Protein 1P1T (pdb70)

Radius of gyration: 12.8 Å; Cα contacts (8 Å, |Δi|>4): 172; chains: 1; bounding box: 32×24×35 Å

Organism: Homo sapiens (NCBI:txid9606)

GO terms:
  GO:0005515 protein binding (F, IPI)
  GO:0071920 cleavage body (C, IDA)
  GO:0005847 mRNA cleavage and polyadenylation specificity factor complex (C, IDA)
  GO:0005634 nucleus (C, EXP)
  GO:0005634 nucleus (C, IMP)
  GO:0031124 mRNA 3'-end processing (P, IMP)
  GO:0005654 nucleoplasm (C, TAS)
  GO:0005654 nucleoplasm (C, IDA)
  GO:0016604 nuclear body (C, IDA)
  GO:0003723 RNA binding (F, IDA)
  GO:0031440 regulation of mRNA 3'-end processing (P, IDA)
  GO:0003723 RNA binding (F, HDA)

Sequence (104 aa):
DPAVDRSLRSVFVGNIPYEATEEQLKDIFSEVGPVVSFRLVYDRETGKPKGYGFCEYQDQETALSAMRNLNGREFSGRALRVDNAASEKNKEELKSLGTGAPVIDPAVDRSLRSVFVGNIPYEATEEQLKDIFSEVGPVVSFRLVYDRETGKPKGYGFCEYQDQETALSAMRNLNGREFSGRALRVDNAASEKNKEELKSLGTGAPVIDPAVDRSLRSVFVGNIPYEATEEQLKDIFSEVGPVVSFRLVYDRETGKPKGYGFCEYQDQETALSAMRNLNGREFSGRALRVDNAASEKNKEELKSLGTGAPVIDPAVDRSLRSVFVGNIPYEATEEQLKDIFSEVGPVVSFRLVYDRETGKPKGYGFCEYQDQETALSAMRNLNGREFSGRALRVDNAASEKNKEELKSLGTGAPVIDPAVDRSLRSVFVGNIPYEATEEQLKDIFSEVGPVVSFRLVYDRETGKPKGYGFCEYQDQETALSAMRNLNGREFSGRALRVDNAASEKNKEELKSLGTGAPVIDPAVDRSLRSVFVGNIPYEATEEQLKDIFSEVGPVVSFRLVYDRETGKPKGYGFCEYQDQETALSAMRNLNGREFSGRALRVDNAASEKNKEELKSLGTGAPVIDPAVDRSLRSVFVGNIPYEATEEQLKDIFSEVGPVVSFRLVYDRETGKPKGYGFCEYQDQETALSAMRNLNGREFSGRALRVDNAASEKNKEELKSLGTGAPVIDPAVDRSLRSVFVGNIPYEATEEQLKDIFSEVGPVVSFRLVYDRETGKPKGYGFCEYQDQETALSAMRNLNGREFSGRALRVDNAASEKNKEELKSLGTGAPVIDPAVDRSLRSVFVGNIPYEATEEQLKDIFSEVGPVVSFRLVYDRETGKPKGYGFCEYQDQETALSAMRNLNGREFSGRALRVDNAASEKNKEELKSLGTGAPVIDPAVDRSLRSVFVGNIPYEATEEQLKDIFSEVGPVVSFRLVYDRETGKPKGYGFCEYQDQETALSAMRNLNGREFSGRALRVDNAASEKNKEELKSLGTGAPVIDPAVDRSLRSVFVGNIPYEATEEQLKDIFSEVGPVVSFRLVYDRETGKPKGYGFCEYQDQETALSAMRNLNGREFSGRALRVDNAASEKNKEELKSLGTGAPVIDPAVDRSLRSVFVGNIPYEATEEQLKDIFSEVGPVVSFRLVYDRETGKPKGYGFCEYQDQETALSAMRNLNGREFSGRALRVDNAASEKNKEELKSLGTGAPVIDPAVDRSLRSVFVGNIPYEATEEQLKDIFSEVGPVVSFRLVYDRETGKPKGYGFCEYQDQETALSAMRNLNGREFSGRALRVDNAASEKNKEELKSLGTGAPVIDPAVDRSLRSVFVGNIPYEATEEQLKDIFSEVGPVVSFRLVYDRETGKPKGYGFCEYQDQETALSAMRNLNGREFSGRALRVDNAASEKNKEELKSLGTGAPVIDPAVDRSLRSVFVGNIPYEATEEQLKDIFSEVGPVVSFRLVYDRETGKPKGYGFCEYQDQETALSAMRNLNGREFSGRALRVDNAASEKNKEELKSLGTGAPVIDPAVDRSLRSVFVGNIPYEATEEQLKDIFSEVGPVVSFRLVYDRETGKPKGYGFCEYQDQETALSAMRNLNGREFSGRALRVDNAASEKNKEELKSLGTGAPVIDPAVDRSLRSVFVGNIPYEATEEQLKDIFSEVGPVVSFRLVYDRETGKPKGYGFCEYQDQETALSAMRNLNGREFSGRALRVDNAASEKNKEELKSLGTGAPVIDPAVDRSLRSVFVGNIPYEATEEQLKDIFSEVGPVVSFRLVYDRETGKPKGYGFCEYQDQETALSAMRNLNGREFSGRALRVDNAASEKNKEELKSLGTGAPVIDPAVDRSLRSVFVGNIPYEATEEQLKDIFSEVGPVVSFRLVYDRETGKPKGYGFCEYQDQETALSAMRNLNGREFSGRALRVDNAASEKNKEELKSLGTGAPVIDPAVDRSLRSVFVGNIPYEATEEQLKDIFSEVGPVVSFRLVYDRETGKPKGYGFCEYQDQETALSAMRNLNGREFSGRALRVDNAASEKNKEELKSLGTGAPVI

Solvent-accessible surface area: 6975 Å² total; per-residue (Å²): 179,118,60,113,87,107,51,77,58,15,0,16,0,7,69,8,44,121,153,5,61,58,143,72,0,83,96,12,0,57,135,20,19,100,13,25,37,9,174,27,15,127,58,234,183,77,59,107,29,108,20,65,0,12,0,26,0,105,63,54,139,15,0,95,43,0,35,217,71,7,82,27,91,134,83,16,75,166,20,0,146,6,44,32,4,43,35,149,154,5,111,110,53,51,138,86,50,62,114,75,56,144,67,152

InterPro domains:
  IPR000504 RNA recognition motif domain [PF00076] (18-88)
  IPR000504 RNA recognition motif domain [PS50102] (16-94)
  IPR000504 RNA recognition motif domain [SM00360] (17-90)
  IPR012677 Nucleotide-binding alpha-beta plait domain superfamily [G3DSA:3.30.70.330] (8-111)
  IPR025742 Cleavage stimulation factor subunit 2, hinge domain [PF14327] (113-191)
  IPR026896 Transcription termination and cleavage factor, C-terminal domain [PF14304] (533-573)
  IPR035979 RNA-binding domain superfamily [SSF54928] (9-99)
  IPR038192 Transcription termination and cleavage factor, C-terminal domain superfamily [G3DSA:1.10.20.70] (529-577)

CATH classification: 3.30.70.330

Nearest PDB structures (foldseek):
  1p1t-assembly1_A  TM=9.195E-01  e=2.465E-19  Homo sapiens
  6tze-assembly1_A  TM=8.705E-01  e=1.965E-15  Homo sapiens
  6q2i-assembly1_A  TM=8.551E-01  e=3.249E-15  Homo sapiens
  3mdf-assembly2_B  TM=9.218E-01  e=1.642E-06  Homo sapiens
  5kw1-assembly1_A  TM=7.996E-01  e=4.777E-06  Homo sapiens

Structure (mmCIF, N/CA/C/O backbone):
data_1P1T
#
_entry.id   1P1T
#
loop_
_atom_site.group_PDB
_atom_site.id
_atom_site.type_symbol
_atom_site.label_atom_id
_atom_site.label_alt_id
_atom_site.label_comp_id
_atom_site.label_asym_id
_atom_site.label_entity_id
_atom_site.label_seq_id
_atom_site.pdbx_PDB_ins_code
_atom_site.Cartn_x
_atom_site.Cartn_y
_atom_site.Cartn_z
_atom_site.occupancy
_atom_site.B_iso_or_equiv
_atom_site.auth_seq_id
_atom_site.auth_comp_id
_atom_site.auth_asym_id
_atom_site.auth_atom_id
_atom_site.pdbx_PDB_model_num
ATOM 1 N N . ASP A 1 1 ? 1.325 0.000 0.000 1.00 0.00 8 ASP A N 1
ATOM 2 C CA . ASP A 1 1 ? 2.073 0.000 -1.245 1.00 0.00 8 ASP A CA 1
ATOM 3 C C . ASP A 1 1 ? 1.706 1.245 -2.056 1.00 0.00 8 ASP A C 1
ATOM 4 O O . ASP A 1 1 ? 0.528 1.528 -2.265 1.00 0.00 8 ASP A O 1
ATOM 13 N N . PRO A 1 2 ? 2.765 1.973 -2.502 1.00 0.00 9 PRO A N 1
ATOM 14 C CA . PRO A 1 2 ? 2.565 3.180 -3.285 1.00 0.00 9 PRO A CA 1
ATOM 15 C C . PRO A 1 2 ? 2.149 2.842 -4.718 1.00 0.00 9 PRO A C 1
ATOM 16 O O . PRO A 1 2 ? 2.265 1.695 -5.148 1.00 0.00 9 PRO A O 1
ATOM 27 N N . ALA A 1 3 ? 1.674 3.862 -5.419 1.00 0.00 10 ALA A N 1
ATOM 28 C CA . ALA A 1 3 ? 1.240 3.687 -6.794 1.00 0.00 10 ALA A CA 1
ATOM 29 C C . ALA A 1 3 ? 0.685 5.011 -7.322 1.00 0.00 10 ALA A C 1
ATOM 30 O O . ALA A 1 3 ? -0.370 5.038 -7.953 1.00 0.00 10 ALA A O 1
ATOM 37 N N . VAL A 1 4 ? 1.420 6.078 -7.043 1.00 0.00 11 VAL A N 1
ATOM 38 C CA . VAL A 1 4 ? 1.014 7.402 -7.481 1.00 0.00 11 VAL A CA 1
ATOM 39 C C . VAL A 1 4 ? 1.519 7.640 -8.906 1.00 0.00 11 VAL A C 1
ATOM 40 O O . VAL A 1 4 ? 0.869 8.329 -9.691 1.00 0.00 11 VAL A O 1
ATOM 53 N N . ASP A 1 5 ? 2.672 7.057 -9.196 1.00 0.00 12 ASP A N 1
ATOM 54 C CA . ASP A 1 5 ? 3.272 7.197 -10.512 1.00 0.00 12 ASP A CA 1
ATOM 55 C C . ASP A 1 5 ? 2.308 6.650 -11.567 1.00 0.00 12 ASP A C 1
ATOM 56 O O . ASP A 1 5 ? 2.235 7.175 -12.678 1.00 0.00 12 ASP A O 1
ATOM 65 N N . ARG A 1 6 ? 1.592 5.603 -11.183 1.00 0.00 13 ARG A N 1
ATOM 66 C CA . ARG A 1 6 ? 0.636 4.980 -12.082 1.00 0.00 13 ARG A CA 1
ATOM 67 C C . ARG A 1 6 ? -0.398 6.006 -12.551 1.00 0.00 13 ARG A C 1
ATOM 68 O O . ARG A 1 6 ? -0.815 5.988 -13.709 1.00 0.00 13 ARG A O 1
ATOM 89 N N . SER A 1 7 ? -0.782 6.876 -11.629 1.00 0.00 14 SER A N 1
ATOM 90 C CA . SER A 1 7 ? -1.759 7.907 -11.934 1.00 0.00 14 SER A CA 1
ATOM 91 C C . SER A 1 7 ? -1.227 8.823 -13.038 1.00 0.00 14 SER A C 1
ATOM 92 O O . SER A 1 7 ? -1.972 9.221 -13.932 1.00 0.00 14 SER A O 1
ATOM 100 N N . LEU A 1 8 ? 0.059 9.129 -12.940 1.00 0.00 15 LEU A N 1
ATOM 101 C CA . LEU A 1 8 ? 0.699 9.990 -13.920 1.00 0.00 15 LEU A CA 1
ATOM 102 C C . LEU A 1 8 ? 0.799 9.250 -15.255 1.00 0.00 15 LEU A C 1
ATOM 103 O O . LEU A 1 8 ? 1.074 9.860 -16.288 1.00 0.00 15 LEU A O 1
ATOM 119 N N . ARG A 1 9 ? 0.569 7.947 -15.192 1.00 0.00 16 ARG A N 1
ATOM 120 C CA . ARG A 1 9 ? 0.629 7.118 -16.383 1.00 0.00 16 ARG A CA 1
ATOM 121 C C . ARG A 1 9 ? -0.769 6.617 -16.752 1.00 0.00 16 ARG A C 1
ATOM 122 O O . ARG A 1 9 ? -1.098 5.455 -16.516 1.00 0.00 16 ARG A O 1
ATOM 143 N N . SER A 1 10 ? -1.554 7.517 -17.326 1.00 0.00 17 SER A N 1
ATOM 144 C CA . SER A 1 10 ? -2.908 7.181 -17.729 1.00 0.00 17 SER A CA 1
ATOM 145 C C . SER A 1 10 ? -3.623 8.429 -18.253 1.00 0.00 17 SER A C 1
ATOM 146 O O . SER A 1 10 ? -3.696 9.443 -17.561 1.00 0.00 17 SER A O 1
ATOM 154 N N . VAL A 1 11 ? -4.132 8.313 -19.471 1.00 0.00 18 VAL A N 1
ATOM 155 C CA . VAL A 1 11 ? -4.839 9.418 -20.095 1.00 0.00 18 VAL A CA 1
ATOM 156 C C . VAL A 1 11 ? -6.290 9.009 -20.354 1.00 0.00 18 VAL A C 1
ATOM 157 O O . VAL A 1 11 ? -6.547 7.988 -20.989 1.00 0.00 18 VAL A O 1
ATOM 170 N N . PHE A 1 12 ? -7.201 9.828 -19.849 1.00 0.00 19 PHE A N 1
ATOM 171 C CA . PHE A 1 12 ? -8.620 9.565 -20.017 1.00 0.00 19 PHE A CA 1
ATOM 172 C C . PHE A 1 12 ? -9.095 9.988 -21.409 1.00 0.00 19 PHE A C 1
ATOM 173 O O . PHE A 1 12 ? -8.840 11.111 -21.841 1.00 0.00 19 PHE A O 1
ATOM 190 N N . VAL A 1 13 ? -9.777 9.065 -22.072 1.00 0.00 20 VAL A N 1
ATOM 191 C CA . VAL A 1 13 ? -10.289 9.329 -23.406 1.00 0.00 20 VAL A CA 1
ATOM 192 C C . VAL A 1 13 ? -11.817 9.255 -23.384 1.00 0.00 20 VAL A C 1
ATOM 193 O O . VAL A 1 13 ? -12.389 8.319 -22.828 1.00 0.00 20 VAL A O 1
ATOM 206 N N . GLY A 1 14 ? -12.435 10.255 -23.996 1.00 0.00 21 GLY A N 1
ATOM 207 C CA . GLY A 1 14 ? -13.885 10.316 -24.054 1.00 0.00 21 GLY A CA 1
ATOM 208 C C . GLY A 1 14 ? -14.361 10.769 -25.435 1.00 0.00 21 GLY A C 1
ATOM 209 O O . GLY A 1 14 ? -13.553 10.950 -26.345 1.00 0.00 21 GLY A O 1
ATOM 213 N N . ASN A 1 15 ? -15.670 10.940 -25.549 1.00 0.00 22 ASN A N 1
ATOM 214 C CA . ASN A 1 15 ? -16.262 11.369 -26.804 1.00 0.00 22 ASN A CA 1
ATOM 215 C C . ASN A 1 15 ? -15.994 10.312 -27.877 1.00 0.00 22 ASN A C 1
ATOM 216 O O . ASN A 1 15 ? -16.032 10.609 -29.070 1.00 0.00 22 ASN A O 1
ATOM 227 N N . ILE A 1 16 ? -15.728 9.099 -27.415 1.00 0.00 23 ILE A N 1
ATOM 228 C CA . ILE A 1 16 ? -15.453 7.996 -28.320 1.00 0.00 23 ILE A CA 1
ATOM 229 C C . ILE A 1 16 ? -16.742 7.208 -28.563 1.00 0.00 23 ILE A C 1
ATOM 230 O O . ILE A 1 16 ? -17.280 6.593 -27.644 1.00 0.00 23 ILE A O 1
ATOM 246 N N . PRO A 1 17 ? -17.211 7.254 -29.839 1.00 0.00 24 PRO A N 1
ATOM 247 C CA . PRO A 1 17 ? -18.427 6.551 -30.214 1.00 0.00 24 PRO A CA 1
ATOM 248 C C . PRO A 1 17 ? -18.179 5.045 -30.322 1.00 0.00 24 PRO A C 1
ATOM 249 O O . PRO A 1 17 ? -17.085 4.570 -30.022 1.00 0.00 24 PRO A O 1
ATOM 260 N N . TYR A 1 18 ? -19.213 4.337 -30.751 1.00 0.00 25 TYR A N 1
ATOM 261 C CA . TYR A 1 18 ? -19.121 2.895 -30.902 1.00 0.00 25 TYR A CA 1
ATOM 262 C C . TYR A 1 18 ? -18.316 2.524 -32.149 1.00 0.00 25 TYR A C 1
ATOM 263 O O . TYR A 1 18 ? -18.057 1.348 -32.398 1.00 0.00 25 TYR A O 1
ATOM 281 N N . GLU A 1 19 ? -17.944 3.550 -32.900 1.00 0.00 26 GLU A N 1
ATOM 282 C CA . GLU A 1 19 ? -17.174 3.347 -34.116 1.00 0.00 26 GLU A CA 1
ATOM 283 C C . GLU A 1 19 ? -15.676 3.422 -33.814 1.00 0.00 26 GLU A C 1
ATOM 284 O O . GLU A 1 19 ? -14.853 3.000 -34.625 1.00 0.00 26 GLU A O 1
ATOM 296 N N . ALA A 1 20 ? -15.367 3.963 -32.644 1.00 0.00 27 ALA A N 1
ATOM 297 C CA . ALA A 1 20 ? -13.982 4.099 -32.225 1.00 0.00 27 ALA A CA 1
ATOM 298 C C . ALA A 1 20 ? -13.708 3.137 -31.067 1.00 0.00 27 ALA A C 1
ATOM 299 O O . ALA A 1 20 ? -13.937 3.475 -29.907 1.00 0.00 27 ALA A O 1
ATOM 306 N N . THR A 1 21 ? -13.220 1.958 -31.423 1.00 0.00 28 THR A N 1
ATOM 307 C CA . THR A 1 21 ? -12.912 0.945 -30.428 1.00 0.00 28 THR A CA 1
ATOM 308 C C . THR A 1 21 ? -11.460 1.077 -29.965 1.00 0.00 28 THR A C 1
ATOM 309 O O . THR A 1 21 ? -10.706 1.889 -30.498 1.00 0.00 28 THR A O 1
ATOM 320 N N . GLU A 1 22 ? -11.111 0.265 -28.977 1.00 0.00 29 GLU A N 1
ATOM 321 C CA . GLU A 1 22 ? -9.762 0.281 -28.436 1.00 0.00 29 GLU A CA 1
ATOM 322 C C . GLU A 1 22 ? -8.744 -0.001 -29.542 1.00 0.00 29 GLU A C 1
ATOM 323 O O . GLU A 1 22 ? -7.613 0.480 -29.487 1.00 0.00 29 GLU A O 1
ATOM 335 N N . GLU A 1 23 ? -9.181 -0.779 -30.521 1.00 0.00 30 GLU A N 1
ATOM 336 C CA . GLU A 1 23 ? -8.321 -1.131 -31.639 1.00 0.00 30 GLU A CA 1
ATOM 337 C C . GLU A 1 23 ? -7.894 0.128 -32.396 1.00 0.00 30 GLU A C 1
ATOM 338 O O . GLU A 1 23 ? -6.782 0.195 -32.917 1.00 0.00 30 GLU A O 1
ATOM 350 N N . GLN A 1 24 ? -8.799 1.094 -32.433 1.00 0.00 31 GLN A N 1
ATOM 351 C CA . GLN A 1 24 ? -8.530 2.347 -33.117 1.00 0.00 31 GLN A CA 1
ATOM 352 C C . GLN A 1 24 ? -7.863 3.340 -32.164 1.00 0.00 31 GLN A C 1
ATOM 353 O O . GLN A 1 24 ? -6.888 3.996 -32.528 1.00 0.00 31 GLN A O 1
ATOM 367 N N . LEU A 1 25 ? -8.415 3.420 -30.962 1.00 0.00 32 LEU A N 1
ATOM 368 C CA . LEU A 1 25 ? -7.885 4.322 -29.954 1.00 0.00 32 LEU A CA 1
ATOM 369 C C . LEU A 1 25 ? -6.410 3.999 -29.710 1.00 0.00 32 LEU A C 1
ATOM 370 O O . LEU A 1 25 ? -5.566 4.894 -29.710 1.00 0.00 32 LEU A O 1
ATOM 386 N N . LYS A 1 26 ? -6.143 2.717 -29.510 1.00 0.00 33 LYS A N 1
ATOM 387 C CA . LYS A 1 26 ? -4.784 2.264 -29.266 1.00 0.00 33 LYS A CA 1
ATOM 388 C C . LYS A 1 26 ? -3.913 2.602 -30.477 1.00 0.00 33 LYS A C 1
ATOM 389 O O . LYS A 1 26 ? -2.751 2.976 -30.326 1.00 0.00 33 LYS A O 1
ATOM 408 N N . ASP A 1 27 ? -4.509 2.459 -31.652 1.00 0.00 34 ASP A N 1
ATOM 409 C CA . ASP A 1 27 ? -3.802 2.744 -32.889 1.00 0.00 34 ASP A CA 1
ATOM 410 C C . ASP A 1 27 ? -3.469 4.236 -32.948 1.00 0.00 34 ASP A C 1
ATOM 411 O O . ASP A 1 27 ? -2.388 4.618 -33.396 1.00 0.00 34 ASP A O 1
ATOM 420 N N . ILE A 1 28 ? -4.417 5.041 -32.490 1.00 0.00 35 ILE A N 1
ATOM 421 C CA . ILE A 1 28 ? -4.237 6.482 -32.485 1.00 0.00 35 ILE A CA 1
ATOM 422 C C . ILE A 1 28 ? -3.143 6.852 -31.482 1.00 0.00 35 ILE A C 1
ATOM 423 O O . ILE A 1 28 ? -2.250 7.638 -31.795 1.00 0.00 35 ILE A O 1
ATOM 439 N N . PHE A 1 29 ? -3.249 6.269 -30.298 1.00 0.00 36 PHE A N 1
ATOM 440 C CA . PHE A 1 29 ? -2.279 6.527 -29.247 1.00 0.00 36 PHE A CA 1
ATOM 441 C C . PHE A 1 29 ? -0.913 5.939 -29.605 1.00 0.00 36 PHE A C 1
ATOM 442 O O . PHE A 1 29 ? 0.119 6.436 -29.155 1.00 0.00 36 PHE A O 1
ATOM 459 N N . SER A 1 30 ? -0.949 4.887 -30.410 1.00 0.00 37 SER A N 1
ATOM 460 C CA . SER A 1 30 ? 0.273 4.226 -30.833 1.00 0.00 37 SER A CA 1
ATOM 461 C C . SER A 1 30 ? 1.150 5.200 -31.622 1.00 0.00 37 SER A C 1
ATOM 462 O O . SER A 1 30 ? 2.376 5.125 -31.563 1.00 0.00 37 SER A O 1
ATOM 470 N N . GLU A 1 31 ? 0.487 6.094 -32.342 1.00 0.00 38 GLU A N 1
ATOM 471 C CA . GLU A 1 31 ? 1.190 7.082 -33.141 1.00 0.00 38 GLU A CA 1
ATOM 472 C C . GLU A 1 31 ? 1.919 8.076 -32.234 1.00 0.00 38 GLU A C 1
ATOM 473 O O . GLU A 1 31 ? 2.767 8.838 -32.697 1.00 0.00 38 GLU A O 1
ATOM 485 N N . VAL A 1 32 ? 1.561 8.037 -30.959 1.00 0.00 39 VAL A N 1
ATOM 486 C CA . VAL A 1 32 ? 2.171 8.925 -29.984 1.00 0.00 39 VAL A CA 1
ATOM 487 C C . VAL A 1 32 ? 3.162 8.134 -29.129 1.00 0.00 39 VAL A C 1
ATOM 488 O O . VAL A 1 32 ? 3.784 8.685 -28.222 1.00 0.00 39 VAL A O 1
ATOM 501 N N . GLY A 1 33 ? 3.280 6.853 -29.449 1.00 0.00 40 GLY A N 1
ATOM 502 C CA . GLY A 1 33 ? 4.186 5.980 -28.722 1.00 0.00 40 GLY A CA 1
ATOM 503 C C . GLY A 1 33 ? 3.502 4.660 -28.360 1.00 0.00 40 GLY A C 1
ATOM 504 O O . GLY A 1 33 ? 2.314 4.480 -28.623 1.00 0.00 40 GLY A O 1
ATOM 508 N N . PRO A 1 34 ? 4.302 3.749 -27.745 1.00 0.00 41 PRO A N 1
ATOM 509 C CA . PRO A 1 34 ? 3.787 2.451 -27.343 1.00 0.00 41 PRO A CA 1
ATOM 510 C C . PRO A 1 34 ? 2.908 2.571 -26.097 1.00 0.00 41 PRO A C 1
ATOM 511 O O . PRO A 1 34 ? 3.352 3.073 -25.066 1.00 0.00 41 PRO A O 1
ATOM 522 N N . VAL A 1 35 ? 1.676 2.103 -26.233 1.00 0.00 42 VAL A N 1
ATOM 523 C CA . VAL A 1 35 ? 0.730 2.153 -25.131 1.00 0.00 42 VAL A CA 1
ATOM 524 C C . VAL A 1 35 ? 0.798 0.840 -24.348 1.00 0.00 42 VAL A C 1
ATOM 525 O O . VAL A 1 35 ? 0.589 -0.234 -24.910 1.00 0.00 42 VAL A O 1
ATOM 538 N N . VAL A 1 36 ? 1.091 0.969 -23.062 1.00 0.00 43 VAL A N 1
ATOM 539 C CA . VAL A 1 36 ? 1.188 -0.193 -22.196 1.00 0.00 43 VAL A CA 1
ATOM 540 C C . VAL A 1 36 ? -0.118 -0.986 -22.264 1.00 0.00 43 VAL A C 1
ATOM 541 O O . VAL A 1 36 ? -0.118 -2.161 -22.629 1.00 0.00 43 VAL A O 1
ATOM 554 N N . SER A 1 37 ? -1.202 -0.312 -21.908 1.00 0.00 44 SER A N 1
ATOM 555 C CA . SER A 1 37 ? -2.513 -0.938 -21.924 1.00 0.00 44 SER A CA 1
ATOM 556 C C . SER A 1 37 ? -3.602 0.130 -22.041 1.00 0.00 44 SER A C 1
ATOM 557 O O . SER A 1 37 ? -3.354 1.305 -21.777 1.00 0.00 44 SER A O 1
ATOM 565 N N . PHE A 1 38 ? -4.784 -0.318 -22.437 1.00 0.00 45 PHE A N 1
ATOM 566 C CA . PHE A 1 38 ? -5.912 0.585 -22.592 1.00 0.00 45 PHE A CA 1
ATOM 567 C C . PHE A 1 38 ? -7.228 -0.118 -22.252 1.00 0.00 45 PHE A C 1
ATOM 568 O O . PHE A 1 38 ? -7.614 -1.077 -22.919 1.00 0.00 45 PHE A O 1
ATOM 585 N N . ARG A 1 39 ? -7.880 0.386 -21.215 1.00 0.00 46 ARG A N 1
ATOM 586 C CA . ARG A 1 39 ? -9.145 -0.182 -20.779 1.00 0.00 46 ARG A CA 1
ATOM 587 C C . ARG A 1 39 ? -10.206 0.914 -20.659 1.00 0.00 46 ARG A C 1
ATOM 588 O O . ARG A 1 39 ? -9.931 1.995 -20.141 1.00 0.00 46 ARG A O 1
ATOM 609 N N . LEU A 1 40 ? -11.396 0.597 -21.148 1.00 0.00 47 LEU A N 1
ATOM 610 C CA . LEU A 1 40 ? -12.499 1.542 -21.102 1.00 0.00 47 LEU A CA 1
ATOM 611 C C . LEU A 1 40 ? -13.629 0.958 -20.252 1.00 0.00 47 LEU A C 1
ATOM 612 O O . LEU A 1 40 ? -13.552 -0.188 -19.812 1.00 0.00 47 LEU A O 1
ATOM 628 N N . VAL A 1 41 ? -14.653 1.773 -20.047 1.00 0.00 48 VAL A N 1
ATOM 629 C CA . VAL A 1 41 ? -15.798 1.352 -19.257 1.00 0.00 48 VAL A CA 1
ATOM 630 C C . VAL A 1 41 ? -16.814 0.661 -20.168 1.00 0.00 48 VAL A C 1
ATOM 631 O O . VAL A 1 41 ? -17.290 1.253 -21.136 1.00 0.00 48 VAL A O 1
ATOM 644 N N . TYR A 1 42 ? -17.117 -0.583 -19.827 1.00 0.00 49 TYR A N 1
ATOM 645 C CA . TYR A 1 42 ? -18.068 -1.361 -20.602 1.00 0.00 49 TYR A CA 1
ATOM 646 C C . TYR A 1 42 ? -19.179 -1.917 -19.709 1.00 0.00 49 TYR A C 1
ATOM 647 O O . TYR A 1 42 ? -18.912 -2.680 -18.782 1.00 0.00 49 TYR A O 1
ATOM 665 N N . ASP A 1 43 ? -20.402 -1.512 -20.019 1.00 0.00 50 ASP A N 1
ATOM 666 C CA . ASP A 1 43 ? -21.555 -1.960 -19.256 1.00 0.00 50 ASP A CA 1
ATOM 667 C C . ASP A 1 43 ? -21.832 -3.430 -19.575 1.00 0.00 50 ASP A C 1
ATOM 668 O O . ASP A 1 43 ? -22.280 -3.757 -20.674 1.00 0.00 50 ASP A O 1
ATOM 677 N N . ARG A 1 44 ? -21.555 -4.278 -18.596 1.00 0.00 51 ARG A N 1
ATOM 678 C CA . ARG A 1 44 ? -21.769 -5.706 -18.759 1.00 0.00 51 ARG A CA 1
ATOM 679 C C . ARG A 1 44 ? -23.265 -6.025 -18.726 1.00 0.00 51 ARG A C 1
ATOM 680 O O . ARG A 1 44 ? -23.713 -6.979 -19.361 1.00 0.00 51 ARG A O 1
ATOM 701 N N . GLU A 1 45 ? -23.996 -5.210 -17.981 1.00 0.00 52 GLU A N 1
ATOM 702 C CA . GLU A 1 45 ? -25.432 -5.393 -17.858 1.00 0.00 52 GLU A CA 1
ATOM 703 C C . GLU A 1 45 ? -26.129 -5.017 -19.167 1.00 0.00 52 GLU A C 1
ATOM 704 O O . GLU A 1 45 ? -27.153 -5.601 -19.519 1.00 0.00 52 GLU A O 1
ATOM 716 N N . THR A 1 46 ? -25.547 -4.044 -19.852 1.00 0.00 53 THR A N 1
ATOM 717 C CA . THR A 1 46 ? -26.099 -3.582 -21.114 1.00 0.00 53 THR A CA 1
ATOM 718 C C . THR A 1 46 ? -25.248 -4.081 -22.283 1.00 0.00 53 THR A C 1
ATOM 719 O O . THR A 1 46 ? -25.591 -3.861 -23.444 1.00 0.00 53 THR A O 1
ATOM 730 N N . GLY A 1 47 ? -24.154 -4.744 -21.936 1.00 0.00 54 GLY A N 1
ATOM 731 C CA . GLY A 1 47 ? -23.251 -5.276 -22.942 1.00 0.00 54 GLY A CA 1
ATOM 732 C C . GLY A 1 47 ? -22.867 -4.199 -23.959 1.00 0.00 54 GLY A C 1
ATOM 733 O O . GLY A 1 47 ? -22.425 -4.512 -25.063 1.00 0.00 54 GLY A O 1
ATOM 737 N N . LYS A 1 48 ? -23.050 -2.952 -23.549 1.00 0.00 55 LYS A N 1
ATOM 738 C CA . LYS A 1 48 ? -22.727 -1.827 -24.410 1.00 0.00 55 LYS A CA 1
ATOM 739 C C . LYS A 1 48 ? -21.628 -0.988 -23.756 1.00 0.00 55 LYS A C 1
ATOM 740 O O . LYS A 1 48 ? -21.582 -0.863 -22.533 1.00 0.00 55 LYS A O 1
ATOM 759 N N . PRO A 1 49 ? -20.746 -0.420 -24.622 1.00 0.00 56 PRO A N 1
ATOM 760 C CA . PRO A 1 49 ? -19.650 0.404 -24.141 1.00 0.00 56 PRO A CA 1
ATOM 761 C C . PRO A 1 49 ? -20.152 1.779 -23.696 1.00 0.00 56 PRO A C 1
ATOM 762 O O . PRO A 1 49 ? -20.990 2.384 -24.363 1.00 0.00 56 PRO A O 1
ATOM 773 N N . LYS A 1 50 ? -19.618 2.233 -22.571 1.00 0.00 57 LYS A N 1
ATOM 774 C CA . LYS A 1 50 ? -20.001 3.525 -22.029 1.00 0.00 57 LYS A CA 1
ATOM 775 C C . LYS A 1 50 ? -19.722 4.612 -23.069 1.00 0.00 57 LYS A C 1
ATOM 776 O O . LYS A 1 50 ? -20.627 5.347 -23.463 1.00 0.00 57 LYS A O 1
ATOM 795 N N . GLY A 1 51 ? -18.466 4.681 -23.485 1.00 0.00 58 GLY A N 1
ATOM 796 C CA . GLY A 1 51 ? -18.057 5.666 -24.471 1.00 0.00 58 GLY A CA 1
ATOM 797 C C . GLY A 1 51 ? -16.711 6.290 -24.097 1.00 0.00 58 GLY A C 1
ATOM 798 O O . GLY A 1 51 ? -16.035 6.871 -24.945 1.00 0.00 58 GLY A O 1
ATOM 802 N N . TYR A 1 52 ? -16.361 6.148 -22.827 1.00 0.00 59 TYR A N 1
ATOM 803 C CA . TYR A 1 52 ? -15.108 6.690 -22.330 1.00 0.00 59 TYR A CA 1
ATOM 804 C C . TYR A 1 52 ? -14.265 5.601 -21.665 1.00 0.00 59 TYR A C 1
ATOM 805 O O . TYR A 1 52 ? -14.795 4.583 -21.223 1.00 0.00 59 TYR A O 1
ATOM 823 N N . GLY A 1 53 ? -12.965 5.852 -21.615 1.00 0.00 60 GLY A N 1
ATOM 824 C CA . GLY A 1 53 ? -12.043 4.905 -21.011 1.00 0.00 60 GLY A CA 1
ATOM 825 C C . GLY A 1 53 ? -10.714 5.580 -20.664 1.00 0.00 60 GLY A C 1
ATOM 826 O O . GLY A 1 53 ? -10.574 6.794 -20.804 1.00 0.00 60 GLY A O 1
ATOM 830 N N . PHE A 1 54 ? -9.772 4.763 -20.216 1.00 0.00 61 PHE A N 1
ATOM 831 C CA . PHE A 1 54 ? -8.459 5.266 -19.847 1.00 0.00 61 PHE A CA 1
ATOM 832 C C . PHE A 1 54 ? -7.351 4.415 -20.472 1.00 0.00 61 PHE A C 1
ATOM 833 O O . PHE A 1 54 ? -7.458 3.191 -20.523 1.00 0.00 61 PHE A O 1
ATOM 850 N N . CYS A 1 55 ? -6.312 5.098 -20.931 1.00 0.00 62 CYS A N 1
ATOM 851 C CA . CYS A 1 55 ? -5.186 4.421 -21.550 1.00 0.00 62 CYS A CA 1
ATOM 852 C C . CYS A 1 55 ? -3.939 4.692 -20.705 1.00 0.00 62 CYS A C 1
ATOM 853 O O . CYS A 1 55 ? -3.566 5.845 -20.496 1.00 0.00 62 CYS A O 1
ATOM 861 N N . GLU A 1 56 ? -3.330 3.610 -20.243 1.00 0.00 63 GLU A N 1
ATOM 862 C CA . GLU A 1 56 ? -2.133 3.717 -19.426 1.00 0.00 63 GLU A CA 1
ATOM 863 C C . GLU A 1 56 ? -0.886 3.454 -20.274 1.00 0.00 63 GLU A C 1
ATOM 864 O O . GLU A 1 56 ? -0.768 2.402 -20.900 1.00 0.00 63 GLU A O 1
ATOM 876 N N . TYR A 1 57 ? 0.012 4.428 -20.266 1.00 0.00 64 TYR A N 1
ATOM 877 C CA . TYR A 1 57 ? 1.245 4.315 -21.026 1.00 0.00 64 TYR A CA 1
ATOM 878 C C . TYR A 1 57 ? 2.374 3.755 -20.159 1.00 0.00 64 TYR A C 1
ATOM 879 O O . TYR A 1 57 ? 2.138 3.308 -19.038 1.00 0.00 64 TYR A O 1
ATOM 897 N N . GLN A 1 58 ? 3.578 3.798 -20.711 1.00 0.00 65 GLN A N 1
ATOM 898 C CA . GLN A 1 58 ? 4.745 3.301 -20.002 1.00 0.00 65 GLN A CA 1
ATOM 899 C C . GLN A 1 58 ? 5.641 4.464 -19.574 1.00 0.00 65 GLN A C 1
ATOM 900 O O . GLN A 1 58 ? 6.524 4.296 -18.734 1.00 0.00 65 GLN A O 1
ATOM 914 N N . ASP A 1 59 ? 5.384 5.619 -20.171 1.00 0.00 66 ASP A N 1
ATOM 915 C CA . ASP A 1 59 ? 6.157 6.810 -19.863 1.00 0.00 66 ASP A CA 1
ATOM 916 C C . ASP A 1 59 ? 5.212 8.005 -19.728 1.00 0.00 66 ASP A C 1
ATOM 917 O O . ASP A 1 59 ? 4.324 8.196 -20.557 1.00 0.00 66 ASP A O 1
ATOM 926 N N . GLN A 1 60 ? 5.435 8.779 -18.676 1.00 0.00 67 GLN A N 1
ATOM 927 C CA . GLN A 1 60 ? 4.614 9.951 -18.422 1.00 0.00 67 GLN A CA 1
ATOM 928 C C . GLN A 1 60 ? 4.656 10.899 -19.622 1.00 0.00 67 GLN A C 1
ATOM 929 O O . GLN A 1 60 ? 3.635 11.468 -20.004 1.00 0.00 67 GLN A O 1
ATOM 943 N N . GLU A 1 61 ? 5.848 11.040 -20.183 1.00 0.00 68 GLU A N 1
ATOM 944 C CA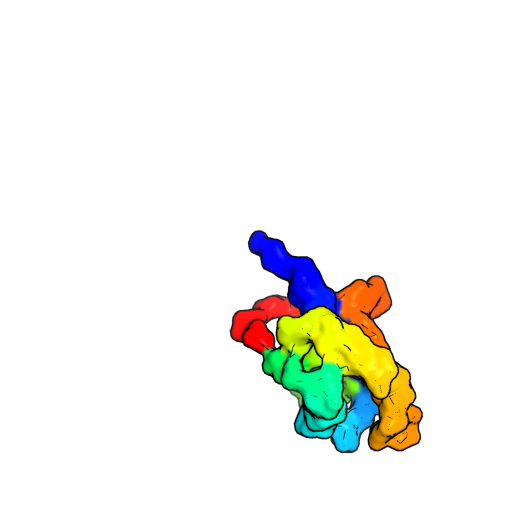 . GLU A 1 61 ? 6.037 11.909 -21.332 1.00 0.00 68 GLU A CA 1
ATOM 945 C C . GLU A 1 61 ? 5.208 11.409 -22.517 1.00 0.00 68 GLU A C 1
ATOM 946 O O . GLU A 1 61 ? 4.656 12.207 -23.274 1.00 0.00 68 GLU A O 1
ATOM 958 N N . THR A 1 62 ? 5.147 10.091 -22.642 1.00 0.00 69 THR A N 1
ATOM 959 C CA . THR A 1 62 ? 4.395 9.476 -23.722 1.00 0.00 69 THR A CA 1
ATOM 960 C C . THR A 1 62 ? 2.901 9.765 -23.564 1.00 0.00 69 THR A C 1
ATOM 961 O O . THR A 1 62 ? 2.224 10.100 -24.535 1.00 0.00 69 THR A O 1
ATOM 972 N N . ALA A 1 63 ? 2.430 9.625 -22.334 1.00 0.00 70 ALA A N 1
ATOM 973 C CA . ALA A 1 63 ? 1.029 9.868 -22.036 1.00 0.00 70 ALA A CA 1
ATOM 974 C C . ALA A 1 63 ? 0.726 11.358 -22.208 1.00 0.00 70 ALA A C 1
ATOM 975 O O . ALA A 1 63 ? -0.333 11.725 -22.715 1.00 0.00 70 ALA A O 1
ATOM 982 N N . LEU A 1 64 ? 1.675 12.175 -21.775 1.00 0.00 71 LEU A N 1
ATOM 983 C CA . LEU A 1 64 ? 1.522 13.617 -21.875 1.00 0.00 71 LEU A CA 1
ATOM 984 C C . LEU A 1 64 ? 1.542 14.027 -23.348 1.00 0.00 71 LEU A C 1
ATOM 985 O O . LEU A 1 64 ? 0.755 14.872 -23.772 1.00 0.00 71 LEU A O 1
ATOM 1001 N N . SER A 1 65 ? 2.451 13.410 -24.089 1.00 0.00 72 SER A N 1
ATOM 1002 C CA . SER A 1 65 ? 2.584 13.701 -25.507 1.00 0.00 72 SER A CA 1
ATOM 1003 C C . SER A 1 65 ? 1.299 13.316 -26.242 1.00 0.00 72 SER A C 1
ATOM 1004 O O . SER A 1 65 ? 0.871 14.016 -27.159 1.00 0.00 72 SER A O 1
ATOM 1012 N N . ALA A 1 66 ? 0.719 12.204 -25.814 1.00 0.00 73 ALA A N 1
ATOM 1013 C CA . ALA A 1 66 ? -0.508 11.719 -26.420 1.00 0.00 73 ALA A CA 1
ATOM 1014 C C . ALA A 1 66 ? -1.643 12.700 -26.121 1.00 0.00 73 ALA A C 1
ATOM 1015 O O . ALA A 1 66 ? -2.494 12.949 -26.973 1.00 0.00 73 ALA A O 1
ATOM 1022 N N . MET A 1 67 ? -1.619 13.231 -24.907 1.00 0.00 74 MET A N 1
ATOM 1023 C CA . MET A 1 67 ? -2.635 14.180 -24.485 1.00 0.00 74 MET A CA 1
ATOM 1024 C C . MET A 1 67 ? -2.585 15.451 -25.334 1.00 0.00 74 MET A C 1
ATOM 1025 O O . MET A 1 67 ? -3.617 15.933 -25.799 1.00 0.00 74 MET A O 1
ATOM 1039 N N . ARG A 1 68 ? -1.374 15.959 -25.511 1.00 0.00 75 ARG A N 1
ATOM 1040 C CA . ARG A 1 68 ? -1.176 17.165 -26.297 1.00 0.00 75 ARG A CA 1
ATOM 1041 C C . ARG A 1 68 ? -1.253 16.845 -27.791 1.00 0.00 75 ARG A C 1
ATOM 1042 O O . ARG A 1 68 ? -1.589 17.710 -28.598 1.00 0.00 75 ARG A O 1
ATOM 1063 N N . ASN A 1 69 ? -0.937 15.599 -28.113 1.00 0.00 76 ASN A N 1
ATOM 1064 C CA . ASN A 1 69 ? -0.967 15.154 -29.496 1.00 0.00 76 ASN A CA 1
ATOM 1065 C C . ASN A 1 69 ? -2.420 14.951 -29.931 1.00 0.00 76 ASN A C 1
ATOM 1066 O O . ASN A 1 69 ? -2.768 15.206 -31.083 1.00 0.00 76 ASN A O 1
ATOM 1077 N N . LEU A 1 70 ? -3.228 14.494 -28.986 1.00 0.00 77 LEU A N 1
ATOM 1078 C CA . LEU A 1 70 ? -4.635 14.253 -29.257 1.00 0.00 77 LEU A CA 1
ATOM 1079 C C . LEU A 1 70 ? -5.467 15.390 -28.659 1.00 0.00 77 LEU A C 1
ATOM 1080 O O . LEU A 1 70 ? -5.709 16.400 -29.317 1.00 0.00 77 LEU A O 1
ATOM 1096 N N . ASN A 1 71 ? -5.881 15.187 -27.417 1.00 0.00 78 ASN A N 1
ATOM 1097 C CA . ASN A 1 71 ? -6.681 16.182 -26.722 1.00 0.00 78 ASN A CA 1
ATOM 1098 C C . ASN A 1 71 ? -7.656 16.826 -27.710 1.00 0.00 78 ASN A C 1
ATOM 1099 O O . ASN A 1 71 ? -7.341 17.845 -28.324 1.00 0.00 78 ASN A O 1
ATOM 1110 N N . GLY A 1 72 ? -8.820 16.206 -27.832 1.00 0.00 79 GLY A N 1
ATOM 1111 C CA . GLY A 1 72 ? -9.843 16.707 -28.735 1.00 0.00 79 GLY A CA 1
ATOM 1112 C C . GLY A 1 72 ? -9.408 16.556 -30.194 1.00 0.00 79 GLY A C 1
ATOM 1113 O O . GLY A 1 72 ? -9.685 17.424 -31.021 1.00 0.00 79 GLY A O 1
ATOM 1117 N N . ARG A 1 73 ? -8.735 15.448 -30.466 1.00 0.00 80 ARG A N 1
ATOM 1118 C CA . ARG A 1 73 ? -8.259 15.172 -31.811 1.00 0.00 80 ARG A CA 1
ATOM 1119 C C . ARG A 1 73 ? -9.385 14.578 -32.661 1.00 0.00 80 ARG A C 1
ATOM 1120 O O . ARG A 1 73 ? -9.943 13.537 -32.318 1.00 0.00 80 ARG A O 1
ATOM 1141 N N . GLU A 1 74 ? -9.685 15.266 -33.753 1.00 0.00 81 GLU A N 1
ATOM 1142 C CA . GLU A 1 74 ? -10.733 14.820 -34.654 1.00 0.00 81 GLU A CA 1
ATOM 1143 C C . GLU A 1 74 ? -10.422 13.416 -35.176 1.00 0.00 81 GLU A C 1
ATOM 1144 O O . GLU A 1 74 ? -9.286 13.125 -35.546 1.00 0.00 81 GLU A O 1
ATOM 1156 N N . PHE A 1 75 ? -11.452 12.582 -35.189 1.00 0.00 82 PHE A N 1
ATOM 1157 C CA . PHE A 1 75 ? -11.303 11.216 -35.660 1.00 0.00 82 PHE A CA 1
ATOM 1158 C C . PHE A 1 75 ? -12.623 10.450 -35.547 1.00 0.00 82 PHE A C 1
ATOM 1159 O O . PHE A 1 75 ? -12.977 9.681 -36.439 1.00 0.00 82 PHE A O 1
ATOM 1176 N N . SER A 1 76 ? -13.314 10.687 -34.442 1.00 0.00 83 SER A N 1
ATOM 1177 C CA . SER A 1 76 ? -14.587 10.029 -34.200 1.00 0.00 83 SER A CA 1
ATOM 1178 C C . SER A 1 76 ? -15.727 10.863 -34.787 1.00 0.00 83 SER A C 1
ATOM 1179 O O . SER A 1 76 ? -16.881 10.712 -34.388 1.00 0.00 83 SER A O 1
ATOM 1187 N N . GLY A 1 77 ? -15.365 11.725 -35.725 1.00 0.00 84 GLY A N 1
ATOM 1188 C CA . GLY A 1 77 ? -16.343 12.584 -36.371 1.00 0.00 84 GLY A CA 1
ATOM 1189 C C . GLY A 1 77 ? -16.687 13.785 -35.488 1.00 0.00 84 GLY A C 1
ATOM 1190 O O . GLY A 1 77 ? -17.577 14.567 -35.817 1.00 0.00 84 GLY A O 1
ATOM 1194 N N . ARG A 1 78 ? -15.962 13.893 -34.384 1.00 0.00 85 ARG A N 1
ATOM 1195 C CA . ARG A 1 78 ? -16.179 14.986 -33.451 1.00 0.00 85 ARG A CA 1
ATOM 1196 C C . ARG A 1 78 ? -14.849 15.439 -32.846 1.00 0.00 85 ARG A C 1
ATOM 1197 O O . ARG A 1 78 ? -14.394 16.553 -33.101 1.00 0.00 85 ARG A O 1
ATOM 1218 N N . ALA A 1 79 ? -14.262 14.552 -32.056 1.00 0.00 86 ALA A N 1
ATOM 1219 C CA . ALA A 1 79 ? -12.993 14.847 -31.413 1.00 0.00 86 ALA A CA 1
ATOM 1220 C C . ALA A 1 79 ? -12.755 13.846 -30.280 1.00 0.00 86 ALA A C 1
ATOM 1221 O O . ALA A 1 79 ? -13.689 13.466 -29.577 1.00 0.00 86 ALA A O 1
ATOM 1228 N N . LEU A 1 80 ? -11.499 13.448 -30.139 1.00 0.00 87 LEU A N 1
ATOM 1229 C CA . LEU A 1 80 ? -11.127 12.499 -29.104 1.00 0.00 87 LEU A CA 1
ATOM 1230 C C . LEU A 1 80 ? -10.607 13.260 -27.883 1.00 0.00 87 LEU A C 1
ATOM 1231 O O . LEU A 1 80 ? -9.422 13.579 -27.804 1.00 0.00 87 LEU A O 1
ATOM 1247 N N . ARG A 1 81 ? -11.519 13.529 -26.961 1.00 0.00 88 ARG A N 1
ATOM 1248 C CA . ARG A 1 81 ? -11.168 14.246 -25.747 1.00 0.00 88 ARG A CA 1
ATOM 1249 C C . ARG A 1 81 ? -10.178 13.429 -24.915 1.00 0.00 88 ARG A C 1
ATOM 1250 O O . ARG A 1 81 ? -10.491 12.321 -24.483 1.00 0.00 88 ARG A O 1
ATOM 1271 N N . VAL A 1 82 ? -9.003 14.008 -24.715 1.00 0.00 89 VAL A N 1
ATOM 1272 C CA . VAL A 1 82 ? -7.965 13.348 -23.942 1.00 0.00 89 VAL A CA 1
ATOM 1273 C C . VAL A 1 82 ? -7.518 14.268 -22.804 1.00 0.00 89 VAL A C 1
ATOM 1274 O O . VAL A 1 82 ? -7.092 15.397 -23.045 1.00 0.00 89 VAL A O 1
ATOM 1287 N N . ASP A 1 83 ? -7.631 13.752 -21.589 1.00 0.00 90 ASP A N 1
ATOM 1288 C CA . ASP A 1 83 ? -7.244 14.513 -20.414 1.00 0.00 90 ASP A CA 1
ATOM 1289 C C . ASP A 1 83 ? -6.526 13.590 -19.427 1.00 0.00 90 ASP A C 1
ATOM 1290 O O . ASP A 1 83 ? -6.890 12.424 -19.286 1.00 0.00 90 ASP A O 1
ATOM 1299 N N . ASN A 1 84 ? -5.519 14.148 -18.770 1.00 0.00 91 ASN A N 1
ATOM 1300 C CA . ASN A 1 84 ? -4.747 13.389 -17.801 1.00 0.00 91 ASN A CA 1
ATOM 1301 C C . ASN A 1 84 ? -5.701 12.604 -16.898 1.00 0.00 91 ASN A C 1
ATOM 1302 O O . ASN A 1 84 ? -6.701 13.143 -16.428 1.00 0.00 91 ASN A O 1
ATOM 1313 N N . ALA A 1 85 ? -5.356 11.342 -16.683 1.00 0.00 92 ALA A N 1
ATOM 1314 C CA . ALA A 1 85 ? -6.169 10.478 -15.844 1.00 0.00 92 ALA A CA 1
ATOM 1315 C C . ALA A 1 85 ? -6.005 10.892 -14.381 1.00 0.00 92 ALA A C 1
ATOM 1316 O O . ALA A 1 85 ? -6.776 10.468 -13.522 1.00 0.00 92 ALA A O 1
ATOM 1323 N N . ALA A 1 86 ? -4.995 11.716 -14.142 1.00 0.00 93 ALA A N 1
ATOM 1324 C CA . ALA A 1 86 ? -4.720 12.192 -12.797 1.00 0.00 93 ALA A CA 1
ATOM 1325 C C . ALA A 1 86 ? -5.461 13.511 -12.566 1.00 0.00 93 ALA A C 1
ATOM 1326 O O . ALA A 1 86 ? -5.075 14.302 -11.708 1.00 0.00 93 ALA A O 1
ATOM 1333 N N . SER A 1 87 ? -6.514 13.705 -13.347 1.00 0.00 94 SER A N 1
ATOM 1334 C CA . SER A 1 87 ? -7.313 14.914 -13.239 1.00 0.00 94 SER A CA 1
ATOM 1335 C C . SER A 1 87 ? -8.280 14.797 -12.059 1.00 0.00 94 SER A C 1
ATOM 1336 O O . SER A 1 87 ? -8.729 13.702 -11.725 1.00 0.00 94 SER A O 1
ATOM 1344 N N . GLU A 1 88 ? -8.573 15.942 -11.460 1.00 0.00 95 GLU A N 1
ATOM 1345 C CA . GLU A 1 88 ? -9.478 15.983 -10.324 1.00 0.00 95 GLU A CA 1
ATOM 1346 C C . GLU A 1 88 ? -10.878 15.530 -10.745 1.00 0.00 95 GLU A C 1
ATOM 1347 O O . GLU A 1 88 ? -11.578 14.871 -9.977 1.00 0.00 95 GLU A O 1
ATOM 1359 N N . LYS A 1 89 ? -11.244 15.902 -11.963 1.00 0.00 96 LYS A N 1
ATOM 1360 C CA . LYS A 1 89 ? -12.547 15.542 -12.495 1.00 0.00 96 LYS A CA 1
ATOM 1361 C C . LYS A 1 89 ? -12.500 14.106 -13.021 1.00 0.00 96 LYS A C 1
ATOM 1362 O O . LYS A 1 89 ? -13.491 13.381 -12.945 1.00 0.00 96 LYS A O 1
ATOM 1381 N N . ASN A 1 90 ? -11.339 13.738 -13.542 1.00 0.00 97 ASN A N 1
ATOM 1382 C CA . ASN A 1 90 ? -11.150 12.402 -14.080 1.00 0.00 97 ASN A CA 1
ATOM 1383 C C . ASN A 1 90 ? -11.093 11.396 -12.929 1.00 0.00 97 ASN A C 1
ATOM 1384 O O . ASN A 1 90 ? -11.302 10.201 -13.133 1.00 0.00 97 ASN A O 1
ATOM 1395 N N . LYS A 1 91 ? -10.810 11.917 -11.744 1.00 0.00 98 LYS A N 1
ATOM 1396 C CA . LYS A 1 91 ? -10.724 11.080 -10.560 1.00 0.00 98 LYS A CA 1
ATOM 1397 C C . LYS A 1 91 ? -12.101 10.485 -10.259 1.00 0.00 98 LYS A C 1
ATOM 1398 O O . LYS A 1 91 ? -12.202 9.364 -9.764 1.00 0.00 98 LYS A O 1
ATOM 1417 N N . GLU A 1 92 ? -13.127 11.263 -10.571 1.00 0.00 99 GLU A N 1
ATOM 1418 C CA . GLU A 1 92 ? -14.494 10.827 -10.341 1.00 0.00 99 GLU A CA 1
ATOM 1419 C C . GLU A 1 92 ? -14.828 9.632 -11.235 1.00 0.00 99 GLU A C 1
ATOM 1420 O O . GLU A 1 92 ? -15.489 8.691 -10.799 1.00 0.00 99 GLU A O 1
ATOM 1432 N N . GLU A 1 93 ? -14.356 9.707 -12.471 1.00 0.00 100 GLU A N 1
ATOM 1433 C CA . GLU A 1 93 ? -14.596 8.643 -13.430 1.00 0.00 100 GLU A CA 1
ATOM 1434 C C . GLU A 1 93 ? -13.775 7.404 -13.066 1.00 0.00 100 GLU A C 1
ATOM 1435 O O . GLU A 1 93 ? -14.276 6.283 -13.129 1.00 0.00 100 GLU A O 1
ATOM 1447 N N . LEU A 1 94 ? -12.528 7.649 -12.691 1.00 0.00 101 LEU A N 1
ATOM 1448 C CA . LEU A 1 94 ? -11.633 6.568 -12.317 1.00 0.00 101 LEU A CA 1
ATOM 1449 C C . LEU A 1 94 ? -12.188 5.857 -11.081 1.00 0.00 101 LEU A C 1
ATOM 1450 O O . LEU A 1 94 ? -12.014 4.650 -10.923 1.00 0.00 101 LEU A O 1
ATOM 1466 N N . LYS A 1 95 ? -12.846 6.637 -10.235 1.00 0.00 102 LYS A N 1
ATOM 1467 C CA . LYS A 1 95 ? -13.428 6.097 -9.018 1.00 0.00 102 LYS A CA 1
ATOM 1468 C C . LYS A 1 95 ? -14.236 4.843 -9.357 1.00 0.00 102 LYS A C 1
ATOM 1469 O O . LYS A 1 95 ? -14.373 3.945 -8.527 1.00 0.00 102 LYS A O 1
ATOM 1488 N N . SER A 1 96 ? -14.750 4.821 -10.578 1.00 0.00 103 SER A N 1
ATOM 1489 C CA . SER A 1 96 ? -15.541 3.691 -11.036 1.00 0.00 103 SER A CA 1
ATOM 1490 C C . SER A 1 96 ? -14.623 2.601 -11.591 1.00 0.00 103 SER A C 1
ATOM 1491 O O . SER A 1 96 ? -14.885 1.413 -11.412 1.00 0.00 103 SER A O 1
ATOM 1499 N N . LEU A 1 97 ? -13.564 3.044 -12.254 1.00 0.00 104 LEU A N 1
ATOM 1500 C CA . LEU A 1 97 ? -12.606 2.120 -12.837 1.00 0.00 104 LEU A CA 1
ATOM 1501 C C . LEU A 1 97 ? -11.582 1.716 -11.773 1.00 0.00 104 LEU A C 1
ATOM 1502 O O . LEU A 1 97 ? -10.596 1.047 -12.078 1.00 0.00 104 LEU A O 1
ATOM 1518 N N . GLY A 1 98 ? -11.852 2.140 -10.547 1.00 0.00 105 GLY A N 1
ATOM 1519 C CA . GLY A 1 98 ? -10.967 1.831 -9.437 1.00 0.00 105 GLY A CA 1
ATOM 1520 C C . GLY A 1 98 ? -11.225 0.419 -8.907 1.00 0.00 105 GLY A C 1
ATOM 1521 O O . GLY A 1 98 ? -11.688 0.250 -7.780 1.00 0.00 105 GLY A O 1
ATOM 1525 N N . THR A 1 99 ? -10.913 -0.559 -9.745 1.00 0.00 106 THR A N 1
ATOM 1526 C CA . THR A 1 99 ? -11.106 -1.951 -9.375 1.00 0.00 106 THR A CA 1
ATOM 1527 C C . THR A 1 99 ? -9.830 -2.518 -8.749 1.00 0.00 106 THR A C 1
ATOM 1528 O O . THR A 1 99 ? -9.881 -3.171 -7.708 1.00 0.00 106 THR A O 1
ATOM 1539 N N . GLY A 1 100 ? -8.714 -2.247 -9.410 1.00 0.00 107 GLY A N 1
ATOM 1540 C CA . GLY A 1 100 ? -7.426 -2.721 -8.932 1.00 0.00 107 GLY A CA 1
ATOM 1541 C C . GLY A 1 100 ? -7.184 -4.171 -9.357 1.00 0.00 107 GLY A C 1
ATOM 1542 O O . GLY A 1 100 ? -7.692 -5.099 -8.730 1.00 0.00 107 GLY A O 1
ATOM 1546 N N . ALA A 1 101 ? -6.407 -4.320 -10.420 1.00 0.00 108 ALA A N 1
ATOM 1547 C CA . ALA A 1 101 ? -6.091 -5.640 -10.937 1.00 0.00 108 ALA A CA 1
ATOM 1548 C C . ALA A 1 101 ? -4.638 -5.662 -11.415 1.00 0.00 108 ALA A C 1
ATOM 1549 O O . ALA A 1 101 ? -4.081 -4.623 -11.769 1.00 0.00 108 ALA A O 1
ATOM 1556 N N . PRO A 1 102 ? -4.049 -6.888 -11.411 1.00 0.00 109 PRO A N 1
ATOM 1557 C CA . PRO A 1 102 ? -2.671 -7.058 -11.840 1.00 0.00 109 PRO A CA 1
ATOM 1558 C C . PRO A 1 102 ? -2.556 -6.970 -13.363 1.00 0.00 109 PRO A C 1
ATOM 1559 O O . PRO A 1 102 ? -2.499 -7.993 -14.044 1.00 0.00 109 PRO A O 1
ATOM 1570 N N . VAL A 1 103 ? -2.525 -5.740 -13.852 1.00 0.00 110 VAL A N 1
ATOM 1571 C CA . VAL A 1 103 ? -2.419 -5.505 -15.282 1.00 0.00 110 VAL A CA 1
ATOM 1572 C C . VAL A 1 103 ? -1.153 -4.694 -15.569 1.00 0.00 110 VAL A C 1
ATOM 1573 O O . VAL A 1 103 ? -0.855 -3.733 -14.861 1.00 0.00 110 VAL A O 1
ATOM 1586 N N . ILE A 1 104 ? -0.444 -5.111 -16.607 1.00 0.00 111 ILE A N 1
ATOM 1587 C CA . ILE A 1 104 ? 0.782 -4.435 -16.996 1.00 0.00 111 ILE A CA 1
ATOM 1588 C C . ILE A 1 104 ? 0.438 -3.228 -17.872 1.00 0.00 111 ILE A C 1
ATOM 1589 O O . ILE A 1 104 ? -0.416 -2.419 -17.513 1.00 0.00 111 ILE A O 1
ATOM 1605 N N . ASP A 1 1 ? 1.325 0.000 0.000 1.00 0.00 8 ASP A N 2
ATOM 1606 C CA . ASP A 1 1 ? 2.073 0.000 -1.245 1.00 0.00 8 ASP A CA 2
ATOM 1607 C C . ASP A 1 1 ? 1.158 -0.452 -2.385 1.00 0.00 8 ASP A C 2
ATOM 1608 O O . ASP A 1 1 ? 0.024 -0.866 -2.149 1.00 0.00 8 ASP A O 2
ATOM 1617 N N . PRO A 1 2 ? 1.699 -0.356 -3.629 1.00 0.00 9 PRO A N 2
ATOM 1618 C CA . PRO A 1 2 ? 0.944 -0.750 -4.806 1.00 0.00 9 PRO A CA 2
ATOM 1619 C C . PRO A 1 2 ? 0.865 -2.274 -4.922 1.00 0.00 9 PRO A C 2
ATOM 1620 O O . PRO A 1 2 ? 1.106 -2.987 -3.949 1.00 0.00 9 PRO A O 2
ATOM 1631 N N . ALA A 1 3 ? 0.525 -2.728 -6.119 1.00 0.00 10 ALA A N 2
ATOM 1632 C CA . ALA A 1 3 ? 0.411 -4.154 -6.374 1.00 0.00 10 ALA A CA 2
ATOM 1633 C C . ALA A 1 3 ? 0.240 -4.387 -7.877 1.00 0.00 10 ALA A C 2
ATOM 1634 O O . ALA A 1 3 ? -0.882 -4.418 -8.380 1.00 0.00 10 ALA A O 2
ATOM 1641 N N . VAL A 1 4 ? 1.370 -4.544 -8.551 1.00 0.00 11 VAL A N 2
ATOM 1642 C CA . VAL A 1 4 ? 1.359 -4.773 -9.986 1.00 0.00 11 VAL A CA 2
ATOM 1643 C C . VAL A 1 4 ? 0.806 -6.171 -10.270 1.00 0.00 11 VAL A C 2
ATOM 1644 O O . VAL A 1 4 ? 0.182 -6.396 -11.306 1.00 0.00 11 VAL A O 2
ATOM 1657 N N . ASP A 1 5 ? 1.055 -7.074 -9.333 1.00 0.00 12 ASP A N 2
ATOM 1658 C CA . ASP A 1 5 ? 0.590 -8.443 -9.470 1.00 0.00 12 ASP A CA 2
ATOM 1659 C C . ASP A 1 5 ? -0.933 -8.448 -9.617 1.00 0.00 12 ASP A C 2
ATOM 1660 O O . ASP A 1 5 ? -1.490 -9.290 -10.320 1.00 0.00 12 ASP A O 2
ATOM 1669 N N . ARG A 1 6 ? -1.563 -7.498 -8.942 1.00 0.00 13 ARG A N 2
ATOM 1670 C CA . ARG A 1 6 ? -3.011 -7.381 -8.988 1.00 0.00 13 ARG A CA 2
ATOM 1671 C C . ARG A 1 6 ? -3.486 -7.237 -10.435 1.00 0.00 13 ARG A C 2
ATOM 1672 O O . ARG A 1 6 ? -4.540 -7.755 -10.801 1.00 0.00 13 ARG A O 2
ATOM 1693 N N . SER A 1 7 ? -2.685 -6.531 -11.220 1.00 0.00 14 SER A N 2
ATOM 1694 C CA . SER A 1 7 ? -3.010 -6.312 -12.619 1.00 0.00 14 SER A CA 2
ATOM 1695 C C . SER A 1 7 ? -3.068 -7.650 -13.358 1.00 0.00 14 SER A C 2
ATOM 1696 O O . SER A 1 7 ? -3.849 -7.813 -14.295 1.00 0.00 14 SER A O 2
ATOM 1704 N N . LEU A 1 8 ? -2.232 -8.575 -12.910 1.00 0.00 15 LEU A N 2
ATOM 1705 C CA . LEU A 1 8 ? -2.179 -9.894 -13.517 1.00 0.00 15 LEU A CA 2
ATOM 1706 C C . LEU A 1 8 ? -3.469 -10.650 -13.197 1.00 0.00 15 LEU A C 2
ATOM 1707 O O . LEU A 1 8 ? -3.784 -11.648 -13.844 1.00 0.00 15 LEU A O 2
ATOM 1723 N N . ARG A 1 9 ? -4.181 -10.146 -12.200 1.00 0.00 16 ARG A N 2
ATOM 1724 C CA . ARG A 1 9 ? -5.431 -10.762 -11.787 1.00 0.00 16 ARG A CA 2
ATOM 1725 C C . ARG A 1 9 ? -6.610 -10.106 -12.509 1.00 0.00 16 ARG A C 2
ATOM 1726 O O . ARG A 1 9 ? -7.333 -10.768 -13.252 1.00 0.00 16 ARG A O 2
ATOM 1747 N N . SER A 1 10 ? -6.767 -8.814 -12.265 1.00 0.00 17 SER A N 2
ATOM 1748 C CA . SER A 1 10 ? -7.846 -8.061 -12.882 1.00 0.00 17 SER A CA 2
ATOM 1749 C C . SER A 1 10 ? -8.065 -8.543 -14.318 1.00 0.00 17 SER A C 2
ATOM 1750 O O . SER A 1 10 ? -7.191 -8.388 -15.169 1.00 0.00 17 SER A O 2
ATOM 1758 N N . VAL A 1 11 ? -9.238 -9.118 -14.543 1.00 0.00 18 VAL A N 2
ATOM 1759 C CA . VAL A 1 11 ? -9.583 -9.624 -15.861 1.00 0.00 18 VAL A CA 2
ATOM 1760 C C . VAL A 1 11 ? -10.705 -8.768 -16.452 1.00 0.00 18 VAL A C 2
ATOM 1761 O O . VAL A 1 11 ? -11.750 -8.591 -15.828 1.00 0.00 18 VAL A O 2
ATOM 1774 N N . PHE A 1 12 ? -10.450 -8.261 -17.650 1.00 0.00 19 PHE A N 2
ATOM 1775 C CA . PHE A 1 12 ? -11.426 -7.429 -18.333 1.00 0.00 19 PHE A CA 2
ATOM 1776 C C . PHE A 1 12 ? -12.482 -8.285 -19.035 1.00 0.00 19 PHE A C 2
ATOM 1777 O O . PHE A 1 12 ? -12.145 -9.210 -19.774 1.00 0.00 19 PHE A O 2
ATOM 1794 N N . VAL A 1 13 ? -13.737 -7.947 -18.780 1.00 0.00 20 VAL A N 2
ATOM 1795 C CA . VAL A 1 13 ? -14.844 -8.674 -19.378 1.00 0.00 20 VAL A CA 2
ATOM 1796 C C . VAL A 1 13 ? -15.638 -7.730 -20.283 1.00 0.00 20 VAL A C 2
ATOM 1797 O O . VAL A 1 13 ? -15.959 -6.610 -19.889 1.00 0.00 20 VAL A O 2
ATOM 1810 N N . GLY A 1 14 ? -15.932 -8.217 -21.480 1.00 0.00 21 GLY A N 2
ATOM 1811 C CA . GLY A 1 14 ? -16.682 -7.430 -22.444 1.00 0.00 21 GLY A CA 2
ATOM 1812 C C . GLY A 1 14 ? -17.793 -8.264 -23.086 1.00 0.00 21 GLY A C 2
ATOM 1813 O O . GLY A 1 14 ? -18.009 -9.414 -22.707 1.00 0.00 21 GLY A O 2
ATOM 1817 N N . ASN A 1 15 ? -18.468 -7.652 -24.048 1.00 0.00 22 ASN A N 2
ATOM 1818 C CA . ASN A 1 15 ? -19.551 -8.323 -24.747 1.00 0.00 22 ASN A CA 2
ATOM 1819 C C . ASN A 1 15 ? -20.668 -8.649 -23.753 1.00 0.00 22 ASN A C 2
ATOM 1820 O O . ASN A 1 15 ? -21.478 -9.542 -23.996 1.00 0.00 22 ASN A O 2
ATOM 1831 N N . ILE A 1 16 ? -20.676 -7.906 -22.656 1.00 0.00 23 ILE A N 2
ATOM 1832 C CA . ILE A 1 16 ? -21.681 -8.104 -21.626 1.00 0.00 23 ILE A CA 2
ATOM 1833 C C . ILE A 1 16 ? -22.831 -7.119 -21.844 1.00 0.00 23 ILE A C 2
ATOM 1834 O O . ILE A 1 16 ? -22.648 -5.908 -21.723 1.00 0.00 23 ILE A O 2
ATOM 1850 N N . PRO A 1 17 ? -24.021 -7.688 -22.172 1.00 0.00 24 PRO A N 2
ATOM 1851 C CA . PRO A 1 17 ? -25.201 -6.874 -22.409 1.00 0.00 24 PRO A CA 2
ATOM 1852 C C . PRO A 1 17 ? -25.776 -6.346 -21.093 1.00 0.00 24 PRO A C 2
ATOM 1853 O O . PRO A 1 17 ? -25.104 -6.371 -20.063 1.00 0.00 24 PRO A O 2
ATOM 1864 N N . TYR A 1 18 ? -27.014 -5.880 -21.170 1.00 0.00 25 TYR A N 2
ATOM 1865 C CA . TYR A 1 18 ? -27.687 -5.347 -19.997 1.00 0.00 25 TYR A CA 2
ATOM 1866 C C . TYR A 1 18 ? -28.406 -6.456 -19.226 1.00 0.00 25 TYR A C 2
ATOM 1867 O O . TYR A 1 18 ? -28.907 -6.227 -18.126 1.00 0.00 25 TYR A O 2
ATOM 1885 N N . GLU A 1 19 ? -28.434 -7.633 -19.834 1.00 0.00 26 GLU A N 2
ATOM 1886 C CA . GLU A 1 19 ? -29.084 -8.777 -19.218 1.00 0.00 26 GLU A CA 2
ATOM 1887 C C . GLU A 1 19 ? -28.098 -9.526 -18.319 1.00 0.00 26 GLU A C 2
ATOM 1888 O O . GLU A 1 19 ? -28.496 -10.393 -17.542 1.00 0.00 26 GLU A O 2
ATOM 1900 N N . ALA A 1 20 ? -26.831 -9.165 -18.454 1.00 0.00 27 ALA A N 2
ATOM 1901 C CA . ALA A 1 20 ? -25.785 -9.792 -17.663 1.00 0.00 27 ALA A CA 2
ATOM 1902 C C . ALA A 1 20 ? -25.117 -8.736 -16.780 1.00 0.00 27 ALA A C 2
ATOM 1903 O O . ALA A 1 20 ? -24.220 -8.024 -17.228 1.00 0.00 27 ALA A O 2
ATOM 1910 N N . THR A 1 21 ? -25.580 -8.669 -15.541 1.00 0.00 28 THR A N 2
ATOM 1911 C CA . THR A 1 21 ? -25.039 -7.712 -14.590 1.00 0.00 28 THR A CA 2
ATOM 1912 C C . THR A 1 21 ? -23.879 -8.334 -13.810 1.00 0.00 28 THR A C 2
ATOM 1913 O O . THR A 1 21 ? -23.596 -9.522 -13.953 1.00 0.00 28 THR A O 2
ATOM 1924 N N . GLU A 1 22 ? -23.239 -7.502 -13.001 1.00 0.00 29 GLU A N 2
ATOM 1925 C CA . GLU A 1 22 ? -22.117 -7.955 -12.197 1.00 0.00 29 GLU A CA 2
ATOM 1926 C C . GLU A 1 22 ? -22.544 -9.114 -11.294 1.00 0.00 29 GLU A C 2
ATOM 1927 O O . GLU A 1 22 ? -21.737 -9.984 -10.972 1.00 0.00 29 GLU A O 2
ATOM 1939 N N . GLU A 1 23 ? -23.812 -9.087 -10.911 1.00 0.00 30 GLU A N 2
ATOM 1940 C CA . GLU A 1 23 ? -24.356 -10.125 -10.052 1.00 0.00 30 GLU A CA 2
ATOM 1941 C C . GLU A 1 23 ? -24.248 -11.490 -10.734 1.00 0.00 30 GLU A C 2
ATOM 1942 O O . GLU A 1 23 ? -24.045 -12.506 -10.070 1.00 0.00 30 GLU A O 2
ATOM 1954 N N . GLN A 1 24 ? -24.389 -11.470 -12.051 1.00 0.00 31 GLN A N 2
ATOM 1955 C CA . GLN A 1 24 ? -24.309 -12.694 -12.831 1.00 0.00 31 GLN A CA 2
ATOM 1956 C C . GLN A 1 24 ? -22.855 -12.996 -13.198 1.00 0.00 31 GLN A C 2
ATOM 1957 O O . GLN A 1 24 ? -22.405 -14.134 -13.079 1.00 0.00 31 GLN A O 2
ATOM 1971 N N . LEU A 1 25 ? -22.161 -11.956 -13.638 1.00 0.00 32 LEU A N 2
ATOM 1972 C CA . LEU A 1 25 ? -20.767 -12.096 -14.024 1.00 0.00 32 LEU A CA 2
ATOM 1973 C C . LEU A 1 25 ? -19.971 -12.662 -12.846 1.00 0.00 32 LEU A C 2
ATOM 1974 O O . LEU A 1 25 ? -19.207 -13.613 -13.008 1.00 0.00 32 LEU A O 2
ATOM 1990 N N . LYS A 1 26 ? -20.177 -12.054 -11.687 1.00 0.00 33 LYS A N 2
ATOM 1991 C CA . LYS A 1 26 ? -19.488 -12.486 -10.483 1.00 0.00 33 LYS A CA 2
ATOM 1992 C C . LYS A 1 26 ? -19.868 -13.935 -10.174 1.00 0.00 33 LYS A C 2
ATOM 1993 O O . LYS A 1 26 ? -19.030 -14.720 -9.733 1.00 0.00 33 LYS A O 2
ATOM 2012 N N . ASP A 1 27 ? -21.132 -14.247 -10.420 1.00 0.00 34 ASP A N 2
ATOM 2013 C CA . ASP A 1 27 ? -21.634 -15.588 -10.173 1.00 0.00 34 ASP A CA 2
ATOM 2014 C C . ASP A 1 27 ? -20.926 -16.572 -11.107 1.00 0.00 34 ASP A C 2
ATOM 2015 O O . ASP A 1 27 ? -20.587 -17.683 -10.702 1.00 0.00 34 ASP A O 2
ATOM 2024 N N . ILE A 1 28 ? -20.722 -16.127 -12.338 1.00 0.00 35 ILE A N 2
ATOM 2025 C CA . ILE A 1 28 ? -20.060 -16.955 -13.333 1.00 0.00 35 ILE A CA 2
ATOM 2026 C C . ILE A 1 28 ? -18.593 -17.140 -12.941 1.00 0.00 35 ILE A C 2
ATOM 2027 O O . ILE A 1 28 ? -18.072 -18.253 -12.979 1.00 0.00 35 ILE A O 2
ATOM 2043 N N . PHE A 1 29 ? -17.968 -16.031 -12.573 1.00 0.00 36 PHE A N 2
ATOM 2044 C CA . PHE A 1 29 ? -16.570 -16.056 -12.175 1.00 0.00 36 PHE A CA 2
ATOM 2045 C C . PHE A 1 29 ? -16.389 -16.817 -10.860 1.00 0.00 36 PHE A C 2
ATOM 2046 O O . PHE A 1 29 ? -15.338 -17.409 -10.621 1.00 0.00 36 PHE A O 2
ATOM 2063 N N . SER A 1 30 ? -17.430 -16.776 -10.041 1.00 0.00 37 SER A N 2
ATOM 2064 C CA . SER A 1 30 ? -17.399 -17.454 -8.757 1.00 0.00 37 SER A CA 2
ATOM 2065 C C . SER A 1 30 ? -17.252 -18.963 -8.964 1.00 0.00 37 SER A C 2
ATOM 2066 O O . SER A 1 30 ? -16.614 -19.644 -8.163 1.00 0.00 37 SER A O 2
ATOM 2074 N N . GLU A 1 31 ? -17.852 -19.441 -10.045 1.00 0.00 38 GLU A N 2
ATOM 2075 C CA . GLU A 1 31 ? -17.795 -20.856 -10.368 1.00 0.00 38 GLU A CA 2
ATOM 2076 C C . GLU A 1 31 ? -16.386 -21.241 -10.821 1.00 0.00 38 GLU A C 2
ATOM 2077 O O . GLU A 1 31 ? -16.062 -22.424 -10.917 1.00 0.00 38 GLU A O 2
ATOM 2089 N N . VAL A 1 32 ? -15.585 -20.220 -11.088 1.00 0.00 39 VAL A N 2
ATOM 2090 C CA . VAL A 1 32 ? -14.217 -20.437 -11.529 1.00 0.00 39 VAL A CA 2
ATOM 2091 C C . VAL A 1 32 ? -13.261 -20.157 -10.368 1.00 0.00 39 VAL A C 2
ATOM 2092 O O . VAL A 1 32 ? -12.045 -20.151 -10.549 1.00 0.00 39 VAL A O 2
ATOM 2105 N N . GLY A 1 33 ? -13.848 -19.931 -9.202 1.00 0.00 40 GLY A N 2
ATOM 2106 C CA . GLY A 1 33 ? -13.063 -19.651 -8.011 1.00 0.00 40 GLY A CA 2
ATOM 2107 C C . GLY A 1 33 ? -13.652 -18.474 -7.231 1.00 0.00 40 GLY A C 2
ATOM 2108 O O . GLY A 1 33 ? -14.715 -17.962 -7.580 1.00 0.00 40 GLY A O 2
ATOM 2112 N N . PRO A 1 34 ? -12.917 -18.068 -6.161 1.00 0.00 41 PRO A N 2
ATOM 2113 C CA . PRO A 1 34 ? -13.355 -16.961 -5.328 1.00 0.00 41 PRO A CA 2
ATOM 2114 C C . PRO A 1 34 ? -13.131 -15.622 -6.034 1.00 0.00 41 PRO A C 2
ATOM 2115 O O . PRO A 1 34 ? -12.055 -15.375 -6.576 1.00 0.00 41 PRO A O 2
ATOM 2126 N N . VAL A 1 35 ? -14.164 -14.794 -6.004 1.00 0.00 42 VAL A N 2
ATOM 2127 C CA . VAL A 1 35 ? -14.094 -13.486 -6.634 1.00 0.00 42 VAL A CA 2
ATOM 2128 C C . VAL A 1 35 ? -13.936 -12.413 -5.555 1.00 0.00 42 VAL A C 2
ATOM 2129 O O . VAL A 1 35 ? -14.770 -12.301 -4.659 1.00 0.00 42 VAL A O 2
ATOM 2142 N N . VAL A 1 36 ? -12.859 -11.651 -5.677 1.00 0.00 43 VAL A N 2
ATOM 2143 C CA . VAL A 1 36 ? -12.580 -10.591 -4.724 1.00 0.00 43 VAL A CA 2
ATOM 2144 C C . VAL A 1 36 ? -13.565 -9.441 -4.944 1.00 0.00 43 VAL A C 2
ATOM 2145 O O . VAL A 1 36 ? -14.315 -9.080 -4.038 1.00 0.00 43 VAL A O 2
ATOM 2158 N N . SER A 1 37 ? -13.532 -8.899 -6.152 1.00 0.00 44 SER A N 2
ATOM 2159 C CA . SER A 1 37 ? -14.412 -7.797 -6.503 1.00 0.00 44 SER A CA 2
ATOM 2160 C C . SER A 1 37 ? -14.542 -7.695 -8.024 1.00 0.00 44 SER A C 2
ATOM 2161 O O . SER A 1 37 ? -13.738 -8.267 -8.759 1.00 0.00 44 SER A O 2
ATOM 2169 N N . PHE A 1 38 ? -15.559 -6.961 -8.451 1.00 0.00 45 PHE A N 2
ATOM 2170 C CA . PHE A 1 38 ? -15.804 -6.776 -9.871 1.00 0.00 45 PHE A CA 2
ATOM 2171 C C . PHE A 1 38 ? -16.512 -5.447 -10.137 1.00 0.00 45 PHE A C 2
ATOM 2172 O O . PHE A 1 38 ? -17.653 -5.252 -9.718 1.00 0.00 45 PHE A O 2
ATOM 2189 N N . ARG A 1 39 ? -15.807 -4.565 -10.831 1.00 0.00 46 ARG A N 2
ATOM 2190 C CA . ARG A 1 39 ? -16.355 -3.260 -11.158 1.00 0.00 46 ARG A CA 2
ATOM 2191 C C . ARG A 1 39 ? -16.288 -3.018 -12.667 1.00 0.00 46 ARG A C 2
ATOM 2192 O O . ARG A 1 39 ? -15.237 -3.194 -13.281 1.00 0.00 46 ARG A O 2
ATOM 2213 N N . LEU A 1 40 ? -17.423 -2.618 -13.221 1.00 0.00 47 LEU A N 2
ATOM 2214 C CA . LEU A 1 40 ? -17.506 -2.351 -14.647 1.00 0.00 47 LEU A CA 2
ATOM 2215 C C . LEU A 1 40 ? -17.817 -0.869 -14.866 1.00 0.00 47 LEU A C 2
ATOM 2216 O O . LEU A 1 40 ? -17.992 -0.119 -13.907 1.00 0.00 47 LEU A O 2
ATOM 2232 N N . VAL A 1 41 ? -17.876 -0.491 -16.135 1.00 0.00 48 VAL A N 2
ATOM 2233 C CA . VAL A 1 41 ? -18.163 0.887 -16.492 1.00 0.00 48 VAL A CA 2
ATOM 2234 C C . VAL A 1 41 ? -19.678 1.089 -16.554 1.00 0.00 48 VAL A C 2
ATOM 2235 O O . VAL A 1 41 ? -20.367 0.414 -17.318 1.00 0.00 48 VAL A O 2
ATOM 2248 N N . TYR A 1 42 ? -20.153 2.021 -15.741 1.00 0.00 49 TYR A N 2
ATOM 2249 C CA . TYR A 1 42 ? -21.574 2.320 -15.694 1.00 0.00 49 TYR A CA 2
ATOM 2250 C C . TYR A 1 42 ? -21.834 3.797 -15.998 1.00 0.00 49 TYR A C 2
ATOM 2251 O O . TYR A 1 42 ? -21.355 4.675 -15.283 1.00 0.00 49 TYR A O 2
ATOM 2269 N N . ASP A 1 43 ? -22.593 4.025 -17.060 1.00 0.00 50 ASP A N 2
ATOM 2270 C CA . ASP A 1 43 ? -22.922 5.380 -17.467 1.00 0.00 50 ASP A CA 2
ATOM 2271 C C . ASP A 1 43 ? -23.989 5.945 -16.528 1.00 0.00 50 ASP A C 2
ATOM 2272 O O . ASP A 1 43 ? -25.141 5.515 -16.561 1.00 0.00 50 ASP A O 2
ATOM 2281 N N . ARG A 1 44 ? -23.568 6.900 -15.712 1.00 0.00 51 ARG A N 2
ATOM 2282 C CA . ARG A 1 44 ? -24.473 7.529 -14.765 1.00 0.00 51 ARG A CA 2
ATOM 2283 C C . ARG A 1 44 ? -25.451 8.450 -15.496 1.00 0.00 51 ARG A C 2
ATOM 2284 O O . ARG A 1 44 ? -26.569 8.669 -15.032 1.00 0.00 51 ARG A O 2
ATOM 2305 N N . GLU A 1 45 ? -24.995 8.966 -16.628 1.00 0.00 52 GLU A N 2
ATOM 2306 C CA . GLU A 1 45 ? -25.815 9.858 -17.429 1.00 0.00 52 GLU A CA 2
ATOM 2307 C C . GLU A 1 45 ? -26.981 9.090 -18.054 1.00 0.00 52 GLU A C 2
ATOM 2308 O O . GLU A 1 45 ? -28.056 9.649 -18.265 1.00 0.00 52 GLU A O 2
ATOM 2320 N N . THR A 1 46 ? -26.728 7.820 -18.335 1.00 0.00 53 THR A N 2
ATOM 2321 C CA . THR A 1 46 ? -27.743 6.969 -18.932 1.00 0.00 53 THR A CA 2
ATOM 2322 C C . THR A 1 46 ? -28.202 5.904 -17.933 1.00 0.00 53 THR A C 2
ATOM 2323 O O . THR A 1 46 ? -29.102 5.119 -18.228 1.00 0.00 53 THR A O 2
ATOM 2334 N N . GLY A 1 47 ? -27.563 5.913 -16.773 1.00 0.00 54 GLY A N 2
ATOM 2335 C CA . GLY A 1 47 ? -27.895 4.958 -15.729 1.00 0.00 54 GLY A CA 2
ATOM 2336 C C . GLY A 1 47 ? -27.846 3.525 -16.261 1.00 0.00 54 GLY A C 2
ATOM 2337 O O . GLY A 1 47 ? -28.399 2.612 -15.649 1.00 0.00 54 GLY A O 2
ATOM 2341 N N . LYS A 1 48 ? -27.179 3.371 -17.395 1.00 0.00 55 LYS A N 2
ATOM 2342 C CA . LYS A 1 48 ? -27.050 2.064 -18.017 1.00 0.00 55 LYS A CA 2
ATOM 2343 C C . LYS A 1 48 ? -25.571 1.675 -18.076 1.00 0.00 55 LYS A C 2
ATOM 2344 O O . LYS A 1 48 ? -24.706 2.534 -18.240 1.00 0.00 55 LYS A O 2
ATOM 2363 N N . PRO A 1 49 ? -25.320 0.346 -17.935 1.00 0.00 56 PRO A N 2
ATOM 2364 C CA . PRO A 1 49 ? -23.961 -0.167 -17.970 1.00 0.00 56 PRO A CA 2
ATOM 2365 C C . PRO A 1 49 ? -23.418 -0.181 -19.400 1.00 0.00 56 PRO A C 2
ATOM 2366 O O . PRO A 1 49 ? -24.125 -0.559 -20.333 1.00 0.00 56 PRO A O 2
ATOM 2377 N N . LYS A 1 50 ? -22.167 0.236 -19.528 1.00 0.00 57 LYS A N 2
ATOM 2378 C CA . LYS A 1 50 ? -21.520 0.277 -20.828 1.00 0.00 57 LYS A CA 2
ATOM 2379 C C . LYS A 1 50 ? -21.637 -1.096 -21.494 1.00 0.00 57 LYS A C 2
ATOM 2380 O O . LYS A 1 50 ? -22.184 -1.214 -22.589 1.00 0.00 57 LYS A O 2
ATOM 2399 N N . GLY A 1 51 ? -21.113 -2.099 -20.805 1.00 0.00 58 GLY A N 2
ATOM 2400 C CA . GLY A 1 51 ? -21.152 -3.459 -21.315 1.00 0.00 58 GLY A CA 2
ATOM 2401 C C . GLY A 1 51 ? -19.862 -4.209 -20.976 1.00 0.00 58 GLY A C 2
ATOM 2402 O O . GLY A 1 51 ? -19.819 -5.436 -21.037 1.00 0.00 58 GLY A O 2
ATOM 2406 N N . TYR A 1 52 ? -18.842 -3.439 -20.625 1.00 0.00 59 TYR A N 2
ATOM 2407 C CA . TYR A 1 52 ? -17.555 -4.015 -20.276 1.00 0.00 59 TYR A CA 2
ATOM 2408 C C . TYR A 1 52 ? -17.095 -3.535 -18.898 1.00 0.00 59 TYR A C 2
ATOM 2409 O O . TYR A 1 52 ? -17.524 -2.482 -18.429 1.00 0.00 59 TYR A O 2
ATOM 2427 N N . GLY A 1 53 ? -16.229 -4.330 -18.288 1.00 0.00 60 GLY A N 2
ATOM 2428 C CA . GLY A 1 53 ? -15.706 -4.000 -16.973 1.00 0.00 60 GLY A CA 2
ATOM 2429 C C . GLY A 1 53 ? -14.490 -4.865 -16.633 1.00 0.00 60 GLY A C 2
ATOM 2430 O O . GLY A 1 53 ? -13.971 -5.577 -17.491 1.00 0.00 60 GLY A O 2
ATOM 2434 N N . PHE A 1 54 ? -14.072 -4.774 -15.379 1.00 0.00 61 PHE A N 2
ATOM 2435 C CA . PHE A 1 54 ? -12.927 -5.540 -14.915 1.00 0.00 61 PHE A CA 2
ATOM 2436 C C . PHE A 1 54 ? -13.239 -6.246 -13.594 1.00 0.00 61 PHE A C 2
ATOM 2437 O O . PHE A 1 54 ? -13.857 -5.662 -12.705 1.00 0.00 61 PHE A O 2
ATOM 2454 N N . CYS A 1 55 ? -12.798 -7.492 -13.508 1.00 0.00 62 CYS A N 2
ATOM 2455 C CA . CYS A 1 55 ? -13.022 -8.284 -12.310 1.00 0.00 62 CYS A CA 2
ATOM 2456 C C . CYS A 1 55 ? -11.663 -8.607 -11.687 1.00 0.00 62 CYS A C 2
ATOM 2457 O O . CYS A 1 55 ? -10.809 -9.215 -12.331 1.00 0.00 62 CYS A O 2
ATOM 2465 N N . GLU A 1 56 ? -11.504 -8.186 -10.440 1.00 0.00 63 GLU A N 2
ATOM 2466 C CA . GLU A 1 56 ? -10.263 -8.424 -9.723 1.00 0.00 63 GLU A CA 2
ATOM 2467 C C . GLU A 1 56 ? -10.415 -9.621 -8.782 1.00 0.00 63 GLU A C 2
ATOM 2468 O O . GLU A 1 56 ? -11.298 -9.634 -7.926 1.00 0.00 63 GLU A O 2
ATOM 2480 N N . TYR A 1 57 ? -9.540 -10.597 -8.973 1.00 0.00 64 TYR A N 2
ATOM 2481 C CA . TYR A 1 57 ? -9.565 -11.796 -8.153 1.00 0.00 64 TYR A CA 2
ATOM 2482 C C . TYR A 1 57 ? -8.636 -11.654 -6.945 1.00 0.00 64 TYR A C 2
ATOM 2483 O O . TYR A 1 57 ? -8.169 -10.557 -6.643 1.00 0.00 64 TYR A O 2
ATOM 2501 N N . GLN A 1 58 ? -8.397 -12.779 -6.287 1.00 0.00 65 GLN A N 2
ATOM 2502 C CA . GLN A 1 58 ? -7.533 -12.793 -5.119 1.00 0.00 65 GLN A CA 2
ATOM 2503 C C . GLN A 1 58 ? -6.211 -13.492 -5.446 1.00 0.00 65 GLN A C 2
ATOM 2504 O O . GLN A 1 58 ? -5.226 -13.331 -4.727 1.00 0.00 65 GLN A O 2
ATOM 2518 N N . ASP A 1 59 ? -6.233 -14.253 -6.530 1.00 0.00 66 ASP A N 2
ATOM 2519 C CA . ASP A 1 59 ? -5.049 -14.976 -6.961 1.00 0.00 66 ASP A CA 2
ATOM 2520 C C . ASP A 1 59 ? -4.901 -14.847 -8.478 1.00 0.00 66 ASP A C 2
ATOM 2521 O O . ASP A 1 59 ? -5.865 -15.039 -9.218 1.00 0.00 66 ASP A O 2
ATOM 2530 N N . GLN A 1 60 ? -3.686 -14.523 -8.897 1.00 0.00 67 GLN A N 2
ATOM 2531 C CA . GLN A 1 60 ? -3.400 -14.367 -10.313 1.00 0.00 67 GLN A CA 2
ATOM 2532 C C . GLN A 1 60 ? -3.744 -15.651 -11.069 1.00 0.00 67 GLN A C 2
ATOM 2533 O O . GLN A 1 60 ? -4.235 -15.600 -12.196 1.00 0.00 67 GLN A O 2
ATOM 2547 N N . GLU A 1 61 ? -3.471 -16.774 -10.419 1.00 0.00 68 GLU A N 2
ATOM 2548 C CA . GLU A 1 61 ? -3.746 -18.070 -11.016 1.00 0.00 68 GLU A CA 2
ATOM 2549 C C . GLU A 1 61 ? -5.247 -18.235 -11.260 1.00 0.00 68 GLU A C 2
ATOM 2550 O O . GLU A 1 61 ? -5.657 -18.801 -12.273 1.00 0.00 68 GLU A O 2
ATOM 2562 N N . THR A 1 62 ? -6.027 -17.730 -10.315 1.00 0.00 69 THR A N 2
ATOM 2563 C CA . THR A 1 62 ? -7.474 -17.815 -10.414 1.00 0.00 69 THR A CA 2
ATOM 2564 C C . THR A 1 62 ? -7.982 -16.933 -11.557 1.00 0.00 69 THR A C 2
ATOM 2565 O O . THR A 1 62 ? -8.874 -17.333 -12.304 1.00 0.00 69 THR A O 2
ATOM 2576 N N . ALA A 1 63 ? -7.393 -15.751 -11.657 1.00 0.00 70 ALA A N 2
ATOM 2577 C CA . ALA A 1 63 ? -7.775 -14.810 -12.696 1.00 0.00 70 ALA A CA 2
ATOM 2578 C C . ALA A 1 63 ? -7.354 -15.362 -14.059 1.00 0.00 70 ALA A C 2
ATOM 2579 O O . ALA A 1 63 ? -8.085 -15.231 -15.039 1.00 0.00 70 ALA A O 2
ATOM 2586 N N . LEU A 1 64 ? -6.176 -15.969 -14.077 1.00 0.00 71 LEU A N 2
ATOM 2587 C CA . LEU A 1 64 ? -5.648 -16.542 -15.304 1.00 0.00 71 LEU A CA 2
ATOM 2588 C C . LEU A 1 64 ? -6.479 -17.768 -15.687 1.00 0.00 71 LEU A C 2
ATOM 2589 O O . LEU A 1 64 ? -6.830 -17.945 -16.853 1.00 0.00 71 LEU A O 2
ATOM 2605 N N . SER A 1 65 ? -6.771 -18.583 -14.684 1.00 0.00 72 SER A N 2
ATOM 2606 C CA . SER A 1 65 ? -7.554 -19.787 -14.901 1.00 0.00 72 SER A CA 2
ATOM 2607 C C . SER A 1 65 ? -8.954 -19.419 -15.397 1.00 0.00 72 SER A C 2
ATOM 2608 O O . SER A 1 65 ? -9.512 -20.102 -16.253 1.00 0.00 72 SER A O 2
ATOM 2616 N N . ALA A 1 66 ? -9.480 -18.340 -14.837 1.00 0.00 73 ALA A N 2
ATOM 2617 C CA . ALA A 1 66 ? -10.804 -17.872 -15.212 1.00 0.00 73 ALA A CA 2
ATOM 2618 C C . ALA A 1 66 ? -10.776 -17.383 -16.661 1.00 0.00 73 ALA A C 2
ATOM 2619 O O . ALA A 1 66 ? -11.728 -17.598 -17.410 1.00 0.00 73 ALA A O 2
ATOM 2626 N N . MET A 1 67 ? -9.675 -16.735 -17.012 1.00 0.00 74 MET A N 2
ATOM 2627 C CA . MET A 1 67 ? -9.511 -16.214 -18.359 1.00 0.00 74 MET A CA 2
ATOM 2628 C C . MET A 1 67 ? -9.494 -17.346 -19.387 1.00 0.00 74 MET A C 2
ATOM 2629 O O . MET A 1 67 ? -10.173 -17.272 -20.410 1.00 0.00 74 MET A O 2
ATOM 2643 N N . ARG A 1 68 ? -8.710 -18.369 -19.080 1.00 0.00 75 ARG A N 2
ATOM 2644 C CA . ARG A 1 68 ? -8.595 -19.516 -19.965 1.00 0.00 75 ARG A CA 2
ATOM 2645 C C . ARG A 1 68 ? -9.820 -20.422 -19.822 1.00 0.00 75 ARG A C 2
ATOM 2646 O O . ARG A 1 68 ? -10.167 -21.154 -20.748 1.00 0.00 75 ARG A O 2
ATOM 2667 N N . ASN A 1 69 ? -10.442 -20.342 -18.654 1.00 0.00 76 ASN A N 2
ATOM 2668 C CA . ASN A 1 69 ? -11.620 -21.145 -18.378 1.00 0.00 76 ASN A CA 2
ATOM 2669 C C . ASN A 1 69 ? -12.824 -20.544 -19.106 1.00 0.00 76 ASN A C 2
ATOM 2670 O O . ASN A 1 69 ? -13.700 -21.271 -19.572 1.00 0.00 76 ASN A O 2
ATOM 2681 N N . LEU A 1 70 ? -12.829 -19.221 -19.182 1.00 0.00 77 LEU A N 2
ATOM 2682 C CA . LEU A 1 70 ? -13.911 -18.513 -19.845 1.00 0.00 77 LEU A CA 2
ATOM 2683 C C . LEU A 1 70 ? -13.437 -18.041 -21.221 1.00 0.00 77 LEU A C 2
ATOM 2684 O O . LEU A 1 70 ? -13.545 -18.773 -22.204 1.00 0.00 77 LEU A O 2
ATOM 2700 N N . ASN A 1 71 ? -12.923 -16.820 -21.248 1.00 0.00 78 ASN A N 2
ATOM 2701 C CA . ASN A 1 71 ? -12.433 -16.242 -22.487 1.00 0.00 78 ASN A CA 2
ATOM 2702 C C . ASN A 1 71 ? -13.329 -16.689 -23.644 1.00 0.00 78 ASN A C 2
ATOM 2703 O O . ASN A 1 71 ? -13.027 -17.668 -24.325 1.00 0.00 78 ASN A O 2
ATOM 2714 N N . GLY A 1 72 ? -14.413 -15.951 -23.830 1.00 0.00 79 GLY A N 2
ATOM 2715 C CA . GLY A 1 72 ? -15.355 -16.259 -24.892 1.00 0.00 79 GLY A CA 2
ATOM 2716 C C . GLY A 1 72 ? -16.366 -17.315 -24.439 1.00 0.00 79 GLY A C 2
ATOM 2717 O O . GLY A 1 72 ? -16.824 -18.126 -25.243 1.00 0.00 79 GLY A O 2
ATOM 2721 N N . ARG A 1 73 ? -16.684 -17.270 -23.154 1.00 0.00 80 ARG A N 2
ATOM 2722 C CA . ARG A 1 73 ? -17.632 -18.213 -22.584 1.00 0.00 80 ARG A CA 2
ATOM 2723 C C . ARG A 1 73 ? -19.066 -17.751 -22.853 1.00 0.00 80 ARG A C 2
ATOM 2724 O O . ARG A 1 73 ? -19.460 -16.663 -22.437 1.00 0.00 80 ARG A O 2
ATOM 2745 N N . GLU A 1 74 ? -19.807 -18.602 -23.548 1.00 0.00 81 GLU A N 2
ATOM 2746 C CA . GLU A 1 74 ? -21.189 -18.295 -23.877 1.00 0.00 81 GLU A CA 2
ATOM 2747 C C . GLU A 1 74 ? -22.013 -18.121 -22.600 1.00 0.00 81 GLU A C 2
ATOM 2748 O O . GLU A 1 74 ? -21.854 -18.881 -21.646 1.00 0.00 81 GLU A O 2
ATOM 2760 N N . PHE A 1 75 ? -22.875 -17.115 -22.622 1.00 0.00 82 PHE A N 2
ATOM 2761 C CA . PHE A 1 75 ? -23.724 -16.831 -21.478 1.00 0.00 82 PHE A CA 2
ATOM 2762 C C . PHE A 1 75 ? -24.651 -15.648 -21.763 1.00 0.00 82 PHE A C 2
ATOM 2763 O O . PHE A 1 75 ? -25.838 -15.694 -21.444 1.00 0.00 82 PHE A O 2
ATOM 2780 N N . SER A 1 76 ? -24.074 -14.616 -22.361 1.00 0.00 83 SER A N 2
ATOM 2781 C CA . SER A 1 76 ? -24.834 -13.423 -22.693 1.00 0.00 83 SER A CA 2
ATOM 2782 C C . SER A 1 76 ? -25.461 -13.571 -24.081 1.00 0.00 83 SER A C 2
ATOM 2783 O O . SER A 1 76 ? -25.828 -12.579 -24.710 1.00 0.00 83 SER A O 2
ATOM 2791 N N . GLY A 1 77 ? -25.564 -14.817 -24.519 1.00 0.00 84 GLY A N 2
ATOM 2792 C CA . GLY A 1 77 ? -26.140 -15.107 -25.821 1.00 0.00 84 GLY A CA 2
ATOM 2793 C C . GLY A 1 77 ? -25.123 -14.862 -26.938 1.00 0.00 84 GLY A C 2
ATOM 2794 O O . GLY A 1 77 ? -25.458 -14.950 -28.118 1.00 0.00 84 GLY A O 2
ATOM 2798 N N . ARG A 1 78 ? -23.901 -14.559 -26.525 1.00 0.00 85 ARG A N 2
ATOM 2799 C CA . ARG A 1 78 ? -22.833 -14.301 -27.475 1.00 0.00 85 ARG A CA 2
ATOM 2800 C C . ARG A 1 78 ? -21.529 -14.944 -26.997 1.00 0.00 85 ARG A C 2
ATOM 2801 O O . ARG A 1 78 ? -21.058 -15.914 -27.590 1.00 0.00 85 ARG A O 2
ATOM 2822 N N . ALA A 1 79 ? -20.984 -14.379 -25.930 1.00 0.00 86 ALA A N 2
ATOM 2823 C CA . ALA A 1 79 ? -19.745 -14.885 -25.366 1.00 0.00 86 ALA A CA 2
ATOM 2824 C C . ALA A 1 79 ? -19.161 -13.843 -24.410 1.00 0.00 86 ALA A C 2
ATOM 2825 O O . ALA A 1 79 ? -19.237 -12.643 -24.673 1.00 0.00 86 ALA A O 2
ATOM 2832 N N . LEU A 1 80 ? -18.593 -14.338 -23.321 1.00 0.00 87 LEU A N 2
ATOM 2833 C CA . LEU A 1 80 ? -17.996 -13.464 -22.324 1.00 0.00 87 LEU A CA 2
ATOM 2834 C C . LEU A 1 80 ? -16.515 -13.262 -22.651 1.00 0.00 87 LEU A C 2
ATOM 2835 O O . LEU A 1 80 ? -15.675 -14.074 -22.266 1.00 0.00 87 LEU A O 2
ATOM 2851 N N . ARG A 1 81 ? -16.241 -12.175 -23.357 1.00 0.00 88 ARG A N 2
ATOM 2852 C CA . ARG A 1 81 ? -14.876 -11.856 -23.739 1.00 0.00 88 ARG A CA 2
ATOM 2853 C C . ARG A 1 81 ? -14.043 -11.516 -22.501 1.00 0.00 88 ARG A C 2
ATOM 2854 O O . ARG A 1 81 ? -14.110 -10.399 -21.991 1.00 0.00 88 ARG A O 2
ATOM 2875 N N . VAL A 1 82 ? -13.278 -12.501 -22.053 1.00 0.00 89 VAL A N 2
ATOM 2876 C CA . VAL A 1 82 ? -12.434 -12.320 -20.885 1.00 0.00 89 VAL A CA 2
ATOM 2877 C C . VAL A 1 82 ? -10.974 -12.210 -21.328 1.00 0.00 89 VAL A C 2
ATOM 2878 O O . VAL A 1 82 ? -10.449 -13.111 -21.980 1.00 0.00 89 VAL A O 2
ATOM 2891 N N . ASP A 1 83 ? -10.358 -11.097 -20.956 1.00 0.00 90 ASP A N 2
ATOM 2892 C CA . ASP A 1 83 ? -8.969 -10.857 -21.307 1.00 0.00 90 ASP A CA 2
ATOM 2893 C C . ASP A 1 83 ? -8.252 -10.211 -20.120 1.00 0.00 90 ASP A C 2
ATOM 2894 O O . ASP A 1 83 ? -8.882 -9.559 -19.289 1.00 0.00 90 ASP A O 2
ATOM 2903 N N . ASN A 1 84 ? -6.943 -10.414 -20.078 1.00 0.00 91 ASN A N 2
ATOM 2904 C CA . ASN A 1 84 ? -6.133 -9.860 -19.007 1.00 0.00 91 ASN A CA 2
ATOM 2905 C C . ASN A 1 84 ? -6.288 -8.338 -18.992 1.00 0.00 91 ASN A C 2
ATOM 2906 O O . ASN A 1 84 ? -6.009 -7.672 -19.988 1.00 0.00 91 ASN A O 2
ATOM 2917 N N . ALA A 1 85 ? -6.731 -7.831 -17.851 1.00 0.00 92 ALA A N 2
ATOM 2918 C CA . ALA A 1 85 ? -6.925 -6.400 -17.693 1.00 0.00 92 ALA A CA 2
ATOM 2919 C C . ALA A 1 85 ? -5.584 -5.685 -17.869 1.00 0.00 92 ALA A C 2
ATOM 2920 O O . ALA A 1 85 ? -5.543 -4.466 -18.032 1.00 0.00 92 ALA A O 2
ATOM 2927 N N . ALA A 1 86 ? -4.520 -6.473 -17.829 1.00 0.00 93 ALA A N 2
ATOM 2928 C CA . ALA A 1 86 ? -3.181 -5.930 -17.981 1.00 0.00 93 ALA A CA 2
ATOM 2929 C C . ALA A 1 86 ? -2.795 -5.944 -19.462 1.00 0.00 93 ALA A C 2
ATOM 2930 O O . ALA A 1 86 ? -1.612 -5.950 -19.799 1.00 0.00 93 ALA A O 2
ATOM 2937 N N . SER A 1 87 ? -3.816 -5.948 -20.306 1.00 0.00 94 SER A N 2
ATOM 2938 C CA . SER A 1 87 ? -3.600 -5.960 -21.743 1.00 0.00 94 SER A CA 2
ATOM 2939 C C . SER A 1 87 ? -3.266 -4.550 -22.234 1.00 0.00 94 SER A C 2
ATOM 2940 O O . SER A 1 87 ? -3.649 -3.564 -21.607 1.00 0.00 94 SER A O 2
ATOM 2948 N N . GLU A 1 88 ? -2.556 -4.500 -23.351 1.00 0.00 95 GLU A N 2
ATOM 2949 C CA . GLU A 1 88 ? -2.166 -3.227 -23.934 1.00 0.00 95 GLU A CA 2
ATOM 2950 C C . GLU A 1 88 ? -3.404 -2.447 -24.381 1.00 0.00 95 GLU A C 2
ATOM 2951 O O . GLU A 1 88 ? -3.444 -1.223 -24.271 1.00 0.00 95 GLU A O 2
ATOM 2963 N N . LYS A 1 89 ? -4.384 -3.188 -24.878 1.00 0.00 96 LYS A N 2
ATOM 2964 C CA . LYS A 1 89 ? -5.619 -2.581 -25.342 1.00 0.00 96 LYS A CA 2
ATOM 2965 C C . LYS A 1 89 ? -6.529 -2.306 -24.143 1.00 0.00 96 LYS A C 2
ATOM 2966 O O . LYS A 1 89 ? -7.272 -1.326 -24.135 1.00 0.00 96 LYS A O 2
ATOM 2985 N N . ASN A 1 90 ? -6.442 -3.190 -23.160 1.00 0.00 97 ASN A N 2
ATOM 2986 C CA . ASN A 1 90 ? -7.249 -3.055 -21.959 1.00 0.00 97 ASN A CA 2
ATOM 2987 C C . ASN A 1 90 ? -6.717 -1.891 -21.121 1.00 0.00 97 ASN A C 2
ATOM 2988 O O . ASN A 1 90 ? -7.428 -1.356 -20.271 1.00 0.00 97 ASN A O 2
ATOM 2999 N N . LYS A 1 91 ? -5.470 -1.532 -21.389 1.00 0.00 98 LYS A N 2
ATOM 3000 C CA . LYS A 1 91 ? -4.834 -0.441 -20.670 1.00 0.00 98 LYS A CA 2
ATOM 3001 C C . LYS A 1 91 ? -5.555 0.868 -20.997 1.00 0.00 98 LYS A C 2
ATOM 3002 O O . LYS A 1 91 ? -5.791 1.689 -20.112 1.00 0.00 98 LYS A O 2
ATOM 3021 N N . GLU A 1 92 ? -5.885 1.023 -22.271 1.00 0.00 99 GLU A N 2
ATOM 3022 C CA . GLU A 1 92 ? -6.575 2.218 -22.726 1.00 0.00 99 GLU A CA 2
ATOM 3023 C C . GLU A 1 92 ? -7.945 2.328 -22.055 1.00 0.00 99 GLU A C 2
ATOM 3024 O O . GLU A 1 92 ? -8.406 3.428 -21.752 1.00 0.00 99 GLU A O 2
ATOM 3036 N N . GLU A 1 93 ? -8.559 1.173 -21.841 1.00 0.00 100 GLU A N 2
ATOM 3037 C CA . GLU A 1 93 ? -9.867 1.126 -21.211 1.00 0.00 100 GLU A CA 2
ATOM 3038 C C . GLU A 1 93 ? -9.754 1.473 -19.725 1.00 0.00 100 GLU A C 2
ATOM 3039 O O . GLU A 1 93 ? -10.571 2.226 -19.196 1.00 0.00 100 GLU A O 2
ATOM 3051 N N . LEU A 1 94 ? -8.735 0.909 -19.094 1.00 0.00 101 LEU A N 2
ATOM 3052 C CA . LEU A 1 94 ? -8.505 1.149 -17.680 1.00 0.00 101 LEU A CA 2
ATOM 3053 C C . LEU A 1 94 ? -8.207 2.634 -17.461 1.00 0.00 101 LEU A C 2
ATOM 3054 O O . LEU A 1 94 ? -8.559 3.195 -16.425 1.00 0.00 101 LEU A O 2
ATOM 3070 N N . LYS A 1 95 ? -7.563 3.228 -18.455 1.00 0.00 102 LYS A N 2
ATOM 3071 C CA . LYS A 1 95 ? -7.214 4.637 -18.384 1.00 0.00 102 LYS A CA 2
ATOM 3072 C C . LYS A 1 95 ? -8.462 5.449 -18.031 1.00 0.00 102 LYS A C 2
ATOM 3073 O O . LYS A 1 95 ? -8.362 6.511 -17.419 1.00 0.00 102 LYS A O 2
ATOM 3092 N N . SER A 1 96 ? -9.608 4.919 -18.432 1.00 0.00 103 SER A N 2
ATOM 3093 C CA . SER A 1 96 ? -10.873 5.581 -18.166 1.00 0.00 103 SER A CA 2
ATOM 3094 C C . SER A 1 96 ? -11.382 5.197 -16.775 1.00 0.00 103 SER A C 2
ATOM 3095 O O . SER A 1 96 ? -11.994 6.013 -16.087 1.00 0.00 103 SER A O 2
ATOM 3103 N N . LEU A 1 97 ? -11.111 3.955 -16.403 1.00 0.00 104 LEU A N 2
ATOM 3104 C CA . LEU A 1 97 ? -11.534 3.453 -15.107 1.00 0.00 104 LEU A CA 2
ATOM 3105 C C . LEU A 1 97 ? -10.494 3.836 -14.052 1.00 0.00 104 LEU A C 2
ATOM 3106 O O . LEU A 1 97 ? -10.576 3.397 -12.906 1.00 0.00 104 LEU A O 2
ATOM 3122 N N . GLY A 1 98 ? -9.539 4.651 -14.477 1.00 0.00 105 GLY A N 2
ATOM 3123 C CA . GLY A 1 98 ? -8.484 5.097 -13.584 1.00 0.00 105 GLY A CA 2
ATOM 3124 C C . GLY A 1 98 ? -8.064 6.533 -13.906 1.00 0.00 105 GLY A C 2
ATOM 3125 O O . GLY A 1 98 ? -7.815 6.865 -15.064 1.00 0.00 105 GLY A O 2
ATOM 3129 N N . THR A 1 99 ? -7.998 7.345 -12.861 1.00 0.00 106 THR A N 2
ATOM 3130 C CA . THR A 1 99 ? -7.612 8.737 -13.019 1.00 0.00 106 THR A CA 2
ATOM 3131 C C . THR A 1 99 ? -7.149 9.317 -11.681 1.00 0.00 106 THR A C 2
ATOM 3132 O O . THR A 1 99 ? -7.952 9.492 -10.765 1.00 0.00 106 THR A O 2
ATOM 3143 N N . GLY A 1 100 ? -5.857 9.599 -11.610 1.00 0.00 107 GLY A N 2
ATOM 3144 C CA . GLY A 1 100 ? -5.278 10.156 -10.399 1.00 0.00 107 GLY A CA 2
ATOM 3145 C C . GLY A 1 100 ? -5.597 11.647 -10.274 1.00 0.00 107 GLY A C 2
ATOM 3146 O O . GLY A 1 100 ? -6.000 12.283 -11.246 1.00 0.00 107 GLY A O 2
ATOM 3150 N N . ALA A 1 101 ? -5.404 12.161 -9.068 1.00 0.00 108 ALA A N 2
ATOM 3151 C CA . ALA A 1 101 ? -5.667 13.566 -8.803 1.00 0.00 108 ALA A CA 2
ATOM 3152 C C . ALA A 1 101 ? -7.161 13.843 -8.982 1.00 0.00 108 ALA A C 2
ATOM 3153 O O . ALA A 1 101 ? -7.606 14.183 -10.077 1.00 0.00 108 ALA A O 2
ATOM 3160 N N . PRO A 1 102 ? -7.913 13.684 -7.861 1.00 0.00 109 PRO A N 2
ATOM 3161 C CA . PRO A 1 102 ? -9.348 13.914 -7.883 1.00 0.00 109 PRO A CA 2
ATOM 3162 C C . PRO A 1 102 ? -9.663 15.411 -7.924 1.00 0.00 109 PRO A C 2
ATOM 3163 O O . PRO A 1 102 ? -8.932 16.218 -7.353 1.00 0.00 109 PRO A O 2
ATOM 3174 N N . VAL A 1 103 ? -10.752 15.735 -8.605 1.00 0.00 110 VAL A N 2
ATOM 3175 C CA . VAL A 1 103 ? -11.173 17.121 -8.728 1.00 0.00 110 VAL A CA 2
ATOM 3176 C C . VAL A 1 103 ? -12.673 17.220 -8.446 1.00 0.00 110 VAL A C 2
ATOM 3177 O O . VAL A 1 103 ? -13.448 16.369 -8.879 1.00 0.00 110 VAL A O 2
ATOM 3190 N N . ILE A 1 104 ? -13.038 18.268 -7.722 1.00 0.00 111 ILE A N 2
ATOM 3191 C CA . ILE A 1 104 ? -14.432 18.490 -7.377 1.00 0.00 111 ILE A CA 2
ATOM 3192 C C . ILE A 1 104 ? -15.143 19.163 -8.553 1.00 0.00 111 ILE A C 2
ATOM 3193 O O . ILE A 1 104 ? -15.076 18.680 -9.682 1.00 0.00 111 ILE A O 2
ATOM 3209 N N . ASP A 1 1 ? 1.325 0.000 0.000 1.00 0.00 8 ASP A N 3
ATOM 3210 C CA . ASP A 1 1 ? 2.073 0.000 -1.245 1.00 0.00 8 ASP A CA 3
ATOM 3211 C C . ASP A 1 1 ? 2.103 -1.419 -1.817 1.00 0.00 8 ASP A C 3
ATOM 3212 O O . ASP A 1 1 ? 1.771 -1.629 -2.983 1.00 0.00 8 ASP A O 3
ATOM 3221 N N . PRO A 1 2 ? 2.516 -2.380 -0.948 1.00 0.00 9 PRO A N 3
ATOM 3222 C CA . PRO A 1 2 ? 2.594 -3.773 -1.355 1.00 0.00 9 PRO A CA 3
ATOM 3223 C C . PRO A 1 2 ? 1.200 -4.398 -1.439 1.00 0.00 9 PRO A C 3
ATOM 3224 O O . PRO A 1 2 ? 0.197 -3.722 -1.212 1.00 0.00 9 PRO A O 3
ATOM 3235 N N . ALA A 1 3 ? 1.181 -5.682 -1.766 1.00 0.00 10 ALA A N 3
ATOM 3236 C CA . ALA A 1 3 ? -0.074 -6.406 -1.883 1.00 0.00 10 ALA A CA 3
ATOM 3237 C C . ALA A 1 3 ? 0.163 -7.883 -1.560 1.00 0.00 10 ALA A C 3
ATOM 3238 O O . ALA A 1 3 ? -0.088 -8.752 -2.393 1.00 0.00 10 ALA A O 3
ATOM 3245 N N . VAL A 1 4 ? 0.643 -8.121 -0.348 1.00 0.00 11 VAL A N 3
ATOM 3246 C CA . VAL A 1 4 ? 0.917 -9.478 0.095 1.00 0.00 11 VAL A CA 3
ATOM 3247 C C . VAL A 1 4 ? -0.406 -10.221 0.293 1.00 0.00 11 VAL A C 3
ATOM 3248 O O . VAL A 1 4 ? -0.482 -11.429 0.075 1.00 0.00 11 VAL A O 3
ATOM 3261 N N . ASP A 1 5 ? -1.415 -9.468 0.705 1.00 0.00 12 ASP A N 3
ATOM 3262 C CA . ASP A 1 5 ? -2.731 -10.040 0.935 1.00 0.00 12 ASP A CA 3
ATOM 3263 C C . ASP A 1 5 ? -3.240 -10.674 -0.360 1.00 0.00 12 ASP A C 3
ATOM 3264 O O . ASP A 1 5 ? -3.927 -11.695 -0.328 1.00 0.00 12 ASP A O 3
ATOM 3273 N N . ARG A 1 6 ? -2.885 -10.044 -1.470 1.00 0.00 13 ARG A N 3
ATOM 3274 C CA . ARG A 1 6 ? -3.297 -10.534 -2.774 1.00 0.00 13 ARG A CA 3
ATOM 3275 C C . ARG A 1 6 ? -2.717 -11.927 -3.025 1.00 0.00 13 ARG A C 3
ATOM 3276 O O . ARG A 1 6 ? -3.400 -12.801 -3.558 1.00 0.00 13 ARG A O 3
ATOM 3297 N N . SER A 1 7 ? -1.463 -12.092 -2.630 1.00 0.00 14 SER A N 3
ATOM 3298 C CA . SER A 1 7 ? -0.784 -13.364 -2.806 1.00 0.00 14 SER A CA 3
ATOM 3299 C C . SER A 1 7 ? -1.507 -14.457 -2.016 1.00 0.00 14 SER A C 3
ATOM 3300 O O . SER A 1 7 ? -1.655 -15.579 -2.496 1.00 0.00 14 SER A O 3
ATOM 3308 N N . LEU A 1 8 ? -1.937 -14.090 -0.818 1.00 0.00 15 LEU A N 3
ATOM 3309 C CA . LEU A 1 8 ? -2.641 -15.025 0.043 1.00 0.00 15 LEU A CA 3
ATOM 3310 C C . LEU A 1 8 ? -4.018 -15.322 -0.552 1.00 0.00 15 LEU A C 3
ATOM 3311 O O . LEU A 1 8 ? -4.684 -16.271 -0.141 1.00 0.00 15 LEU A O 3
ATOM 3327 N N . ARG A 1 9 ? -4.405 -14.493 -1.511 1.00 0.00 16 ARG A N 3
ATOM 3328 C CA . ARG A 1 9 ? -5.691 -14.656 -2.167 1.00 0.00 16 ARG A CA 3
ATOM 3329 C C . ARG A 1 9 ? -5.498 -15.177 -3.592 1.00 0.00 16 ARG A C 3
ATOM 3330 O O . ARG A 1 9 ? -5.697 -14.443 -4.558 1.00 0.00 16 ARG A O 3
ATOM 3351 N N . SER A 1 10 ? -5.112 -16.442 -3.678 1.00 0.00 17 SER A N 3
ATOM 3352 C CA . SER A 1 10 ? -4.889 -17.070 -4.969 1.00 0.00 17 SER A CA 3
ATOM 3353 C C . SER A 1 10 ? -4.365 -18.494 -4.775 1.00 0.00 17 SER A C 3
ATOM 3354 O O . SER A 1 10 ? -3.374 -18.705 -4.077 1.00 0.00 17 SER A O 3
ATOM 3362 N N . VAL A 1 11 ? -5.053 -19.436 -5.404 1.00 0.00 18 VAL A N 3
ATOM 3363 C CA . VAL A 1 11 ? -4.669 -20.834 -5.309 1.00 0.00 18 VAL A CA 3
ATOM 3364 C C . VAL A 1 11 ? -4.331 -21.361 -6.705 1.00 0.00 18 VAL A C 3
ATOM 3365 O O . VAL A 1 11 ? -5.138 -21.250 -7.626 1.00 0.00 18 VAL A O 3
ATOM 3378 N N . PHE A 1 12 ? -3.137 -21.925 -6.817 1.00 0.00 19 PHE A N 3
ATOM 3379 C CA . PHE A 1 12 ? -2.683 -22.470 -8.084 1.00 0.00 19 PHE A CA 3
ATOM 3380 C C . PHE A 1 12 ? -3.293 -23.850 -8.338 1.00 0.00 19 PHE A C 3
ATOM 3381 O O . PHE A 1 12 ? -3.235 -24.726 -7.476 1.00 0.00 19 PHE A O 3
ATOM 3398 N N . VAL A 1 13 ? -3.864 -24.001 -9.524 1.00 0.00 20 VAL A N 3
ATOM 3399 C CA . VAL A 1 13 ? -4.484 -25.260 -9.901 1.00 0.00 20 VAL A CA 3
ATOM 3400 C C . VAL A 1 13 ? -3.725 -25.862 -11.085 1.00 0.00 20 VAL A C 3
ATOM 3401 O O . VAL A 1 13 ? -3.426 -25.166 -12.054 1.00 0.00 20 VAL A O 3
ATOM 3414 N N . GLY A 1 14 ? -3.436 -27.150 -10.969 1.00 0.00 21 GLY A N 3
ATOM 3415 C CA . GLY A 1 14 ? -2.718 -27.853 -12.018 1.00 0.00 21 GLY A CA 3
ATOM 3416 C C . GLY A 1 14 ? -3.370 -29.205 -12.317 1.00 0.00 21 GLY A C 3
ATOM 3417 O O . GLY A 1 14 ? -4.309 -29.610 -11.633 1.00 0.00 21 GLY A O 3
ATOM 3421 N N . ASN A 1 15 ? -2.847 -29.865 -13.340 1.00 0.00 22 ASN A N 3
ATOM 3422 C CA . ASN A 1 15 ? -3.366 -31.162 -13.738 1.00 0.00 22 ASN A CA 3
ATOM 3423 C C . ASN A 1 15 ? -4.738 -30.978 -14.391 1.00 0.00 22 ASN A C 3
ATOM 3424 O O . ASN A 1 15 ? -5.546 -31.906 -14.417 1.00 0.00 22 ASN A O 3
ATOM 3435 N N . ILE A 1 16 ? -4.960 -29.776 -14.900 1.00 0.00 23 ILE A N 3
ATOM 3436 C CA . ILE A 1 16 ? -6.220 -29.459 -15.551 1.00 0.00 23 ILE A CA 3
ATOM 3437 C C . ILE A 1 16 ? -6.075 -29.662 -17.060 1.00 0.00 23 ILE A C 3
ATOM 3438 O O . ILE A 1 16 ? -5.321 -28.945 -17.717 1.00 0.00 23 ILE A O 3
ATOM 3454 N N . PRO A 1 17 ? -6.828 -30.667 -17.580 1.00 0.00 24 PRO A N 3
ATOM 3455 C CA . PRO A 1 17 ? -6.791 -30.973 -19.000 1.00 0.00 24 PRO A CA 3
ATOM 3456 C C . PRO A 1 17 ? -7.566 -29.929 -19.807 1.00 0.00 24 PRO A C 3
ATOM 3457 O O . PRO A 1 17 ? -8.110 -28.982 -19.242 1.00 0.00 24 PRO A O 3
ATOM 3468 N N . TYR A 1 18 ? -7.591 -30.138 -21.115 1.00 0.00 25 TYR A N 3
ATOM 3469 C CA . TYR A 1 18 ? -8.290 -29.227 -22.005 1.00 0.00 25 TYR A CA 3
ATOM 3470 C C . TYR A 1 18 ? -9.804 -29.432 -21.921 1.00 0.00 25 TYR A C 3
ATOM 3471 O O . TYR A 1 18 ? -10.570 -28.690 -22.534 1.00 0.00 25 TYR A O 3
ATOM 3489 N N . GLU A 1 19 ? -10.190 -30.444 -21.158 1.00 0.00 26 GLU A N 3
ATOM 3490 C CA . GLU A 1 19 ? -11.599 -30.757 -20.987 1.00 0.00 26 GLU A CA 3
ATOM 3491 C C . GLU A 1 19 ? -12.161 -30.024 -19.767 1.00 0.00 26 GLU A C 3
ATOM 3492 O O . GLU A 1 19 ? -13.372 -30.008 -19.551 1.00 0.00 26 GLU A O 3
ATOM 3504 N N . ALA A 1 20 ? -11.254 -29.436 -19.000 1.00 0.00 27 ALA A N 3
ATOM 3505 C CA . ALA A 1 20 ? -11.644 -28.703 -17.808 1.00 0.00 27 ALA A CA 3
ATOM 3506 C C . ALA A 1 20 ? -11.317 -27.220 -17.996 1.00 0.00 27 ALA A C 3
ATOM 3507 O O . ALA A 1 20 ? -10.186 -26.796 -17.764 1.00 0.00 27 ALA A O 3
ATOM 3514 N N . THR A 1 21 ? -12.328 -26.472 -18.414 1.00 0.00 28 THR A N 3
ATOM 3515 C CA . THR A 1 21 ? -12.162 -25.046 -18.636 1.00 0.00 28 THR A CA 3
ATOM 3516 C C . THR A 1 21 ? -12.490 -24.266 -17.361 1.00 0.00 28 THR A C 3
ATOM 3517 O O . THR A 1 21 ? -12.929 -24.847 -16.369 1.00 0.00 28 THR A O 3
ATOM 3528 N N . GLU A 1 22 ? -12.264 -22.963 -17.428 1.00 0.00 29 GLU A N 3
ATOM 3529 C CA . GLU A 1 22 ? -12.531 -22.097 -16.292 1.00 0.00 29 GLU A CA 3
ATOM 3530 C C . GLU A 1 22 ? -13.996 -22.213 -15.868 1.00 0.00 29 GLU A C 3
ATOM 3531 O O . GLU A 1 22 ? -14.322 -22.046 -14.694 1.00 0.00 29 GLU A O 3
ATOM 3543 N N . GLU A 1 23 ? -14.841 -22.498 -16.848 1.00 0.00 30 GLU A N 3
ATOM 3544 C CA . GLU A 1 23 ? -16.265 -22.638 -16.592 1.00 0.00 30 GLU A CA 3
ATOM 3545 C C . GLU A 1 23 ? -16.516 -23.777 -15.601 1.00 0.00 30 GLU A C 3
ATOM 3546 O O . GLU A 1 23 ? -17.445 -23.711 -14.797 1.00 0.00 30 GLU A O 3
ATOM 3558 N N . GLN A 1 24 ? -15.672 -24.794 -15.692 1.00 0.00 31 GLN A N 3
ATOM 3559 C CA . GLN A 1 24 ? -15.791 -25.946 -14.813 1.00 0.00 31 GLN A CA 3
ATOM 3560 C C . GLN A 1 24 ? -14.968 -25.731 -13.542 1.00 0.00 31 GLN A C 3
ATOM 3561 O O . GLN A 1 24 ? -15.442 -25.998 -12.439 1.00 0.00 31 GLN A O 3
ATOM 3575 N N . LEU A 1 25 ? -13.749 -25.250 -13.738 1.00 0.00 32 LEU A N 3
ATOM 3576 C CA . LEU A 1 25 ? -12.856 -24.996 -12.621 1.00 0.00 32 LEU A CA 3
ATOM 3577 C C . LEU A 1 25 ? -13.526 -24.025 -11.648 1.00 0.00 32 LEU A C 3
ATOM 3578 O O . LEU A 1 25 ? -13.562 -24.272 -10.444 1.00 0.00 32 LEU A O 3
ATOM 3594 N N . LYS A 1 26 ? -14.042 -22.939 -12.206 1.00 0.00 33 LYS A N 3
ATOM 3595 C CA . LYS A 1 26 ? -14.709 -21.929 -11.403 1.00 0.00 33 LYS A CA 3
ATOM 3596 C C . LYS A 1 26 ? -15.927 -22.552 -10.717 1.00 0.00 33 LYS A C 3
ATOM 3597 O O . LYS A 1 26 ? -16.231 -22.229 -9.570 1.00 0.00 33 LYS A O 3
ATOM 3616 N N . ASP A 1 27 ? -16.592 -23.434 -11.450 1.00 0.00 34 ASP A N 3
ATOM 3617 C CA . ASP A 1 27 ? -17.770 -24.105 -10.927 1.00 0.00 34 ASP A CA 3
ATOM 3618 C C . ASP A 1 27 ? -17.362 -25.006 -9.759 1.00 0.00 34 ASP A C 3
ATOM 3619 O O . ASP A 1 27 ? -18.084 -25.108 -8.768 1.00 0.00 34 ASP A O 3
ATOM 3628 N N . ILE A 1 28 ? -16.207 -25.636 -9.915 1.00 0.00 35 ILE A N 3
ATOM 3629 C CA . ILE A 1 28 ? -15.695 -26.525 -8.886 1.00 0.00 35 ILE A CA 3
ATOM 3630 C C . ILE A 1 28 ? -15.308 -25.703 -7.655 1.00 0.00 35 ILE A C 3
ATOM 3631 O O . ILE A 1 28 ? -15.663 -26.056 -6.532 1.00 0.00 35 ILE A O 3
ATOM 3647 N N . PHE A 1 29 ? -14.584 -24.623 -7.908 1.00 0.00 36 PHE A N 3
ATOM 3648 C CA . PHE A 1 29 ? -14.145 -23.748 -6.834 1.00 0.00 36 PHE A CA 3
ATOM 3649 C C . PHE A 1 29 ? -15.331 -23.017 -6.202 1.00 0.00 36 PHE A C 3
ATOM 3650 O O . PHE A 1 29 ? -15.299 -22.680 -5.020 1.00 0.00 36 PHE A O 3
ATOM 3667 N N . SER A 1 30 ? -16.351 -22.793 -7.019 1.00 0.00 37 SER A N 3
ATOM 3668 C CA . SER A 1 30 ? -17.545 -22.108 -6.555 1.00 0.00 37 SER A CA 3
ATOM 3669 C C . SER A 1 30 ? -18.234 -22.936 -5.469 1.00 0.00 37 SER A C 3
ATOM 3670 O O . SER A 1 30 ? -18.801 -22.383 -4.527 1.00 0.00 37 SER A O 3
ATOM 3678 N N . GLU A 1 31 ? -18.163 -24.249 -5.635 1.00 0.00 38 GLU A N 3
ATOM 3679 C CA . GLU A 1 31 ? -18.774 -25.159 -4.681 1.00 0.00 38 GLU A CA 3
ATOM 3680 C C . GLU A 1 31 ? -17.992 -25.151 -3.366 1.00 0.00 38 GLU A C 3
ATOM 3681 O O . GLU A 1 31 ? -18.465 -25.669 -2.355 1.00 0.00 38 GLU A O 3
ATOM 3693 N N . VAL A 1 32 ? -16.808 -24.558 -3.421 1.00 0.00 39 VAL A N 3
ATOM 3694 C CA . VAL A 1 32 ? -15.956 -24.476 -2.247 1.00 0.00 39 VAL A CA 3
ATOM 3695 C C . VAL A 1 32 ? -16.010 -23.056 -1.681 1.00 0.00 39 VAL A C 3
ATOM 3696 O O . VAL A 1 32 ? -15.264 -22.721 -0.763 1.00 0.00 39 VAL A O 3
ATOM 3709 N N . GLY A 1 33 ? -16.901 -22.259 -2.253 1.00 0.00 40 GLY A N 3
ATOM 3710 C CA . GLY A 1 33 ? -17.062 -20.882 -1.817 1.00 0.00 40 GLY A CA 3
ATOM 3711 C C . GLY A 1 33 ? -17.154 -19.935 -3.015 1.00 0.00 40 GLY A C 3
ATOM 3712 O O . GLY A 1 33 ? -17.141 -20.376 -4.163 1.00 0.00 40 GLY A O 3
ATOM 3716 N N . PRO A 1 34 ? -17.247 -18.615 -2.698 1.00 0.00 41 PRO A N 3
ATOM 3717 C CA . PRO A 1 34 ? -17.341 -17.602 -3.735 1.00 0.00 41 PRO A CA 3
ATOM 3718 C C . PRO A 1 34 ? -15.986 -17.380 -4.409 1.00 0.00 41 PRO A C 3
ATOM 3719 O O . PRO A 1 34 ? -15.003 -17.056 -3.744 1.00 0.00 41 PRO A O 3
ATOM 3730 N N . VAL A 1 35 ? -15.976 -17.563 -5.721 1.00 0.00 42 VAL A N 3
ATOM 3731 C CA . VAL A 1 35 ? -14.758 -17.386 -6.493 1.00 0.00 42 VAL A CA 3
ATOM 3732 C C . VAL A 1 35 ? -14.790 -16.022 -7.184 1.00 0.00 42 VAL A C 3
ATOM 3733 O O . VAL A 1 35 ? -15.715 -15.726 -7.939 1.00 0.00 42 VAL A O 3
ATOM 3746 N N . VAL A 1 36 ? -13.768 -15.227 -6.901 1.00 0.00 43 VAL A N 3
ATOM 3747 C CA . VAL A 1 36 ? -13.668 -13.900 -7.486 1.00 0.00 43 VAL A CA 3
ATOM 3748 C C . VAL A 1 36 ? -13.316 -14.027 -8.969 1.00 0.00 43 VAL A C 3
ATOM 3749 O O . VAL A 1 36 ? -14.175 -13.855 -9.832 1.00 0.00 43 VAL A O 3
ATOM 3762 N N . SER A 1 37 ? -12.050 -14.328 -9.221 1.00 0.00 44 SER A N 3
ATOM 3763 C CA . SER A 1 37 ? -11.574 -14.480 -10.585 1.00 0.00 44 SER A CA 3
ATOM 3764 C C . SER A 1 37 ? -10.702 -15.732 -10.698 1.00 0.00 44 SER A C 3
ATOM 3765 O O . SER A 1 37 ? -10.207 -16.241 -9.693 1.00 0.00 44 SER A O 3
ATOM 3773 N N . PHE A 1 38 ? -10.540 -16.192 -11.930 1.00 0.00 45 PHE A N 3
ATOM 3774 C CA . PHE A 1 38 ? -9.736 -17.375 -12.187 1.00 0.00 45 PHE A CA 3
ATOM 3775 C C . PHE A 1 38 ? -9.141 -17.338 -13.596 1.00 0.00 45 PHE A C 3
ATOM 3776 O O . PHE A 1 38 ? -9.872 -17.379 -14.584 1.00 0.00 45 PHE A O 3
ATOM 3793 N N . ARG A 1 39 ? -7.819 -17.260 -13.644 1.00 0.00 46 ARG A N 3
ATOM 3794 C CA . ARG A 1 39 ? -7.117 -17.216 -14.915 1.00 0.00 46 ARG A CA 3
ATOM 3795 C C . ARG A 1 39 ? -5.976 -18.234 -14.926 1.00 0.00 46 ARG A C 3
ATOM 3796 O O . ARG A 1 39 ? -5.292 -18.417 -13.920 1.00 0.00 46 ARG A O 3
ATOM 3817 N N . LEU A 1 40 ? -5.805 -18.872 -16.075 1.00 0.00 47 LEU A N 3
ATOM 3818 C CA . LEU A 1 40 ? -4.758 -19.867 -16.231 1.00 0.00 47 LEU A CA 3
ATOM 3819 C C . LEU A 1 40 ? -3.783 -19.410 -17.318 1.00 0.00 47 LEU A C 3
ATOM 3820 O O . LEU A 1 40 ? -3.989 -18.372 -17.945 1.00 0.00 47 LEU A O 3
ATOM 3836 N N . VAL A 1 41 ? -2.742 -20.208 -17.508 1.00 0.00 48 VAL A N 3
ATOM 3837 C CA . VAL A 1 41 ? -1.735 -19.898 -18.508 1.00 0.00 48 VAL A CA 3
ATOM 3838 C C . VAL A 1 41 ? -2.170 -20.473 -19.858 1.00 0.00 48 VAL A C 3
ATOM 3839 O O . VAL A 1 41 ? -2.381 -21.678 -19.984 1.00 0.00 48 VAL A O 3
ATOM 3852 N N . TYR A 1 42 ? -2.289 -19.583 -20.832 1.00 0.00 49 TYR A N 3
ATOM 3853 C CA . TYR A 1 42 ? -2.695 -19.987 -22.168 1.00 0.00 49 TYR A CA 3
ATOM 3854 C C . TYR A 1 42 ? -1.673 -19.532 -23.212 1.00 0.00 49 TYR A C 3
ATOM 3855 O O . TYR A 1 42 ? -1.427 -18.336 -23.366 1.00 0.00 49 TYR A O 3
ATOM 3873 N N . ASP A 1 43 ? -1.105 -20.509 -23.903 1.00 0.00 50 ASP A N 3
ATOM 3874 C CA . ASP A 1 43 ? -0.116 -20.225 -24.928 1.00 0.00 50 ASP A CA 3
ATOM 3875 C C . ASP A 1 43 ? -0.812 -19.622 -26.150 1.00 0.00 50 ASP A C 3
ATOM 3876 O O . ASP A 1 43 ? -1.538 -20.317 -26.861 1.00 0.00 50 ASP A O 3
ATOM 3885 N N . ARG A 1 44 ? -0.567 -18.337 -26.357 1.00 0.00 51 ARG A N 3
ATOM 3886 C CA . ARG A 1 44 ? -1.162 -17.633 -27.481 1.00 0.00 51 ARG A CA 3
ATOM 3887 C C . ARG A 1 44 ? -0.500 -18.068 -28.790 1.00 0.00 51 ARG A C 3
ATOM 3888 O O . ARG A 1 44 ? -1.134 -18.056 -29.844 1.00 0.00 51 ARG A O 3
ATOM 3909 N N . GLU A 1 45 ? 0.767 -18.441 -28.680 1.00 0.00 52 GLU A N 3
ATOM 3910 C CA . GLU A 1 45 ? 1.521 -18.878 -29.842 1.00 0.00 52 GLU A CA 3
ATOM 3911 C C . GLU A 1 45 ? 1.022 -20.245 -30.315 1.00 0.00 52 GLU A C 3
ATOM 3912 O O . GLU A 1 45 ? 1.062 -20.545 -31.507 1.00 0.00 52 GLU A O 3
ATOM 3924 N N . THR A 1 46 ? 0.563 -21.036 -29.357 1.00 0.00 53 THR A N 3
ATOM 3925 C CA . THR A 1 46 ? 0.057 -22.364 -29.661 1.00 0.00 53 THR A CA 3
ATOM 3926 C C . THR A 1 46 ? -1.465 -22.402 -29.508 1.00 0.00 53 THR A C 3
ATOM 3927 O O . THR A 1 46 ? -2.095 -23.423 -29.780 1.00 0.00 53 THR A O 3
ATOM 3938 N N . GLY A 1 47 ? -2.012 -21.276 -29.073 1.00 0.00 54 GLY A N 3
ATOM 3939 C CA . GLY A 1 47 ? -3.448 -21.168 -28.881 1.00 0.00 54 GLY A CA 3
ATOM 3940 C C . GLY A 1 47 ? -3.976 -22.323 -28.027 1.00 0.00 54 GLY A C 3
ATOM 3941 O O . GLY A 1 47 ? -5.172 -22.609 -28.034 1.00 0.00 54 GLY A O 3
ATOM 3945 N N . LYS A 1 48 ? -3.057 -22.956 -27.311 1.00 0.00 55 LYS A N 3
ATOM 3946 C CA . LYS A 1 48 ? -3.415 -24.073 -26.454 1.00 0.00 55 LYS A CA 3
ATOM 3947 C C . LYS A 1 48 ? -3.085 -23.722 -25.002 1.00 0.00 55 LYS A C 3
ATOM 3948 O O . LYS A 1 48 ? -2.103 -23.030 -24.735 1.00 0.00 55 LYS A O 3
ATOM 3967 N N . PRO A 1 49 ? -3.945 -24.227 -24.078 1.00 0.00 56 PRO A N 3
ATOM 3968 C CA . PRO A 1 49 ? -3.754 -23.975 -22.660 1.00 0.00 56 PRO A CA 3
ATOM 3969 C C . PRO A 1 49 ? -2.606 -24.818 -22.103 1.00 0.00 56 PRO A C 3
ATOM 3970 O O . PRO A 1 49 ? -2.481 -25.997 -22.430 1.00 0.00 56 PRO A O 3
ATOM 3981 N N . LYS A 1 50 ? -1.796 -24.180 -21.270 1.00 0.00 57 LYS A N 3
ATOM 3982 C CA . LYS A 1 50 ? -0.662 -24.857 -20.664 1.00 0.00 57 LYS A CA 3
ATOM 3983 C C . LYS A 1 50 ? -1.154 -26.101 -19.921 1.00 0.00 57 LYS A C 3
ATOM 3984 O O . LYS A 1 50 ? -0.711 -27.213 -20.205 1.00 0.00 57 LYS A O 3
ATOM 4003 N N . GLY A 1 51 ? -2.063 -25.872 -18.985 1.00 0.00 58 GLY A N 3
ATOM 4004 C CA . GLY A 1 51 ? -2.619 -26.961 -18.200 1.00 0.00 58 GLY A CA 3
ATOM 4005 C C . GLY A 1 51 ? -2.816 -26.541 -16.742 1.00 0.00 58 GLY A C 3
ATOM 4006 O O . GLY A 1 51 ? -3.587 -27.162 -16.012 1.00 0.00 58 GLY A O 3
ATOM 4010 N N . TYR A 1 52 ? -2.106 -25.489 -16.362 1.00 0.00 59 TYR A N 3
ATOM 4011 C CA . TYR A 1 52 ? -2.193 -24.979 -15.004 1.00 0.00 59 TYR A CA 3
ATOM 4012 C C . TYR A 1 52 ? -2.587 -23.500 -14.998 1.00 0.00 59 TYR A C 3
ATOM 4013 O O . TYR A 1 52 ? -2.380 -22.795 -15.985 1.00 0.00 59 TYR A O 3
ATOM 4031 N N . GLY A 1 53 ? -3.147 -23.074 -13.876 1.00 0.00 60 GLY A N 3
ATOM 4032 C CA . GLY A 1 53 ? -3.572 -21.692 -13.729 1.00 0.00 60 GLY A CA 3
ATOM 4033 C C . GLY A 1 53 ? -3.705 -21.314 -12.252 1.00 0.00 60 GLY A C 3
ATOM 4034 O O . GLY A 1 53 ? -3.359 -22.101 -11.372 1.00 0.00 60 GLY A O 3
ATOM 4038 N N . PHE A 1 54 ? -4.208 -20.109 -12.026 1.00 0.00 61 PHE A N 3
ATOM 4039 C CA . PHE A 1 54 ? -4.392 -19.617 -10.672 1.00 0.00 61 PHE A CA 3
ATOM 4040 C C . PHE A 1 54 ? -5.789 -19.020 -10.490 1.00 0.00 61 PHE A C 3
ATOM 4041 O O . PHE A 1 54 ? -6.296 -18.337 -11.379 1.00 0.00 61 PHE A O 3
ATOM 4058 N N . CYS A 1 55 ? -6.371 -19.298 -9.333 1.00 0.00 62 CYS A N 3
ATOM 4059 C CA . CYS A 1 55 ? -7.699 -18.797 -9.023 1.00 0.00 62 CYS A CA 3
ATOM 4060 C C . CYS A 1 55 ? -7.594 -17.882 -7.802 1.00 0.00 62 CYS A C 3
ATOM 4061 O O . CYS A 1 55 ? -7.148 -18.309 -6.738 1.00 0.00 62 CYS A O 3
ATOM 4069 N N . GLU A 1 56 ? -8.014 -16.640 -7.994 1.00 0.00 63 GLU A N 3
ATOM 4070 C CA . GLU A 1 56 ? -7.973 -15.661 -6.921 1.00 0.00 63 GLU A CA 3
ATOM 4071 C C . GLU A 1 56 ? -9.357 -15.513 -6.285 1.00 0.00 63 GLU A C 3
ATOM 4072 O O . GLU A 1 56 ? -10.331 -15.211 -6.972 1.00 0.00 63 GLU A O 3
ATOM 4084 N N . TYR A 1 57 ? -9.398 -15.734 -4.979 1.00 0.00 64 TYR A N 3
ATOM 4085 C CA . TYR A 1 57 ? -10.646 -15.629 -4.242 1.00 0.00 64 TYR A CA 3
ATOM 4086 C C . TYR A 1 57 ? -10.808 -14.234 -3.633 1.00 0.00 64 TYR A C 3
ATOM 4087 O O . TYR A 1 57 ? -10.062 -13.316 -3.969 1.00 0.00 64 TYR A O 3
ATOM 4105 N N . GLN A 1 58 ? -11.788 -14.120 -2.749 1.00 0.00 65 GLN A N 3
ATOM 4106 C CA . GLN A 1 58 ? -12.057 -12.853 -2.090 1.00 0.00 65 GLN A CA 3
ATOM 4107 C C . GLN A 1 58 ? -11.769 -12.962 -0.592 1.00 0.00 65 GLN A C 3
ATOM 4108 O O . GLN A 1 58 ? -11.693 -11.951 0.105 1.00 0.00 65 GLN A O 3
ATOM 4122 N N . ASP A 1 59 ? -11.615 -14.198 -0.140 1.00 0.00 66 ASP A N 3
ATOM 4123 C CA . ASP A 1 59 ? -11.337 -14.452 1.264 1.00 0.00 66 ASP A CA 3
ATOM 4124 C C . ASP A 1 59 ? -10.183 -15.450 1.377 1.00 0.00 66 ASP A C 3
ATOM 4125 O O . ASP A 1 59 ? -10.191 -16.491 0.722 1.00 0.00 66 ASP A O 3
ATOM 4134 N N . GLN A 1 60 ? -9.218 -15.098 2.215 1.00 0.00 67 GLN A N 3
ATOM 4135 C CA . GLN A 1 60 ? -8.060 -15.950 2.423 1.00 0.00 67 GLN A CA 3
ATOM 4136 C C . GLN A 1 60 ? -8.493 -17.310 2.975 1.00 0.00 67 GLN A C 3
ATOM 4137 O O . GLN A 1 60 ? -7.995 -18.347 2.542 1.00 0.00 67 GLN A O 3
ATOM 4151 N N . GLU A 1 61 ? -9.418 -17.260 3.923 1.00 0.00 68 GLU A N 3
ATOM 4152 C CA . GLU A 1 61 ? -9.924 -18.474 4.539 1.00 0.00 68 GLU A CA 3
ATOM 4153 C C . GLU A 1 61 ? -10.565 -19.378 3.484 1.00 0.00 68 GLU A C 3
ATOM 4154 O O . GLU A 1 61 ? -10.436 -20.599 3.547 1.00 0.00 68 GLU A O 3
ATOM 4166 N N . THR A 1 62 ? -11.241 -18.742 2.539 1.00 0.00 69 THR A N 3
ATOM 4167 C CA . THR A 1 62 ? -11.902 -19.472 1.471 1.00 0.00 69 THR A CA 3
ATOM 4168 C C . THR A 1 62 ? -10.869 -20.145 0.566 1.00 0.00 69 THR A C 3
ATOM 4169 O O . THR A 1 62 ? -11.048 -21.292 0.158 1.00 0.00 69 THR A O 3
ATOM 4180 N N . ALA A 1 63 ? -9.809 -19.404 0.278 1.00 0.00 70 ALA A N 3
ATOM 4181 C CA . ALA A 1 63 ? -8.747 -19.914 -0.572 1.00 0.00 70 ALA A CA 3
ATOM 4182 C C . ALA A 1 63 ? -8.047 -21.076 0.137 1.00 0.00 70 ALA A C 3
ATOM 4183 O O . ALA A 1 63 ? -7.690 -22.069 -0.496 1.00 0.00 70 ALA A O 3
ATOM 4190 N N . LEU A 1 64 ? -7.871 -20.913 1.440 1.00 0.00 71 LEU A N 3
ATOM 4191 C CA . LEU A 1 64 ? -7.220 -21.936 2.241 1.00 0.00 71 LEU A CA 3
ATOM 4192 C C . LEU A 1 64 ? -8.136 -23.158 2.341 1.00 0.00 71 LEU A C 3
ATOM 4193 O O . LEU A 1 64 ? -7.696 -24.286 2.124 1.00 0.00 71 LEU A O 3
ATOM 4209 N N . SER A 1 65 ? -9.391 -22.891 2.671 1.00 0.00 72 SER A N 3
ATOM 4210 C CA . SER A 1 65 ? -10.372 -23.955 2.803 1.00 0.00 72 SER A CA 3
ATOM 4211 C C . SER A 1 65 ? -10.513 -24.704 1.476 1.00 0.00 72 SER A C 3
ATOM 4212 O O . SER A 1 65 ? -10.681 -25.923 1.461 1.00 0.00 72 SER A O 3
ATOM 4220 N N . ALA A 1 66 ? -10.441 -23.944 0.393 1.00 0.00 73 ALA A N 3
ATOM 4221 C CA . ALA A 1 66 ? -10.559 -24.520 -0.935 1.00 0.00 73 ALA A CA 3
ATOM 4222 C C . ALA A 1 66 ? -9.351 -25.419 -1.206 1.00 0.00 73 ALA A C 3
ATOM 4223 O O . ALA A 1 66 ? -9.485 -26.479 -1.815 1.00 0.00 73 ALA A O 3
ATOM 4230 N N . MET A 1 67 ? -8.198 -24.964 -0.738 1.00 0.00 74 MET A N 3
ATOM 4231 C CA . MET A 1 67 ? -6.967 -25.714 -0.922 1.00 0.00 74 MET A CA 3
ATOM 4232 C C . MET A 1 67 ? -7.032 -27.060 -0.197 1.00 0.00 74 MET A C 3
ATOM 4233 O O . MET A 1 67 ? -6.691 -28.094 -0.769 1.00 0.00 74 MET A O 3
ATOM 4247 N N . ARG A 1 68 ? -7.472 -27.003 1.051 1.00 0.00 75 ARG A N 3
ATOM 4248 C CA . ARG A 1 68 ? -7.586 -28.204 1.860 1.00 0.00 75 ARG A CA 3
ATOM 4249 C C . ARG A 1 68 ? -8.838 -28.991 1.468 1.00 0.00 75 ARG A C 3
ATOM 4250 O O . ARG A 1 68 ? -8.897 -30.205 1.657 1.00 0.00 75 ARG A O 3
ATOM 4271 N N . ASN A 1 69 ? -9.808 -28.267 0.930 1.00 0.00 76 ASN A N 3
ATOM 4272 C CA . ASN A 1 69 ? -11.056 -28.882 0.510 1.00 0.00 76 ASN A CA 3
ATOM 4273 C C . ASN A 1 69 ? -10.832 -29.634 -0.804 1.00 0.00 76 ASN A C 3
ATOM 4274 O O . ASN A 1 69 ? -11.430 -30.685 -1.031 1.00 0.00 76 ASN A O 3
ATOM 4285 N N . LEU A 1 70 ? -9.970 -29.067 -1.634 1.00 0.00 77 LEU A N 3
ATOM 4286 C CA . LEU A 1 70 ? -9.659 -29.670 -2.919 1.00 0.00 77 LEU A CA 3
ATOM 4287 C C . LEU A 1 70 ? -8.290 -30.348 -2.841 1.00 0.00 77 LEU A C 3
ATOM 4288 O O . LEU A 1 70 ? -8.191 -31.516 -2.469 1.00 0.00 77 LEU A O 3
ATOM 4304 N N . ASN A 1 71 ? -7.267 -29.586 -3.200 1.00 0.00 78 ASN A N 3
ATOM 4305 C CA . ASN A 1 71 ? -5.907 -30.098 -3.176 1.00 0.00 78 ASN A CA 3
ATOM 4306 C C . ASN A 1 71 ? -5.910 -31.561 -3.622 1.00 0.00 78 ASN A C 3
ATOM 4307 O O . ASN A 1 71 ? -5.991 -32.467 -2.793 1.00 0.00 78 ASN A O 3
ATOM 4318 N N . GLY A 1 72 ? -5.821 -31.748 -4.930 1.00 0.00 79 GLY A N 3
ATOM 4319 C CA . GLY A 1 72 ? -5.813 -33.086 -5.497 1.00 0.00 79 GLY A CA 3
ATOM 4320 C C . GLY A 1 72 ? -7.225 -33.672 -5.541 1.00 0.00 79 GLY A C 3
ATOM 4321 O O . GLY A 1 72 ? -7.415 -34.864 -5.305 1.00 0.00 79 GLY A O 3
ATOM 4325 N N . ARG A 1 73 ? -8.181 -32.806 -5.847 1.00 0.00 80 ARG A N 3
ATOM 4326 C CA . ARG A 1 73 ? -9.571 -33.222 -5.926 1.00 0.00 80 ARG A CA 3
ATOM 4327 C C . ARG A 1 73 ? -9.865 -33.833 -7.297 1.00 0.00 80 ARG A C 3
ATOM 4328 O O . ARG A 1 73 ? -9.696 -33.176 -8.323 1.00 0.00 80 ARG A O 3
ATOM 4349 N N . GLU A 1 74 ? -10.299 -35.085 -7.271 1.00 0.00 81 GLU A N 3
ATOM 4350 C CA . GLU A 1 74 ? -10.618 -35.792 -8.500 1.00 0.00 81 GLU A CA 3
ATOM 4351 C C . GLU A 1 74 ? -11.758 -35.086 -9.238 1.00 0.00 81 GLU A C 3
ATOM 4352 O O . GLU A 1 74 ? -12.763 -34.721 -8.631 1.00 0.00 81 GLU A O 3
ATOM 4364 N N . PHE A 1 75 ? -11.563 -34.916 -10.537 1.00 0.00 82 PHE A N 3
ATOM 4365 C CA . PHE A 1 75 ? -12.561 -34.261 -11.365 1.00 0.00 82 PHE A CA 3
ATOM 4366 C C . PHE A 1 75 ? -12.164 -34.305 -12.841 1.00 0.00 82 PHE A C 3
ATOM 4367 O O . PHE A 1 75 ? -12.999 -34.569 -13.705 1.00 0.00 82 PHE A O 3
ATOM 4384 N N . SER A 1 76 ? -10.889 -34.041 -13.087 1.00 0.00 83 SER A N 3
ATOM 4385 C CA . SER A 1 76 ? -10.371 -34.046 -14.444 1.00 0.00 83 SER A CA 3
ATOM 4386 C C . SER A 1 76 ? -9.908 -35.455 -14.822 1.00 0.00 83 SER A C 3
ATOM 4387 O O . SER A 1 76 ? -9.132 -35.626 -15.760 1.00 0.00 83 SER A O 3
ATOM 4395 N N . GLY A 1 77 ? -10.404 -36.427 -14.071 1.00 0.00 84 GLY A N 3
ATOM 4396 C CA . GLY A 1 77 ? -10.050 -37.816 -14.315 1.00 0.00 84 GLY A CA 3
ATOM 4397 C C . GLY A 1 77 ? -8.736 -38.177 -13.619 1.00 0.00 84 GLY A C 3
ATOM 4398 O O . GLY A 1 77 ? -8.217 -39.278 -13.798 1.00 0.00 84 GLY A O 3
ATOM 4402 N N . ARG A 1 78 ? -8.236 -37.229 -12.840 1.00 0.00 85 ARG A N 3
ATOM 4403 C CA . ARG A 1 78 ? -6.993 -37.434 -12.116 1.00 0.00 85 ARG A CA 3
ATOM 4404 C C . ARG A 1 78 ? -7.069 -36.784 -10.734 1.00 0.00 85 ARG A C 3
ATOM 4405 O O . ARG A 1 78 ? -7.253 -37.470 -9.730 1.00 0.00 85 ARG A O 3
ATOM 4426 N N . ALA A 1 79 ? -6.925 -35.467 -10.726 1.00 0.00 86 ALA A N 3
ATOM 4427 C CA . ALA A 1 79 ? -6.976 -34.715 -9.483 1.00 0.00 86 ALA A CA 3
ATOM 4428 C C . ALA A 1 79 ? -6.591 -33.260 -9.756 1.00 0.00 86 ALA A C 3
ATOM 4429 O O . ALA A 1 79 ? -5.691 -32.991 -10.550 1.00 0.00 86 ALA A O 3
ATOM 4436 N N . LEU A 1 80 ? -7.291 -32.360 -9.082 1.00 0.00 87 LEU A N 3
ATOM 4437 C CA . LEU A 1 80 ? -7.033 -30.939 -9.241 1.00 0.00 87 LEU A CA 3
ATOM 4438 C C . LEU A 1 80 ? -5.989 -30.496 -8.214 1.00 0.00 87 LEU A C 3
ATOM 4439 O O . LEU A 1 80 ? -6.329 -30.176 -7.076 1.00 0.00 87 LEU A O 3
ATOM 4455 N N . ARG A 1 81 ? -4.739 -30.491 -8.653 1.00 0.00 88 ARG A N 3
ATOM 4456 C CA . ARG A 1 81 ? -3.643 -30.092 -7.786 1.00 0.00 88 ARG A CA 3
ATOM 4457 C C . ARG A 1 81 ? -3.782 -28.619 -7.398 1.00 0.00 88 ARG A C 3
ATOM 4458 O O . ARG A 1 81 ? -3.445 -27.732 -8.182 1.00 0.00 88 ARG A O 3
ATOM 4479 N N . VAL A 1 82 ? -4.278 -28.402 -6.189 1.00 0.00 89 VAL A N 3
ATOM 4480 C CA . VAL A 1 82 ? -4.465 -27.052 -5.687 1.00 0.00 89 VAL A CA 3
ATOM 4481 C C . VAL A 1 82 ? -3.395 -26.749 -4.636 1.00 0.00 89 VAL A C 3
ATOM 4482 O O . VAL A 1 82 ? -3.287 -27.456 -3.635 1.00 0.00 89 VAL A O 3
ATOM 4495 N N . ASP A 1 83 ? -2.632 -25.699 -4.900 1.00 0.00 90 ASP A N 3
ATOM 4496 C CA . ASP A 1 83 ? -1.574 -25.295 -3.989 1.00 0.00 90 ASP A CA 3
ATOM 4497 C C . ASP A 1 83 ? -1.545 -23.768 -3.894 1.00 0.00 90 ASP A C 3
ATOM 4498 O O . ASP A 1 83 ? -1.672 -23.077 -4.903 1.00 0.00 90 ASP A O 3
ATOM 4507 N N . ASN A 1 84 ? -1.379 -23.287 -2.671 1.00 0.00 91 ASN A N 3
ATOM 4508 C CA . ASN A 1 84 ? -1.332 -21.855 -2.430 1.00 0.00 91 ASN A CA 3
ATOM 4509 C C . ASN A 1 84 ? -0.530 -21.181 -3.545 1.00 0.00 91 ASN A C 3
ATOM 4510 O O . ASN A 1 84 ? 0.535 -21.664 -3.928 1.00 0.00 91 ASN A O 3
ATOM 4521 N N . ALA A 1 85 ? -1.071 -20.075 -4.035 1.00 0.00 92 ALA A N 3
ATOM 4522 C CA . ALA A 1 85 ? -0.419 -19.330 -5.099 1.00 0.00 92 ALA A CA 3
ATOM 4523 C C . ALA A 1 85 ? 0.794 -18.593 -4.529 1.00 0.00 92 ALA A C 3
ATOM 4524 O O . ALA A 1 85 ? 1.626 -18.086 -5.280 1.00 0.00 92 ALA A O 3
ATOM 4531 N N . ALA A 1 86 ? 0.857 -18.556 -3.206 1.00 0.00 93 ALA A N 3
ATOM 4532 C CA . ALA A 1 86 ? 1.955 -17.889 -2.527 1.00 0.00 93 ALA A CA 3
ATOM 4533 C C . ALA A 1 86 ? 3.067 -18.902 -2.248 1.00 0.00 93 ALA A C 3
ATOM 4534 O O . ALA A 1 86 ? 3.855 -18.724 -1.321 1.00 0.00 93 ALA A O 3
ATOM 4541 N N . SER A 1 87 ? 3.095 -19.943 -3.067 1.00 0.00 94 SER A N 3
ATOM 4542 C CA . SER A 1 87 ? 4.097 -20.985 -2.920 1.00 0.00 94 SER A CA 3
ATOM 4543 C C . SER A 1 87 ? 5.402 -20.555 -3.593 1.00 0.00 94 SER A C 3
ATOM 4544 O O . SER A 1 87 ? 5.384 -19.803 -4.566 1.00 0.00 94 SER A O 3
ATOM 4552 N N . GLU A 1 88 ? 6.503 -21.050 -3.048 1.00 0.00 95 GLU A N 3
ATOM 4553 C CA . GLU A 1 88 ? 7.814 -20.727 -3.584 1.00 0.00 95 GLU A CA 3
ATOM 4554 C C . GLU A 1 88 ? 7.971 -21.308 -4.991 1.00 0.00 95 GLU A C 3
ATOM 4555 O O . GLU A 1 88 ? 8.590 -20.690 -5.856 1.00 0.00 95 GLU A O 3
ATOM 4567 N N . LYS A 1 89 ? 7.399 -22.489 -5.176 1.00 0.00 96 LYS A N 3
ATOM 4568 C CA . LYS A 1 89 ? 7.468 -23.160 -6.462 1.00 0.00 96 LYS A CA 3
ATOM 4569 C C . LYS A 1 89 ? 6.481 -22.502 -7.429 1.00 0.00 96 LYS A C 3
ATOM 4570 O O . LYS A 1 89 ? 6.740 -22.425 -8.629 1.00 0.00 96 LYS A O 3
ATOM 4589 N N . ASN A 1 90 ? 5.370 -22.044 -6.870 1.00 0.00 97 ASN A N 3
ATOM 4590 C CA . ASN A 1 90 ? 4.344 -21.395 -7.667 1.00 0.00 97 ASN A CA 3
ATOM 4591 C C . ASN A 1 90 ? 4.837 -20.014 -8.100 1.00 0.00 97 ASN A C 3
ATOM 4592 O O . ASN A 1 90 ? 4.320 -19.437 -9.056 1.00 0.00 97 ASN A O 3
ATOM 4603 N N . LYS A 1 91 ? 5.833 -19.522 -7.377 1.00 0.00 98 LYS A N 3
ATOM 4604 C CA . LYS A 1 91 ? 6.402 -18.219 -7.674 1.00 0.00 98 LYS A CA 3
ATOM 4605 C C . LYS A 1 91 ? 7.062 -18.259 -9.054 1.00 0.00 98 LYS A C 3
ATOM 4606 O O . LYS A 1 91 ? 7.049 -17.267 -9.781 1.00 0.00 98 LYS A O 3
ATOM 4625 N N . GLU A 1 92 ? 7.624 -19.416 -9.372 1.00 0.00 99 GLU A N 3
ATOM 4626 C CA . GLU A 1 92 ? 8.289 -19.598 -10.652 1.00 0.00 99 GLU A CA 3
ATOM 4627 C C . GLU A 1 92 ? 7.272 -19.522 -11.793 1.00 0.00 99 GLU A C 3
ATOM 4628 O O . GLU A 1 92 ? 7.537 -18.908 -12.825 1.00 0.00 99 GLU A O 3
ATOM 4640 N N . GLU A 1 93 ? 6.131 -20.157 -11.569 1.00 0.00 100 GLU A N 3
ATOM 4641 C CA . GLU A 1 93 ? 5.073 -20.169 -12.566 1.00 0.00 100 GLU A CA 3
ATOM 4642 C C . GLU A 1 93 ? 4.422 -18.788 -12.666 1.00 0.00 100 GLU A C 3
ATOM 4643 O O . GLU A 1 93 ? 4.151 -18.304 -13.764 1.00 0.00 100 GLU A O 3
ATOM 4655 N N . LEU A 1 94 ? 4.190 -18.193 -11.506 1.00 0.00 101 LEU A N 3
ATOM 4656 C CA . LEU A 1 94 ? 3.576 -16.877 -11.449 1.00 0.00 101 LEU A CA 3
ATOM 4657 C C . LEU A 1 94 ? 4.488 -15.863 -12.144 1.00 0.00 101 LEU A C 3
ATOM 4658 O O . LEU A 1 94 ? 4.009 -14.904 -12.748 1.00 0.00 101 LEU A O 3
ATOM 4674 N N . LYS A 1 95 ? 5.785 -16.110 -12.035 1.00 0.00 102 LYS A N 3
ATOM 4675 C CA . LYS A 1 95 ? 6.768 -15.231 -12.646 1.00 0.00 102 LYS A CA 3
ATOM 4676 C C . LYS A 1 95 ? 6.451 -15.075 -14.135 1.00 0.00 102 LYS A C 3
ATOM 4677 O O . LYS A 1 95 ? 6.730 -14.033 -14.726 1.00 0.00 102 LYS A O 3
ATOM 4696 N N . SER A 1 96 ? 5.872 -16.125 -14.697 1.00 0.00 103 SER A N 3
ATOM 4697 C CA . SER A 1 96 ? 5.514 -16.118 -16.105 1.00 0.00 103 SER A CA 3
ATOM 4698 C C . SER A 1 96 ? 4.135 -15.482 -16.291 1.00 0.00 103 SER A C 3
ATOM 4699 O O . SER A 1 96 ? 3.889 -14.803 -17.288 1.00 0.00 103 SER A O 3
ATOM 4707 N N . LEU A 1 97 ? 3.270 -15.724 -15.317 1.00 0.00 104 LEU A N 3
ATOM 4708 C CA . LEU A 1 97 ? 1.922 -15.183 -15.361 1.00 0.00 104 LEU A CA 3
ATOM 4709 C C . LEU A 1 97 ? 1.951 -13.717 -14.925 1.00 0.00 104 LEU A C 3
ATOM 4710 O O . LEU A 1 97 ? 0.912 -13.061 -14.872 1.00 0.00 104 LEU A O 3
ATOM 4726 N N . GLY A 1 98 ? 3.152 -13.245 -14.626 1.00 0.00 105 GLY A N 3
ATOM 4727 C CA . GLY A 1 98 ? 3.330 -11.868 -14.197 1.00 0.00 105 GLY A CA 3
ATOM 4728 C C . GLY A 1 98 ? 2.876 -11.683 -12.747 1.00 0.00 105 GLY A C 3
ATOM 4729 O O . GLY A 1 98 ? 1.773 -12.087 -12.382 1.00 0.00 105 GLY A O 3
ATOM 4733 N N . THR A 1 99 ? 3.750 -11.071 -11.961 1.00 0.00 106 THR A N 3
ATOM 4734 C CA . THR A 1 99 ? 3.453 -10.827 -10.560 1.00 0.00 106 THR A CA 3
ATOM 4735 C C . THR A 1 99 ? 2.829 -9.442 -10.380 1.00 0.00 106 THR A C 3
ATOM 4736 O O . THR A 1 99 ? 2.706 -8.953 -9.258 1.00 0.00 106 THR A O 3
ATOM 4747 N N . GLY A 1 100 ? 2.451 -8.848 -11.503 1.00 0.00 107 GLY A N 3
ATOM 4748 C CA . GLY A 1 100 ? 1.842 -7.529 -11.484 1.00 0.00 107 GLY A CA 3
ATOM 4749 C C . GLY A 1 100 ? 1.434 -7.093 -12.892 1.00 0.00 107 GLY A C 3
ATOM 4750 O O . GLY A 1 100 ? 2.041 -6.191 -13.467 1.00 0.00 107 GLY A O 3
ATOM 4754 N N . ALA A 1 101 ? 0.408 -7.754 -13.407 1.00 0.00 108 ALA A N 3
ATOM 4755 C CA . ALA A 1 101 ? -0.089 -7.446 -14.738 1.00 0.00 108 ALA A CA 3
ATOM 4756 C C . ALA A 1 101 ? -1.507 -6.883 -14.630 1.00 0.00 108 ALA A C 3
ATOM 4757 O O . ALA A 1 101 ? -2.480 -7.636 -14.627 1.00 0.00 108 ALA A O 3
ATOM 4764 N N . PRO A 1 102 ? -1.583 -5.527 -14.544 1.00 0.00 109 PRO A N 3
ATOM 4765 C CA . PRO A 1 102 ? -2.866 -4.855 -14.436 1.00 0.00 109 PRO A CA 3
ATOM 4766 C C . PRO A 1 102 ? -3.593 -4.843 -15.782 1.00 0.00 109 PRO A C 3
ATOM 4767 O O . PRO A 1 102 ? -3.846 -3.780 -16.347 1.00 0.00 109 PRO A O 3
ATOM 4778 N N . VAL A 1 103 ? -3.909 -6.039 -16.258 1.00 0.00 110 VAL A N 3
ATOM 4779 C CA . VAL A 1 103 ? -4.602 -6.180 -17.527 1.00 0.00 110 VAL A CA 3
ATOM 4780 C C . VAL A 1 103 ? -5.876 -7.001 -17.319 1.00 0.00 110 VAL A C 3
ATOM 4781 O O . VAL A 1 103 ? -5.862 -8.007 -16.611 1.00 0.00 110 VAL A O 3
ATOM 4794 N N . ILE A 1 104 ? -6.948 -6.543 -17.950 1.00 0.00 111 ILE A N 3
ATOM 4795 C CA . ILE A 1 104 ? -8.227 -7.222 -17.843 1.00 0.00 111 ILE A CA 3
ATOM 4796 C C . ILE A 1 104 ? -8.383 -8.195 -19.014 1.00 0.00 111 ILE A C 3
ATOM 4797 O O . ILE A 1 104 ? -7.916 -7.921 -20.118 1.00 0.00 111 ILE A O 3
ATOM 4813 N N . ASP A 1 1 ? 1.325 0.000 0.000 1.00 0.00 8 ASP A N 4
ATOM 4814 C CA . ASP A 1 1 ? 2.073 0.000 -1.245 1.00 0.00 8 ASP A CA 4
ATOM 4815 C C . ASP A 1 1 ? 1.722 1.255 -2.046 1.00 0.00 8 ASP A C 4
ATOM 4816 O O . ASP A 1 1 ? 2.610 1.951 -2.538 1.00 0.00 8 ASP A O 4
ATOM 4825 N N . PRO A 1 2 ? 0.391 1.514 -2.156 1.00 0.00 9 PRO A N 4
ATOM 4826 C CA . PRO A 1 2 ? -0.088 2.673 -2.889 1.00 0.00 9 PRO A CA 4
ATOM 4827 C C . PRO A 1 2 ? 0.131 3.958 -2.087 1.00 0.00 9 PRO A C 4
ATOM 4828 O O . PRO A 1 2 ? 1.174 4.599 -2.207 1.00 0.00 9 PRO A O 4
ATOM 4839 N N . ALA A 1 3 ? -0.870 4.295 -1.286 1.00 0.00 10 ALA A N 4
ATOM 4840 C CA . ALA A 1 3 ? -0.800 5.492 -0.465 1.00 0.00 10 ALA A CA 4
ATOM 4841 C C . ALA A 1 3 ? -1.206 6.705 -1.303 1.00 0.00 10 ALA A C 4
ATOM 4842 O O . ALA A 1 3 ? -1.316 7.814 -0.783 1.00 0.00 10 ALA A O 4
ATOM 4849 N N . VAL A 1 4 ? -1.416 6.454 -2.587 1.00 0.00 11 VAL A N 4
ATOM 4850 C CA . VAL A 1 4 ? -1.807 7.512 -3.502 1.00 0.00 11 VAL A CA 4
ATOM 4851 C C . VAL A 1 4 ? -3.328 7.671 -3.472 1.00 0.00 11 VAL A C 4
ATOM 4852 O O . VAL A 1 4 ? -3.844 8.776 -3.629 1.00 0.00 11 VAL A O 4
ATOM 4865 N N . ASP A 1 5 ? -4.004 6.550 -3.269 1.00 0.00 12 ASP A N 4
ATOM 4866 C CA . ASP A 1 5 ? -5.456 6.550 -3.216 1.00 0.00 12 ASP A CA 4
ATOM 4867 C C . ASP A 1 5 ? -5.914 7.187 -1.902 1.00 0.00 12 ASP A C 4
ATOM 4868 O O . ASP A 1 5 ? -6.819 8.020 -1.894 1.00 0.00 12 ASP A O 4
ATOM 4877 N N . ARG A 1 6 ? -5.268 6.771 -0.823 1.00 0.00 13 ARG A N 4
ATOM 4878 C CA . ARG A 1 6 ? -5.597 7.291 0.494 1.00 0.00 13 ARG A CA 4
ATOM 4879 C C . ARG A 1 6 ? -5.454 8.814 0.514 1.00 0.00 13 ARG A C 4
ATOM 4880 O O . ARG A 1 6 ? -6.267 9.509 1.122 1.00 0.00 13 ARG A O 4
ATOM 4901 N N . SER A 1 7 ? -4.416 9.288 -0.158 1.00 0.00 14 SER A N 4
ATOM 4902 C CA . SER A 1 7 ? -4.156 10.716 -0.225 1.00 0.00 14 SER A CA 4
ATOM 4903 C C . SER A 1 7 ? -5.332 11.431 -0.893 1.00 0.00 14 SER A C 4
ATOM 4904 O O . SER A 1 7 ? -5.730 12.513 -0.464 1.00 0.00 14 SER A O 4
ATOM 4912 N N . LEU A 1 8 ? -5.855 10.797 -1.933 1.00 0.00 15 LEU A N 4
ATOM 4913 C CA . LEU A 1 8 ? -6.977 11.360 -2.665 1.00 0.00 15 LEU A CA 4
ATOM 4914 C C . LEU A 1 8 ? -8.242 11.253 -1.811 1.00 0.00 15 LEU A C 4
ATOM 4915 O O . LEU A 1 8 ? -9.260 11.868 -2.124 1.00 0.00 15 LEU A O 4
ATOM 4931 N N . ARG A 1 9 ? -8.136 10.469 -0.748 1.00 0.00 16 ARG A N 4
ATOM 4932 C CA . ARG A 1 9 ? -9.259 10.275 0.154 1.00 0.00 16 ARG A CA 4
ATOM 4933 C C . ARG A 1 9 ? -8.936 10.848 1.535 1.00 0.00 16 ARG A C 4
ATOM 4934 O O . ARG A 1 9 ? -9.032 10.146 2.540 1.00 0.00 16 ARG A O 4
ATOM 4955 N N . SER A 1 10 ? -8.558 12.118 1.540 1.00 0.00 17 SER A N 4
ATOM 4956 C CA . SER A 1 10 ? -8.220 12.793 2.781 1.00 0.00 17 SER A CA 4
ATOM 4957 C C . SER A 1 10 ? -8.202 14.308 2.565 1.00 0.00 17 SER A C 4
ATOM 4958 O O . SER A 1 10 ? -7.519 14.802 1.670 1.00 0.00 17 SER A O 4
ATOM 4966 N N . VAL A 1 11 ? -8.962 15.002 3.400 1.00 0.00 18 VAL A N 4
ATOM 4967 C CA . VAL A 1 11 ? -9.042 16.450 3.311 1.00 0.00 18 VAL A CA 4
ATOM 4968 C C . VAL A 1 11 ? -8.655 17.061 4.659 1.00 0.00 18 VAL A C 4
ATOM 4969 O O . VAL A 1 11 ? -9.231 16.715 5.690 1.00 0.00 18 VAL A O 4
ATOM 4982 N N . PHE A 1 12 ? -7.684 17.960 4.608 1.00 0.00 19 PHE A N 4
ATOM 4983 C CA . PHE A 1 12 ? -7.213 18.623 5.813 1.00 0.00 19 PHE A CA 4
ATOM 4984 C C . PHE A 1 12 ? -8.178 19.730 6.241 1.00 0.00 19 PHE A C 4
ATOM 4985 O O . PHE A 1 12 ? -8.550 20.581 5.435 1.00 0.00 19 PHE A O 4
ATOM 5002 N N . VAL A 1 13 ? -8.556 19.683 7.510 1.00 0.00 20 VAL A N 4
ATOM 5003 C CA . VAL A 1 13 ? -9.471 20.672 8.056 1.00 0.00 20 VAL A CA 4
ATOM 5004 C C . VAL A 1 13 ? -8.779 21.427 9.193 1.00 0.00 20 VAL A C 4
ATOM 5005 O O . VAL A 1 13 ? -8.164 20.816 10.065 1.00 0.00 20 VAL A O 4
ATOM 5018 N N . GLY A 1 14 ? -8.903 22.745 9.146 1.00 0.00 21 GLY A N 4
ATOM 5019 C CA . GLY A 1 14 ? -8.298 23.590 10.161 1.00 0.00 21 GLY A CA 4
ATOM 5020 C C . GLY A 1 14 ? -9.223 24.752 10.531 1.00 0.00 21 GLY A C 4
ATOM 5021 O O . GLY A 1 14 ? -10.345 24.838 10.035 1.00 0.00 21 GLY A O 4
ATOM 5025 N N . ASN A 1 15 ? -8.717 25.616 11.399 1.00 0.00 22 ASN A N 4
ATOM 5026 C CA . ASN A 1 15 ? -9.484 26.769 11.840 1.00 0.00 22 ASN A CA 4
ATOM 5027 C C . ASN A 1 15 ? -10.787 26.292 12.486 1.00 0.00 22 ASN A C 4
ATOM 5028 O O . ASN A 1 15 ? -11.796 26.994 12.449 1.00 0.00 22 ASN A O 4
ATOM 5039 N N . ILE A 1 16 ? -10.722 25.102 13.065 1.00 0.00 23 ILE A N 4
ATOM 5040 C CA . ILE A 1 16 ? -11.884 24.523 13.718 1.00 0.00 23 ILE A CA 4
ATOM 5041 C C . ILE A 1 16 ? -11.782 24.754 15.227 1.00 0.00 23 ILE A C 4
ATOM 5042 O O . ILE A 1 16 ? -10.843 24.286 15.869 1.00 0.00 23 ILE A O 4
ATOM 5058 N N . PRO A 1 17 ? -12.789 25.494 15.764 1.00 0.00 24 PRO A N 4
ATOM 5059 C CA . PRO A 1 17 ? -12.822 25.793 17.186 1.00 0.00 24 PRO A CA 4
ATOM 5060 C C . PRO A 1 17 ? -13.247 24.566 17.994 1.00 0.00 24 PRO A C 4
ATOM 5061 O O . PRO A 1 17 ? -13.617 23.540 17.424 1.00 0.00 24 PRO A O 4
ATOM 5072 N N . TYR A 1 18 ? -13.179 24.711 19.309 1.00 0.00 25 TYR A N 4
ATOM 5073 C CA . TYR A 1 18 ? -13.553 23.626 20.202 1.00 0.00 25 TYR A CA 4
ATOM 5074 C C . TYR A 1 18 ? -15.071 23.444 20.237 1.00 0.00 25 TYR A C 4
ATOM 5075 O O . TYR A 1 18 ? -15.577 22.547 20.911 1.00 0.00 25 TYR A O 4
ATOM 5093 N N . GLU A 1 19 ? -15.757 24.308 19.503 1.00 0.00 26 GLU A N 4
ATOM 5094 C CA . GLU A 1 19 ? -17.207 24.253 19.442 1.00 0.00 26 GLU A CA 4
ATOM 5095 C C . GLU A 1 19 ? -17.657 23.371 18.275 1.00 0.00 26 GLU A C 4
ATOM 5096 O O . GLU A 1 19 ? -18.838 23.051 18.153 1.00 0.00 26 GLU A O 4
ATOM 5108 N N . ALA A 1 20 ? -16.690 23.004 17.446 1.00 0.00 27 ALA A N 4
ATOM 5109 C CA . ALA A 1 20 ? -16.971 22.166 16.294 1.00 0.00 27 ALA A CA 4
ATOM 5110 C C . ALA A 1 20 ? -16.269 20.817 16.465 1.00 0.00 27 ALA A C 4
ATOM 5111 O O . ALA A 1 20 ? -15.078 20.693 16.185 1.00 0.00 27 ALA A O 4
ATOM 5118 N N . THR A 1 21 ? -17.038 19.840 16.925 1.00 0.00 28 THR A N 4
ATOM 5119 C CA . THR A 1 21 ? -16.504 18.506 17.138 1.00 0.00 28 THR A CA 4
ATOM 5120 C C . THR A 1 21 ? -16.665 17.659 15.873 1.00 0.00 28 THR A C 4
ATOM 5121 O O . THR A 1 21 ? -17.284 18.096 14.904 1.00 0.00 28 THR A O 4
ATOM 5132 N N . GLU A 1 22 ? -16.098 16.463 15.924 1.00 0.00 29 GLU A N 4
ATOM 5133 C CA . GLU A 1 22 ? -16.172 15.551 14.795 1.00 0.00 29 GLU A CA 4
ATOM 5134 C C . GLU A 1 22 ? -17.632 15.265 14.438 1.00 0.00 29 GLU A C 4
ATOM 5135 O O . GLU A 1 22 ? -17.954 15.026 13.275 1.00 0.00 29 GLU A O 4
ATOM 5147 N N . GLU A 1 23 ? -18.475 15.300 15.459 1.00 0.00 30 GLU A N 4
ATOM 5148 C CA . GLU A 1 23 ? -19.893 15.048 15.266 1.00 0.00 30 GLU A CA 4
ATOM 5149 C C . GLU A 1 23 ? -20.507 16.124 14.368 1.00 0.00 30 GLU A C 4
ATOM 5150 O O . GLU A 1 23 ? -21.427 15.846 13.601 1.00 0.00 30 GLU A O 4
ATOM 5162 N N . GLN A 1 24 ? -19.973 17.330 14.494 1.00 0.00 31 GLN A N 4
ATOM 5163 C CA . GLN A 1 24 ? -20.456 18.449 13.703 1.00 0.00 31 GLN A CA 4
ATOM 5164 C C . GLN A 1 24 ? -19.733 18.498 12.356 1.00 0.00 31 GLN A C 4
ATOM 5165 O O . GLN A 1 24 ? -20.364 18.682 11.315 1.00 0.00 31 GLN A O 4
ATOM 5179 N N . LEU A 1 25 ? -18.421 18.331 12.418 1.00 0.00 32 LEU A N 4
ATOM 5180 C CA . LEU A 1 25 ? -17.605 18.354 11.216 1.00 0.00 32 LEU A CA 4
ATOM 5181 C C . LEU A 1 25 ? -18.083 17.260 10.259 1.00 0.00 32 LEU A C 4
ATOM 5182 O O . LEU A 1 25 ? -18.304 17.517 9.077 1.00 0.00 32 LEU A O 4
ATOM 5198 N N . LYS A 1 26 ? -18.228 16.062 10.807 1.00 0.00 33 LYS A N 4
ATOM 5199 C CA . LYS A 1 26 ? -18.676 14.928 10.017 1.00 0.00 33 LYS A CA 4
ATOM 5200 C C . LYS A 1 26 ? -20.034 15.251 9.392 1.00 0.00 33 LYS A C 4
ATOM 5201 O O . LYS A 1 26 ? -20.302 14.873 8.253 1.00 0.00 33 LYS A O 4
ATOM 5220 N N . ASP A 1 27 ? -20.855 15.947 10.165 1.00 0.00 34 ASP A N 4
ATOM 5221 C CA . ASP A 1 27 ? -22.178 16.326 9.701 1.00 0.00 34 ASP A CA 4
ATOM 5222 C C . ASP A 1 27 ? -22.044 17.319 8.544 1.00 0.00 34 ASP A C 4
ATOM 5223 O O . ASP A 1 27 ? -22.826 17.282 7.595 1.00 0.00 34 ASP A O 4
ATOM 5232 N N . ILE A 1 28 ? -21.047 18.184 8.662 1.00 0.00 35 ILE A N 4
ATOM 5233 C CA . ILE A 1 28 ? -20.801 19.185 7.639 1.00 0.00 35 ILE A CA 4
ATOM 5234 C C . ILE A 1 28 ? -20.319 18.495 6.361 1.00 0.00 35 ILE A C 4
ATOM 5235 O O . ILE A 1 28 ? -20.818 18.777 5.273 1.00 0.00 35 ILE A O 4
ATOM 5251 N N . PHE A 1 29 ? -19.355 17.603 6.536 1.00 0.00 36 PHE A N 4
ATOM 5252 C CA . PHE A 1 29 ? -18.800 16.870 5.411 1.00 0.00 36 PHE A CA 4
ATOM 5253 C C . PHE A 1 29 ? -19.824 15.887 4.839 1.00 0.00 36 PHE A C 4
ATOM 5254 O O . PHE A 1 29 ? -19.795 15.577 3.649 1.00 0.00 36 PHE A O 4
ATOM 5271 N N . SER A 1 30 ? -20.705 15.423 5.713 1.00 0.00 37 SER A N 4
ATOM 5272 C CA . SER A 1 30 ? -21.735 14.482 5.310 1.00 0.00 37 SER A CA 4
ATOM 5273 C C . SER A 1 30 ? -22.663 15.131 4.280 1.00 0.00 37 SER A C 4
ATOM 5274 O O . SER A 1 30 ? -23.168 14.457 3.384 1.00 0.00 37 SER A O 4
ATOM 5282 N N . GLU A 1 31 ? -22.858 16.431 4.444 1.00 0.00 38 GLU A N 4
ATOM 5283 C CA . GLU A 1 31 ? -23.716 17.178 3.540 1.00 0.00 38 GLU A CA 4
ATOM 5284 C C . GLU A 1 31 ? -23.111 17.205 2.135 1.00 0.00 38 GLU A C 4
ATOM 5285 O O . GLU A 1 31 ? -23.779 17.585 1.174 1.00 0.00 38 GLU A O 4
ATOM 5297 N N . VAL A 1 32 ? -21.852 16.799 2.060 1.00 0.00 39 VAL A N 4
ATOM 5298 C CA . VAL A 1 32 ? -21.149 16.772 0.788 1.00 0.00 39 VAL A CA 4
ATOM 5299 C C . VAL A 1 32 ? -21.056 15.327 0.292 1.00 0.00 39 VAL A C 4
ATOM 5300 O O . VAL A 1 32 ? -20.387 15.050 -0.702 1.00 0.00 39 VAL A O 4
ATOM 5313 N N . GLY A 1 33 ? -21.739 14.445 1.007 1.00 0.00 40 GLY A N 4
ATOM 5314 C CA . GLY A 1 33 ? -21.741 13.036 0.652 1.00 0.00 40 GLY A CA 4
ATOM 5315 C C . GLY A 1 33 ? -21.422 12.163 1.868 1.00 0.00 40 GLY A C 4
ATOM 5316 O O . GLY A 1 33 ? -21.362 12.658 2.993 1.00 0.00 40 GLY A O 4
ATOM 5320 N N . PRO A 1 34 ? -21.220 10.847 1.593 1.00 0.00 41 PRO A N 4
ATOM 5321 C CA . PRO A 1 34 ? -20.909 9.901 2.651 1.00 0.00 41 PRO A CA 4
ATOM 5322 C C . PRO A 1 34 ? -19.461 10.060 3.121 1.00 0.00 41 PRO A C 4
ATOM 5323 O O . PRO A 1 34 ? -18.529 9.894 2.336 1.00 0.00 41 PRO A O 4
ATOM 5334 N N . VAL A 1 35 ? -19.319 10.381 4.398 1.00 0.00 42 VAL A N 4
ATOM 5335 C CA . VAL A 1 35 ? -18.000 10.565 4.981 1.00 0.00 42 VAL A CA 4
ATOM 5336 C C . VAL A 1 35 ? -17.529 9.243 5.592 1.00 0.00 42 VAL A C 4
ATOM 5337 O O . VAL A 1 35 ? -18.195 8.685 6.463 1.00 0.00 42 VAL A O 4
ATOM 5350 N N . VAL A 1 36 ? -16.384 8.781 5.112 1.00 0.00 43 VAL A N 4
ATOM 5351 C CA . VAL A 1 36 ? -15.816 7.536 5.600 1.00 0.00 43 VAL A CA 4
ATOM 5352 C C . VAL A 1 36 ? -15.413 7.705 7.066 1.00 0.00 43 VAL A C 4
ATOM 5353 O O . VAL A 1 36 ? -16.147 7.299 7.966 1.00 0.00 43 VAL A O 4
ATOM 5366 N N . SER A 1 37 ? -14.248 8.304 7.262 1.00 0.00 44 SER A N 4
ATOM 5367 C CA . SER A 1 37 ? -13.739 8.531 8.603 1.00 0.00 44 SER A CA 4
ATOM 5368 C C . SER A 1 37 ? -13.250 9.975 8.740 1.00 0.00 44 SER A C 4
ATOM 5369 O O . SER A 1 37 ? -13.106 10.682 7.744 1.00 0.00 44 SER A O 4
ATOM 5377 N N . PHE A 1 38 ? -13.008 10.369 9.982 1.00 0.00 45 PHE A N 4
ATOM 5378 C CA . PHE A 1 38 ? -12.538 11.715 10.262 1.00 0.00 45 PHE A CA 4
ATOM 5379 C C . PHE A 1 38 ? -11.890 11.793 11.646 1.00 0.00 45 PHE A C 4
ATOM 5380 O O . PHE A 1 38 ? -12.563 11.620 12.661 1.00 0.00 45 PHE A O 4
ATOM 5397 N N . ARG A 1 39 ? -10.591 12.053 11.642 1.00 0.00 46 ARG A N 4
ATOM 5398 C CA . ARG A 1 39 ? -9.845 12.156 12.884 1.00 0.00 46 ARG A CA 4
ATOM 5399 C C . ARG A 1 39 ? -8.963 13.407 12.872 1.00 0.00 46 ARG A C 4
ATOM 5400 O O . ARG A 1 39 ? -8.398 13.761 11.838 1.00 0.00 46 ARG A O 4
ATOM 5421 N N . LEU A 1 40 ? -8.873 14.040 14.032 1.00 0.00 47 LEU A N 4
ATOM 5422 C CA . LEU A 1 40 ? -8.070 15.243 14.167 1.00 0.00 47 LEU A CA 4
ATOM 5423 C C . LEU A 1 40 ? -6.930 14.982 15.154 1.00 0.00 47 LEU A C 4
ATOM 5424 O O . LEU A 1 40 ? -6.846 13.903 15.738 1.00 0.00 47 LEU A O 4
ATOM 5440 N N . VAL A 1 41 ? -6.083 15.988 15.310 1.00 0.00 48 VAL A N 4
ATOM 5441 C CA . VAL A 1 41 ? -4.952 15.881 16.216 1.00 0.00 48 VAL A CA 4
ATOM 5442 C C . VAL A 1 41 ? -5.384 16.319 17.617 1.00 0.00 48 VAL A C 4
ATOM 5443 O O . VAL A 1 41 ? -5.839 17.445 17.807 1.00 0.00 48 VAL A O 4
ATOM 5456 N N . TYR A 1 42 ? -5.226 15.404 18.563 1.00 0.00 49 TYR A N 4
ATOM 5457 C CA . TYR A 1 42 ? -5.593 15.682 19.941 1.00 0.00 49 TYR A CA 4
ATOM 5458 C C . TYR A 1 42 ? -4.406 15.462 20.881 1.00 0.00 49 TYR A C 4
ATOM 5459 O O . TYR A 1 42 ? -3.876 14.355 20.969 1.00 0.00 49 TYR A O 4
ATOM 5477 N N . ASP A 1 43 ? -4.022 16.534 21.558 1.00 0.00 50 ASP A N 4
ATOM 5478 C CA . ASP A 1 43 ? -2.907 16.472 22.487 1.00 0.00 50 ASP A CA 4
ATOM 5479 C C . ASP A 1 43 ? -3.344 15.734 23.754 1.00 0.00 50 ASP A C 4
ATOM 5480 O O . ASP A 1 43 ? -4.117 16.264 24.550 1.00 0.00 50 ASP A O 4
ATOM 5489 N N . ARG A 1 44 ? -2.831 14.521 23.900 1.00 0.00 51 ARG A N 4
ATOM 5490 C CA . ARG A 1 44 ? -3.159 13.704 25.056 1.00 0.00 51 ARG A CA 4
ATOM 5491 C C . ARG A 1 44 ? -2.456 14.243 26.304 1.00 0.00 51 ARG A C 4
ATOM 5492 O O . ARG A 1 44 ? -2.943 14.067 27.420 1.00 0.00 51 ARG A O 4
ATOM 5513 N N . GLU A 1 45 ? -1.322 14.889 26.073 1.00 0.00 52 GLU A N 4
ATOM 5514 C CA . GLU A 1 45 ? -0.547 15.454 27.164 1.00 0.00 52 GLU A CA 4
ATOM 5515 C C . GLU A 1 45 ? -1.289 16.642 27.781 1.00 0.00 52 GLU A C 4
ATOM 5516 O O . GLU A 1 45 ? -1.141 16.921 28.970 1.00 0.00 52 GLU A O 4
ATOM 5528 N N . THR A 1 46 ? -2.070 17.310 26.945 1.00 0.00 53 THR A N 4
ATOM 5529 C CA . THR A 1 46 ? -2.835 18.462 27.394 1.00 0.00 53 THR A CA 4
ATOM 5530 C C . THR A 1 46 ? -4.330 18.139 27.399 1.00 0.00 53 THR A C 4
ATOM 5531 O O . THR A 1 46 ? -5.140 18.942 27.861 1.00 0.00 53 THR A O 4
ATOM 5542 N N . GLY A 1 47 ? -4.651 16.964 26.879 1.00 0.00 54 GLY A N 4
ATOM 5543 C CA . GLY A 1 47 ? -6.036 16.526 26.818 1.00 0.00 54 GLY A CA 4
ATOM 5544 C C . GLY A 1 47 ? -6.890 17.517 26.024 1.00 0.00 54 GLY A C 4
ATOM 5545 O O . GLY A 1 47 ? -8.115 17.506 26.127 1.00 0.00 54 GLY A O 4
ATOM 5549 N N . LYS A 1 48 ? -6.208 18.349 25.251 1.00 0.00 55 LYS A N 4
ATOM 5550 C CA . LYS A 1 48 ? -6.889 19.345 24.441 1.00 0.00 55 LYS A CA 4
ATOM 5551 C C . LYS A 1 48 ? -6.566 19.102 22.965 1.00 0.00 55 LYS A C 4
ATOM 5552 O O . LYS A 1 48 ? -5.461 18.680 22.629 1.00 0.00 55 LYS A O 4
ATOM 5571 N N . PRO A 1 49 ? -7.578 19.386 22.101 1.00 0.00 56 PRO A N 4
ATOM 5572 C CA . PRO A 1 49 ? -7.413 19.203 20.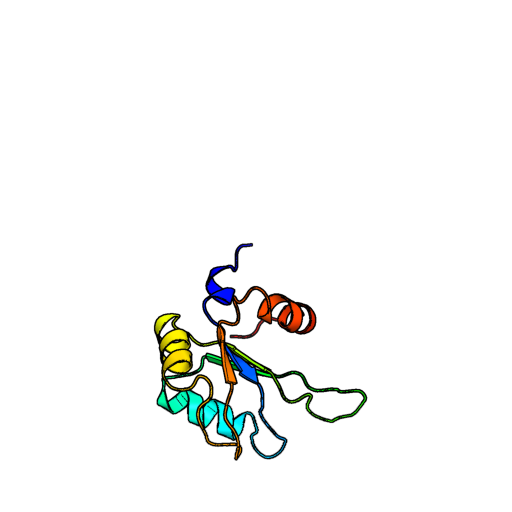669 1.00 0.00 56 PRO A CA 4
ATOM 5573 C C . PRO A 1 49 ? -6.544 20.312 20.071 1.00 0.00 56 PRO A C 4
ATOM 5574 O O . PRO A 1 49 ? -6.696 21.481 20.422 1.00 0.00 56 PRO A O 4
ATOM 5585 N N . LYS A 1 50 ? -5.653 19.906 19.179 1.00 0.00 57 LYS A N 4
ATOM 5586 C CA . LYS A 1 50 ? -4.761 20.850 18.529 1.00 0.00 57 LYS A CA 4
ATOM 5587 C C . LYS A 1 50 ? -5.585 21.977 17.903 1.00 0.00 57 LYS A C 4
ATOM 5588 O O . LYS A 1 50 ? -5.383 23.148 18.218 1.00 0.00 57 LYS A O 4
ATOM 5607 N N . GLY A 1 51 ? -6.497 21.582 17.026 1.00 0.00 58 GLY A N 4
ATOM 5608 C CA . GLY A 1 51 ? -7.353 22.544 16.353 1.00 0.00 58 GLY A CA 4
ATOM 5609 C C . GLY A 1 51 ? -7.588 22.142 14.895 1.00 0.00 58 GLY A C 4
ATOM 5610 O O . GLY A 1 51 ? -8.548 22.591 14.271 1.00 0.00 58 GLY A O 4
ATOM 5614 N N . TYR A 1 52 ? -6.695 21.301 14.395 1.00 0.00 59 TYR A N 4
ATOM 5615 C CA . TYR A 1 52 ? -6.793 20.833 13.023 1.00 0.00 59 TYR A CA 4
ATOM 5616 C C . TYR A 1 52 ? -6.861 19.306 12.967 1.00 0.00 59 TYR A C 4
ATOM 5617 O O . TYR A 1 52 ? -6.414 18.627 13.891 1.00 0.00 59 TYR A O 4
ATOM 5635 N N . GLY A 1 53 ? -7.424 18.810 11.875 1.00 0.00 60 GLY A N 4
ATOM 5636 C CA . GLY A 1 53 ? -7.557 17.375 11.687 1.00 0.00 60 GLY A CA 4
ATOM 5637 C C . GLY A 1 53 ? -7.703 17.028 10.204 1.00 0.00 60 GLY A C 4
ATOM 5638 O O . GLY A 1 53 ? -7.606 17.903 9.346 1.00 0.00 60 GLY A O 4
ATOM 5642 N N . PHE A 1 54 ? -7.933 15.748 9.949 1.00 0.00 61 PHE A N 4
ATOM 5643 C CA . PHE A 1 54 ? -8.093 15.274 8.585 1.00 0.00 61 PHE A CA 4
ATOM 5644 C C . PHE A 1 54 ? -9.326 14.377 8.457 1.00 0.00 61 PHE A C 4
ATOM 5645 O O . PHE A 1 54 ? -9.599 13.563 9.338 1.00 0.00 61 PHE A O 4
ATOM 5662 N N . CYS A 1 55 ? -10.037 14.557 7.354 1.00 0.00 62 CYS A N 4
ATOM 5663 C CA . CYS A 1 55 ? -11.235 13.774 7.100 1.00 0.00 62 CYS A CA 4
ATOM 5664 C C . CYS A 1 55 ? -11.011 12.954 5.828 1.00 0.00 62 CYS A C 4
ATOM 5665 O O . CYS A 1 55 ? -10.723 13.510 4.769 1.00 0.00 62 CYS A O 4
ATOM 5673 N N . GLU A 1 56 ? -11.154 11.645 5.973 1.00 0.00 63 GLU A N 4
ATOM 5674 C CA . GLU A 1 56 ? -10.971 10.742 4.849 1.00 0.00 63 GLU A CA 4
ATOM 5675 C C . GLU A 1 56 ? -12.327 10.338 4.267 1.00 0.00 63 GLU A C 4
ATOM 5676 O O . GLU A 1 56 ? -13.193 9.845 4.988 1.00 0.00 63 GLU A O 4
ATOM 5688 N N . TYR A 1 57 ? -12.469 10.563 2.969 1.00 0.00 64 TYR A N 4
ATOM 5689 C CA . TYR A 1 57 ? -13.705 10.228 2.282 1.00 0.00 64 TYR A CA 4
ATOM 5690 C C . TYR A 1 57 ? -13.621 8.838 1.649 1.00 0.00 64 TYR A C 4
ATOM 5691 O O . TYR A 1 57 ? -12.709 8.069 1.950 1.00 0.00 64 TYR A O 4
ATOM 5709 N N . GLN A 1 58 ? -14.585 8.557 0.785 1.00 0.00 65 GLN A N 4
ATOM 5710 C CA . GLN A 1 58 ? -14.632 7.273 0.107 1.00 0.00 65 GLN A CA 4
ATOM 5711 C C . GLN A 1 58 ? -14.372 7.453 -1.390 1.00 0.00 65 GLN A C 4
ATOM 5712 O O . GLN A 1 58 ? -14.092 6.485 -2.096 1.00 0.00 65 GLN A O 4
ATOM 5726 N N . ASP A 1 59 ? -14.473 8.698 -1.830 1.00 0.00 66 ASP A N 4
ATOM 5727 C CA . ASP A 1 59 ? -14.252 9.017 -3.230 1.00 0.00 66 ASP A CA 4
ATOM 5728 C C . ASP A 1 59 ? -13.505 10.348 -3.333 1.00 0.00 66 ASP A C 4
ATOM 5729 O O . ASP A 1 59 ? -13.860 11.318 -2.665 1.00 0.00 66 ASP A O 4
ATOM 5738 N N . GLN A 1 60 ? -12.483 10.353 -4.177 1.00 0.00 67 GLN A N 4
ATOM 5739 C CA . GLN A 1 60 ? -11.682 11.549 -4.376 1.00 0.00 67 GLN A CA 4
ATOM 5740 C C . GLN A 1 60 ? -12.568 12.711 -4.830 1.00 0.00 67 GLN A C 4
ATOM 5741 O O . GLN A 1 60 ? -12.357 13.853 -4.424 1.00 0.00 67 GLN A O 4
ATOM 5755 N N . GLU A 1 61 ? -13.541 12.380 -5.666 1.00 0.00 68 GLU A N 4
ATOM 5756 C CA . GLU A 1 61 ? -14.460 13.382 -6.179 1.00 0.00 68 GLU A CA 4
ATOM 5757 C C . GLU A 1 61 ? -15.242 14.023 -5.031 1.00 0.00 68 GLU A C 4
ATOM 5758 O O . GLU A 1 61 ? -15.494 15.227 -5.043 1.00 0.00 68 GLU A O 4
ATOM 5770 N N . THR A 1 62 ? -15.604 13.190 -4.067 1.00 0.00 69 THR A N 4
ATOM 5771 C CA . THR A 1 62 ? -16.353 13.660 -2.913 1.00 0.00 69 THR A CA 4
ATOM 5772 C C . THR A 1 62 ? -15.482 14.574 -2.049 1.00 0.00 69 THR A C 4
ATOM 5773 O O . THR A 1 62 ? -15.950 15.598 -1.554 1.00 0.00 69 THR A O 4
ATOM 5784 N N . ALA A 1 63 ? -14.229 14.170 -1.893 1.00 0.00 70 ALA A N 4
ATOM 5785 C CA . ALA A 1 63 ? -13.289 14.940 -1.097 1.00 0.00 70 ALA A CA 4
ATOM 5786 C C . ALA A 1 63 ? -12.992 16.263 -1.805 1.00 0.00 70 ALA A C 4
ATOM 5787 O O . ALA A 1 63 ? -12.868 17.303 -1.158 1.00 0.00 70 ALA A O 4
ATOM 5794 N N . LEU A 1 64 ? -12.885 16.182 -3.123 1.00 0.00 71 LEU A N 4
ATOM 5795 C CA . LEU A 1 64 ? -12.605 17.361 -3.925 1.00 0.00 71 LEU A CA 4
ATOM 5796 C C . LEU A 1 64 ? -13.821 18.289 -3.901 1.00 0.00 71 LEU A C 4
ATOM 5797 O O . LEU A 1 64 ? -13.681 19.496 -3.709 1.00 0.00 71 LEU A O 4
ATOM 5813 N N . SER A 1 65 ? -14.987 17.691 -4.098 1.00 0.00 72 SER A N 4
ATOM 5814 C CA . SER A 1 65 ? -16.226 18.449 -4.102 1.00 0.00 72 SER A CA 4
ATOM 5815 C C . SER A 1 65 ? -16.446 19.099 -2.734 1.00 0.00 72 SER A C 4
ATOM 5816 O O . SER A 1 65 ? -16.918 20.232 -2.649 1.00 0.00 72 SER A O 4
ATOM 5824 N N . ALA A 1 66 ? -16.093 18.353 -1.697 1.00 0.00 73 ALA A N 4
ATOM 5825 C CA . ALA A 1 66 ? -16.246 18.842 -0.337 1.00 0.00 73 ALA A CA 4
ATOM 5826 C C . ALA A 1 66 ? -15.299 20.022 -0.115 1.00 0.00 73 ALA A C 4
ATOM 5827 O O . ALA A 1 66 ? -15.651 20.987 0.562 1.00 0.00 73 ALA A O 4
ATOM 5834 N N . MET A 1 67 ? -14.114 19.906 -0.696 1.00 0.00 74 MET A N 4
ATOM 5835 C CA . MET A 1 67 ? -13.113 20.952 -0.570 1.00 0.00 74 MET A CA 4
ATOM 5836 C C . MET A 1 67 ? -13.604 22.260 -1.193 1.00 0.00 74 MET A C 4
ATOM 5837 O O . MET A 1 67 ? -13.478 23.325 -0.590 1.00 0.00 74 MET A O 4
ATOM 5851 N N . ARG A 1 68 ? -14.154 22.137 -2.392 1.00 0.00 75 ARG A N 4
ATOM 5852 C CA . ARG A 1 68 ? -14.665 23.296 -3.104 1.00 0.00 75 ARG A CA 4
ATOM 5853 C C . ARG A 1 68 ? -16.018 23.718 -2.528 1.00 0.00 75 ARG A C 4
ATOM 5854 O O . ARG A 1 68 ? -16.403 24.882 -2.626 1.00 0.00 75 ARG A O 4
ATOM 5875 N N . ASN A 1 69 ? -16.704 22.748 -1.941 1.00 0.00 76 ASN A N 4
ATOM 5876 C CA . ASN A 1 69 ? -18.006 23.004 -1.350 1.00 0.00 76 ASN A CA 4
ATOM 5877 C C . ASN A 1 69 ? -17.823 23.741 -0.021 1.00 0.00 76 ASN A C 4
ATOM 5878 O O . ASN A 1 69 ? -18.634 24.593 0.337 1.00 0.00 76 ASN A O 4
ATOM 5889 N N . LEU A 1 70 ? -16.752 23.385 0.673 1.00 0.00 77 LEU A N 4
ATOM 5890 C CA . LEU A 1 70 ? -16.451 24.001 1.954 1.00 0.00 77 LEU A CA 4
ATOM 5891 C C . LEU A 1 70 ? -15.297 24.991 1.780 1.00 0.00 77 LEU A C 4
ATOM 5892 O O . LEU A 1 70 ? -15.520 26.162 1.478 1.00 0.00 77 LEU A O 4
ATOM 5908 N N . ASN A 1 71 ? -14.090 24.484 1.980 1.00 0.00 78 ASN A N 4
ATOM 5909 C CA . ASN A 1 71 ? -12.901 25.308 1.849 1.00 0.00 78 ASN A CA 4
ATOM 5910 C C . ASN A 1 71 ? -13.178 26.693 2.439 1.00 0.00 78 ASN A C 4
ATOM 5911 O O . ASN A 1 71 ? -13.632 27.592 1.733 1.00 0.00 78 ASN A O 4
ATOM 5922 N N . GLY A 1 72 ? -12.894 26.820 3.727 1.00 0.00 79 GLY A N 4
ATOM 5923 C CA . GLY A 1 72 ? -13.107 28.080 4.419 1.00 0.00 79 GLY A CA 4
ATOM 5924 C C . GLY A 1 72 ? -14.601 28.376 4.570 1.00 0.00 79 GLY A C 4
ATOM 5925 O O . GLY A 1 72 ? -15.018 29.532 4.500 1.00 0.00 79 GLY A O 4
ATOM 5929 N N . ARG A 1 73 ? -15.365 27.314 4.773 1.00 0.00 80 ARG A N 4
ATOM 5930 C CA . ARG A 1 73 ? -16.803 27.446 4.934 1.00 0.00 80 ARG A CA 4
ATOM 5931 C C . ARG A 1 73 ? -17.142 27.842 6.373 1.00 0.00 80 ARG A C 4
ATOM 5932 O O . ARG A 1 73 ? -16.806 27.124 7.314 1.00 0.00 80 ARG A O 4
ATOM 5953 N N . GLU A 1 74 ? -17.803 28.983 6.499 1.00 0.00 81 GLU A N 4
ATOM 5954 C CA . GLU A 1 74 ? -18.191 29.483 7.806 1.00 0.00 81 GLU A CA 4
ATOM 5955 C C . GLU A 1 74 ? -18.982 28.419 8.569 1.00 0.00 81 GLU A C 4
ATOM 5956 O O . GLU A 1 74 ? -19.800 27.711 7.983 1.00 0.00 81 GLU A O 4
ATOM 5968 N N . PHE A 1 75 ? -18.711 28.339 9.863 1.00 0.00 82 PHE A N 4
ATOM 5969 C CA . PHE A 1 75 ? -19.388 27.373 10.711 1.00 0.00 82 PHE A CA 4
ATOM 5970 C C . PHE A 1 75 ? -18.934 27.507 12.166 1.00 0.00 82 PHE A C 4
ATOM 5971 O O . PHE A 1 75 ? -17.759 27.310 12.474 1.00 0.00 82 PHE A O 4
ATOM 5988 N N . SER A 1 76 ? -19.888 27.842 13.022 1.00 0.00 83 SER A N 4
ATOM 5989 C CA . SER A 1 76 ? -19.601 28.005 14.437 1.00 0.00 83 SER A CA 4
ATOM 5990 C C . SER A 1 76 ? -18.975 29.379 14.689 1.00 0.00 83 SER A C 4
ATOM 5991 O O . SER A 1 76 ? -18.429 29.628 15.762 1.00 0.00 83 SER A O 4
ATOM 5999 N N . GLY A 1 77 ? -19.076 30.233 13.681 1.00 0.00 84 GLY A N 4
ATOM 6000 C CA . GLY A 1 77 ? -18.526 31.575 13.780 1.00 0.00 84 GLY A CA 4
ATOM 6001 C C . GLY A 1 77 ? -17.081 31.614 13.279 1.00 0.00 84 GLY A C 4
ATOM 6002 O O . GLY A 1 77 ? -16.351 32.566 13.552 1.00 0.00 84 GLY A O 4
ATOM 6006 N N . ARG A 1 78 ? -16.711 30.567 12.556 1.00 0.00 85 ARG A N 4
ATOM 6007 C CA . ARG A 1 78 ? -15.366 30.470 12.015 1.00 0.00 85 ARG A CA 4
ATOM 6008 C C . ARG A 1 78 ? -15.386 29.734 10.674 1.00 0.00 85 ARG A C 4
ATOM 6009 O O . ARG A 1 78 ? -16.266 28.912 10.425 1.00 0.00 85 ARG A O 4
ATOM 6030 N N . ALA A 1 79 ? -14.404 30.055 9.844 1.00 0.00 86 ALA A N 4
ATOM 6031 C CA . ALA A 1 79 ? -14.297 29.435 8.534 1.00 0.00 86 ALA A CA 4
ATOM 6032 C C . ALA A 1 79 ? -13.674 28.045 8.682 1.00 0.00 86 ALA A C 4
ATOM 6033 O O . ALA A 1 79 ? -12.730 27.863 9.449 1.00 0.00 86 ALA A O 4
ATOM 6040 N N . LEU A 1 80 ? -14.228 27.101 7.935 1.00 0.00 87 LEU A N 4
ATOM 6041 C CA . LEU A 1 80 ? -13.738 25.734 7.974 1.00 0.00 87 LEU A CA 4
ATOM 6042 C C . LEU A 1 80 ? -12.744 25.520 6.830 1.00 0.00 87 LEU A C 4
AT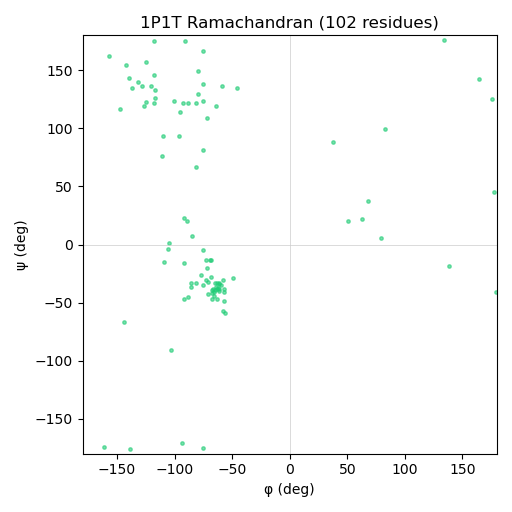OM 6043 O O . LEU A 1 80 ? -13.119 25.053 5.756 1.00 0.00 87 LEU A O 4
ATOM 6059 N N . ARG A 1 81 ? -11.496 25.873 7.100 1.00 0.00 88 ARG A N 4
ATOM 6060 C CA . ARG A 1 81 ? -10.445 25.726 6.107 1.00 0.00 88 ARG A CA 4
ATOM 6061 C C . ARG A 1 81 ? -10.300 24.258 5.701 1.00 0.00 88 ARG A C 4
ATOM 6062 O O . ARG A 1 81 ? -9.994 23.407 6.535 1.00 0.00 88 ARG A O 4
ATOM 6083 N N . VAL A 1 82 ? -10.526 24.006 4.420 1.00 0.00 89 VAL A N 4
ATOM 6084 C CA . VAL A 1 82 ? -10.424 22.656 3.894 1.00 0.00 89 VAL A CA 4
ATOM 6085 C C . VAL A 1 82 ? -9.455 22.647 2.709 1.00 0.00 89 VAL A C 4
ATOM 6086 O O . VAL A 1 82 ? -9.647 23.381 1.741 1.00 0.00 89 VAL A O 4
ATOM 6099 N N . ASP A 1 83 ? -8.437 21.807 2.825 1.00 0.00 90 ASP A N 4
ATOM 6100 C CA . ASP A 1 83 ? -7.438 21.693 1.776 1.00 0.00 90 ASP A CA 4
ATOM 6101 C C . ASP A 1 83 ? -7.059 20.221 1.597 1.00 0.00 90 ASP A C 4
ATOM 6102 O O . ASP A 1 83 ? -6.880 19.499 2.576 1.00 0.00 90 ASP A O 4
ATOM 6111 N N . ASN A 1 84 ? -6.949 19.821 0.339 1.00 0.00 91 ASN A N 4
ATOM 6112 C CA . ASN A 1 84 ? -6.595 18.449 0.019 1.00 0.00 91 ASN A CA 4
ATOM 6113 C C . ASN A 1 84 ? -5.509 17.969 0.983 1.00 0.00 91 ASN A C 4
ATOM 6114 O O . ASN A 1 84 ? -4.444 18.578 1.078 1.00 0.00 91 ASN A O 4
ATOM 6125 N N . ALA A 1 85 ? -5.815 16.881 1.675 1.00 0.00 92 ALA A N 4
ATOM 6126 C CA . ALA A 1 85 ? -4.878 16.312 2.629 1.00 0.00 92 ALA A CA 4
ATOM 6127 C C . ALA A 1 85 ? -3.634 15.821 1.885 1.00 0.00 92 ALA A C 4
ATOM 6128 O O . ALA A 1 85 ? -2.621 15.502 2.505 1.00 0.00 92 ALA A O 4
ATOM 6135 N N . ALA A 1 86 ? -3.752 15.775 0.566 1.00 0.00 93 ALA A N 4
ATOM 6136 C CA . ALA A 1 86 ? -2.651 15.328 -0.269 1.00 0.00 93 ALA A CA 4
ATOM 6137 C C . ALA A 1 86 ? -1.788 16.532 -0.655 1.00 0.00 93 ALA A C 4
ATOM 6138 O O . ALA A 1 86 ? -1.074 16.493 -1.655 1.00 0.00 93 ALA A O 4
ATOM 6145 N N . SER A 1 87 ? -1.882 17.572 0.160 1.00 0.00 94 SER A N 4
ATOM 6146 C CA . SER A 1 87 ? -1.119 18.785 -0.083 1.00 0.00 94 SER A CA 4
ATOM 6147 C C . SER A 1 87 ? 0.322 18.602 0.397 1.00 0.00 94 SER A C 4
ATOM 6148 O O . SER A 1 87 ? 0.586 17.791 1.284 1.00 0.00 94 SER A O 4
ATOM 6156 N N . GLU A 1 88 ? 1.216 19.368 -0.209 1.00 0.00 95 GLU A N 4
ATOM 6157 C CA . GLU A 1 88 ? 2.623 19.301 0.146 1.00 0.00 95 GLU A CA 4
ATOM 6158 C C . GLU A 1 88 ? 2.838 19.827 1.566 1.00 0.00 95 GLU A C 4
ATOM 6159 O O . GLU A 1 88 ? 3.719 19.351 2.281 1.00 0.00 95 GLU A O 4
ATOM 6171 N N . LYS A 1 89 ? 2.018 20.801 1.933 1.00 0.00 96 LYS A N 4
ATOM 6172 C CA . LYS A 1 89 ? 2.108 21.396 3.256 1.00 0.00 96 LYS A CA 4
ATOM 6173 C C . LYS A 1 89 ? 1.382 20.501 4.263 1.00 0.00 96 LYS A C 4
ATOM 6174 O O . LYS A 1 89 ? 1.794 20.400 5.417 1.00 0.00 96 LYS A O 4
ATOM 6193 N N . ASN A 1 90 ? 0.315 19.876 3.789 1.00 0.00 97 ASN A N 4
ATOM 6194 C CA . ASN A 1 90 ? -0.472 18.993 4.633 1.00 0.00 97 ASN A CA 4
ATOM 6195 C C . ASN A 1 90 ? 0.311 17.703 4.885 1.00 0.00 97 ASN A C 4
ATOM 6196 O O . ASN A 1 90 ? 0.025 16.974 5.834 1.00 0.00 97 ASN A O 4
ATOM 6207 N N . LYS A 1 91 ? 1.283 17.460 4.018 1.00 0.00 98 LYS A N 4
ATOM 6208 C CA . LYS A 1 91 ? 2.109 16.271 4.134 1.00 0.00 98 LYS A CA 4
ATOM 6209 C C . LYS A 1 91 ? 2.908 16.335 5.437 1.00 0.00 98 LYS A C 4
ATOM 6210 O O . LYS A 1 91 ? 3.083 15.322 6.112 1.00 0.00 98 LYS A O 4
ATOM 6229 N N . GLU A 1 92 ? 3.370 17.536 5.752 1.00 0.00 99 GLU A N 4
ATOM 6230 C CA . GLU A 1 92 ? 4.146 17.745 6.962 1.00 0.00 99 GLU A CA 4
ATOM 6231 C C . GLU A 1 92 ? 3.281 17.489 8.198 1.00 0.00 99 GLU A C 4
ATOM 6232 O O . GLU A 1 92 ? 3.755 16.930 9.186 1.00 0.00 99 GLU A O 4
ATOM 6244 N N . GLU A 1 93 ? 2.029 17.910 8.102 1.00 0.00 100 GLU A N 4
ATOM 6245 C CA . GLU A 1 93 ? 1.094 17.733 9.200 1.00 0.00 100 GLU A CA 4
ATOM 6246 C C . GLU A 1 93 ? 0.709 16.259 9.337 1.00 0.00 100 GLU A C 4
ATOM 6247 O O . GLU A 1 93 ? 0.645 15.731 10.446 1.00 0.00 100 GLU A O 4
ATOM 6259 N N . LEU A 1 94 ? 0.463 15.636 8.194 1.00 0.00 101 LEU A N 4
ATOM 6260 C CA . LEU A 1 94 ? 0.086 14.233 8.172 1.00 0.00 101 LEU A CA 4
ATOM 6261 C C . LEU A 1 94 ? 1.234 13.392 8.735 1.00 0.00 101 LEU A C 4
ATOM 6262 O O . LEU A 1 94 ? 1.003 12.361 9.365 1.00 0.00 101 LEU A O 4
ATOM 6278 N N . LYS A 1 95 ? 2.447 13.863 8.487 1.00 0.00 102 LYS A N 4
ATOM 6279 C CA . LYS A 1 95 ? 3.632 13.168 8.961 1.00 0.00 102 LYS A CA 4
ATOM 6280 C C . LYS A 1 95 ? 3.471 12.853 10.449 1.00 0.00 102 LYS A C 4
ATOM 6281 O O . LYS A 1 95 ? 4.027 11.873 10.943 1.00 0.00 102 LYS A O 4
ATOM 6300 N N . SER A 1 96 ? 2.708 13.701 11.122 1.00 0.00 103 SER A N 4
ATOM 6301 C CA . SER A 1 96 ? 2.468 13.525 12.544 1.00 0.00 103 SER A CA 4
ATOM 6302 C C . SER A 1 96 ? 1.294 12.568 12.762 1.00 0.00 103 SER A C 4
ATOM 6303 O O . SER A 1 96 ? 1.301 11.776 13.703 1.00 0.00 103 SER A O 4
ATOM 6311 N N . LEU A 1 97 ? 0.315 12.673 11.876 1.00 0.00 104 LEU A N 4
ATOM 6312 C CA . LEU A 1 97 ? -0.863 11.827 11.960 1.00 0.00 104 LEU A CA 4
ATOM 6313 C C . LEU A 1 97 ? -0.579 10.493 11.265 1.00 0.00 104 LEU A C 4
ATOM 6314 O O . LEU A 1 97 ? -1.480 9.674 11.093 1.00 0.00 104 LEU A O 4
ATOM 6330 N N . GLY A 1 98 ? 0.678 10.317 10.885 1.00 0.00 105 GLY A N 4
ATOM 6331 C CA . GLY A 1 98 ? 1.093 9.098 10.213 1.00 0.00 105 GLY A CA 4
ATOM 6332 C C . GLY A 1 98 ? 2.138 8.345 11.039 1.00 0.00 105 GLY A C 4
ATOM 6333 O O . GLY A 1 98 ? 1.900 7.217 11.469 1.00 0.00 105 GLY A O 4
ATOM 6337 N N . THR A 1 99 ? 3.274 8.999 11.235 1.00 0.00 106 THR A N 4
ATOM 6338 C CA . THR A 1 99 ? 4.356 8.406 12.002 1.00 0.00 106 THR A CA 4
ATOM 6339 C C . THR A 1 99 ? 3.815 7.772 13.286 1.00 0.00 106 THR A C 4
ATOM 6340 O O . THR A 1 99 ? 2.967 8.355 13.960 1.00 0.00 106 THR A O 4
ATOM 6351 N N . GLY A 1 100 ? 4.329 6.588 13.585 1.00 0.00 107 GLY A N 4
ATOM 6352 C CA . GLY A 1 100 ? 3.908 5.870 14.776 1.00 0.00 107 GLY A CA 4
ATOM 6353 C C . GLY A 1 100 ? 2.587 5.137 14.536 1.00 0.00 107 GLY A C 4
ATOM 6354 O O . GLY A 1 100 ? 1.942 4.687 15.482 1.00 0.00 107 GLY A O 4
ATOM 6358 N N . ALA A 1 101 ? 2.222 5.041 13.266 1.00 0.00 108 ALA A N 4
ATOM 6359 C CA . ALA A 1 101 ? 0.989 4.371 12.890 1.00 0.00 108 ALA A CA 4
ATOM 6360 C C . ALA A 1 101 ? 1.125 2.871 13.161 1.00 0.00 108 ALA A C 4
ATOM 6361 O O . ALA A 1 101 ? 0.288 2.281 13.842 1.00 0.00 108 ALA A O 4
ATOM 6368 N N . PRO A 1 102 ? 2.215 2.282 12.599 1.00 0.00 109 PRO A N 4
ATOM 6369 C CA . PRO A 1 102 ? 2.471 0.863 12.772 1.00 0.00 109 PRO A CA 4
ATOM 6370 C C . PRO A 1 102 ? 2.995 0.569 14.179 1.00 0.00 109 PRO A C 4
ATOM 6371 O O . PRO A 1 102 ? 4.192 0.356 14.368 1.00 0.00 109 PRO A O 4
ATOM 6382 N N . VAL A 1 103 ? 2.073 0.565 15.131 1.00 0.00 110 VAL A N 4
ATOM 6383 C CA . VAL A 1 103 ? 2.427 0.301 16.515 1.00 0.00 110 VAL A CA 4
ATOM 6384 C C . VAL A 1 103 ? 1.535 -0.816 17.061 1.00 0.00 110 VAL A C 4
ATOM 6385 O O . VAL A 1 103 ? 0.328 -0.823 16.823 1.00 0.00 110 VAL A O 4
ATOM 6398 N N . ILE A 1 104 ? 2.164 -1.733 17.782 1.00 0.00 111 ILE A N 4
ATOM 6399 C CA . ILE A 1 104 ? 1.442 -2.852 18.363 1.00 0.00 111 ILE A CA 4
ATOM 6400 C C . ILE A 1 104 ? 1.570 -2.799 19.887 1.00 0.00 111 ILE A C 4
ATOM 6401 O O . ILE A 1 104 ? 1.449 -3.822 20.559 1.00 0.00 111 ILE A O 4
ATOM 6417 N N . ASP A 1 1 ? 1.325 0.000 0.000 1.00 0.00 8 ASP A N 5
ATOM 6418 C CA . ASP A 1 1 ? 2.073 0.000 -1.245 1.00 0.00 8 ASP A CA 5
ATOM 6419 C C . ASP A 1 1 ? 1.366 0.901 -2.260 1.00 0.00 8 ASP A C 5
ATOM 6420 O O . ASP A 1 1 ? 1.996 1.755 -2.882 1.00 0.00 8 ASP A O 5
ATOM 6429 N N . PRO A 1 2 ? 0.033 0.673 -2.400 1.00 0.00 9 PRO A N 5
ATOM 6430 C CA . PRO A 1 2 ? -0.767 1.454 -3.329 1.00 0.00 9 PRO A CA 5
ATOM 6431 C C . PRO A 1 2 ? -1.029 2.858 -2.780 1.00 0.00 9 PRO A C 5
ATOM 6432 O O . PRO A 1 2 ? -0.573 3.847 -3.352 1.00 0.00 9 PRO A O 5
ATOM 6443 N N . ALA A 1 3 ? -1.762 2.901 -1.678 1.00 0.00 10 ALA A N 5
ATOM 6444 C CA . ALA A 1 3 ? -2.090 4.167 -1.045 1.00 0.00 10 ALA A CA 5
ATOM 6445 C C . ALA A 1 3 ? -1.721 4.103 0.438 1.00 0.00 10 ALA A C 5
ATOM 6446 O O . ALA A 1 3 ? -2.208 4.900 1.238 1.00 0.00 10 ALA A O 5
ATOM 6453 N N . VAL A 1 4 ? -0.863 3.145 0.760 1.00 0.00 11 VAL A N 5
ATOM 6454 C CA . VAL A 1 4 ? -0.423 2.967 2.133 1.00 0.00 11 VAL A CA 5
ATOM 6455 C C . VAL A 1 4 ? 0.788 3.864 2.397 1.00 0.00 11 VAL A C 5
ATOM 6456 O O . VAL A 1 4 ? 0.968 4.358 3.509 1.00 0.00 11 VAL A O 5
ATOM 6469 N N . ASP A 1 5 ? 1.586 4.047 1.356 1.00 0.00 12 ASP A N 5
ATOM 6470 C CA . ASP A 1 5 ? 2.775 4.877 1.461 1.00 0.00 12 ASP A CA 5
ATOM 6471 C C . ASP A 1 5 ? 2.368 6.295 1.866 1.00 0.00 12 ASP A C 5
ATOM 6472 O O . ASP A 1 5 ? 2.907 6.850 2.822 1.00 0.00 12 ASP A O 5
ATOM 6481 N N . ARG A 1 6 ? 1.420 6.840 1.117 1.00 0.00 13 ARG A N 5
ATOM 6482 C CA . ARG A 1 6 ? 0.935 8.183 1.386 1.00 0.00 13 ARG A CA 5
ATOM 6483 C C . ARG A 1 6 ? 0.400 8.278 2.816 1.00 0.00 13 ARG A C 5
ATOM 6484 O O . ARG A 1 6 ? 0.563 9.303 3.477 1.00 0.00 13 ARG A O 5
ATOM 6505 N N . SER A 1 7 ? -0.227 7.196 3.253 1.00 0.00 14 SER A N 5
ATOM 6506 C CA . SER A 1 7 ? -0.786 7.144 4.593 1.00 0.00 14 SER A CA 5
ATOM 6507 C C . SER A 1 7 ? 0.325 7.319 5.631 1.00 0.00 14 SER A C 5
ATOM 6508 O O . SER A 1 7 ? 0.141 8.008 6.633 1.00 0.00 14 SER A O 5
ATOM 6516 N N . LEU A 1 8 ? 1.454 6.682 5.355 1.00 0.00 15 LEU A N 5
ATOM 6517 C CA . LEU A 1 8 ? 2.594 6.758 6.252 1.00 0.00 15 LEU A CA 5
ATOM 6518 C C . LEU A 1 8 ? 3.177 8.172 6.210 1.00 0.00 15 LEU A C 5
ATOM 6519 O O . LEU A 1 8 ? 3.981 8.541 7.064 1.00 0.00 15 LEU A O 5
ATOM 6535 N N . ARG A 1 9 ? 2.749 8.924 5.207 1.00 0.00 16 ARG A N 5
ATOM 6536 C CA . ARG A 1 9 ? 3.219 10.290 5.043 1.00 0.00 16 ARG A CA 5
ATOM 6537 C C . ARG A 1 9 ? 2.092 11.279 5.348 1.00 0.00 16 ARG A C 5
ATOM 6538 O O . ARG A 1 9 ? 1.705 12.069 4.489 1.00 0.00 16 ARG A O 5
ATOM 6559 N N . SER A 1 10 ? 1.598 11.203 6.575 1.00 0.00 17 SER A N 5
ATOM 6560 C CA . SER A 1 10 ? 0.524 12.081 7.005 1.00 0.00 17 SER A CA 5
ATOM 6561 C C . SER A 1 10 ? 0.305 11.941 8.513 1.00 0.00 17 SER A C 5
ATOM 6562 O O . SER A 1 10 ? 0.043 10.846 9.007 1.00 0.00 17 SER A O 5
ATOM 6570 N N . VAL A 1 11 ? 0.420 13.067 9.203 1.00 0.00 18 VAL A N 5
ATOM 6571 C CA . VAL A 1 11 ? 0.238 13.083 10.644 1.00 0.00 18 VAL A CA 5
ATOM 6572 C C . VAL A 1 11 ? -0.947 13.986 10.994 1.00 0.00 18 VAL A C 5
ATOM 6573 O O . VAL A 1 11 ? -0.984 15.149 10.597 1.00 0.00 18 VAL A O 5
ATOM 6586 N N . PHE A 1 12 ? -1.886 13.415 11.734 1.00 0.00 19 PHE A N 5
ATOM 6587 C CA . PHE A 1 12 ? -3.070 14.153 12.141 1.00 0.00 19 PHE A CA 5
ATOM 6588 C C . PHE A 1 12 ? -2.767 15.055 13.339 1.00 0.00 19 PHE A C 5
ATOM 6589 O O . PHE A 1 12 ? -2.212 14.602 14.338 1.00 0.00 19 PHE A O 5
ATOM 6606 N N . VAL A 1 13 ? -3.146 16.317 13.199 1.00 0.00 20 VAL A N 5
ATOM 6607 C CA . VAL A 1 13 ? -2.922 17.288 14.257 1.00 0.00 20 VAL A CA 5
ATOM 6608 C C . VAL A 1 13 ? -4.271 17.771 14.793 1.00 0.00 20 VAL A C 5
ATOM 6609 O O . VAL A 1 13 ? -5.166 18.108 14.019 1.00 0.00 20 VAL A O 5
ATOM 6622 N N . GLY A 1 14 ? -4.375 17.790 16.114 1.00 0.00 21 GLY A N 5
ATOM 6623 C CA . GLY A 1 14 ? -5.599 18.227 16.762 1.00 0.00 21 GLY A CA 5
ATOM 6624 C C . GLY A 1 14 ? -5.293 19.070 18.002 1.00 0.00 21 GLY A C 5
ATOM 6625 O O . GLY A 1 14 ? -4.130 19.323 18.312 1.00 0.00 21 GLY A O 5
ATOM 6629 N N . ASN A 1 15 ? -6.357 19.480 18.677 1.00 0.00 22 ASN A N 5
ATOM 6630 C CA . ASN A 1 15 ? -6.216 20.289 19.876 1.00 0.00 22 ASN A CA 5
ATOM 6631 C C . ASN A 1 15 ? -5.423 21.554 19.542 1.00 0.00 22 ASN A C 5
ATOM 6632 O O . ASN A 1 15 ? -4.690 22.071 20.383 1.00 0.00 22 ASN A O 5
ATOM 6643 N N . ILE A 1 16 ? -5.596 22.016 18.312 1.00 0.00 23 ILE A N 5
ATOM 6644 C CA . ILE A 1 16 ? -4.906 23.210 17.857 1.00 0.00 23 ILE A CA 5
ATOM 6645 C C . ILE A 1 16 ? -5.874 24.394 17.881 1.00 0.00 23 ILE A C 5
ATOM 6646 O O . ILE A 1 16 ? -6.923 24.356 17.239 1.00 0.00 23 ILE A O 5
ATOM 6662 N N . PRO A 1 17 ? -5.479 25.445 18.648 1.00 0.00 24 PRO A N 5
ATOM 6663 C CA . PRO A 1 17 ? -6.300 26.638 18.764 1.00 0.00 24 PRO A CA 5
ATOM 6664 C C . PRO A 1 17 ? -6.215 27.488 17.495 1.00 0.00 24 PRO A C 5
ATOM 6665 O O . PRO A 1 17 ? -5.365 27.248 16.638 1.00 0.00 24 PRO A O 5
ATOM 6676 N N . TYR A 1 18 ? -7.107 28.464 17.413 1.00 0.00 25 TYR A N 5
ATOM 6677 C CA . TYR A 1 18 ? -7.144 29.351 16.263 1.00 0.00 25 TYR A CA 5
ATOM 6678 C C . TYR A 1 18 ? -5.920 30.268 16.238 1.00 0.00 25 TYR A C 5
ATOM 6679 O O . TYR A 1 18 ? -5.719 31.016 15.283 1.00 0.00 25 TYR A O 5
ATOM 6697 N N . GLU A 1 19 ? -5.134 30.181 17.301 1.00 0.00 26 GLU A N 5
ATOM 6698 C CA . GLU A 1 19 ? -3.935 30.994 17.414 1.00 0.00 26 GLU A CA 5
ATOM 6699 C C . GLU A 1 19 ? -2.746 30.280 16.768 1.00 0.00 26 GLU A C 5
ATOM 6700 O O . GLU A 1 19 ? -1.680 30.870 16.599 1.00 0.00 26 GLU A O 5
ATOM 6712 N N . ALA A 1 20 ? -2.970 29.020 16.424 1.00 0.00 27 ALA A N 5
ATOM 6713 C CA . ALA A 1 20 ? -1.930 28.219 15.801 1.00 0.00 27 ALA A CA 5
ATOM 6714 C C . ALA A 1 20 ? -2.342 27.886 14.365 1.00 0.00 27 ALA A C 5
ATOM 6715 O O . ALA A 1 20 ? -3.107 26.950 14.136 1.00 0.00 27 ALA A O 5
ATOM 6722 N N . THR A 1 21 ? -1.816 28.669 13.435 1.00 0.00 28 THR A N 5
ATOM 6723 C CA . THR A 1 21 ? -2.119 28.469 12.029 1.00 0.00 28 THR A CA 5
ATOM 6724 C C . THR A 1 21 ? -1.110 27.507 11.397 1.00 0.00 28 THR A C 5
ATOM 6725 O O . THR A 1 21 ? -0.142 27.107 12.042 1.00 0.00 28 THR A O 5
ATOM 6736 N N . GLU A 1 22 ? -1.372 27.163 10.145 1.00 0.00 29 GLU A N 5
ATOM 6737 C CA . GLU A 1 22 ? -0.500 26.256 9.420 1.00 0.00 29 GLU A CA 5
ATOM 6738 C C . GLU A 1 22 ? 0.923 26.816 9.368 1.00 0.00 29 GLU A C 5
ATOM 6739 O O . GLU A 1 22 ? 1.891 26.058 9.328 1.00 0.00 29 GLU A O 5
ATOM 6751 N N . GLU A 1 23 ? 1.005 28.138 9.371 1.00 0.00 30 GLU A N 5
ATOM 6752 C CA . GLU A 1 23 ? 2.293 28.808 9.325 1.00 0.00 30 GLU A CA 5
ATOM 6753 C C . GLU A 1 23 ? 3.109 28.478 10.577 1.00 0.00 30 GLU A C 5
ATOM 6754 O O . GLU A 1 23 ? 4.334 28.391 10.519 1.00 0.00 30 GLU A O 5
ATOM 6766 N N . GLN A 1 24 ? 2.395 28.303 11.679 1.00 0.00 31 GLN A N 5
ATOM 6767 C CA . GLN A 1 24 ? 3.037 27.985 12.943 1.00 0.00 31 GLN A CA 5
ATOM 6768 C C . GLN A 1 24 ? 3.206 26.471 13.086 1.00 0.00 31 GLN A C 5
ATOM 6769 O O . GLN A 1 24 ? 4.272 25.995 13.474 1.00 0.00 31 GLN A O 5
ATOM 6783 N N . LEU A 1 25 ? 2.138 25.755 12.764 1.00 0.00 32 LEU A N 5
ATOM 6784 C CA . LEU A 1 25 ? 2.155 24.305 12.852 1.00 0.00 32 LEU A CA 5
ATOM 6785 C C . LEU A 1 25 ? 3.260 23.757 11.946 1.00 0.00 32 LEU A C 5
ATOM 6786 O O . LEU A 1 25 ? 4.066 22.932 12.374 1.00 0.00 32 LEU A O 5
ATOM 6802 N N . LYS A 1 26 ? 3.262 24.237 10.711 1.00 0.00 33 LYS A N 5
ATOM 6803 C CA . LYS A 1 26 ? 4.254 23.805 9.742 1.00 0.00 33 LYS A CA 5
ATOM 6804 C C . LYS A 1 26 ? 5.654 24.081 10.294 1.00 0.00 33 LYS A C 5
ATOM 6805 O O . LYS A 1 26 ? 6.571 23.286 10.095 1.00 0.00 33 LYS A O 5
ATOM 6824 N N . ASP A 1 27 ? 5.774 25.210 10.976 1.00 0.00 34 ASP A N 5
ATOM 6825 C CA . ASP A 1 27 ? 7.047 25.601 11.558 1.00 0.00 34 ASP A CA 5
ATOM 6826 C C . ASP A 1 27 ? 7.450 24.581 12.624 1.00 0.00 34 ASP A C 5
ATOM 6827 O O . ASP A 1 27 ? 8.617 24.205 12.719 1.00 0.00 34 ASP A O 5
ATOM 6836 N N . ILE A 1 28 ? 6.461 24.160 13.400 1.00 0.00 35 ILE A N 5
ATOM 6837 C CA . ILE A 1 28 ? 6.698 23.191 14.455 1.00 0.00 35 ILE A CA 5
ATOM 6838 C C . ILE A 1 28 ? 7.111 21.856 13.832 1.00 0.00 35 ILE A C 5
ATOM 6839 O O . ILE A 1 28 ? 8.080 21.236 14.268 1.00 0.00 35 ILE A O 5
ATOM 6855 N N . PHE A 1 29 ? 6.355 21.452 12.822 1.00 0.00 36 PHE A N 5
ATOM 6856 C CA . PHE A 1 29 ? 6.630 20.202 12.134 1.00 0.00 36 PHE A CA 5
ATOM 6857 C C . PHE A 1 29 ? 7.942 20.284 11.351 1.00 0.00 36 PHE A C 5
ATOM 6858 O O . PHE A 1 29 ? 8.610 19.272 11.145 1.00 0.00 36 PHE A O 5
ATOM 6875 N N . SER A 1 30 ? 8.271 21.498 10.936 1.00 0.00 37 SER A N 5
ATOM 6876 C CA . SER A 1 30 ? 9.491 21.725 10.180 1.00 0.00 37 SER A CA 5
ATOM 6877 C C . SER A 1 30 ? 10.709 21.350 11.027 1.00 0.00 37 SER A C 5
ATOM 6878 O O . SER A 1 30 ? 11.721 20.895 10.497 1.00 0.00 37 SER A O 5
ATOM 6886 N N . GLU A 1 31 ? 10.571 21.556 12.329 1.00 0.00 38 GLU A N 5
ATOM 6887 C CA . GLU A 1 31 ? 11.647 21.244 13.254 1.00 0.00 38 GLU A CA 5
ATOM 6888 C C . GLU A 1 31 ? 11.951 19.745 13.229 1.00 0.00 38 GLU A C 5
ATOM 6889 O O . GLU A 1 31 ? 12.959 19.304 13.779 1.00 0.00 38 GLU A O 5
ATOM 6901 N N . VAL A 1 32 ? 11.061 19.004 12.586 1.00 0.00 39 VAL A N 5
ATOM 6902 C CA . VAL A 1 32 ? 11.222 17.563 12.482 1.00 0.00 39 VAL A CA 5
ATOM 6903 C C . VAL A 1 32 ? 11.740 17.211 11.087 1.00 0.00 39 VAL A C 5
ATOM 6904 O O . VAL A 1 32 ? 12.131 16.072 10.834 1.00 0.00 39 VAL A O 5
ATOM 6917 N N . GLY A 1 33 ? 11.727 18.210 10.216 1.00 0.00 40 GLY A N 5
ATOM 6918 C CA . GLY A 1 33 ? 12.191 18.020 8.852 1.00 0.00 40 GLY A CA 5
ATOM 6919 C C . GLY A 1 33 ? 11.404 18.900 7.878 1.00 0.00 40 GLY A C 5
ATOM 6920 O O . GLY A 1 33 ? 10.625 19.753 8.298 1.00 0.00 40 GLY A O 5
ATOM 6924 N N . PRO A 1 34 ? 11.642 18.655 6.562 1.00 0.00 41 PRO A N 5
ATOM 6925 C CA . PRO A 1 34 ? 10.965 19.414 5.525 1.00 0.00 41 PRO A CA 5
ATOM 6926 C C . PRO A 1 34 ? 9.509 18.968 5.380 1.00 0.00 41 PRO A C 5
ATOM 6927 O O . PRO A 1 34 ? 9.238 17.800 5.104 1.00 0.00 41 PRO A O 5
ATOM 6938 N N . VAL A 1 35 ? 8.609 19.921 5.574 1.00 0.00 42 VAL A N 5
ATOM 6939 C CA . VAL A 1 35 ? 7.187 19.640 5.468 1.00 0.00 42 VAL A CA 5
ATOM 6940 C C . VAL A 1 35 ? 6.753 19.771 4.007 1.00 0.00 42 VAL A C 5
ATOM 6941 O O . VAL A 1 35 ? 6.993 20.798 3.374 1.00 0.00 42 VAL A O 5
ATOM 6954 N N . VAL A 1 36 ? 6.121 18.716 3.514 1.00 0.00 43 VAL A N 5
ATOM 6955 C CA . VAL A 1 36 ? 5.651 18.701 2.139 1.00 0.00 43 VAL A CA 5
ATOM 6956 C C . VAL A 1 36 ? 4.402 19.576 2.022 1.00 0.00 43 VAL A C 5
ATOM 6957 O O . VAL A 1 36 ? 4.447 20.653 1.430 1.00 0.00 43 VAL A O 5
ATOM 6970 N N . SER A 1 37 ? 3.315 19.080 2.596 1.00 0.00 44 SER A N 5
ATOM 6971 C CA . SER A 1 37 ? 2.056 19.804 2.563 1.00 0.00 44 SER A CA 5
ATOM 6972 C C . SER A 1 37 ? 1.345 19.679 3.912 1.00 0.00 44 SER A C 5
ATOM 6973 O O . SER A 1 37 ? 1.690 18.819 4.722 1.00 0.00 44 SER A O 5
ATOM 6981 N N . PHE A 1 38 ? 0.365 20.548 4.112 1.00 0.00 45 PHE A N 5
ATOM 6982 C CA . PHE A 1 38 ? -0.397 20.545 5.349 1.00 0.00 45 PHE A CA 5
ATOM 6983 C C . PHE A 1 38 ? -1.752 21.231 5.160 1.00 0.00 45 PHE A C 5
ATOM 6984 O O . PHE A 1 38 ? -1.813 22.429 4.891 1.00 0.00 45 PHE A O 5
ATOM 7001 N N . ARG A 1 39 ? -2.805 20.440 5.308 1.00 0.00 46 ARG A N 5
ATOM 7002 C CA . ARG A 1 39 ? -4.155 20.955 5.156 1.00 0.00 46 ARG A CA 5
ATOM 7003 C C . ARG A 1 39 ? -5.047 20.449 6.292 1.00 0.00 46 ARG A C 5
ATOM 7004 O O . ARG A 1 39 ? -5.011 19.268 6.634 1.00 0.00 46 ARG A O 5
ATOM 7025 N N . LEU A 1 40 ? -5.826 21.367 6.844 1.00 0.00 47 LEU A N 5
ATOM 7026 C CA . LEU A 1 40 ? -6.726 21.028 7.933 1.00 0.00 47 LEU A CA 5
ATOM 7027 C C . LEU A 1 40 ? -8.171 21.110 7.440 1.00 0.00 47 LEU A C 5
ATOM 7028 O O . LEU A 1 40 ? -8.420 21.487 6.295 1.00 0.00 47 LEU A O 5
ATOM 7044 N N . VAL A 1 41 ? -9.087 20.750 8.327 1.00 0.00 48 VAL A N 5
ATOM 7045 C CA . VAL A 1 41 ? -10.502 20.778 7.995 1.00 0.00 48 VAL A CA 5
ATOM 7046 C C . VAL A 1 41 ? -11.060 22.175 8.278 1.00 0.00 48 VAL A C 5
ATOM 7047 O O . VAL A 1 41 ? -10.983 22.661 9.405 1.00 0.00 48 VAL A O 5
ATOM 7060 N N . TYR A 1 42 ? -11.609 22.780 7.235 1.00 0.00 49 TYR A N 5
ATOM 7061 C CA . TYR A 1 42 ? -12.180 24.110 7.357 1.00 0.00 49 TYR A CA 5
ATOM 7062 C C . TYR A 1 42 ? -13.627 24.133 6.863 1.00 0.00 49 TYR A C 5
ATOM 7063 O O . TYR A 1 42 ? -13.895 23.835 5.700 1.00 0.00 49 TYR A O 5
ATOM 7081 N N . ASP A 1 43 ? -14.523 24.491 7.771 1.00 0.00 50 ASP A N 5
ATOM 7082 C CA . ASP A 1 43 ? -15.937 24.557 7.442 1.00 0.00 50 ASP A CA 5
ATOM 7083 C C . ASP A 1 43 ? -16.208 25.821 6.625 1.00 0.00 50 ASP A C 5
ATOM 7084 O O . ASP A 1 43 ? -16.138 26.931 7.150 1.00 0.00 50 ASP A O 5
ATOM 7093 N N . ARG A 1 44 ? -16.511 25.611 5.352 1.00 0.00 51 ARG A N 5
ATOM 7094 C CA . ARG A 1 44 ? -16.792 26.720 4.457 1.00 0.00 51 ARG A CA 5
ATOM 7095 C C . ARG A 1 44 ? -18.150 27.341 4.791 1.00 0.00 51 ARG A C 5
ATOM 7096 O O . ARG A 1 44 ? -18.374 28.525 4.544 1.00 0.00 51 ARG A O 5
ATOM 7117 N N . GLU A 1 45 ? -19.022 26.513 5.348 1.00 0.00 52 GLU A N 5
ATOM 7118 C CA . GLU A 1 45 ? -20.353 26.966 5.718 1.00 0.00 52 GLU A CA 5
ATOM 7119 C C . GLU A 1 45 ? -20.271 27.956 6.882 1.00 0.00 52 GLU A C 5
ATOM 7120 O O . GLU A 1 45 ? -21.088 28.871 6.982 1.00 0.00 52 GLU A O 5
ATOM 7132 N N . THR A 1 46 ? -19.279 27.740 7.733 1.00 0.00 53 THR A N 5
ATOM 7133 C CA . THR A 1 46 ? -19.081 28.602 8.886 1.00 0.00 53 THR A CA 5
ATOM 7134 C C . THR A 1 46 ? -17.789 29.407 8.733 1.00 0.00 53 THR A C 5
ATOM 7135 O O . THR A 1 46 ? -17.447 30.209 9.601 1.00 0.00 53 THR A O 5
ATOM 7146 N N . GLY A 1 47 ? -17.106 29.166 7.623 1.00 0.00 54 GLY A N 5
ATOM 7147 C CA . GLY A 1 47 ? -15.860 29.859 7.346 1.00 0.00 54 GLY A CA 5
ATOM 7148 C C . GLY A 1 47 ? -14.919 29.800 8.551 1.00 0.00 54 GLY A C 5
ATOM 7149 O O . GLY A 1 47 ? -14.013 30.622 8.677 1.00 0.00 54 GLY A O 5
ATOM 7153 N N . LYS A 1 48 ? -15.167 28.820 9.407 1.00 0.00 55 LYS A N 5
ATOM 7154 C CA . LYS A 1 48 ? -14.354 28.643 10.598 1.00 0.00 55 LYS A CA 5
ATOM 7155 C C . LYS A 1 48 ? -13.659 27.281 10.538 1.00 0.00 55 LYS A C 5
ATOM 7156 O O . LYS A 1 48 ? -14.217 26.318 10.015 1.00 0.00 55 LYS A O 5
ATOM 7175 N N . PRO A 1 49 ? -12.419 27.244 11.095 1.00 0.00 56 PRO A N 5
ATOM 7176 C CA . PRO A 1 49 ? -11.642 26.016 11.110 1.00 0.00 56 PRO A CA 5
ATOM 7177 C C . PRO A 1 49 ? -12.180 25.039 12.157 1.00 0.00 56 PRO A C 5
ATOM 7178 O O . PRO A 1 49 ? -12.518 25.440 13.270 1.00 0.00 56 PRO A O 5
ATOM 7189 N N . LYS A 1 50 ? -12.242 23.775 11.764 1.00 0.00 57 LYS A N 5
ATOM 7190 C CA . LYS A 1 50 ? -12.733 22.738 12.655 1.00 0.00 57 LYS A CA 5
ATOM 7191 C C . LYS A 1 50 ? -11.896 22.733 13.935 1.00 0.00 57 LYS A C 5
ATOM 7192 O O . LYS A 1 50 ? -12.433 22.882 15.032 1.00 0.00 57 LYS A O 5
ATOM 7211 N N . GLY A 1 51 ? -10.595 22.560 13.754 1.00 0.00 58 GLY A N 5
ATOM 7212 C CA . GLY A 1 51 ? -9.679 22.534 14.881 1.00 0.00 58 GLY A CA 5
ATOM 7213 C C . GLY A 1 51 ? -8.577 21.494 14.668 1.00 0.00 58 GLY A C 5
ATOM 7214 O O . GLY A 1 51 ? -7.527 21.558 15.305 1.00 0.00 58 GLY A O 5
ATOM 7218 N N . TYR A 1 52 ? -8.854 20.561 13.769 1.00 0.00 59 TYR A N 5
ATOM 7219 C CA . TYR A 1 52 ? -7.900 19.509 13.464 1.00 0.00 59 TYR A CA 5
ATOM 7220 C C . TYR A 1 52 ? -7.585 19.471 11.968 1.00 0.00 59 TYR A C 5
ATOM 7221 O O . TYR A 1 52 ? -8.381 19.931 11.150 1.00 0.00 59 TYR A O 5
ATOM 7239 N N . GLY A 1 53 ? -6.422 18.918 11.654 1.00 0.00 60 GLY A N 5
ATOM 7240 C CA . GLY A 1 53 ? -5.992 18.815 10.270 1.00 0.00 60 GLY A CA 5
ATOM 7241 C C . GLY A 1 53 ? -4.948 17.709 10.101 1.00 0.00 60 GLY A C 5
ATOM 7242 O O . GLY A 1 53 ? -4.647 16.985 11.049 1.00 0.00 60 GLY A O 5
ATOM 7246 N N . PHE A 1 54 ? -4.425 17.613 8.888 1.00 0.00 61 PHE A N 5
ATOM 7247 C CA . PHE A 1 54 ? -3.421 16.607 8.583 1.00 0.00 61 PHE A CA 5
ATOM 7248 C C . PHE A 1 54 ? -2.238 17.224 7.835 1.00 0.00 61 PHE A C 5
ATOM 7249 O O . PHE A 1 54 ? -2.423 18.078 6.969 1.00 0.00 61 PHE A O 5
ATOM 7266 N N . CYS A 1 55 ? -1.048 16.766 8.196 1.00 0.00 62 CYS A N 5
ATOM 7267 C CA . CYS A 1 55 ? 0.166 17.262 7.570 1.00 0.00 62 CYS A CA 5
ATOM 7268 C C . CYS A 1 55 ? 0.895 16.078 6.931 1.00 0.00 62 CYS A C 5
ATOM 7269 O O . CYS A 1 55 ? 1.200 15.096 7.605 1.00 0.00 62 CYS A O 5
ATOM 7277 N N . GLU A 1 56 ? 1.154 16.211 5.638 1.00 0.00 63 GLU A N 5
ATOM 7278 C CA . GLU A 1 56 ? 1.841 15.164 4.902 1.00 0.00 63 GLU A CA 5
ATOM 7279 C C . GLU A 1 56 ? 3.322 15.515 4.739 1.00 0.00 63 GLU A C 5
ATOM 7280 O O . GLU A 1 56 ? 3.658 16.569 4.202 1.00 0.00 63 GLU A O 5
ATOM 7292 N N . TYR A 1 57 ? 4.167 14.610 5.211 1.00 0.00 64 TYR A N 5
ATOM 7293 C CA . TYR A 1 57 ? 5.603 14.811 5.125 1.00 0.00 64 TYR A CA 5
ATOM 7294 C C . TYR A 1 57 ? 6.171 14.169 3.858 1.00 0.00 64 TYR A C 5
ATOM 7295 O O . TYR A 1 57 ? 5.419 13.748 2.980 1.00 0.00 64 TYR A O 5
ATOM 7313 N N . GLN A 1 58 ? 7.494 14.115 3.802 1.00 0.00 65 GLN A N 5
ATOM 7314 C CA . GLN A 1 58 ? 8.171 13.531 2.656 1.00 0.00 65 GLN A CA 5
ATOM 7315 C C . GLN A 1 58 ? 8.934 12.273 3.075 1.00 0.00 65 GLN A C 5
ATOM 7316 O O . GLN A 1 58 ? 9.348 11.483 2.228 1.00 0.00 65 GLN A O 5
ATOM 7330 N N . ASP A 1 59 ? 9.096 12.125 4.381 1.00 0.00 66 ASP A N 5
ATOM 7331 C CA . ASP A 1 59 ? 9.801 10.976 4.923 1.00 0.00 66 ASP A CA 5
ATOM 7332 C C . ASP A 1 59 ? 8.955 10.336 6.026 1.00 0.00 66 ASP A C 5
ATOM 7333 O O . ASP A 1 59 ? 8.451 11.031 6.907 1.00 0.00 66 ASP A O 5
ATOM 7342 N N . GLN A 1 60 ? 8.826 9.021 5.941 1.00 0.00 67 GLN A N 5
ATOM 7343 C CA . GLN A 1 60 ? 8.050 8.280 6.921 1.00 0.00 67 GLN A CA 5
ATOM 7344 C C . GLN A 1 60 ? 8.674 8.425 8.311 1.00 0.00 67 GLN A C 5
ATOM 7345 O O . GLN A 1 60 ? 7.969 8.668 9.289 1.00 0.00 67 GLN A O 5
ATOM 7359 N N . GLU A 1 61 ? 9.989 8.269 8.354 1.00 0.00 68 GLU A N 5
ATOM 7360 C CA . GLU A 1 61 ? 10.715 8.380 9.608 1.00 0.00 68 GLU A CA 5
ATOM 7361 C C . GLU A 1 61 ? 10.514 9.769 10.217 1.00 0.00 68 GLU A C 5
ATOM 7362 O O . GLU A 1 61 ? 10.403 9.906 11.435 1.00 0.00 68 GLU A O 5
ATOM 7374 N N . THR A 1 62 ? 10.471 10.763 9.343 1.00 0.00 69 THR A N 5
ATOM 7375 C CA . THR A 1 62 ? 10.285 12.136 9.779 1.00 0.00 69 THR A CA 5
ATOM 7376 C C . THR A 1 62 ? 8.900 12.314 10.405 1.00 0.00 69 THR A C 5
ATOM 7377 O O . THR A 1 62 ? 8.763 12.955 11.446 1.00 0.00 69 THR A O 5
ATOM 7388 N N . ALA A 1 63 ? 7.909 11.735 9.743 1.00 0.00 70 ALA A N 5
ATOM 7389 C CA . ALA A 1 63 ? 6.540 11.822 10.222 1.00 0.00 70 ALA A CA 5
ATOM 7390 C C . ALA A 1 63 ? 6.427 11.099 11.565 1.00 0.00 70 ALA A C 5
ATOM 7391 O O . ALA A 1 63 ? 5.729 11.562 12.467 1.00 0.00 70 ALA A O 5
ATOM 7398 N N . LEU A 1 64 ? 7.123 9.975 11.657 1.00 0.00 71 LEU A N 5
ATOM 7399 C CA . LEU A 1 64 ? 7.110 9.184 12.876 1.00 0.00 71 LEU A CA 5
ATOM 7400 C C . LEU A 1 64 ? 7.844 9.946 13.981 1.00 0.00 71 LEU A C 5
ATOM 7401 O O . LEU A 1 64 ? 7.337 10.072 15.095 1.00 0.00 71 LEU A O 5
ATOM 7417 N N . SER A 1 65 ? 9.027 10.433 13.635 1.00 0.00 72 SER A N 5
ATOM 7418 C CA . SER A 1 65 ? 9.836 11.178 14.584 1.00 0.00 72 SER A CA 5
ATOM 7419 C C . SER A 1 65 ? 9.076 12.419 15.059 1.00 0.00 72 SER A C 5
ATOM 7420 O O . SER A 1 65 ? 9.163 12.795 16.227 1.00 0.00 72 SER A O 5
ATOM 7428 N N . ALA A 1 66 ? 8.349 13.020 14.129 1.00 0.00 73 ALA A N 5
ATOM 7429 C CA . ALA A 1 66 ? 7.574 14.210 14.437 1.00 0.00 73 ALA A CA 5
ATOM 7430 C C . ALA A 1 66 ? 6.449 13.843 15.406 1.00 0.00 73 ALA A C 5
ATOM 7431 O O . ALA A 1 66 ? 6.136 14.608 16.318 1.00 0.00 73 ALA A O 5
ATOM 7438 N N . MET A 1 67 ? 5.870 12.674 15.176 1.00 0.00 74 MET A N 5
ATOM 7439 C CA . MET A 1 67 ? 4.785 12.197 16.017 1.00 0.00 74 MET A CA 5
ATOM 7440 C C . MET A 1 67 ? 5.269 11.952 17.448 1.00 0.00 74 MET A C 5
ATOM 7441 O O . MET A 1 67 ? 4.617 12.366 18.406 1.00 0.00 74 MET A O 5
ATOM 7455 N N . ARG A 1 68 ? 6.406 11.281 17.548 1.00 0.00 75 ARG A N 5
ATOM 7456 C CA . ARG A 1 68 ? 6.984 10.976 18.846 1.00 0.00 75 ARG A CA 5
ATOM 7457 C C . ARG A 1 68 ? 7.676 12.213 19.422 1.00 0.00 75 ARG A C 5
ATOM 7458 O O . ARG A 1 68 ? 7.811 12.343 20.638 1.00 0.00 75 ARG A O 5
ATOM 7479 N N . ASN A 1 69 ? 8.095 13.091 18.523 1.00 0.00 76 ASN A N 5
ATOM 7480 C CA . ASN A 1 69 ? 8.769 14.313 18.927 1.00 0.00 76 ASN A CA 5
ATOM 7481 C C . ASN A 1 69 ? 7.737 15.305 19.466 1.00 0.00 76 ASN A C 5
ATOM 7482 O O . ASN A 1 69 ? 8.016 16.048 20.406 1.00 0.00 76 ASN A O 5
ATOM 7493 N N . LEU A 1 70 ? 6.566 15.286 18.846 1.00 0.00 77 LEU A N 5
ATOM 7494 C CA . LEU A 1 70 ? 5.490 16.175 19.251 1.00 0.00 77 LEU A CA 5
ATOM 7495 C C . LEU A 1 70 ? 4.474 15.392 20.084 1.00 0.00 77 LEU A C 5
ATOM 7496 O O . LEU A 1 70 ? 4.607 15.295 21.303 1.00 0.00 77 LEU A O 5
ATOM 7512 N N . ASN A 1 71 ? 3.480 14.853 19.393 1.00 0.00 78 ASN A N 5
ATOM 7513 C CA . ASN A 1 71 ? 2.441 14.082 20.053 1.00 0.00 78 ASN A CA 5
ATOM 7514 C C . ASN A 1 71 ? 2.119 14.721 21.406 1.00 0.00 78 ASN A C 5
ATOM 7515 O O . ASN A 1 71 ? 2.716 14.366 22.422 1.00 0.00 78 ASN A O 5
ATOM 7526 N N . GLY A 1 72 ? 1.178 15.652 21.376 1.00 0.00 79 GLY A N 5
ATOM 7527 C CA . GLY A 1 72 ? 0.770 16.343 22.587 1.00 0.00 79 GLY A CA 5
ATOM 7528 C C . GLY A 1 72 ? 1.840 17.339 23.037 1.00 0.00 79 GLY A C 5
ATOM 7529 O O . GLY A 1 72 ? 2.022 17.563 24.232 1.00 0.00 79 GLY A O 5
ATOM 7533 N N . ARG A 1 73 ? 2.522 17.911 22.054 1.00 0.00 80 ARG A N 5
ATOM 7534 C CA . ARG A 1 73 ? 3.569 18.878 22.334 1.00 0.00 80 ARG A CA 5
ATOM 7535 C C . ARG A 1 73 ? 2.963 20.261 22.582 1.00 0.00 80 ARG A C 5
ATOM 7536 O O . ARG A 1 73 ? 2.278 20.806 21.718 1.00 0.00 80 ARG A O 5
ATOM 7557 N N . GLU A 1 74 ? 3.238 20.789 23.765 1.00 0.00 81 GLU A N 5
ATOM 7558 C CA . GLU A 1 74 ? 2.728 22.097 24.137 1.00 0.00 81 GLU A CA 5
ATOM 7559 C C . GLU A 1 74 ? 3.182 23.151 23.125 1.00 0.00 81 GLU A C 5
ATOM 7560 O O . GLU A 1 74 ? 4.322 23.124 22.664 1.00 0.00 81 GLU A O 5
ATOM 7572 N N . PHE A 1 75 ? 2.265 24.054 22.809 1.00 0.00 82 PHE A N 5
ATOM 7573 C CA . PHE A 1 75 ? 2.557 25.115 21.859 1.00 0.00 82 PHE A CA 5
ATOM 7574 C C . PHE A 1 75 ? 1.350 26.038 21.681 1.00 0.00 82 PHE A C 5
ATOM 7575 O O . PHE A 1 75 ? 0.291 25.603 21.230 1.00 0.00 82 PHE A O 5
ATOM 7592 N N . SER A 1 76 ? 1.549 27.297 22.045 1.00 0.00 83 SER A N 5
ATOM 7593 C CA . SER A 1 76 ? 0.490 28.285 21.931 1.00 0.00 83 SER A CA 5
ATOM 7594 C C . SER A 1 76 ? -0.444 28.192 23.139 1.00 0.00 83 SER A C 5
ATOM 7595 O O . SER A 1 76 ? -1.535 28.762 23.130 1.00 0.00 83 SER A O 5
ATOM 7603 N N . GLY A 1 77 ? 0.017 27.470 24.150 1.00 0.00 84 GLY A N 5
ATOM 7604 C CA . GLY A 1 77 ? -0.764 27.296 25.363 1.00 0.00 84 GLY A CA 5
ATOM 7605 C C . GLY A 1 77 ? -1.653 26.054 25.268 1.00 0.00 84 GLY A C 5
ATOM 7606 O O . GLY A 1 77 ? -2.592 25.899 26.047 1.00 0.00 84 GLY A O 5
ATOM 7610 N N . ARG A 1 78 ? -1.326 25.203 24.307 1.00 0.00 85 ARG A N 5
ATOM 7611 C CA . ARG A 1 78 ? -2.083 23.980 24.101 1.00 0.00 85 ARG A CA 5
ATOM 7612 C C . ARG A 1 78 ? -1.175 22.881 23.546 1.00 0.00 85 ARG A C 5
ATOM 7613 O O . ARG A 1 78 ? -0.168 23.169 22.901 1.00 0.00 85 ARG A O 5
ATOM 7634 N N . ALA A 1 79 ? -1.565 21.644 23.817 1.00 0.00 86 ALA A N 5
ATOM 7635 C CA . ALA A 1 79 ? -0.798 20.499 23.353 1.00 0.00 86 ALA A CA 5
ATOM 7636 C C . ALA A 1 79 ? -1.192 20.179 21.909 1.00 0.00 86 ALA A C 5
ATOM 7637 O O . ALA A 1 79 ? -2.373 20.194 21.566 1.00 0.00 86 ALA A O 5
ATOM 7644 N N . LEU A 1 80 ? -0.179 19.898 21.102 1.00 0.00 87 LEU A N 5
ATOM 7645 C CA . LEU A 1 80 ? -0.404 19.575 19.704 1.00 0.00 87 LEU A CA 5
ATOM 7646 C C . LEU A 1 80 ? -0.591 18.063 19.558 1.00 0.00 87 LEU A C 5
ATOM 7647 O O . LEU A 1 80 ? 0.383 17.324 19.423 1.00 0.00 87 LEU A O 5
ATOM 7663 N N . ARG A 1 81 ? -1.849 17.649 19.590 1.00 0.00 88 ARG A N 5
ATOM 7664 C CA . ARG A 1 81 ? -2.176 16.239 19.463 1.00 0.00 88 ARG A CA 5
ATOM 7665 C C . ARG A 1 81 ? -1.784 15.726 18.076 1.00 0.00 88 ARG A C 5
ATOM 7666 O O . ARG A 1 81 ? -2.489 15.969 17.098 1.00 0.00 88 ARG A O 5
ATOM 7687 N N . VAL A 1 82 ? -0.660 15.026 18.035 1.00 0.00 89 VAL A N 5
ATOM 7688 C CA . VAL A 1 82 ? -0.166 14.476 16.784 1.00 0.00 89 VAL A CA 5
ATOM 7689 C C . VAL A 1 82 ? -0.323 12.954 16.803 1.00 0.00 89 VAL A C 5
ATOM 7690 O O . VAL A 1 82 ? 0.204 12.284 17.689 1.00 0.00 89 VAL A O 5
ATOM 7703 N N . ASP A 1 83 ? -1.049 12.454 15.814 1.00 0.00 90 ASP A N 5
ATOM 7704 C CA . ASP A 1 83 ? -1.282 11.024 15.706 1.00 0.00 90 ASP A CA 5
ATOM 7705 C C . ASP A 1 83 ? -1.196 10.607 14.236 1.00 0.00 90 ASP A C 5
ATOM 7706 O O . ASP A 1 83 ? -1.693 11.310 13.358 1.00 0.00 90 ASP A O 5
ATOM 7715 N N . ASN A 1 84 ? -0.562 9.465 14.014 1.00 0.00 91 ASN A N 5
ATOM 7716 C CA . ASN A 1 84 ? -0.405 8.947 12.666 1.00 0.00 91 ASN A CA 5
ATOM 7717 C C . ASN A 1 84 ? -1.733 9.074 11.917 1.00 0.00 91 ASN A C 5
ATOM 7718 O O . ASN A 1 84 ? -2.763 8.592 12.386 1.00 0.00 91 ASN A O 5
ATOM 7729 N N . ALA A 1 85 ? -1.667 9.727 10.766 1.00 0.00 92 ALA A N 5
ATOM 7730 C CA . ALA A 1 85 ? -2.851 9.924 9.948 1.00 0.00 92 ALA A CA 5
ATOM 7731 C C . ALA A 1 85 ? -3.347 8.569 9.441 1.00 0.00 92 ALA A C 5
ATOM 7732 O O . ALA A 1 85 ? -4.453 8.467 8.911 1.00 0.00 92 ALA A O 5
ATOM 7739 N N . ALA A 1 86 ? -2.505 7.561 9.621 1.00 0.00 93 ALA A N 5
ATOM 7740 C CA . ALA A 1 86 ? -2.845 6.216 9.189 1.00 0.00 93 ALA A CA 5
ATOM 7741 C C . ALA A 1 86 ? -3.511 5.467 10.344 1.00 0.00 93 ALA A C 5
ATOM 7742 O O . ALA A 1 86 ? -3.450 4.240 10.410 1.00 0.00 93 ALA A O 5
ATOM 7749 N N . SER A 1 87 ? -4.133 6.236 11.226 1.00 0.00 94 SER A N 5
ATOM 7750 C CA . SER A 1 87 ? -4.810 5.660 12.375 1.00 0.00 94 SER A CA 5
ATOM 7751 C C . SER A 1 87 ? -6.180 5.121 11.959 1.00 0.00 94 SER A C 5
ATOM 7752 O O . SER A 1 87 ? -6.793 5.629 11.021 1.00 0.00 94 SER A O 5
ATOM 7760 N N . GLU A 1 88 ? -6.622 4.099 12.677 1.00 0.00 95 GLU A N 5
ATOM 7761 C CA . GLU A 1 88 ? -7.908 3.486 12.394 1.00 0.00 95 GLU A CA 5
ATOM 7762 C C . GLU A 1 88 ? -9.039 4.489 12.633 1.00 0.00 95 GLU A C 5
ATOM 7763 O O . GLU A 1 88 ? -10.027 4.502 11.901 1.00 0.00 95 GLU A O 5
ATOM 7775 N N . LYS A 1 89 ? -8.855 5.305 13.661 1.00 0.00 96 LYS A N 5
ATOM 7776 C CA . LYS A 1 89 ? -9.846 6.309 14.005 1.00 0.00 96 LYS A CA 5
ATOM 7777 C C . LYS A 1 89 ? -9.666 7.530 13.100 1.00 0.00 96 LYS A C 5
ATOM 7778 O O . LYS A 1 89 ? -10.639 8.192 12.743 1.00 0.00 96 LYS A O 5
ATOM 7797 N N . ASN A 1 90 ? -8.414 7.791 12.756 1.00 0.00 97 ASN A N 5
ATOM 7798 C CA . ASN A 1 90 ? -8.093 8.920 11.899 1.00 0.00 97 ASN A CA 5
ATOM 7799 C C . ASN A 1 90 ? -8.546 8.615 10.470 1.00 0.00 97 ASN A C 5
ATOM 7800 O O . ASN A 1 90 ? -8.717 9.526 9.661 1.00 0.00 97 ASN A O 5
ATOM 7811 N N . LYS A 1 91 ? -8.728 7.331 10.202 1.00 0.00 98 LYS A N 5
ATOM 7812 C CA . LYS A 1 91 ? -9.158 6.894 8.884 1.00 0.00 98 LYS A CA 5
ATOM 7813 C C . LYS A 1 91 ? -10.572 7.413 8.617 1.00 0.00 98 LYS A C 5
ATOM 7814 O O . LYS A 1 91 ? -10.887 7.821 7.500 1.00 0.00 98 LYS A O 5
ATOM 7833 N N . GLU A 1 92 ? -11.388 7.380 9.661 1.00 0.00 99 GLU A N 5
ATOM 7834 C CA . GLU A 1 92 ? -12.761 7.841 9.552 1.00 0.00 99 GLU A CA 5
ATOM 7835 C C . GLU A 1 92 ? -12.795 9.343 9.262 1.00 0.00 99 GLU A C 5
ATOM 7836 O O . GLU A 1 92 ? -13.621 9.809 8.478 1.00 0.00 99 GLU A O 5
ATOM 7848 N N . GLU A 1 93 ? -11.888 10.060 9.909 1.00 0.00 100 GLU A N 5
ATOM 7849 C CA . GLU A 1 93 ? -11.804 11.499 9.730 1.00 0.00 100 GLU A CA 5
ATOM 7850 C C . GLU A 1 93 ? -11.245 11.830 8.345 1.00 0.00 100 GLU A C 5
ATOM 7851 O O . GLU A 1 93 ? -11.743 12.730 7.670 1.00 0.00 100 GLU A O 5
ATOM 7863 N N . LEU A 1 94 ? -10.219 11.084 7.962 1.00 0.00 101 LEU A N 5
ATOM 7864 C CA . LEU A 1 94 ? -9.587 11.287 6.670 1.00 0.00 101 LEU A CA 5
ATOM 7865 C C . LEU A 1 94 ? -10.602 11.000 5.561 1.00 0.00 101 LEU A C 5
ATOM 7866 O O . LEU A 1 94 ? -10.562 11.624 4.501 1.00 0.00 101 LEU A O 5
ATOM 7882 N N . LYS A 1 95 ? -11.487 10.055 5.842 1.00 0.00 102 LYS A N 5
ATOM 7883 C CA . LYS A 1 95 ? -12.510 9.678 4.882 1.00 0.00 102 LYS A CA 5
ATOM 7884 C C . LYS A 1 95 ? -13.258 10.931 4.422 1.00 0.00 102 LYS A C 5
ATOM 7885 O O . LYS A 1 95 ? -13.766 10.979 3.303 1.00 0.00 102 LYS A O 5
ATOM 7904 N N . SER A 1 96 ? -13.302 11.914 5.309 1.00 0.00 103 SER A N 5
ATOM 7905 C CA . SER A 1 96 ? -13.980 13.163 5.008 1.00 0.00 103 SER A CA 5
ATOM 7906 C C . SER A 1 96 ? -13.032 14.107 4.266 1.00 0.00 103 SER A C 5
ATOM 7907 O O . SER A 1 96 ? -13.453 14.837 3.369 1.00 0.00 103 SER A O 5
ATOM 7915 N N . LEU A 1 97 ? -11.770 14.063 4.666 1.00 0.00 104 LEU A N 5
ATOM 7916 C CA . LEU A 1 97 ? -10.759 14.905 4.050 1.00 0.00 104 LEU A CA 5
ATOM 7917 C C . LEU A 1 97 ? -10.324 14.283 2.722 1.00 0.00 104 LEU A C 5
ATOM 7918 O O . LEU A 1 97 ? -9.575 14.895 1.961 1.00 0.00 104 LEU A O 5
ATOM 7934 N N . GLY A 1 98 ? -10.811 13.074 2.483 1.00 0.00 105 GLY A N 5
ATOM 7935 C CA . GLY A 1 98 ? -10.482 12.363 1.259 1.00 0.00 105 GLY A CA 5
ATOM 7936 C C . GLY A 1 98 ? -11.504 12.661 0.160 1.00 0.00 105 GLY A C 5
ATOM 7937 O O . GLY A 1 98 ? -12.207 11.762 -0.298 1.00 0.00 105 GLY A O 5
ATOM 7941 N N . THR A 1 99 ? -11.553 13.926 -0.231 1.00 0.00 106 THR A N 5
ATOM 7942 C CA . THR A 1 99 ? -12.477 14.353 -1.268 1.00 0.00 106 THR A CA 5
ATOM 7943 C C . THR A 1 99 ? -11.852 15.462 -2.116 1.00 0.00 106 THR A C 5
ATOM 7944 O O . THR A 1 99 ? -10.828 16.032 -1.742 1.00 0.00 106 THR A O 5
ATOM 7955 N N . GLY A 1 100 ? -12.494 15.735 -3.242 1.00 0.00 107 GLY A N 5
ATOM 7956 C CA . GLY A 1 100 ? -12.013 16.766 -4.146 1.00 0.00 107 GLY A CA 5
ATOM 7957 C C . GLY A 1 100 ? -11.666 18.046 -3.384 1.00 0.00 107 GLY A C 5
ATOM 7958 O O . GLY A 1 100 ? -10.493 18.380 -3.225 1.00 0.00 107 GLY A O 5
ATOM 7962 N N . ALA A 1 101 ? -12.709 18.728 -2.932 1.00 0.00 108 ALA A N 5
ATOM 7963 C CA . ALA A 1 101 ? -12.530 19.965 -2.190 1.00 0.00 108 ALA A CA 5
ATOM 7964 C C . ALA A 1 101 ? -11.596 20.892 -2.971 1.00 0.00 108 ALA A C 5
ATOM 7965 O O . ALA A 1 101 ? -10.452 21.104 -2.574 1.00 0.00 108 ALA A O 5
ATOM 7972 N N . PRO A 1 102 ? -12.134 21.435 -4.096 1.00 0.00 109 PRO A N 5
ATOM 7973 C CA . PRO A 1 102 ? -11.362 22.335 -4.936 1.00 0.00 109 PRO A CA 5
ATOM 7974 C C . PRO A 1 102 ? -11.236 23.715 -4.289 1.00 0.00 109 PRO A C 5
ATOM 7975 O O . PRO A 1 102 ? -11.745 23.940 -3.192 1.00 0.00 109 PRO A O 5
ATOM 7986 N N . VAL A 1 103 ? -10.554 24.605 -4.996 1.00 0.00 110 VAL A N 5
ATOM 7987 C CA . VAL A 1 103 ? -10.354 25.957 -4.504 1.00 0.00 110 VAL A CA 5
ATOM 7988 C C . VAL A 1 103 ? -10.910 26.953 -5.524 1.00 0.00 110 VAL A C 5
ATOM 7989 O O . VAL A 1 103 ? -10.847 26.714 -6.729 1.00 0.00 110 VAL A O 5
ATOM 8002 N N . ILE A 1 104 ? -11.442 28.049 -5.004 1.00 0.00 111 ILE A N 5
ATOM 8003 C CA . ILE A 1 104 ? -12.009 29.083 -5.854 1.00 0.00 111 ILE A CA 5
ATOM 8004 C C . ILE A 1 104 ? -10.900 30.040 -6.293 1.00 0.00 111 ILE A C 5
ATOM 8005 O O . ILE A 1 104 ? -11.169 31.057 -6.932 1.00 0.00 111 ILE A O 5
ATOM 8021 N N . ASP A 1 1 ? 1.325 0.000 0.000 1.00 0.00 8 ASP A N 6
ATOM 8022 C CA . ASP A 1 1 ? 2.073 0.000 -1.245 1.00 0.00 8 ASP A CA 6
ATOM 8023 C C . ASP A 1 1 ? 2.531 -1.426 -1.560 1.00 0.00 8 ASP A C 6
ATOM 8024 O O . ASP A 1 1 ? 3.729 -1.703 -1.597 1.00 0.00 8 ASP A O 6
ATOM 8033 N N . PRO A 1 2 ? 1.527 -2.315 -1.785 1.00 0.00 9 PRO A N 6
ATOM 8034 C CA . PRO A 1 2 ? 1.815 -3.705 -2.096 1.00 0.00 9 PRO A CA 6
ATOM 8035 C C . PRO A 1 2 ? 2.315 -3.854 -3.534 1.00 0.00 9 PRO A C 6
ATOM 8036 O O . PRO A 1 2 ? 3.517 -3.791 -3.786 1.00 0.00 9 PRO A O 6
ATOM 8047 N N . ALA A 1 3 ? 1.367 -4.047 -4.439 1.00 0.00 10 ALA A N 6
ATOM 8048 C CA . ALA A 1 3 ? 1.697 -4.205 -5.846 1.00 0.00 10 ALA A CA 6
ATOM 8049 C C . ALA A 1 3 ? 0.484 -4.767 -6.589 1.00 0.00 10 ALA A C 6
ATOM 8050 O O . ALA A 1 3 ? 0.226 -5.969 -6.544 1.00 0.00 10 ALA A O 6
ATOM 8057 N N . VAL A 1 4 ? -0.229 -3.871 -7.257 1.00 0.00 11 VAL A N 6
ATOM 8058 C CA . VAL A 1 4 ? -1.409 -4.263 -8.009 1.00 0.00 11 VAL A CA 6
ATOM 8059 C C . VAL A 1 4 ? -0.982 -5.081 -9.229 1.00 0.00 11 VAL A C 6
ATOM 8060 O O . VAL A 1 4 ? -1.698 -5.985 -9.657 1.00 0.00 11 VAL A O 6
ATOM 8073 N N . ASP A 1 5 ? 0.184 -4.735 -9.755 1.00 0.00 12 ASP A N 6
ATOM 8074 C CA . ASP A 1 5 ? 0.715 -5.426 -10.918 1.00 0.00 12 ASP A CA 6
ATOM 8075 C C . ASP A 1 5 ? 0.884 -6.911 -10.591 1.00 0.00 12 ASP A C 6
ATOM 8076 O O . ASP A 1 5 ? 0.690 -7.766 -11.453 1.00 0.00 12 ASP A O 6
ATOM 8085 N N . ARG A 1 6 ? 1.243 -7.172 -9.342 1.00 0.00 13 ARG A N 6
ATOM 8086 C CA . ARG A 1 6 ? 1.440 -8.538 -8.890 1.00 0.00 13 ARG A CA 6
ATOM 8087 C C . ARG A 1 6 ? 0.134 -9.328 -9.003 1.00 0.00 13 ARG A C 6
ATOM 8088 O O . ARG A 1 6 ? 0.147 -10.512 -9.338 1.00 0.00 13 ARG A O 6
ATOM 8109 N N . SER A 1 7 ? -0.962 -8.641 -8.717 1.00 0.00 14 SER A N 6
ATOM 8110 C CA . SER A 1 7 ? -2.273 -9.263 -8.782 1.00 0.00 14 SER A CA 6
ATOM 8111 C C . SER A 1 7 ? -2.563 -9.725 -10.212 1.00 0.00 14 SER A C 6
ATOM 8112 O O . SER A 1 7 ? -3.122 -10.801 -10.419 1.00 0.00 14 SER A O 6
ATOM 8120 N N . LEU A 1 8 ? -2.170 -8.889 -11.161 1.00 0.00 15 LEU A N 6
ATOM 8121 C CA . LEU A 1 8 ? -2.381 -9.198 -12.565 1.00 0.00 15 LEU A CA 6
ATOM 8122 C C . LEU A 1 8 ? -1.472 -10.360 -12.969 1.00 0.00 15 LEU A C 6
ATOM 8123 O O . LEU A 1 8 ? -1.654 -10.956 -14.029 1.00 0.00 15 LEU A O 6
ATOM 8139 N N . ARG A 1 9 ? -0.512 -10.648 -12.102 1.00 0.00 16 ARG A N 6
ATOM 8140 C CA . ARG A 1 9 ? 0.425 -11.729 -12.355 1.00 0.00 16 ARG A CA 6
ATOM 8141 C C . ARG A 1 9 ? -0.117 -13.045 -11.794 1.00 0.00 16 ARG A C 6
ATOM 8142 O O . ARG A 1 9 ? -0.409 -13.972 -12.548 1.00 0.00 16 ARG A O 6
ATOM 8163 N N . SER A 1 10 ? -0.236 -13.085 -10.475 1.00 0.00 17 SER A N 6
ATOM 8164 C CA . SER A 1 10 ? -0.739 -14.272 -9.804 1.00 0.00 17 SER A CA 6
ATOM 8165 C C . SER A 1 10 ? -1.795 -14.956 -10.674 1.00 0.00 17 SER A C 6
ATOM 8166 O O . SER A 1 10 ? -2.817 -14.356 -11.004 1.00 0.00 17 SER A O 6
ATOM 8174 N N . VAL A 1 11 ? -1.512 -16.204 -11.020 1.00 0.00 18 VAL A N 6
ATOM 8175 C CA . VAL A 1 11 ? -2.425 -16.977 -11.845 1.00 0.00 18 VAL A CA 6
ATOM 8176 C C . VAL A 1 11 ? -2.941 -18.173 -11.044 1.00 0.00 18 VAL A C 6
ATOM 8177 O O . VAL A 1 11 ? -2.155 -18.976 -10.543 1.00 0.00 18 VAL A O 6
ATOM 8190 N N . PHE A 1 12 ? -4.260 -18.255 -10.947 1.00 0.00 19 PHE A N 6
ATOM 8191 C CA . PHE A 1 12 ? -4.891 -19.340 -10.215 1.00 0.00 19 PHE A CA 6
ATOM 8192 C C . PHE A 1 12 ? -4.887 -20.631 -11.036 1.00 0.00 19 PHE A C 6
ATOM 8193 O O . PHE A 1 12 ? -5.041 -20.595 -12.256 1.00 0.00 19 PHE A O 6
ATOM 8210 N N . VAL A 1 13 ? -4.711 -21.741 -10.335 1.00 0.00 20 VAL A N 6
ATOM 8211 C CA . VAL A 1 13 ? -4.685 -23.040 -10.984 1.00 0.00 20 VAL A CA 6
ATOM 8212 C C . VAL A 1 13 ? -5.555 -24.019 -10.191 1.00 0.00 20 VAL A C 6
ATOM 8213 O O . VAL A 1 13 ? -5.451 -24.096 -8.968 1.00 0.00 20 VAL A O 6
ATOM 8226 N N . GLY A 1 14 ? -6.392 -24.741 -10.920 1.00 0.00 21 GLY A N 6
ATOM 8227 C CA . GLY A 1 14 ? -7.279 -25.711 -10.301 1.00 0.00 21 GLY A CA 6
ATOM 8228 C C . GLY A 1 14 ? -7.398 -26.972 -11.159 1.00 0.00 21 GLY A C 6
ATOM 8229 O O . GLY A 1 14 ? -6.662 -27.138 -12.131 1.00 0.00 21 GLY A O 6
ATOM 8233 N N . ASN A 1 15 ? -8.329 -27.830 -10.769 1.00 0.00 22 ASN A N 6
ATOM 8234 C CA . ASN A 1 15 ? -8.554 -29.071 -11.490 1.00 0.00 22 ASN A CA 6
ATOM 8235 C C . ASN A 1 15 ? -7.237 -29.842 -11.591 1.00 0.00 22 ASN A C 6
ATOM 8236 O O . ASN A 1 15 ? -6.995 -30.539 -12.576 1.00 0.00 22 ASN A O 6
ATOM 8247 N N . ILE A 1 16 ? -6.419 -29.692 -10.560 1.00 0.00 23 ILE A N 6
ATOM 8248 C CA . ILE A 1 16 ? -5.132 -30.366 -10.521 1.00 0.00 23 ILE A CA 6
ATOM 8249 C C . ILE A 1 16 ? -5.264 -31.662 -9.719 1.00 0.00 23 ILE A C 6
ATOM 8250 O O . ILE A 1 16 ? -5.743 -31.650 -8.586 1.00 0.00 23 ILE A O 6
ATOM 8266 N N . PRO A 1 17 ? -4.820 -32.779 -10.356 1.00 0.00 24 PRO A N 6
ATOM 8267 C CA . PRO A 1 17 ? -4.885 -34.081 -9.714 1.00 0.00 24 PRO A CA 6
ATOM 8268 C C . PRO A 1 17 ? -3.801 -34.219 -8.643 1.00 0.00 24 PRO A C 6
ATOM 8269 O O . PRO A 1 17 ? -2.804 -33.499 -8.667 1.00 0.00 24 PRO A O 6
ATOM 8280 N N . TYR A 1 18 ? -4.033 -35.148 -7.728 1.00 0.00 25 TYR A N 6
ATOM 8281 C CA . TYR A 1 18 ? -3.089 -35.390 -6.650 1.00 0.00 25 TYR A CA 6
ATOM 8282 C C . TYR A 1 18 ? -1.746 -35.878 -7.196 1.00 0.00 25 TYR A C 6
ATOM 8283 O O . TYR A 1 18 ? -0.759 -35.939 -6.464 1.00 0.00 25 TYR A O 6
ATOM 8301 N N . GLU A 1 19 ? -1.752 -36.214 -8.478 1.00 0.00 26 GLU A N 6
ATOM 8302 C CA . GLU A 1 19 ? -0.546 -36.695 -9.130 1.00 0.00 26 GLU A CA 6
ATOM 8303 C C . GLU A 1 19 ? 0.220 -35.528 -9.756 1.00 0.00 26 GLU A C 6
ATOM 8304 O O . GLU A 1 19 ? 1.355 -35.693 -10.201 1.00 0.00 26 GLU A O 6
ATOM 8316 N N . ALA A 1 20 ? -0.431 -34.374 -9.771 1.00 0.00 27 ALA A N 6
ATOM 8317 C CA . ALA A 1 20 ? 0.176 -33.180 -10.335 1.00 0.00 27 ALA A CA 6
ATOM 8318 C C . ALA A 1 20 ? 0.526 -32.209 -9.206 1.00 0.00 27 ALA A C 6
ATOM 8319 O O . ALA A 1 20 ? -0.318 -31.427 -8.770 1.00 0.00 27 ALA A O 6
ATOM 8326 N N . THR A 1 21 ? 1.773 -32.291 -8.764 1.00 0.00 28 THR A N 6
ATOM 8327 C CA . THR A 1 21 ? 2.245 -31.429 -7.694 1.00 0.00 28 THR A CA 6
ATOM 8328 C C . THR A 1 21 ? 2.835 -30.140 -8.268 1.00 0.00 28 THR A C 6
ATOM 8329 O O . THR A 1 21 ? 2.953 -29.994 -9.484 1.00 0.00 28 THR A O 6
ATOM 8340 N N . GLU A 1 22 ? 3.190 -29.236 -7.367 1.00 0.00 29 GLU A N 6
ATOM 8341 C CA . GLU A 1 22 ? 3.765 -27.964 -7.769 1.00 0.00 29 GLU A CA 6
ATOM 8342 C C . GLU A 1 22 ? 5.028 -28.191 -8.602 1.00 0.00 29 GLU A C 6
ATOM 8343 O O . GLU A 1 22 ? 5.355 -27.386 -9.473 1.00 0.00 29 GLU A O 6
ATOM 8355 N N . GLU A 1 23 ? 5.703 -29.292 -8.306 1.00 0.00 30 GLU A N 6
ATOM 8356 C CA . GLU A 1 23 ? 6.923 -29.636 -9.018 1.00 0.00 30 GLU A CA 6
ATOM 8357 C C . GLU A 1 23 ? 6.635 -29.814 -10.510 1.00 0.00 30 GLU A C 6
ATOM 8358 O O . GLU A 1 23 ? 7.478 -29.502 -11.350 1.00 0.00 30 GLU A O 6
ATOM 8370 N N . GLN A 1 24 ? 5.442 -30.316 -10.794 1.00 0.00 31 GLN A N 6
ATOM 8371 C CA . GLN A 1 24 ? 5.033 -30.539 -12.170 1.00 0.00 31 GLN A CA 6
ATOM 8372 C C . GLN A 1 24 ? 4.352 -29.289 -12.731 1.00 0.00 31 GLN A C 6
ATOM 8373 O O . GLN A 1 24 ? 4.636 -28.874 -13.854 1.00 0.00 31 GLN A O 6
ATOM 8387 N N . LEU A 1 25 ? 3.468 -28.722 -11.924 1.00 0.00 32 LEU A N 6
ATOM 8388 C CA . LEU A 1 25 ? 2.745 -27.528 -12.325 1.00 0.00 32 LEU A CA 6
ATOM 8389 C C . LEU A 1 25 ? 3.746 -26.427 -12.683 1.00 0.00 32 LEU A C 6
ATOM 8390 O O . LEU A 1 25 ? 3.635 -25.800 -13.735 1.00 0.00 32 LEU A O 6
ATOM 8406 N N . LYS A 1 26 ? 4.700 -26.226 -11.786 1.00 0.00 33 LYS A N 6
ATOM 8407 C CA . LYS A 1 26 ? 5.720 -25.212 -11.994 1.00 0.00 33 LYS A CA 6
ATOM 8408 C C . LYS A 1 26 ? 6.509 -25.541 -13.262 1.00 0.00 33 LYS A C 6
ATOM 8409 O O . LYS A 1 26 ? 6.880 -24.643 -14.017 1.00 0.00 33 LYS A O 6
ATOM 8428 N N . ASP A 1 27 ? 6.744 -26.830 -13.457 1.00 0.00 34 ASP A N 6
ATOM 8429 C CA . ASP A 1 27 ? 7.482 -27.289 -14.622 1.00 0.00 34 ASP A CA 6
ATOM 8430 C C . ASP A 1 27 ? 6.681 -26.972 -15.886 1.00 0.00 34 ASP A C 6
ATOM 8431 O O . ASP A 1 27 ? 7.250 -26.591 -16.907 1.00 0.00 34 ASP A O 6
ATOM 8440 N N . ILE A 1 28 ? 5.371 -27.142 -15.776 1.00 0.00 35 ILE A N 6
ATOM 8441 C CA . ILE A 1 28 ? 4.486 -26.880 -16.897 1.00 0.00 35 ILE A CA 6
ATOM 8442 C C . ILE A 1 28 ? 4.471 -25.378 -17.189 1.00 0.00 35 ILE A C 6
ATOM 8443 O O . ILE A 1 28 ? 4.594 -24.964 -18.341 1.00 0.00 35 ILE A O 6
ATOM 8459 N N . PHE A 1 29 ? 4.319 -24.602 -16.126 1.00 0.00 36 PHE A N 6
ATOM 8460 C CA . PHE A 1 29 ? 4.287 -23.155 -16.253 1.00 0.00 36 PHE A CA 6
ATOM 8461 C C . PHE A 1 29 ? 5.656 -22.610 -16.663 1.00 0.00 36 PHE A C 6
ATOM 8462 O O . PHE A 1 29 ? 5.746 -21.555 -17.288 1.00 0.00 36 PHE A O 6
ATOM 8479 N N . SER A 1 30 ? 6.688 -23.354 -16.294 1.00 0.00 37 SER A N 6
ATOM 8480 C CA . SER A 1 30 ? 8.049 -22.959 -16.616 1.00 0.00 37 SER A CA 6
ATOM 8481 C C . SER A 1 30 ? 8.225 -22.876 -18.133 1.00 0.00 37 SER A C 6
ATOM 8482 O O . SER A 1 30 ? 8.881 -21.966 -18.637 1.00 0.00 37 SER A O 6
ATOM 8490 N N . GLU A 1 31 ? 7.628 -23.839 -18.820 1.00 0.00 38 GLU A N 6
ATOM 8491 C CA . GLU A 1 31 ? 7.711 -23.887 -20.270 1.00 0.00 38 GLU A CA 6
ATOM 8492 C C . GLU A 1 31 ? 6.896 -22.748 -20.886 1.00 0.00 38 GLU A C 6
ATOM 8493 O O . GLU A 1 31 ? 7.036 -22.450 -22.071 1.00 0.00 38 GLU A O 6
ATOM 8505 N N . VAL A 1 32 ? 6.062 -22.143 -20.053 1.00 0.00 39 VAL A N 6
ATOM 8506 C CA . VAL A 1 32 ? 5.224 -21.043 -20.501 1.00 0.00 39 VAL A CA 6
ATOM 8507 C C . VAL A 1 32 ? 5.784 -19.727 -19.957 1.00 0.00 39 VAL A C 6
ATOM 8508 O O . VAL A 1 32 ? 5.159 -18.677 -20.100 1.00 0.00 39 VAL A O 6
ATOM 8521 N N . GLY A 1 33 ? 6.954 -19.827 -19.345 1.00 0.00 40 GLY A N 6
ATOM 8522 C CA . GLY A 1 33 ? 7.605 -18.658 -18.778 1.00 0.00 40 GLY A CA 6
ATOM 8523 C C . GLY A 1 33 ? 8.203 -18.973 -17.406 1.00 0.00 40 GLY A C 6
ATOM 8524 O O . GLY A 1 33 ? 7.852 -19.977 -16.788 1.00 0.00 40 GLY A O 6
ATOM 8528 N N . PRO A 1 34 ? 9.120 -18.074 -16.958 1.00 0.00 41 PRO A N 6
ATOM 8529 C CA . PRO A 1 34 ? 9.770 -18.247 -15.670 1.00 0.00 41 PRO A CA 6
ATOM 8530 C C . PRO A 1 34 ? 8.818 -17.900 -14.524 1.00 0.00 41 PRO A C 6
ATOM 8531 O O . PRO A 1 34 ? 8.365 -16.762 -14.412 1.00 0.00 41 PRO A O 6
ATOM 8542 N N . VAL A 1 35 ? 8.542 -18.901 -13.702 1.00 0.00 42 VAL A N 6
ATOM 8543 C CA . VAL A 1 35 ? 7.652 -18.716 -12.568 1.00 0.00 42 VAL A CA 6
ATOM 8544 C C . VAL A 1 35 ? 8.460 -18.220 -11.367 1.00 0.00 42 VAL A C 6
ATOM 8545 O O . VAL A 1 35 ? 9.462 -18.829 -10.994 1.00 0.00 42 VAL A O 6
ATOM 8558 N N . VAL A 1 36 ? 7.993 -17.120 -10.794 1.00 0.00 43 VAL A N 6
ATOM 8559 C CA . VAL A 1 36 ? 8.660 -16.536 -9.643 1.00 0.00 43 VAL A CA 6
ATOM 8560 C C . VAL A 1 36 ? 8.419 -17.420 -8.417 1.00 0.00 43 VAL A C 6
ATOM 8561 O O . VAL A 1 36 ? 9.368 -17.874 -7.779 1.00 0.00 43 VAL A O 6
ATOM 8574 N N . SER A 1 37 ? 7.145 -17.636 -8.124 1.00 0.00 44 SER A N 6
ATOM 8575 C CA . SER A 1 37 ? 6.768 -18.457 -6.986 1.00 0.00 44 SER A CA 6
ATOM 8576 C C . SER A 1 37 ? 5.461 -19.195 -7.283 1.00 0.00 44 SER A C 6
ATOM 8577 O O . SER A 1 37 ? 4.769 -18.874 -8.248 1.00 0.00 44 SER A O 6
ATOM 8585 N N . PHE A 1 38 ? 5.163 -20.169 -6.436 1.00 0.00 45 PHE A N 6
ATOM 8586 C CA . PHE A 1 38 ? 3.951 -20.955 -6.596 1.00 0.00 45 PHE A CA 6
ATOM 8587 C C . PHE A 1 38 ? 3.566 -21.642 -5.285 1.00 0.00 45 PHE A C 6
ATOM 8588 O O . PHE A 1 38 ? 4.324 -22.457 -4.760 1.00 0.00 45 PHE A O 6
ATOM 8605 N N . ARG A 1 39 ? 2.388 -21.288 -4.792 1.00 0.00 46 ARG A N 6
ATOM 8606 C CA . ARG A 1 39 ? 1.893 -21.860 -3.552 1.00 0.00 46 ARG A CA 6
ATOM 8607 C C . ARG A 1 39 ? 0.416 -22.235 -3.692 1.00 0.00 46 ARG A C 6
ATOM 8608 O O . ARG A 1 39 ? -0.391 -21.430 -4.154 1.00 0.00 46 ARG A O 6
ATOM 8629 N N . LEU A 1 40 ? 0.108 -23.458 -3.285 1.00 0.00 47 LEU A N 6
ATOM 8630 C CA . LEU A 1 40 ? -1.257 -23.949 -3.360 1.00 0.00 47 LEU A CA 6
ATOM 8631 C C . LEU A 1 40 ? -1.832 -24.062 -1.946 1.00 0.00 47 LEU A C 6
ATOM 8632 O O . LEU A 1 40 ? -1.126 -23.835 -0.965 1.00 0.00 47 LEU A O 6
ATOM 8648 N N . VAL A 1 41 ? -3.109 -24.411 -1.887 1.00 0.00 48 VAL A N 6
ATOM 8649 C CA . VAL A 1 41 ? -3.787 -24.556 -0.610 1.00 0.00 48 VAL A CA 6
ATOM 8650 C C . VAL A 1 41 ? -3.602 -25.986 -0.099 1.00 0.00 48 VAL A C 6
ATOM 8651 O O . VAL A 1 41 ? -3.980 -26.944 -0.772 1.00 0.00 48 VAL A O 6
ATOM 8664 N N . TYR A 1 42 ? -3.019 -26.086 1.087 1.00 0.00 49 TYR A N 6
ATOM 8665 C CA . TYR A 1 42 ? -2.779 -27.383 1.696 1.00 0.00 49 TYR A CA 6
ATOM 8666 C C . TYR A 1 42 ? -3.370 -27.445 3.106 1.00 0.00 49 TYR A C 6
ATOM 8667 O O . TYR A 1 42 ? -2.979 -26.675 3.981 1.00 0.00 49 TYR A O 6
ATOM 8685 N N . ASP A 1 43 ? -4.304 -28.368 3.281 1.00 0.00 50 ASP A N 6
ATOM 8686 C CA . ASP A 1 43 ? -4.954 -28.540 4.569 1.00 0.00 50 ASP A CA 6
ATOM 8687 C C . ASP A 1 43 ? -3.963 -29.163 5.556 1.00 0.00 50 ASP A C 6
ATOM 8688 O O . ASP A 1 43 ? -3.613 -30.336 5.432 1.00 0.00 50 ASP A O 6
ATOM 8697 N N . ARG A 1 44 ? -3.540 -28.350 6.512 1.00 0.00 51 ARG A N 6
ATOM 8698 C CA . ARG A 1 44 ? -2.597 -28.806 7.519 1.00 0.00 51 ARG A CA 6
ATOM 8699 C C . ARG A 1 44 ? -3.289 -29.747 8.507 1.00 0.00 51 ARG A C 6
ATOM 8700 O O . ARG A 1 44 ? -2.659 -30.647 9.059 1.00 0.00 51 ARG A O 6
ATOM 8721 N N . GLU A 1 45 ? -4.578 -29.506 8.701 1.00 0.00 52 GLU A N 6
ATOM 8722 C CA . GLU A 1 45 ? -5.363 -30.320 9.613 1.00 0.00 52 GLU A CA 6
ATOM 8723 C C . GLU A 1 45 ? -5.587 -31.713 9.022 1.00 0.00 52 GLU A C 6
ATOM 8724 O O . GLU A 1 45 ? -5.681 -32.695 9.757 1.00 0.00 52 GLU A O 6
ATOM 8736 N N . THR A 1 46 ? -5.665 -31.755 7.700 1.00 0.00 53 THR A N 6
ATOM 8737 C CA . THR A 1 46 ? -5.877 -33.012 7.002 1.00 0.00 53 THR A CA 6
ATOM 8738 C C . THR A 1 46 ? -4.594 -33.448 6.291 1.00 0.00 53 THR A C 6
ATOM 8739 O O . THR A 1 46 ? -4.549 -34.519 5.687 1.00 0.00 53 THR A O 6
ATOM 8750 N N . GLY A 1 47 ? -3.584 -32.597 6.385 1.00 0.00 54 GLY A N 6
ATOM 8751 C CA . GLY A 1 47 ? -2.304 -32.882 5.758 1.00 0.00 54 GLY A CA 6
ATOM 8752 C C . GLY A 1 47 ? -2.490 -33.293 4.297 1.00 0.00 54 GLY A C 6
ATOM 8753 O O . GLY A 1 47 ? -1.612 -33.924 3.709 1.00 0.00 54 GLY A O 6
ATOM 8757 N N . LYS A 1 48 ? -3.638 -32.920 3.751 1.00 0.00 55 LYS A N 6
ATOM 8758 C CA . LYS A 1 48 ? -3.950 -33.243 2.369 1.00 0.00 55 LYS A CA 6
ATOM 8759 C C . LYS A 1 48 ? -4.120 -31.947 1.573 1.00 0.00 55 LYS A C 6
ATOM 8760 O O . LYS A 1 48 ? -4.616 -30.952 2.099 1.00 0.00 55 LYS A O 6
ATOM 8779 N N . PRO A 1 49 ? -3.687 -32.003 0.285 1.00 0.00 56 PRO A N 6
ATOM 8780 C CA . PRO A 1 49 ? -3.787 -30.846 -0.588 1.00 0.00 56 PRO A CA 6
ATOM 8781 C C . PRO A 1 49 ? -5.230 -30.628 -1.046 1.00 0.00 56 PRO A C 6
ATOM 8782 O O . PRO A 1 49 ? -5.930 -31.582 -1.383 1.00 0.00 56 PRO A O 6
ATOM 8793 N N . LYS A 1 50 ? -5.633 -29.365 -1.044 1.00 0.00 57 LYS A N 6
ATOM 8794 C CA . LYS A 1 50 ? -6.981 -29.009 -1.455 1.00 0.00 57 LYS A CA 6
ATOM 8795 C C . LYS A 1 50 ? -7.215 -29.488 -2.889 1.00 0.00 57 LYS A C 6
ATOM 8796 O O . LYS A 1 50 ? -8.140 -30.257 -3.147 1.00 0.00 57 LYS A O 6
ATOM 8815 N N . GLY A 1 51 ? -6.362 -29.014 -3.784 1.00 0.00 58 GLY A N 6
ATOM 8816 C CA . GLY A 1 51 ? -6.464 -29.384 -5.186 1.00 0.00 58 GLY A CA 6
ATOM 8817 C C . GLY A 1 51 ? -6.210 -28.177 -6.092 1.00 0.00 58 GLY A C 6
ATOM 8818 O O . GLY A 1 51 ? -5.930 -28.336 -7.279 1.00 0.00 58 GLY A O 6
ATOM 8822 N N . TYR A 1 52 ? -6.316 -26.998 -5.497 1.00 0.00 59 TYR A N 6
ATOM 8823 C CA . TYR A 1 52 ? -6.100 -25.766 -6.235 1.00 0.00 59 TYR A CA 6
ATOM 8824 C C . TYR A 1 52 ? -5.043 -24.895 -5.553 1.00 0.00 59 TYR A C 6
ATOM 8825 O O . TYR A 1 52 ? -4.803 -25.029 -4.354 1.00 0.00 59 TYR A O 6
ATOM 8843 N N . GLY A 1 53 ? -4.439 -24.022 -6.346 1.00 0.00 60 GLY A N 6
ATOM 8844 C CA . GLY A 1 53 ? -3.414 -23.130 -5.833 1.00 0.00 60 GLY A CA 6
ATOM 8845 C C . GLY A 1 53 ? -3.212 -21.933 -6.765 1.00 0.00 60 GLY A C 6
ATOM 8846 O O . GLY A 1 53 ? -3.927 -21.786 -7.755 1.00 0.00 60 GLY A O 6
ATOM 8850 N N . PHE A 1 54 ? -2.235 -21.110 -6.415 1.00 0.00 61 PHE A N 6
ATOM 8851 C CA . PHE A 1 54 ? -1.930 -19.931 -7.208 1.00 0.00 61 PHE A CA 6
ATOM 8852 C C . PHE A 1 54 ? -0.428 -19.828 -7.482 1.00 0.00 61 PHE A C 6
ATOM 8853 O O . PHE A 1 54 ? 0.387 -20.053 -6.588 1.00 0.00 61 PHE A O 6
ATOM 8870 N N . CYS A 1 55 ? -0.108 -19.488 -8.722 1.00 0.00 62 CYS A N 6
ATOM 8871 C CA . CYS A 1 55 ? 1.282 -19.352 -9.125 1.00 0.00 62 CYS A CA 6
ATOM 8872 C C . CYS A 1 55 ? 1.538 -17.886 -9.479 1.00 0.00 62 CYS A C 6
ATOM 8873 O O . CYS A 1 55 ? 0.847 -17.317 -10.322 1.00 0.00 62 CYS A O 6
ATOM 8881 N N . GLU A 1 56 ? 2.535 -17.317 -8.817 1.00 0.00 63 GLU A N 6
ATOM 8882 C CA . GLU A 1 56 ? 2.892 -15.928 -9.051 1.00 0.00 63 GLU A CA 6
ATOM 8883 C C . GLU A 1 56 ? 4.085 -15.840 -10.004 1.00 0.00 63 GLU A C 6
ATOM 8884 O O . GLU A 1 56 ? 5.146 -16.399 -9.730 1.00 0.00 63 GLU A O 6
ATOM 8896 N N . TYR A 1 57 ? 3.873 -15.133 -11.105 1.00 0.00 64 TYR A N 6
ATOM 8897 C CA . TYR A 1 57 ? 4.918 -14.964 -12.100 1.00 0.00 64 TYR A CA 6
ATOM 8898 C C . TYR A 1 57 ? 5.727 -13.693 -11.835 1.00 0.00 64 TYR A C 6
ATOM 8899 O O . TYR A 1 57 ? 5.622 -13.098 -10.764 1.00 0.00 64 TYR A O 6
ATOM 8917 N N . GLN A 1 58 ? 6.516 -13.314 -12.830 1.00 0.00 65 GLN A N 6
ATOM 8918 C CA . GLN A 1 58 ? 7.343 -12.125 -12.718 1.00 0.00 65 GLN A CA 6
ATOM 8919 C C . GLN A 1 58 ? 6.840 -11.038 -13.670 1.00 0.00 65 GLN A C 6
ATOM 8920 O O . GLN A 1 58 ? 7.249 -9.882 -13.571 1.00 0.00 65 GLN A O 6
ATOM 8934 N N . ASP A 1 59 ? 5.960 -11.447 -14.573 1.00 0.00 66 ASP A N 6
ATOM 8935 C CA . ASP A 1 59 ? 5.398 -10.522 -15.542 1.00 0.00 66 ASP A CA 6
ATOM 8936 C C . ASP A 1 59 ? 3.933 -10.886 -15.797 1.00 0.00 66 ASP A C 6
ATOM 8937 O O . ASP A 1 59 ? 3.607 -12.053 -16.006 1.00 0.00 66 ASP A O 6
ATOM 8946 N N . GLN A 1 60 ? 3.090 -9.864 -15.770 1.00 0.00 67 GLN A N 6
ATOM 8947 C CA . GLN A 1 60 ? 1.668 -10.061 -15.996 1.00 0.00 67 GLN A CA 6
ATOM 8948 C C . GLN A 1 60 ? 1.434 -10.743 -17.345 1.00 0.00 67 GLN A C 6
ATOM 8949 O O . GLN A 1 60 ? 0.523 -11.558 -17.483 1.00 0.00 67 GLN A O 6
ATOM 8963 N N . GLU A 1 61 ? 2.273 -10.385 -18.306 1.00 0.00 68 GLU A N 6
ATOM 8964 C CA . GLU A 1 61 ? 2.169 -10.952 -19.640 1.00 0.00 68 GLU A CA 6
ATOM 8965 C C . GLU A 1 61 ? 2.370 -12.468 -19.589 1.00 0.00 68 GLU A C 6
ATOM 8966 O O . GLU A 1 61 ? 1.719 -13.209 -20.324 1.00 0.00 68 GLU A O 6
ATOM 8978 N N . THR A 1 62 ? 3.275 -12.884 -18.715 1.00 0.00 69 THR A N 6
ATOM 8979 C CA . THR A 1 62 ? 3.571 -14.298 -18.559 1.00 0.00 69 THR A CA 6
ATOM 8980 C C . THR A 1 62 ? 2.377 -15.027 -17.940 1.00 0.00 69 THR A C 6
ATOM 8981 O O . THR A 1 62 ? 2.019 -16.121 -18.374 1.00 0.00 69 THR A O 6
ATOM 8992 N N . ALA A 1 63 ? 1.792 -14.391 -16.935 1.00 0.00 70 ALA A N 6
ATOM 8993 C CA . ALA A 1 63 ? 0.646 -14.966 -16.251 1.00 0.00 70 ALA A CA 6
ATOM 8994 C C . ALA A 1 63 ? -0.535 -15.043 -17.222 1.00 0.00 70 ALA A C 6
ATOM 8995 O O . ALA A 1 63 ? -1.278 -16.023 -17.224 1.00 0.00 70 ALA A O 6
ATOM 9002 N N . LEU A 1 64 ? -0.671 -13.996 -18.022 1.00 0.00 71 LEU A N 6
ATOM 9003 C CA . LEU A 1 64 ? -1.748 -13.933 -18.995 1.00 0.00 71 LEU A CA 6
ATOM 9004 C C . LEU A 1 64 ? -1.482 -14.944 -20.112 1.00 0.00 71 LEU A C 6
ATOM 9005 O O . LEU A 1 64 ? -2.378 -15.686 -20.510 1.00 0.00 71 LEU A O 6
ATOM 9021 N N . SER A 1 65 ? -0.244 -14.941 -20.586 1.00 0.00 72 SER A N 6
ATOM 9022 C CA . SER A 1 65 ? 0.152 -15.849 -21.649 1.00 0.00 72 SER A CA 6
ATOM 9023 C C . SER A 1 65 ? -0.010 -17.299 -21.186 1.00 0.00 72 SER A C 6
ATOM 9024 O O . SER A 1 65 ? -0.428 -18.158 -21.960 1.00 0.00 72 SER A O 6
ATOM 9032 N N . ALA A 1 66 ? 0.331 -17.525 -19.926 1.00 0.00 73 ALA A N 6
ATOM 9033 C CA . ALA A 1 66 ? 0.229 -18.856 -19.351 1.00 0.00 73 ALA A CA 6
ATOM 9034 C C . ALA A 1 66 ? -1.244 -19.260 -19.269 1.00 0.00 73 ALA A C 6
ATOM 9035 O O . ALA A 1 66 ? -1.588 -20.418 -19.502 1.00 0.00 73 ALA A O 6
ATOM 9042 N N . MET A 1 67 ? -2.076 -18.283 -18.938 1.00 0.00 74 MET A N 6
ATOM 9043 C CA . MET A 1 67 ? -3.504 -18.523 -18.823 1.00 0.00 74 MET A CA 6
ATOM 9044 C C . MET A 1 67 ? -4.099 -18.947 -20.168 1.00 0.00 74 MET A C 6
ATOM 9045 O O . MET A 1 67 ? -4.858 -19.912 -20.238 1.00 0.00 74 MET A O 6
ATOM 9059 N N . ARG A 1 68 ? -3.732 -18.204 -21.201 1.00 0.00 75 ARG A N 6
ATOM 9060 C CA . ARG A 1 68 ? -4.220 -18.490 -22.540 1.00 0.00 75 ARG A CA 6
ATOM 9061 C C . ARG A 1 68 ? -3.460 -19.676 -23.139 1.00 0.00 75 ARG A C 6
ATOM 9062 O O . ARG A 1 68 ? -3.973 -20.365 -24.019 1.00 0.00 75 ARG A O 6
ATOM 9083 N N . ASN A 1 69 ? -2.250 -19.876 -22.638 1.00 0.00 76 ASN A N 6
ATOM 9084 C CA . ASN A 1 69 ? -1.415 -20.966 -23.113 1.00 0.00 76 ASN A CA 6
ATOM 9085 C C . ASN A 1 69 ? -1.937 -22.288 -22.546 1.00 0.00 76 ASN A C 6
ATOM 9086 O O . ASN A 1 69 ? -1.895 -23.316 -23.219 1.00 0.00 76 ASN A O 6
ATOM 9097 N N . LEU A 1 70 ? -2.418 -22.217 -21.313 1.00 0.00 77 LEU A N 6
ATOM 9098 C CA . LEU A 1 70 ? -2.947 -23.395 -20.647 1.00 0.00 77 LEU A CA 6
ATOM 9099 C C . LEU A 1 70 ? -4.476 -23.334 -20.652 1.00 0.00 77 LEU A C 6
ATOM 9100 O O . LEU A 1 70 ? -5.115 -23.767 -21.610 1.00 0.00 77 LEU A O 6
ATOM 9116 N N . ASN A 1 71 ? -5.018 -22.792 -19.571 1.00 0.00 78 ASN A N 6
ATOM 9117 C CA . ASN A 1 71 ? -6.460 -22.669 -19.439 1.00 0.00 78 ASN A CA 6
ATOM 9118 C C . ASN A 1 71 ? -7.136 -23.842 -20.152 1.00 0.00 78 ASN A C 6
ATOM 9119 O O . ASN A 1 71 ? -7.572 -23.711 -21.294 1.00 0.00 78 ASN A O 6
ATOM 9130 N N . GLY A 1 72 ? -7.200 -24.963 -19.448 1.00 0.00 79 GLY A N 6
ATOM 9131 C CA . GLY A 1 72 ? -7.815 -26.158 -20.000 1.00 0.00 79 GLY A CA 6
ATOM 9132 C C . GLY A 1 72 ? -6.773 -27.044 -20.685 1.00 0.00 79 GLY A C 6
ATOM 9133 O O . GLY A 1 72 ? -7.073 -27.710 -21.675 1.00 0.00 79 GLY A O 6
ATOM 9137 N N . ARG A 1 73 ? -5.570 -27.024 -20.131 1.00 0.00 80 ARG A N 6
ATOM 9138 C CA . ARG A 1 73 ? -4.481 -27.818 -20.677 1.00 0.00 80 ARG A CA 6
ATOM 9139 C C . ARG A 1 73 ? -4.444 -29.195 -20.012 1.00 0.00 80 ARG A C 6
ATOM 9140 O O . ARG A 1 73 ? -4.286 -29.298 -18.796 1.00 0.00 80 ARG A O 6
ATOM 9161 N N . GLU A 1 74 ? -4.592 -30.220 -20.838 1.00 0.00 81 GLU A N 6
ATOM 9162 C CA . GLU A 1 74 ? -4.577 -31.587 -20.345 1.00 0.00 81 GLU A CA 6
ATOM 9163 C C . GLU A 1 74 ? -3.194 -31.937 -19.792 1.00 0.00 81 GLU A C 6
ATOM 9164 O O . GLU A 1 74 ? -2.176 -31.561 -20.371 1.00 0.00 81 GLU A O 6
ATOM 9176 N N . PHE A 1 75 ? -3.202 -32.652 -18.676 1.00 0.00 82 PHE A N 6
ATOM 9177 C CA . PHE A 1 75 ? -1.961 -33.056 -18.038 1.00 0.00 82 PHE A CA 6
ATOM 9178 C C . PHE A 1 75 ? -2.235 -33.891 -16.786 1.00 0.00 82 PHE A C 6
ATOM 9179 O O . PHE A 1 75 ? -2.898 -33.428 -15.859 1.00 0.00 82 PHE A O 6
ATOM 9196 N N . SER A 1 76 ? -1.710 -35.108 -16.798 1.00 0.00 83 SER A N 6
ATOM 9197 C CA . SER A 1 76 ? -1.891 -36.012 -15.675 1.00 0.00 83 SER A CA 6
ATOM 9198 C C . SER A 1 76 ? -3.219 -36.758 -15.812 1.00 0.00 83 SER A C 6
ATOM 9199 O O . SER A 1 76 ? -3.725 -37.315 -14.839 1.00 0.00 83 SER A O 6
ATOM 9207 N N . GLY A 1 77 ? -3.746 -36.745 -17.027 1.00 0.00 84 GLY A N 6
ATOM 9208 C CA . GLY A 1 77 ? -5.006 -37.414 -17.304 1.00 0.00 84 GLY A CA 6
ATOM 9209 C C . GLY A 1 77 ? -6.193 -36.514 -16.954 1.00 0.00 84 GLY A C 6
ATOM 9210 O O . GLY A 1 77 ? -7.343 -36.945 -17.017 1.00 0.00 84 GLY A O 6
ATOM 9214 N N . ARG A 1 78 ? -5.873 -35.280 -16.592 1.00 0.00 85 ARG A N 6
ATOM 9215 C CA . ARG A 1 78 ? -6.898 -34.316 -16.232 1.00 0.00 85 ARG A CA 6
ATOM 9216 C C . ARG A 1 78 ? -6.730 -33.033 -17.048 1.00 0.00 85 ARG A C 6
ATOM 9217 O O . ARG A 1 78 ? -6.201 -33.064 -18.158 1.00 0.00 85 ARG A O 6
ATOM 9238 N N . ALA A 1 79 ? -7.190 -31.935 -16.466 1.00 0.00 86 ALA A N 6
ATOM 9239 C CA . ALA A 1 79 ? -7.098 -30.643 -17.126 1.00 0.00 86 ALA A CA 6
ATOM 9240 C C . ALA A 1 79 ? -6.494 -29.624 -16.158 1.00 0.00 86 ALA A C 6
ATOM 9241 O O . ALA A 1 79 ? -6.720 -29.699 -14.951 1.00 0.00 86 ALA A O 6
ATOM 9248 N N . LEU A 1 80 ? -5.739 -28.694 -16.724 1.00 0.00 87 LEU A N 6
ATOM 9249 C CA . LEU A 1 80 ? -5.101 -27.660 -15.927 1.00 0.00 87 LEU A CA 6
ATOM 9250 C C . LEU A 1 80 ? -5.810 -26.326 -16.168 1.00 0.00 87 LEU A C 6
ATOM 9251 O O . LEU A 1 80 ? -5.511 -25.625 -17.134 1.00 0.00 87 LEU A O 6
ATOM 9267 N N . ARG A 1 81 ? -6.737 -26.014 -15.273 1.00 0.00 88 ARG A N 6
ATOM 9268 C CA . ARG A 1 81 ? -7.491 -24.776 -15.377 1.00 0.00 88 ARG A CA 6
ATOM 9269 C C . ARG A 1 81 ? -6.682 -23.612 -14.801 1.00 0.00 88 ARG A C 6
ATOM 9270 O O . ARG A 1 81 ? -6.205 -23.684 -13.669 1.00 0.00 88 ARG A O 6
ATOM 9291 N N . VAL A 1 82 ? -6.553 -22.568 -15.605 1.00 0.00 89 VAL A N 6
ATOM 9292 C CA . VAL A 1 82 ? -5.810 -21.390 -15.190 1.00 0.00 89 VAL A CA 6
ATOM 9293 C C . VAL A 1 82 ? -6.695 -20.152 -15.350 1.00 0.00 89 VAL A C 6
ATOM 9294 O O . VAL A 1 82 ? -7.292 -19.944 -16.405 1.00 0.00 89 VAL A O 6
ATOM 9307 N N . ASP A 1 83 ? -6.750 -19.362 -14.288 1.00 0.00 90 ASP A N 6
ATOM 9308 C CA . ASP A 1 83 ? -7.551 -18.150 -14.297 1.00 0.00 90 ASP A CA 6
ATOM 9309 C C . ASP A 1 83 ? -6.791 -17.035 -13.576 1.00 0.00 90 ASP A C 6
ATOM 9310 O O . ASP A 1 83 ? -5.949 -17.306 -12.721 1.00 0.00 90 ASP A O 6
ATOM 9319 N N . ASN A 1 84 ? -7.116 -15.805 -13.946 1.00 0.00 91 ASN A N 6
ATOM 9320 C CA . ASN A 1 84 ? -6.475 -14.649 -13.344 1.00 0.00 91 ASN A CA 6
ATOM 9321 C C . ASN A 1 84 ? -6.751 -14.643 -11.839 1.00 0.00 91 ASN A C 6
ATOM 9322 O O . ASN A 1 84 ? -7.906 -14.642 -11.416 1.00 0.00 91 ASN A O 6
ATOM 9333 N N . ALA A 1 85 ? -5.671 -14.640 -11.072 1.00 0.00 92 ALA A N 6
ATOM 9334 C CA . ALA A 1 85 ? -5.782 -14.635 -9.623 1.00 0.00 92 ALA A CA 6
ATOM 9335 C C . ALA A 1 85 ? -6.502 -13.361 -9.176 1.00 0.00 92 ALA A C 6
ATOM 9336 O O . ALA A 1 85 ? -6.936 -13.259 -8.030 1.00 0.00 92 ALA A O 6
ATOM 9343 N N . ALA A 1 86 ? -6.606 -12.421 -10.104 1.00 0.00 93 ALA A N 6
ATOM 9344 C CA . ALA A 1 86 ? -7.265 -11.158 -9.820 1.00 0.00 93 ALA A CA 6
ATOM 9345 C C . ALA A 1 86 ? -8.748 -11.270 -10.180 1.00 0.00 93 ALA A C 6
ATOM 9346 O O . ALA A 1 86 ? -9.412 -10.261 -10.415 1.00 0.00 93 ALA A O 6
ATOM 9353 N N . SER A 1 87 ? -9.225 -12.506 -10.212 1.00 0.00 94 SER A N 6
ATOM 9354 C CA . SER A 1 87 ? -10.617 -12.763 -10.539 1.00 0.00 94 SER A CA 6
ATOM 9355 C C . SER A 1 87 ? -11.498 -12.507 -9.315 1.00 0.00 94 SER A C 6
ATOM 9356 O O . SER A 1 87 ? -11.054 -12.672 -8.180 1.00 0.00 94 SER A O 6
ATOM 9364 N N . GLU A 1 88 ? -12.732 -12.107 -9.587 1.00 0.00 95 GLU A N 6
ATOM 9365 C CA . GLU A 1 88 ? -13.680 -11.827 -8.522 1.00 0.00 95 GLU A CA 6
ATOM 9366 C C . GLU A 1 88 ? -14.058 -13.119 -7.794 1.00 0.00 95 GLU A C 6
ATOM 9367 O O . GLU A 1 88 ? -14.331 -13.103 -6.595 1.00 0.00 95 GLU A O 6
ATOM 9379 N N . LYS A 1 89 ? -14.063 -14.207 -8.551 1.00 0.00 96 LYS A N 6
ATOM 9380 C CA . LYS A 1 89 ? -14.403 -15.505 -7.994 1.00 0.00 96 LYS A CA 6
ATOM 9381 C C . LYS A 1 89 ? -13.179 -16.087 -7.284 1.00 0.00 96 LYS A C 6
ATOM 9382 O O . LYS A 1 89 ? -13.312 -16.772 -6.271 1.00 0.00 96 LYS A O 6
ATOM 9401 N N . ASN A 1 90 ? -12.015 -15.794 -7.845 1.00 0.00 97 ASN A N 6
ATOM 9402 C CA . ASN A 1 90 ? -10.768 -16.280 -7.279 1.00 0.00 97 ASN A CA 6
ATOM 9403 C C . ASN A 1 90 ? -10.464 -15.512 -5.991 1.00 0.00 97 ASN A C 6
ATOM 9404 O O . ASN A 1 90 ? -9.683 -15.972 -5.159 1.00 0.00 97 ASN A O 6
ATOM 9415 N N . LYS A 1 91 ? -11.097 -14.355 -5.866 1.00 0.00 98 LYS A N 6
ATOM 9416 C CA . LYS A 1 91 ? -10.904 -13.519 -4.694 1.00 0.00 98 LYS A CA 6
ATOM 9417 C C . LYS A 1 91 ? -11.424 -14.254 -3.457 1.00 0.00 98 LYS A C 6
ATOM 9418 O O . LYS A 1 91 ? -10.888 -14.091 -2.362 1.00 0.00 98 LYS A O 6
ATOM 9437 N N . GLU A 1 92 ? -12.462 -15.048 -3.673 1.00 0.00 99 GLU A N 6
ATOM 9438 C CA . GLU A 1 92 ? -13.061 -15.809 -2.590 1.00 0.00 99 GLU A CA 6
ATOM 9439 C C . GLU A 1 92 ? -12.087 -16.879 -2.091 1.00 0.00 99 GLU A C 6
ATOM 9440 O O . GLU A 1 92 ? -11.960 -17.094 -0.886 1.00 0.00 99 GLU A O 6
ATOM 9452 N N . GLU A 1 93 ? -11.424 -17.520 -3.042 1.00 0.00 100 GLU A N 6
ATOM 9453 C CA . GLU A 1 93 ? -10.465 -18.561 -2.714 1.00 0.00 100 GLU A CA 6
ATOM 9454 C C . GLU A 1 93 ? -9.209 -17.949 -2.091 1.00 0.00 100 GLU A C 6
ATOM 9455 O O . GLU A 1 93 ? -8.681 -18.470 -1.110 1.00 0.00 100 GLU A O 6
ATOM 9467 N N . LEU A 1 94 ? -8.766 -16.851 -2.686 1.00 0.00 101 LEU A N 6
ATOM 9468 C CA . LEU A 1 94 ? -7.582 -16.162 -2.202 1.00 0.00 101 LEU A CA 6
ATOM 9469 C C . LEU A 1 94 ? -7.838 -15.654 -0.782 1.00 0.00 101 LEU A C 6
ATOM 9470 O O . LEU A 1 94 ? -6.920 -15.599 0.036 1.00 0.00 101 LEU A O 6
ATOM 9486 N N . LYS A 1 95 ? -9.089 -15.296 -0.532 1.00 0.00 102 LYS A N 6
ATOM 9487 C CA . LYS A 1 95 ? -9.477 -14.795 0.776 1.00 0.00 102 LYS A CA 6
ATOM 9488 C C . LYS A 1 95 ? -9.084 -15.816 1.845 1.00 0.00 102 LYS A C 6
ATOM 9489 O O . LYS A 1 95 ? -8.815 -15.450 2.988 1.00 0.00 102 LYS A O 6
ATOM 9508 N N . SER A 1 96 ? -9.065 -17.076 1.437 1.00 0.00 103 SER A N 6
ATOM 9509 C CA . SER A 1 96 ? -8.711 -18.153 2.346 1.00 0.00 103 SER A CA 6
ATOM 9510 C C . SER A 1 96 ? -7.191 -18.325 2.386 1.00 0.00 103 SER A C 6
ATOM 9511 O O . SER A 1 96 ? -6.628 -18.658 3.427 1.00 0.00 103 SER A O 6
ATOM 9519 N N . LEU A 1 97 ? -6.571 -18.090 1.239 1.00 0.00 104 LEU A N 6
ATOM 9520 C CA . LEU A 1 97 ? -5.127 -18.215 1.129 1.00 0.00 104 LEU A CA 6
ATOM 9521 C C . LEU A 1 97 ? -4.466 -16.960 1.703 1.00 0.00 104 LEU A C 6
ATOM 9522 O O . LEU A 1 97 ? -3.242 -16.842 1.698 1.00 0.00 104 LEU A O 6
ATOM 9538 N N . GLY A 1 98 ? -5.306 -16.056 2.186 1.00 0.00 105 GLY A N 6
ATOM 9539 C CA . GLY A 1 98 ? -4.818 -14.814 2.762 1.00 0.00 105 GLY A CA 6
ATOM 9540 C C . GLY A 1 98 ? -4.314 -15.034 4.190 1.00 0.00 105 GLY A C 6
ATOM 9541 O O . GLY A 1 98 ? -3.135 -14.828 4.475 1.00 0.00 105 GLY A O 6
ATOM 9545 N N . THR A 1 99 ? -5.232 -15.449 5.050 1.00 0.00 106 THR A N 6
ATOM 9546 C CA . THR A 1 99 ? -4.895 -15.699 6.441 1.00 0.00 106 THR A CA 6
ATOM 9547 C C . THR A 1 99 ? -4.579 -17.181 6.656 1.00 0.00 106 THR A C 6
ATOM 9548 O O . THR A 1 99 ? -5.381 -18.047 6.311 1.00 0.00 106 THR A O 6
ATOM 9559 N N . GLY A 1 100 ? -3.407 -17.426 7.225 1.00 0.00 107 GLY A N 6
ATOM 9560 C CA . GLY A 1 100 ? -2.975 -18.788 7.489 1.00 0.00 107 GLY A CA 6
ATOM 9561 C C . GLY A 1 100 ? -1.528 -18.817 7.986 1.00 0.00 107 GLY A C 6
ATOM 9562 O O . GLY A 1 100 ? -1.100 -17.923 8.715 1.00 0.00 107 GLY A O 6
ATOM 9566 N N . ALA A 1 101 ? -0.814 -19.853 7.570 1.00 0.00 108 ALA A N 6
ATOM 9567 C CA . ALA A 1 101 ? 0.576 -20.010 7.964 1.00 0.00 108 ALA A CA 6
ATOM 9568 C C . ALA A 1 101 ? 1.258 -21.006 7.024 1.00 0.00 108 ALA A C 6
ATOM 9569 O O . ALA A 1 101 ? 0.588 -21.786 6.348 1.00 0.00 108 ALA A O 6
ATOM 9576 N N . PRO A 1 102 ? 2.617 -20.947 7.011 1.00 0.00 109 PRO A N 6
ATOM 9577 C CA . PRO A 1 102 ? 3.397 -21.835 6.166 1.00 0.00 109 PRO A CA 6
ATOM 9578 C C . PRO A 1 102 ? 3.429 -23.252 6.742 1.00 0.00 109 PRO A C 6
ATOM 9579 O O . PRO A 1 102 ? 3.075 -23.463 7.900 1.00 0.00 109 PRO A O 6
ATOM 9590 N N . VAL A 1 103 ? 3.858 -24.186 5.906 1.00 0.00 110 VAL A N 6
ATOM 9591 C CA . VAL A 1 103 ? 3.942 -25.577 6.317 1.00 0.00 110 VAL A CA 6
ATOM 9592 C C . VAL A 1 103 ? 5.251 -26.179 5.803 1.00 0.00 110 VAL A C 6
ATOM 9593 O O . VAL A 1 103 ? 5.774 -25.749 4.776 1.00 0.00 110 VAL A O 6
ATOM 9606 N N . ILE A 1 104 ? 5.742 -27.165 6.539 1.00 0.00 111 ILE A N 6
ATOM 9607 C CA . ILE A 1 104 ? 6.980 -27.830 6.170 1.00 0.00 111 ILE A CA 6
ATOM 9608 C C . ILE A 1 104 ? 6.782 -29.345 6.246 1.00 0.00 111 ILE A C 6
ATOM 9609 O O . ILE A 1 104 ? 7.051 -30.059 5.282 1.00 0.00 111 ILE A O 6
ATOM 9625 N N . ASP A 1 1 ? 1.325 0.000 0.000 1.00 0.00 8 ASP A N 7
ATOM 9626 C CA . ASP A 1 1 ? 2.073 0.000 -1.245 1.00 0.00 8 ASP A CA 7
ATOM 9627 C C . ASP A 1 1 ? 3.237 -0.987 -1.136 1.00 0.00 8 ASP A C 7
ATOM 9628 O O . ASP A 1 1 ? 4.400 -0.591 -1.204 1.00 0.00 8 ASP A O 7
ATOM 9637 N N . PRO A 1 2 ? 2.875 -2.286 -0.964 1.00 0.00 9 PRO A N 7
ATOM 9638 C CA . PRO A 1 2 ? 3.876 -3.333 -0.844 1.00 0.00 9 PRO A CA 7
ATOM 9639 C C . PRO A 1 2 ? 4.501 -3.652 -2.204 1.00 0.00 9 PRO A C 7
ATOM 9640 O O . PRO A 1 2 ? 4.393 -2.862 -3.141 1.00 0.00 9 PRO A O 7
ATOM 9651 N N . ALA A 1 3 ? 5.141 -4.810 -2.268 1.00 0.00 10 ALA A N 7
ATOM 9652 C CA . ALA A 1 3 ? 5.784 -5.243 -3.497 1.00 0.00 10 ALA A CA 7
ATOM 9653 C C . ALA A 1 3 ? 5.680 -6.765 -3.613 1.00 0.00 10 ALA A C 7
ATOM 9654 O O . ALA A 1 3 ? 6.677 -7.471 -3.472 1.00 0.00 10 ALA A O 7
ATOM 9661 N N . VAL A 1 4 ? 4.464 -7.225 -3.870 1.00 0.00 11 VAL A N 7
ATOM 9662 C CA . VAL A 1 4 ? 4.217 -8.650 -4.007 1.00 0.00 11 VAL A CA 7
ATOM 9663 C C . VAL A 1 4 ? 4.859 -9.153 -5.301 1.00 0.00 11 VAL A C 7
ATOM 9664 O O . VAL A 1 4 ? 5.318 -10.292 -5.369 1.00 0.00 11 VAL A O 7
ATOM 9677 N N . ASP A 1 5 ? 4.872 -8.278 -6.296 1.00 0.00 12 ASP A N 7
ATOM 9678 C CA . ASP A 1 5 ? 5.450 -8.619 -7.585 1.00 0.00 12 ASP A CA 7
ATOM 9679 C C . ASP A 1 5 ? 6.923 -8.988 -7.396 1.00 0.00 12 ASP A C 7
ATOM 9680 O O . ASP A 1 5 ? 7.404 -9.956 -7.984 1.00 0.00 12 ASP A O 7
ATOM 9689 N N . ARG A 1 6 ? 7.598 -8.198 -6.575 1.00 0.00 13 ARG A N 7
ATOM 9690 C CA . ARG A 1 6 ? 9.006 -8.430 -6.302 1.00 0.00 13 ARG A CA 7
ATOM 9691 C C . ARG A 1 6 ? 9.190 -9.747 -5.545 1.00 0.00 13 ARG A C 7
ATOM 9692 O O . ARG A 1 6 ? 10.116 -10.505 -5.827 1.00 0.00 13 ARG A O 7
ATOM 9713 N N . SER A 1 7 ? 8.293 -9.978 -4.598 1.00 0.00 14 SER A N 7
ATOM 9714 C CA . SER A 1 7 ? 8.345 -11.191 -3.798 1.00 0.00 14 SER A CA 7
ATOM 9715 C C . SER A 1 7 ? 8.123 -12.415 -4.689 1.00 0.00 14 SER A C 7
ATOM 9716 O O . SER A 1 7 ? 8.674 -13.484 -4.429 1.00 0.00 14 SER A O 7
ATOM 9724 N N . LEU A 1 8 ? 7.316 -12.218 -5.721 1.00 0.00 15 LEU A N 7
ATOM 9725 C CA . LEU A 1 8 ? 7.015 -13.292 -6.652 1.00 0.00 15 LEU A CA 7
ATOM 9726 C C . LEU A 1 8 ? 8.269 -13.624 -7.464 1.00 0.00 15 LEU A C 7
ATOM 9727 O O . LEU A 1 8 ? 8.358 -14.693 -8.065 1.00 0.00 15 LEU A O 7
ATOM 9743 N N . ARG A 1 9 ? 9.206 -12.687 -7.455 1.00 0.00 16 ARG A N 7
ATOM 9744 C CA . ARG A 1 9 ? 10.450 -12.866 -8.184 1.00 0.00 16 ARG A CA 7
ATOM 9745 C C . ARG A 1 9 ? 11.562 -13.312 -7.232 1.00 0.00 16 ARG A C 7
ATOM 9746 O O . ARG A 1 9 ? 12.643 -12.725 -7.216 1.00 0.00 16 ARG A O 7
ATOM 9767 N N . SER A 1 10 ? 11.259 -14.347 -6.463 1.00 0.00 17 SER A N 7
ATOM 9768 C CA . SER A 1 10 ? 12.220 -14.879 -5.511 1.00 0.00 17 SER A CA 7
ATOM 9769 C C . SER A 1 10 ? 11.780 -16.268 -5.044 1.00 0.00 17 SER A C 7
ATOM 9770 O O . SER A 1 10 ? 10.670 -16.435 -4.541 1.00 0.00 17 SER A O 7
ATOM 9778 N N . VAL A 1 11 ? 12.673 -17.229 -5.228 1.00 0.00 18 VAL A N 7
ATOM 9779 C CA . VAL A 1 11 ? 12.391 -18.598 -4.832 1.00 0.00 18 VAL A CA 7
ATOM 9780 C C . VAL A 1 11 ? 13.422 -19.047 -3.794 1.00 0.00 18 VAL A C 7
ATOM 9781 O O . VAL A 1 11 ? 14.625 -18.965 -4.033 1.00 0.00 18 VAL A O 7
ATOM 9794 N N . PHE A 1 12 ? 12.911 -19.511 -2.663 1.00 0.00 19 PHE A N 7
ATOM 9795 C CA . PHE A 1 12 ? 13.772 -19.973 -1.587 1.00 0.00 19 PHE A CA 7
ATOM 9796 C C . PHE A 1 12 ? 14.321 -21.370 -1.885 1.00 0.00 19 PHE A C 7
ATOM 9797 O O . PHE A 1 12 ? 13.563 -22.281 -2.216 1.00 0.00 19 PHE A O 7
ATOM 9814 N N . VAL A 1 13 ? 15.634 -21.495 -1.757 1.00 0.00 20 VAL A N 7
ATOM 9815 C CA . VAL A 1 13 ? 16.292 -22.765 -2.009 1.00 0.00 20 VAL A CA 7
ATOM 9816 C C . VAL A 1 13 ? 17.049 -23.200 -0.752 1.00 0.00 20 VAL A C 7
ATOM 9817 O O . VAL A 1 13 ? 17.767 -22.404 -0.149 1.00 0.00 20 VAL A O 7
ATOM 9830 N N . GLY A 1 14 ? 16.862 -24.462 -0.394 1.00 0.00 21 GLY A N 7
ATOM 9831 C CA . GLY A 1 14 ? 17.518 -25.012 0.780 1.00 0.00 21 GLY A CA 7
ATOM 9832 C C . GLY A 1 14 ? 18.088 -26.402 0.489 1.00 0.00 21 GLY A C 7
ATOM 9833 O O . GLY A 1 14 ? 18.161 -26.818 -0.666 1.00 0.00 21 GLY A O 7
ATOM 9837 N N . ASN A 1 15 ? 18.478 -27.082 1.557 1.00 0.00 22 ASN A N 7
ATOM 9838 C CA . ASN A 1 15 ? 19.040 -28.416 1.431 1.00 0.00 22 ASN A CA 7
ATOM 9839 C C . ASN A 1 15 ? 20.168 -28.394 0.397 1.00 0.00 22 ASN A C 7
ATOM 9840 O O . ASN A 1 15 ? 20.412 -29.391 -0.281 1.00 0.00 22 ASN A O 7
ATOM 9851 N N . ILE A 1 16 ? 20.825 -27.247 0.310 1.00 0.00 23 ILE A N 7
ATOM 9852 C CA . ILE A 1 16 ? 21.921 -27.083 -0.629 1.00 0.00 23 ILE A CA 7
ATOM 9853 C C . ILE A 1 16 ? 23.249 -27.287 0.103 1.00 0.00 23 ILE A C 7
ATOM 9854 O O . ILE A 1 16 ? 23.607 -26.500 0.978 1.00 0.00 23 ILE A O 7
ATOM 9870 N N . PRO A 1 17 ? 23.962 -28.375 -0.293 1.00 0.00 24 PRO A N 7
ATOM 9871 C CA . PRO A 1 17 ? 25.243 -28.692 0.315 1.00 0.00 24 PRO A CA 7
ATOM 9872 C C . PRO A 1 17 ? 26.338 -27.749 -0.187 1.00 0.00 24 PRO A C 7
ATOM 9873 O O . PRO A 1 17 ? 26.089 -26.906 -1.048 1.00 0.00 24 PRO A O 7
ATOM 9884 N N . TYR A 1 18 ? 27.526 -27.921 0.373 1.00 0.00 25 TYR A N 7
ATOM 9885 C CA . TYR A 1 18 ? 28.660 -27.096 -0.008 1.00 0.00 25 TYR A CA 7
ATOM 9886 C C . TYR A 1 18 ? 29.178 -27.482 -1.394 1.00 0.00 25 TYR A C 7
ATOM 9887 O O . TYR A 1 18 ? 30.102 -26.856 -1.912 1.00 0.00 25 TYR A O 7
ATOM 9905 N N . GLU A 1 19 ? 28.562 -28.511 -1.956 1.00 0.00 26 GLU A N 7
ATOM 9906 C CA . GLU A 1 19 ? 28.950 -28.988 -3.273 1.00 0.00 26 GLU A CA 7
ATOM 9907 C C . GLU A 1 19 ? 28.119 -28.294 -4.355 1.00 0.00 26 GLU A C 7
ATOM 9908 O O . GLU A 1 19 ? 28.411 -28.420 -5.543 1.00 0.00 26 GLU A O 7
ATOM 9920 N N . ALA A 1 20 ? 27.100 -27.578 -3.904 1.00 0.00 27 ALA A N 7
ATOM 9921 C CA . ALA A 1 20 ? 26.225 -26.864 -4.819 1.00 0.00 27 ALA A CA 7
ATOM 9922 C C . ALA A 1 20 ? 26.341 -25.360 -4.561 1.00 0.00 27 ALA A C 7
ATOM 9923 O O . ALA A 1 20 ? 25.689 -24.829 -3.664 1.00 0.00 27 ALA A O 7
ATOM 9930 N N . THR A 1 21 ? 27.177 -24.718 -5.363 1.00 0.00 28 THR A N 7
ATOM 9931 C CA . THR A 1 21 ? 27.388 -23.286 -5.233 1.00 0.00 28 THR A CA 7
ATOM 9932 C C . THR A 1 21 ? 26.403 -22.520 -6.119 1.00 0.00 28 THR A C 7
ATOM 9933 O O . THR A 1 21 ? 25.661 -23.121 -6.893 1.00 0.00 28 THR A O 7
ATOM 9944 N N . GLU A 1 22 ? 26.429 -21.203 -5.974 1.00 0.00 29 GLU A N 7
ATOM 9945 C CA . GLU A 1 22 ? 25.548 -20.348 -6.752 1.00 0.00 29 GLU A CA 7
ATOM 9946 C C . GLU A 1 22 ? 25.777 -20.570 -8.248 1.00 0.00 29 GLU A C 7
ATOM 9947 O O . GLU A 1 22 ? 24.851 -20.440 -9.047 1.00 0.00 29 GLU A O 7
ATOM 9959 N N . GLU A 1 23 ? 27.015 -20.902 -8.582 1.00 0.00 30 GLU A N 7
ATOM 9960 C CA . GLU A 1 23 ? 27.377 -21.143 -9.968 1.00 0.00 30 GLU A CA 7
ATOM 9961 C C . GLU A 1 23 ? 26.616 -22.354 -10.512 1.00 0.00 30 GLU A C 7
ATOM 9962 O O . GLU A 1 23 ? 26.273 -22.397 -11.693 1.00 0.00 30 GLU A O 7
ATOM 9974 N N . GLN A 1 24 ? 26.375 -23.308 -9.626 1.00 0.00 31 GLN A N 7
ATOM 9975 C CA . GLN A 1 24 ? 25.660 -24.516 -10.002 1.00 0.00 31 GLN A CA 7
ATOM 9976 C C . GLN A 1 24 ? 24.150 -24.284 -9.929 1.00 0.00 31 GLN A C 7
ATOM 9977 O O . GLN A 1 24 ? 23.413 -24.678 -10.832 1.00 0.00 31 GLN A O 7
ATOM 9991 N N . LEU A 1 25 ? 23.733 -23.646 -8.845 1.00 0.00 32 LEU A N 7
ATOM 9992 C CA . LEU A 1 25 ? 22.324 -23.357 -8.642 1.00 0.00 32 LEU A CA 7
ATOM 9993 C C . LEU A 1 25 ? 21.810 -22.504 -9.803 1.00 0.00 32 LEU A C 7
ATOM 9994 O O . LEU A 1 25 ? 20.776 -22.811 -10.394 1.00 0.00 32 LEU A O 7
ATOM 10010 N N . LYS A 1 26 ? 22.557 -21.449 -10.096 1.00 0.00 33 LYS A N 7
ATOM 10011 C CA . LYS A 1 26 ? 22.190 -20.549 -11.176 1.00 0.00 33 LYS A CA 7
ATOM 10012 C C . LYS A 1 26 ? 22.078 -21.343 -12.480 1.00 0.00 33 LYS A C 7
ATOM 10013 O O . LYS A 1 26 ? 21.201 -21.076 -13.300 1.00 0.00 33 LYS A O 7
ATOM 10032 N N . ASP A 1 27 ? 22.979 -22.302 -12.630 1.00 0.00 34 ASP A N 7
ATOM 10033 C CA . ASP A 1 27 ? 22.993 -23.137 -13.820 1.00 0.00 34 ASP A CA 7
ATOM 10034 C C . ASP A 1 27 ? 21.736 -24.009 -13.840 1.00 0.00 34 ASP A C 7
ATOM 10035 O O . ASP A 1 27 ? 21.171 -24.266 -14.902 1.00 0.00 34 ASP A O 7
ATOM 10044 N N . ILE A 1 28 ? 21.336 -24.442 -12.653 1.00 0.00 35 ILE A N 7
ATOM 10045 C CA . ILE A 1 28 ? 20.157 -25.280 -12.521 1.00 0.00 35 ILE A CA 7
ATOM 10046 C C . ILE A 1 28 ? 18.912 -24.461 -12.869 1.00 0.00 35 ILE A C 7
ATOM 10047 O O . ILE A 1 28 ? 18.068 -24.907 -13.645 1.00 0.00 35 ILE A O 7
ATOM 10063 N N . PHE A 1 29 ? 18.838 -23.277 -12.279 1.00 0.00 36 PHE A N 7
ATOM 10064 C CA . PHE A 1 29 ? 17.710 -22.392 -12.517 1.00 0.00 36 PHE A CA 7
ATOM 10065 C C . PHE A 1 29 ? 17.736 -21.844 -13.945 1.00 0.00 36 PHE A C 7
ATOM 10066 O O . PHE A 1 29 ? 16.691 -21.526 -14.511 1.00 0.00 36 PHE A O 7
ATOM 10083 N N . SER A 1 30 ? 18.941 -21.751 -14.488 1.00 0.00 37 SER A N 7
ATOM 10084 C CA . SER A 1 30 ? 19.116 -21.247 -15.840 1.00 0.00 37 SER A CA 7
ATOM 10085 C C . SER A 1 30 ? 18.395 -22.158 -16.835 1.00 0.00 37 SER A C 7
ATOM 10086 O O . SER A 1 30 ? 17.886 -21.691 -17.853 1.00 0.00 37 SER A O 7
ATOM 10094 N N . GLU A 1 31 ? 18.373 -23.441 -16.506 1.00 0.00 38 GLU A N 7
ATOM 10095 C CA . GLU A 1 31 ? 17.722 -24.421 -17.359 1.00 0.00 38 GLU A CA 7
ATOM 10096 C C . GLU A 1 31 ? 16.204 -24.230 -17.325 1.00 0.00 38 GLU A C 7
ATOM 10097 O O . GLU A 1 31 ? 15.487 -24.784 -18.156 1.00 0.00 38 GLU A O 7
ATOM 10109 N N . VAL A 1 32 ? 15.761 -23.446 -16.354 1.00 0.00 39 VAL A N 7
ATOM 10110 C CA . VAL A 1 32 ? 14.341 -23.175 -16.200 1.00 0.00 39 VAL A CA 7
ATOM 10111 C C . VAL A 1 32 ? 14.041 -21.758 -16.693 1.00 0.00 39 VAL A C 7
ATOM 10112 O O . VAL A 1 32 ? 12.891 -21.321 -16.673 1.00 0.00 39 VAL A O 7
ATOM 10125 N N . GLY A 1 33 ? 15.094 -21.080 -17.124 1.00 0.00 40 GLY A N 7
ATOM 10126 C CA . GLY A 1 33 ? 14.957 -19.721 -17.621 1.00 0.00 40 GLY A CA 7
ATOM 10127 C C . GLY A 1 33 ? 16.104 -18.838 -17.126 1.00 0.00 40 GLY A C 7
ATOM 10128 O O . GLY A 1 33 ? 16.915 -19.268 -16.307 1.00 0.00 40 GLY A O 7
ATOM 10132 N N . PRO A 1 34 ? 16.137 -17.587 -17.658 1.00 0.00 41 PRO A N 7
ATOM 10133 C CA . PRO A 1 34 ? 17.172 -16.639 -17.279 1.00 0.00 41 PRO A CA 7
ATOM 10134 C C . PRO A 1 34 ? 16.913 -16.075 -15.881 1.00 0.00 41 PRO A C 7
ATOM 10135 O O . PRO A 1 34 ? 15.888 -15.438 -15.645 1.00 0.00 41 PRO A O 7
ATOM 10146 N N . VAL A 1 35 ? 17.860 -16.330 -14.990 1.00 0.00 42 VAL A N 7
ATOM 10147 C CA . VAL A 1 35 ? 17.747 -15.855 -13.622 1.00 0.00 42 VAL A CA 7
ATOM 10148 C C . VAL A 1 35 ? 18.287 -14.426 -13.536 1.00 0.00 42 VAL A C 7
ATOM 10149 O O . VAL A 1 35 ? 19.205 -14.061 -14.269 1.00 0.00 42 VAL A O 7
ATOM 10162 N N . VAL A 1 36 ? 17.694 -13.657 -12.635 1.00 0.00 43 VAL A N 7
ATOM 10163 C CA . VAL A 1 36 ? 18.103 -12.276 -12.444 1.00 0.00 43 VAL A CA 7
ATOM 10164 C C . VAL A 1 36 ? 19.313 -12.232 -11.509 1.00 0.00 43 VAL A C 7
ATOM 10165 O O . VAL A 1 36 ? 20.318 -11.593 -11.818 1.00 0.00 43 VAL A O 7
ATOM 10178 N N . SER A 1 37 ? 19.177 -12.919 -10.385 1.00 0.00 44 SER A N 7
ATOM 10179 C CA . SER A 1 37 ? 20.247 -12.966 -9.402 1.00 0.00 44 SER A CA 7
ATOM 10180 C C . SER A 1 37 ? 19.958 -14.055 -8.367 1.00 0.00 44 SER A C 7
ATOM 10181 O O . SER A 1 37 ? 18.844 -14.570 -8.296 1.00 0.00 44 SER A O 7
ATOM 10189 N N . PHE A 1 38 ? 20.983 -14.374 -7.590 1.00 0.00 45 PHE A N 7
ATOM 10190 C CA . PHE A 1 38 ? 20.854 -15.393 -6.561 1.00 0.00 45 PHE A CA 7
ATOM 10191 C C . PHE A 1 38 ? 21.782 -15.101 -5.381 1.00 0.00 45 PHE A C 7
ATOM 10192 O O . PHE A 1 38 ? 23.002 -15.075 -5.537 1.00 0.00 45 PHE A O 7
ATOM 10209 N N . ARG A 1 39 ? 21.169 -14.889 -4.225 1.00 0.00 46 ARG A N 7
ATOM 10210 C CA . ARG A 1 39 ? 21.925 -14.600 -3.019 1.00 0.00 46 ARG A CA 7
ATOM 10211 C C . ARG A 1 39 ? 21.548 -15.582 -1.908 1.00 0.00 46 ARG A C 7
ATOM 10212 O O . ARG A 1 39 ? 20.367 -15.812 -1.652 1.00 0.00 46 ARG A O 7
ATOM 10233 N N . LEU A 1 40 ? 22.574 -16.136 -1.279 1.00 0.00 47 LEU A N 7
ATOM 10234 C CA . LEU A 1 40 ? 22.365 -17.089 -0.201 1.00 0.00 47 LEU A CA 7
ATOM 10235 C C . LEU A 1 40 ? 22.958 -16.527 1.092 1.00 0.00 47 LEU A C 7
ATOM 10236 O O . LEU A 1 40 ? 23.644 -15.506 1.073 1.00 0.00 47 LEU A O 7
ATOM 10252 N N . VAL A 1 41 ? 22.673 -17.219 2.186 1.00 0.00 48 VAL A N 7
ATOM 10253 C CA . VAL A 1 41 ? 23.169 -16.802 3.486 1.00 0.00 48 VAL A CA 7
ATOM 10254 C C . VAL A 1 41 ? 24.568 -17.382 3.703 1.00 0.00 48 VAL A C 7
ATOM 10255 O O . VAL A 1 41 ? 24.753 -18.597 3.664 1.00 0.00 48 VAL A O 7
ATOM 10268 N N . TYR A 1 42 ? 25.518 -16.485 3.927 1.00 0.00 49 TYR A N 7
ATOM 10269 C CA . TYR A 1 42 ? 26.894 -16.892 4.150 1.00 0.00 49 TYR A CA 7
ATOM 10270 C C . TYR A 1 42 ? 27.425 -16.331 5.470 1.00 0.00 49 TYR A C 7
ATOM 10271 O O . TYR A 1 42 ? 27.487 -15.116 5.652 1.00 0.00 49 TYR A O 7
ATOM 10289 N N . ASP A 1 43 ? 27.796 -17.242 6.358 1.00 0.00 50 ASP A N 7
ATOM 10290 C CA . ASP A 1 43 ? 28.320 -16.853 7.656 1.00 0.00 50 ASP A CA 7
ATOM 10291 C C . ASP A 1 43 ? 29.716 -16.253 7.479 1.00 0.00 50 ASP A C 7
ATOM 10292 O O . ASP A 1 43 ? 30.668 -16.969 7.173 1.00 0.00 50 ASP A O 7
ATOM 10301 N N . ARG A 1 44 ? 29.793 -14.946 7.679 1.00 0.00 51 ARG A N 7
ATOM 10302 C CA . ARG A 1 44 ? 31.057 -14.241 7.545 1.00 0.00 51 ARG A CA 7
ATOM 10303 C C . ARG A 1 44 ? 31.972 -14.563 8.728 1.00 0.00 51 ARG A C 7
ATOM 10304 O O . ARG A 1 44 ? 33.194 -14.558 8.592 1.00 0.00 51 ARG A O 7
ATOM 10325 N N . GLU A 1 45 ? 31.345 -14.836 9.863 1.00 0.00 52 GLU A N 7
ATOM 10326 C CA . GLU A 1 45 ? 32.087 -15.160 11.069 1.00 0.00 52 GLU A CA 7
ATOM 10327 C C . GLU A 1 45 ? 32.728 -16.544 10.943 1.00 0.00 52 GLU A C 7
ATOM 10328 O O . GLU A 1 45 ? 33.804 -16.786 11.488 1.00 0.00 52 GLU A O 7
ATOM 10340 N N . THR A 1 46 ? 32.040 -17.415 10.220 1.00 0.00 53 THR A N 7
ATOM 10341 C CA . THR A 1 46 ? 32.528 -18.768 10.015 1.00 0.00 53 THR A CA 7
ATOM 10342 C C . THR A 1 46 ? 33.040 -18.940 8.583 1.00 0.00 53 THR A C 7
ATOM 10343 O O . THR A 1 46 ? 33.569 -19.993 8.231 1.00 0.00 53 THR A O 7
ATOM 10354 N N . GLY A 1 47 ? 32.863 -17.888 7.796 1.00 0.00 54 GLY A N 7
ATOM 10355 C CA . GLY A 1 47 ? 33.300 -17.909 6.411 1.00 0.00 54 GLY A CA 7
ATOM 10356 C C . GLY A 1 47 ? 32.718 -19.115 5.670 1.00 0.00 54 GLY A C 7
ATOM 10357 O O . GLY A 1 47 ? 33.209 -19.490 4.607 1.00 0.00 54 GLY A O 7
ATOM 10361 N N . LYS A 1 48 ? 31.681 -19.688 6.262 1.00 0.00 55 LYS A N 7
ATOM 10362 C CA . LYS A 1 48 ? 31.026 -20.843 5.672 1.00 0.00 55 LYS A CA 7
ATOM 10363 C C . LYS A 1 48 ? 29.573 -20.491 5.348 1.00 0.00 55 LYS A C 7
ATOM 10364 O O . LYS A 1 48 ? 28.940 -19.724 6.072 1.00 0.00 55 LYS A O 7
ATOM 10383 N N . PRO A 1 49 ? 29.074 -21.082 4.229 1.00 0.00 56 PRO A N 7
ATOM 10384 C CA . PRO A 1 49 ? 27.708 -20.839 3.800 1.00 0.00 56 PRO A CA 7
ATOM 10385 C C . PRO A 1 49 ? 26.713 -21.593 4.685 1.00 0.00 56 PRO A C 7
ATOM 10386 O O . PRO A 1 49 ? 26.937 -22.752 5.030 1.00 0.00 56 PRO A O 7
ATOM 10397 N N . LYS A 1 50 ? 25.634 -20.903 5.028 1.00 0.00 57 LYS A N 7
ATOM 10398 C CA . LYS A 1 50 ? 24.604 -21.493 5.866 1.00 0.00 57 LYS A CA 7
ATOM 10399 C C . LYS A 1 50 ? 24.141 -22.812 5.244 1.00 0.00 57 LYS A C 7
ATOM 10400 O O . LYS A 1 50 ? 24.224 -23.864 5.877 1.00 0.00 57 LYS A O 7
ATOM 10419 N N . GLY A 1 51 ? 23.662 -22.714 4.013 1.00 0.00 58 GLY A N 7
ATOM 10420 C CA . GLY A 1 51 ? 23.185 -23.886 3.299 1.00 0.00 58 GLY A CA 7
ATOM 10421 C C . GLY A 1 51 ? 21.925 -23.563 2.494 1.00 0.00 58 GLY A C 7
ATOM 10422 O O . GLY A 1 51 ? 21.550 -24.312 1.593 1.00 0.00 58 GLY A O 7
ATOM 10426 N N . TYR A 1 52 ? 21.305 -22.446 2.848 1.00 0.00 59 TYR A N 7
ATOM 10427 C CA . TYR A 1 52 ? 20.095 -22.015 2.169 1.00 0.00 59 TYR A CA 7
ATOM 10428 C C . TYR A 1 52 ? 20.245 -20.589 1.635 1.00 0.00 59 TYR A C 7
ATOM 10429 O O . TYR A 1 52 ? 21.074 -19.823 2.123 1.00 0.00 59 TYR A O 7
ATOM 10447 N N . GLY A 1 53 ? 19.428 -20.275 0.640 1.00 0.00 60 GLY A N 7
ATOM 10448 C CA . GLY A 1 53 ? 19.459 -18.955 0.034 1.00 0.00 60 GLY A CA 7
ATOM 10449 C C . GLY A 1 53 ? 18.205 -18.708 -0.807 1.00 0.00 60 GLY A C 7
ATOM 10450 O O . GLY A 1 53 ? 17.284 -19.523 -0.809 1.00 0.00 60 GLY A O 7
ATOM 10454 N N . PHE A 1 54 ? 18.211 -17.580 -1.502 1.00 0.00 61 PHE A N 7
ATOM 10455 C CA . PHE A 1 54 ? 17.085 -17.216 -2.346 1.00 0.00 61 PHE A CA 7
ATOM 10456 C C . PHE A 1 54 ? 17.559 -16.775 -3.732 1.00 0.00 61 PHE A C 7
ATOM 10457 O O . PHE A 1 54 ? 18.622 -16.170 -3.866 1.00 0.00 61 PHE A O 7
ATOM 10474 N N . CYS A 1 55 ? 16.748 -17.096 -4.730 1.00 0.00 62 CYS A N 7
ATOM 10475 C CA . CYS A 1 55 ? 17.071 -16.741 -6.101 1.00 0.00 62 CYS A CA 7
ATOM 10476 C C . CYS A 1 55 ? 15.933 -15.882 -6.656 1.00 0.00 62 CYS A C 7
ATOM 10477 O O . CYS A 1 55 ? 14.775 -16.295 -6.640 1.00 0.00 62 CYS A O 7
ATOM 10485 N N . GLU A 1 56 ? 16.303 -14.703 -7.133 1.00 0.00 63 GLU A N 7
ATOM 10486 C CA . GLU A 1 56 ? 15.327 -13.783 -7.692 1.00 0.00 63 GLU A CA 7
ATOM 10487 C C . GLU A 1 56 ? 15.344 -13.855 -9.220 1.00 0.00 63 GLU A C 7
ATOM 10488 O O . GLU A 1 56 ? 16.398 -13.722 -9.840 1.00 0.00 63 GLU A O 7
ATOM 10500 N N . TYR A 1 57 ? 14.163 -14.066 -9.784 1.00 0.00 64 TYR A N 7
ATOM 10501 C CA . TYR A 1 57 ? 14.029 -14.157 -11.228 1.00 0.00 64 TYR A CA 7
ATOM 10502 C C . TYR A 1 57 ? 13.553 -12.829 -11.820 1.00 0.00 64 TYR A C 7
ATOM 10503 O O . TYR A 1 57 ? 13.448 -11.831 -11.109 1.00 0.00 64 TYR A O 7
ATOM 10521 N N . GLN A 1 58 ? 13.278 -12.860 -13.115 1.00 0.00 65 GLN A N 7
ATOM 10522 C CA . GLN A 1 58 ? 12.816 -11.671 -13.811 1.00 0.00 65 GLN A CA 7
ATOM 10523 C C . GLN A 1 58 ? 11.375 -11.862 -14.288 1.00 0.00 65 GLN A C 7
ATOM 10524 O O . GLN A 1 58 ? 10.703 -10.896 -14.647 1.00 0.00 65 GLN A O 7
ATOM 10538 N N . ASP A 1 59 ? 10.942 -13.114 -14.277 1.00 0.00 66 ASP A N 7
ATOM 10539 C CA . ASP A 1 59 ? 9.593 -13.444 -14.704 1.00 0.00 66 ASP A CA 7
ATOM 10540 C C . ASP A 1 59 ? 8.930 -14.330 -13.648 1.00 0.00 66 ASP A C 7
ATOM 10541 O O . ASP A 1 59 ? 9.538 -15.283 -13.162 1.00 0.00 66 ASP A O 7
ATOM 10550 N N . GLN A 1 60 ? 7.693 -13.984 -13.323 1.00 0.00 67 GLN A N 7
ATOM 10551 C CA . GLN A 1 60 ? 6.942 -14.736 -12.332 1.00 0.00 67 GLN A CA 7
ATOM 10552 C C . GLN A 1 60 ? 6.800 -16.195 -12.770 1.00 0.00 67 GLN A C 7
ATOM 10553 O O . GLN A 1 60 ? 7.046 -17.109 -11.984 1.00 0.00 67 GLN A O 7
ATOM 10567 N N . GLU A 1 61 ? 6.404 -16.369 -14.022 1.00 0.00 68 GLU A N 7
ATOM 10568 C CA . GLU A 1 61 ? 6.227 -17.701 -14.573 1.00 0.00 68 GLU A CA 7
ATOM 10569 C C . GLU A 1 61 ? 7.548 -18.471 -14.537 1.00 0.00 68 GLU A C 7
ATOM 10570 O O . GLU A 1 61 ? 7.562 -19.677 -14.297 1.00 0.00 68 GLU A O 7
ATOM 10582 N N . THR A 1 62 ? 8.628 -17.741 -14.779 1.00 0.00 69 THR A N 7
ATOM 10583 C CA . THR A 1 62 ? 9.952 -18.341 -14.777 1.00 0.00 69 THR A CA 7
ATOM 10584 C C . THR A 1 62 ? 10.299 -18.862 -13.382 1.00 0.00 69 THR A C 7
ATOM 10585 O O . THR A 1 62 ? 10.813 -19.971 -13.240 1.00 0.00 69 THR A O 7
ATOM 10596 N N . ALA A 1 63 ? 10.005 -18.038 -12.387 1.00 0.00 70 ALA A N 7
ATOM 10597 C CA . ALA A 1 63 ? 10.279 -18.402 -11.007 1.00 0.00 70 ALA A CA 7
ATOM 10598 C C . ALA A 1 63 ? 9.364 -19.558 -10.598 1.00 0.00 70 ALA A C 7
ATOM 10599 O O . ALA A 1 63 ? 9.794 -20.480 -9.906 1.00 0.00 70 ALA A O 7
ATOM 10606 N N . LEU A 1 64 ? 8.119 -19.470 -11.041 1.00 0.00 71 LEU A N 7
ATOM 10607 C CA . LEU A 1 64 ? 7.139 -20.497 -10.729 1.00 0.00 71 LEU A CA 7
ATOM 10608 C C . LEU A 1 64 ? 7.524 -21.796 -11.441 1.00 0.00 71 LEU A C 7
ATOM 10609 O O . LEU A 1 64 ? 7.374 -22.882 -10.882 1.00 0.00 71 LEU A O 7
ATOM 10625 N N . SER A 1 65 ? 8.012 -21.642 -12.662 1.00 0.00 72 SER A N 7
ATOM 10626 C CA . SER A 1 65 ? 8.420 -22.789 -13.456 1.00 0.00 72 SER A CA 7
ATOM 10627 C C . SER A 1 65 ? 9.621 -23.476 -12.804 1.00 0.00 72 SER A C 7
ATOM 10628 O O . SER A 1 65 ? 9.716 -24.702 -12.807 1.00 0.00 72 SER A O 7
ATOM 10636 N N . ALA A 1 66 ? 10.509 -22.656 -12.261 1.00 0.00 73 ALA A N 7
ATOM 10637 C CA . ALA A 1 66 ? 11.700 -23.169 -11.607 1.00 0.00 73 ALA A CA 7
ATOM 10638 C C . ALA A 1 66 ? 11.294 -23.940 -10.349 1.00 0.00 73 ALA A C 7
ATOM 10639 O O . ALA A 1 66 ? 11.879 -24.976 -10.035 1.00 0.00 73 ALA A O 7
ATOM 10646 N N . MET A 1 67 ? 10.295 -23.405 -9.663 1.00 0.00 74 MET A N 7
ATOM 10647 C CA . MET A 1 67 ? 9.803 -24.030 -8.447 1.00 0.00 74 MET A CA 7
ATOM 10648 C C . MET A 1 67 ? 9.213 -25.411 -8.739 1.00 0.00 74 MET A C 7
ATOM 10649 O O . MET A 1 67 ? 9.510 -26.377 -8.038 1.00 0.00 74 MET A O 7
ATOM 10663 N N . ARG A 1 68 ? 8.389 -25.460 -9.775 1.00 0.00 75 ARG A N 7
ATOM 10664 C CA . ARG A 1 68 ? 7.755 -26.706 -10.169 1.00 0.00 75 ARG A CA 7
ATOM 10665 C C . ARG A 1 68 ? 8.747 -27.589 -10.930 1.00 0.00 75 ARG A C 7
ATOM 10666 O O . ARG A 1 68 ? 8.611 -28.812 -10.944 1.00 0.00 75 ARG A O 7
ATOM 10687 N N . ASN A 1 69 ? 9.722 -26.935 -11.544 1.00 0.00 76 ASN A N 7
ATOM 10688 C CA . ASN A 1 69 ? 10.736 -27.646 -12.304 1.00 0.00 76 ASN A CA 7
ATOM 10689 C C . ASN A 1 69 ? 11.725 -28.302 -11.339 1.00 0.00 76 ASN A C 7
ATOM 10690 O O . ASN A 1 69 ? 12.227 -29.393 -11.606 1.00 0.00 76 ASN A O 7
ATOM 10701 N N . LEU A 1 70 ? 11.975 -27.610 -10.237 1.00 0.00 77 LEU A N 7
ATOM 10702 C CA . LEU A 1 70 ? 12.895 -28.112 -9.231 1.00 0.00 77 LEU A CA 7
ATOM 10703 C C . LEU A 1 70 ? 12.099 -28.639 -8.036 1.00 0.00 77 LEU A C 7
ATOM 10704 O O . LEU A 1 70 ? 11.722 -29.810 -8.005 1.00 0.00 77 LEU A O 7
ATOM 10720 N N . ASN A 1 71 ? 11.866 -27.750 -7.082 1.00 0.00 78 ASN A N 7
ATOM 10721 C CA . ASN A 1 71 ? 11.121 -28.112 -5.888 1.00 0.00 78 ASN A CA 7
ATOM 10722 C C . ASN A 1 71 ? 11.530 -29.518 -5.444 1.00 0.00 78 ASN A C 7
ATOM 10723 O O . ASN A 1 71 ? 10.934 -30.505 -5.871 1.00 0.00 78 ASN A O 7
ATOM 10734 N N . GLY A 1 72 ? 12.543 -29.564 -4.591 1.00 0.00 79 GLY A N 7
ATOM 10735 C CA . GLY A 1 72 ? 13.038 -30.833 -4.085 1.00 0.00 79 GLY A CA 7
ATOM 10736 C C . GLY A 1 72 ? 13.551 -31.715 -5.224 1.00 0.00 79 GLY A C 7
ATOM 10737 O O . GLY A 1 72 ? 13.319 -32.923 -5.231 1.00 0.00 79 GLY A O 7
ATOM 10741 N N . ARG A 1 73 ? 14.239 -31.078 -6.160 1.00 0.00 80 ARG A N 7
ATOM 10742 C CA . ARG A 1 73 ? 14.787 -31.791 -7.301 1.00 0.00 80 ARG A CA 7
ATOM 10743 C C . ARG A 1 73 ? 16.181 -32.329 -6.972 1.00 0.00 80 ARG A C 7
ATOM 10744 O O . ARG A 1 73 ? 17.029 -31.598 -6.462 1.00 0.00 80 ARG A O 7
ATOM 10765 N N . GLU A 1 74 ? 16.375 -33.604 -7.276 1.00 0.00 81 GLU A N 7
ATOM 10766 C CA . GLU A 1 74 ? 17.651 -34.250 -7.018 1.00 0.00 81 GLU A CA 7
ATOM 10767 C C . GLU A 1 74 ? 18.739 -33.649 -7.910 1.00 0.00 81 GLU A C 7
ATOM 10768 O O . GLU A 1 74 ? 18.546 -33.500 -9.116 1.00 0.00 81 GLU A O 7
ATOM 10780 N N . PHE A 1 75 ? 19.859 -33.321 -7.284 1.00 0.00 82 PHE A N 7
ATOM 10781 C CA . PHE A 1 75 ? 20.978 -32.741 -8.006 1.00 0.00 82 PHE A CA 7
ATOM 10782 C C . PHE A 1 75 ? 22.304 -33.060 -7.312 1.00 0.00 82 PHE A C 7
ATOM 10783 O O . PHE A 1 75 ? 23.206 -33.632 -7.922 1.00 0.00 82 PHE A O 7
ATOM 10800 N N . SER A 1 76 ? 22.380 -32.676 -6.046 1.00 0.00 83 SER A N 7
ATOM 10801 C CA . SER A 1 76 ? 23.580 -32.915 -5.263 1.00 0.00 83 SER A CA 7
ATOM 10802 C C . SER A 1 76 ? 23.542 -34.320 -4.660 1.00 0.00 83 SER A C 7
ATOM 10803 O O . SER A 1 76 ? 24.271 -34.615 -3.715 1.00 0.00 83 SER A O 7
ATOM 10811 N N . GLY A 1 77 ? 22.683 -35.151 -5.232 1.00 0.00 84 GLY A N 7
ATOM 10812 C CA . GLY A 1 77 ? 22.539 -36.519 -4.763 1.00 0.00 84 GLY A CA 7
ATOM 10813 C C . GLY A 1 77 ? 21.467 -36.616 -3.676 1.00 0.00 84 GLY A C 7
ATOM 10814 O O . GLY A 1 77 ? 21.278 -37.675 -3.079 1.00 0.00 84 GLY A O 7
ATOM 10818 N N . ARG A 1 78 ? 20.794 -35.498 -3.452 1.00 0.00 85 ARG A N 7
ATOM 10819 C CA . ARG A 1 78 ? 19.746 -35.443 -2.447 1.00 0.00 85 ARG A CA 7
ATOM 10820 C C . ARG A 1 78 ? 18.475 -34.830 -3.038 1.00 0.00 85 ARG A C 7
ATOM 10821 O O . ARG A 1 78 ? 17.642 -35.539 -3.600 1.00 0.00 85 ARG A O 7
ATOM 10842 N N . ALA A 1 79 ? 18.366 -33.517 -2.890 1.00 0.00 86 ALA A N 7
ATOM 10843 C CA . ALA A 1 79 ? 17.211 -32.800 -3.402 1.00 0.00 86 ALA A CA 7
ATOM 10844 C C . ALA A 1 79 ? 17.369 -31.308 -3.104 1.00 0.00 86 ALA A C 7
ATOM 10845 O O . ALA A 1 79 ? 17.870 -30.932 -2.045 1.00 0.00 86 ALA A O 7
ATOM 10852 N N . LEU A 1 80 ? 16.933 -30.497 -4.057 1.00 0.00 87 LEU A N 7
ATOM 10853 C CA . LEU A 1 80 ? 17.020 -29.054 -3.909 1.00 0.00 87 LEU A CA 7
ATOM 10854 C C . LEU A 1 80 ? 15.628 -28.491 -3.612 1.00 0.00 87 LEU A C 7
ATOM 10855 O O . LEU A 1 80 ? 14.860 -28.208 -4.530 1.00 0.00 87 LEU A O 7
ATOM 10871 N N . ARG A 1 81 ? 15.346 -28.347 -2.326 1.00 0.00 88 ARG A N 7
ATOM 10872 C CA . ARG A 1 81 ? 14.061 -27.823 -1.896 1.00 0.00 88 ARG A CA 7
ATOM 10873 C C . ARG A 1 81 ? 13.880 -26.387 -2.392 1.00 0.00 88 ARG A C 7
ATOM 10874 O O . ARG A 1 81 ? 14.666 -25.505 -2.050 1.00 0.00 88 ARG A O 7
ATOM 10895 N N . VAL A 1 82 ? 12.839 -26.197 -3.189 1.00 0.00 89 VAL A N 7
ATOM 10896 C CA . VAL A 1 82 ? 12.545 -24.883 -3.735 1.00 0.00 89 VAL A CA 7
ATOM 10897 C C . VAL A 1 82 ? 11.104 -24.503 -3.391 1.00 0.00 89 VAL A C 7
ATOM 10898 O O . VAL A 1 82 ? 10.174 -25.253 -3.681 1.00 0.00 89 VAL A O 7
ATOM 10911 N N . ASP A 1 83 ? 10.964 -23.338 -2.775 1.00 0.00 90 ASP A N 7
ATOM 10912 C CA . ASP A 1 83 ? 9.651 -22.849 -2.388 1.00 0.00 90 ASP A CA 7
ATOM 10913 C C . ASP A 1 83 ? 9.568 -21.347 -2.670 1.00 0.00 90 ASP A C 7
ATOM 10914 O O . ASP A 1 83 ? 10.587 -20.659 -2.697 1.00 0.00 90 ASP A O 7
ATOM 10923 N N . ASN A 1 84 ? 8.343 -20.883 -2.872 1.00 0.00 91 ASN A N 7
ATOM 10924 C CA . ASN A 1 84 ? 8.113 -19.476 -3.151 1.00 0.00 91 ASN A CA 7
ATOM 10925 C C . ASN A 1 84 ? 8.674 -18.635 -2.003 1.00 0.00 91 ASN A C 7
ATOM 10926 O O . ASN A 1 84 ? 8.379 -18.893 -0.837 1.00 0.00 91 ASN A O 7
ATOM 10937 N N . ALA A 1 85 ? 9.474 -17.645 -2.372 1.00 0.00 92 ALA A N 7
ATOM 10938 C CA . ALA A 1 85 ? 10.080 -16.765 -1.388 1.00 0.00 92 ALA A CA 7
ATOM 10939 C C . ALA A 1 85 ? 8.991 -15.910 -0.737 1.00 0.00 92 ALA A C 7
ATOM 10940 O O . ALA A 1 85 ? 9.246 -15.218 0.248 1.00 0.00 92 ALA A O 7
ATOM 10947 N N . ALA A 1 86 ? 7.800 -15.986 -1.313 1.00 0.00 93 ALA A N 7
ATOM 10948 C CA . ALA A 1 86 ? 6.671 -15.227 -0.801 1.00 0.00 93 ALA A CA 7
ATOM 10949 C C . ALA A 1 86 ? 5.832 -16.124 0.112 1.00 0.00 93 ALA A C 7
ATOM 10950 O O . ALA A 1 86 ? 4.665 -15.833 0.372 1.00 0.00 93 ALA A O 7
ATOM 10957 N N . SER A 1 87 ? 6.458 -17.197 0.572 1.00 0.00 94 SER A N 7
ATOM 10958 C CA . SER A 1 87 ? 5.783 -18.138 1.450 1.00 0.00 94 SER A CA 7
ATOM 10959 C C . SER A 1 87 ? 5.764 -17.598 2.881 1.00 0.00 94 SER A C 7
ATOM 10960 O O . SER A 1 87 ? 6.646 -16.834 3.272 1.00 0.00 94 SER A O 7
ATOM 10968 N N . GLU A 1 88 ? 4.750 -18.016 3.624 1.00 0.00 95 GLU A N 7
ATOM 10969 C CA . GLU A 1 88 ? 4.605 -17.583 5.004 1.00 0.00 95 GLU A CA 7
ATOM 10970 C C . GLU A 1 88 ? 5.827 -18.003 5.823 1.00 0.00 95 GLU A C 7
ATOM 10971 O O . GLU A 1 88 ? 6.274 -17.265 6.701 1.00 0.00 95 GLU A O 7
ATOM 10983 N N . LYS A 1 89 ? 6.335 -19.185 5.507 1.00 0.00 96 LYS A N 7
ATOM 10984 C CA . LYS A 1 89 ? 7.497 -19.711 6.202 1.00 0.00 96 LYS A CA 7
ATOM 10985 C C . LYS A 1 89 ? 8.765 -19.101 5.602 1.00 0.00 96 LYS A C 7
ATOM 10986 O O . LYS A 1 89 ? 9.786 -18.991 6.279 1.00 0.00 96 LYS A O 7
ATOM 11005 N N . ASN A 1 90 ? 8.658 -18.720 4.337 1.00 0.00 97 ASN A N 7
ATOM 11006 C CA . ASN A 1 90 ? 9.783 -18.124 3.638 1.00 0.00 97 ASN A CA 7
ATOM 11007 C C . ASN A 1 90 ? 10.019 -16.710 4.172 1.00 0.00 97 ASN A C 7
ATOM 11008 O O . ASN A 1 90 ? 11.119 -16.172 4.052 1.00 0.00 97 ASN A O 7
ATOM 11019 N N . LYS A 1 91 ? 8.968 -16.147 4.750 1.00 0.00 98 LYS A N 7
ATOM 11020 C CA . LYS A 1 91 ? 9.046 -14.806 5.303 1.00 0.00 98 LYS A CA 7
ATOM 11021 C C . LYS A 1 91 ? 9.963 -14.817 6.528 1.00 0.00 98 LYS A C 7
ATOM 11022 O O . LYS A 1 91 ? 10.694 -13.857 6.769 1.00 0.00 98 LYS A O 7
ATOM 11041 N N . GLU A 1 92 ? 9.895 -15.913 7.269 1.00 0.00 99 GLU A N 7
ATOM 11042 C CA . GLU A 1 92 ? 10.709 -16.061 8.463 1.00 0.00 99 GLU A CA 7
ATOM 11043 C C . GLU A 1 92 ? 12.191 -16.127 8.089 1.00 0.00 99 GLU A C 7
ATOM 11044 O O . GLU A 1 92 ? 13.029 -15.512 8.748 1.00 0.00 99 GLU A O 7
ATOM 11056 N N . GLU A 1 93 ? 12.470 -16.877 7.033 1.00 0.00 100 GLU A N 7
ATOM 11057 C CA . GLU A 1 93 ? 13.837 -17.030 6.564 1.00 0.00 100 GLU A CA 7
ATOM 11058 C C . GLU A 1 93 ? 14.325 -15.733 5.916 1.00 0.00 100 GLU A C 7
ATOM 11059 O O . GLU A 1 93 ? 15.455 -15.306 6.147 1.00 0.00 100 GLU A O 7
ATOM 11071 N N . LEU A 1 94 ? 13.448 -15.142 5.117 1.00 0.00 101 LEU A N 7
ATOM 11072 C CA . LEU A 1 94 ? 13.775 -13.902 4.434 1.00 0.00 101 LEU A CA 7
ATOM 11073 C C . LEU A 1 94 ? 14.060 -12.814 5.471 1.00 0.00 101 LEU A C 7
ATOM 11074 O O . LEU A 1 94 ? 14.885 -11.932 5.239 1.00 0.00 101 LEU A O 7
ATOM 11090 N N . LYS A 1 95 ? 13.359 -12.911 6.591 1.00 0.00 102 LYS A N 7
ATOM 11091 C CA . LYS A 1 95 ? 13.526 -11.945 7.664 1.00 0.00 102 LYS A CA 7
ATOM 11092 C C . LYS A 1 95 ? 15.006 -11.864 8.045 1.00 0.00 102 LYS A C 7
ATOM 11093 O O . LYS A 1 95 ? 15.491 -10.805 8.441 1.00 0.00 102 LYS A O 7
ATOM 11112 N N . SER A 1 96 ? 15.681 -12.996 7.913 1.00 0.00 103 SER A N 7
ATOM 11113 C CA . SER A 1 96 ? 17.096 -13.066 8.239 1.00 0.00 103 SER A CA 7
ATOM 11114 C C . SER A 1 96 ? 17.933 -12.647 7.029 1.00 0.00 103 SER A C 7
ATOM 11115 O O . SER A 1 96 ? 19.073 -12.211 7.179 1.00 0.00 103 SER A O 7
ATOM 11123 N N . LEU A 1 97 ? 17.334 -12.795 5.856 1.00 0.00 104 LEU A N 7
ATOM 11124 C CA . LEU A 1 97 ? 18.011 -12.438 4.621 1.00 0.00 104 LEU A CA 7
ATOM 11125 C C . LEU A 1 97 ? 17.955 -10.920 4.434 1.00 0.00 104 LEU A C 7
ATOM 11126 O O . LEU A 1 97 ? 18.612 -10.375 3.548 1.00 0.00 104 LEU A O 7
ATOM 11142 N N . GLY A 1 98 ? 17.163 -10.280 5.283 1.00 0.00 105 GLY A N 7
ATOM 11143 C CA . GLY A 1 98 ? 17.013 -8.837 5.222 1.00 0.00 105 GLY A CA 7
ATOM 11144 C C . GLY A 1 98 ? 15.834 -8.445 4.329 1.00 0.00 105 GLY A C 7
ATOM 11145 O O . GLY A 1 98 ? 15.913 -8.558 3.107 1.00 0.00 105 GLY A O 7
ATOM 11149 N N . THR A 1 99 ? 14.769 -7.992 4.974 1.00 0.00 106 THR A N 7
ATOM 11150 C CA . THR A 1 99 ? 13.575 -7.584 4.253 1.00 0.00 106 THR A CA 7
ATOM 11151 C C . THR A 1 99 ? 13.955 -6.836 2.973 1.00 0.00 106 THR A C 7
ATOM 11152 O O . THR A 1 99 ? 14.713 -5.868 3.017 1.00 0.00 106 THR A O 7
ATOM 11163 N N . GLY A 1 100 ? 13.412 -7.314 1.863 1.00 0.00 107 GLY A N 7
ATOM 11164 C CA . GLY A 1 100 ? 13.684 -6.703 0.573 1.00 0.00 107 GLY A CA 7
ATOM 11165 C C . GLY A 1 100 ? 13.764 -5.180 0.694 1.00 0.00 107 GLY A C 7
ATOM 11166 O O . GLY A 1 100 ? 12.816 -4.539 1.145 1.00 0.00 107 GLY A O 7
ATOM 11170 N N . ALA A 1 101 ? 14.904 -4.645 0.283 1.00 0.00 108 ALA A N 7
ATOM 11171 C CA . ALA A 1 101 ? 15.120 -3.209 0.339 1.00 0.00 108 ALA A CA 7
ATOM 11172 C C . ALA A 1 101 ? 15.435 -2.801 1.780 1.00 0.00 108 ALA A C 7
ATOM 11173 O O . ALA A 1 101 ? 14.530 -2.480 2.549 1.00 0.00 108 ALA A O 7
ATOM 11180 N N . PRO A 1 102 ? 16.753 -2.829 2.110 1.00 0.00 109 PRO A N 7
ATOM 11181 C CA . PRO A 1 102 ? 17.198 -2.466 3.445 1.00 0.00 109 PRO A CA 7
ATOM 11182 C C . PRO A 1 102 ? 17.143 -0.950 3.649 1.00 0.00 109 PRO A C 7
ATOM 11183 O O . PRO A 1 102 ? 18.127 -0.252 3.407 1.00 0.00 109 PRO A O 7
ATOM 11194 N N . VAL A 1 103 ? 15.983 -0.486 4.090 1.00 0.00 110 VAL A N 7
ATOM 11195 C CA . VAL A 1 103 ? 15.787 0.933 4.328 1.00 0.00 110 VAL A CA 7
ATOM 11196 C C . VAL A 1 103 ? 15.023 1.125 5.640 1.00 0.00 110 VAL A C 7
ATOM 11197 O O . VAL A 1 103 ? 14.184 0.301 6.000 1.00 0.00 110 VAL A O 7
ATOM 11210 N N . ILE A 1 104 ? 15.341 2.218 6.319 1.00 0.00 111 ILE A N 7
ATOM 11211 C CA . ILE A 1 104 ? 14.695 2.528 7.583 1.00 0.00 111 ILE A CA 7
ATOM 11212 C C . ILE A 1 104 ? 14.728 1.292 8.484 1.00 0.00 111 ILE A C 7
ATOM 11213 O O . ILE A 1 104 ? 15.653 1.121 9.276 1.00 0.00 111 ILE A O 7
ATOM 11229 N N . ASP A 1 1 ? 1.325 0.000 0.000 1.00 0.00 8 ASP A N 8
ATOM 11230 C CA . ASP A 1 1 ? 2.073 0.000 -1.245 1.00 0.00 8 ASP A CA 8
ATOM 11231 C C . ASP A 1 1 ? 1.890 1.348 -1.946 1.00 0.00 8 ASP A C 8
ATOM 11232 O O . ASP A 1 1 ? 0.802 1.921 -1.922 1.00 0.00 8 ASP A O 8
ATOM 11241 N N . PRO A 1 2 ? 2.999 1.828 -2.569 1.00 0.00 9 PRO A N 8
ATOM 11242 C CA . PRO A 1 2 ? 2.971 3.097 -3.275 1.00 0.00 9 PRO A CA 8
ATOM 11243 C C . PRO A 1 2 ? 2.236 2.966 -4.610 1.00 0.00 9 PRO A C 8
ATOM 11244 O O . PRO A 1 2 ? 1.489 2.012 -4.820 1.00 0.00 9 PRO A O 8
ATOM 11255 N N . ALA A 1 3 ? 2.473 3.940 -5.477 1.00 0.00 10 ALA A N 8
ATOM 11256 C CA . ALA A 1 3 ? 1.842 3.945 -6.786 1.00 0.00 10 ALA A CA 8
ATOM 11257 C C . ALA A 1 3 ? 2.622 4.874 -7.719 1.00 0.00 10 ALA A C 8
ATOM 11258 O O . ALA A 1 3 ? 2.291 6.051 -7.847 1.00 0.00 10 ALA A O 8
ATOM 11265 N N . VAL A 1 4 ? 3.642 4.308 -8.347 1.00 0.00 11 VAL A N 8
ATOM 11266 C CA . VAL A 1 4 ? 4.472 5.071 -9.265 1.00 0.00 11 VAL A CA 8
ATOM 11267 C C . VAL A 1 4 ? 3.662 5.406 -10.519 1.00 0.00 11 VAL A C 8
ATOM 11268 O O . VAL A 1 4 ? 3.856 6.459 -11.124 1.00 0.00 11 VAL A O 8
ATOM 11281 N N . ASP A 1 5 ? 2.771 4.491 -10.871 1.00 0.00 12 ASP A N 8
ATOM 11282 C CA . ASP A 1 5 ? 1.931 4.677 -12.042 1.00 0.00 12 ASP A CA 8
ATOM 11283 C C . ASP A 1 5 ? 1.093 5.945 -11.868 1.00 0.00 12 ASP A C 8
ATOM 11284 O O . ASP A 1 5 ? 0.824 6.654 -12.836 1.00 0.00 12 ASP A O 8
ATOM 11293 N N . ARG A 1 6 ? 0.702 6.191 -10.626 1.00 0.00 13 ARG A N 8
ATOM 11294 C CA . ARG A 1 6 ? -0.100 7.361 -10.312 1.00 0.00 13 ARG A CA 8
ATOM 11295 C C . ARG A 1 6 ? 0.634 8.636 -10.732 1.00 0.00 13 ARG A C 8
ATOM 11296 O O . ARG A 1 6 ? 0.010 9.594 -11.187 1.00 0.00 13 ARG A O 8
ATOM 11317 N N . SER A 1 7 ? 1.948 8.607 -10.565 1.00 0.00 14 SER A N 8
ATOM 11318 C CA . SER A 1 7 ? 2.773 9.749 -10.922 1.00 0.00 14 SER A CA 8
ATOM 11319 C C . SER A 1 7 ? 2.631 10.050 -12.415 1.00 0.00 14 SER A C 8
ATOM 11320 O O . SER A 1 7 ? 2.567 11.212 -12.814 1.00 0.00 14 SER A O 8
ATOM 11328 N N . LEU A 1 8 ? 2.587 8.984 -13.200 1.00 0.00 15 LEU A N 8
ATOM 11329 C CA . LEU A 1 8 ? 2.455 9.120 -14.641 1.00 0.00 15 LEU A CA 8
ATOM 11330 C C . LEU A 1 8 ? 1.048 9.620 -14.974 1.00 0.00 15 LEU A C 8
ATOM 11331 O O . LEU A 1 8 ? 0.784 10.035 -16.102 1.00 0.00 15 LEU A O 8
ATOM 11347 N N . ARG A 1 9 ? 0.182 9.565 -13.973 1.00 0.00 16 ARG A N 8
ATOM 11348 C CA . ARG A 1 9 ? -1.191 10.007 -14.146 1.00 0.00 16 ARG A CA 8
ATOM 11349 C C . ARG A 1 9 ? -1.449 11.271 -13.324 1.00 0.00 16 ARG A C 8
ATOM 11350 O O . ARG A 1 9 ? -2.093 11.215 -12.278 1.00 0.00 16 ARG A O 8
ATOM 11371 N N . SER A 1 10 ? -0.933 12.382 -13.829 1.00 0.00 17 SER A N 8
ATOM 11372 C CA . SER A 1 10 ? -1.100 13.659 -13.154 1.00 0.00 17 SER A CA 8
ATOM 11373 C C . SER A 1 10 ? -0.312 14.745 -13.889 1.00 0.00 17 SER A C 8
ATOM 11374 O O . SER A 1 10 ? 0.775 14.488 -14.404 1.00 0.00 17 SER A O 8
ATOM 11382 N N . VAL A 1 11 ? -0.892 15.937 -13.914 1.00 0.00 18 VAL A N 8
ATOM 11383 C CA . VAL A 1 11 ? -0.258 17.063 -14.577 1.00 0.00 18 VAL A CA 8
ATOM 11384 C C . VAL A 1 11 ? -0.132 18.226 -13.590 1.00 0.00 18 VAL A C 8
ATOM 11385 O O . VAL A 1 11 ? -1.120 18.644 -12.989 1.00 0.00 18 VAL A O 8
ATOM 11398 N N . PHE A 1 12 ? 1.092 18.714 -13.453 1.00 0.00 19 PHE A N 8
ATOM 11399 C CA . PHE A 1 12 ? 1.360 19.820 -12.549 1.00 0.00 19 PHE A CA 8
ATOM 11400 C C . PHE A 1 12 ? 0.855 21.141 -13.134 1.00 0.00 19 PHE A C 8
ATOM 11401 O O . PHE A 1 12 ? 1.158 21.472 -14.279 1.00 0.00 19 PHE A O 8
ATOM 11418 N N . VAL A 1 13 ? 0.095 21.859 -12.321 1.00 0.00 20 VAL A N 8
ATOM 11419 C CA . VAL A 1 13 ? -0.454 23.136 -12.743 1.00 0.00 20 VAL A CA 8
ATOM 11420 C C . VAL A 1 13 ? 0.142 24.252 -11.883 1.00 0.00 20 VAL A C 8
ATOM 11421 O O . VAL A 1 13 ? 0.198 24.136 -10.660 1.00 0.00 20 VAL A O 8
ATOM 11434 N N . GLY A 1 14 ? 0.573 25.309 -12.557 1.00 0.00 21 GLY A N 8
ATOM 11435 C CA . GLY A 1 14 ? 1.164 26.445 -11.870 1.00 0.00 21 GLY A CA 8
ATOM 11436 C C . GLY A 1 14 ? 0.815 27.755 -12.578 1.00 0.00 21 GLY A C 8
ATOM 11437 O O . GLY A 1 14 ? 0.114 27.752 -13.589 1.00 0.00 21 GLY A O 8
ATOM 11441 N N . ASN A 1 15 ? 1.321 28.845 -12.020 1.00 0.00 22 ASN A N 8
ATOM 11442 C CA . ASN A 1 15 ? 1.072 30.160 -12.585 1.00 0.00 22 ASN A CA 8
ATOM 11443 C C . ASN A 1 15 ? -0.430 30.447 -12.555 1.00 0.00 22 ASN A C 8
ATOM 11444 O O . ASN A 1 15 ? -0.952 31.137 -13.430 1.00 0.00 22 ASN A O 8
ATOM 11455 N N . ILE A 1 16 ? -1.084 29.904 -11.539 1.00 0.00 23 ILE A N 8
ATOM 11456 C CA . ILE A 1 16 ? -2.516 30.093 -11.383 1.00 0.00 23 ILE A CA 8
ATOM 11457 C C . ILE A 1 16 ? -2.772 31.207 -10.366 1.00 0.00 23 ILE A C 8
ATOM 11458 O O . ILE A 1 16 ? -2.075 31.302 -9.357 1.00 0.00 23 ILE A O 8
ATOM 11474 N N . PRO A 1 17 ? -3.799 32.042 -10.675 1.00 0.00 24 PRO A N 8
ATOM 11475 C CA . PRO A 1 17 ? -4.155 33.146 -9.799 1.00 0.00 24 PRO A CA 8
ATOM 11476 C C . PRO A 1 17 ? -4.892 32.644 -8.556 1.00 0.00 24 PRO A C 8
ATOM 11477 O O . PRO A 1 17 ? -4.835 31.458 -8.233 1.00 0.00 24 PRO A O 8
ATOM 11488 N N . TYR A 1 18 ? -5.566 33.571 -7.892 1.00 0.00 25 TYR A N 8
ATOM 11489 C CA . TYR A 1 18 ? -6.313 33.237 -6.691 1.00 0.00 25 TYR A CA 8
ATOM 11490 C C . TYR A 1 18 ? -7.794 33.020 -7.009 1.00 0.00 25 TYR A C 8
ATOM 11491 O O . TYR A 1 18 ? -8.483 32.287 -6.301 1.00 0.00 25 TYR A O 8
ATOM 11509 N N . GLU A 1 19 ? -8.239 33.670 -8.074 1.00 0.00 26 GLU A N 8
ATOM 11510 C CA . GLU A 1 19 ? -9.625 33.556 -8.494 1.00 0.00 26 GLU A CA 8
ATOM 11511 C C . GLU A 1 19 ? -9.862 32.213 -9.188 1.00 0.00 26 GLU A C 8
ATOM 11512 O O . GLU A 1 19 ? -11.003 31.845 -9.463 1.00 0.00 26 GLU A O 8
ATOM 11524 N N . ALA A 1 20 ? -8.765 31.518 -9.451 1.00 0.00 27 ALA A N 8
ATOM 11525 C CA . ALA A 1 20 ? -8.839 30.224 -10.107 1.00 0.00 27 ALA A CA 8
ATOM 11526 C C . ALA A 1 20 ? -8.643 29.118 -9.068 1.00 0.00 27 ALA A C 8
ATOM 11527 O O . ALA A 1 20 ? -7.513 28.744 -8.760 1.00 0.00 27 ALA A O 8
ATOM 11534 N N . THR A 1 21 ? -9.762 28.626 -8.557 1.00 0.00 28 THR A N 8
ATOM 11535 C CA . THR A 1 21 ? -9.729 27.571 -7.559 1.00 0.00 28 THR A CA 8
ATOM 11536 C C . THR A 1 21 ? -9.754 26.198 -8.234 1.00 0.00 28 THR A C 8
ATOM 11537 O O . THR A 1 21 ? -9.900 26.103 -9.452 1.00 0.00 28 THR A O 8
ATOM 11548 N N . GLU A 1 22 ? -9.609 25.168 -7.413 1.00 0.00 29 GLU A N 8
ATOM 11549 C CA . GLU A 1 22 ? -9.614 23.804 -7.915 1.00 0.00 29 GLU A CA 8
ATOM 11550 C C . GLU A 1 22 ? -10.917 23.519 -8.664 1.00 0.00 29 GLU A C 8
ATOM 11551 O O . GLU A 1 22 ? -10.935 22.733 -9.610 1.00 0.00 29 GLU A O 8
ATOM 11563 N N . GLU A 1 23 ? -11.977 24.172 -8.211 1.00 0.00 30 GLU A N 8
ATOM 11564 C CA . GLU A 1 23 ? -13.282 23.998 -8.826 1.00 0.00 30 GLU A CA 8
ATOM 11565 C C . GLU A 1 23 ? -13.251 24.472 -10.281 1.00 0.00 30 GLU A C 8
ATOM 11566 O O . GLU A 1 23 ? -13.936 23.911 -11.135 1.00 0.00 30 GLU A O 8
ATOM 11578 N N . GLN A 1 24 ? -12.449 25.499 -10.518 1.00 0.00 31 GLN A N 8
ATOM 11579 C CA . GLN A 1 24 ? -12.320 26.054 -11.855 1.00 0.00 31 GLN A CA 8
ATOM 11580 C C . GLN A 1 24 ? -11.286 25.264 -12.660 1.00 0.00 31 GLN A C 8
ATOM 11581 O O . GLN A 1 24 ? -11.516 24.940 -13.824 1.00 0.00 31 GLN A O 8
ATOM 11595 N N . LEU A 1 25 ? -10.169 24.977 -12.008 1.00 0.00 32 LEU A N 8
ATOM 11596 C CA . LEU A 1 25 ? -9.099 24.231 -12.649 1.00 0.00 32 LEU A CA 8
ATOM 11597 C C . LEU A 1 25 ? -9.639 22.881 -13.124 1.00 0.00 32 LEU A C 8
ATOM 11598 O O . LEU A 1 25 ? -9.433 22.497 -14.275 1.00 0.00 32 LEU A O 8
ATOM 11614 N N . LYS A 1 26 ? -10.318 22.198 -12.215 1.00 0.00 33 LYS A N 8
ATOM 11615 C CA . LYS A 1 26 ? -10.889 20.899 -12.527 1.00 0.00 33 LYS A CA 8
ATOM 11616 C C . LYS A 1 26 ? -11.832 21.035 -13.724 1.00 0.00 33 LYS A C 8
ATOM 11617 O O . LYS A 1 26 ? -11.885 20.154 -14.581 1.00 0.00 33 LYS A O 8
ATOM 11636 N N . ASP A 1 27 ? -12.553 22.146 -13.746 1.00 0.00 34 ASP A N 8
ATOM 11637 C CA . ASP A 1 27 ? -13.491 22.409 -14.824 1.00 0.00 34 ASP A CA 8
ATOM 11638 C C . ASP A 1 27 ? -12.718 22.611 -16.129 1.00 0.00 34 ASP A C 8
ATOM 11639 O O . ASP A 1 27 ? -13.179 22.208 -17.196 1.00 0.00 34 ASP A O 8
ATOM 11648 N N . ILE A 1 28 ? -11.556 23.234 -16.001 1.00 0.00 35 ILE A N 8
ATOM 11649 C CA . ILE A 1 28 ? -10.714 23.493 -17.157 1.00 0.00 35 ILE A CA 8
ATOM 11650 C C . ILE A 1 28 ? -10.168 22.168 -17.693 1.00 0.00 35 ILE A C 8
ATOM 11651 O O . ILE A 1 28 ? -10.233 21.906 -18.893 1.00 0.00 35 ILE A O 8
ATOM 11667 N N . PHE A 1 29 ? -9.643 21.368 -16.777 1.00 0.00 36 PHE A N 8
ATOM 11668 C CA . PHE A 1 29 ? -9.087 20.076 -17.142 1.00 0.00 36 PHE A CA 8
ATOM 11669 C C . PHE A 1 29 ? -10.188 19.109 -17.583 1.00 0.00 36 PHE A C 8
ATOM 11670 O O . PHE A 1 29 ? -9.949 18.222 -18.400 1.00 0.00 36 PHE A O 8
ATOM 11687 N N . SER A 1 30 ? -11.370 19.314 -17.021 1.00 0.00 37 SER A N 8
ATOM 11688 C CA . SER A 1 30 ? -12.508 18.471 -17.345 1.00 0.00 37 SER A CA 8
ATOM 11689 C C . SER A 1 30 ? -12.867 18.623 -18.825 1.00 0.00 37 SER A C 8
ATOM 11690 O O . SER A 1 30 ? -13.256 17.655 -19.476 1.00 0.00 37 SER A O 8
ATOM 11698 N N . GLU A 1 31 ? -12.724 19.847 -19.313 1.00 0.00 38 GLU A N 8
ATOM 11699 C CA . GLU A 1 31 ? -13.028 20.138 -20.703 1.00 0.00 38 GLU A CA 8
ATOM 11700 C C . GLU A 1 31 ? -11.993 19.484 -21.621 1.00 0.00 38 GLU A C 8
ATOM 11701 O O . GLU A 1 31 ? -12.191 19.413 -22.833 1.00 0.00 38 GLU A O 8
ATOM 11713 N N . VAL A 1 32 ? -10.913 19.023 -21.009 1.00 0.00 39 VAL A N 8
ATOM 11714 C CA . VAL A 1 32 ? -9.847 18.377 -21.756 1.00 0.00 39 VAL A CA 8
ATOM 11715 C C . VAL A 1 32 ? -9.926 16.864 -21.544 1.00 0.00 39 VAL A C 8
ATOM 11716 O O . VAL A 1 32 ? -9.044 16.126 -21.979 1.00 0.00 39 VAL A O 8
ATOM 11729 N N . GLY A 1 33 ? -10.992 16.447 -20.876 1.00 0.00 40 GLY A N 8
ATOM 11730 C CA . GLY A 1 33 ? -11.197 15.035 -20.601 1.00 0.00 40 GLY A CA 8
ATOM 11731 C C . GLY A 1 33 ? -11.747 14.826 -19.188 1.00 0.00 40 GLY A C 8
ATOM 11732 O O . GLY A 1 33 ? -11.985 15.789 -18.462 1.00 0.00 40 GLY A O 8
ATOM 11736 N N . PRO A 1 34 ? -11.937 13.527 -18.832 1.00 0.00 41 PRO A N 8
ATOM 11737 C CA . PRO A 1 34 ? -12.454 13.179 -17.519 1.00 0.00 41 PRO A CA 8
ATOM 11738 C C . PRO A 1 34 ? -11.381 13.353 -16.443 1.00 0.00 41 PRO A C 8
ATOM 11739 O O . PRO A 1 34 ? -10.322 12.731 -16.512 1.00 0.00 41 PRO A O 8
ATOM 11750 N N . VAL A 1 35 ? -11.691 14.202 -15.474 1.00 0.00 42 VAL A N 8
ATOM 11751 C CA . VAL A 1 35 ? -10.767 14.466 -14.385 1.00 0.00 42 VAL A CA 8
ATOM 11752 C C . VAL A 1 35 ? -11.070 13.517 -13.224 1.00 0.00 42 VAL A C 8
ATOM 11753 O O . VAL A 1 35 ? -12.232 13.266 -12.909 1.00 0.00 42 VAL A O 8
ATOM 11766 N N . VAL A 1 36 ? -10.004 13.015 -12.618 1.00 0.00 43 VAL A N 8
ATOM 11767 C CA . VAL A 1 36 ? -10.141 12.100 -11.498 1.00 0.00 43 VAL A CA 8
ATOM 11768 C C . VAL A 1 36 ? -10.077 12.889 -10.189 1.00 0.00 43 VAL A C 8
ATOM 11769 O O . VAL A 1 36 ? -11.084 13.031 -9.496 1.00 0.00 43 VAL A O 8
ATOM 11782 N N . SER A 1 37 ? -8.885 13.383 -9.890 1.00 0.00 44 SER A N 8
ATOM 11783 C CA . SER A 1 37 ? -8.677 14.154 -8.676 1.00 0.00 44 SER A CA 8
ATOM 11784 C C . SER A 1 37 ? -7.810 15.379 -8.976 1.00 0.00 44 SER A C 8
ATOM 11785 O O . SER A 1 37 ? -7.274 15.510 -10.076 1.00 0.00 44 SER A O 8
ATOM 11793 N N . PHE A 1 38 ? -7.698 16.244 -7.979 1.00 0.00 45 PHE A N 8
ATOM 11794 C CA . PHE A 1 38 ? -6.905 17.453 -8.123 1.00 0.00 45 PHE A CA 8
ATOM 11795 C C . PHE A 1 38 ? -6.646 18.104 -6.763 1.00 0.00 45 PHE A C 8
ATOM 11796 O O . PHE A 1 38 ? -7.577 18.566 -6.105 1.00 0.00 45 PHE A O 8
ATOM 11813 N N . ARG A 1 39 ? -5.378 18.120 -6.382 1.00 0.00 46 ARG A N 8
ATOM 11814 C CA . ARG A 1 39 ? -4.985 18.706 -5.112 1.00 0.00 46 ARG A CA 8
ATOM 11815 C C . ARG A 1 39 ? -3.809 19.665 -5.311 1.00 0.00 46 ARG A C 8
ATOM 11816 O O . ARG A 1 39 ? -2.803 19.301 -5.917 1.00 0.00 46 ARG A O 8
ATOM 11837 N N . LEU A 1 40 ? -3.975 20.871 -4.789 1.00 0.00 47 LEU A N 8
ATOM 11838 C CA . LEU A 1 40 ? -2.940 21.885 -4.902 1.00 0.00 47 LEU A CA 8
ATOM 11839 C C . LEU A 1 40 ? -2.380 22.192 -3.511 1.00 0.00 47 LEU A C 8
ATOM 11840 O O . LEU A 1 40 ? -2.838 21.633 -2.516 1.00 0.00 47 LEU A O 8
ATOM 11856 N N . VAL A 1 41 ? -1.397 23.081 -3.488 1.00 0.00 48 VAL A N 8
ATOM 11857 C CA . VAL A 1 41 ? -0.770 23.469 -2.236 1.00 0.00 48 VAL A CA 8
ATOM 11858 C C . VAL A 1 41 ? -1.563 24.617 -1.608 1.00 0.00 48 VAL A C 8
ATOM 11859 O O . VAL A 1 41 ? -1.726 25.671 -2.221 1.00 0.00 48 VAL A O 8
ATOM 11872 N N . TYR A 1 42 ? -2.034 24.373 -0.394 1.00 0.00 49 TYR A N 8
ATOM 11873 C CA . TYR A 1 42 ? -2.806 25.374 0.324 1.00 0.00 49 TYR A CA 8
ATOM 11874 C C . TYR A 1 42 ? -2.169 25.689 1.679 1.00 0.00 49 TYR A C 8
ATOM 11875 O O . TYR A 1 42 ? -2.025 24.805 2.522 1.00 0.00 49 TYR A O 8
ATOM 11893 N N . ASP A 1 43 ? -1.805 26.952 1.846 1.00 0.00 50 ASP A N 8
ATOM 11894 C CA . ASP A 1 43 ? -1.187 27.395 3.084 1.00 0.00 50 ASP A CA 8
ATOM 11895 C C . ASP A 1 43 ? -2.266 27.558 4.157 1.00 0.00 50 ASP A C 8
ATOM 11896 O O . ASP A 1 43 ? -3.090 28.468 4.082 1.00 0.00 50 ASP A O 8
ATOM 11905 N N . ARG A 1 44 ? -2.225 26.661 5.132 1.00 0.00 51 ARG A N 8
ATOM 11906 C CA . ARG A 1 44 ? -3.189 26.694 6.219 1.00 0.00 51 ARG A CA 8
ATOM 11907 C C . ARG A 1 44 ? -2.905 27.879 7.145 1.00 0.00 51 ARG A C 8
ATOM 11908 O O . ARG A 1 44 ? -3.811 28.392 7.799 1.00 0.00 51 ARG A O 8
ATOM 11929 N N . GLU A 1 45 ? -1.642 28.279 7.171 1.00 0.00 52 GLU A N 8
ATOM 11930 C CA . GLU A 1 45 ? -1.227 29.393 8.005 1.00 0.00 52 GLU A CA 8
ATOM 11931 C C . GLU A 1 45 ? -1.825 30.700 7.481 1.00 0.00 52 GLU A C 8
ATOM 11932 O O . GLU A 1 45 ? -2.114 31.610 8.257 1.00 0.00 52 GLU A O 8
ATOM 11944 N N . THR A 1 46 ? -1.992 30.752 6.168 1.00 0.00 53 THR A N 8
ATOM 11945 C CA . THR A 1 46 ? -2.551 31.933 5.531 1.00 0.00 53 THR A CA 8
ATOM 11946 C C . THR A 1 46 ? -3.935 31.625 4.957 1.00 0.00 53 THR A C 8
ATOM 11947 O O . THR A 1 46 ? -4.602 32.511 4.425 1.00 0.00 53 THR A O 8
ATOM 11958 N N . GLY A 1 47 ? -4.327 30.365 5.084 1.00 0.00 54 GLY A N 8
ATOM 11959 C CA . GLY A 1 47 ? -5.620 29.929 4.585 1.00 0.00 54 GLY A CA 8
ATOM 11960 C C . GLY A 1 47 ? -5.793 30.304 3.112 1.00 0.00 54 GLY A C 8
ATOM 11961 O O . GLY A 1 47 ? -6.911 30.323 2.600 1.00 0.00 54 GLY A O 8
ATOM 11965 N N . LYS A 1 48 ? -4.670 30.592 2.471 1.00 0.00 55 LYS A N 8
ATOM 11966 C CA . LYS A 1 48 ? -4.683 30.965 1.067 1.00 0.00 55 LYS A CA 8
ATOM 11967 C C . LYS A 1 48 ? -3.889 29.934 0.262 1.00 0.00 55 LYS A C 8
ATOM 11968 O O . LYS A 1 48 ? -2.908 29.379 0.754 1.00 0.00 55 LYS A O 8
ATOM 11987 N N . PRO A 1 49 ? -4.355 29.703 -0.994 1.00 0.00 56 PRO A N 8
ATOM 11988 C CA . PRO A 1 49 ? -3.700 28.748 -1.872 1.00 0.00 56 PRO A CA 8
ATOM 11989 C C . PRO A 1 49 ? -2.392 29.320 -2.425 1.00 0.00 56 PRO A C 8
ATOM 11990 O O . PRO A 1 49 ? -2.336 30.485 -2.814 1.00 0.00 56 PRO A O 8
ATOM 12001 N N . LYS A 1 50 ? -1.374 28.473 -2.442 1.00 0.00 57 LYS A N 8
ATOM 12002 C CA . LYS A 1 50 ? -0.071 28.879 -2.940 1.00 0.00 57 LYS A CA 8
ATOM 12003 C C . LYS A 1 50 ? -0.229 29.479 -4.339 1.00 0.00 57 LYS A C 8
ATOM 12004 O O . LYS A 1 50 ? 0.143 30.628 -4.571 1.00 0.00 57 LYS A O 8
ATOM 12023 N N . GLY A 1 51 ? -0.782 28.674 -5.234 1.00 0.00 58 GLY A N 8
ATOM 12024 C CA . GLY A 1 51 ? -0.994 29.111 -6.604 1.00 0.00 58 GLY A CA 8
ATOM 12025 C C . GLY A 1 51 ? -0.753 27.965 -7.588 1.00 0.00 58 GLY A C 8
ATOM 12026 O O . GLY A 1 51 ? -1.177 28.033 -8.741 1.00 0.00 58 GLY A O 8
ATOM 12030 N N . TYR A 1 52 ? -0.073 26.939 -7.098 1.00 0.00 59 TYR A N 8
ATOM 12031 C CA . TYR A 1 52 ? 0.230 25.780 -7.921 1.00 0.00 59 TYR A CA 8
ATOM 12032 C C . TYR A 1 52 ? -0.253 24.492 -7.251 1.00 0.00 59 TYR A C 8
ATOM 12033 O O . TYR A 1 52 ? -0.411 24.443 -6.033 1.00 0.00 59 TYR A O 8
ATOM 12051 N N . GLY A 1 53 ? -0.474 23.480 -8.078 1.00 0.00 60 GLY A N 8
ATOM 12052 C CA . GLY A 1 53 ? -0.935 22.195 -7.582 1.00 0.00 60 GLY A CA 8
ATOM 12053 C C . GLY A 1 53 ? -0.771 21.106 -8.643 1.00 0.00 60 GLY A C 8
ATOM 12054 O O . GLY A 1 53 ? -0.129 21.326 -9.669 1.00 0.00 60 GLY A O 8
ATOM 12058 N N . PHE A 1 54 ? -1.362 19.954 -8.360 1.00 0.00 61 PHE A N 8
ATOM 12059 C CA . PHE A 1 54 ? -1.289 18.830 -9.278 1.00 0.00 61 PHE A CA 8
ATOM 12060 C C . PHE A 1 54 ? -2.670 18.210 -9.496 1.00 0.00 61 PHE A C 8
ATOM 12061 O O . PHE A 1 54 ? -3.435 18.039 -8.548 1.00 0.00 61 PHE A O 8
ATOM 12078 N N . CYS A 1 55 ? -2.949 17.890 -10.752 1.00 0.00 62 CYS A N 8
ATOM 12079 C CA . CYS A 1 55 ? -4.225 17.292 -11.106 1.00 0.00 62 CYS A CA 8
ATOM 12080 C C . CYS A 1 55 ? -3.968 15.863 -11.588 1.00 0.00 62 CYS A C 8
ATOM 12081 O O . CYS A 1 55 ? -3.180 15.646 -12.507 1.00 0.00 62 CYS A O 8
ATOM 12089 N N . GLU A 1 56 ? -4.650 14.925 -10.947 1.00 0.00 63 GLU A N 8
ATOM 12090 C CA . GLU A 1 56 ? -4.506 13.522 -11.298 1.00 0.00 63 GLU A CA 8
ATOM 12091 C C . GLU A 1 56 ? -5.659 13.081 -12.202 1.00 0.00 63 GLU A C 8
ATOM 12092 O O . GLU A 1 56 ? -6.825 13.212 -11.835 1.00 0.00 63 GLU A O 8
ATOM 12104 N N . TYR A 1 57 ? -5.292 12.566 -13.367 1.00 0.00 64 TYR A N 8
ATOM 12105 C CA . TYR A 1 57 ? -6.281 12.104 -14.326 1.00 0.00 64 TYR A CA 8
ATOM 12106 C C . TYR A 1 57 ? -6.568 10.613 -14.142 1.00 0.00 64 TYR A C 8
ATOM 12107 O O . TYR A 1 57 ? -6.174 10.020 -13.139 1.00 0.00 64 TYR A O 8
ATOM 12125 N N . GLN A 1 58 ? -7.254 10.049 -15.125 1.00 0.00 65 GLN A N 8
ATOM 12126 C CA . GLN A 1 58 ? -7.599 8.638 -15.085 1.00 0.00 65 GLN A CA 8
ATOM 12127 C C . GLN A 1 58 ? -6.857 7.878 -16.186 1.00 0.00 65 GLN A C 8
ATOM 12128 O O . GLN A 1 58 ? -6.810 6.649 -16.173 1.00 0.00 65 GLN A O 8
ATOM 12142 N N . ASP A 1 59 ? -6.296 8.641 -17.112 1.00 0.00 66 ASP A N 8
ATOM 12143 C CA . ASP A 1 59 ? -5.558 8.055 -18.218 1.00 0.00 66 ASP A CA 8
ATOM 12144 C C . ASP A 1 59 ? -4.327 8.913 -18.516 1.00 0.00 66 ASP A C 8
ATOM 12145 O O . ASP A 1 59 ? -4.425 10.136 -18.606 1.00 0.00 66 ASP A O 8
ATOM 12154 N N . GLN A 1 60 ? -3.196 8.238 -18.661 1.00 0.00 67 GLN A N 8
ATOM 12155 C CA . GLN A 1 60 ? -1.947 8.923 -18.946 1.00 0.00 67 GLN A CA 8
ATOM 12156 C C . GLN A 1 60 ? -2.075 9.749 -20.228 1.00 0.00 67 GLN A C 8
ATOM 12157 O O . GLN A 1 60 ? -1.543 10.854 -20.314 1.00 0.00 67 GLN A O 8
ATOM 12171 N N . GLU A 1 61 ? -2.785 9.180 -21.192 1.00 0.00 68 GLU A N 8
ATOM 12172 C CA . GLU A 1 61 ? -2.990 9.849 -22.465 1.00 0.00 68 GLU A CA 8
ATOM 12173 C C . GLU A 1 61 ? -3.771 11.149 -22.261 1.00 0.00 68 GLU A C 8
ATOM 12174 O O . GLU A 1 61 ? -3.494 12.153 -22.916 1.00 0.00 68 GLU A O 8
ATOM 12186 N N . THR A 1 62 ? -4.730 11.089 -21.349 1.00 0.00 69 THR A N 8
ATOM 12187 C CA . THR A 1 62 ? -5.553 12.249 -21.051 1.00 0.00 69 THR A CA 8
ATOM 12188 C C . THR A 1 62 ? -4.710 13.347 -20.399 1.00 0.00 69 THR A C 8
ATOM 12189 O O . THR A 1 62 ? -4.867 14.525 -20.715 1.00 0.00 69 THR A O 8
ATOM 12200 N N . ALA A 1 63 ? -3.835 12.921 -19.500 1.00 0.00 70 ALA A N 8
ATOM 12201 C CA . ALA A 1 63 ? -2.967 13.853 -18.800 1.00 0.00 70 ALA A CA 8
ATOM 12202 C C . ALA A 1 63 ? -1.990 14.481 -19.797 1.00 0.00 70 ALA A C 8
ATOM 12203 O O . ALA A 1 63 ? -1.692 15.671 -19.713 1.00 0.00 70 ALA A O 8
ATOM 12210 N N . LEU A 1 64 ? -1.520 13.651 -20.716 1.00 0.00 71 LEU A N 8
ATOM 12211 C CA . LEU A 1 64 ? -0.582 14.110 -21.728 1.00 0.00 71 LEU A CA 8
ATOM 12212 C C . LEU A 1 64 ? -1.302 15.054 -22.693 1.00 0.00 71 LEU A C 8
ATOM 12213 O O . LEU A 1 64 ? -0.807 16.141 -22.988 1.00 0.00 71 LEU A O 8
ATOM 12229 N N . SER A 1 65 ? -2.459 14.606 -23.157 1.00 0.00 72 SER A N 8
ATOM 12230 C CA . SER A 1 65 ? -3.251 15.397 -24.082 1.00 0.00 72 SER A CA 8
ATOM 12231 C C . SER A 1 65 ? -3.629 16.733 -23.438 1.00 0.00 72 SER A C 8
ATOM 12232 O O . SER A 1 65 ? -3.647 17.765 -24.107 1.00 0.00 72 SER A O 8
ATOM 12240 N N . ALA A 1 66 ? -3.922 16.669 -22.148 1.00 0.00 73 ALA A N 8
ATOM 12241 C CA . ALA A 1 66 ? -4.298 17.860 -21.406 1.00 0.00 73 ALA A CA 8
ATOM 12242 C C . ALA A 1 66 ? -3.099 18.807 -21.328 1.00 0.00 73 ALA A C 8
ATOM 12243 O O . ALA A 1 66 ? -3.257 20.024 -21.419 1.00 0.00 73 ALA A O 8
ATOM 12250 N N . MET A 1 67 ? -1.926 18.214 -21.161 1.00 0.00 74 MET A N 8
ATOM 12251 C CA . MET A 1 67 ? -0.701 18.989 -21.070 1.00 0.00 74 MET A CA 8
ATOM 12252 C C . MET A 1 67 ? -0.443 19.761 -22.366 1.00 0.00 74 MET A C 8
ATOM 12253 O O . MET A 1 67 ? -0.126 20.949 -22.332 1.00 0.00 74 MET A O 8
ATOM 12267 N N . ARG A 1 68 ? -0.589 19.055 -23.477 1.00 0.00 75 ARG A N 8
ATOM 12268 C CA . ARG A 1 68 ? -0.376 19.659 -24.781 1.00 0.00 75 ARG A CA 8
ATOM 12269 C C . ARG A 1 68 ? -1.582 20.514 -25.173 1.00 0.00 75 ARG A C 8
ATOM 12270 O O . ARG A 1 68 ? -1.452 21.457 -25.952 1.00 0.00 75 ARG A O 8
ATOM 12291 N N . ASN A 1 69 ? -2.729 20.154 -24.616 1.00 0.00 76 ASN A N 8
ATOM 12292 C CA . ASN A 1 69 ? -3.958 20.877 -24.897 1.00 0.00 76 ASN A CA 8
ATOM 12293 C C . ASN A 1 69 ? -3.943 22.210 -24.147 1.00 0.00 76 ASN A C 8
ATOM 12294 O O . ASN A 1 69 ? -4.449 23.213 -24.647 1.00 0.00 76 ASN A O 8
ATOM 12305 N N . LEU A 1 70 ? -3.358 22.178 -22.959 1.00 0.00 77 LEU A N 8
ATOM 12306 C CA . LEU A 1 70 ? -3.271 23.372 -22.135 1.00 0.00 77 LEU A CA 8
ATOM 12307 C C . LEU A 1 70 ? -1.852 23.938 -22.214 1.00 0.00 77 LEU A C 8
ATOM 12308 O O . LEU A 1 70 ? -1.550 24.747 -23.090 1.00 0.00 77 LEU A O 8
ATOM 12324 N N . ASN A 1 71 ? -1.018 23.491 -21.286 1.00 0.00 78 ASN A N 8
ATOM 12325 C CA . ASN A 1 71 ? 0.362 23.944 -21.240 1.00 0.00 78 ASN A CA 8
ATOM 12326 C C . ASN A 1 71 ? 0.425 25.418 -21.644 1.00 0.00 78 ASN A C 8
ATOM 12327 O O . ASN A 1 71 ? 0.623 25.737 -22.815 1.00 0.00 78 ASN A O 8
ATOM 12338 N N . GLY A 1 72 ? 0.252 26.279 -20.651 1.00 0.00 79 GLY A N 8
ATOM 12339 C CA . GLY A 1 72 ? 0.286 27.712 -20.889 1.00 0.00 79 GLY A CA 8
ATOM 12340 C C . GLY A 1 72 ? -1.046 28.205 -21.457 1.00 0.00 79 GLY A C 8
ATOM 12341 O O . GLY A 1 72 ? -1.070 29.085 -22.317 1.00 0.00 79 GLY A O 8
ATOM 12345 N N . ARG A 1 73 ? -2.122 27.617 -20.955 1.00 0.00 80 ARG A N 8
ATOM 12346 C CA . ARG A 1 73 ? -3.454 27.986 -21.402 1.00 0.00 80 ARG A CA 8
ATOM 12347 C C . ARG A 1 73 ? -3.981 29.167 -20.583 1.00 0.00 80 ARG A C 8
ATOM 12348 O O . ARG A 1 73 ? -4.094 29.078 -19.362 1.00 0.00 80 ARG A O 8
ATOM 12369 N N . GLU A 1 74 ? -4.288 30.245 -21.289 1.00 0.00 81 GLU A N 8
ATOM 12370 C CA . GLU A 1 74 ? -4.800 31.442 -20.643 1.00 0.00 81 GLU A CA 8
ATOM 12371 C C . GLU A 1 74 ? -6.140 31.147 -19.965 1.00 0.00 81 GLU A C 8
ATOM 12372 O O . GLU A 1 74 ? -6.987 30.458 -20.530 1.00 0.00 81 GLU A O 8
ATOM 12384 N N . PHE A 1 75 ? -6.289 31.684 -18.763 1.00 0.00 82 PHE A N 8
ATOM 12385 C CA . PHE A 1 75 ? -7.511 31.488 -18.002 1.00 0.00 82 PHE A CA 8
ATOM 12386 C C . PHE A 1 75 ? -7.575 32.445 -16.810 1.00 0.00 82 PHE A C 8
ATOM 12387 O O . PHE A 1 75 ? -6.592 32.611 -16.090 1.00 0.00 82 PHE A O 8
ATOM 12404 N N . SER A 1 76 ? -8.742 33.049 -16.639 1.00 0.00 83 SER A N 8
ATOM 12405 C CA . SER A 1 76 ? -8.946 33.985 -15.546 1.00 0.00 83 SER A CA 8
ATOM 12406 C C . SER A 1 76 ? -7.984 35.167 -15.682 1.00 0.00 83 SER A C 8
ATOM 12407 O O . SER A 1 76 ? -7.800 35.934 -14.739 1.00 0.00 83 SER A O 8
ATOM 12415 N N . GLY A 1 77 ? -7.395 35.276 -16.864 1.00 0.00 84 GLY A N 8
ATOM 12416 C CA . GLY A 1 77 ? -6.457 36.351 -17.136 1.00 0.00 84 GLY A CA 8
ATOM 12417 C C . GLY A 1 77 ? -5.026 35.931 -16.792 1.00 0.00 84 GLY A C 8
ATOM 12418 O O . GLY A 1 77 ? -4.140 36.775 -16.667 1.00 0.00 84 GLY A O 8
ATOM 12422 N N . ARG A 1 78 ? -4.846 34.626 -16.649 1.00 0.00 85 ARG A N 8
ATOM 12423 C CA . ARG A 1 78 ? -3.538 34.083 -16.322 1.00 0.00 85 ARG A CA 8
ATOM 12424 C C . ARG A 1 78 ? -3.292 32.788 -17.098 1.00 0.00 85 ARG A C 8
ATOM 12425 O O . ARG A 1 78 ? -4.230 32.050 -17.396 1.00 0.00 85 ARG A O 8
ATOM 12446 N N . ALA A 1 79 ? -2.025 32.551 -17.405 1.00 0.00 86 ALA A N 8
ATOM 12447 C CA . ALA A 1 79 ? -1.643 31.358 -18.141 1.00 0.00 86 ALA A CA 8
ATOM 12448 C C . ALA A 1 79 ? -1.591 30.167 -17.182 1.00 0.00 86 ALA A C 8
ATOM 12449 O O . ALA A 1 79 ? -1.143 30.301 -16.044 1.00 0.00 86 ALA A O 8
ATOM 12456 N N . LEU A 1 80 ? -2.055 29.029 -17.677 1.00 0.00 87 LEU A N 8
ATOM 12457 C CA . LEU A 1 80 ? -2.067 27.815 -16.878 1.00 0.00 87 LEU A CA 8
ATOM 12458 C C . LEU A 1 80 ? -0.878 26.938 -17.273 1.00 0.00 87 LEU A C 8
ATOM 12459 O O . LEU A 1 80 ? -0.952 26.185 -18.243 1.00 0.00 87 LEU A O 8
ATOM 12475 N N . ARG A 1 81 ? 0.193 27.065 -16.502 1.00 0.00 88 ARG A N 8
ATOM 12476 C CA . ARG A 1 81 ? 1.396 26.293 -16.760 1.00 0.00 88 ARG A CA 8
ATOM 12477 C C . ARG A 1 81 ? 1.173 24.824 -16.395 1.00 0.00 88 ARG A C 8
ATOM 12478 O O . ARG A 1 81 ? 1.186 24.464 -15.219 1.00 0.00 88 ARG A O 8
ATOM 12499 N N . VAL A 1 82 ? 0.975 24.014 -17.425 1.00 0.00 89 VAL A N 8
ATOM 12500 C CA . VAL A 1 82 ? 0.749 22.593 -17.227 1.00 0.00 89 VAL A CA 8
ATOM 12501 C C . VAL A 1 82 ? 2.000 21.819 -17.649 1.00 0.00 89 VAL A C 8
ATOM 12502 O O . VAL A 1 82 ? 2.450 21.933 -18.788 1.00 0.00 89 VAL A O 8
ATOM 12515 N N . ASP A 1 83 ? 2.526 21.048 -16.708 1.00 0.00 90 ASP A N 8
ATOM 12516 C CA . ASP A 1 83 ? 3.715 20.256 -16.968 1.00 0.00 90 ASP A CA 8
ATOM 12517 C C . ASP A 1 83 ? 3.561 18.882 -16.313 1.00 0.00 90 ASP A C 8
ATOM 12518 O O . ASP A 1 83 ? 3.072 18.777 -15.189 1.00 0.00 90 ASP A O 8
ATOM 12527 N N . ASN A 1 84 ? 3.987 17.862 -17.043 1.00 0.00 91 ASN A N 8
ATOM 12528 C CA . ASN A 1 84 ? 3.902 16.499 -16.547 1.00 0.00 91 ASN A CA 8
ATOM 12529 C C . ASN A 1 84 ? 4.237 16.482 -15.054 1.00 0.00 91 ASN A C 8
ATOM 12530 O O . ASN A 1 84 ? 5.332 16.876 -14.656 1.00 0.00 91 ASN A O 8
ATOM 12541 N N . ALA A 1 85 ? 3.274 16.023 -14.269 1.00 0.00 92 ALA A N 8
ATOM 12542 C CA . ALA A 1 85 ? 3.452 15.950 -12.829 1.00 0.00 92 ALA A CA 8
ATOM 12543 C C . ALA A 1 85 ? 4.644 15.044 -12.513 1.00 0.00 92 ALA A C 8
ATOM 12544 O O . ALA A 1 85 ? 5.242 15.149 -11.443 1.00 0.00 92 ALA A O 8
ATOM 12551 N N . ALA A 1 86 ? 4.955 14.175 -13.464 1.00 0.00 93 ALA A N 8
ATOM 12552 C CA . ALA A 1 86 ? 6.065 13.252 -13.300 1.00 0.00 93 ALA A CA 8
ATOM 12553 C C . ALA A 1 86 ? 7.337 13.884 -13.869 1.00 0.00 93 ALA A C 8
ATOM 12554 O O . ALA A 1 86 ? 8.158 13.197 -14.474 1.00 0.00 93 ALA A O 8
ATOM 12561 N N . SER A 1 87 ? 7.459 15.186 -13.655 1.00 0.00 94 SER A N 8
ATOM 12562 C CA . SER A 1 87 ? 8.617 15.918 -14.140 1.00 0.00 94 SER A CA 8
ATOM 12563 C C . SER A 1 87 ? 9.750 15.842 -13.115 1.00 0.00 94 SER A C 8
ATOM 12564 O O . SER A 1 87 ? 9.503 15.673 -11.922 1.00 0.00 94 SER A O 8
ATOM 12572 N N . GLU A 1 88 ? 10.969 15.970 -13.618 1.00 0.00 95 GLU A N 8
ATOM 12573 C CA . GLU A 1 88 ? 12.142 15.918 -12.761 1.00 0.00 95 GLU A CA 8
ATOM 12574 C C . GLU A 1 88 ? 12.134 17.091 -11.778 1.00 0.00 95 GLU A C 8
ATOM 12575 O O . GLU A 1 88 ? 12.543 16.945 -10.628 1.00 0.00 95 GLU A O 8
ATOM 12587 N N . LYS A 1 89 ? 11.663 18.229 -12.268 1.00 0.00 96 LYS A N 8
ATOM 12588 C CA . LYS A 1 89 ? 11.596 19.426 -11.447 1.00 0.00 96 LYS A CA 8
ATOM 12589 C C . LYS A 1 89 ? 10.344 19.368 -10.570 1.00 0.00 96 LYS A C 8
ATOM 12590 O O . LYS A 1 89 ? 10.350 19.855 -9.440 1.00 0.00 96 LYS A O 8
ATOM 12609 N N . ASN A 1 90 ? 9.300 18.768 -11.123 1.00 0.00 97 ASN A N 8
ATOM 12610 C CA . ASN A 1 90 ? 8.043 18.641 -10.405 1.00 0.00 97 ASN A CA 8
ATOM 12611 C C . ASN A 1 90 ? 8.200 17.604 -9.291 1.00 0.00 97 ASN A C 8
ATOM 12612 O O . ASN A 1 90 ? 7.417 17.582 -8.343 1.00 0.00 97 ASN A O 8
ATOM 12623 N N . LYS A 1 91 ? 9.218 16.769 -9.442 1.00 0.00 98 LYS A N 8
ATOM 12624 C CA . LYS A 1 91 ? 9.489 15.733 -8.461 1.00 0.00 98 LYS A CA 8
ATOM 12625 C C . LYS A 1 91 ? 9.862 16.383 -7.127 1.00 0.00 98 LYS A C 8
ATOM 12626 O O . LYS A 1 91 ? 9.362 15.985 -6.077 1.00 0.00 98 LYS A O 8
ATOM 12645 N N . GLU A 1 92 ? 10.738 17.374 -7.213 1.00 0.00 99 GLU A N 8
ATOM 12646 C CA . GLU A 1 92 ? 11.184 18.083 -6.026 1.00 0.00 99 GLU A CA 8
ATOM 12647 C C . GLU A 1 92 ? 9.999 18.765 -5.339 1.00 0.00 99 GLU A C 8
ATOM 12648 O O . GLU A 1 92 ? 9.937 18.820 -4.112 1.00 0.00 99 GLU A O 8
ATOM 12660 N N . GLU A 1 93 ? 9.088 19.266 -6.160 1.00 0.00 100 GLU A N 8
ATOM 12661 C CA . GLU A 1 93 ? 7.908 19.942 -5.646 1.00 0.00 100 GLU A CA 8
ATOM 12662 C C . GLU A 1 93 ? 6.951 18.930 -5.013 1.00 0.00 100 GLU A C 8
ATOM 12663 O O . GLU A 1 93 ? 6.383 19.187 -3.953 1.00 0.00 100 GLU A O 8
ATOM 12675 N N . LEU A 1 94 ? 6.801 17.801 -5.691 1.00 0.00 101 LEU A N 8
ATOM 12676 C CA . LEU A 1 94 ? 5.922 16.750 -5.208 1.00 0.00 101 LEU A CA 8
ATOM 12677 C C . LEU A 1 94 ? 6.440 16.235 -3.864 1.00 0.00 101 LEU A C 8
ATOM 12678 O O . LEU A 1 94 ? 5.656 15.838 -3.003 1.00 0.00 101 LEU A O 8
ATOM 12694 N N . LYS A 1 95 ? 7.758 16.257 -3.725 1.00 0.00 102 LYS A N 8
ATOM 12695 C CA . LYS A 1 95 ? 8.390 15.798 -2.500 1.00 0.00 102 LYS A CA 8
ATOM 12696 C C . LYS A 1 95 ? 7.724 16.478 -1.302 1.00 0.00 102 LYS A C 8
ATOM 12697 O O . LYS A 1 95 ? 7.676 15.912 -0.211 1.00 0.00 102 LYS A O 8
ATOM 12716 N N . SER A 1 96 ? 7.227 17.681 -1.546 1.00 0.00 103 SER A N 8
ATOM 12717 C CA . SER A 1 96 ? 6.567 18.444 -0.501 1.00 0.00 103 SER A CA 8
ATOM 12718 C C . SER A 1 96 ? 5.093 18.043 -0.412 1.00 0.00 103 SER A C 8
ATOM 12719 O O . SER A 1 96 ? 4.532 17.963 0.680 1.00 0.00 103 SER A O 8
ATOM 12727 N N . LEU A 1 97 ? 4.507 17.802 -1.576 1.00 0.00 104 LEU A N 8
ATOM 12728 C CA . LEU A 1 97 ? 3.109 17.411 -1.644 1.00 0.00 104 LEU A CA 8
ATOM 12729 C C . LEU A 1 97 ? 2.984 15.922 -1.318 1.00 0.00 104 LEU A C 8
ATOM 12730 O O . LEU A 1 97 ? 1.886 15.368 -1.338 1.00 0.00 104 LEU A O 8
ATOM 12746 N N . GLY A 1 98 ? 4.125 15.315 -1.025 1.00 0.00 105 GLY A N 8
ATOM 12747 C CA . GLY A 1 98 ? 4.157 13.900 -0.695 1.00 0.00 105 GLY A CA 8
ATOM 12748 C C . GLY A 1 98 ? 4.003 13.685 0.812 1.00 0.00 105 GLY A C 8
ATOM 12749 O O . GLY A 1 98 ? 4.205 14.609 1.599 1.00 0.00 105 GLY A O 8
ATOM 12753 N N . THR A 1 99 ? 3.645 12.460 1.169 1.00 0.00 106 THR A N 8
ATOM 12754 C CA . THR A 1 99 ? 3.461 12.112 2.567 1.00 0.00 106 THR A CA 8
ATOM 12755 C C . THR A 1 99 ? 2.664 13.201 3.288 1.00 0.00 106 THR A C 8
ATOM 12756 O O . THR A 1 99 ? 2.110 14.094 2.650 1.00 0.00 106 THR A O 8
ATOM 12767 N N . GLY A 1 100 ? 2.631 13.090 4.608 1.00 0.00 107 GLY A N 8
ATOM 12768 C CA . GLY A 1 100 ? 1.911 14.054 5.422 1.00 0.00 107 GLY A CA 8
ATOM 12769 C C . GLY A 1 100 ? 0.421 13.710 5.490 1.00 0.00 107 GLY A C 8
ATOM 12770 O O . GLY A 1 100 ? -0.164 13.685 6.572 1.00 0.00 107 GLY A O 8
ATOM 12774 N N . ALA A 1 101 ? -0.148 13.453 4.322 1.00 0.00 108 ALA A N 8
ATOM 12775 C CA . ALA A 1 101 ? -1.558 13.112 4.236 1.00 0.00 108 ALA A CA 8
ATOM 12776 C C . ALA A 1 101 ? -2.352 13.996 5.199 1.00 0.00 108 ALA A C 8
ATOM 12777 O O . ALA A 1 101 ? -2.680 13.574 6.307 1.00 0.00 108 ALA A O 8
ATOM 12784 N N . PRO A 1 102 ? -2.646 15.238 4.730 1.00 0.00 109 PRO A N 8
ATOM 12785 C CA . PRO A 1 102 ? -3.396 16.185 5.538 1.00 0.00 109 PRO A CA 8
ATOM 12786 C C . PRO A 1 102 ? -4.879 15.813 5.583 1.00 0.00 109 PRO A C 8
ATOM 12787 O O . PRO A 1 102 ? -5.330 14.952 4.830 1.00 0.00 109 PRO A O 8
ATOM 12798 N N . VAL A 1 103 ? -5.597 16.481 6.474 1.00 0.00 110 VAL A N 8
ATOM 12799 C CA . VAL A 1 103 ? -7.020 16.232 6.627 1.00 0.00 110 VAL A CA 8
ATOM 12800 C C . VAL A 1 103 ? -7.792 17.525 6.357 1.00 0.00 110 VAL A C 8
ATOM 12801 O O . VAL A 1 103 ? -7.299 18.617 6.636 1.00 0.00 110 VAL A O 8
ATOM 12814 N N . ILE A 1 104 ? -8.991 17.359 5.817 1.00 0.00 111 ILE A N 8
ATOM 12815 C CA . ILE A 1 104 ? -9.836 18.500 5.506 1.00 0.00 111 ILE A CA 8
ATOM 12816 C C . ILE A 1 104 ? -9.734 19.52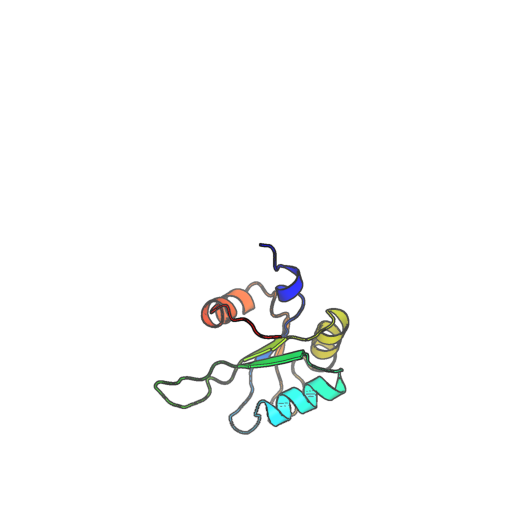7 6.635 1.00 0.00 111 ILE A C 8
ATOM 12817 O O . ILE A 1 104 ? -9.976 19.204 7.797 1.00 0.00 111 ILE A O 8
ATOM 12833 N N . ASP A 1 1 ? 1.325 0.000 0.000 1.00 0.00 8 ASP A N 9
ATOM 12834 C CA . ASP A 1 1 ? 2.073 0.000 -1.245 1.00 0.00 8 ASP A CA 9
ATOM 12835 C C . ASP A 1 1 ? 2.633 -1.401 -1.499 1.00 0.00 8 ASP A C 9
ATOM 12836 O O . ASP A 1 1 ? 3.522 -1.858 -0.783 1.00 0.00 8 ASP A O 9
ATOM 12845 N N . PRO A 1 2 ? 2.074 -2.062 -2.548 1.00 0.00 9 PRO A N 9
ATOM 12846 C CA . PRO A 1 2 ? 2.507 -3.402 -2.906 1.00 0.00 9 PRO A CA 9
ATOM 12847 C C . PRO A 1 2 ? 3.867 -3.370 -3.606 1.00 0.00 9 PRO A C 9
ATOM 12848 O O . PRO A 1 2 ? 4.311 -2.316 -4.060 1.00 0.00 9 PRO A O 9
ATOM 12859 N N . ALA A 1 3 ? 4.491 -4.537 -3.671 1.00 0.00 10 ALA A N 9
ATOM 12860 C CA . ALA A 1 3 ? 5.792 -4.655 -4.308 1.00 0.00 10 ALA A CA 9
ATOM 12861 C C . ALA A 1 3 ? 5.676 -5.575 -5.526 1.00 0.00 10 ALA A C 9
ATOM 12862 O O . ALA A 1 3 ? 6.331 -6.615 -5.587 1.00 0.00 10 ALA A O 9
ATOM 12869 N N . VAL A 1 4 ? 4.839 -5.159 -6.464 1.00 0.00 11 VAL A N 9
ATOM 12870 C CA . VAL A 1 4 ? 4.630 -5.933 -7.676 1.00 0.00 11 VAL A CA 9
ATOM 12871 C C . VAL A 1 4 ? 5.879 -5.844 -8.555 1.00 0.00 11 VAL A C 9
ATOM 12872 O O . VAL A 1 4 ? 6.214 -6.794 -9.262 1.00 0.00 11 VAL A O 9
ATOM 12885 N N . ASP A 1 5 ? 6.535 -4.695 -8.482 1.00 0.00 12 ASP A N 9
ATOM 12886 C CA . ASP A 1 5 ? 7.740 -4.471 -9.262 1.00 0.00 12 ASP A CA 9
ATOM 12887 C C . ASP A 1 5 ? 8.788 -5.520 -8.887 1.00 0.00 12 ASP A C 9
ATOM 12888 O O . ASP A 1 5 ? 9.561 -5.961 -9.736 1.00 0.00 12 ASP A O 9
ATOM 12897 N N . ARG A 1 6 ? 8.780 -5.890 -7.615 1.00 0.00 13 ARG A N 9
ATOM 12898 C CA . ARG A 1 6 ? 9.720 -6.880 -7.117 1.00 0.00 13 ARG A CA 9
ATOM 12899 C C . ARG A 1 6 ? 9.584 -8.184 -7.905 1.00 0.00 13 ARG A C 9
ATOM 12900 O O . ARG A 1 6 ? 10.577 -8.860 -8.170 1.00 0.00 13 ARG A O 9
ATOM 12921 N N . SER A 1 7 ? 8.347 -8.499 -8.258 1.00 0.00 14 SER A N 9
ATOM 12922 C CA . SER A 1 7 ? 8.068 -9.711 -9.010 1.00 0.00 14 SER A CA 9
ATOM 12923 C C . SER A 1 7 ? 8.785 -9.664 -10.361 1.00 0.00 14 SER A C 9
ATOM 12924 O O . SER A 1 7 ? 9.191 -10.699 -10.888 1.00 0.00 14 SER A O 9
ATOM 12932 N N . LEU A 1 8 ? 8.919 -8.453 -10.883 1.00 0.00 15 LEU A N 9
ATOM 12933 C CA . LEU A 1 8 ? 9.580 -8.259 -12.162 1.00 0.00 15 LEU A CA 9
ATOM 12934 C C . LEU A 1 8 ? 11.064 -8.602 -12.022 1.00 0.00 15 LEU A C 9
ATOM 12935 O O . LEU A 1 8 ? 11.740 -8.865 -13.015 1.00 0.00 15 LEU A O 9
ATOM 12951 N N . ARG A 1 9 ? 11.527 -8.590 -10.781 1.00 0.00 16 ARG A N 9
ATOM 12952 C CA . ARG A 1 9 ? 12.919 -8.897 -10.498 1.00 0.00 16 ARG A CA 9
ATOM 12953 C C . ARG A 1 9 ? 13.031 -10.250 -9.791 1.00 0.00 16 ARG A C 9
ATOM 12954 O O . ARG A 1 9 ? 12.122 -11.074 -9.874 1.00 0.00 16 ARG A O 9
ATOM 12975 N N . SER A 1 10 ? 14.153 -10.435 -9.112 1.00 0.00 17 SER A N 9
ATOM 12976 C CA . SER A 1 10 ? 14.396 -11.673 -8.392 1.00 0.00 17 SER A CA 9
ATOM 12977 C C . SER A 1 10 ? 14.393 -12.854 -9.364 1.00 0.00 17 SER A C 9
ATOM 12978 O O . SER A 1 10 ? 13.423 -13.062 -10.092 1.00 0.00 17 SER A O 9
ATOM 12986 N N . VAL A 1 11 ? 15.490 -13.598 -9.346 1.00 0.00 18 VAL A N 9
ATOM 12987 C CA . VAL A 1 11 ? 15.626 -14.752 -10.217 1.00 0.00 18 VAL A CA 9
ATOM 12988 C C . VAL A 1 11 ? 15.914 -15.994 -9.370 1.00 0.00 18 VAL A C 9
ATOM 12989 O O . VAL A 1 11 ? 16.860 -16.007 -8.584 1.00 0.00 18 VAL A O 9
ATOM 13002 N N . PHE A 1 12 ? 15.081 -17.006 -9.560 1.00 0.00 19 PHE A N 9
ATOM 13003 C CA . PHE A 1 12 ? 15.234 -18.249 -8.824 1.00 0.00 19 PHE A CA 9
ATOM 13004 C C . PHE A 1 12 ? 16.366 -19.097 -9.408 1.00 0.00 19 PHE A C 9
ATOM 13005 O O . PHE A 1 12 ? 16.408 -19.337 -10.613 1.00 0.00 19 PHE A O 9
ATOM 13022 N N . VAL A 1 13 ? 17.255 -19.528 -8.525 1.00 0.00 20 VAL A N 9
ATOM 13023 C CA . VAL A 1 13 ? 18.384 -20.343 -8.939 1.00 0.00 20 VAL A CA 9
ATOM 13024 C C . VAL A 1 13 ? 18.377 -21.654 -8.149 1.00 0.00 20 VAL A C 9
ATOM 13025 O O . VAL A 1 13 ? 18.216 -21.647 -6.930 1.00 0.00 20 VAL A O 9
ATOM 13038 N N . GLY A 1 14 ? 18.553 -22.747 -8.877 1.00 0.00 21 GLY A N 9
ATOM 13039 C CA . GLY A 1 14 ? 18.568 -24.063 -8.260 1.00 0.00 21 GLY A CA 9
ATOM 13040 C C . GLY A 1 14 ? 19.604 -24.969 -8.928 1.00 0.00 21 GLY A C 9
ATOM 13041 O O . GLY A 1 14 ? 20.368 -24.521 -9.781 1.00 0.00 21 GLY A O 9
ATOM 13045 N N . ASN A 1 15 ? 19.595 -26.228 -8.515 1.00 0.00 22 ASN A N 9
ATOM 13046 C CA . ASN A 1 15 ? 20.524 -27.202 -9.063 1.00 0.00 22 ASN A CA 9
ATOM 13047 C C . ASN A 1 15 ? 21.957 -26.760 -8.760 1.00 0.00 22 ASN A C 9
ATOM 13048 O O . ASN A 1 15 ? 22.889 -27.132 -9.471 1.00 0.00 22 ASN A O 9
ATOM 13059 N N . ILE A 1 16 ? 22.089 -25.972 -7.703 1.00 0.00 23 ILE A N 9
ATOM 13060 C CA . ILE A 1 16 ? 23.392 -25.475 -7.297 1.00 0.00 23 ILE A CA 9
ATOM 13061 C C . ILE A 1 16 ? 23.951 -26.367 -6.187 1.00 0.00 23 ILE A C 9
ATOM 13062 O O . ILE A 1 16 ? 23.394 -26.424 -5.092 1.00 0.00 23 ILE A O 9
ATOM 13078 N N . PRO A 1 17 ? 25.073 -27.061 -6.517 1.00 0.00 24 PRO A N 9
ATOM 13079 C CA . PRO A 1 17 ? 25.713 -27.948 -5.560 1.00 0.00 24 PRO A CA 9
ATOM 13080 C C . PRO A 1 17 ? 26.475 -27.152 -4.499 1.00 0.00 24 PRO A C 9
ATOM 13081 O O . PRO A 1 17 ? 26.505 -25.923 -4.543 1.00 0.00 24 PRO A O 9
ATOM 13092 N N . TYR A 1 18 ? 27.071 -27.885 -3.570 1.00 0.00 25 TYR A N 9
ATOM 13093 C CA . TYR A 1 18 ? 27.831 -27.263 -2.499 1.00 0.00 25 TYR A CA 9
ATOM 13094 C C . TYR A 1 18 ? 29.168 -26.727 -3.015 1.00 0.00 25 TYR A C 9
ATOM 13095 O O . TYR A 1 18 ? 29.904 -26.072 -2.279 1.00 0.00 25 TYR A O 9
ATOM 13113 N N . GLU A 1 19 ? 29.442 -27.026 -4.277 1.00 0.00 26 GLU A N 9
ATOM 13114 C CA . GLU A 1 19 ? 30.677 -26.583 -4.899 1.00 0.00 26 GLU A CA 9
ATOM 13115 C C . GLU A 1 19 ? 30.510 -25.173 -5.467 1.00 0.00 26 GLU A C 9
ATOM 13116 O O . GLU A 1 19 ? 31.485 -24.544 -5.876 1.00 0.00 26 GLU A O 9
ATOM 13128 N N . ALA A 1 20 ? 29.266 -24.716 -5.474 1.00 0.00 27 ALA A N 9
ATOM 13129 C CA . ALA A 1 20 ? 28.958 -23.391 -5.985 1.00 0.00 27 ALA A CA 9
ATOM 13130 C C . ALA A 1 20 ? 28.358 -22.543 -4.862 1.00 0.00 27 ALA A C 9
ATOM 13131 O O . ALA A 1 20 ? 27.170 -22.652 -4.563 1.00 0.00 27 ALA A O 9
ATOM 13138 N N . THR A 1 21 ? 29.208 -21.717 -4.269 1.00 0.00 28 THR A N 9
ATOM 13139 C CA . THR A 1 21 ? 28.777 -20.850 -3.186 1.00 0.00 28 THR A CA 9
ATOM 13140 C C . THR A 1 21 ? 28.310 -19.501 -3.735 1.00 0.00 28 THR A C 9
ATOM 13141 O O . THR A 1 21 ? 28.436 -19.236 -4.930 1.00 0.00 28 THR A O 9
ATOM 13152 N N . GLU A 1 22 ? 27.781 -18.683 -2.837 1.00 0.00 29 GLU A N 9
ATOM 13153 C CA . GLU A 1 22 ? 27.295 -17.368 -3.217 1.00 0.00 29 GLU A CA 9
ATOM 13154 C C . GLU A 1 22 ? 28.419 -16.550 -3.856 1.00 0.00 29 GLU A C 9
ATOM 13155 O O . GLU A 1 22 ? 28.168 -15.707 -4.715 1.00 0.00 29 GLU A O 9
ATOM 13167 N N . GLU A 1 23 ? 29.636 -16.829 -3.411 1.00 0.00 30 GLU A N 9
ATOM 13168 C CA . GLU A 1 23 ? 30.800 -16.130 -3.929 1.00 0.00 30 GLU A CA 9
ATOM 13169 C C . GLU A 1 23 ? 30.947 -16.385 -5.431 1.00 0.00 30 GLU A C 9
ATOM 13170 O O . GLU A 1 23 ? 31.402 -15.513 -6.170 1.00 0.00 30 GLU A O 9
ATOM 13182 N N . GLN A 1 24 ? 30.554 -17.583 -5.837 1.00 0.00 31 GLN A N 9
ATOM 13183 C CA . GLN A 1 24 ? 30.637 -17.963 -7.237 1.00 0.00 31 GLN A CA 9
ATOM 13184 C C . GLN A 1 24 ? 29.347 -17.584 -7.967 1.00 0.00 31 GLN A C 9
ATOM 13185 O O . GLN A 1 24 ? 29.390 -17.039 -9.069 1.00 0.00 31 GLN A O 9
ATOM 13199 N N . LEU A 1 25 ? 28.229 -17.887 -7.323 1.00 0.00 32 LEU A N 9
ATOM 13200 C CA . LEU A 1 25 ? 26.929 -17.585 -7.897 1.00 0.00 32 LEU A CA 9
ATOM 13201 C C . LEU A 1 25 ? 26.837 -16.084 -8.178 1.00 0.00 32 LEU A C 9
ATOM 13202 O O . LEU A 1 25 ? 26.457 -15.676 -9.275 1.00 0.00 32 LEU A O 9
ATOM 13218 N N . LYS A 1 26 ? 27.191 -15.302 -7.169 1.00 0.00 33 LYS A N 9
ATOM 13219 C CA . LYS A 1 26 ? 27.154 -13.855 -7.294 1.00 0.00 33 LYS A CA 9
ATOM 13220 C C . LYS A 1 26 ? 28.122 -13.417 -8.395 1.00 0.00 33 LYS A C 9
ATOM 13221 O O . LYS A 1 26 ? 27.835 -12.485 -9.144 1.00 0.00 33 LYS A O 9
ATOM 13240 N N . ASP A 1 27 ? 29.248 -14.111 -8.459 1.00 0.00 34 ASP A N 9
ATOM 13241 C CA . ASP A 1 27 ? 30.260 -13.806 -9.456 1.00 0.00 34 ASP A CA 9
ATOM 13242 C C . ASP A 1 27 ? 29.706 -14.110 -10.849 1.00 0.00 34 ASP A C 9
ATOM 13243 O O . ASP A 1 27 ? 29.951 -13.364 -11.796 1.00 0.00 34 ASP A O 9
ATOM 13252 N N . ILE A 1 28 ? 28.968 -15.208 -10.930 1.00 0.00 35 ILE A N 9
ATOM 13253 C CA . ILE A 1 28 ? 28.376 -15.620 -12.192 1.00 0.00 35 ILE A CA 9
ATOM 13254 C C . ILE A 1 28 ? 27.300 -14.612 -12.599 1.00 0.00 35 ILE A C 9
ATOM 13255 O O . ILE A 1 28 ? 27.264 -14.165 -13.744 1.00 0.00 35 ILE A O 9
ATOM 13271 N N . PHE A 1 29 ? 26.448 -14.284 -11.639 1.00 0.00 36 PHE A N 9
ATOM 13272 C CA . PHE A 1 29 ? 25.373 -13.338 -11.883 1.00 0.00 36 PHE A CA 9
ATOM 13273 C C . PHE A 1 29 ? 25.924 -11.928 -12.105 1.00 0.00 36 PHE A C 9
ATOM 13274 O O . PHE A 1 29 ? 25.309 -11.119 -12.798 1.00 0.00 36 PHE A O 9
ATOM 13291 N N . SER A 1 30 ? 27.078 -11.677 -11.505 1.00 0.00 37 SER A N 9
ATOM 13292 C CA . SER A 1 30 ? 27.720 -10.379 -11.629 1.00 0.00 37 SER A CA 9
ATOM 13293 C C . SER A 1 30 ? 28.088 -10.115 -13.090 1.00 0.00 37 SER A C 9
ATOM 13294 O O . SER A 1 30 ? 28.064 -8.972 -13.544 1.00 0.00 37 SER A O 9
ATOM 13302 N N . GLU A 1 31 ? 28.422 -11.191 -13.787 1.00 0.00 38 GLU A N 9
ATOM 13303 C CA . GLU A 1 31 ? 28.796 -11.090 -15.188 1.00 0.00 38 GLU A CA 9
ATOM 13304 C C . GLU A 1 31 ? 27.612 -10.591 -16.018 1.00 0.00 38 GLU A C 9
ATOM 13305 O O . GLU A 1 31 ? 27.786 -10.161 -17.157 1.00 0.00 38 GLU A O 9
ATOM 13317 N N . VAL A 1 32 ? 26.434 -10.664 -15.415 1.00 0.00 39 VAL A N 9
ATOM 13318 C CA . VAL A 1 32 ? 25.222 -10.224 -16.085 1.00 0.00 39 VAL A CA 9
ATOM 13319 C C . VAL A 1 32 ? 24.778 -8.883 -15.498 1.00 0.00 39 VAL A C 9
ATOM 13320 O O . VAL A 1 32 ? 23.696 -8.391 -15.813 1.00 0.00 39 VAL A O 9
ATOM 13333 N N . GLY A 1 33 ? 25.637 -8.328 -14.655 1.00 0.00 40 GLY A N 9
ATOM 13334 C CA . GLY A 1 33 ? 25.347 -7.053 -14.022 1.00 0.00 40 GLY A CA 9
ATOM 13335 C C . GLY A 1 33 ? 25.514 -7.145 -12.503 1.00 0.00 40 GLY A C 9
ATOM 13336 O O . GLY A 1 33 ? 25.732 -8.229 -11.963 1.00 0.00 40 GLY A O 9
ATOM 13340 N N . PRO A 1 34 ? 25.404 -5.963 -11.841 1.00 0.00 41 PRO A N 9
ATOM 13341 C CA . PRO A 1 34 ? 25.540 -5.899 -10.396 1.00 0.00 41 PRO A CA 9
ATOM 13342 C C . PRO A 1 34 ? 24.290 -6.444 -9.702 1.00 0.00 41 PRO A C 9
ATOM 13343 O O . PRO A 1 34 ? 23.191 -5.931 -9.903 1.00 0.00 41 PRO A O 9
ATOM 13354 N N . VAL A 1 35 ? 24.500 -7.478 -8.900 1.00 0.00 42 VAL A N 9
ATOM 13355 C CA . VAL A 1 35 ? 23.404 -8.098 -8.176 1.00 0.00 42 VAL A CA 9
ATOM 13356 C C . VAL A 1 35 ? 23.169 -7.340 -6.868 1.00 0.00 42 VAL A C 9
ATOM 13357 O O . VAL A 1 35 ? 24.078 -7.214 -6.048 1.00 0.00 42 VAL A O 9
ATOM 13370 N N . VAL A 1 36 ? 21.946 -6.856 -6.713 1.00 0.00 43 VAL A N 9
ATOM 13371 C CA . VAL A 1 36 ? 21.581 -6.114 -5.518 1.00 0.00 43 VAL A CA 9
ATOM 13372 C C . VAL A 1 36 ? 21.862 -6.973 -4.284 1.00 0.00 43 VAL A C 9
ATOM 13373 O O . VAL A 1 36 ? 22.593 -6.556 -3.387 1.00 0.00 43 VAL A O 9
ATOM 13386 N N . SER A 1 37 ? 21.267 -8.156 -4.277 1.00 0.00 44 SER A N 9
ATOM 13387 C CA . SER A 1 37 ? 21.444 -9.078 -3.168 1.00 0.00 44 SER A CA 9
ATOM 13388 C C . SER A 1 37 ? 21.022 -10.487 -3.586 1.00 0.00 44 SER A C 9
ATOM 13389 O O . SER A 1 37 ? 20.189 -10.652 -4.476 1.00 0.00 44 SER A O 9
ATOM 13397 N N . PHE A 1 38 ? 21.615 -11.469 -2.923 1.00 0.00 45 PHE A N 9
ATOM 13398 C CA . PHE A 1 38 ? 21.311 -12.860 -3.214 1.00 0.00 45 PHE A CA 9
ATOM 13399 C C . PHE A 1 38 ? 21.143 -13.666 -1.925 1.00 0.00 45 PHE A C 9
ATOM 13400 O O . PHE A 1 38 ? 22.080 -13.786 -1.137 1.00 0.00 45 PHE A O 9
ATOM 13417 N N . ARG A 1 39 ? 19.942 -14.198 -1.750 1.00 0.00 46 ARG A N 9
ATOM 13418 C CA . ARG A 1 39 ? 19.639 -14.990 -0.570 1.00 0.00 46 ARG A CA 9
ATOM 13419 C C . ARG A 1 39 ? 19.198 -16.398 -0.974 1.00 0.00 46 ARG A C 9
ATOM 13420 O O . ARG A 1 39 ? 18.332 -16.558 -1.833 1.00 0.00 46 ARG A O 9
ATOM 13441 N N . LEU A 1 40 ? 19.814 -17.382 -0.335 1.00 0.00 47 LEU A N 9
ATOM 13442 C CA . LEU A 1 40 ? 19.495 -18.772 -0.618 1.00 0.00 47 LEU A CA 9
ATOM 13443 C C . LEU A 1 40 ? 18.889 -19.415 0.631 1.00 0.00 47 LEU A C 9
ATOM 13444 O O . LEU A 1 40 ? 18.946 -18.843 1.718 1.00 0.00 47 LEU A O 9
ATOM 13460 N N . VAL A 1 41 ? 18.323 -20.597 0.433 1.00 0.00 48 VAL A N 9
ATOM 13461 C CA . VAL A 1 41 ? 17.707 -21.325 1.530 1.00 0.00 48 VAL A CA 9
ATOM 13462 C C . VAL A 1 41 ? 18.773 -22.157 2.246 1.00 0.00 48 VAL A C 9
ATOM 13463 O O . VAL A 1 41 ? 19.423 -23.001 1.631 1.00 0.00 48 VAL A O 9
ATOM 13476 N N . TYR A 1 42 ? 18.919 -21.891 3.535 1.00 0.00 49 TYR A N 9
ATOM 13477 C CA . TYR A 1 42 ? 19.894 -22.606 4.341 1.00 0.00 49 TYR A CA 9
ATOM 13478 C C . TYR A 1 42 ? 19.223 -23.291 5.534 1.00 0.00 49 TYR A C 9
ATOM 13479 O O . TYR A 1 42 ? 18.609 -22.629 6.369 1.00 0.00 49 TYR A O 9
ATOM 13497 N N . ASP A 1 43 ? 19.364 -24.607 5.575 1.00 0.00 50 ASP A N 9
ATOM 13498 C CA . ASP A 1 43 ? 18.780 -25.389 6.651 1.00 0.00 50 ASP A CA 9
ATOM 13499 C C . ASP A 1 43 ? 19.591 -25.174 7.931 1.00 0.00 50 ASP A C 9
ATOM 13500 O O . ASP A 1 43 ? 20.710 -25.671 8.051 1.00 0.00 50 ASP A O 9
ATOM 13509 N N . ARG A 1 44 ? 18.996 -24.433 8.853 1.00 0.00 51 ARG A N 9
ATOM 13510 C CA . ARG A 1 44 ? 19.649 -24.146 10.119 1.00 0.00 51 ARG A CA 9
ATOM 13511 C C . ARG A 1 44 ? 19.650 -25.390 11.010 1.00 0.00 51 ARG A C 9
ATOM 13512 O O . ARG A 1 44 ? 20.513 -25.539 11.873 1.00 0.00 51 ARG A O 9
ATOM 13533 N N . GLU A 1 45 ? 18.672 -26.251 10.770 1.00 0.00 52 GLU A N 9
ATOM 13534 C CA . GLU A 1 45 ? 18.549 -27.477 11.540 1.00 0.00 52 GLU A CA 9
ATOM 13535 C C . GLU A 1 45 ? 19.714 -28.418 11.229 1.00 0.00 52 GLU A C 9
ATOM 13536 O O . GLU A 1 45 ? 20.150 -29.178 12.093 1.00 0.00 52 GLU A O 9
ATOM 13548 N N . THR A 1 46 ? 20.186 -28.336 9.994 1.00 0.00 53 THR A N 9
ATOM 13549 C CA . THR A 1 46 ? 21.293 -29.171 9.559 1.00 0.00 53 THR A CA 9
ATOM 13550 C C . THR A 1 46 ? 22.540 -28.319 9.315 1.00 0.00 53 THR A C 9
ATOM 13551 O O . THR A 1 46 ? 23.627 -28.852 9.098 1.00 0.00 53 THR A O 9
ATOM 13562 N N . GLY A 1 47 ? 22.341 -27.010 9.359 1.00 0.00 54 GLY A N 9
ATOM 13563 C CA . GLY A 1 47 ? 23.436 -26.079 9.145 1.00 0.00 54 GLY A CA 9
ATOM 13564 C C . GLY A 1 47 ? 24.007 -26.219 7.732 1.00 0.00 54 GLY A C 9
ATOM 13565 O O . GLY A 1 47 ? 25.120 -25.771 7.462 1.00 0.00 54 GLY A O 9
ATOM 13569 N N . LYS A 1 48 ? 23.218 -26.842 6.869 1.00 0.00 55 LYS A N 9
ATOM 13570 C CA . LYS A 1 48 ? 23.631 -27.046 5.491 1.00 0.00 55 LYS A CA 9
ATOM 13571 C C . LYS A 1 48 ? 22.658 -26.320 4.559 1.00 0.00 55 LYS A C 9
ATOM 13572 O O . LYS A 1 48 ? 21.466 -26.231 4.847 1.00 0.00 55 LYS A O 9
ATOM 13591 N N . PRO A 1 49 ? 23.218 -25.807 3.431 1.00 0.00 56 PRO A N 9
ATOM 13592 C CA . PRO A 1 49 ? 22.414 -25.092 2.455 1.00 0.00 56 PRO A CA 9
ATOM 13593 C C . PRO A 1 49 ? 21.561 -26.060 1.632 1.00 0.00 56 PRO A C 9
ATOM 13594 O O . PRO A 1 49 ? 22.038 -27.116 1.220 1.00 0.00 56 PRO A O 9
ATOM 13605 N N . LYS A 1 50 ? 20.315 -25.665 1.418 1.00 0.00 57 LYS A N 9
ATOM 13606 C CA . LYS A 1 50 ? 19.391 -26.484 0.652 1.00 0.00 57 LYS A CA 9
ATOM 13607 C C . LYS A 1 50 ? 20.026 -26.838 -0.694 1.00 0.00 57 LYS A C 9
ATOM 13608 O O . LYS A 1 50 ? 20.193 -28.013 -1.016 1.00 0.00 57 LYS A O 9
ATOM 13627 N N . GLY A 1 51 ? 20.362 -25.799 -1.445 1.00 0.00 58 GLY A N 9
ATOM 13628 C CA . GLY A 1 51 ? 20.974 -25.985 -2.749 1.00 0.00 58 GLY A CA 9
ATOM 13629 C C . GLY A 1 51 ? 20.439 -24.966 -3.757 1.00 0.00 58 GLY A C 9
ATOM 13630 O O . GLY A 1 51 ? 21.041 -24.751 -4.808 1.00 0.00 58 GLY A O 9
ATOM 13634 N N . TYR A 1 52 ? 19.313 -24.365 -3.401 1.00 0.00 59 TYR A N 9
ATOM 13635 C CA . TYR A 1 52 ? 18.690 -23.373 -4.261 1.00 0.00 59 TYR A CA 9
ATOM 13636 C C . TYR A 1 52 ? 18.451 -22.064 -3.505 1.00 0.00 59 TYR A C 9
ATOM 13637 O O . TYR A 1 52 ? 18.372 -22.057 -2.278 1.00 0.00 59 TYR A O 9
ATOM 13655 N N . GLY A 1 53 ? 18.345 -20.988 -4.270 1.00 0.00 60 GLY A N 9
ATOM 13656 C CA . GLY A 1 53 ? 18.117 -19.676 -3.689 1.00 0.00 60 GLY A CA 9
ATOM 13657 C C . GLY A 1 53 ? 17.586 -18.696 -4.737 1.00 0.00 60 GLY A C 9
ATOM 13658 O O . GLY A 1 53 ? 17.303 -19.085 -5.869 1.00 0.00 60 GLY A O 9
ATOM 13662 N N . PHE A 1 54 ? 17.465 -17.444 -4.322 1.00 0.00 61 PHE A N 9
ATOM 13663 C CA . PHE A 1 54 ? 16.972 -16.405 -5.211 1.00 0.00 61 PHE A CA 9
ATOM 13664 C C . PHE A 1 54 ? 17.875 -15.171 -5.166 1.00 0.00 61 PHE A C 9
ATOM 13665 O O . PHE A 1 54 ? 18.318 -14.760 -4.094 1.00 0.00 61 PHE A O 9
ATOM 13682 N N . CYS A 1 55 ? 18.121 -14.613 -6.342 1.00 0.00 62 CYS A N 9
ATOM 13683 C CA . CYS A 1 55 ? 18.963 -13.434 -6.450 1.00 0.00 62 CYS A CA 9
ATOM 13684 C C . CYS A 1 55 ? 18.088 -12.258 -6.889 1.00 0.00 62 CYS A C 9
ATOM 13685 O O . CYS A 1 55 ? 17.422 -12.326 -7.921 1.00 0.00 62 CYS A O 9
ATOM 13693 N N . GLU A 1 56 ? 18.118 -11.206 -6.084 1.00 0.00 63 GLU A N 9
ATOM 13694 C CA . GLU A 1 56 ? 17.337 -10.017 -6.376 1.00 0.00 63 GLU A CA 9
ATOM 13695 C C . GLU A 1 56 ? 18.221 -8.945 -7.015 1.00 0.00 63 GLU A C 9
ATOM 13696 O O . GLU A 1 56 ? 19.229 -8.541 -6.437 1.00 0.00 63 GLU A O 9
ATOM 13708 N N . TYR A 1 57 ? 17.811 -8.513 -8.199 1.00 0.00 64 TYR A N 9
ATOM 13709 C CA . TYR A 1 57 ? 18.554 -7.496 -8.923 1.00 0.00 64 TYR A CA 9
ATOM 13710 C C . TYR A 1 57 ? 17.889 -6.125 -8.779 1.00 0.00 64 TYR A C 9
ATOM 13711 O O . TYR A 1 57 ? 16.930 -5.973 -8.024 1.00 0.00 64 TYR A O 9
ATOM 13729 N N . GLN A 1 58 ? 18.426 -5.162 -9.514 1.00 0.00 65 GLN A N 9
ATOM 13730 C CA . GLN A 1 58 ? 17.896 -3.810 -9.477 1.00 0.00 65 GLN A CA 9
ATOM 13731 C C . GLN A 1 58 ? 17.216 -3.470 -10.805 1.00 0.00 65 GLN A C 9
ATOM 13732 O O . GLN A 1 58 ? 16.275 -2.678 -10.840 1.00 0.00 65 GLN A O 9
ATOM 13746 N N . ASP A 1 59 ? 17.719 -4.085 -11.865 1.00 0.00 66 ASP A N 9
ATOM 13747 C CA . ASP A 1 59 ? 17.172 -3.857 -13.192 1.00 0.00 66 ASP A CA 9
ATOM 13748 C C . ASP A 1 59 ? 16.559 -5.157 -13.716 1.00 0.00 66 ASP A C 9
ATOM 13749 O O . ASP A 1 59 ? 17.190 -6.212 -13.659 1.00 0.00 66 ASP A O 9
ATOM 13758 N N . GLN A 1 60 ? 15.338 -5.039 -14.216 1.00 0.00 67 GLN A N 9
ATOM 13759 C CA . GLN A 1 60 ? 14.633 -6.191 -14.750 1.00 0.00 67 GLN A CA 9
ATOM 13760 C C . GLN A 1 60 ? 15.418 -6.803 -15.912 1.00 0.00 67 GLN A C 9
ATOM 13761 O O . GLN A 1 60 ? 15.495 -8.023 -16.040 1.00 0.00 67 GLN A O 9
ATOM 13775 N N . GLU A 1 61 ? 15.982 -5.925 -16.729 1.00 0.00 68 GLU A N 9
ATOM 13776 C CA . GLU A 1 61 ? 16.759 -6.363 -17.876 1.00 0.00 68 GLU A CA 9
ATOM 13777 C C . GLU A 1 61 ? 17.988 -7.151 -17.416 1.00 0.00 68 GLU A C 9
ATOM 13778 O O . GLU A 1 61 ? 18.377 -8.129 -18.052 1.00 0.00 68 GLU A O 9
ATOM 13790 N N . THR A 1 62 ? 18.565 -6.694 -16.314 1.00 0.00 69 THR A N 9
ATOM 13791 C CA . THR A 1 62 ? 19.741 -7.344 -15.761 1.00 0.00 69 THR A CA 9
ATOM 13792 C C . THR A 1 62 ? 19.393 -8.751 -15.272 1.00 0.00 69 THR A C 9
ATOM 13793 O O . THR A 1 62 ? 20.128 -9.702 -15.532 1.00 0.00 69 THR A O 9
ATOM 13804 N N . ALA A 1 63 ? 18.272 -8.838 -14.571 1.00 0.00 70 ALA A N 9
ATOM 13805 C CA . ALA A 1 63 ? 17.818 -10.113 -14.042 1.00 0.00 70 ALA A CA 9
ATOM 13806 C C . ALA A 1 63 ? 17.410 -11.024 -15.201 1.00 0.00 70 ALA A C 9
ATOM 13807 O O . ALA A 1 63 ? 17.676 -12.225 -15.176 1.00 0.00 70 ALA A O 9
ATOM 13814 N N . LEU A 1 64 ? 16.769 -10.419 -16.191 1.00 0.00 71 LEU A N 9
ATOM 13815 C CA . LEU A 1 64 ? 16.322 -11.161 -17.357 1.00 0.00 71 LEU A CA 9
ATOM 13816 C C . LEU A 1 64 ? 17.539 -11.631 -18.156 1.00 0.00 71 LEU A C 9
ATOM 13817 O O . LEU A 1 64 ? 17.564 -12.756 -18.653 1.00 0.00 71 LEU A O 9
ATOM 13833 N N . SER A 1 65 ? 18.520 -10.745 -18.254 1.00 0.00 72 SER A N 9
ATOM 13834 C CA . SER A 1 65 ? 19.738 -11.055 -18.984 1.00 0.00 72 SER A CA 9
ATOM 13835 C C . SER A 1 65 ? 20.475 -12.210 -18.305 1.00 0.00 72 SER A C 9
ATOM 13836 O O . SER A 1 65 ? 21.036 -13.074 -18.977 1.00 0.00 72 SER A O 9
ATOM 13844 N N . ALA A 1 66 ? 20.451 -12.188 -16.980 1.00 0.00 73 ALA A N 9
ATOM 13845 C CA . ALA A 1 66 ? 21.111 -13.224 -16.202 1.00 0.00 73 ALA A CA 9
ATOM 13846 C C . ALA A 1 66 ? 20.390 -14.556 -16.419 1.00 0.00 73 ALA A C 9
ATOM 13847 O O . ALA A 1 66 ? 21.027 -15.604 -16.501 1.00 0.00 73 ALA A O 9
ATOM 13854 N N . MET A 1 67 ? 19.070 -14.471 -16.506 1.00 0.00 74 MET A N 9
ATOM 13855 C CA . MET A 1 67 ? 18.256 -15.656 -16.711 1.00 0.00 74 MET A CA 9
ATOM 13856 C C . MET A 1 67 ? 18.551 -16.295 -18.070 1.00 0.00 74 MET A C 9
ATOM 13857 O O . MET A 1 67 ? 18.720 -17.510 -18.164 1.00 0.00 74 MET A O 9
ATOM 13871 N N . ARG A 1 68 ? 18.604 -15.449 -19.087 1.00 0.00 75 ARG A N 9
ATOM 13872 C CA . ARG A 1 68 ? 18.876 -15.916 -20.436 1.00 0.00 75 ARG A CA 9
ATOM 13873 C C . ARG A 1 68 ? 20.368 -16.206 -20.607 1.00 0.00 75 ARG A C 9
ATOM 13874 O O . ARG A 1 68 ? 20.754 -17.025 -21.439 1.00 0.00 75 ARG A O 9
ATOM 13895 N N . ASN A 1 69 ? 21.168 -15.519 -19.804 1.00 0.00 76 ASN A N 9
ATOM 13896 C CA . ASN A 1 69 ? 22.609 -15.692 -19.856 1.00 0.00 76 ASN A CA 9
ATOM 13897 C C . ASN A 1 69 ? 22.984 -17.010 -19.174 1.00 0.00 76 ASN A C 9
ATOM 13898 O O . ASN A 1 69 ? 23.904 -17.700 -19.612 1.00 0.00 76 ASN A O 9
ATOM 13909 N N . LEU A 1 70 ? 22.254 -17.319 -18.113 1.00 0.00 77 LEU A N 9
ATOM 13910 C CA . LEU A 1 70 ? 22.498 -18.541 -17.366 1.00 0.00 77 LEU A CA 9
ATOM 13911 C C . LEU A 1 70 ? 21.461 -19.593 -17.764 1.00 0.00 77 LEU A C 9
ATOM 13912 O O . LEU A 1 70 ? 21.673 -20.351 -18.709 1.00 0.00 77 LEU A O 9
ATOM 13928 N N . ASN A 1 71 ? 20.363 -19.605 -17.024 1.00 0.00 78 ASN A N 9
ATOM 13929 C CA . ASN A 1 71 ? 19.293 -20.552 -17.288 1.00 0.00 78 ASN A CA 9
ATOM 13930 C C . ASN A 1 71 ? 19.896 -21.897 -17.696 1.00 0.00 78 ASN A C 9
ATOM 13931 O O . ASN A 1 71 ? 20.117 -22.149 -18.879 1.00 0.00 78 ASN A O 9
ATOM 13942 N N . GLY A 1 72 ? 20.147 -22.726 -16.692 1.00 0.00 79 GLY A N 9
ATOM 13943 C CA . GLY A 1 72 ? 20.721 -24.039 -16.932 1.00 0.00 79 GLY A CA 9
ATOM 13944 C C . GLY A 1 72 ? 22.174 -23.925 -17.397 1.00 0.00 79 GLY A C 9
ATOM 13945 O O . GLY A 1 72 ? 22.620 -24.696 -18.246 1.00 0.00 79 GLY A O 9
ATOM 13949 N N . ARG A 1 73 ? 22.873 -22.959 -16.821 1.00 0.00 80 ARG A N 9
ATOM 13950 C CA . ARG A 1 73 ? 24.266 -22.734 -17.166 1.00 0.00 80 ARG A CA 9
ATOM 13951 C C . ARG A 1 73 ? 25.166 -23.704 -16.397 1.00 0.00 80 ARG A C 9
ATOM 13952 O O . ARG A 1 73 ? 25.163 -23.716 -15.167 1.00 0.00 80 ARG A O 9
ATOM 13973 N N . GLU A 1 74 ? 25.915 -24.493 -17.154 1.00 0.00 81 GLU A N 9
ATOM 13974 C CA . GLU A 1 74 ? 26.817 -25.464 -16.559 1.00 0.00 81 GLU A CA 9
ATOM 13975 C C . GLU A 1 74 ? 27.807 -24.765 -15.625 1.00 0.00 81 GLU A C 9
ATOM 13976 O O . GLU A 1 74 ? 28.336 -23.704 -15.955 1.00 0.00 81 GLU A O 9
ATOM 13988 N N . PHE A 1 75 ? 28.029 -25.388 -14.476 1.00 0.00 82 PHE A N 9
ATOM 13989 C CA . PHE A 1 75 ? 28.946 -24.839 -13.492 1.00 0.00 82 PHE A CA 9
ATOM 13990 C C . PHE A 1 75 ? 29.067 -25.764 -12.279 1.00 0.00 82 PHE A C 9
ATOM 13991 O O . PHE A 1 75 ? 28.091 -25.987 -11.565 1.00 0.00 82 PHE A O 9
ATOM 14008 N N . SER A 1 76 ? 30.273 -26.277 -12.084 1.00 0.00 83 SER A N 9
ATOM 14009 C CA . SER A 1 76 ? 30.534 -27.173 -10.971 1.00 0.00 83 SER A CA 9
ATOM 14010 C C . SER A 1 76 ? 30.146 -28.604 -11.348 1.00 0.00 83 SER A C 9
ATOM 14011 O O . SER A 1 76 ? 30.056 -29.475 -10.484 1.00 0.00 83 SER A O 9
ATOM 14019 N N . GLY A 1 77 ? 29.927 -28.802 -12.640 1.00 0.00 84 GLY A N 9
ATOM 14020 C CA . GLY A 1 77 ? 29.551 -30.113 -13.142 1.00 0.00 84 GLY A CA 9
ATOM 14021 C C . GLY A 1 77 ? 28.030 -30.276 -13.164 1.00 0.00 84 GLY A C 9
ATOM 14022 O O . GLY A 1 77 ? 27.524 -31.392 -13.266 1.00 0.00 84 GLY A O 9
ATOM 14026 N N . ARG A 1 78 ? 27.345 -29.147 -13.066 1.00 0.00 85 ARG A N 9
ATOM 14027 C CA . ARG A 1 78 ? 25.892 -29.150 -13.073 1.00 0.00 85 ARG A CA 9
ATOM 14028 C C . ARG A 1 78 ? 25.361 -27.848 -13.676 1.00 0.00 85 ARG A C 9
ATOM 14029 O O . ARG A 1 78 ? 26.036 -26.821 -13.637 1.00 0.00 85 ARG A O 9
ATOM 14050 N N . ALA A 1 79 ? 24.155 -27.934 -14.220 1.00 0.00 86 ALA A N 9
ATOM 14051 C CA . ALA A 1 79 ? 23.526 -26.775 -14.830 1.00 0.00 86 ALA A CA 9
ATOM 14052 C C . ALA A 1 79 ? 22.865 -25.927 -13.742 1.00 0.00 86 ALA A C 9
ATOM 14053 O O . ALA A 1 79 ? 22.250 -26.462 -12.821 1.00 0.00 86 ALA A O 9
ATOM 14060 N N . LEU A 1 80 ? 23.013 -24.618 -13.885 1.00 0.00 87 LEU A N 9
ATOM 14061 C CA . LEU A 1 80 ? 22.438 -23.690 -12.926 1.00 0.00 87 LEU A CA 9
ATOM 14062 C C . LEU A 1 80 ? 21.078 -23.212 -13.438 1.00 0.00 87 LEU A C 9
ATOM 14063 O O . LEU A 1 80 ? 20.999 -22.238 -14.185 1.00 0.00 87 LEU A O 9
ATOM 14079 N N . ARG A 1 81 ? 20.040 -23.919 -13.016 1.00 0.00 88 ARG A N 9
ATOM 14080 C CA . ARG A 1 81 ? 18.687 -23.579 -13.422 1.00 0.00 88 ARG A CA 9
ATOM 14081 C C . ARG A 1 81 ? 18.309 -22.191 -12.901 1.00 0.00 88 ARG A C 9
ATOM 14082 O O . ARG A 1 81 ? 18.309 -21.957 -11.693 1.00 0.00 88 ARG A O 9
ATOM 14103 N N . VAL A 1 82 ? 17.997 -21.307 -13.837 1.00 0.00 89 VAL A N 9
ATOM 14104 C CA . VAL A 1 82 ? 17.618 -19.949 -13.487 1.00 0.00 89 VAL A CA 9
ATOM 14105 C C . VAL A 1 82 ? 16.262 -19.623 -14.118 1.00 0.00 89 VAL A C 9
ATOM 14106 O O . VAL A 1 82 ? 16.084 -19.772 -15.326 1.00 0.00 89 VAL A O 9
ATOM 14119 N N . ASP A 1 83 ? 15.341 -19.186 -13.271 1.00 0.00 90 ASP A N 9
ATOM 14120 C CA . ASP A 1 83 ? 14.007 -18.838 -13.731 1.00 0.00 90 ASP A CA 9
ATOM 14121 C C . ASP A 1 83 ? 13.542 -17.567 -13.018 1.00 0.00 90 ASP A C 9
ATOM 14122 O O . ASP A 1 83 ? 14.005 -17.262 -11.920 1.00 0.00 90 ASP A O 9
ATOM 14131 N N . ASN A 1 84 ? 12.632 -16.860 -13.671 1.00 0.00 91 ASN A N 9
ATOM 14132 C CA . ASN A 1 84 ? 12.100 -15.628 -13.114 1.00 0.00 91 ASN A CA 9
ATOM 14133 C C . ASN A 1 84 ? 11.419 -15.931 -11.777 1.00 0.00 91 ASN A C 9
ATOM 14134 O O . ASN A 1 84 ? 10.649 -16.885 -11.671 1.00 0.00 91 ASN A O 9
ATOM 14145 N N . ALA A 1 85 ? 11.726 -15.102 -10.791 1.00 0.00 92 ALA A N 9
ATOM 14146 C CA . ALA A 1 85 ? 11.154 -15.269 -9.466 1.00 0.00 92 ALA A CA 9
ATOM 14147 C C . ALA A 1 85 ? 9.654 -14.971 -9.522 1.00 0.00 92 ALA A C 9
ATOM 14148 O O . ALA A 1 85 ? 8.917 -15.300 -8.594 1.00 0.00 92 ALA A O 9
ATOM 14155 N N . ALA A 1 86 ? 9.247 -14.353 -10.621 1.00 0.00 93 ALA A N 9
ATOM 14156 C CA . ALA A 1 86 ? 7.848 -14.007 -10.810 1.00 0.00 93 ALA A CA 9
ATOM 14157 C C . ALA A 1 86 ? 7.117 -15.188 -11.452 1.00 0.00 93 ALA A C 9
ATOM 14158 O O . ALA A 1 86 ? 5.993 -15.042 -11.928 1.00 0.00 93 ALA A O 9
ATOM 14165 N N . SER A 1 87 ? 7.786 -16.332 -11.443 1.00 0.00 94 SER A N 9
ATOM 14166 C CA . SER A 1 87 ? 7.215 -17.537 -12.018 1.00 0.00 94 SER A CA 9
ATOM 14167 C C . SER A 1 87 ? 6.211 -18.157 -11.044 1.00 0.00 94 SER A C 9
ATOM 14168 O O . SER A 1 87 ? 6.452 -18.193 -9.839 1.00 0.00 94 SER A O 9
ATOM 14176 N N . GLU A 1 88 ? 5.106 -18.629 -11.603 1.00 0.00 95 GLU A N 9
ATOM 14177 C CA . GLU A 1 88 ? 4.065 -19.245 -10.799 1.00 0.00 95 GLU A CA 9
ATOM 14178 C C . GLU A 1 88 ? 4.618 -20.462 -10.055 1.00 0.00 95 GLU A C 9
ATOM 14179 O O . GLU A 1 88 ? 4.239 -20.723 -8.915 1.00 0.00 95 GLU A O 9
ATOM 14191 N N . LYS A 1 89 ? 5.507 -21.175 -10.732 1.00 0.00 96 LYS A N 9
ATOM 14192 C CA . LYS A 1 89 ? 6.116 -22.359 -10.150 1.00 0.00 96 LYS A CA 9
ATOM 14193 C C . LYS A 1 89 ? 7.152 -21.933 -9.108 1.00 0.00 96 LYS A C 9
ATOM 14194 O O . LYS A 1 89 ? 7.339 -22.613 -8.100 1.00 0.00 96 LYS A O 9
ATOM 14213 N N . ASN A 1 90 ? 7.798 -20.810 -9.386 1.00 0.00 97 ASN A N 9
ATOM 14214 C CA . ASN A 1 90 ? 8.810 -20.286 -8.484 1.00 0.00 97 ASN A CA 9
ATOM 14215 C C . ASN A 1 90 ? 8.130 -19.717 -7.237 1.00 0.00 97 ASN A C 9
ATOM 14216 O O . ASN A 1 90 ? 8.771 -19.544 -6.201 1.00 0.00 97 ASN A O 9
ATOM 14227 N N . LYS A 1 91 ? 6.842 -19.442 -7.377 1.00 0.00 98 LYS A N 9
ATOM 14228 C CA . LYS A 1 91 ? 6.069 -18.897 -6.275 1.00 0.00 98 LYS A CA 9
ATOM 14229 C C . LYS A 1 91 ? 6.036 -19.910 -5.129 1.00 0.00 98 LYS A C 9
ATOM 14230 O O . LYS A 1 91 ? 5.948 -19.531 -3.963 1.00 0.00 98 LYS A O 9
ATOM 14249 N N . GLU A 1 92 ? 6.110 -21.180 -5.503 1.00 0.00 99 GLU A N 9
ATOM 14250 C CA . GLU A 1 92 ? 6.090 -22.251 -4.521 1.00 0.00 99 GLU A CA 9
ATOM 14251 C C . GLU A 1 92 ? 7.361 -22.215 -3.671 1.00 0.00 99 GLU A C 9
ATOM 14252 O O . GLU A 1 92 ? 7.301 -22.363 -2.451 1.00 0.00 99 GLU A O 9
ATOM 14264 N N . GLU A 1 93 ? 8.483 -22.017 -4.348 1.00 0.00 100 GLU A N 9
ATOM 14265 C CA . GLU A 1 93 ? 9.766 -21.959 -3.669 1.00 0.00 100 GLU A CA 9
ATOM 14266 C C . GLU A 1 93 ? 9.888 -20.659 -2.872 1.00 0.00 100 GLU A C 9
ATOM 14267 O O . GLU A 1 93 ? 10.354 -20.666 -1.734 1.00 0.00 100 GLU A O 9
ATOM 14279 N N . LEU A 1 94 ? 9.460 -19.574 -3.501 1.00 0.00 101 LEU A N 9
ATOM 14280 C CA . LEU A 1 94 ? 9.515 -18.269 -2.865 1.00 0.00 101 LEU A CA 9
ATOM 14281 C C . LEU A 1 94 ? 8.635 -18.280 -1.613 1.00 0.00 101 LEU A C 9
ATOM 14282 O O . LEU A 1 94 ? 8.939 -17.606 -0.630 1.00 0.00 101 LEU A O 9
ATOM 14298 N N . LYS A 1 95 ? 7.561 -19.052 -1.691 1.00 0.00 102 LYS A N 9
ATOM 14299 C CA . LYS A 1 95 ? 6.635 -19.159 -0.576 1.00 0.00 102 LYS A CA 9
ATOM 14300 C C . LYS A 1 95 ? 7.419 -19.424 0.710 1.00 0.00 102 LYS A C 9
ATOM 14301 O O . LYS A 1 95 ? 7.010 -18.999 1.790 1.00 0.00 102 LYS A O 9
ATOM 14320 N N . SER A 1 96 ? 8.533 -20.124 0.552 1.00 0.00 103 SER A N 9
ATOM 14321 C CA . SER A 1 96 ? 9.379 -20.450 1.688 1.00 0.00 103 SER A CA 9
ATOM 14322 C C . SER A 1 96 ? 10.353 -19.303 1.962 1.00 0.00 103 SER A C 9
ATOM 14323 O O . SER A 1 96 ? 10.685 -19.028 3.114 1.00 0.00 103 SER A O 9
ATOM 14331 N N . LEU A 1 97 ? 10.783 -18.664 0.884 1.00 0.00 104 LEU A N 9
ATOM 14332 C CA . LEU A 1 97 ? 11.713 -17.553 0.994 1.00 0.00 104 LEU A CA 9
ATOM 14333 C C . LEU A 1 97 ? 10.947 -16.291 1.397 1.00 0.00 104 LEU A C 9
ATOM 14334 O O . LEU A 1 97 ? 11.548 -15.244 1.632 1.00 0.00 104 LEU A O 9
ATOM 14350 N N . GLY A 1 98 ? 9.631 -16.432 1.464 1.00 0.00 105 GLY A N 9
ATOM 14351 C CA . GLY A 1 98 ? 8.777 -15.317 1.835 1.00 0.00 105 GLY A CA 9
ATOM 14352 C C . GLY A 1 98 ? 8.960 -14.951 3.309 1.00 0.00 105 GLY A C 9
ATOM 14353 O O . GLY A 1 98 ? 9.550 -15.714 4.073 1.00 0.00 105 GLY A O 9
ATOM 14357 N N . THR A 1 99 ? 8.444 -13.784 3.665 1.00 0.00 106 THR A N 9
ATOM 14358 C CA . THR A 1 99 ? 8.543 -13.309 5.035 1.00 0.00 106 THR A CA 9
ATOM 14359 C C . THR A 1 99 ? 8.352 -14.466 6.017 1.00 0.00 106 THR A C 9
ATOM 14360 O O . THR A 1 99 ? 7.259 -15.019 6.124 1.00 0.00 106 THR A O 9
ATOM 14371 N N . GLY A 1 100 ? 9.433 -14.798 6.708 1.00 0.00 107 GLY A N 9
ATOM 14372 C CA . GLY A 1 100 ? 9.398 -15.879 7.678 1.00 0.00 107 GLY A CA 9
ATOM 14373 C C . GLY A 1 100 ? 9.837 -15.391 9.060 1.00 0.00 107 GLY A C 9
ATOM 14374 O O . GLY A 1 100 ? 9.144 -14.594 9.690 1.00 0.00 107 GLY A O 9
ATOM 14378 N N . ALA A 1 101 ? 10.986 -15.891 9.490 1.00 0.00 108 ALA A N 9
ATOM 14379 C CA . ALA A 1 101 ? 11.527 -15.516 10.786 1.00 0.00 108 ALA A CA 9
ATOM 14380 C C . ALA A 1 101 ? 13.028 -15.256 10.652 1.00 0.00 108 ALA A C 9
ATOM 14381 O O . ALA A 1 101 ? 13.672 -15.772 9.739 1.00 0.00 108 ALA A O 9
ATOM 14388 N N . PRO A 1 102 ? 13.557 -14.436 11.599 1.00 0.00 109 PRO A N 9
ATOM 14389 C CA . PRO A 1 102 ? 14.971 -14.101 11.596 1.00 0.00 109 PRO A CA 9
ATOM 14390 C C . PRO A 1 102 ? 15.813 -15.277 12.094 1.00 0.00 109 PRO A C 9
ATOM 14391 O O . PRO A 1 102 ? 16.259 -16.106 11.302 1.00 0.00 109 PRO A O 9
ATOM 14402 N N . VAL A 1 103 ? 16.007 -15.311 13.405 1.00 0.00 110 VAL A N 9
ATOM 14403 C CA . VAL A 1 103 ? 16.788 -16.371 14.018 1.00 0.00 110 VAL A CA 9
ATOM 14404 C C . VAL A 1 103 ? 15.935 -17.085 15.069 1.00 0.00 110 VAL A C 9
ATOM 14405 O O . VAL A 1 103 ? 15.038 -16.484 15.657 1.00 0.00 110 VAL A O 9
ATOM 14418 N N . ILE A 1 104 ? 16.245 -18.357 15.272 1.00 0.00 111 ILE A N 9
ATOM 14419 C CA . ILE A 1 104 ? 15.519 -19.159 16.241 1.00 0.00 111 ILE A CA 9
ATOM 14420 C C . ILE A 1 104 ? 16.485 -20.134 16.917 1.00 0.00 111 ILE A C 9
ATOM 14421 O O . ILE A 1 104 ? 16.669 -20.089 18.133 1.00 0.00 111 ILE A O 9
ATOM 14437 N N . ASP A 1 1 ? 1.325 0.000 0.000 1.00 0.00 8 ASP A N 10
ATOM 14438 C CA . ASP A 1 1 ? 2.073 0.000 -1.245 1.00 0.00 8 ASP A CA 10
ATOM 14439 C C . ASP A 1 1 ? 1.108 0.201 -2.415 1.00 0.00 8 ASP A C 10
ATOM 14440 O O . ASP A 1 1 ? 1.378 0.990 -3.319 1.00 0.00 8 ASP A O 10
ATOM 14449 N N . PRO A 1 2 ? -0.026 -0.547 -2.359 1.00 0.00 9 PRO A N 10
ATOM 14450 C CA . PRO A 1 2 ? -1.033 -0.459 -3.403 1.00 0.00 9 PRO A CA 10
ATOM 14451 C C . PRO A 1 2 ? -1.839 0.835 -3.280 1.00 0.00 9 PRO A C 10
ATOM 14452 O O . PRO A 1 2 ? -1.728 1.723 -4.124 1.00 0.00 9 PRO A O 10
ATOM 14463 N N . ALA A 1 3 ? -2.633 0.902 -2.221 1.00 0.00 10 ALA A N 10
ATOM 14464 C CA . ALA A 1 3 ? -3.457 2.073 -1.976 1.00 0.00 10 ALA A CA 10
ATOM 14465 C C . ALA A 1 3 ? -4.588 1.704 -1.014 1.00 0.00 10 ALA A C 10
ATOM 14466 O O . ALA A 1 3 ? -5.102 2.560 -0.296 1.00 0.00 10 ALA A O 10
ATOM 14473 N N . VAL A 1 4 ? -4.942 0.427 -1.030 1.00 0.00 11 VAL A N 10
ATOM 14474 C CA . VAL A 1 4 ? -6.002 -0.066 -0.168 1.00 0.00 11 VAL A CA 10
ATOM 14475 C C . VAL A 1 4 ? -5.474 -0.191 1.263 1.00 0.00 11 VAL A C 10
ATOM 14476 O O . VAL A 1 4 ? -6.228 -0.035 2.222 1.00 0.00 11 VAL A O 10
ATOM 14489 N N . ASP A 1 5 ? -4.183 -0.470 1.361 1.00 0.00 12 ASP A N 10
ATOM 14490 C CA . ASP A 1 5 ? -3.545 -0.617 2.658 1.00 0.00 12 ASP A CA 10
ATOM 14491 C C . ASP A 1 5 ? -3.724 0.674 3.459 1.00 0.00 12 ASP A C 10
ATOM 14492 O O . ASP A 1 5 ? -3.866 0.637 4.680 1.00 0.00 12 ASP A O 10
ATOM 14501 N N . ARG A 1 6 ? -3.712 1.786 2.738 1.00 0.00 13 ARG A N 10
ATOM 14502 C CA . ARG A 1 6 ? -3.871 3.087 3.366 1.00 0.00 13 ARG A CA 10
ATOM 14503 C C . ARG A 1 6 ? -5.181 3.138 4.155 1.00 0.00 13 ARG A C 10
ATOM 14504 O O . ARG A 1 6 ? -5.249 3.765 5.211 1.00 0.00 13 ARG A O 10
ATOM 14525 N N . SER A 1 7 ? -6.188 2.471 3.612 1.00 0.00 14 SER A N 10
ATOM 14526 C CA . SER A 1 7 ? -7.492 2.433 4.252 1.00 0.00 14 SER A CA 10
ATOM 14527 C C . SER A 1 7 ? -7.380 1.780 5.631 1.00 0.00 14 SER A C 10
ATOM 14528 O O . SER A 1 7 ? -8.006 2.231 6.588 1.00 0.00 14 SER A O 10
ATOM 14536 N N . LEU A 1 8 ? -6.577 0.727 5.688 1.00 0.00 15 LEU A N 10
ATOM 14537 C CA . LEU A 1 8 ? -6.374 0.007 6.934 1.00 0.00 15 LEU A CA 10
ATOM 14538 C C . LEU A 1 8 ? -5.579 0.886 7.902 1.00 0.00 15 LEU A C 10
ATOM 14539 O O . LEU A 1 8 ? -5.518 0.600 9.097 1.00 0.00 15 LEU A O 10
ATOM 14555 N N . ARG A 1 9 ? -4.991 1.937 7.350 1.00 0.00 16 ARG A N 10
ATOM 14556 C CA . ARG A 1 9 ? -4.203 2.859 8.150 1.00 0.00 16 ARG A CA 10
ATOM 14557 C C . ARG A 1 9 ? -4.953 4.180 8.330 1.00 0.00 16 ARG A C 10
ATOM 14558 O O . ARG A 1 9 ? -4.548 5.207 7.788 1.00 0.00 16 ARG A O 10
ATOM 14579 N N . SER A 1 10 ? -6.033 4.111 9.094 1.00 0.00 17 SER A N 10
ATOM 14580 C CA . SER A 1 10 ? -6.844 5.289 9.353 1.00 0.00 17 SER A CA 10
ATOM 14581 C C . SER A 1 10 ? -7.982 4.940 10.315 1.00 0.00 17 SER A C 10
ATOM 14582 O O . SER A 1 10 ? -8.648 3.920 10.149 1.00 0.00 17 SER A O 10
ATOM 14590 N N . VAL A 1 11 ? -8.169 5.808 11.299 1.00 0.00 18 VAL A N 10
ATOM 14591 C CA . VAL A 1 11 ? -9.215 5.604 12.287 1.00 0.00 18 VAL A CA 10
ATOM 14592 C C . VAL A 1 11 ? -10.142 6.821 12.300 1.00 0.00 18 VAL A C 10
ATOM 14593 O O . VAL A 1 11 ? -9.686 7.951 12.466 1.00 0.00 18 VAL A O 10
ATOM 14606 N N . PHE A 1 12 ? -11.426 6.548 12.122 1.00 0.00 19 PHE A N 10
ATOM 14607 C CA . PHE A 1 12 ? -12.422 7.607 12.111 1.00 0.00 19 PHE A CA 10
ATOM 14608 C C . PHE A 1 12 ? -12.784 8.033 13.535 1.00 0.00 19 PHE A C 10
ATOM 14609 O O . PHE A 1 12 ? -13.102 7.194 14.376 1.00 0.00 19 PHE A O 10
ATOM 14626 N N . VAL A 1 13 ? -12.725 9.337 13.761 1.00 0.00 20 VAL A N 10
ATOM 14627 C CA . VAL A 1 13 ? -13.043 9.885 15.069 1.00 0.00 20 VAL A CA 10
ATOM 14628 C C . VAL A 1 13 ? -14.280 10.778 14.955 1.00 0.00 20 VAL A C 10
ATOM 14629 O O . VAL A 1 13 ? -14.367 11.613 14.056 1.00 0.00 20 VAL A O 10
ATOM 14642 N N . GLY A 1 14 ? -15.206 10.572 15.880 1.00 0.00 21 GLY A N 10
ATOM 14643 C CA . GLY A 1 14 ? -16.435 11.348 15.895 1.00 0.00 21 GLY A CA 10
ATOM 14644 C C . GLY A 1 14 ? -17.056 11.365 17.293 1.00 0.00 21 GLY A C 10
ATOM 14645 O O . GLY A 1 14 ? -16.752 10.507 18.122 1.00 0.00 21 GLY A O 10
ATOM 14649 N N . ASN A 1 15 ? -17.915 12.349 17.513 1.00 0.00 22 ASN A N 10
ATOM 14650 C CA . ASN A 1 15 ? -18.581 12.489 18.797 1.00 0.00 22 ASN A CA 10
ATOM 14651 C C . ASN A 1 15 ? -17.644 13.193 19.779 1.00 0.00 22 ASN A C 10
ATOM 14652 O O . ASN A 1 15 ? -17.629 12.872 20.967 1.00 0.00 22 ASN A O 10
ATOM 14663 N N . ILE A 1 16 ? -16.884 14.140 19.248 1.00 0.00 23 ILE A N 10
ATOM 14664 C CA . ILE A 1 16 ? -15.946 14.892 20.064 1.00 0.00 23 ILE A CA 10
ATOM 14665 C C . ILE A 1 16 ? -16.404 16.349 20.148 1.00 0.00 23 ILE A C 10
ATOM 14666 O O . ILE A 1 16 ? -16.966 16.883 19.192 1.00 0.00 23 ILE A O 10
ATOM 14682 N N . PRO A 1 17 ? -16.140 16.968 21.330 1.00 0.00 24 PRO A N 10
ATOM 14683 C CA . PRO A 1 17 ? -16.519 18.353 21.551 1.00 0.00 24 PRO A CA 10
ATOM 14684 C C . PRO A 1 17 ? -15.581 19.304 20.804 1.00 0.00 24 PRO A C 10
ATOM 14685 O O . PRO A 1 17 ? -14.870 18.889 19.890 1.00 0.00 24 PRO A O 10
ATOM 14696 N N . TYR A 1 18 ? -15.611 20.561 21.221 1.00 0.00 25 TYR A N 10
ATOM 14697 C CA . TYR A 1 18 ? -14.772 21.574 20.603 1.00 0.00 25 TYR A CA 10
ATOM 14698 C C . TYR A 1 18 ? -13.509 21.820 21.431 1.00 0.00 25 TYR A C 10
ATOM 14699 O O . TYR A 1 18 ? -12.491 22.262 20.900 1.00 0.00 25 TYR A O 10
ATOM 14717 N N . GLU A 1 19 ? -13.617 21.523 22.718 1.00 0.00 26 GLU A N 10
ATOM 14718 C CA . GLU A 1 19 ? -12.496 21.706 23.624 1.00 0.00 26 GLU A CA 10
ATOM 14719 C C . GLU A 1 19 ? -11.382 20.707 23.300 1.00 0.00 26 GLU A C 10
ATOM 14720 O O . GLU A 1 19 ? -10.280 20.806 23.836 1.00 0.00 26 GLU A O 10
ATOM 14732 N N . ALA A 1 20 ? -11.710 19.769 22.424 1.00 0.00 27 ALA A N 10
ATOM 14733 C CA . ALA A 1 20 ? -10.751 18.753 22.022 1.00 0.00 27 ALA A CA 10
ATOM 14734 C C . ALA A 1 20 ? -10.293 19.030 20.589 1.00 0.00 27 ALA A C 10
ATOM 14735 O O . ALA A 1 20 ? -10.966 18.648 19.633 1.00 0.00 27 ALA A O 10
ATOM 14742 N N . THR A 1 21 ? -9.149 19.691 20.485 1.00 0.00 28 THR A N 10
ATOM 14743 C CA . THR A 1 21 ? -8.593 20.023 19.185 1.00 0.00 28 THR A CA 10
ATOM 14744 C C . THR A 1 21 ? -7.674 18.902 18.696 1.00 0.00 28 THR A C 10
ATOM 14745 O O . THR A 1 21 ? -7.413 17.946 19.425 1.00 0.00 28 THR A O 10
ATOM 14756 N N . GLU A 1 22 ? -7.208 19.056 17.465 1.00 0.00 29 GLU A N 10
ATOM 14757 C CA . GLU A 1 22 ? -6.324 18.068 16.870 1.00 0.00 29 GLU A CA 10
ATOM 14758 C C . GLU A 1 22 ? -5.074 17.886 17.734 1.00 0.00 29 GLU A C 10
ATOM 14759 O O . GLU A 1 22 ? -4.499 16.800 17.779 1.00 0.00 29 GLU A O 10
ATOM 14771 N N . GLU A 1 23 ? -4.691 18.966 18.400 1.00 0.00 30 GLU A N 10
ATOM 14772 C CA . GLU A 1 23 ? -3.521 18.938 19.260 1.00 0.00 30 GLU A CA 10
ATOM 14773 C C . GLU A 1 23 ? -3.741 17.972 20.426 1.00 0.00 30 GLU A C 10
ATOM 14774 O O . GLU A 1 23 ? -2.799 17.333 20.894 1.00 0.00 30 GLU A O 10
ATOM 14786 N N . GLN A 1 24 ? -4.990 17.894 20.860 1.00 0.00 31 GLN A N 10
ATOM 14787 C CA . GLN A 1 24 ? -5.346 17.016 21.962 1.00 0.00 31 GLN A CA 10
ATOM 14788 C C . GLN A 1 24 ? -5.664 15.613 21.441 1.00 0.00 31 GLN A C 10
ATOM 14789 O O . GLN A 1 24 ? -5.211 14.619 22.006 1.00 0.00 31 GLN A O 10
ATOM 14803 N N . LEU A 1 25 ? -6.442 15.577 20.369 1.00 0.00 32 LEU A N 10
ATOM 14804 C CA . LEU A 1 25 ? -6.827 14.312 19.765 1.00 0.00 32 LEU A CA 10
ATOM 14805 C C . LEU A 1 25 ? -5.569 13.551 19.342 1.00 0.00 32 LEU A C 10
ATOM 14806 O O . LEU A 1 25 ? -5.421 12.369 19.650 1.00 0.00 32 LEU A O 10
ATOM 14822 N N . LYS A 1 26 ? -4.694 14.259 18.643 1.00 0.00 33 LYS A N 10
ATOM 14823 C CA . LYS A 1 26 ? -3.454 13.665 18.174 1.00 0.00 33 LYS A CA 10
ATOM 14824 C C . LYS A 1 26 ? -2.665 13.132 19.371 1.00 0.00 33 LYS A C 10
ATOM 14825 O O . LYS A 1 26 ? -2.029 12.083 19.283 1.00 0.00 33 LYS A O 10
ATOM 14844 N N . ASP A 1 27 ? -2.731 13.880 20.463 1.00 0.00 34 ASP A N 10
ATOM 14845 C CA . ASP A 1 27 ? -2.030 13.496 21.677 1.00 0.00 34 ASP A CA 10
ATOM 14846 C C . ASP A 1 27 ? -2.672 12.232 22.253 1.00 0.00 34 ASP A C 10
ATOM 14847 O O . ASP A 1 27 ? -1.978 11.366 22.784 1.00 0.00 34 ASP A O 10
ATOM 14856 N N . ILE A 1 28 ? -3.989 12.165 22.128 1.00 0.00 35 ILE A N 10
ATOM 14857 C CA . ILE A 1 28 ? -4.732 11.022 22.629 1.00 0.00 35 ILE A CA 10
ATOM 14858 C C . ILE A 1 28 ? -4.391 9.790 21.789 1.00 0.00 35 ILE A C 10
ATOM 14859 O O . ILE A 1 28 ? -4.102 8.724 22.332 1.00 0.00 35 ILE A O 10
ATOM 14875 N N . PHE A 1 29 ? -4.437 9.976 20.478 1.00 0.00 36 PHE A N 10
ATOM 14876 C CA . PHE A 1 29 ? -4.136 8.893 19.557 1.00 0.00 36 PHE A CA 10
ATOM 14877 C C . PHE A 1 29 ? -2.653 8.521 19.613 1.00 0.00 36 PHE A C 10
ATOM 14878 O O . PHE A 1 29 ? -2.294 7.358 19.435 1.00 0.00 36 PHE A O 10
ATOM 14895 N N . SER A 1 30 ? -1.832 9.531 19.859 1.00 0.00 37 SER A N 10
ATOM 14896 C CA . SER A 1 30 ? -0.396 9.325 19.940 1.00 0.00 37 SER A CA 10
ATOM 14897 C C . SER A 1 30 ? -0.062 8.428 21.134 1.00 0.00 37 SER A C 10
ATOM 14898 O O . SER A 1 30 ? 0.891 7.652 21.084 1.00 0.00 37 SER A O 10
ATOM 14906 N N . GLU A 1 31 ? -0.866 8.563 22.178 1.00 0.00 38 GLU A N 10
ATOM 14907 C CA . GLU A 1 31 ? -0.668 7.774 23.382 1.00 0.00 38 GLU A CA 10
ATOM 14908 C C . GLU A 1 31 ? -0.881 6.288 23.084 1.00 0.00 38 GLU A C 10
ATOM 14909 O O . GLU A 1 31 ? -0.529 5.433 23.894 1.00 0.00 38 GLU A O 10
ATOM 14921 N N . VAL A 1 32 ? -1.455 6.027 21.919 1.00 0.00 39 VAL A N 10
ATOM 14922 C CA . VAL A 1 32 ? -1.718 4.660 21.503 1.00 0.00 39 VAL A CA 10
ATOM 14923 C C . VAL A 1 32 ? -0.703 4.252 20.434 1.00 0.00 39 VAL A C 10
ATOM 14924 O O . VAL A 1 32 ? -0.816 3.179 19.843 1.00 0.00 39 VAL A O 10
ATOM 14937 N N . GLY A 1 33 ? 0.266 5.129 20.218 1.00 0.00 40 GLY A N 10
ATOM 14938 C CA . GLY A 1 33 ? 1.300 4.874 19.230 1.00 0.00 40 GLY A CA 10
ATOM 14939 C C . GLY A 1 33 ? 1.675 6.156 18.483 1.00 0.00 40 GLY A C 10
ATOM 14940 O O . GLY A 1 33 ? 1.155 7.229 18.786 1.00 0.00 40 GLY A O 10
ATOM 14944 N N . PRO A 1 34 ? 2.598 5.998 17.497 1.00 0.00 41 PRO A N 10
ATOM 14945 C CA . PRO A 1 34 ? 3.047 7.130 16.705 1.00 0.00 41 PRO A CA 10
ATOM 14946 C C . PRO A 1 34 ? 1.982 7.546 15.689 1.00 0.00 41 PRO A C 10
ATOM 14947 O O . PRO A 1 34 ? 1.642 6.778 14.791 1.00 0.00 41 PRO A O 10
ATOM 14958 N N . VAL A 1 35 ? 1.485 8.762 15.865 1.00 0.00 42 VAL A N 10
ATOM 14959 C CA . VAL A 1 35 ? 0.465 9.289 14.975 1.00 0.00 42 VAL A CA 10
ATOM 14960 C C . VAL A 1 35 ? 1.137 9.928 13.758 1.00 0.00 42 VAL A C 10
ATOM 14961 O O . VAL A 1 35 ? 1.952 10.838 13.900 1.00 0.00 42 VAL A O 10
ATOM 14974 N N . VAL A 1 36 ? 0.771 9.425 12.588 1.00 0.00 43 VAL A N 10
ATOM 14975 C CA . VAL A 1 36 ? 1.329 9.935 11.347 1.00 0.00 43 VAL A CA 10
ATOM 14976 C C . VAL A 1 36 ? 0.650 11.260 10.994 1.00 0.00 43 VAL A C 10
ATOM 14977 O O . VAL A 1 36 ? 1.243 12.326 11.150 1.00 0.00 43 VAL A O 10
ATOM 14990 N N . SER A 1 37 ? -0.585 11.149 10.525 1.00 0.00 44 SER A N 10
ATOM 14991 C CA . SER A 1 37 ? -1.351 12.325 10.149 1.00 0.00 44 SER A CA 10
ATOM 14992 C C . SER A 1 37 ? -2.718 12.301 10.836 1.00 0.00 44 SER A C 10
ATOM 14993 O O . SER A 1 37 ? -3.140 11.266 11.349 1.00 0.00 44 SER A O 10
ATOM 15001 N N . PHE A 1 38 ? -3.371 13.453 10.823 1.00 0.00 45 PHE A N 10
ATOM 15002 C CA . PHE A 1 38 ? -4.681 13.577 11.439 1.00 0.00 45 PHE A CA 10
ATOM 15003 C C . PHE A 1 38 ? -5.378 14.864 10.991 1.00 0.00 45 PHE A C 10
ATOM 15004 O O . PHE A 1 38 ? -4.927 15.963 11.314 1.00 0.00 45 PHE A O 10
ATOM 15021 N N . ARG A 1 39 ? -6.465 14.686 10.256 1.00 0.00 46 ARG A N 10
ATOM 15022 C CA . ARG A 1 39 ? -7.228 15.819 9.761 1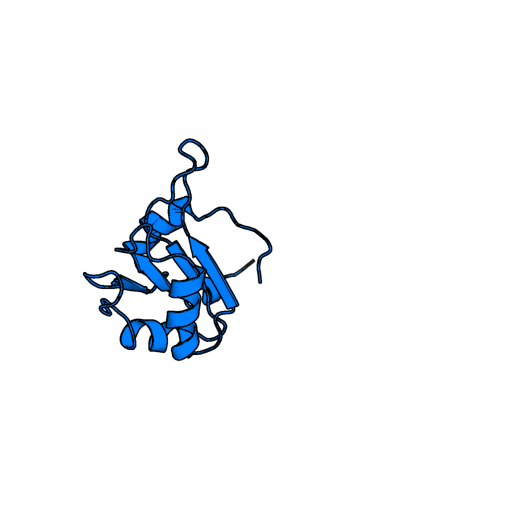.00 0.00 46 ARG A CA 10
ATOM 15023 C C . ARG A 1 39 ? -8.721 15.607 10.019 1.00 0.00 46 ARG A C 10
ATOM 15024 O O . ARG A 1 39 ? -9.247 14.520 9.785 1.00 0.00 46 ARG A O 10
ATOM 15045 N N . LEU A 1 40 ? -9.362 16.663 10.497 1.00 0.00 47 LEU A N 10
ATOM 15046 C CA . LEU A 1 40 ? -10.784 16.607 10.790 1.00 0.00 47 LEU A CA 10
ATOM 15047 C C . LEU A 1 40 ? -11.539 17.506 9.808 1.00 0.00 47 LEU A C 10
ATOM 15048 O O . LEU A 1 40 ? -10.925 18.257 9.051 1.00 0.00 47 LEU A O 10
ATOM 15064 N N . VAL A 1 41 ? -12.858 17.400 9.853 1.00 0.00 48 VAL A N 10
ATOM 15065 C CA . VAL A 1 41 ? -13.703 18.195 8.977 1.00 0.00 48 VAL A CA 10
ATOM 15066 C C . VAL A 1 41 ? -13.974 19.552 9.630 1.00 0.00 48 VAL A C 10
ATOM 15067 O O . VAL A 1 41 ? -14.376 19.617 10.791 1.00 0.00 48 VAL A O 10
ATOM 15080 N N . TYR A 1 42 ? -13.742 20.602 8.856 1.00 0.00 49 TYR A N 10
ATOM 15081 C CA . TYR A 1 42 ? -13.956 21.954 9.345 1.00 0.00 49 TYR A CA 10
ATOM 15082 C C . TYR A 1 42 ? -14.810 22.762 8.366 1.00 0.00 49 TYR A C 10
ATOM 15083 O O . TYR A 1 42 ? -14.426 22.953 7.213 1.00 0.00 49 TYR A O 10
ATOM 15101 N N . ASP A 1 43 ? -15.952 23.215 8.862 1.00 0.00 50 ASP A N 10
ATOM 15102 C CA . ASP A 1 43 ? -16.864 23.998 8.045 1.00 0.00 50 ASP A CA 10
ATOM 15103 C C . ASP A 1 43 ? -16.258 25.381 7.796 1.00 0.00 50 ASP A C 10
ATOM 15104 O O . ASP A 1 43 ? -16.189 26.206 8.705 1.00 0.00 50 ASP A O 10
ATOM 15113 N N . ARG A 1 44 ? -15.834 25.592 6.558 1.00 0.00 51 ARG A N 10
ATOM 15114 C CA . ARG A 1 44 ? -15.237 26.860 6.177 1.00 0.00 51 ARG A CA 10
ATOM 15115 C C . ARG A 1 44 ? -16.313 27.942 6.069 1.00 0.00 51 ARG A C 10
ATOM 15116 O O . ARG A 1 44 ? -16.043 29.118 6.312 1.00 0.00 51 ARG A O 10
ATOM 15137 N N . GLU A 1 45 ? -17.510 27.507 5.704 1.00 0.00 52 GLU A N 10
ATOM 15138 C CA . GLU A 1 45 ? -18.627 28.425 5.560 1.00 0.00 52 GLU A CA 10
ATOM 15139 C C . GLU A 1 45 ? -19.092 28.914 6.934 1.00 0.00 52 GLU A C 10
ATOM 15140 O O . GLU A 1 45 ? -19.552 30.047 7.070 1.00 0.00 52 GLU A O 10
ATOM 15152 N N . THR A 1 46 ? -18.956 28.036 7.916 1.00 0.00 53 THR A N 10
ATOM 15153 C CA . THR A 1 46 ? -19.356 28.364 9.274 1.00 0.00 53 THR A CA 10
ATOM 15154 C C . THR A 1 46 ? -18.125 28.613 10.148 1.00 0.00 53 THR A C 10
ATOM 15155 O O . THR A 1 46 ? -18.251 28.981 11.314 1.00 0.00 53 THR A O 10
ATOM 15166 N N . GLY A 1 47 ? -16.962 28.401 9.549 1.00 0.00 54 GLY A N 10
ATOM 15167 C CA . GLY A 1 47 ? -15.709 28.597 10.258 1.00 0.00 54 GLY A CA 10
ATOM 15168 C C . GLY A 1 47 ? -15.681 27.789 11.557 1.00 0.00 54 GLY A C 10
ATOM 15169 O O . GLY A 1 47 ? -14.869 28.056 12.441 1.00 0.00 54 GLY A O 10
ATOM 15173 N N . LYS A 1 48 ? -16.578 26.816 11.630 1.00 0.00 55 LYS A N 10
ATOM 15174 C CA . LYS A 1 48 ? -16.666 25.967 12.806 1.00 0.00 55 LYS A CA 10
ATOM 15175 C C . LYS A 1 48 ? -16.366 24.521 12.408 1.00 0.00 55 LYS A C 10
ATOM 15176 O O . LYS A 1 48 ? -16.711 24.090 11.309 1.00 0.00 55 LYS A O 10
ATOM 15195 N N . PRO A 1 49 ? -15.708 23.791 13.349 1.00 0.00 56 PRO A N 10
ATOM 15196 C CA . PRO A 1 49 ? -15.357 22.402 13.108 1.00 0.00 56 PRO A CA 10
ATOM 15197 C C . PRO A 1 49 ? -16.588 21.498 13.217 1.00 0.00 56 PRO A C 10
ATOM 15198 O O . PRO A 1 49 ? -17.407 21.666 14.119 1.00 0.00 56 PRO A O 10
ATOM 15209 N N . LYS A 1 50 ? -16.677 20.560 12.287 1.00 0.00 57 LYS A N 10
ATOM 15210 C CA . LYS A 1 50 ? -17.794 19.630 12.267 1.00 0.00 57 LYS A CA 10
ATOM 15211 C C . LYS A 1 50 ? -17.912 18.953 13.634 1.00 0.00 57 LYS A C 10
ATOM 15212 O O . LYS A 1 50 ? -18.958 19.026 14.278 1.00 0.00 57 LYS A O 10
ATOM 15231 N N . GLY A 1 51 ? -16.826 18.310 14.036 1.00 0.00 58 GLY A N 10
ATOM 15232 C CA . GLY A 1 51 ? -16.795 17.620 15.315 1.00 0.00 58 GLY A CA 10
ATOM 15233 C C . GLY A 1 51 ? -16.087 16.270 15.193 1.00 0.00 58 GLY A C 10
ATOM 15234 O O . GLY A 1 51 ? -15.644 15.705 16.192 1.00 0.00 58 GLY A O 10
ATOM 15238 N N . TYR A 1 52 ? -16.001 15.792 13.960 1.00 0.00 59 TYR A N 10
ATOM 15239 C CA . TYR A 1 52 ? -15.354 14.518 13.695 1.00 0.00 59 TYR A CA 10
ATOM 15240 C C . TYR A 1 52 ? -14.212 14.683 12.690 1.00 0.00 59 TYR A C 10
ATOM 15241 O O . TYR A 1 52 ? -14.176 15.657 11.940 1.00 0.00 59 TYR A O 10
ATOM 15259 N N . GLY A 1 53 ? -13.308 13.714 12.706 1.00 0.00 60 GLY A N 10
ATOM 15260 C CA . GLY A 1 53 ? -12.168 13.740 11.806 1.00 0.00 60 GLY A CA 10
ATOM 15261 C C . GLY A 1 53 ? -11.578 12.339 11.628 1.00 0.00 60 GLY A C 10
ATOM 15262 O O . GLY A 1 53 ? -12.159 11.355 12.085 1.00 0.00 60 GLY A O 10
ATOM 15266 N N . PHE A 1 54 ? -10.433 12.294 10.964 1.00 0.00 61 PHE A N 10
ATOM 15267 C CA . PHE A 1 54 ? -9.758 11.030 10.721 1.00 0.00 61 PHE A CA 10
ATOM 15268 C C . PHE A 1 54 ? -8.272 11.125 11.073 1.00 0.00 61 PHE A C 10
ATOM 15269 O O . PHE A 1 54 ? -7.637 12.149 10.826 1.00 0.00 61 PHE A O 10
ATOM 15286 N N . CYS A 1 55 ? -7.761 10.043 11.642 1.00 0.00 62 CYS A N 10
ATOM 15287 C CA . CYS A 1 55 ? -6.362 9.992 12.030 1.00 0.00 62 CYS A CA 10
ATOM 15288 C C . CYS A 1 55 ? -5.721 8.777 11.356 1.00 0.00 62 CYS A C 10
ATOM 15289 O O . CYS A 1 55 ? -6.159 7.646 11.560 1.00 0.00 62 CYS A O 10
ATOM 15297 N N . GLU A 1 56 ? -4.694 9.053 10.566 1.00 0.00 63 GLU A N 10
ATOM 15298 C CA . GLU A 1 56 ? -3.988 7.996 9.860 1.00 0.00 63 GLU A CA 10
ATOM 15299 C C . GLU A 1 56 ? -2.694 7.640 10.595 1.00 0.00 63 GLU A C 10
ATOM 15300 O O . GLU A 1 56 ? -1.849 8.503 10.826 1.00 0.00 63 GLU A O 10
ATOM 15312 N N . TYR A 1 57 ? -2.580 6.366 10.942 1.00 0.00 64 TYR A N 10
ATOM 15313 C CA . TYR A 1 57 ? -1.404 5.885 11.646 1.00 0.00 64 TYR A CA 10
ATOM 15314 C C . TYR A 1 57 ? -0.362 5.342 10.666 1.00 0.00 64 TYR A C 10
ATOM 15315 O O . TYR A 1 57 ? -0.497 5.510 9.455 1.00 0.00 64 TYR A O 10
ATOM 15333 N N . GLN A 1 58 ? 0.654 4.703 11.226 1.00 0.00 65 GLN A N 10
ATOM 15334 C CA . GLN A 1 58 ? 1.719 4.135 10.417 1.00 0.00 65 GLN A CA 10
ATOM 15335 C C . GLN A 1 58 ? 1.697 2.607 10.507 1.00 0.00 65 GLN A C 10
ATOM 15336 O O . GLN A 1 58 ? 2.316 1.925 9.692 1.00 0.00 65 GLN A O 10
ATOM 15350 N N . ASP A 1 59 ? 0.977 2.116 11.504 1.00 0.00 66 ASP A N 10
ATOM 15351 C CA . ASP A 1 59 ? 0.866 0.682 11.712 1.00 0.00 66 ASP A CA 10
ATOM 15352 C C . ASP A 1 59 ? -0.611 0.302 11.838 1.00 0.00 66 ASP A C 10
ATOM 15353 O O . ASP A 1 59 ? -1.355 0.932 12.588 1.00 0.00 66 ASP A O 10
ATOM 15362 N N . GLN A 1 60 ? -0.990 -0.727 11.094 1.00 0.00 67 GLN A N 10
ATOM 15363 C CA . GLN A 1 60 ? -2.364 -1.198 11.114 1.00 0.00 67 GLN A CA 10
ATOM 15364 C C . GLN A 1 60 ? -2.737 -1.689 12.514 1.00 0.00 67 GLN A C 10
ATOM 15365 O O . GLN A 1 60 ? -3.813 -1.374 13.020 1.00 0.00 67 GLN A O 10
ATOM 15379 N N . GLU A 1 61 ? -1.827 -2.453 13.100 1.00 0.00 68 GLU A N 10
ATOM 15380 C CA . GLU A 1 61 ? -2.046 -2.991 14.432 1.00 0.00 68 GLU A CA 10
ATOM 15381 C C . GLU A 1 61 ? -2.245 -1.855 15.437 1.00 0.00 68 GLU A C 10
ATOM 15382 O O . GLU A 1 61 ? -3.056 -1.968 16.354 1.00 0.00 68 GLU A O 10
ATOM 15394 N N . THR A 1 62 ? -1.490 -0.786 15.230 1.00 0.00 69 THR A N 10
ATOM 15395 C CA . THR A 1 62 ? -1.573 0.370 16.107 1.00 0.00 69 THR A CA 10
ATOM 15396 C C . THR A 1 62 ? -2.934 1.053 15.962 1.00 0.00 69 THR A C 10
ATOM 15397 O O . THR A 1 62 ? -3.531 1.472 16.952 1.00 0.00 69 THR A O 10
ATOM 15408 N N . ALA A 1 63 ? -3.385 1.144 14.719 1.00 0.00 70 ALA A N 10
ATOM 15409 C CA . ALA A 1 63 ? -4.665 1.769 14.432 1.00 0.00 70 ALA A CA 10
ATOM 15410 C C . ALA A 1 63 ? -5.790 0.901 14.999 1.00 0.00 70 ALA A C 10
ATOM 15411 O O . ALA A 1 63 ? -6.765 1.419 15.541 1.00 0.00 70 ALA A O 10
ATOM 15418 N N . LEU A 1 64 ? -5.617 -0.405 14.855 1.00 0.00 71 LEU A N 10
ATOM 15419 C CA . LEU A 1 64 ? -6.606 -1.349 15.346 1.00 0.00 71 LEU A CA 10
ATOM 15420 C C . LEU A 1 64 ? -6.602 -1.335 16.876 1.00 0.00 71 LEU A C 10
ATOM 15421 O O . LEU A 1 64 ? -7.660 -1.320 17.503 1.00 0.00 71 LEU A O 10
ATOM 15437 N N . SER A 1 65 ? -5.400 -1.341 17.433 1.00 0.00 72 SER A N 10
ATOM 15438 C CA . SER A 1 65 ? -5.245 -1.329 18.878 1.00 0.00 72 SER A CA 10
ATOM 15439 C C . SER A 1 65 ? -5.825 -0.037 19.456 1.00 0.00 72 SER A C 10
ATOM 15440 O O . SER A 1 65 ? -6.427 -0.048 20.529 1.00 0.00 72 SER A O 10
ATOM 15448 N N . ALA A 1 66 ? -5.623 1.046 18.720 1.00 0.00 73 ALA A N 10
ATOM 15449 C CA . ALA A 1 66 ? -6.118 2.344 19.147 1.00 0.00 73 ALA A CA 10
ATOM 15450 C C . ALA A 1 66 ? -7.648 2.334 19.120 1.00 0.00 73 ALA A C 10
ATOM 15451 O O . ALA A 1 66 ? -8.291 2.917 19.992 1.00 0.00 73 ALA A O 10
ATOM 15458 N N . MET A 1 67 ? -8.187 1.666 18.111 1.00 0.00 74 MET A N 10
ATOM 15459 C CA . MET A 1 67 ? -9.629 1.573 17.960 1.00 0.00 74 MET A CA 10
ATOM 15460 C C . MET A 1 67 ? -10.257 0.830 19.140 1.00 0.00 74 MET A C 10
ATOM 15461 O O . MET A 1 67 ? -11.248 1.286 19.709 1.00 0.00 74 MET A O 10
ATOM 15475 N N . ARG A 1 68 ? -9.655 -0.302 19.473 1.00 0.00 75 ARG A N 10
ATOM 15476 C CA . ARG A 1 68 ? -10.143 -1.113 20.575 1.00 0.00 75 ARG A CA 10
ATOM 15477 C C . ARG A 1 68 ? -9.704 -0.512 21.912 1.00 0.00 75 ARG A C 10
ATOM 15478 O O . ARG A 1 68 ? -10.359 -0.715 22.933 1.00 0.00 75 ARG A O 10
ATOM 15499 N N . ASN A 1 69 ? -8.598 0.216 21.862 1.00 0.00 76 ASN A N 10
ATOM 15500 C CA . ASN A 1 69 ? -8.063 0.848 23.056 1.00 0.00 76 ASN A CA 10
ATOM 15501 C C . ASN A 1 69 ? -8.891 2.093 23.383 1.00 0.00 76 ASN A C 10
ATOM 15502 O O . ASN A 1 69 ? -9.052 2.446 24.550 1.00 0.00 76 ASN A O 10
ATOM 15513 N N . LEU A 1 70 ? -9.393 2.723 22.332 1.00 0.00 77 LEU A N 10
ATOM 15514 C CA . LEU A 1 70 ? -10.200 3.921 22.492 1.00 0.00 77 LEU A CA 10
ATOM 15515 C C . LEU A 1 70 ? -11.672 3.575 22.255 1.00 0.00 77 LEU A C 10
ATOM 15516 O O . LEU A 1 70 ? -12.384 3.203 23.187 1.00 0.00 77 LEU A O 10
ATOM 15532 N N . ASN A 1 71 ? -12.084 3.709 21.003 1.00 0.00 78 ASN A N 10
ATOM 15533 C CA . ASN A 1 71 ? -13.458 3.416 20.632 1.00 0.00 78 ASN A CA 10
ATOM 15534 C C . ASN A 1 71 ? -14.392 3.865 21.757 1.00 0.00 78 ASN A C 10
ATOM 15535 O O . ASN A 1 71 ? -14.716 3.082 22.649 1.00 0.00 78 ASN A O 10
ATOM 15546 N N . GLY A 1 72 ? -14.799 5.123 21.678 1.00 0.00 79 GLY A N 10
ATOM 15547 C CA . GLY A 1 72 ? -15.691 5.686 22.678 1.00 0.00 79 GLY A CA 10
ATOM 15548 C C . GLY A 1 72 ? -14.937 5.991 23.974 1.00 0.00 79 GLY A C 10
ATOM 15549 O O . GLY A 1 72 ? -15.464 5.786 25.066 1.00 0.00 79 GLY A O 10
ATOM 15553 N N . ARG A 1 73 ? -13.716 6.478 23.810 1.00 0.00 80 ARG A N 10
ATOM 15554 C CA . ARG A 1 73 ? -12.884 6.814 24.953 1.00 0.00 80 ARG A CA 10
ATOM 15555 C C . ARG A 1 73 ? -13.254 8.198 25.490 1.00 0.00 80 ARG A C 10
ATOM 15556 O O . ARG A 1 73 ? -13.170 9.190 24.767 1.00 0.00 80 ARG A O 10
ATOM 15577 N N . GLU A 1 74 ? -13.655 8.221 26.752 1.00 0.00 81 GLU A N 10
ATOM 15578 C CA . GLU A 1 74 ? -14.037 9.468 27.393 1.00 0.00 81 GLU A CA 10
ATOM 15579 C C . GLU A 1 74 ? -12.855 10.439 27.413 1.00 0.00 81 GLU A C 10
ATOM 15580 O O . GLU A 1 74 ? -11.733 10.051 27.733 1.00 0.00 81 GLU A O 10
ATOM 15592 N N . PHE A 1 75 ? -13.148 11.684 27.066 1.00 0.00 82 PHE A N 10
ATOM 15593 C CA . PHE A 1 75 ? -12.124 12.714 27.039 1.00 0.00 82 PHE A CA 10
ATOM 15594 C C . PHE A 1 75 ? -12.741 14.096 26.817 1.00 0.00 82 PHE A C 10
ATOM 15595 O O . PHE A 1 75 ? -13.370 14.341 25.789 1.00 0.00 82 PHE A O 10
ATOM 15612 N N . SER A 1 76 ? -12.541 14.963 27.799 1.00 0.00 83 SER A N 10
ATOM 15613 C CA . SER A 1 76 ? -13.070 16.314 27.724 1.00 0.00 83 SER A CA 10
ATOM 15614 C C . SER A 1 76 ? -14.561 16.312 28.069 1.00 0.00 83 SER A C 10
ATOM 15615 O O . SER A 1 76 ? -15.263 17.288 27.811 1.00 0.00 83 SER A O 10
ATOM 15623 N N . GLY A 1 77 ? -15.000 15.203 28.646 1.00 0.00 84 GLY A N 10
ATOM 15624 C CA . GLY A 1 77 ? -16.395 15.061 29.029 1.00 0.00 84 GLY A CA 10
ATOM 15625 C C . GLY A 1 77 ? -17.214 14.443 27.894 1.00 0.00 84 GLY A C 10
ATOM 15626 O O . GLY A 1 77 ? -18.442 14.514 27.900 1.00 0.00 84 GLY A O 10
ATOM 15630 N N . ARG A 1 78 ? -16.502 13.850 26.947 1.00 0.00 85 ARG A N 10
ATOM 15631 C CA . ARG A 1 78 ? -17.147 13.220 25.809 1.00 0.00 85 ARG A CA 10
ATOM 15632 C C . ARG A 1 78 ? -16.366 11.978 25.376 1.00 0.00 85 ARG A C 10
ATOM 15633 O O . ARG A 1 78 ? -15.158 11.894 25.591 1.00 0.00 85 ARG A O 10
ATOM 15654 N N . ALA A 1 79 ? -17.088 11.044 24.773 1.00 0.00 86 ALA A N 10
ATOM 15655 C CA . ALA A 1 79 ? -16.477 9.810 24.308 1.00 0.00 86 ALA A CA 10
ATOM 15656 C C . ALA A 1 79 ? -15.929 10.018 22.895 1.00 0.00 86 ALA A C 10
ATOM 15657 O O . ALA A 1 79 ? -16.575 10.654 22.062 1.00 0.00 86 ALA A O 10
ATOM 15664 N N . LEU A 1 80 ? -14.745 9.471 22.667 1.00 0.00 87 LEU A N 10
ATOM 15665 C CA . LEU A 1 80 ? -14.103 9.588 21.369 1.00 0.00 87 LEU A CA 10
ATOM 15666 C C . LEU A 1 80 ? -14.491 8.389 20.502 1.00 0.00 87 LEU A C 10
ATOM 15667 O O . LEU A 1 80 ? -13.822 7.357 20.529 1.00 0.00 87 LEU A O 10
ATOM 15683 N N . ARG A 1 81 ? -15.570 8.564 19.754 1.00 0.00 88 ARG A N 10
ATOM 15684 C CA . ARG A 1 81 ? -16.055 7.508 18.881 1.00 0.00 88 ARG A CA 10
ATOM 15685 C C . ARG A 1 81 ? -15.008 7.177 17.816 1.00 0.00 88 ARG A C 10
ATOM 15686 O O . ARG A 1 81 ? -14.878 7.893 16.825 1.00 0.00 88 ARG A O 10
ATOM 15707 N N . VAL A 1 82 ? -14.287 6.091 18.057 1.00 0.00 89 VAL A N 10
ATOM 15708 C CA . VAL A 1 82 ? -13.256 5.657 17.131 1.00 0.00 89 VAL A CA 10
ATOM 15709 C C . VAL A 1 82 ? -13.743 4.419 16.375 1.00 0.00 89 VAL A C 10
ATOM 15710 O O . VAL A 1 82 ? -14.092 3.411 16.987 1.00 0.00 89 VAL A O 10
ATOM 15723 N N . ASP A 1 83 ? -13.752 4.537 15.055 1.00 0.00 90 ASP A N 10
ATOM 15724 C CA . ASP A 1 83 ? -14.191 3.440 14.209 1.00 0.00 90 ASP A CA 10
ATOM 15725 C C . ASP A 1 83 ? -13.283 3.353 12.981 1.00 0.00 90 ASP A C 10
ATOM 15726 O O . ASP A 1 83 ? -12.908 4.375 12.409 1.00 0.00 90 ASP A O 10
ATOM 15735 N N . ASN A 1 84 ? -12.955 2.123 12.613 1.00 0.00 91 ASN A N 10
ATOM 15736 C CA . ASN A 1 84 ? -12.097 1.890 11.464 1.00 0.00 91 ASN A CA 10
ATOM 15737 C C . ASN A 1 84 ? -12.456 2.881 10.355 1.00 0.00 91 ASN A C 10
ATOM 15738 O O . ASN A 1 84 ? -13.626 3.031 10.006 1.00 0.00 91 ASN A O 10
ATOM 15749 N N . ALA A 1 85 ? -11.428 3.533 9.832 1.00 0.00 92 ALA A N 10
ATOM 15750 C CA . ALA A 1 85 ? -11.621 4.506 8.770 1.00 0.00 92 ALA A CA 10
ATOM 15751 C C . ALA A 1 85 ? -12.109 3.789 7.510 1.00 0.00 92 ALA A C 10
ATOM 15752 O O . ALA A 1 85 ? -12.709 4.408 6.632 1.00 0.00 92 ALA A O 10
ATOM 15759 N N . ALA A 1 86 ? -11.835 2.493 7.461 1.00 0.00 93 ALA A N 10
ATOM 15760 C CA . ALA A 1 86 ? -12.239 1.686 6.323 1.00 0.00 93 ALA A CA 10
ATOM 15761 C C . ALA A 1 86 ? -13.642 1.128 6.571 1.00 0.00 93 ALA A C 10
ATOM 15762 O O . ALA A 1 86 ? -13.915 -0.032 6.268 1.00 0.00 93 ALA A O 10
ATOM 15769 N N . SER A 1 87 ? -14.494 1.981 7.119 1.00 0.00 94 SER A N 10
ATOM 15770 C CA . SER A 1 87 ? -15.862 1.588 7.412 1.00 0.00 94 SER A CA 10
ATOM 15771 C C . SER A 1 87 ? -16.774 1.956 6.240 1.00 0.00 94 SER A C 10
ATOM 15772 O O . SER A 1 87 ? -16.511 2.919 5.522 1.00 0.00 94 SER A O 10
ATOM 15780 N N . GLU A 1 88 ? -17.828 1.168 6.082 1.00 0.00 95 GLU A N 10
ATOM 15781 C CA . GLU A 1 88 ? -18.781 1.399 5.009 1.00 0.00 95 GLU A CA 10
ATOM 15782 C C . GLU A 1 88 ? -19.489 2.741 5.207 1.00 0.00 95 GLU A C 10
ATOM 15783 O O . GLU A 1 88 ? -19.777 3.443 4.239 1.00 0.00 95 GLU A O 10
ATOM 15795 N N . LYS A 1 89 ? -19.748 3.056 6.467 1.00 0.00 96 LYS A N 10
ATOM 15796 C CA . LYS A 1 89 ? -20.417 4.302 6.804 1.00 0.00 96 LYS A CA 10
ATOM 15797 C C . LYS A 1 89 ? -19.395 5.440 6.804 1.00 0.00 96 LYS A C 10
ATOM 15798 O O . LYS A 1 89 ? -19.722 6.572 6.451 1.00 0.00 96 LYS A O 10
ATOM 15817 N N . ASN A 1 90 ? -18.178 5.101 7.203 1.00 0.00 97 ASN A N 10
ATOM 15818 C CA . ASN A 1 90 ? -17.106 6.081 7.253 1.00 0.00 97 ASN A CA 10
ATOM 15819 C C . ASN A 1 90 ? -16.671 6.427 5.828 1.00 0.00 97 ASN A C 10
ATOM 15820 O O . ASN A 1 90 ? -16.088 7.485 5.593 1.00 0.00 97 ASN A O 10
ATOM 15831 N N . LYS A 1 91 ? -16.971 5.516 4.914 1.00 0.00 98 LYS A N 10
ATOM 15832 C CA . LYS A 1 91 ? -16.618 5.712 3.518 1.00 0.00 98 LYS A CA 10
ATOM 15833 C C . LYS A 1 91 ? -17.382 6.918 2.968 1.00 0.00 98 LYS A C 10
ATOM 15834 O O . LYS A 1 91 ? -16.859 7.666 2.144 1.00 0.00 98 LYS A O 10
ATOM 15853 N N . GLU A 1 92 ? -18.609 7.068 3.445 1.00 0.00 99 GLU A N 10
ATOM 15854 C CA . GLU A 1 92 ? -19.451 8.169 3.010 1.00 0.00 99 GLU A CA 10
ATOM 15855 C C . GLU A 1 92 ? -18.870 9.502 3.486 1.00 0.00 99 GLU A C 10
ATOM 15856 O O . GLU A 1 92 ? -18.895 10.491 2.755 1.00 0.00 99 GLU A O 10
ATOM 15868 N N . GLU A 1 93 ? -18.359 9.486 4.709 1.00 0.00 100 GLU A N 10
ATOM 15869 C CA . GLU A 1 93 ? -17.772 10.680 5.291 1.00 0.00 100 GLU A CA 10
ATOM 15870 C C . GLU A 1 93 ? -16.437 10.999 4.614 1.00 0.00 100 GLU A C 10
ATOM 15871 O O . GLU A 1 93 ? -16.158 12.155 4.296 1.00 0.00 100 GLU A O 10
ATOM 15883 N N . LEU A 1 94 ? -15.647 9.955 4.414 1.00 0.00 101 LEU A N 10
ATOM 15884 C CA . LEU A 1 94 ? -14.348 10.109 3.781 1.00 0.00 101 LEU A CA 10
ATOM 15885 C C . LEU A 1 94 ? -14.539 10.628 2.354 1.00 0.00 101 LEU A C 10
ATOM 15886 O O . LEU A 1 94 ? -13.705 11.375 1.845 1.00 0.00 101 LEU A O 10
ATOM 15902 N N . LYS A 1 95 ? -15.642 10.211 1.750 1.00 0.00 102 LYS A N 10
ATOM 15903 C CA . LYS A 1 95 ? -15.953 10.624 0.392 1.00 0.00 102 LYS A CA 10
ATOM 15904 C C . LYS A 1 95 ? -15.977 12.152 0.322 1.00 0.00 102 LYS A C 10
ATOM 15905 O O . LYS A 1 95 ? -15.672 12.734 -0.718 1.00 0.00 102 LYS A O 10
ATOM 15924 N N . SER A 1 96 ? -16.343 12.759 1.441 1.00 0.00 103 SER A N 10
ATOM 15925 C CA . SER A 1 96 ? -16.411 14.208 1.520 1.00 0.00 103 SER A CA 10
ATOM 15926 C C . SER A 1 96 ? -15.036 14.778 1.872 1.00 0.00 103 SER A C 10
ATOM 15927 O O . SER A 1 96 ? -14.673 15.861 1.414 1.00 0.00 103 SER A O 10
ATOM 15935 N N . LEU A 1 97 ? -14.308 14.024 2.682 1.00 0.00 104 LEU A N 10
ATOM 15936 C CA . LEU A 1 97 ? -12.980 14.441 3.101 1.00 0.00 104 LEU A CA 10
ATOM 15937 C C . LEU A 1 97 ? -11.981 14.144 1.981 1.00 0.00 104 LEU A C 10
ATOM 15938 O O . LEU A 1 97 ? -10.788 14.408 2.124 1.00 0.00 104 LEU A O 10
ATOM 15954 N N . GLY A 1 98 ? -12.504 13.600 0.893 1.00 0.00 105 GLY A N 10
ATOM 15955 C CA . GLY A 1 98 ? -11.672 13.265 -0.251 1.00 0.00 105 GLY A CA 10
ATOM 15956 C C . GLY A 1 98 ? -11.615 14.425 -1.246 1.00 0.00 105 GLY A C 10
ATOM 15957 O O . GLY A 1 98 ? -12.070 14.296 -2.382 1.00 0.00 105 GLY A O 10
ATOM 15961 N N . THR A 1 99 ? -11.053 15.532 -0.784 1.00 0.00 106 THR A N 10
ATOM 15962 C CA . THR A 1 99 ? -10.930 16.714 -1.620 1.00 0.00 106 THR A CA 10
ATOM 15963 C C . THR A 1 99 ? -9.975 17.724 -0.979 1.00 0.00 106 THR A C 10
ATOM 15964 O O . THR A 1 99 ? -9.743 17.684 0.228 1.00 0.00 106 THR A O 10
ATOM 15975 N N . GLY A 1 100 ? -9.448 18.605 -1.816 1.00 0.00 107 GLY A N 10
ATOM 15976 C CA . GLY A 1 100 ? -8.524 19.623 -1.347 1.00 0.00 107 GLY A CA 10
ATOM 15977 C C . GLY A 1 100 ? -8.483 20.812 -2.309 1.00 0.00 107 GLY A C 10
ATOM 15978 O O . GLY A 1 100 ? -8.986 20.727 -3.428 1.00 0.00 107 GLY A O 10
ATOM 15982 N N . ALA A 1 101 ? -7.880 21.894 -1.837 1.00 0.00 108 ALA A N 10
ATOM 15983 C CA . ALA A 1 101 ? -7.767 23.098 -2.641 1.00 0.00 108 ALA A CA 10
ATOM 15984 C C . ALA A 1 101 ? -7.377 24.273 -1.741 1.00 0.00 108 ALA A C 10
ATOM 15985 O O . ALA A 1 101 ? -6.402 24.971 -2.014 1.00 0.00 108 ALA A O 10
ATOM 15992 N N . PRO A 1 102 ? -8.179 24.458 -0.659 1.00 0.00 109 PRO A N 10
ATOM 15993 C CA . PRO A 1 102 ? -7.928 25.536 0.283 1.00 0.00 109 PRO A CA 10
ATOM 15994 C C . PRO A 1 102 ? -6.732 25.211 1.181 1.00 0.00 109 PRO A C 10
ATOM 15995 O O . PRO A 1 102 ? -6.854 24.433 2.125 1.00 0.00 109 PRO A O 10
ATOM 16006 N N . VAL A 1 103 ? -5.604 25.825 0.855 1.00 0.00 110 VAL A N 10
ATOM 16007 C CA . VAL A 1 103 ? -4.387 25.611 1.620 1.00 0.00 110 VAL A CA 10
ATOM 16008 C C . VAL A 1 103 ? -3.678 26.950 1.827 1.00 0.00 110 VAL A C 10
ATOM 16009 O O . VAL A 1 103 ? -3.756 27.836 0.977 1.00 0.00 110 VAL A O 10
ATOM 16022 N N . ILE A 1 104 ? -3.003 27.057 2.962 1.00 0.00 111 ILE A N 10
ATOM 16023 C CA . ILE A 1 104 ? -2.281 28.273 3.292 1.00 0.00 111 ILE A CA 10
ATOM 16024 C C . ILE A 1 104 ? -0.777 28.020 3.163 1.00 0.00 111 ILE A C 10
ATOM 16025 O O . ILE A 1 104 ? -0.346 26.875 3.033 1.00 0.00 111 ILE A O 10
ATOM 16041 N N . ASP A 1 1 ? 1.325 0.000 0.000 1.00 0.00 8 ASP A N 11
ATOM 16042 C CA . ASP A 1 1 ? 2.073 0.000 -1.245 1.00 0.00 8 ASP A CA 11
ATOM 16043 C C . ASP A 1 1 ? 2.108 -1.420 -1.814 1.00 0.00 8 ASP A C 11
ATOM 16044 O O . ASP A 1 1 ? 1.771 -1.635 -2.977 1.00 0.00 8 ASP A O 11
ATOM 16053 N N . PRO A 1 2 ? 2.531 -2.377 -0.945 1.00 0.00 9 PRO A N 11
ATOM 16054 C CA . PRO A 1 2 ? 2.615 -3.770 -1.349 1.00 0.00 9 PRO A CA 11
ATOM 16055 C C . PRO A 1 2 ? 1.224 -4.404 -1.424 1.00 0.00 9 PRO A C 11
ATOM 16056 O O . PRO A 1 2 ? 0.641 -4.503 -2.503 1.00 0.00 9 PRO A O 11
ATOM 16067 N N . ALA A 1 3 ? 0.733 -4.815 -0.265 1.00 0.00 10 ALA A N 11
ATOM 16068 C CA . ALA A 1 3 ? -0.578 -5.436 -0.186 1.00 0.00 10 ALA A CA 11
ATOM 16069 C C . ALA A 1 3 ? -1.107 -5.320 1.245 1.00 0.00 10 ALA A C 11
ATOM 16070 O O . ALA A 1 3 ? -1.332 -6.330 1.911 1.00 0.00 10 ALA A O 11
ATOM 16077 N N . VAL A 1 4 ? -1.290 -4.081 1.676 1.00 0.00 11 VAL A N 11
ATOM 16078 C CA . VAL A 1 4 ? -1.788 -3.820 3.016 1.00 0.00 11 VAL A CA 11
ATOM 16079 C C . VAL A 1 4 ? -3.258 -4.235 3.098 1.00 0.00 11 VAL A C 11
ATOM 16080 O O . VAL A 1 4 ? -3.726 -4.672 4.149 1.00 0.00 11 VAL A O 11
ATOM 16093 N N . ASP A 1 5 ? -3.947 -4.084 1.977 1.00 0.00 12 ASP A N 11
ATOM 16094 C CA . ASP A 1 5 ? -5.355 -4.438 1.909 1.00 0.00 12 ASP A CA 11
ATOM 16095 C C . ASP A 1 5 ? -5.521 -5.919 2.254 1.00 0.00 12 ASP A C 11
ATOM 16096 O O . ASP A 1 5 ? -6.467 -6.298 2.942 1.00 0.00 12 ASP A O 11
ATOM 16105 N N . ARG A 1 6 ? -4.586 -6.717 1.759 1.00 0.00 13 ARG A N 11
ATOM 16106 C CA . ARG A 1 6 ? -4.617 -8.149 2.006 1.00 0.00 13 ARG A CA 11
ATOM 16107 C C . ARG A 1 6 ? -4.383 -8.437 3.490 1.00 0.00 13 ARG A C 11
ATOM 16108 O O . ARG A 1 6 ? -5.035 -9.305 4.068 1.00 0.00 13 ARG A O 11
ATOM 16129 N N . SER A 1 7 ? -3.450 -7.691 4.065 1.00 0.00 14 SER A N 11
ATOM 16130 C CA . SER A 1 7 ? -3.122 -7.856 5.471 1.00 0.00 14 SER A CA 11
ATOM 16131 C C . SER A 1 7 ? -4.326 -7.480 6.337 1.00 0.00 14 SER A C 11
ATOM 16132 O O . SER A 1 7 ? -4.524 -8.046 7.411 1.00 0.00 14 SER A O 11
ATOM 16140 N N . LEU A 1 8 ? -5.100 -6.527 5.837 1.00 0.00 15 LEU A N 11
ATOM 16141 C CA . LEU A 1 8 ? -6.279 -6.069 6.551 1.00 0.00 15 LEU A CA 11
ATOM 16142 C C . LEU A 1 8 ? -7.337 -7.175 6.543 1.00 0.00 15 LEU A C 11
ATOM 16143 O O . LEU A 1 8 ? -8.281 -7.142 7.331 1.00 0.00 15 LEU A O 11
ATOM 16159 N N . ARG A 1 9 ? -7.143 -8.129 5.644 1.00 0.00 16 ARG A N 11
ATOM 16160 C CA . ARG A 1 9 ? -8.068 -9.243 5.523 1.00 0.00 16 ARG A CA 11
ATOM 16161 C C . ARG A 1 9 ? -7.556 -10.446 6.319 1.00 0.00 16 ARG A C 11
ATOM 16162 O O . ARG A 1 9 ? -8.181 -10.861 7.294 1.00 0.00 16 ARG A O 11
ATOM 16183 N N . SER A 1 10 ? -6.425 -10.972 5.873 1.00 0.00 17 SER A N 11
ATOM 16184 C CA . SER A 1 10 ? -5.823 -12.119 6.531 1.00 0.00 17 SER A CA 11
ATOM 16185 C C . SER A 1 10 ? -5.966 -11.987 8.049 1.00 0.00 17 SER A C 11
ATOM 16186 O O . SER A 1 10 ? -5.426 -11.058 8.648 1.00 0.00 17 SER A O 11
ATOM 16194 N N . VAL A 1 11 ? -6.697 -12.928 8.626 1.00 0.00 18 VAL A N 11
ATOM 16195 C CA . VAL A 1 11 ? -6.918 -12.929 10.062 1.00 0.00 18 VAL A CA 11
ATOM 16196 C C . VAL A 1 11 ? -6.197 -14.126 10.685 1.00 0.00 18 VAL A C 11
ATOM 16197 O O . VAL A 1 11 ? -6.416 -15.266 10.279 1.00 0.00 18 VAL A O 11
ATOM 16210 N N . PHE A 1 12 ? -5.353 -13.826 11.661 1.00 0.00 19 PHE A N 11
ATOM 16211 C CA . PHE A 1 12 ? -4.599 -14.863 12.343 1.00 0.00 19 PHE A CA 11
ATOM 16212 C C . PHE A 1 12 ? -5.464 -15.574 13.386 1.00 0.00 19 PHE A C 11
ATOM 16213 O O . PHE A 1 12 ? -6.110 -14.927 14.208 1.00 0.00 19 PHE A O 11
ATOM 16230 N N . VAL A 1 13 ? -5.449 -16.897 13.317 1.00 0.00 20 VAL A N 11
ATOM 16231 C CA . VAL A 1 13 ? -6.224 -17.704 14.244 1.00 0.00 20 VAL A CA 11
ATOM 16232 C C . VAL A 1 13 ? -5.277 -18.577 15.069 1.00 0.00 20 VAL A C 11
ATOM 16233 O O . VAL A 1 13 ? -4.378 -19.214 14.521 1.00 0.00 20 VAL A O 11
ATOM 16246 N N . GLY A 1 14 ? -5.510 -18.579 16.374 1.00 0.00 21 GLY A N 11
ATOM 16247 C CA . GLY A 1 14 ? -4.688 -19.363 17.280 1.00 0.00 21 GLY A CA 11
ATOM 16248 C C . GLY A 1 14 ? -5.553 -20.107 18.299 1.00 0.00 21 GLY A C 11
ATOM 16249 O O . GLY A 1 14 ? -6.780 -20.059 18.230 1.00 0.00 21 GLY A O 11
ATOM 16253 N N . ASN A 1 15 ? -4.879 -20.777 19.222 1.00 0.00 22 ASN A N 11
ATOM 16254 C CA . ASN A 1 15 ? -5.571 -21.530 20.255 1.00 0.00 22 ASN A CA 11
ATOM 16255 C C . ASN A 1 15 ? -6.433 -22.611 19.600 1.00 0.00 22 ASN A C 11
ATOM 16256 O O . ASN A 1 15 ? -7.441 -23.033 20.166 1.00 0.00 22 ASN A O 11
ATOM 16267 N N . ILE A 1 16 ? -6.006 -23.029 18.418 1.00 0.00 23 ILE A N 11
ATOM 16268 C CA . ILE A 1 16 ? -6.726 -24.053 17.680 1.00 0.00 23 ILE A CA 11
ATOM 16269 C C . ILE A 1 16 ? -6.047 -25.406 17.899 1.00 0.00 23 ILE A C 11
ATOM 16270 O O . ILE A 1 16 ? -4.885 -25.587 17.540 1.00 0.00 23 ILE A O 11
ATOM 16286 N N . PRO A 1 17 ? -6.821 -26.346 18.504 1.00 0.00 24 PRO A N 11
ATOM 16287 C CA . PRO A 1 17 ? -6.306 -27.678 18.775 1.00 0.00 24 PRO A CA 11
ATOM 16288 C C . PRO A 1 17 ? -6.236 -28.510 17.493 1.00 0.00 24 PRO A C 11
ATOM 16289 O O . PRO A 1 17 ? -6.596 -28.033 16.418 1.00 0.00 24 PRO A O 11
ATOM 16300 N N . TYR A 1 18 ? -5.769 -29.740 17.649 1.00 0.00 25 TYR A N 11
ATOM 16301 C CA . TYR A 1 18 ? -5.647 -30.643 16.517 1.00 0.00 25 TYR A CA 11
ATOM 16302 C C . TYR A 1 18 ? -7.017 -31.170 16.086 1.00 0.00 25 TYR A C 11
ATOM 16303 O O . TYR A 1 18 ? -7.145 -31.781 15.026 1.00 0.00 25 TYR A O 11
ATOM 16321 N N . GLU A 1 19 ? -8.006 -30.915 16.929 1.00 0.00 26 GLU A N 11
ATOM 16322 C CA . GLU A 1 19 ? -9.361 -31.356 16.648 1.00 0.00 26 GLU A CA 11
ATOM 16323 C C . GLU A 1 19 ? -10.067 -30.354 15.732 1.00 0.00 26 GLU A C 11
ATOM 16324 O O . GLU A 1 19 ? -11.157 -30.625 15.232 1.00 0.00 26 GLU A O 11
ATOM 16336 N N . ALA A 1 20 ? -9.416 -29.216 15.541 1.00 0.00 27 ALA A N 11
ATOM 16337 C CA . ALA A 1 20 ? -9.967 -28.172 14.694 1.00 0.00 27 ALA A CA 11
ATOM 16338 C C . ALA A 1 20 ? -9.123 -28.053 13.423 1.00 0.00 27 ALA A C 11
ATOM 16339 O O . ALA A 1 20 ? -8.096 -27.376 13.416 1.00 0.00 27 ALA A O 11
ATOM 16346 N N . THR A 1 21 ? -9.588 -28.722 12.378 1.00 0.00 28 THR A N 11
ATOM 16347 C CA . THR A 1 21 ? -8.889 -28.700 11.104 1.00 0.00 28 THR A CA 11
ATOM 16348 C C . THR A 1 21 ? -9.395 -27.545 10.238 1.00 0.00 28 THR A C 11
ATOM 16349 O O . THR A 1 21 ? -10.350 -26.862 10.605 1.00 0.00 28 THR A O 11
ATOM 16360 N N . GLU A 1 22 ? -8.732 -27.363 9.106 1.00 0.00 29 GLU A N 11
ATOM 16361 C CA . GLU A 1 22 ? -9.103 -26.302 8.184 1.00 0.00 29 GLU A CA 11
ATOM 16362 C C . GLU A 1 22 ? -10.563 -26.459 7.753 1.00 0.00 29 GLU A C 11
ATOM 16363 O O . GLU A 1 22 ? -11.240 -25.473 7.469 1.00 0.00 29 GLU A O 11
ATOM 16375 N N . GLU A 1 23 ? -11.005 -27.708 7.718 1.00 0.00 30 GLU A N 11
ATOM 16376 C CA . GLU A 1 23 ? -12.372 -28.007 7.327 1.00 0.00 30 GLU A CA 11
ATOM 16377 C C . GLU A 1 23 ? -13.356 -27.386 8.320 1.00 0.00 30 GLU A C 11
ATOM 16378 O O . GLU A 1 23 ? -14.453 -26.980 7.940 1.00 0.00 30 GLU A O 11
ATOM 16390 N N . GLN A 1 24 ? -12.929 -27.332 9.573 1.00 0.00 31 GLN A N 11
ATOM 16391 C CA . GLN A 1 24 ? -13.759 -26.768 10.623 1.00 0.00 31 GLN A CA 11
ATOM 16392 C C . GLN A 1 24 ? -13.540 -25.257 10.718 1.00 0.00 31 GLN A C 11
ATOM 16393 O O . GLN A 1 24 ? -14.499 -24.491 10.800 1.00 0.00 31 GLN A O 11
ATOM 16407 N N . LEU A 1 25 ? -12.272 -24.872 10.704 1.00 0.00 32 LEU A N 11
ATOM 16408 C CA . LEU A 1 25 ? -11.915 -23.466 10.788 1.00 0.00 32 LEU A CA 11
ATOM 16409 C C . LEU A 1 25 ? -12.565 -22.710 9.628 1.00 0.00 32 LEU A C 11
ATOM 16410 O O . LEU A 1 25 ? -13.203 -21.679 9.834 1.00 0.00 32 LEU A O 11
ATOM 16426 N N . LYS A 1 26 ? -12.381 -23.251 8.433 1.00 0.00 33 LYS A N 11
ATOM 16427 C CA . LYS A 1 26 ? -12.941 -22.640 7.240 1.00 0.00 33 LYS A CA 11
ATOM 16428 C C . LYS A 1 26 ? -14.460 -22.533 7.392 1.00 0.00 33 LYS A C 11
ATOM 16429 O O . LYS A 1 26 ? -15.062 -21.551 6.961 1.00 0.00 33 LYS A O 11
ATOM 16448 N N . ASP A 1 27 ? -15.035 -23.555 8.008 1.00 0.00 34 ASP A N 11
ATOM 16449 C CA . ASP A 1 27 ? -16.471 -23.588 8.223 1.00 0.00 34 ASP A CA 11
ATOM 16450 C C . ASP A 1 27 ? -16.856 -22.506 9.234 1.00 0.00 34 ASP A C 11
ATOM 16451 O O . ASP A 1 27 ? -17.918 -21.895 9.121 1.00 0.00 34 ASP A O 11
ATOM 16460 N N . ILE A 1 28 ? -15.971 -22.302 10.199 1.00 0.00 35 ILE A N 11
ATOM 16461 C CA . ILE A 1 28 ? -16.205 -21.304 11.229 1.00 0.00 35 ILE A CA 11
ATOM 16462 C C . ILE A 1 28 ? -16.153 -19.909 10.603 1.00 0.00 35 ILE A C 11
ATOM 16463 O O . ILE A 1 28 ? -17.042 -19.089 10.830 1.00 0.00 35 ILE A O 11
ATOM 16479 N N . PHE A 1 29 ? -15.103 -19.682 9.827 1.00 0.00 36 PHE A N 11
ATOM 16480 C CA . PHE A 1 29 ? -14.924 -18.400 9.167 1.00 0.00 36 PHE A CA 11
ATOM 16481 C C . PHE A 1 29 ? -15.963 -18.203 8.061 1.00 0.00 36 PHE A C 11
ATOM 16482 O O . PHE A 1 29 ? -16.353 -17.074 7.765 1.00 0.00 36 PHE A O 11
ATOM 16499 N N . SER A 1 30 ? -16.383 -19.318 7.482 1.00 0.00 37 SER A N 11
ATOM 16500 C CA . SER A 1 30 ? -17.369 -19.282 6.415 1.00 0.00 37 SER A CA 11
ATOM 16501 C C . SER A 1 30 ? -18.690 -18.717 6.943 1.00 0.00 37 SER A C 11
ATOM 16502 O O . SER A 1 30 ? -19.419 -18.048 6.212 1.00 0.00 37 SER A O 11
ATOM 16510 N N . GLU A 1 31 ? -18.957 -19.006 8.208 1.00 0.00 38 GLU A N 11
ATOM 16511 C CA . GLU A 1 31 ? -20.176 -18.535 8.842 1.00 0.00 38 GLU A CA 11
ATOM 16512 C C . GLU A 1 31 ? -20.177 -17.007 8.922 1.00 0.00 38 GLU A C 11
ATOM 16513 O O . GLU A 1 31 ? -21.205 -16.398 9.213 1.00 0.00 38 GLU A O 11
ATOM 16525 N N . VAL A 1 32 ? -19.013 -16.432 8.658 1.00 0.00 39 VAL A N 11
ATOM 16526 C CA . VAL A 1 32 ? -18.867 -14.987 8.696 1.00 0.00 39 VAL A CA 11
ATOM 16527 C C . VAL A 1 32 ? -18.827 -14.444 7.266 1.00 0.00 39 VAL A C 11
ATOM 16528 O O . VAL A 1 32 ? -18.573 -13.260 7.054 1.00 0.00 39 VAL A O 11
ATOM 16541 N N . GLY A 1 33 ? -19.083 -15.338 6.321 1.00 0.00 40 GLY A N 11
ATOM 16542 C CA . GLY A 1 33 ? -19.080 -14.964 4.917 1.00 0.00 40 GLY A CA 11
ATOM 16543 C C . GLY A 1 33 ? -18.264 -15.956 4.087 1.00 0.00 40 GLY A C 11
ATOM 16544 O O . GLY A 1 33 ? -17.848 -16.999 4.591 1.00 0.00 40 GLY A O 11
ATOM 16548 N N . PRO A 1 34 ? -18.053 -15.588 2.795 1.00 0.00 41 PRO A N 11
ATOM 16549 C CA . PRO A 1 34 ? -17.294 -16.435 1.890 1.00 0.00 41 PRO A CA 11
ATOM 16550 C C . PRO A 1 34 ? -15.796 -16.357 2.193 1.00 0.00 41 PRO A C 11
ATOM 16551 O O . PRO A 1 34 ? -15.175 -15.311 2.008 1.00 0.00 41 PRO A O 11
ATOM 16562 N N . VAL A 1 35 ? -15.259 -17.477 2.653 1.00 0.00 42 VAL A N 11
ATOM 16563 C CA . VAL A 1 35 ? -13.845 -17.549 2.984 1.00 0.00 42 VAL A CA 11
ATOM 16564 C C . VAL A 1 35 ? -13.048 -17.887 1.723 1.00 0.00 42 VAL A C 11
ATOM 16565 O O . VAL A 1 35 ? -13.287 -18.915 1.090 1.00 0.00 42 VAL A O 11
ATOM 16578 N N . VAL A 1 36 ? -12.116 -17.004 1.395 1.00 0.00 43 VAL A N 11
ATOM 16579 C CA . VAL A 1 36 ? -11.282 -17.197 0.221 1.00 0.00 43 VAL A CA 11
ATOM 16580 C C . VAL A 1 36 ? -10.400 -18.431 0.424 1.00 0.00 43 VAL A C 11
ATOM 16581 O O . VAL A 1 36 ? -10.606 -19.458 -0.220 1.00 0.00 43 VAL A O 11
ATOM 16594 N N . SER A 1 37 ? -9.437 -18.289 1.323 1.00 0.00 44 SER A N 11
ATOM 16595 C CA . SER A 1 37 ? -8.524 -19.380 1.619 1.00 0.00 44 SER A CA 11
ATOM 16596 C C . SER A 1 37 ? -8.019 -19.264 3.059 1.00 0.00 44 SER A C 11
ATOM 16597 O O . SER A 1 37 ? -8.096 -18.195 3.663 1.00 0.00 44 SER A O 11
ATOM 16605 N N . PHE A 1 38 ? -7.515 -20.378 3.567 1.00 0.00 45 PHE A N 11
ATOM 16606 C CA . PHE A 1 38 ? -6.998 -20.415 4.925 1.00 0.00 45 PHE A CA 11
ATOM 16607 C C . PHE A 1 38 ? -5.760 -21.310 5.016 1.00 0.00 45 PHE A C 11
ATOM 16608 O O . PHE A 1 38 ? -5.844 -22.516 4.791 1.00 0.00 45 PHE A O 11
ATOM 16625 N N . ARG A 1 39 ? -4.640 -20.684 5.347 1.00 0.00 46 ARG A N 11
ATOM 16626 C CA . ARG A 1 39 ? -3.387 -21.408 5.471 1.00 0.00 46 ARG A CA 11
ATOM 16627 C C . ARG A 1 39 ? -2.869 -21.330 6.909 1.00 0.00 46 ARG A C 11
ATOM 16628 O O . ARG A 1 39 ? -2.864 -20.259 7.513 1.00 0.00 46 ARG A O 11
ATOM 16649 N N . LEU A 1 40 ? -2.445 -22.480 7.414 1.00 0.00 47 LEU A N 11
ATOM 16650 C CA . LEU A 1 40 ? -1.926 -22.555 8.769 1.00 0.00 47 LEU A CA 11
ATOM 16651 C C . LEU A 1 40 ? -0.508 -23.127 8.736 1.00 0.00 47 LEU A C 11
ATOM 16652 O O . LEU A 1 40 ? -0.062 -23.633 7.707 1.00 0.00 47 LEU A O 11
ATOM 16668 N N . VAL A 1 41 ? 0.163 -23.028 9.875 1.00 0.00 48 VAL A N 11
ATOM 16669 C CA . VAL A 1 41 ? 1.522 -23.529 9.989 1.00 0.00 48 VAL A CA 11
ATOM 16670 C C . VAL A 1 41 ? 1.484 -25.016 10.346 1.00 0.00 48 VAL A C 11
ATOM 16671 O O . VAL A 1 41 ? 0.920 -25.399 11.370 1.00 0.00 48 VAL A O 11
ATOM 16684 N N . TYR A 1 42 ? 2.091 -25.815 9.481 1.00 0.00 49 TYR A N 11
ATOM 16685 C CA . TYR A 1 42 ? 2.133 -27.252 9.691 1.00 0.00 49 TYR A CA 11
ATOM 16686 C C . TYR A 1 42 ? 3.574 -27.767 9.668 1.00 0.00 49 TYR A C 11
ATOM 16687 O O . TYR A 1 42 ? 4.269 -27.633 8.662 1.00 0.00 49 TYR A O 11
ATOM 16705 N N . ASP A 1 43 ? 3.980 -28.347 10.788 1.00 0.00 50 ASP A N 11
ATOM 16706 C CA . ASP A 1 43 ? 5.325 -28.883 10.909 1.00 0.00 50 ASP A CA 11
ATOM 16707 C C . ASP A 1 43 ? 5.439 -30.156 10.068 1.00 0.00 50 ASP A C 11
ATOM 16708 O O . ASP A 1 43 ? 4.868 -31.188 10.417 1.00 0.00 50 ASP A O 11
ATOM 16717 N N . ARG A 1 44 ? 6.181 -30.042 8.976 1.00 0.00 51 ARG A N 11
ATOM 16718 C CA . ARG A 1 44 ? 6.377 -31.171 8.083 1.00 0.00 51 ARG A CA 11
ATOM 16719 C C . ARG A 1 44 ? 7.319 -32.194 8.721 1.00 0.00 51 ARG A C 11
ATOM 16720 O O . ARG A 1 44 ? 7.212 -33.391 8.457 1.00 0.00 51 ARG A O 11
ATOM 16741 N N . GLU A 1 45 ? 8.221 -31.686 9.548 1.00 0.00 52 GLU A N 11
ATOM 16742 C CA . GLU A 1 45 ? 9.181 -32.541 10.225 1.00 0.00 52 GLU A CA 11
ATOM 16743 C C . GLU A 1 45 ? 8.482 -33.379 11.297 1.00 0.00 52 GLU A C 11
ATOM 16744 O O . GLU A 1 45 ? 8.888 -34.508 11.570 1.00 0.00 52 GLU A O 11
ATOM 16756 N N . THR A 1 46 ? 7.443 -32.795 11.876 1.00 0.00 53 THR A N 11
ATOM 16757 C CA . THR A 1 46 ? 6.684 -33.474 12.912 1.00 0.00 53 THR A CA 11
ATOM 16758 C C . THR A 1 46 ? 5.321 -33.913 12.373 1.00 0.00 53 THR A C 11
ATOM 16759 O O . THR A 1 46 ? 4.549 -34.560 13.079 1.00 0.00 53 THR A O 11
ATOM 16770 N N . GLY A 1 47 ? 5.066 -33.544 11.126 1.00 0.00 54 GLY A N 11
ATOM 16771 C CA . GLY A 1 47 ? 3.810 -33.892 10.484 1.00 0.00 54 GLY A CA 11
ATOM 16772 C C . GLY A 1 47 ? 2.619 -33.502 11.362 1.00 0.00 54 GLY A C 11
ATOM 16773 O O . GLY A 1 47 ? 1.516 -34.014 11.182 1.00 0.00 54 GLY A O 11
ATOM 16777 N N . LYS A 1 48 ? 2.884 -32.598 12.294 1.00 0.00 55 LYS A N 11
ATOM 16778 C CA . LYS A 1 48 ? 1.848 -32.133 13.201 1.00 0.00 55 LYS A CA 11
ATOM 16779 C C . LYS A 1 48 ? 1.637 -30.631 13.001 1.00 0.00 55 LYS A C 11
ATOM 16780 O O . LYS A 1 48 ? 2.586 -29.898 12.728 1.00 0.00 55 LYS A O 11
ATOM 16799 N N . PRO A 1 49 ? 0.353 -30.206 13.148 1.00 0.00 56 PRO A N 11
ATOM 16800 C CA . PRO A 1 49 ? 0.005 -28.805 12.986 1.00 0.00 56 PRO A CA 11
ATOM 16801 C C . PRO A 1 49 ? 0.452 -27.985 14.198 1.00 0.00 56 PRO A C 11
ATOM 16802 O O . PRO A 1 49 ? 0.292 -28.419 15.338 1.00 0.00 56 PRO A O 11
ATOM 16813 N N . LYS A 1 50 ? 1.003 -26.815 13.911 1.00 0.00 57 LYS A N 11
ATOM 16814 C CA . LYS A 1 50 ? 1.474 -25.931 14.964 1.00 0.00 57 LYS A CA 11
ATOM 16815 C C . LYS A 1 50 ? 0.319 -25.622 15.919 1.00 0.00 57 LYS A C 11
ATOM 16816 O O . LYS A 1 50 ? 0.410 -25.891 17.116 1.00 0.00 57 LYS A O 11
ATOM 16835 N N . GLY A 1 51 ? -0.739 -25.061 15.354 1.00 0.00 58 GLY A N 11
ATOM 16836 C CA . GLY A 1 51 ? -1.911 -24.712 16.140 1.00 0.00 58 GLY A CA 11
ATOM 16837 C C . GLY A 1 51 ? -2.446 -23.335 15.744 1.00 0.00 58 GLY A C 11
ATOM 16838 O O . GLY A 1 51 ? -3.577 -22.985 16.079 1.00 0.00 58 GLY A O 11
ATOM 16842 N N . TYR A 1 52 ? -1.609 -22.590 15.037 1.00 0.00 59 TYR A N 11
ATOM 16843 C CA . TYR A 1 52 ? -1.984 -21.259 14.592 1.00 0.00 59 TYR A CA 11
ATOM 16844 C C . TYR A 1 52 ? -1.807 -21.116 13.079 1.00 0.00 59 TYR A C 11
ATOM 16845 O O . TYR A 1 52 ? -1.046 -21.863 12.466 1.00 0.00 59 TYR A O 11
ATOM 16863 N N . GLY A 1 53 ? -2.522 -20.151 12.521 1.00 0.00 60 GLY A N 11
ATOM 16864 C CA . GLY A 1 53 ? -2.453 -19.900 11.091 1.00 0.00 60 GLY A CA 11
ATOM 16865 C C . GLY A 1 53 ? -3.148 -18.585 10.731 1.00 0.00 60 GLY A C 11
ATOM 16866 O O . GLY A 1 53 ? -3.520 -17.814 11.613 1.00 0.00 60 GLY A O 11
ATOM 16870 N N . PHE A 1 54 ? -3.302 -18.371 9.432 1.00 0.00 61 PHE A N 11
ATOM 16871 C CA . PHE A 1 54 ? -3.945 -17.162 8.945 1.00 0.00 61 PHE A CA 11
ATOM 16872 C C . PHE A 1 54 ? -5.006 -17.493 7.893 1.00 0.00 61 PHE A C 11
ATOM 16873 O O . PHE A 1 54 ? -4.781 -18.330 7.021 1.00 0.00 61 PHE A O 11
ATOM 16890 N N . CYS A 1 55 ? -6.140 -16.818 8.011 1.00 0.00 62 CYS A N 11
ATOM 16891 C CA . CYS A 1 55 ? -7.237 -17.029 7.082 1.00 0.00 62 CYS A CA 11
ATOM 16892 C C . CYS A 1 55 ? -7.429 -15.749 6.267 1.00 0.00 62 CYS A C 11
ATOM 16893 O O . CYS A 1 55 ? -7.659 -14.679 6.829 1.00 0.00 62 CYS A O 11
ATOM 16901 N N . GLU A 1 56 ? -7.329 -15.900 4.954 1.00 0.00 63 GLU A N 11
ATOM 16902 C CA . GLU A 1 56 ? -7.489 -14.769 4.056 1.00 0.00 63 GLU A CA 11
ATOM 16903 C C . GLU A 1 56 ? -8.903 -14.752 3.471 1.00 0.00 63 GLU A C 11
ATOM 16904 O O . GLU A 1 56 ? -9.366 -15.753 2.929 1.00 0.00 63 GLU A O 11
ATOM 16916 N N . TYR A 1 57 ? -9.548 -13.602 3.602 1.00 0.00 64 TYR A N 11
ATOM 16917 C CA . TYR A 1 57 ? -10.900 -13.441 3.094 1.00 0.00 64 TYR A CA 11
ATOM 16918 C C . TYR A 1 57 ? -10.892 -12.774 1.717 1.00 0.00 64 TYR A C 11
ATOM 16919 O O . TYR A 1 57 ? -9.837 -12.622 1.103 1.00 0.00 64 TYR A O 11
ATOM 16937 N N . GLN A 1 58 ? -12.080 -12.394 1.272 1.00 0.00 65 GLN A N 11
ATOM 16938 C CA . GLN A 1 58 ? -12.224 -11.747 -0.021 1.00 0.00 65 GLN A CA 11
ATOM 16939 C C . GLN A 1 58 ? -12.494 -10.252 0.160 1.00 0.00 65 GLN A C 11
ATOM 16940 O O . GLN A 1 58 ? -12.288 -9.464 -0.761 1.00 0.00 65 GLN A O 11
ATOM 16954 N N . ASP A 1 59 ? -12.952 -9.907 1.355 1.00 0.00 66 ASP A N 11
ATOM 16955 C CA . ASP A 1 59 ? -13.252 -8.520 1.669 1.00 0.00 66 ASP A CA 11
ATOM 16956 C C . ASP A 1 59 ? -12.702 -8.185 3.057 1.00 0.00 66 ASP A C 11
ATOM 16957 O O . ASP A 1 59 ? -12.905 -8.939 4.007 1.00 0.00 66 ASP A O 11
ATOM 16966 N N . GLN A 1 60 ? -12.016 -7.054 3.129 1.00 0.00 67 GLN A N 11
ATOM 16967 C CA . GLN A 1 60 ? -11.435 -6.610 4.384 1.00 0.00 67 GLN A CA 11
ATOM 16968 C C . GLN A 1 60 ? -12.520 -6.480 5.455 1.00 0.00 67 GLN A C 11
ATOM 16969 O O . GLN A 1 60 ? -12.288 -6.793 6.622 1.00 0.00 67 GLN A O 11
ATOM 16983 N N . GLU A 1 61 ? -13.683 -6.017 5.020 1.00 0.00 68 GLU A N 11
ATOM 16984 C CA . GLU A 1 61 ? -14.805 -5.841 5.927 1.00 0.00 68 GLU A CA 11
ATOM 16985 C C . GLU A 1 61 ? -15.240 -7.191 6.501 1.00 0.00 68 GLU A C 11
ATOM 16986 O O . GLU A 1 61 ? -15.599 -7.284 7.674 1.00 0.00 68 GLU A O 11
ATOM 16998 N N . THR A 1 62 ? -15.192 -8.204 5.648 1.00 0.00 69 THR A N 11
ATOM 16999 C CA . THR A 1 62 ? -15.576 -9.545 6.057 1.00 0.00 69 THR A CA 11
ATOM 17000 C C . THR A 1 62 ? -14.570 -10.104 7.065 1.00 0.00 69 THR A C 11
ATOM 17001 O O . THR A 1 62 ? -14.957 -10.732 8.050 1.00 0.00 69 THR A O 11
ATOM 17012 N N . ALA A 1 63 ? -13.300 -9.856 6.785 1.00 0.00 70 ALA A N 11
ATOM 17013 C CA . ALA A 1 63 ? -12.236 -10.327 7.655 1.00 0.00 70 ALA A CA 11
ATOM 17014 C C . ALA A 1 63 ? -12.300 -9.574 8.986 1.00 0.00 70 ALA A C 11
ATOM 17015 O O . ALA A 1 63 ? -12.090 -10.161 10.046 1.00 0.00 70 ALA A O 11
ATOM 17022 N N . LEU A 1 64 ? -12.591 -8.285 8.886 1.00 0.00 71 LEU A N 11
ATOM 17023 C CA . LEU A 1 64 ? -12.686 -7.446 10.069 1.00 0.00 71 LEU A CA 11
ATOM 17024 C C . LEU A 1 64 ? -13.923 -7.846 10.875 1.00 0.00 71 LEU A C 11
ATOM 17025 O O . LEU A 1 64 ? -13.863 -7.953 12.099 1.00 0.00 71 LEU A O 11
ATOM 17041 N N . SER A 1 65 ? -15.016 -8.057 10.156 1.00 0.00 72 SER A N 11
ATOM 17042 C CA . SER A 1 65 ? -16.265 -8.444 10.790 1.00 0.00 72 SER A CA 11
ATOM 17043 C C . SER A 1 65 ? -16.106 -9.802 11.476 1.00 0.00 72 SER A C 11
ATOM 17044 O O . SER A 1 65 ? -16.645 -10.020 12.560 1.00 0.00 72 SER A O 11
ATOM 17052 N N . ALA A 1 66 ? -15.364 -10.679 10.817 1.00 0.00 73 ALA A N 11
ATOM 17053 C CA . ALA A 1 66 ? -15.126 -12.009 11.350 1.00 0.00 73 ALA A CA 11
ATOM 17054 C C . ALA A 1 66 ? -14.280 -11.902 12.620 1.00 0.00 73 ALA A C 11
ATOM 17055 O O . ALA A 1 66 ? -14.497 -12.641 13.579 1.00 0.00 73 ALA A O 11
ATOM 17062 N N . MET A 1 67 ? -13.334 -10.976 12.585 1.00 0.00 74 MET A N 11
ATOM 17063 C CA . MET A 1 67 ? -12.454 -10.762 13.722 1.00 0.00 74 MET A CA 11
ATOM 17064 C C . MET A 1 67 ? -13.244 -10.300 14.948 1.00 0.00 74 MET A C 11
ATOM 17065 O O . MET A 1 67 ? -13.054 -10.821 16.046 1.00 0.00 74 MET A O 11
ATOM 17079 N N . ARG A 1 68 ? -14.114 -9.327 14.719 1.00 0.00 75 ARG A N 11
ATOM 17080 C CA . ARG A 1 68 ? -14.934 -8.789 15.791 1.00 0.00 75 ARG A CA 11
ATOM 17081 C C . ARG A 1 68 ? -16.094 -9.738 16.099 1.00 0.00 75 ARG A C 11
ATOM 17082 O O . ARG A 1 68 ? -16.618 -9.743 17.212 1.00 0.00 75 ARG A O 11
ATOM 17103 N N . ASN A 1 69 ? -16.462 -10.518 15.093 1.00 0.00 76 ASN A N 11
ATOM 17104 C CA . ASN A 1 69 ? -17.550 -11.468 15.243 1.00 0.00 76 ASN A CA 11
ATOM 17105 C C . ASN A 1 69 ? -17.057 -12.682 16.032 1.00 0.00 76 ASN A C 11
ATOM 17106 O O . ASN A 1 69 ? -17.818 -13.291 16.783 1.00 0.00 76 ASN A O 11
ATOM 17117 N N . LEU A 1 70 ? -15.785 -12.999 15.836 1.00 0.00 77 LEU A N 11
ATOM 17118 C CA . LEU A 1 70 ? -15.181 -14.129 16.520 1.00 0.00 77 LEU A CA 11
ATOM 17119 C C . LEU A 1 70 ? -14.248 -13.616 17.618 1.00 0.00 77 LEU A C 11
ATOM 17120 O O . LEU A 1 70 ? -14.682 -13.375 18.744 1.00 0.00 77 LEU A O 11
ATOM 17136 N N . ASN A 1 71 ? -12.984 -13.464 17.253 1.00 0.00 78 ASN A N 11
ATOM 17137 C CA . ASN A 1 71 ? -11.985 -12.983 18.193 1.00 0.00 78 ASN A CA 11
ATOM 17138 C C . ASN A 1 71 ? -12.273 -13.566 19.578 1.00 0.00 78 ASN A C 11
ATOM 17139 O O . ASN A 1 71 ? -12.955 -12.942 20.389 1.00 0.00 78 ASN A O 11
ATOM 17150 N N . GLY A 1 72 ? -11.739 -14.757 19.807 1.00 0.00 79 GLY A N 11
ATOM 17151 C CA . GLY A 1 72 ? -11.930 -15.431 21.080 1.00 0.00 79 GLY A CA 11
ATOM 17152 C C . GLY A 1 72 ? -13.291 -16.128 21.132 1.00 0.00 79 GLY A C 11
ATOM 17153 O O . GLY A 1 72 ? -13.927 -16.175 22.184 1.00 0.00 79 GLY A O 11
ATOM 17157 N N . ARG A 1 73 ? -13.697 -16.651 19.985 1.00 0.00 80 ARG A N 11
ATOM 17158 C CA . ARG A 1 73 ? -14.970 -17.343 19.887 1.00 0.00 80 ARG A CA 11
ATOM 17159 C C . ARG A 1 73 ? -14.801 -18.820 20.249 1.00 0.00 80 ARG A C 11
ATOM 17160 O O . ARG A 1 73 ? -14.026 -19.534 19.614 1.00 0.00 80 ARG A O 11
ATOM 17181 N N . GLU A 1 74 ? -15.539 -19.235 21.268 1.00 0.00 81 GLU A N 11
ATOM 17182 C CA . GLU A 1 74 ? -15.480 -20.614 21.722 1.00 0.00 81 GLU A CA 11
ATOM 17183 C C . GLU A 1 74 ? -15.873 -21.563 20.588 1.00 0.00 81 GLU A C 11
ATOM 17184 O O . GLU A 1 74 ? -16.788 -21.273 19.820 1.00 0.00 81 GLU A O 11
ATOM 17196 N N . PHE A 1 75 ? -15.160 -22.678 20.520 1.00 0.00 82 PHE A N 11
ATOM 17197 C CA . PHE A 1 75 ? -15.423 -23.672 19.493 1.00 0.00 82 PHE A CA 11
ATOM 17198 C C . PHE A 1 75 ? -14.635 -24.957 19.758 1.00 0.00 82 PHE A C 11
ATOM 17199 O O . PHE A 1 75 ? -13.406 -24.936 19.809 1.00 0.00 82 PHE A O 11
ATOM 17216 N N . SER A 1 76 ? -15.375 -26.043 19.921 1.00 0.00 83 SER A N 11
ATOM 17217 C CA . SER A 1 76 ? -14.762 -27.335 20.181 1.00 0.00 83 SER A CA 11
ATOM 17218 C C . SER A 1 76 ? -14.215 -27.377 21.609 1.00 0.00 83 SER A C 11
ATOM 17219 O O . SER A 1 76 ? -13.419 -28.251 21.948 1.00 0.00 83 SER A O 11
ATOM 17227 N N . GLY A 1 77 ? -14.665 -26.421 22.409 1.00 0.00 84 GLY A N 11
ATOM 17228 C CA . GLY A 1 77 ? -14.231 -26.338 23.794 1.00 0.00 84 GLY A CA 11
ATOM 17229 C C . GLY A 1 77 ? -12.989 -25.455 23.927 1.00 0.00 84 GLY A C 11
ATOM 17230 O O . GLY A 1 77 ? -12.300 -25.496 24.945 1.00 0.00 84 GLY A O 11
ATOM 17234 N N . ARG A 1 78 ? -12.740 -24.677 22.883 1.00 0.00 85 ARG A N 11
ATOM 17235 C CA . ARG A 1 78 ? -11.593 -23.786 22.871 1.00 0.00 85 ARG A CA 11
ATOM 17236 C C . ARG A 1 78 ? -11.960 -22.457 22.207 1.00 0.00 85 ARG A C 11
ATOM 17237 O O . ARG A 1 78 ? -12.810 -22.417 21.319 1.00 0.00 85 ARG A O 11
ATOM 17258 N N . ALA A 1 79 ? -11.301 -21.402 22.664 1.00 0.00 86 ALA A N 11
ATOM 17259 C CA . ALA A 1 79 ? -11.548 -20.075 22.126 1.00 0.00 86 ALA A CA 11
ATOM 17260 C C . ALA A 1 79 ? -10.727 -19.887 20.849 1.00 0.00 86 ALA A C 11
ATOM 17261 O O . ALA A 1 79 ? -9.552 -20.250 20.802 1.00 0.00 86 ALA A O 11
ATOM 17268 N N . LEU A 1 80 ? -11.377 -19.319 19.844 1.00 0.00 87 LEU A N 11
ATOM 17269 C CA . LEU A 1 80 ? -10.722 -19.078 18.570 1.00 0.00 87 LEU A CA 11
ATOM 17270 C C . LEU A 1 80 ? -10.117 -17.672 18.570 1.00 0.00 87 LEU A C 11
ATOM 17271 O O . LEU A 1 80 ? -10.785 -16.705 18.208 1.00 0.00 87 LEU A O 11
ATOM 17287 N N . ARG A 1 81 ? -8.859 -17.604 18.981 1.00 0.00 88 ARG A N 11
ATOM 17288 C CA . ARG A 1 81 ? -8.157 -16.334 19.033 1.00 0.00 88 ARG A CA 11
ATOM 17289 C C . ARG A 1 81 ? -7.940 -15.788 17.620 1.00 0.00 88 ARG A C 11
ATOM 17290 O O . ARG A 1 81 ? -7.012 -16.202 16.927 1.00 0.00 88 ARG A O 11
ATOM 17311 N N . VAL A 1 82 ? -8.811 -14.868 17.235 1.00 0.00 89 VAL A N 11
ATOM 17312 C CA . VAL A 1 82 ? -8.727 -14.262 15.917 1.00 0.00 89 VAL A CA 11
ATOM 17313 C C . VAL A 1 82 ? -8.213 -12.827 16.053 1.00 0.00 89 VAL A C 11
ATOM 17314 O O . VAL A 1 82 ? -8.828 -12.005 16.730 1.00 0.00 89 VAL A O 11
ATOM 17327 N N . ASP A 1 83 ? -7.090 -12.570 15.397 1.00 0.00 90 ASP A N 11
ATOM 17328 C CA . ASP A 1 83 ? -6.486 -11.249 15.436 1.00 0.00 90 ASP A CA 11
ATOM 17329 C C . ASP A 1 83 ? -5.912 -10.915 14.058 1.00 0.00 90 ASP A C 11
ATOM 17330 O O . ASP A 1 83 ? -5.569 -11.813 13.290 1.00 0.00 90 ASP A O 11
ATOM 17339 N N . ASN A 1 84 ? -5.825 -9.621 13.786 1.00 0.00 91 ASN A N 11
ATOM 17340 C CA . ASN A 1 84 ? -5.298 -9.158 12.514 1.00 0.00 91 ASN A CA 11
ATOM 17341 C C . ASN A 1 84 ? -4.017 -9.928 12.186 1.00 0.00 91 ASN A C 11
ATOM 17342 O O . ASN A 1 84 ? -3.033 -9.845 12.921 1.00 0.00 91 ASN A O 11
ATOM 17353 N N . ALA A 1 85 ? -4.070 -10.660 11.083 1.00 0.00 92 ALA A N 11
ATOM 17354 C CA . ALA A 1 85 ? -2.926 -11.444 10.649 1.00 0.00 92 ALA A CA 11
ATOM 17355 C C . ALA A 1 85 ? -1.758 -10.506 10.340 1.00 0.00 92 ALA A C 11
ATOM 17356 O O . ALA A 1 85 ? -0.621 -10.952 10.194 1.00 0.00 92 ALA A O 11
ATOM 17363 N N . ALA A 1 86 ? -2.078 -9.223 10.248 1.00 0.00 93 ALA A N 11
ATOM 17364 C CA . ALA A 1 86 ? -1.070 -8.219 9.959 1.00 0.00 93 ALA A CA 11
ATOM 17365 C C . ALA A 1 86 ? -0.634 -7.549 11.263 1.00 0.00 93 ALA A C 11
ATOM 17366 O O . ALA A 1 86 ? -0.364 -6.349 11.290 1.00 0.00 93 ALA A O 11
ATOM 17373 N N . SER A 1 87 ? -0.577 -8.354 12.314 1.00 0.00 94 SER A N 11
ATOM 17374 C CA . SER A 1 87 ? -0.179 -7.854 13.619 1.00 0.00 94 SER A CA 11
ATOM 17375 C C . SER A 1 87 ? 1.345 -7.733 13.690 1.00 0.00 94 SER A C 11
ATOM 17376 O O . SER A 1 87 ? 2.061 -8.427 12.970 1.00 0.00 94 SER A O 11
ATOM 17384 N N . GLU A 1 88 ? 1.795 -6.845 14.564 1.00 0.00 95 GLU A N 11
ATOM 17385 C CA . GLU A 1 88 ? 3.221 -6.623 14.738 1.00 0.00 95 GLU A CA 11
ATOM 17386 C C . GLU A 1 88 ? 3.877 -7.855 15.365 1.00 0.00 95 GLU A C 11
ATOM 17387 O O . GLU A 1 88 ? 5.007 -8.202 15.025 1.00 0.00 95 GLU A O 11
ATOM 17399 N N . LYS A 1 89 ? 3.140 -8.482 16.271 1.00 0.00 96 LYS A N 11
ATOM 17400 C CA . LYS A 1 89 ? 3.636 -9.668 16.948 1.00 0.00 96 LYS A CA 11
ATOM 17401 C C . LYS A 1 89 ? 3.522 -10.872 16.010 1.00 0.00 96 LYS A C 11
ATOM 17402 O O . LYS A 1 89 ? 4.358 -11.773 16.047 1.00 0.00 96 LYS A O 11
ATOM 17421 N N . ASN A 1 90 ? 2.480 -10.847 15.192 1.00 0.00 97 ASN A N 11
ATOM 17422 C CA . ASN A 1 90 ? 2.245 -11.925 14.247 1.00 0.00 97 ASN A CA 11
ATOM 17423 C C . ASN A 1 90 ? 3.317 -11.883 13.156 1.00 0.00 97 ASN A C 11
ATOM 17424 O O . ASN A 1 90 ? 3.504 -12.855 12.426 1.00 0.00 97 ASN A O 11
ATOM 17435 N N . LYS A 1 91 ? 3.994 -10.746 13.079 1.00 0.00 98 LYS A N 11
ATOM 17436 C CA . LYS A 1 91 ? 5.043 -10.565 12.090 1.00 0.00 98 LYS A CA 11
ATOM 17437 C C . LYS A 1 91 ? 6.127 -11.623 12.303 1.00 0.00 98 LYS A C 11
ATOM 17438 O O . LYS A 1 91 ? 6.786 -12.042 11.353 1.00 0.00 98 LYS A O 11
ATOM 17457 N N . GLU A 1 92 ? 6.280 -12.023 13.557 1.00 0.00 99 GLU A N 11
ATOM 17458 C CA . GLU A 1 92 ? 7.274 -13.024 13.907 1.00 0.00 99 GLU A CA 11
ATOM 17459 C C . GLU A 1 92 ? 6.853 -14.397 13.379 1.00 0.00 99 GLU A C 11
ATOM 17460 O O . GLU A 1 92 ? 7.688 -15.165 12.903 1.00 0.00 99 GLU A O 11
ATOM 17472 N N . GLU A 1 93 ? 5.560 -14.664 13.483 1.00 0.00 100 GLU A N 11
ATOM 17473 C CA . GLU A 1 93 ? 5.018 -15.931 13.022 1.00 0.00 100 GLU A CA 11
ATOM 17474 C C . GLU A 1 93 ? 5.007 -15.979 11.493 1.00 0.00 100 GLU A C 11
ATOM 17475 O O . GLU A 1 93 ? 5.378 -16.989 10.897 1.00 0.00 100 GLU A O 11
ATOM 17487 N N . LEU A 1 94 ? 4.576 -14.874 10.902 1.00 0.00 101 LEU A N 11
ATOM 17488 C CA . LEU A 1 94 ? 4.511 -14.777 9.453 1.00 0.00 101 LEU A CA 11
ATOM 17489 C C . LEU A 1 94 ? 5.916 -14.942 8.872 1.00 0.00 101 LEU A C 11
ATOM 17490 O O . LEU A 1 94 ? 6.089 -15.564 7.825 1.00 0.00 101 LEU A O 11
ATOM 17506 N N . LYS A 1 95 ? 6.884 -14.375 9.577 1.00 0.00 102 LYS A N 11
ATOM 17507 C CA . LYS A 1 95 ? 8.269 -14.451 9.143 1.00 0.00 102 LYS A CA 11
ATOM 17508 C C . LYS A 1 95 ? 8.582 -15.882 8.703 1.00 0.00 102 LYS A C 11
ATOM 17509 O O . LYS A 1 95 ? 9.410 -16.096 7.818 1.00 0.00 102 LYS A O 11
ATOM 17528 N N . SER A 1 96 ? 7.905 -16.826 9.340 1.00 0.00 103 SER A N 11
ATOM 17529 C CA . SER A 1 96 ? 8.101 -18.231 9.025 1.00 0.00 103 SER A CA 11
ATOM 17530 C C . SER A 1 96 ? 7.205 -18.633 7.851 1.00 0.00 103 SER A C 11
ATOM 17531 O O . SER A 1 96 ? 7.602 -19.439 7.011 1.00 0.00 103 SER A O 11
ATOM 17539 N N . LEU A 1 97 ? 6.014 -18.054 7.832 1.00 0.00 104 LEU A N 11
ATOM 17540 C CA . LEU A 1 97 ? 5.059 -18.343 6.775 1.00 0.00 104 LEU A CA 11
ATOM 17541 C C . LEU A 1 97 ? 5.356 -17.451 5.568 1.00 0.00 104 LEU A C 11
ATOM 17542 O O . LEU A 1 97 ? 4.589 -17.426 4.607 1.00 0.00 104 LEU A O 11
ATOM 17558 N N . GLY A 1 98 ? 6.471 -16.742 5.656 1.00 0.00 105 GLY A N 11
ATOM 17559 C CA . GLY A 1 98 ? 6.879 -15.851 4.583 1.00 0.00 105 GLY A CA 11
ATOM 17560 C C . GLY A 1 98 ? 6.625 -16.489 3.215 1.00 0.00 105 GLY A C 11
ATOM 17561 O O . GLY A 1 98 ? 7.184 -17.538 2.902 1.00 0.00 105 GLY A O 11
ATOM 17565 N N . THR A 1 99 ? 5.781 -15.827 2.438 1.00 0.00 106 THR A N 11
ATOM 17566 C CA . THR A 1 99 ? 5.445 -16.316 1.111 1.00 0.00 106 THR A CA 11
ATOM 17567 C C . THR A 1 99 ? 5.314 -17.840 1.121 1.00 0.00 106 THR A C 11
ATOM 17568 O O . THR A 1 99 ? 4.263 -18.374 1.473 1.00 0.00 106 THR A O 11
ATOM 17579 N N . GLY A 1 100 ? 6.396 -18.498 0.732 1.00 0.00 107 GLY A N 11
ATOM 17580 C CA . GLY A 1 100 ? 6.415 -19.950 0.693 1.00 0.00 107 GLY A CA 11
ATOM 17581 C C . GLY A 1 100 ? 5.812 -20.471 -0.614 1.00 0.00 107 GLY A C 11
ATOM 17582 O O . GLY A 1 100 ? 5.654 -19.717 -1.572 1.00 0.00 107 GLY A O 11
ATOM 17586 N N . ALA A 1 101 ? 5.492 -21.757 -0.609 1.00 0.00 108 ALA A N 11
ATOM 17587 C CA . ALA A 1 101 ? 4.911 -22.387 -1.782 1.00 0.00 108 ALA A CA 11
ATOM 17588 C C . ALA A 1 101 ? 4.567 -23.842 -1.456 1.00 0.00 108 ALA A C 11
ATOM 17589 O O . ALA A 1 101 ? 5.384 -24.738 -1.665 1.00 0.00 108 ALA A O 11
ATOM 17596 N N . PRO A 1 102 ? 3.326 -24.037 -0.936 1.00 0.00 109 PRO A N 11
ATOM 17597 C CA . PRO A 1 102 ? 2.865 -25.368 -0.579 1.00 0.00 109 PRO A CA 11
ATOM 17598 C C . PRO A 1 102 ? 2.507 -26.177 -1.827 1.00 0.00 109 PRO A C 11
ATOM 17599 O O . PRO A 1 102 ? 1.920 -25.646 -2.769 1.00 0.00 109 PRO A O 11
ATOM 17610 N N . VAL A 1 103 ? 2.876 -27.450 -1.795 1.00 0.00 110 VAL A N 11
ATOM 17611 C CA . VAL A 1 103 ? 2.601 -28.337 -2.912 1.00 0.00 110 VAL A CA 11
ATOM 17612 C C . VAL A 1 103 ? 1.733 -29.502 -2.431 1.00 0.00 110 VAL A C 11
ATOM 17613 O O . VAL A 1 103 ? 1.954 -30.038 -1.346 1.00 0.00 110 VAL A O 11
ATOM 17626 N N . ILE A 1 104 ? 0.764 -29.859 -3.261 1.00 0.00 111 ILE A N 11
ATOM 17627 C CA . ILE A 1 104 ? -0.138 -30.950 -2.934 1.00 0.00 111 ILE A CA 11
ATOM 17628 C C . ILE A 1 104 ? 0.142 -32.133 -3.863 1.00 0.00 111 ILE A C 11
ATOM 17629 O O . ILE A 1 104 ? 1.132 -32.841 -3.691 1.00 0.00 111 ILE A O 11
ATOM 17645 N N . ASP A 1 1 ? 1.325 0.000 0.000 1.00 0.00 8 ASP A N 12
ATOM 17646 C CA . ASP A 1 1 ? 2.073 0.000 -1.245 1.00 0.00 8 ASP A CA 12
ATOM 17647 C C . ASP A 1 1 ? 3.560 0.197 -0.942 1.00 0.00 8 ASP A C 12
ATOM 17648 O O . ASP A 1 1 ? 4.397 -0.588 -1.386 1.00 0.00 8 ASP A O 12
ATOM 17657 N N . PRO A 1 2 ? 3.851 1.276 -0.168 1.00 0.00 9 PRO A N 12
ATOM 17658 C CA . PRO A 1 2 ? 5.222 1.586 0.200 1.00 0.00 9 PRO A CA 12
ATOM 17659 C C . PRO A 1 2 ? 5.728 0.630 1.282 1.00 0.00 9 PRO A C 12
ATOM 17660 O O . PRO A 1 2 ? 5.159 -0.441 1.485 1.00 0.00 9 PRO A O 12
ATOM 17671 N N . ALA A 1 3 ? 6.793 1.052 1.948 1.00 0.00 10 ALA A N 12
ATOM 17672 C CA . ALA A 1 3 ? 7.383 0.247 3.004 1.00 0.00 10 ALA A CA 12
ATOM 17673 C C . ALA A 1 3 ? 6.635 0.505 4.314 1.00 0.00 10 ALA A C 12
ATOM 17674 O O . ALA A 1 3 ? 7.254 0.763 5.346 1.00 0.00 10 ALA A O 12
ATOM 17681 N N . VAL A 1 4 ? 5.315 0.428 4.230 1.00 0.00 11 VAL A N 12
ATOM 17682 C CA . VAL A 1 4 ? 4.477 0.650 5.396 1.00 0.00 11 VAL A CA 12
ATOM 17683 C C . VAL A 1 4 ? 4.585 -0.554 6.333 1.00 0.00 11 VAL A C 12
ATOM 17684 O O . VAL A 1 4 ? 4.507 -0.406 7.552 1.00 0.00 11 VAL A O 12
ATOM 17697 N N . ASP A 1 5 ? 4.763 -1.720 5.729 1.00 0.00 12 ASP A N 12
ATOM 17698 C CA . ASP A 1 5 ? 4.883 -2.949 6.495 1.00 0.00 12 ASP A CA 12
ATOM 17699 C C . ASP A 1 5 ? 6.235 -2.969 7.211 1.00 0.00 12 ASP A C 12
ATOM 17700 O O . ASP A 1 5 ? 6.343 -3.475 8.327 1.00 0.00 12 ASP A O 12
ATOM 17709 N N . ARG A 1 6 ? 7.233 -2.411 6.541 1.00 0.00 13 ARG A N 12
ATOM 17710 C CA . ARG A 1 6 ? 8.573 -2.358 7.099 1.00 0.00 13 ARG A CA 12
ATOM 17711 C C . ARG A 1 6 ? 8.558 -1.634 8.447 1.00 0.00 13 ARG A C 12
ATOM 17712 O O . ARG A 1 6 ? 9.287 -2.007 9.365 1.00 0.00 13 ARG A O 12
ATOM 17733 N N . SER A 1 7 ? 7.720 -0.610 8.523 1.00 0.00 14 SER A N 12
ATOM 17734 C CA . SER A 1 7 ? 7.600 0.170 9.744 1.00 0.00 14 SER A CA 12
ATOM 17735 C C . SER A 1 7 ? 7.122 -0.723 10.891 1.00 0.00 14 SER A C 12
ATOM 17736 O O . SER A 1 7 ? 7.516 -0.527 12.040 1.00 0.00 14 SER A O 12
ATOM 17744 N N . LEU A 1 8 ? 6.281 -1.684 10.539 1.00 0.00 15 LEU A N 12
ATOM 17745 C CA . LEU A 1 8 ? 5.745 -2.607 11.525 1.00 0.00 15 LEU A CA 12
ATOM 17746 C C . LEU A 1 8 ? 6.865 -3.525 12.020 1.00 0.00 15 LEU A C 12
ATOM 17747 O O . LEU A 1 8 ? 6.726 -4.180 13.051 1.00 0.00 15 LEU A O 12
ATOM 17763 N N . ARG A 1 9 ? 7.951 -3.542 11.261 1.00 0.00 16 ARG A N 12
ATOM 17764 C CA . ARG A 1 9 ? 9.095 -4.368 11.609 1.00 0.00 16 ARG A CA 12
ATOM 17765 C C . ARG A 1 9 ? 10.184 -3.517 12.266 1.00 0.00 16 ARG A C 12
ATOM 17766 O O . ARG A 1 9 ? 10.486 -3.692 13.445 1.00 0.00 16 ARG A O 12
ATOM 17787 N N . SER A 1 10 ? 10.743 -2.615 11.473 1.00 0.00 17 SER A N 12
ATOM 17788 C CA . SER A 1 10 ? 11.792 -1.736 11.962 1.00 0.00 17 SER A CA 12
ATOM 17789 C C . SER A 1 10 ? 11.511 -1.344 13.414 1.00 0.00 17 SER A C 12
ATOM 17790 O O . SER A 1 10 ? 10.527 -0.661 13.697 1.00 0.00 17 SER A O 12
ATOM 17798 N N . VAL A 1 11 ? 12.392 -1.791 14.296 1.00 0.00 18 VAL A N 12
ATOM 17799 C CA . VAL A 1 11 ? 12.251 -1.495 15.712 1.00 0.00 18 VAL A CA 12
ATOM 17800 C C . VAL A 1 11 ? 13.365 -0.539 16.142 1.00 0.00 18 VAL A C 12
ATOM 17801 O O . VAL A 1 11 ? 14.545 -0.825 15.943 1.00 0.00 18 VAL A O 12
ATOM 17814 N N . PHE A 1 12 ? 12.951 0.577 16.724 1.00 0.00 19 PHE A N 12
ATOM 17815 C CA . PHE A 1 12 ? 13.899 1.577 17.184 1.00 0.00 19 PHE A CA 12
ATOM 17816 C C . PHE A 1 12 ? 14.578 1.134 18.481 1.00 0.00 19 PHE A C 12
ATOM 17817 O O . PHE A 1 12 ? 13.907 0.749 19.437 1.00 0.00 19 PHE A O 12
ATOM 17834 N N . VAL A 1 13 ? 15.902 1.202 18.472 1.00 0.00 20 VAL A N 12
ATOM 17835 C CA . VAL A 1 13 ? 16.679 0.813 19.637 1.00 0.00 20 VAL A CA 12
ATOM 17836 C C . VAL A 1 13 ? 17.376 2.046 20.215 1.00 0.00 20 VAL A C 12
ATOM 17837 O O . VAL A 1 13 ? 17.977 2.826 19.478 1.00 0.00 20 VAL A O 12
ATOM 17850 N N . GLY A 1 14 ? 17.273 2.182 21.529 1.00 0.00 21 GLY A N 12
ATOM 17851 C CA . GLY A 1 14 ? 17.886 3.307 22.215 1.00 0.00 21 GLY A CA 12
ATOM 17852 C C . GLY A 1 14 ? 18.560 2.857 23.513 1.00 0.00 21 GLY A C 12
ATOM 17853 O O . GLY A 1 14 ? 18.598 1.665 23.816 1.00 0.00 21 GLY A O 12
ATOM 17857 N N . ASN A 1 15 ? 19.075 3.834 24.244 1.00 0.00 22 ASN A N 12
ATOM 17858 C CA . ASN A 1 15 ? 19.745 3.553 25.503 1.00 0.00 22 ASN A CA 12
ATOM 17859 C C . ASN A 1 15 ? 20.981 2.692 25.236 1.00 0.00 22 ASN A C 12
ATOM 17860 O O . ASN A 1 15 ? 21.472 2.009 26.134 1.00 0.00 22 ASN A O 12
ATOM 17871 N N . ILE A 1 16 ? 21.450 2.753 23.998 1.00 0.00 23 ILE A N 12
ATOM 17872 C CA . ILE A 1 16 ? 22.620 1.988 23.603 1.00 0.00 23 ILE A CA 12
ATOM 17873 C C . ILE A 1 16 ? 23.864 2.872 23.712 1.00 0.00 23 ILE A C 12
ATOM 17874 O O . ILE A 1 16 ? 24.000 3.851 22.981 1.00 0.00 23 ILE A O 12
ATOM 17890 N N . PRO A 1 17 ? 24.763 2.485 24.656 1.00 0.00 24 PRO A N 12
ATOM 17891 C CA . PRO A 1 17 ? 25.991 3.231 24.872 1.00 0.00 24 PRO A CA 12
ATOM 17892 C C . PRO A 1 17 ? 26.998 2.963 23.752 1.00 0.00 24 PRO A C 12
ATOM 17893 O O . PRO A 1 17 ? 26.751 2.137 22.874 1.00 0.00 24 PRO A O 12
ATOM 17904 N N . TYR A 1 18 ? 28.113 3.675 23.820 1.00 0.00 25 TYR A N 12
ATOM 17905 C CA . TYR A 1 18 ? 29.160 3.525 22.823 1.00 0.00 25 TYR A CA 12
ATOM 17906 C C . TYR A 1 18 ? 29.896 2.195 22.998 1.00 0.00 25 TYR A C 12
ATOM 17907 O O . TYR A 1 18 ? 30.781 1.863 22.211 1.00 0.00 25 TYR A O 12
ATOM 17925 N N . GLU A 1 19 ? 29.504 1.470 24.035 1.00 0.00 26 GLU A N 12
ATOM 17926 C CA . GLU A 1 19 ? 30.116 0.184 24.323 1.00 0.00 26 GLU A CA 12
ATOM 17927 C C . GLU A 1 19 ? 29.339 -0.940 23.635 1.00 0.00 26 GLU A C 12
ATOM 17928 O O . GLU A 1 19 ? 29.792 -2.083 23.604 1.00 0.00 26 GLU A O 12
ATOM 17940 N N . ALA A 1 20 ? 28.183 -0.575 23.100 1.00 0.00 27 ALA A N 12
ATOM 17941 C CA . ALA A 1 20 ? 27.340 -1.539 22.414 1.00 0.00 27 ALA A CA 12
ATOM 17942 C C . ALA A 1 20 ? 27.161 -1.108 20.956 1.00 0.00 27 ALA A C 12
ATOM 17943 O O . ALA A 1 20 ? 26.352 -0.230 20.660 1.00 0.00 27 ALA A O 12
ATOM 17950 N N . THR A 1 21 ? 27.931 -1.745 20.086 1.00 0.00 28 THR A N 12
ATOM 17951 C CA . THR A 1 21 ? 27.868 -1.438 18.667 1.00 0.00 28 THR A CA 12
ATOM 17952 C C . THR A 1 21 ? 26.837 -2.331 17.973 1.00 0.00 28 THR A C 12
ATOM 17953 O O . THR A 1 21 ? 26.276 -3.234 18.592 1.00 0.00 28 THR A O 12
ATOM 17964 N N . GLU A 1 22 ? 26.619 -2.048 16.698 1.00 0.00 29 GLU A N 12
ATOM 17965 C CA . GLU A 1 22 ? 25.666 -2.814 15.913 1.00 0.00 29 GLU A CA 12
ATOM 17966 C C . GLU A 1 22 ? 26.049 -4.296 15.912 1.00 0.00 29 GLU A C 12
ATOM 17967 O O . GLU A 1 22 ? 25.183 -5.164 15.816 1.00 0.00 29 GLU A O 12
ATOM 17979 N N . GLU A 1 23 ? 27.347 -4.539 16.021 1.00 0.00 30 GLU A N 12
ATOM 17980 C CA . GLU A 1 23 ? 27.855 -5.900 16.034 1.00 0.00 30 GLU A CA 12
ATOM 17981 C C . GLU A 1 23 ? 27.272 -6.673 17.218 1.00 0.00 30 GLU A C 12
ATOM 17982 O O . GLU A 1 23 ? 27.036 -7.877 17.123 1.00 0.00 30 GLU A O 12
ATOM 17994 N N . GLN A 1 24 ? 27.056 -5.950 18.307 1.00 0.00 31 GLN A N 12
ATOM 17995 C CA . GLN A 1 24 ? 26.505 -6.552 19.509 1.00 0.00 31 GLN A CA 12
ATOM 17996 C C . GLN A 1 24 ? 24.977 -6.470 19.491 1.00 0.00 31 GLN A C 12
ATOM 17997 O O . GLN A 1 24 ? 24.296 -7.447 19.800 1.00 0.00 31 GLN A O 12
ATOM 18011 N N . LEU A 1 25 ? 24.483 -5.296 19.128 1.00 0.00 32 LEU A N 12
ATOM 18012 C CA . LEU A 1 25 ? 23.049 -5.074 19.066 1.00 0.00 32 LEU A CA 12
ATOM 18013 C C . LEU A 1 25 ? 22.419 -6.098 18.120 1.00 0.00 32 LEU A C 12
ATOM 18014 O O . LEU A 1 25 ? 21.429 -6.741 18.465 1.00 0.00 32 LEU A O 12
ATOM 18030 N N . LYS A 1 26 ? 23.019 -6.218 16.944 1.00 0.00 33 LYS A N 12
ATOM 18031 C CA . LYS A 1 26 ? 22.529 -7.153 15.946 1.00 0.00 33 LYS A CA 12
ATOM 18032 C C . LYS A 1 26 ? 22.603 -8.575 16.505 1.00 0.00 33 LYS A C 12
ATOM 18033 O O . LYS A 1 26 ? 21.718 -9.391 16.255 1.00 0.00 33 LYS A O 12
ATOM 18052 N N . ASP A 1 27 ? 23.668 -8.828 17.253 1.00 0.00 34 ASP A N 12
ATOM 18053 C CA . ASP A 1 27 ? 23.869 -10.137 17.849 1.00 0.00 34 ASP A CA 12
ATOM 18054 C C . ASP A 1 27 ? 22.761 -10.403 18.870 1.00 0.00 34 ASP A C 12
ATOM 18055 O O . ASP A 1 27 ? 22.251 -11.519 18.962 1.00 0.00 34 ASP A O 12
ATOM 18064 N N . ILE A 1 28 ? 22.420 -9.360 19.612 1.00 0.00 35 ILE A N 12
ATOM 18065 C CA . ILE A 1 28 ? 21.382 -9.467 20.623 1.00 0.00 35 ILE A CA 12
ATOM 18066 C C . ILE A 1 28 ? 20.030 -9.676 19.938 1.00 0.00 35 ILE A C 12
ATOM 18067 O O . ILE A 1 28 ? 19.254 -10.542 20.339 1.00 0.00 35 ILE A O 12
ATOM 18083 N N . PHE A 1 29 ? 19.788 -8.867 18.916 1.00 0.00 36 PHE A N 12
ATOM 18084 C CA . PHE A 1 29 ? 18.543 -8.953 18.172 1.00 0.00 36 PHE A CA 12
ATOM 18085 C C . PHE A 1 29 ? 18.458 -10.268 17.395 1.00 0.00 36 PHE A C 12
ATOM 18086 O O . PHE A 1 29 ? 17.367 -10.783 17.157 1.00 0.00 36 PHE A O 12
ATOM 18103 N N . SER A 1 30 ? 19.624 -10.773 17.020 1.00 0.00 37 SER A N 12
ATOM 18104 C CA . SER A 1 30 ? 19.696 -12.018 16.275 1.00 0.00 37 SER A CA 12
ATOM 18105 C C . SER A 1 30 ? 19.147 -13.168 17.122 1.00 0.00 37 SER A C 12
ATOM 18106 O O . SER A 1 30 ? 18.477 -14.060 16.604 1.00 0.00 37 SER A O 12
ATOM 18114 N N . GLU A 1 31 ? 19.452 -13.109 18.410 1.00 0.00 38 GLU A N 12
ATOM 18115 C CA . GLU A 1 31 ? 18.998 -14.134 19.334 1.00 0.00 38 GLU A CA 12
ATOM 18116 C C . GLU A 1 31 ? 17.471 -14.118 19.436 1.00 0.00 38 GLU A C 12
ATOM 18117 O O . GLU A 1 31 ? 16.872 -15.042 19.984 1.00 0.00 38 GLU A O 12
ATOM 18129 N N . VAL A 1 32 ? 16.885 -13.058 18.900 1.00 0.00 39 VAL A N 12
ATOM 18130 C CA . VAL A 1 32 ? 15.440 -12.909 18.924 1.00 0.00 39 VAL A CA 12
ATOM 18131 C C . VAL A 1 32 ? 14.876 -13.228 17.538 1.00 0.00 39 VAL A C 12
ATOM 18132 O O . VAL A 1 32 ? 13.687 -13.033 17.288 1.00 0.00 39 VAL A O 12
ATOM 18145 N N . GLY A 1 33 ? 15.755 -13.712 16.673 1.00 0.00 40 GLY A N 12
ATOM 18146 C CA . GLY A 1 33 ? 15.359 -14.059 15.319 1.00 0.00 40 GLY A CA 12
ATOM 18147 C C . GLY A 1 33 ? 16.394 -13.571 14.303 1.00 0.00 40 GLY A C 12
ATOM 18148 O O . GLY A 1 33 ? 17.420 -13.007 14.679 1.00 0.00 40 GLY A O 12
ATOM 18152 N N . PRO A 1 34 ? 16.080 -13.812 13.002 1.00 0.00 41 PRO A N 12
ATOM 18153 C CA . PRO A 1 34 ? 16.970 -13.403 11.929 1.00 0.00 41 PRO A CA 12
ATOM 18154 C C . PRO A 1 34 ? 16.898 -11.891 11.703 1.00 0.00 41 PRO A C 12
ATOM 18155 O O . PRO A 1 34 ? 15.825 -11.350 11.443 1.00 0.00 41 PRO A O 12
ATOM 18166 N N . VAL A 1 35 ? 18.054 -11.253 11.809 1.00 0.00 42 VAL A N 12
ATOM 18167 C CA . VAL A 1 35 ? 18.136 -9.815 11.620 1.00 0.00 42 VAL A CA 12
ATOM 18168 C C . VAL A 1 35 ? 18.392 -9.514 10.142 1.00 0.00 42 VAL A C 12
ATOM 18169 O O . VAL A 1 35 ? 19.377 -9.979 9.571 1.00 0.00 42 VAL A O 12
ATOM 18182 N N . VAL A 1 36 ? 17.487 -8.737 9.563 1.00 0.00 43 VAL A N 12
ATOM 18183 C CA . VAL A 1 36 ? 17.603 -8.368 8.163 1.00 0.00 43 VAL A CA 12
ATOM 18184 C C . VAL A 1 36 ? 18.607 -7.223 8.023 1.00 0.00 43 VAL A C 12
ATOM 18185 O O . VAL A 1 36 ? 19.692 -7.407 7.473 1.00 0.00 43 VAL A O 12
ATOM 18198 N N . SER A 1 37 ? 18.210 -6.065 8.530 1.00 0.00 44 SER A N 12
ATOM 18199 C CA . SER A 1 37 ? 19.062 -4.889 8.468 1.00 0.00 44 SER A CA 12
ATOM 18200 C C . SER A 1 37 ? 19.058 -4.169 9.818 1.00 0.00 44 SER A C 12
ATOM 18201 O O . SER A 1 37 ? 18.259 -4.492 10.696 1.00 0.00 44 SER A O 12
ATOM 18209 N N . PHE A 1 38 ? 19.961 -3.207 9.942 1.00 0.00 45 PHE A N 12
ATOM 18210 C CA . PHE A 1 38 ? 20.072 -2.439 11.170 1.00 0.00 45 PHE A CA 12
ATOM 18211 C C . PHE A 1 38 ? 21.025 -1.255 10.992 1.00 0.00 45 PHE A C 12
ATOM 18212 O O . PHE A 1 38 ? 22.224 -1.443 10.797 1.00 0.00 45 PHE A O 12
ATOM 18229 N N . ARG A 1 39 ? 20.454 -0.061 11.066 1.00 0.00 46 ARG A N 12
ATOM 18230 C CA . ARG A 1 39 ? 21.238 1.153 10.915 1.00 0.00 46 ARG A CA 12
ATOM 18231 C C . ARG A 1 39 ? 20.926 2.130 12.051 1.00 0.00 46 ARG A C 12
ATOM 18232 O O . ARG A 1 39 ? 19.762 2.356 12.378 1.00 0.00 46 ARG A O 12
ATOM 18253 N N . LEU A 1 40 ? 21.987 2.684 12.619 1.00 0.00 47 LEU A N 12
ATOM 18254 C CA . LEU A 1 40 ? 21.841 3.632 13.711 1.00 0.00 47 LEU A CA 12
ATOM 18255 C C . LEU A 1 40 ? 22.241 5.027 13.227 1.00 0.00 47 LEU A C 12
ATOM 18256 O O . LEU A 1 40 ? 22.828 5.171 12.155 1.00 0.00 47 LEU A O 12
ATOM 18272 N N . VAL A 1 41 ? 21.907 6.019 14.039 1.00 0.00 48 VAL A N 12
ATOM 18273 C CA . VAL A 1 41 ? 22.224 7.398 13.707 1.00 0.00 48 VAL A CA 12
ATOM 18274 C C . VAL A 1 41 ? 23.638 7.723 14.193 1.00 0.00 48 VAL A C 12
ATOM 18275 O O . VAL A 1 41 ? 23.931 7.609 15.382 1.00 0.00 48 VAL A O 12
ATOM 18288 N N . TYR A 1 42 ? 24.477 8.120 13.248 1.00 0.00 49 TYR A N 12
ATOM 18289 C CA . TYR A 1 42 ? 25.853 8.463 13.564 1.00 0.00 49 TYR A CA 12
ATOM 18290 C C . TYR A 1 42 ? 26.182 9.887 13.112 1.00 0.00 49 TYR A C 12
ATOM 18291 O O . TYR A 1 42 ? 26.106 10.198 11.924 1.00 0.00 49 TYR A O 12
ATOM 18309 N N . ASP A 1 43 ? 26.541 10.714 14.082 1.00 0.00 50 ASP A N 12
ATOM 18310 C CA . ASP A 1 43 ? 26.882 12.098 13.799 1.00 0.00 50 ASP A CA 12
ATOM 18311 C C . ASP A 1 43 ? 28.222 12.148 13.063 1.00 0.00 50 ASP A C 12
ATOM 18312 O O . ASP A 1 43 ? 29.269 11.891 13.654 1.00 0.00 50 ASP A O 12
ATOM 18321 N N . ARG A 1 44 ? 28.146 12.480 11.782 1.00 0.00 51 ARG A N 12
ATOM 18322 C CA . ARG A 1 44 ? 29.340 12.567 10.959 1.00 0.00 51 ARG A CA 12
ATOM 18323 C C . ARG A 1 44 ? 30.143 13.818 11.320 1.00 0.00 51 ARG A C 12
ATOM 18324 O O . ARG A 1 44 ? 31.367 13.833 11.192 1.00 0.00 51 ARG A O 12
ATOM 18345 N N . GLU A 1 45 ? 29.423 14.838 11.764 1.00 0.00 52 GLU A N 12
ATOM 18346 C CA . GLU A 1 45 ? 30.054 16.090 12.145 1.00 0.00 52 GLU A CA 12
ATOM 18347 C C . GLU A 1 45 ? 30.842 15.915 13.444 1.00 0.00 52 GLU A C 12
ATOM 18348 O O . GLU A 1 45 ? 31.867 16.564 13.645 1.00 0.00 52 GLU A O 12
ATOM 18360 N N . THR A 1 46 ? 30.334 15.033 14.292 1.00 0.00 53 THR A N 12
ATOM 18361 C CA . THR A 1 46 ? 30.979 14.763 15.567 1.00 0.00 53 THR A CA 12
ATOM 18362 C C . THR A 1 46 ? 31.665 13.396 15.539 1.00 0.00 53 THR A C 12
ATOM 18363 O O . THR A 1 46 ? 32.339 13.016 16.495 1.00 0.00 53 THR A O 12
ATOM 18374 N N . GLY A 1 47 ? 31.470 12.694 14.432 1.00 0.00 54 GLY A N 12
ATOM 18375 C CA . GLY A 1 47 ? 32.062 11.378 14.267 1.00 0.00 54 GLY A CA 12
ATOM 18376 C C . GLY A 1 47 ? 31.685 10.458 15.430 1.00 0.00 54 GLY A C 12
ATOM 18377 O O . GLY A 1 47 ? 32.321 9.426 15.641 1.00 0.00 54 GLY A O 12
ATOM 18381 N N . LYS A 1 48 ? 30.652 10.864 16.153 1.00 0.00 55 LYS A N 12
ATOM 18382 C CA . LYS A 1 48 ? 30.183 10.089 17.289 1.00 0.00 55 LYS A CA 12
ATOM 18383 C C . LYS A 1 48 ? 28.745 9.634 17.032 1.00 0.00 55 LYS A C 12
ATOM 18384 O O . LYS A 1 48 ? 27.964 10.353 16.411 1.00 0.00 55 LYS A O 12
ATOM 18403 N N . PRO A 1 49 ? 28.430 8.410 17.536 1.00 0.00 56 PRO A N 12
ATOM 18404 C CA . PRO A 1 49 ? 27.100 7.851 17.367 1.00 0.00 56 PRO A CA 12
ATOM 18405 C C . PRO A 1 49 ? 26.096 8.531 18.300 1.00 0.00 56 PRO A C 12
ATOM 18406 O O . PRO A 1 49 ? 26.399 8.782 19.465 1.00 0.00 56 PRO A O 12
ATOM 18417 N N . LYS A 1 50 ? 24.923 8.811 17.752 1.00 0.00 57 LYS A N 12
ATOM 18418 C CA . LYS A 1 50 ? 23.873 9.458 18.521 1.00 0.00 57 LYS A CA 12
ATOM 18419 C C . LYS A 1 50 ? 23.608 8.651 19.793 1.00 0.00 57 LYS A C 12
ATOM 18420 O O . LYS A 1 50 ? 23.717 9.177 20.900 1.00 0.00 57 LYS A O 12
ATOM 18439 N N . GLY A 1 51 ? 23.266 7.387 19.594 1.00 0.00 58 GLY A N 12
ATOM 18440 C CA . GLY A 1 51 ? 22.984 6.502 20.711 1.00 0.00 58 GLY A CA 12
ATOM 18441 C C . GLY A 1 51 ? 21.778 5.608 20.413 1.00 0.00 58 GLY A C 12
ATOM 18442 O O . GLY A 1 51 ? 21.569 4.598 21.084 1.00 0.00 58 GLY A O 12
ATOM 18446 N N . TYR A 1 52 ? 21.017 6.013 19.408 1.00 0.00 59 TYR A N 12
ATOM 18447 C CA . TYR A 1 52 ? 19.837 5.262 19.013 1.00 0.00 59 TYR A CA 12
ATOM 18448 C C . TYR A 1 52 ? 19.885 4.909 17.525 1.00 0.00 59 TYR A C 12
ATOM 18449 O O . TYR A 1 52 ? 20.568 5.573 16.747 1.00 0.00 59 TYR A O 12
ATOM 18467 N N . GLY A 1 53 ? 19.150 3.864 17.173 1.00 0.00 60 GLY A N 12
ATOM 18468 C CA . GLY A 1 53 ? 19.100 3.414 15.793 1.00 0.00 60 GLY A CA 12
ATOM 18469 C C . GLY A 1 53 ? 17.835 2.595 15.528 1.00 0.00 60 GLY A C 12
ATOM 18470 O O . GLY A 1 53 ? 16.945 2.529 16.375 1.00 0.00 60 GLY A O 12
ATOM 18474 N N . PHE A 1 54 ? 17.796 1.990 14.350 1.00 0.00 61 PHE A N 12
ATOM 18475 C CA . PHE A 1 54 ? 16.655 1.177 13.964 1.00 0.00 61 PHE A CA 12
ATOM 18476 C C . PHE A 1 54 ? 17.108 -0.168 13.392 1.00 0.00 61 PHE A C 12
ATOM 18477 O O . PHE A 1 54 ? 18.063 -0.228 12.619 1.00 0.00 61 PHE A O 12
ATOM 18494 N N . CYS A 1 55 ? 16.402 -1.214 13.795 1.00 0.00 62 CYS A N 12
ATOM 18495 C CA . CYS A 1 55 ? 16.720 -2.554 13.333 1.00 0.00 62 CYS A CA 12
ATOM 18496 C C . CYS A 1 55 ? 15.509 -3.101 12.575 1.00 0.00 62 CYS A C 12
ATOM 18497 O O . CYS A 1 55 ? 14.419 -3.211 13.135 1.00 0.00 62 CYS A O 12
ATOM 18505 N N . GLU A 1 56 ? 15.740 -3.429 11.312 1.00 0.00 63 GLU A N 12
ATOM 18506 C CA . GLU A 1 56 ? 14.681 -3.962 10.471 1.00 0.00 63 GLU A CA 12
ATOM 18507 C C . GLU A 1 56 ? 14.798 -5.484 10.370 1.00 0.00 63 GLU A C 12
ATOM 18508 O O . GLU A 1 56 ? 15.836 -6.004 9.964 1.00 0.00 63 GLU A O 12
ATOM 18520 N N . TYR A 1 57 ? 13.719 -6.155 10.747 1.00 0.00 64 TYR A N 12
ATOM 18521 C CA . TYR A 1 57 ? 13.688 -7.607 10.703 1.00 0.00 64 TYR A CA 12
ATOM 18522 C C . TYR A 1 57 ? 12.989 -8.103 9.436 1.00 0.00 64 TYR A C 12
ATOM 18523 O O . TYR A 1 57 ? 12.697 -7.317 8.536 1.00 0.00 64 TYR A O 12
ATOM 18541 N N . GLN A 1 58 ? 12.741 -9.404 9.406 1.00 0.00 65 GLN A N 12
ATOM 18542 C CA . GLN A 1 58 ? 12.082 -10.014 8.264 1.00 0.00 65 GLN A CA 12
ATOM 18543 C C . GLN A 1 58 ? 10.600 -10.246 8.568 1.00 0.00 65 GLN A C 12
ATOM 18544 O O . GLN A 1 58 ? 9.742 -9.985 7.727 1.00 0.00 65 GLN A O 12
ATOM 18558 N N . ASP A 1 59 ? 10.346 -10.734 9.774 1.00 0.00 66 ASP A N 12
ATOM 18559 C CA . ASP A 1 59 ? 8.983 -11.004 10.199 1.00 0.00 66 ASP A CA 12
ATOM 18560 C C . ASP A 1 59 ? 8.508 -9.878 11.119 1.00 0.00 66 ASP A C 12
ATOM 18561 O O . ASP A 1 59 ? 9.269 -9.391 11.954 1.00 0.00 66 ASP A O 12
ATOM 18570 N N . GLN A 1 60 ? 7.252 -9.498 10.937 1.00 0.00 67 GLN A N 12
ATOM 18571 C CA . GLN A 1 60 ? 6.667 -8.438 11.740 1.00 0.00 67 GLN A CA 12
ATOM 18572 C C . GLN A 1 60 ? 6.588 -8.866 13.207 1.00 0.00 67 GLN A C 12
ATOM 18573 O O . GLN A 1 60 ? 6.984 -8.117 14.098 1.00 0.00 67 GLN A O 12
ATOM 18587 N N . GLU A 1 61 ? 6.073 -10.070 13.412 1.00 0.00 68 GLU A N 12
ATOM 18588 C CA . GLU A 1 61 ? 5.937 -10.606 14.755 1.00 0.00 68 GLU A CA 12
ATOM 18589 C C . GLU A 1 61 ? 7.309 -10.722 15.422 1.00 0.00 68 GLU A C 12
ATOM 18590 O O . GLU A 1 61 ? 7.443 -10.485 16.621 1.00 0.00 68 GLU A O 12
ATOM 18602 N N . THR A 1 62 ? 8.295 -11.088 14.615 1.00 0.00 69 THR A N 12
ATOM 18603 C CA . THR A 1 62 ? 9.652 -11.238 15.112 1.00 0.00 69 THR A CA 12
ATOM 18604 C C . THR A 1 62 ? 10.218 -9.882 15.537 1.00 0.00 69 THR A C 12
ATOM 18605 O O . THR A 1 62 ? 10.868 -9.774 16.575 1.00 0.00 69 THR A O 12
ATOM 18616 N N . ALA A 1 63 ? 9.949 -8.880 14.712 1.00 0.00 70 ALA A N 12
ATOM 18617 C CA . ALA A 1 63 ? 10.424 -7.535 14.990 1.00 0.00 70 ALA A CA 12
ATOM 18618 C C . ALA A 1 63 ? 9.696 -6.985 16.218 1.00 0.00 70 ALA A C 12
ATOM 18619 O O . ALA A 1 63 ? 10.301 -6.318 17.056 1.00 0.00 70 ALA A O 12
ATOM 18626 N N . LEU A 1 64 ? 8.407 -7.286 16.287 1.00 0.00 71 LEU A N 12
ATOM 18627 C CA . LEU A 1 64 ? 7.591 -6.831 17.400 1.00 0.00 71 LEU A CA 12
ATOM 18628 C C . LEU A 1 64 ? 8.008 -7.574 18.670 1.00 0.00 71 LEU A C 12
ATOM 18629 O O . LEU A 1 64 ? 8.090 -6.979 19.743 1.00 0.00 71 LEU A O 12
ATOM 18645 N N . SER A 1 65 ? 8.260 -8.865 18.507 1.00 0.00 72 SER A N 12
ATOM 18646 C CA . SER A 1 65 ? 8.666 -9.696 19.627 1.00 0.00 72 SER A CA 12
ATOM 18647 C C . SER A 1 65 ? 10.059 -9.283 20.107 1.00 0.00 72 SER A C 12
ATOM 18648 O O . SER A 1 65 ? 10.331 -9.280 21.307 1.00 0.00 72 SER A O 12
ATOM 18656 N N . ALA A 1 66 ? 10.905 -8.945 19.145 1.00 0.00 73 ALA A N 12
ATOM 18657 C CA . ALA A 1 66 ? 12.263 -8.532 19.454 1.00 0.00 73 ALA A CA 12
ATOM 18658 C C . ALA A 1 66 ? 12.228 -7.200 20.206 1.00 0.00 73 ALA A C 12
ATOM 18659 O O . ALA A 1 66 ? 13.024 -6.976 21.116 1.00 0.00 73 ALA A O 12
ATOM 18666 N N . MET A 1 67 ? 11.297 -6.351 19.797 1.00 0.00 74 MET A N 12
ATOM 18667 C CA . MET A 1 67 ? 11.147 -5.047 20.420 1.00 0.00 74 MET A CA 12
ATOM 18668 C C . MET A 1 67 ? 10.682 -5.183 21.871 1.00 0.00 74 MET A C 12
ATOM 18669 O O . MET A 1 67 ? 11.232 -4.543 22.766 1.00 0.00 74 MET A O 12
ATOM 18683 N N . ARG A 1 68 ? 9.673 -6.021 22.059 1.00 0.00 75 ARG A N 12
ATOM 18684 C CA . ARG A 1 68 ? 9.127 -6.250 23.387 1.00 0.00 75 ARG A CA 12
ATOM 18685 C C . ARG A 1 68 ? 10.050 -7.168 24.189 1.00 0.00 75 ARG A C 12
ATOM 18686 O O . ARG A 1 68 ? 10.077 -7.108 25.418 1.00 0.00 75 ARG A O 12
ATOM 18707 N N . ASN A 1 69 ? 10.785 -7.998 23.463 1.00 0.00 76 ASN A N 12
ATOM 18708 C CA . ASN A 1 69 ? 11.707 -8.928 24.092 1.00 0.00 76 ASN A CA 12
ATOM 18709 C C . ASN A 1 69 ? 12.967 -8.175 24.526 1.00 0.00 76 ASN A C 12
ATOM 18710 O O . ASN A 1 69 ? 13.552 -8.484 25.562 1.00 0.00 76 ASN A O 12
ATOM 18721 N N . LEU A 1 70 ? 13.346 -7.202 23.710 1.00 0.00 77 LEU A N 12
ATOM 18722 C CA . LEU A 1 70 ? 14.526 -6.404 23.997 1.00 0.00 77 LEU A CA 12
ATOM 18723 C C . LEU A 1 70 ? 14.139 -5.242 24.915 1.00 0.00 77 LEU A C 12
ATOM 18724 O O . LEU A 1 70 ? 14.874 -4.908 25.843 1.00 0.00 77 LEU A O 12
ATOM 18740 N N . ASN A 1 71 ? 12.986 -4.658 24.623 1.00 0.00 78 ASN A N 12
ATOM 18741 C CA . ASN A 1 71 ? 12.493 -3.540 25.410 1.00 0.00 78 ASN A CA 12
ATOM 18742 C C . ASN A 1 71 ? 12.455 -3.940 26.886 1.00 0.00 78 ASN A C 12
ATOM 18743 O O . ASN A 1 71 ? 11.448 -4.456 27.368 1.00 0.00 78 ASN A O 12
ATOM 18754 N N . GLY A 1 72 ? 13.566 -3.686 27.564 1.00 0.00 79 GLY A N 12
ATOM 18755 C CA . GLY A 1 72 ? 13.672 -4.012 28.975 1.00 0.00 79 GLY A CA 12
ATOM 18756 C C . GLY A 1 72 ? 14.735 -5.088 29.211 1.00 0.00 79 GLY A C 12
ATOM 18757 O O . GLY A 1 72 ? 14.696 -5.793 30.217 1.00 0.00 79 GLY A O 12
ATOM 18761 N N . ARG A 1 73 ? 15.658 -5.179 28.265 1.00 0.00 80 ARG A N 12
ATOM 18762 C CA . ARG A 1 73 ? 16.729 -6.157 28.357 1.00 0.00 80 ARG A CA 12
ATOM 18763 C C . ARG A 1 73 ? 18.047 -5.468 28.716 1.00 0.00 80 ARG A C 12
ATOM 18764 O O . ARG A 1 73 ? 18.516 -4.597 27.985 1.00 0.00 80 ARG A O 12
ATOM 18785 N N . GLU A 1 74 ? 18.608 -5.885 29.842 1.00 0.00 81 GLU A N 12
ATOM 18786 C CA . GLU A 1 74 ? 19.862 -5.319 30.307 1.00 0.00 81 GLU A CA 12
ATOM 18787 C C . GLU A 1 74 ? 21.016 -5.779 29.413 1.00 0.00 81 GLU A C 12
ATOM 18788 O O . GLU A 1 74 ? 21.074 -6.942 29.018 1.00 0.00 81 GLU A O 12
ATOM 18800 N N . PHE A 1 75 ? 21.905 -4.841 29.120 1.00 0.00 82 PHE A N 12
ATOM 18801 C CA . PHE A 1 75 ? 23.053 -5.135 28.280 1.00 0.00 82 PHE A CA 12
ATOM 18802 C C . PHE A 1 75 ? 24.049 -3.973 28.285 1.00 0.00 82 PHE A C 12
ATOM 18803 O O . PHE A 1 75 ? 23.658 -2.817 28.442 1.00 0.00 82 PHE A O 12
ATOM 18820 N N . SER A 1 76 ? 25.316 -4.320 28.113 1.00 0.00 83 SER A N 12
ATOM 18821 C CA . SER A 1 76 ? 26.370 -3.321 28.096 1.00 0.00 83 SER A CA 12
ATOM 18822 C C . SER A 1 76 ? 26.284 -2.449 29.350 1.00 0.00 83 SER A C 12
ATOM 18823 O O . SER A 1 76 ? 26.790 -1.328 29.367 1.00 0.00 83 SER A O 12
ATOM 18831 N N . GLY A 1 77 ? 25.639 -2.996 30.370 1.00 0.00 84 GLY A N 12
ATOM 18832 C CA . GLY A 1 77 ? 25.481 -2.282 31.625 1.00 0.00 84 GLY A CA 12
ATOM 18833 C C . GLY A 1 77 ? 24.349 -1.257 31.534 1.00 0.00 84 GLY A C 12
ATOM 18834 O O . GLY A 1 77 ? 24.249 -0.361 32.371 1.00 0.00 84 GLY A O 12
ATOM 18838 N N . ARG A 1 78 ? 23.525 -1.422 30.510 1.00 0.00 85 ARG A N 12
ATOM 18839 C CA . ARG A 1 78 ? 22.404 -0.522 30.298 1.00 0.00 85 ARG A CA 12
ATOM 18840 C C . ARG A 1 78 ? 21.215 -1.284 29.710 1.00 0.00 85 ARG A C 12
ATOM 18841 O O . ARG A 1 78 ? 21.394 -2.297 29.035 1.00 0.00 85 ARG A O 12
ATOM 18862 N N . ALA A 1 79 ? 20.027 -0.768 29.989 1.00 0.00 86 ALA A N 12
ATOM 18863 C CA . ALA A 1 79 ? 18.808 -1.388 29.496 1.00 0.00 86 ALA A CA 12
ATOM 18864 C C . ALA A 1 79 ? 18.687 -1.139 27.992 1.00 0.00 86 ALA A C 12
ATOM 18865 O O . ALA A 1 79 ? 19.152 -0.118 27.488 1.00 0.00 86 ALA A O 12
ATOM 18872 N N . LEU A 1 80 ? 18.059 -2.090 27.316 1.00 0.00 87 LEU A N 12
ATOM 18873 C CA . LEU A 1 80 ? 17.870 -1.987 25.879 1.00 0.00 87 LEU A CA 12
ATOM 18874 C C . LEU A 1 80 ? 16.393 -1.725 25.580 1.00 0.00 87 LEU A C 12
ATOM 18875 O O . LEU A 1 80 ? 15.583 -2.650 25.574 1.00 0.00 87 LEU A O 12
ATOM 18891 N N . ARG A 1 81 ? 16.087 -0.458 25.339 1.00 0.00 88 ARG A N 12
ATOM 18892 C CA . ARG A 1 81 ? 14.721 -0.062 25.040 1.00 0.00 88 ARG A CA 12
ATOM 18893 C C . ARG A 1 81 ? 14.458 -0.157 23.536 1.00 0.00 88 ARG A C 12
ATOM 18894 O O . ARG A 1 81 ? 15.155 0.469 22.740 1.00 0.00 88 ARG A O 12
ATOM 18915 N N . VAL A 1 82 ? 13.449 -0.945 23.193 1.00 0.00 89 VAL A N 12
ATOM 18916 C CA . VAL A 1 82 ? 13.085 -1.130 21.798 1.00 0.00 89 VAL A CA 12
ATOM 18917 C C . VAL A 1 82 ? 11.602 -0.802 21.615 1.00 0.00 89 VAL A C 12
ATOM 18918 O O . VAL A 1 82 ? 10.753 -1.330 22.332 1.00 0.00 89 VAL A O 12
ATOM 18931 N N . ASP A 1 83 ? 11.335 0.067 20.651 1.00 0.00 90 ASP A N 12
ATOM 18932 C CA . ASP A 1 83 ? 9.969 0.471 20.365 1.00 0.00 90 ASP A CA 12
ATOM 18933 C C . ASP A 1 83 ? 9.773 0.552 18.850 1.00 0.00 90 ASP A C 12
ATOM 18934 O O . ASP A 1 83 ? 10.698 0.900 18.118 1.00 0.00 90 ASP A O 12
ATOM 18943 N N . ASN A 1 84 ? 8.562 0.224 18.424 1.00 0.00 91 ASN A N 12
ATOM 18944 C CA . ASN A 1 84 ? 8.232 0.255 17.009 1.00 0.00 91 ASN A CA 12
ATOM 18945 C C . ASN A 1 84 ? 8.836 1.511 16.377 1.00 0.00 91 ASN A C 12
ATOM 18946 O O . ASN A 1 84 ? 8.642 2.617 16.878 1.00 0.00 91 ASN A O 12
ATOM 18957 N N . ALA A 1 85 ? 9.555 1.297 15.285 1.00 0.00 92 ALA A N 12
ATOM 18958 C CA . ALA A 1 85 ? 10.189 2.398 14.579 1.00 0.00 92 ALA A CA 12
ATOM 18959 C C . ALA A 1 85 ? 9.113 3.249 13.901 1.00 0.00 92 ALA A C 12
ATOM 18960 O O . ALA A 1 85 ? 9.407 4.319 13.369 1.00 0.00 92 ALA A O 12
ATOM 18967 N N . ALA A 1 86 ? 7.890 2.742 13.941 1.00 0.00 93 ALA A N 12
ATOM 18968 C CA . ALA A 1 86 ? 6.769 3.442 13.337 1.00 0.00 93 ALA A CA 12
ATOM 18969 C C . ALA A 1 86 ? 6.100 4.328 14.390 1.00 0.00 93 ALA A C 12
ATOM 18970 O O . ALA A 1 86 ? 4.908 4.617 14.296 1.00 0.00 93 ALA A O 12
ATOM 18977 N N . SER A 1 87 ? 6.896 4.734 15.368 1.00 0.00 94 SER A N 12
ATOM 18978 C CA . SER A 1 87 ? 6.395 5.581 16.437 1.00 0.00 94 SER A CA 12
ATOM 18979 C C . SER A 1 87 ? 6.323 7.034 15.964 1.00 0.00 94 SER A C 12
ATOM 18980 O O . SER A 1 87 ? 7.087 7.445 15.091 1.00 0.00 94 SER A O 12
ATOM 18988 N N . GLU A 1 88 ? 5.399 7.773 16.560 1.00 0.00 95 GLU A N 12
ATOM 18989 C CA . GLU A 1 88 ? 5.218 9.171 16.211 1.00 0.00 95 GLU A CA 12
ATOM 18990 C C . GLU A 1 88 ? 6.504 9.956 16.475 1.00 0.00 95 GLU A C 12
ATOM 18991 O O . GLU A 1 88 ? 6.848 10.865 15.721 1.00 0.00 95 GLU A O 12
ATOM 19003 N N . LYS A 1 89 ? 7.182 9.575 17.549 1.00 0.00 96 LYS A N 12
ATOM 19004 C CA . LYS A 1 89 ? 8.423 10.231 17.922 1.00 0.00 96 LYS A CA 12
ATOM 19005 C C . LYS A 1 89 ? 9.569 9.659 17.085 1.00 0.00 96 LYS A C 12
ATOM 19006 O O . LYS A 1 89 ? 10.511 10.373 16.746 1.00 0.00 96 LYS A O 12
ATOM 19025 N N . ASN A 1 90 ? 9.450 8.376 16.776 1.00 0.00 97 ASN A N 12
ATOM 19026 C CA . ASN A 1 90 ? 10.465 7.700 15.985 1.00 0.00 97 ASN A CA 12
ATOM 19027 C C . ASN A 1 90 ? 10.382 8.183 14.536 1.00 0.00 97 ASN A C 12
ATOM 19028 O O . ASN A 1 90 ? 11.337 8.041 13.775 1.00 0.00 97 ASN A O 12
ATOM 19039 N N . LYS A 1 91 ? 9.230 8.744 14.198 1.00 0.00 98 LYS A N 12
ATOM 19040 C CA . LYS A 1 91 ? 9.010 9.250 12.854 1.00 0.00 98 LYS A CA 12
ATOM 19041 C C . LYS A 1 91 ? 9.910 10.464 12.616 1.00 0.00 98 LYS A C 12
ATOM 19042 O O . LYS A 1 91 ? 10.559 10.566 11.576 1.00 0.00 98 LYS A O 12
ATOM 19061 N N . GLU A 1 92 ? 9.920 11.354 13.597 1.00 0.00 99 GLU A N 12
ATOM 19062 C CA . GLU A 1 92 ? 10.730 12.557 13.508 1.00 0.00 99 GLU A CA 12
ATOM 19063 C C . GLU A 1 92 ? 12.213 12.193 13.413 1.00 0.00 99 GLU A C 12
ATOM 19064 O O . GLU A 1 92 ? 12.977 12.864 12.721 1.00 0.00 99 GLU A O 12
ATOM 19076 N N . GLU A 1 93 ? 12.575 11.132 14.119 1.00 0.00 100 GLU A N 12
ATOM 19077 C CA . GLU A 1 93 ? 13.953 10.671 14.123 1.00 0.00 100 GLU A CA 12
ATOM 19078 C C . GLU A 1 93 ? 14.305 10.039 12.775 1.00 0.00 100 GLU A C 12
ATOM 19079 O O . GLU A 1 93 ? 15.386 10.276 12.237 1.00 0.00 100 GLU A O 12
ATOM 19091 N N . LEU A 1 94 ? 13.373 9.246 12.267 1.00 0.00 101 LEU A N 12
ATOM 19092 C CA . LEU A 1 94 ? 13.571 8.578 10.992 1.00 0.00 101 LEU A CA 12
ATOM 19093 C C . LEU A 1 94 ? 13.713 9.627 9.888 1.00 0.00 101 LEU A C 12
ATOM 19094 O O . LEU A 1 94 ? 14.441 9.419 8.919 1.00 0.00 101 LEU A O 12
ATOM 19110 N N . LYS A 1 95 ? 13.006 10.732 10.072 1.00 0.00 102 LYS A N 12
ATOM 19111 C CA . LYS A 1 95 ? 13.044 11.815 9.104 1.00 0.00 102 LYS A CA 12
ATOM 19112 C C . LYS A 1 95 ? 14.500 12.188 8.819 1.00 0.00 102 LYS A C 12
ATOM 19113 O O . LYS A 1 95 ? 14.824 12.648 7.725 1.00 0.00 102 LYS A O 12
ATOM 19132 N N . SER A 1 96 ? 15.339 11.974 9.821 1.00 0.00 103 SER A N 12
ATOM 19133 C CA . SER A 1 96 ? 16.753 12.282 9.692 1.00 0.00 103 SER A CA 12
ATOM 19134 C C . SER A 1 96 ? 17.489 11.102 9.054 1.00 0.00 103 SER A C 12
ATOM 19135 O O . SER A 1 96 ? 18.398 11.296 8.248 1.00 0.00 103 SER A O 12
ATOM 19143 N N . LEU A 1 97 ? 17.070 9.906 9.439 1.00 0.00 104 LEU A N 12
ATOM 19144 C CA . LEU A 1 97 ? 17.678 8.695 8.914 1.00 0.00 104 LEU A CA 12
ATOM 19145 C C . LEU A 1 97 ? 17.113 8.408 7.522 1.00 0.00 104 LEU A C 12
ATOM 19146 O O . LEU A 1 97 ? 17.535 7.461 6.860 1.00 0.00 104 LEU A O 12
ATOM 19162 N N . GLY A 1 98 ? 16.166 9.243 7.119 1.00 0.00 105 GLY A N 12
ATOM 19163 C CA . GLY A 1 98 ? 15.539 9.090 5.817 1.00 0.00 105 GLY A CA 12
ATOM 19164 C C . GLY A 1 98 ? 16.589 8.899 4.721 1.00 0.00 105 GLY A C 12
ATOM 19165 O O . GLY A 1 98 ? 17.783 9.071 4.963 1.00 0.00 105 GLY A O 12
ATOM 19169 N N . THR A 1 99 ? 16.107 8.545 3.539 1.00 0.00 106 THR A N 12
ATOM 19170 C CA . THR A 1 99 ? 16.989 8.329 2.405 1.00 0.00 106 THR A CA 12
ATOM 19171 C C . THR A 1 99 ? 16.974 9.546 1.477 1.00 0.00 106 THR A C 12
ATOM 19172 O O . THR A 1 99 ? 16.051 10.357 1.527 1.00 0.00 106 THR A O 12
ATOM 19183 N N . GLY A 1 100 ? 18.008 9.635 0.654 1.00 0.00 107 GLY A N 12
ATOM 19184 C CA . GLY A 1 100 ? 18.126 10.739 -0.283 1.00 0.00 107 GLY A CA 12
ATOM 19185 C C . GLY A 1 100 ? 19.477 10.709 -1.000 1.00 0.00 107 GLY A C 12
ATOM 19186 O O . GLY A 1 100 ? 19.627 10.040 -2.021 1.00 0.00 107 GLY A O 12
ATOM 19190 N N . ALA A 1 101 ? 20.426 11.441 -0.436 1.00 0.00 108 ALA A N 12
ATOM 19191 C CA . ALA A 1 101 ? 21.760 11.507 -1.008 1.00 0.00 108 ALA A CA 12
ATOM 19192 C C . ALA A 1 101 ? 22.794 11.529 0.120 1.00 0.00 108 ALA A C 12
ATOM 19193 O O . ALA A 1 101 ? 23.458 12.541 0.338 1.00 0.00 108 ALA A O 12
ATOM 19200 N N . PRO A 1 102 ? 22.901 10.371 0.824 1.00 0.00 109 PRO A N 12
ATOM 19201 C CA . PRO A 1 102 ? 23.842 10.248 1.924 1.00 0.00 109 PRO A CA 12
ATOM 19202 C C . PRO A 1 102 ? 25.275 10.106 1.406 1.00 0.00 109 PRO A C 12
ATOM 19203 O O . PRO A 1 102 ? 26.188 10.761 1.906 1.00 0.00 109 PRO A O 12
ATOM 19214 N N . VAL A 1 103 ? 25.427 9.245 0.411 1.00 0.00 110 VAL A N 12
ATOM 19215 C CA . VAL A 1 103 ? 26.733 9.007 -0.180 1.00 0.00 110 VAL A CA 12
ATOM 19216 C C . VAL A 1 103 ? 26.635 9.154 -1.700 1.00 0.00 110 VAL A C 12
ATOM 19217 O O . VAL A 1 103 ? 25.636 8.762 -2.301 1.00 0.00 110 VAL A O 12
ATOM 19230 N N . ILE A 1 104 ? 27.685 9.719 -2.277 1.00 0.00 111 ILE A N 12
ATOM 19231 C CA . ILE A 1 104 ? 27.729 9.921 -3.715 1.00 0.00 111 ILE A CA 12
ATOM 19232 C C . ILE A 1 104 ? 28.879 9.103 -4.306 1.00 0.00 111 ILE A C 12
ATOM 19233 O O . ILE A 1 104 ? 29.529 8.337 -3.597 1.00 0.00 111 ILE A O 12
ATOM 19249 N N . ASP A 1 1 ? 1.325 0.000 0.000 1.00 0.00 8 ASP A N 13
ATOM 19250 C CA . ASP A 1 1 ? 2.073 0.000 -1.245 1.00 0.00 8 ASP A CA 13
ATOM 19251 C C . ASP A 1 1 ? 3.568 0.103 -0.937 1.00 0.00 8 ASP A C 13
ATOM 19252 O O . ASP A 1 1 ? 4.354 -0.742 -1.364 1.00 0.00 8 ASP A O 13
ATOM 19261 N N . PRO A 1 2 ? 3.926 1.173 -0.178 1.00 0.00 9 PRO A N 13
ATOM 19262 C CA . PRO A 1 2 ? 5.313 1.398 0.192 1.00 0.00 9 PRO A CA 13
ATOM 19263 C C . PRO A 1 2 ? 5.751 0.428 1.292 1.00 0.00 9 PRO A C 13
ATOM 19264 O O . PRO A 1 2 ? 5.645 0.739 2.477 1.00 0.00 9 PRO A O 13
ATOM 19275 N N . ALA A 1 3 ? 6.233 -0.728 0.860 1.00 0.00 10 ALA A N 13
ATOM 19276 C CA . ALA A 1 3 ? 6.687 -1.745 1.793 1.00 0.00 10 ALA A CA 13
ATOM 19277 C C . ALA A 1 3 ? 8.147 -1.475 2.164 1.00 0.00 10 ALA A C 13
ATOM 19278 O O . ALA A 1 3 ? 8.770 -2.270 2.866 1.00 0.00 10 ALA A O 13
ATOM 19285 N N . VAL A 1 4 ? 8.650 -0.350 1.677 1.00 0.00 11 VAL A N 13
ATOM 19286 C CA . VAL A 1 4 ? 10.024 0.035 1.949 1.00 0.00 11 VAL A CA 13
ATOM 19287 C C . VAL A 1 4 ? 10.153 0.445 3.418 1.00 0.00 11 VAL A C 13
ATOM 19288 O O . VAL A 1 4 ? 11.203 0.253 4.030 1.00 0.00 11 VAL A O 13
ATOM 19301 N N . ASP A 1 5 ? 9.071 1.002 3.941 1.00 0.00 12 ASP A N 13
ATOM 19302 C CA . ASP A 1 5 ? 9.050 1.441 5.326 1.00 0.00 12 ASP A CA 13
ATOM 19303 C C . ASP A 1 5 ? 9.176 0.224 6.244 1.00 0.00 12 ASP A C 13
ATOM 19304 O O . ASP A 1 5 ? 10.041 0.188 7.118 1.00 0.00 12 ASP A O 13
ATOM 19313 N N . ARG A 1 6 ? 8.300 -0.744 6.014 1.00 0.00 13 ARG A N 13
ATOM 19314 C CA . ARG A 1 6 ? 8.303 -1.960 6.810 1.00 0.00 13 ARG A CA 13
ATOM 19315 C C . ARG A 1 6 ? 9.662 -2.656 6.711 1.00 0.00 13 ARG A C 13
ATOM 19316 O O . ARG A 1 6 ? 10.144 -3.225 7.689 1.00 0.00 13 ARG A O 13
ATOM 19337 N N . SER A 1 7 ? 10.241 -2.587 5.521 1.00 0.00 14 SER A N 13
ATOM 19338 C CA . SER A 1 7 ? 11.535 -3.204 5.282 1.00 0.00 14 SER A CA 13
ATOM 19339 C C . SER A 1 7 ? 12.593 -2.566 6.184 1.00 0.00 14 SER A C 13
ATOM 19340 O O . SER A 1 7 ? 13.451 -3.261 6.727 1.00 0.00 14 SER A O 13
ATOM 19348 N N . LEU A 1 8 ? 12.498 -1.251 6.316 1.00 0.00 15 LEU A N 13
ATOM 19349 C CA . LEU A 1 8 ? 13.436 -0.512 7.143 1.00 0.00 15 LEU A CA 13
ATOM 19350 C C . LEU A 1 8 ? 13.178 -0.838 8.616 1.00 0.00 15 LEU A C 13
ATOM 19351 O O . LEU A 1 8 ? 13.995 -0.519 9.478 1.00 0.00 15 LEU A O 13
ATOM 19367 N N . ARG A 1 9 ? 12.038 -1.468 8.858 1.00 0.00 16 ARG A N 13
ATOM 19368 C CA . ARG A 1 9 ? 11.662 -1.840 10.212 1.00 0.00 16 ARG A CA 13
ATOM 19369 C C . ARG A 1 9 ? 11.848 -3.345 10.419 1.00 0.00 16 ARG A C 13
ATOM 19370 O O . ARG A 1 9 ? 10.947 -4.023 10.911 1.00 0.00 16 ARG A O 13
ATOM 19391 N N . SER A 1 10 ? 13.022 -3.822 10.034 1.00 0.00 17 SER A N 13
ATOM 19392 C CA . SER A 1 10 ? 13.337 -5.234 10.172 1.00 0.00 17 SER A CA 13
ATOM 19393 C C . SER A 1 10 ? 14.830 -5.463 9.928 1.00 0.00 17 SER A C 13
ATOM 19394 O O . SER A 1 10 ? 15.342 -5.153 8.853 1.00 0.00 17 SER A O 13
ATOM 19402 N N . VAL A 1 11 ? 15.487 -6.005 10.943 1.00 0.00 18 VAL A N 13
ATOM 19403 C CA . VAL A 1 11 ? 16.911 -6.279 10.852 1.00 0.00 18 VAL A CA 13
ATOM 19404 C C . VAL A 1 11 ? 17.143 -7.788 10.948 1.00 0.00 18 VAL A C 13
ATOM 19405 O O . VAL A 1 11 ? 16.693 -8.429 11.896 1.00 0.00 18 VAL A O 13
ATOM 19418 N N . PHE A 1 12 ? 17.844 -8.311 9.953 1.00 0.00 19 PHE A N 13
ATOM 19419 C CA . PHE A 1 12 ? 18.141 -9.733 9.914 1.00 0.00 19 PHE A CA 13
ATOM 19420 C C . PHE A 1 12 ? 19.306 -10.076 10.845 1.00 0.00 19 PHE A C 13
ATOM 19421 O O . PHE A 1 12 ? 20.360 -9.445 10.785 1.00 0.00 19 PHE A O 13
ATOM 19438 N N . VAL A 1 13 ? 19.076 -11.075 11.684 1.00 0.00 20 VAL A N 13
ATOM 19439 C CA . VAL A 1 13 ? 20.094 -11.510 12.627 1.00 0.00 20 VAL A CA 13
ATOM 19440 C C . VAL A 1 13 ? 20.499 -12.950 12.305 1.00 0.00 20 VAL A C 13
ATOM 19441 O O . VAL A 1 13 ? 19.643 -13.808 12.100 1.00 0.00 20 VAL A O 13
ATOM 19454 N N . GLY A 1 14 ? 21.805 -13.169 12.271 1.00 0.00 21 GLY A N 13
ATOM 19455 C CA . GLY A 1 14 ? 22.335 -14.490 11.977 1.00 0.00 21 GLY A CA 13
ATOM 19456 C C . GLY A 1 14 ? 23.630 -14.746 12.750 1.00 0.00 21 GLY A C 13
ATOM 19457 O O . GLY A 1 14 ? 24.040 -13.926 13.570 1.00 0.00 21 GLY A O 13
ATOM 19461 N N . ASN A 1 15 ? 24.240 -15.886 12.460 1.00 0.00 22 ASN A N 13
ATOM 19462 C CA . ASN A 1 15 ? 25.480 -16.260 13.117 1.00 0.00 22 ASN A CA 13
ATOM 19463 C C . ASN A 1 15 ? 25.246 -16.350 14.626 1.00 0.00 22 ASN A C 13
ATOM 19464 O O . ASN A 1 15 ? 26.161 -16.118 15.415 1.00 0.00 22 ASN A O 13
ATOM 19475 N N . ILE A 1 16 ? 24.015 -16.689 14.982 1.00 0.00 23 ILE A N 13
ATOM 19476 C CA . ILE A 1 16 ? 23.649 -16.813 16.383 1.00 0.00 23 ILE A CA 13
ATOM 19477 C C . ILE A 1 16 ? 23.622 -18.293 16.769 1.00 0.00 23 ILE A C 13
ATOM 19478 O O . ILE A 1 16 ? 23.187 -19.135 15.985 1.00 0.00 23 ILE A O 13
ATOM 19494 N N . PRO A 1 17 ? 24.103 -18.572 18.010 1.00 0.00 24 PRO A N 13
ATOM 19495 C CA . PRO A 1 17 ? 24.138 -19.936 18.510 1.00 0.00 24 PRO A CA 13
ATOM 19496 C C . PRO A 1 17 ? 22.739 -20.410 18.908 1.00 0.00 24 PRO A C 13
ATOM 19497 O O . PRO A 1 17 ? 21.740 -19.815 18.505 1.00 0.00 24 PRO A O 13
ATOM 19508 N N . TYR A 1 18 ? 22.711 -21.475 19.695 1.00 0.00 25 TYR A N 13
ATOM 19509 C CA . TYR A 1 18 ? 21.451 -22.035 20.153 1.00 0.00 25 TYR A CA 13
ATOM 19510 C C . TYR A 1 18 ? 21.064 -21.470 21.521 1.00 0.00 25 TYR A C 13
ATOM 19511 O O . TYR A 1 18 ? 19.881 -21.311 21.819 1.00 0.00 25 TYR A O 13
ATOM 19529 N N . GLU A 1 19 ? 22.084 -21.181 22.316 1.00 0.00 26 GLU A N 13
ATOM 19530 C CA . GLU A 1 19 ? 21.865 -20.637 23.646 1.00 0.00 26 GLU A CA 13
ATOM 19531 C C . GLU A 1 19 ? 21.300 -19.218 23.552 1.00 0.00 26 GLU A C 13
ATOM 19532 O O . GLU A 1 19 ? 20.881 -18.646 24.557 1.00 0.00 26 GLU A O 13
ATOM 19544 N N . ALA A 1 20 ? 21.308 -18.692 22.336 1.00 0.00 27 ALA A N 13
ATOM 19545 C CA . ALA A 1 20 ? 20.801 -17.351 22.098 1.00 0.00 27 ALA A CA 13
ATOM 19546 C C . ALA A 1 20 ? 19.390 -17.440 21.514 1.00 0.00 27 ALA A C 13
ATOM 19547 O O . ALA A 1 20 ? 19.222 -17.527 20.298 1.00 0.00 27 ALA A O 13
ATOM 19554 N N . THR A 1 21 ? 18.412 -17.414 22.407 1.00 0.00 28 THR A N 13
ATOM 19555 C CA . THR A 1 21 ? 17.020 -17.491 21.995 1.00 0.00 28 THR A CA 13
ATOM 19556 C C . THR A 1 21 ? 16.459 -16.089 21.750 1.00 0.00 28 THR A C 13
ATOM 19557 O O . THR A 1 21 ? 17.131 -15.092 22.011 1.00 0.00 28 THR A O 13
ATOM 19568 N N . GLU A 1 22 ? 15.231 -16.056 21.253 1.00 0.00 29 GLU A N 13
ATOM 19569 C CA . GLU A 1 22 ? 14.571 -14.793 20.970 1.00 0.00 29 GLU A CA 13
ATOM 19570 C C . GLU A 1 22 ? 14.492 -13.940 22.238 1.00 0.00 29 GLU A C 13
ATOM 19571 O O . GLU A 1 22 ? 14.522 -12.712 22.168 1.00 0.00 29 GLU A O 13
ATOM 19583 N N . GLU A 1 23 ? 14.394 -14.625 23.368 1.00 0.00 30 GLU A N 13
ATOM 19584 C CA . GLU A 1 23 ? 14.311 -13.945 24.650 1.00 0.00 30 GLU A CA 13
ATOM 19585 C C . GLU A 1 23 ? 15.593 -13.155 24.916 1.00 0.00 30 GLU A C 13
ATOM 19586 O O . GLU A 1 23 ? 15.554 -12.091 25.533 1.00 0.00 30 GLU A O 13
ATOM 19598 N N . GLN A 1 24 ? 16.699 -13.704 24.437 1.00 0.00 31 GLN A N 13
ATOM 19599 C CA . GLN A 1 24 ? 17.991 -13.064 24.615 1.00 0.00 31 GLN A CA 13
ATOM 19600 C C . GLN A 1 24 ? 18.215 -12.009 23.529 1.00 0.00 31 GLN A C 13
ATOM 19601 O O . GLN A 1 24 ? 18.665 -10.901 23.818 1.00 0.00 31 GLN A O 13
ATOM 19615 N N . LEU A 1 25 ? 17.891 -12.391 22.303 1.00 0.00 32 LEU A N 13
ATOM 19616 C CA . LEU A 1 25 ? 18.051 -11.493 21.172 1.00 0.00 32 LEU A CA 13
ATOM 19617 C C . LEU A 1 25 ? 17.232 -10.223 21.415 1.00 0.00 32 LEU A C 13
ATOM 19618 O O . LEU A 1 25 ? 17.741 -9.114 21.261 1.00 0.00 32 LEU A O 13
ATOM 19634 N N . LYS A 1 26 ? 15.979 -10.429 21.791 1.00 0.00 33 LYS A N 13
ATOM 19635 C CA . LYS A 1 26 ? 15.085 -9.314 22.057 1.00 0.00 33 LYS A CA 13
ATOM 19636 C C . LYS A 1 26 ? 15.687 -8.434 23.154 1.00 0.00 33 LYS A C 13
ATOM 19637 O O . LYS A 1 26 ? 15.579 -7.210 23.102 1.00 0.00 33 LYS A O 13
ATOM 19656 N N . ASP A 1 27 ? 16.307 -9.092 24.123 1.00 0.00 34 ASP A N 13
ATOM 19657 C CA . ASP A 1 27 ? 16.926 -8.385 25.231 1.00 0.00 34 ASP A CA 13
ATOM 19658 C C . ASP A 1 27 ? 18.115 -7.575 24.712 1.00 0.00 34 ASP A C 13
ATOM 19659 O O . ASP A 1 27 ? 18.382 -6.476 25.197 1.00 0.00 34 ASP A O 13
ATOM 19668 N N . ILE A 1 28 ? 18.799 -8.149 23.733 1.00 0.00 35 ILE A N 13
ATOM 19669 C CA . ILE A 1 28 ? 19.955 -7.494 23.144 1.00 0.00 35 ILE A CA 13
ATOM 19670 C C . ILE A 1 28 ? 19.494 -6.257 22.370 1.00 0.00 35 ILE A C 13
ATOM 19671 O O . ILE A 1 28 ? 20.058 -5.175 22.529 1.00 0.00 35 ILE A O 13
ATOM 19687 N N . PHE A 1 29 ? 18.475 -6.458 21.548 1.00 0.00 36 PHE A N 13
ATOM 19688 C CA . PHE A 1 29 ? 17.932 -5.372 20.749 1.00 0.00 36 PHE A CA 13
ATOM 19689 C C . PHE A 1 29 ? 17.216 -4.347 21.630 1.00 0.00 36 PHE A C 13
ATOM 19690 O O . PHE A 1 29 ? 17.166 -3.164 21.298 1.00 0.00 36 PHE A O 13
ATOM 19707 N N . SER A 1 30 ? 16.678 -4.839 22.737 1.00 0.00 37 SER A N 13
ATOM 19708 C CA . SER A 1 30 ? 15.967 -3.981 23.669 1.00 0.00 37 SER A CA 13
ATOM 19709 C C . SER A 1 30 ? 16.921 -2.936 24.250 1.00 0.00 37 SER A C 13
ATOM 19710 O O . SER A 1 30 ? 16.532 -1.789 24.469 1.00 0.00 37 SER A O 13
ATOM 19718 N N . GLU A 1 31 ? 18.151 -3.368 24.484 1.00 0.00 38 GLU A N 13
ATOM 19719 C CA . GLU A 1 31 ? 19.163 -2.484 25.036 1.00 0.00 38 GLU A CA 13
ATOM 19720 C C . GLU A 1 31 ? 19.590 -1.450 23.993 1.00 0.00 38 GLU A C 13
ATOM 19721 O O . GLU A 1 31 ? 20.260 -0.472 24.321 1.00 0.00 38 GLU A O 13
ATOM 19733 N N . VAL A 1 32 ? 19.185 -1.702 22.756 1.00 0.00 39 VAL A N 13
ATOM 19734 C CA . VAL A 1 32 ? 19.518 -0.805 21.663 1.00 0.00 39 VAL A CA 13
ATOM 19735 C C . VAL A 1 32 ? 18.283 0.018 21.290 1.00 0.00 39 VAL A C 13
ATOM 19736 O O . VAL A 1 32 ? 18.296 0.752 20.303 1.00 0.00 39 VAL A O 13
ATOM 19749 N N . GLY A 1 33 ? 17.245 -0.132 22.100 1.00 0.00 40 GLY A N 13
ATOM 19750 C CA . GLY A 1 33 ? 16.005 0.588 21.868 1.00 0.00 40 GLY A CA 13
ATOM 19751 C C . GLY A 1 33 ? 14.796 -0.336 22.026 1.00 0.00 40 GLY A C 13
ATOM 19752 O O . GLY A 1 33 ? 14.947 -1.510 22.363 1.00 0.00 40 GLY A O 13
ATOM 19756 N N . PRO A 1 34 ? 13.592 0.242 21.770 1.00 0.00 41 PRO A N 13
ATOM 19757 C CA . PRO A 1 34 ? 12.358 -0.517 21.881 1.00 0.00 41 PRO A CA 13
ATOM 19758 C C . PRO A 1 34 ? 12.192 -1.469 20.695 1.00 0.00 41 PRO A C 13
ATOM 19759 O O . PRO A 1 34 ? 12.192 -1.038 19.543 1.00 0.00 41 PRO A O 13
ATOM 19770 N N . VAL A 1 35 ? 12.054 -2.747 21.018 1.00 0.00 42 VAL A N 13
ATOM 19771 C CA . VAL A 1 35 ? 11.887 -3.764 19.994 1.00 0.00 42 VAL A CA 13
ATOM 19772 C C . VAL A 1 35 ? 10.409 -4.148 19.899 1.00 0.00 42 VAL A C 13
ATOM 19773 O O . VAL A 1 35 ? 9.809 -4.570 20.886 1.00 0.00 42 VAL A O 13
ATOM 19786 N N . VAL A 1 36 ? 9.864 -3.988 18.702 1.00 0.00 43 VAL A N 13
ATOM 19787 C CA . VAL A 1 36 ? 8.468 -4.313 18.465 1.00 0.00 43 VAL A CA 13
ATOM 19788 C C . VAL A 1 36 ? 8.275 -5.826 18.578 1.00 0.00 43 VAL A C 13
ATOM 19789 O O . VAL A 1 36 ? 7.700 -6.311 19.552 1.00 0.00 43 VAL A O 13
ATOM 19802 N N . SER A 1 37 ? 8.766 -6.531 17.569 1.00 0.00 44 SER A N 13
ATOM 19803 C CA . SER A 1 37 ? 8.654 -7.979 17.543 1.00 0.00 44 SER A CA 13
ATOM 19804 C C . SER A 1 37 ? 9.921 -8.591 16.940 1.00 0.00 44 SER A C 13
ATOM 19805 O O . SER A 1 37 ? 10.709 -7.893 16.305 1.00 0.00 44 SER A O 13
ATOM 19813 N N . PHE A 1 38 ? 10.076 -9.888 17.161 1.00 0.00 45 PHE A N 13
ATOM 19814 C CA . PHE A 1 38 ? 11.232 -10.601 16.647 1.00 0.00 45 PHE A CA 13
ATOM 19815 C C . PHE A 1 38 ? 10.900 -12.073 16.391 1.00 0.00 45 PHE A C 13
ATOM 19816 O O . PHE A 1 38 ? 10.623 -12.822 17.326 1.00 0.00 45 PHE A O 13
ATOM 19833 N N . ARG A 1 39 ? 10.938 -12.442 15.119 1.00 0.00 46 ARG A N 13
ATOM 19834 C CA . ARG A 1 39 ? 10.644 -13.810 14.728 1.00 0.00 46 ARG A CA 13
ATOM 19835 C C . ARG A 1 39 ? 11.805 -14.391 13.918 1.00 0.00 46 ARG A C 13
ATOM 19836 O O . ARG A 1 39 ? 12.312 -13.746 13.001 1.00 0.00 46 ARG A O 13
ATOM 19857 N N . LEU A 1 40 ? 12.192 -15.604 14.285 1.00 0.00 47 LEU A N 13
ATOM 19858 C CA . LEU A 1 40 ? 13.283 -16.279 13.604 1.00 0.00 47 LEU A CA 13
ATOM 19859 C C . LEU A 1 40 ? 12.771 -17.590 13.004 1.00 0.00 47 LEU A C 13
ATOM 19860 O O . LEU A 1 40 ? 11.604 -17.941 13.174 1.00 0.00 47 LEU A O 13
ATOM 19876 N N . VAL A 1 41 ? 13.668 -18.278 12.313 1.00 0.00 48 VAL A N 13
ATOM 19877 C CA . VAL A 1 41 ? 13.321 -19.542 11.686 1.00 0.00 48 VAL A CA 13
ATOM 19878 C C . VAL A 1 41 ? 13.502 -20.675 12.698 1.00 0.00 48 VAL A C 13
ATOM 19879 O O . VAL A 1 41 ? 14.595 -20.871 13.227 1.00 0.00 48 VAL A O 13
ATOM 19892 N N . TYR A 1 42 ? 12.413 -21.391 12.938 1.00 0.00 49 TYR A N 13
ATOM 19893 C CA . TYR A 1 42 ? 12.437 -22.499 13.877 1.00 0.00 49 TYR A CA 13
ATOM 19894 C C . TYR A 1 42 ? 11.981 -23.796 13.207 1.00 0.00 49 TYR A C 13
ATOM 19895 O O . TYR A 1 42 ? 10.856 -23.884 12.718 1.00 0.00 49 TYR A O 13
ATOM 19913 N N . ASP A 1 43 ? 12.878 -24.771 13.205 1.00 0.00 50 ASP A N 13
ATOM 19914 C CA . ASP A 1 43 ? 12.581 -26.060 12.603 1.00 0.00 50 ASP A CA 13
ATOM 19915 C C . ASP A 1 43 ? 11.625 -26.835 13.512 1.00 0.00 50 ASP A C 13
ATOM 19916 O O . ASP A 1 43 ? 12.016 -27.288 14.587 1.00 0.00 50 ASP A O 13
ATOM 19925 N N . ARG A 1 44 ? 10.391 -26.964 13.048 1.00 0.00 51 ARG A N 13
ATOM 19926 C CA . ARG A 1 44 ? 9.377 -27.676 13.806 1.00 0.00 51 ARG A CA 13
ATOM 19927 C C . ARG A 1 44 ? 9.650 -29.181 13.775 1.00 0.00 51 ARG A C 13
ATOM 19928 O O . ARG A 1 44 ? 9.299 -29.899 14.710 1.00 0.00 51 ARG A O 13
ATOM 19949 N N . GLU A 1 45 ? 10.274 -29.615 12.689 1.00 0.00 52 GLU A N 13
ATOM 19950 C CA . GLU A 1 45 ? 10.599 -31.021 12.525 1.00 0.00 52 GLU A CA 13
ATOM 19951 C C . GLU A 1 45 ? 11.712 -31.426 13.493 1.00 0.00 52 GLU A C 13
ATOM 19952 O O . GLU A 1 45 ? 11.752 -32.564 13.958 1.00 0.00 52 GLU A O 13
ATOM 19964 N N . THR A 1 46 ? 12.589 -30.472 13.769 1.00 0.00 53 THR A N 13
ATOM 19965 C CA . THR A 1 46 ? 13.699 -30.715 14.674 1.00 0.00 53 THR A CA 13
ATOM 19966 C C . THR A 1 46 ? 13.471 -29.994 16.004 1.00 0.00 53 THR A C 13
ATOM 19967 O O . THR A 1 46 ? 14.259 -30.141 16.937 1.00 0.00 53 THR A O 13
ATOM 19978 N N . GLY A 1 47 ? 12.390 -29.230 16.048 1.00 0.00 54 GLY A N 13
ATOM 19979 C CA . GLY A 1 47 ? 12.048 -28.486 17.249 1.00 0.00 54 GLY A CA 13
ATOM 19980 C C . GLY A 1 47 ? 13.216 -27.608 17.701 1.00 0.00 54 GLY A C 13
ATOM 19981 O O . GLY A 1 47 ? 13.247 -27.148 18.841 1.00 0.00 54 GLY A O 13
ATOM 19985 N N . LYS A 1 48 ? 14.149 -27.401 16.783 1.00 0.00 55 LYS A N 13
ATOM 19986 C CA . LYS A 1 48 ? 15.316 -26.586 17.072 1.00 0.00 55 LYS A CA 13
ATOM 19987 C C . LYS A 1 48 ? 15.330 -25.372 16.141 1.00 0.00 55 LYS A C 13
ATOM 19988 O O . LYS A 1 48 ? 14.899 -25.462 14.992 1.00 0.00 55 LYS A O 13
ATOM 20007 N N . PRO A 1 49 ? 15.841 -24.236 16.684 1.00 0.00 56 PRO A N 13
ATOM 20008 C CA . PRO A 1 49 ? 15.916 -23.005 15.915 1.00 0.00 56 PRO A CA 13
ATOM 20009 C C . PRO A 1 49 ? 17.052 -23.068 14.891 1.00 0.00 56 PRO A C 13
ATOM 20010 O O . PRO A 1 49 ? 18.146 -23.537 15.200 1.00 0.00 56 PRO A O 13
ATOM 20021 N N . LYS A 1 50 ? 16.752 -22.587 13.693 1.00 0.00 57 LYS A N 13
ATOM 20022 C CA . LYS A 1 50 ? 17.734 -22.583 12.622 1.00 0.00 57 LYS A CA 13
ATOM 20023 C C . LYS A 1 50 ? 19.018 -21.912 13.116 1.00 0.00 57 LYS A C 13
ATOM 20024 O O . LYS A 1 50 ? 20.087 -22.521 13.097 1.00 0.00 57 LYS A O 13
ATOM 20043 N N . GLY A 1 51 ? 18.870 -20.668 13.545 1.00 0.00 58 GLY A N 13
ATOM 20044 C CA . GLY A 1 51 ? 20.004 -19.908 14.043 1.00 0.00 58 GLY A CA 13
ATOM 20045 C C . GLY A 1 51 ? 19.917 -18.444 13.609 1.00 0.00 58 GLY A C 13
ATOM 20046 O O . GLY A 1 51 ? 20.584 -17.582 14.179 1.00 0.00 58 GLY A O 13
ATOM 20050 N N . TYR A 1 52 ? 19.089 -18.207 12.602 1.00 0.00 59 TYR A N 13
ATOM 20051 C CA . TYR A 1 52 ? 18.906 -16.862 12.084 1.00 0.00 59 TYR A CA 13
ATOM 20052 C C . TYR A 1 52 ? 17.426 -16.472 12.081 1.00 0.00 59 TYR A C 13
ATOM 20053 O O . TYR A 1 52 ? 16.552 -17.338 12.063 1.00 0.00 59 TYR A O 13
ATOM 20071 N N . GLY A 1 53 ? 17.190 -15.169 12.099 1.00 0.00 60 GLY A N 13
ATOM 20072 C CA . GLY A 1 53 ? 15.832 -14.654 12.099 1.00 0.00 60 GLY A CA 13
ATOM 20073 C C . GLY A 1 53 ? 15.812 -13.159 11.774 1.00 0.00 60 GLY A C 13
ATOM 20074 O O . GLY A 1 53 ? 16.830 -12.592 11.381 1.00 0.00 60 GLY A O 13
ATOM 20078 N N . PHE A 1 54 ? 14.641 -12.563 11.949 1.00 0.00 61 PHE A N 13
ATOM 20079 C CA . PHE A 1 54 ? 14.476 -11.145 11.679 1.00 0.00 61 PHE A CA 13
ATOM 20080 C C . PHE A 1 54 ? 13.749 -10.449 12.831 1.00 0.00 61 PHE A C 13
ATOM 20081 O O . PHE A 1 54 ? 12.784 -10.984 13.376 1.00 0.00 61 PHE A O 13
ATOM 20098 N N . CYS A 1 55 ? 14.239 -9.265 13.169 1.00 0.00 62 CYS A N 13
ATOM 20099 C CA . CYS A 1 55 ? 13.649 -8.490 14.246 1.00 0.00 62 CYS A CA 13
ATOM 20100 C C . CYS A 1 55 ? 13.085 -7.196 13.655 1.00 0.00 62 CYS A C 13
ATOM 20101 O O . CYS A 1 55 ? 13.814 -6.425 13.033 1.00 0.00 62 CYS A O 13
ATOM 20109 N N . GLU A 1 56 ? 11.793 -6.998 13.870 1.00 0.00 63 GLU A N 13
ATOM 20110 C CA . GLU A 1 56 ? 11.124 -5.811 13.366 1.00 0.00 63 GLU A CA 13
ATOM 20111 C C . GLU A 1 56 ? 10.981 -4.770 14.478 1.00 0.00 63 GLU A C 13
ATOM 20112 O O . GLU A 1 56 ? 10.450 -5.067 15.547 1.00 0.00 63 GLU A O 13
ATOM 20124 N N . TYR A 1 57 ? 11.464 -3.571 14.188 1.00 0.00 64 TYR A N 13
ATOM 20125 C CA . TYR A 1 57 ? 11.396 -2.484 15.150 1.00 0.00 64 TYR A CA 13
ATOM 20126 C C . TYR A 1 57 ? 10.181 -1.593 14.886 1.00 0.00 64 TYR A C 13
ATOM 20127 O O . TYR A 1 57 ? 9.342 -1.914 14.046 1.00 0.00 64 TYR A O 13
ATOM 20145 N N . GLN A 1 58 ? 10.126 -0.490 15.618 1.00 0.00 65 GLN A N 13
ATOM 20146 C CA . GLN A 1 58 ? 9.027 0.450 15.474 1.00 0.00 65 GLN A CA 13
ATOM 20147 C C . GLN A 1 58 ? 9.531 1.768 14.883 1.00 0.00 65 GLN A C 13
ATOM 20148 O O . GLN A 1 58 ? 8.745 2.561 14.367 1.00 0.00 65 GLN A O 13
ATOM 20162 N N . ASP A 1 59 ? 10.838 1.962 14.979 1.00 0.00 66 ASP A N 13
ATOM 20163 C CA . ASP A 1 59 ? 11.456 3.170 14.460 1.00 0.00 66 ASP A CA 13
ATOM 20164 C C . ASP A 1 59 ? 12.555 2.790 13.467 1.00 0.00 66 ASP A C 13
ATOM 20165 O O . ASP A 1 59 ? 13.364 1.905 13.739 1.00 0.00 66 ASP A O 13
ATOM 20174 N N . GLN A 1 60 ? 12.548 3.478 12.334 1.00 0.00 67 GLN A N 13
ATOM 20175 C CA . GLN A 1 60 ? 13.535 3.224 11.298 1.00 0.00 67 GLN A CA 13
ATOM 20176 C C . GLN A 1 60 ? 14.937 3.570 11.804 1.00 0.00 67 GLN A C 13
ATOM 20177 O O . GLN A 1 60 ? 15.904 2.880 11.484 1.00 0.00 67 GLN A O 13
ATOM 20191 N N . GLU A 1 61 ? 15.003 4.638 12.585 1.00 0.00 68 GLU A N 13
ATOM 20192 C CA . GLU A 1 61 ? 16.270 5.084 13.138 1.00 0.00 68 GLU A CA 13
ATOM 20193 C C . GLU A 1 61 ? 16.777 4.083 14.179 1.00 0.00 68 GLU A C 13
ATOM 20194 O O . GLU A 1 61 ? 17.978 3.833 14.271 1.00 0.00 68 GLU A O 13
ATOM 20206 N N . THR A 1 62 ? 15.836 3.537 14.935 1.00 0.00 69 THR A N 13
ATOM 20207 C CA . THR A 1 62 ? 16.172 2.569 15.965 1.00 0.00 69 THR A CA 13
ATOM 20208 C C . THR A 1 62 ? 16.710 1.283 15.334 1.00 0.00 69 THR A C 13
ATOM 20209 O O . THR A 1 62 ? 17.663 0.691 15.838 1.00 0.00 69 THR A O 13
ATOM 20220 N N . ALA A 1 63 ? 16.076 0.889 14.239 1.00 0.00 70 ALA A N 13
ATOM 20221 C CA . ALA A 1 63 ? 16.478 -0.315 13.533 1.00 0.00 70 ALA A CA 13
ATOM 20222 C C . ALA A 1 63 ? 17.858 -0.098 12.908 1.00 0.00 70 ALA A C 13
ATOM 20223 O O . ALA A 1 63 ? 18.701 -0.993 12.929 1.00 0.00 70 ALA A O 13
ATOM 20230 N N . LEU A 1 64 ? 18.045 1.097 12.367 1.00 0.00 71 LEU A N 13
ATOM 20231 C CA . LEU A 1 64 ? 19.307 1.443 11.736 1.00 0.00 71 LEU A CA 13
ATOM 20232 C C . LEU A 1 64 ? 20.389 1.578 12.810 1.00 0.00 71 LEU A C 13
ATOM 20233 O O . LEU A 1 64 ? 21.515 1.121 12.623 1.00 0.00 71 LEU A O 13
ATOM 20249 N N . SER A 1 65 ? 20.008 2.208 13.912 1.00 0.00 72 SER A N 13
ATOM 20250 C CA . SER A 1 65 ? 20.931 2.409 15.016 1.00 0.00 72 SER A CA 13
ATOM 20251 C C . SER A 1 65 ? 21.328 1.059 15.618 1.00 0.00 72 SER A C 13
ATOM 20252 O O . SER A 1 65 ? 22.479 0.863 16.006 1.00 0.00 72 SER A O 13
ATOM 20260 N N . ALA A 1 66 ? 20.353 0.164 15.678 1.00 0.00 73 ALA A N 13
ATOM 20261 C CA . ALA A 1 66 ? 20.587 -1.161 16.226 1.00 0.00 73 ALA A CA 13
ATOM 20262 C C . ALA A 1 66 ? 21.548 -1.924 15.313 1.00 0.00 73 ALA A C 13
ATOM 20263 O O . ALA A 1 66 ? 22.415 -2.655 15.789 1.00 0.00 73 ALA A O 13
ATOM 20270 N N . MET A 1 67 ? 21.361 -1.729 14.015 1.00 0.00 74 MET A N 13
ATOM 20271 C CA . MET A 1 67 ? 22.200 -2.390 13.031 1.00 0.00 74 MET A CA 13
ATOM 20272 C C . MET A 1 67 ? 23.658 -1.944 13.165 1.00 0.00 74 MET A C 13
ATOM 20273 O O . MET A 1 67 ? 24.566 -2.774 13.177 1.00 0.00 74 MET A O 13
ATOM 20287 N N . ARG A 1 68 ? 23.837 -0.635 13.264 1.00 0.00 75 ARG A N 13
ATOM 20288 C CA . ARG A 1 68 ? 25.168 -0.070 13.397 1.00 0.00 75 ARG A CA 13
ATOM 20289 C C . ARG A 1 68 ? 25.673 -0.234 14.832 1.00 0.00 75 ARG A C 13
ATOM 20290 O O . ARG A 1 68 ? 26.880 -0.263 15.070 1.00 0.00 75 ARG A O 13
ATOM 20311 N N . ASN A 1 69 ? 24.725 -0.336 15.752 1.00 0.00 76 ASN A N 13
ATOM 20312 C CA . ASN A 1 69 ? 25.058 -0.497 17.157 1.00 0.00 76 ASN A CA 13
ATOM 20313 C C . ASN A 1 69 ? 25.536 -1.930 17.403 1.00 0.00 76 ASN A C 13
ATOM 20314 O O . ASN A 1 69 ? 26.426 -2.159 18.220 1.00 0.00 76 ASN A O 13
ATOM 20325 N N . LEU A 1 70 ? 24.922 -2.856 16.681 1.00 0.00 77 LEU A N 13
ATOM 20326 C CA . LEU A 1 70 ? 25.274 -4.260 16.810 1.00 0.00 77 LEU A CA 13
ATOM 20327 C C . LEU A 1 70 ? 26.117 -4.683 15.606 1.00 0.00 77 LEU A C 13
ATOM 20328 O O . LEU A 1 70 ? 27.340 -4.556 15.624 1.00 0.00 77 LEU A O 13
ATOM 20344 N N . ASN A 1 71 ? 25.429 -5.179 14.587 1.00 0.00 78 ASN A N 13
ATOM 20345 C CA . ASN A 1 71 ? 26.100 -5.622 13.377 1.00 0.00 78 ASN A CA 13
ATOM 20346 C C . ASN A 1 71 ? 27.443 -6.255 13.745 1.00 0.00 78 ASN A C 13
ATOM 20347 O O . ASN A 1 71 ? 28.472 -5.581 13.744 1.00 0.00 78 ASN A O 13
ATOM 20358 N N . GLY A 1 72 ? 27.389 -7.543 14.052 1.00 0.00 79 GLY A N 13
ATOM 20359 C CA . GLY A 1 72 ? 28.589 -8.275 14.422 1.00 0.00 79 GLY A CA 13
ATOM 20360 C C . GLY A 1 72 ? 28.917 -8.077 15.903 1.00 0.00 79 GLY A C 13
ATOM 20361 O O . GLY A 1 72 ? 30.086 -8.029 16.283 1.00 0.00 79 GLY A O 13
ATOM 20365 N N . ARG A 1 73 ? 27.864 -7.969 16.700 1.00 0.00 80 ARG A N 13
ATOM 20366 C CA . ARG A 1 73 ? 28.025 -7.779 18.131 1.00 0.00 80 ARG A CA 13
ATOM 20367 C C . ARG A 1 73 ? 28.192 -9.129 18.831 1.00 0.00 80 ARG A C 13
ATOM 20368 O O . ARG A 1 73 ? 27.314 -9.987 18.750 1.00 0.00 80 ARG A O 13
ATOM 20389 N N . GLU A 1 74 ? 29.325 -9.275 19.503 1.00 0.00 81 GLU A N 13
ATOM 20390 C CA . GLU A 1 74 ? 29.618 -10.507 20.216 1.00 0.00 81 GLU A CA 13
ATOM 20391 C C . GLU A 1 74 ? 28.532 -10.789 21.257 1.00 0.00 81 GLU A C 13
ATOM 20392 O O . GLU A 1 74 ? 28.015 -9.866 21.885 1.00 0.00 81 GLU A O 13
ATOM 20404 N N . PHE A 1 75 ? 28.219 -12.067 21.408 1.00 0.00 82 PHE A N 13
ATOM 20405 C CA . PHE A 1 75 ? 27.205 -12.482 22.361 1.00 0.00 82 PHE A CA 13
ATOM 20406 C C . PHE A 1 75 ? 27.006 -13.999 22.325 1.00 0.00 82 PHE A C 13
ATOM 20407 O O . PHE A 1 75 ? 26.829 -14.580 21.256 1.00 0.00 82 PHE A O 13
ATOM 20424 N N . SER A 1 76 ? 27.042 -14.596 23.507 1.00 0.00 83 SER A N 13
ATOM 20425 C CA . SER A 1 76 ? 26.868 -16.034 23.625 1.00 0.00 83 SER A CA 13
ATOM 20426 C C . SER A 1 76 ? 28.100 -16.757 23.077 1.00 0.00 83 SER A C 13
ATOM 20427 O O . SER A 1 76 ? 28.016 -17.914 22.671 1.00 0.00 83 SER A O 13
ATOM 20435 N N . GLY A 1 77 ? 29.217 -16.043 23.084 1.00 0.00 84 GLY A N 13
ATOM 20436 C CA . GLY A 1 77 ? 30.465 -16.602 22.592 1.00 0.00 84 GLY A CA 13
ATOM 20437 C C . GLY A 1 77 ? 30.518 -16.565 21.064 1.00 0.00 84 GLY A C 13
ATOM 20438 O O . GLY A 1 77 ? 31.452 -17.089 20.459 1.00 0.00 84 GLY A O 13
ATOM 20442 N N . ARG A 1 78 ? 29.504 -15.940 20.483 1.00 0.00 85 ARG A N 13
ATOM 20443 C CA . ARG A 1 78 ? 29.424 -15.828 19.037 1.00 0.00 85 ARG A CA 13
ATOM 20444 C C . ARG A 1 78 ? 29.314 -14.358 18.624 1.00 0.00 85 ARG A C 13
ATOM 20445 O O . ARG A 1 78 ? 29.686 -13.467 19.385 1.00 0.00 85 ARG A O 13
ATOM 20466 N N . ALA A 1 79 ? 28.803 -14.152 17.419 1.00 0.00 86 ALA A N 13
ATOM 20467 C CA . ALA A 1 79 ? 28.641 -12.806 16.895 1.00 0.00 86 ALA A CA 13
ATOM 20468 C C . ALA A 1 79 ? 27.194 -12.613 16.438 1.00 0.00 86 ALA A C 13
ATOM 20469 O O . ALA A 1 79 ? 26.577 -13.537 15.910 1.00 0.00 86 ALA A O 13
ATOM 20476 N N . LEU A 1 80 ? 26.694 -11.406 16.656 1.00 0.00 87 LEU A N 13
ATOM 20477 C CA . LEU A 1 80 ? 25.331 -11.079 16.273 1.00 0.00 87 LEU A CA 13
ATOM 20478 C C . LEU A 1 80 ? 25.343 -10.370 14.917 1.00 0.00 87 LEU A C 13
ATOM 20479 O O . LEU A 1 80 ? 25.377 -9.142 14.855 1.00 0.00 87 LEU A O 13
ATOM 20495 N N . ARG A 1 81 ? 25.314 -11.174 13.864 1.00 0.00 88 ARG A N 13
ATOM 20496 C CA . ARG A 1 81 ? 25.321 -10.639 12.514 1.00 0.00 88 ARG A CA 13
ATOM 20497 C C . ARG A 1 81 ? 23.986 -9.959 12.205 1.00 0.00 88 ARG A C 13
ATOM 20498 O O . ARG A 1 81 ? 23.016 -10.623 11.842 1.00 0.00 88 ARG A O 13
ATOM 20519 N N . VAL A 1 82 ? 23.979 -8.643 12.361 1.00 0.00 89 VAL A N 13
ATOM 20520 C CA . VAL A 1 82 ? 22.779 -7.865 12.103 1.00 0.00 89 VAL A CA 13
ATOM 20521 C C . VAL A 1 82 ? 22.934 -7.121 10.776 1.00 0.00 89 VAL A C 13
ATOM 20522 O O . VAL A 1 82 ? 23.874 -6.347 10.600 1.00 0.00 89 VAL A O 13
ATOM 20535 N N . ASP A 1 83 ? 21.997 -7.381 9.875 1.00 0.00 90 ASP A N 13
ATOM 20536 C CA . ASP A 1 83 ? 22.018 -6.745 8.569 1.00 0.00 90 ASP A CA 13
ATOM 20537 C C . ASP A 1 83 ? 20.590 -6.373 8.165 1.00 0.00 90 ASP A C 13
ATOM 20538 O O . ASP A 1 83 ? 19.662 -7.158 8.356 1.00 0.00 90 ASP A O 13
ATOM 20547 N N . ASN A 1 84 ? 20.458 -5.175 7.614 1.00 0.00 91 ASN A N 13
ATOM 20548 C CA . ASN A 1 84 ? 19.159 -4.689 7.181 1.00 0.00 91 ASN A CA 13
ATOM 20549 C C . ASN A 1 84 ? 18.382 -5.835 6.530 1.00 0.00 91 ASN A C 13
ATOM 20550 O O . ASN A 1 84 ? 18.876 -6.479 5.606 1.00 0.00 91 ASN A O 13
ATOM 20561 N N . ALA A 1 85 ? 17.178 -6.055 7.037 1.00 0.00 92 ALA A N 13
ATOM 20562 C CA . ALA A 1 85 ? 16.327 -7.111 6.517 1.00 0.00 92 ALA A CA 13
ATOM 20563 C C . ALA A 1 85 ? 15.907 -6.764 5.087 1.00 0.00 92 ALA A C 13
ATOM 20564 O O . ALA A 1 85 ? 15.342 -7.599 4.382 1.00 0.00 92 ALA A O 13
ATOM 20571 N N . ALA A 1 86 ? 16.198 -5.530 4.702 1.00 0.00 93 ALA A N 13
ATOM 20572 C CA . ALA A 1 86 ? 15.857 -5.062 3.369 1.00 0.00 93 ALA A CA 13
ATOM 20573 C C . ALA A 1 86 ? 17.036 -5.317 2.427 1.00 0.00 93 ALA A C 13
ATOM 20574 O O . ALA A 1 86 ? 17.188 -4.630 1.418 1.00 0.00 93 ALA A O 13
ATOM 20581 N N . SER A 1 87 ? 17.839 -6.306 2.790 1.00 0.00 94 SER A N 13
ATOM 20582 C CA . SER A 1 87 ? 18.999 -6.659 1.989 1.00 0.00 94 SER A CA 13
ATOM 20583 C C . SER A 1 87 ? 18.570 -7.515 0.796 1.00 0.00 94 SER A C 13
ATOM 20584 O O . SER A 1 87 ? 17.594 -8.258 0.879 1.00 0.00 94 SER A O 13
ATOM 20592 N N . GLU A 1 88 ? 19.322 -7.382 -0.287 1.00 0.00 95 GLU A N 13
ATOM 20593 C CA . GLU A 1 88 ? 19.032 -8.135 -1.496 1.00 0.00 95 GLU A CA 13
ATOM 20594 C C . GLU A 1 88 ? 19.223 -9.632 -1.248 1.00 0.00 95 GLU A C 13
ATOM 20595 O O . GLU A 1 88 ? 18.485 -10.454 -1.790 1.00 0.00 95 GLU A O 13
ATOM 20607 N N . LYS A 1 89 ? 20.218 -9.942 -0.430 1.00 0.00 96 LYS A N 13
ATOM 20608 C CA . LYS A 1 89 ? 20.515 -11.326 -0.103 1.00 0.00 96 LYS A CA 13
ATOM 20609 C C . LYS A 1 89 ? 19.558 -11.805 0.989 1.00 0.00 96 LYS A C 13
ATOM 20610 O O . LYS A 1 89 ? 19.169 -12.972 1.011 1.00 0.00 96 LYS A O 13
ATOM 20629 N N . ASN A 1 90 ? 19.205 -10.880 1.870 1.00 0.00 97 ASN A N 13
ATOM 20630 C CA . ASN A 1 90 ? 18.300 -11.194 2.963 1.00 0.00 97 ASN A CA 13
ATOM 20631 C C . ASN A 1 90 ? 16.885 -11.374 2.411 1.00 0.00 97 ASN A C 13
ATOM 20632 O O . ASN A 1 90 ? 16.037 -11.988 3.057 1.00 0.00 97 ASN A O 13
ATOM 20643 N N . LYS A 1 91 ? 16.673 -10.826 1.224 1.00 0.00 98 LYS A N 13
ATOM 20644 C CA . LYS A 1 91 ? 15.374 -10.919 0.578 1.00 0.00 98 LYS A CA 13
ATOM 20645 C C . LYS A 1 91 ? 15.069 -12.384 0.263 1.00 0.00 98 LYS A C 13
ATOM 20646 O O . LYS A 1 91 ? 13.935 -12.834 0.421 1.00 0.00 98 LYS A O 13
ATOM 20665 N N . GLU A 1 92 ? 16.101 -13.089 -0.177 1.00 0.00 99 GLU A N 13
ATOM 20666 C CA . GLU A 1 92 ? 15.958 -14.495 -0.516 1.00 0.00 99 GLU A CA 13
ATOM 20667 C C . GLU A 1 92 ? 15.568 -15.302 0.724 1.00 0.00 99 GLU A C 13
ATOM 20668 O O . GLU A 1 92 ? 14.805 -16.263 0.630 1.00 0.00 99 GLU A O 13
ATOM 20680 N N . GLU A 1 93 ? 16.110 -14.883 1.858 1.00 0.00 100 GLU A N 13
ATOM 20681 C CA . GLU A 1 93 ? 15.829 -15.556 3.115 1.00 0.00 100 GLU A CA 13
ATOM 20682 C C . GLU A 1 93 ? 14.394 -15.268 3.562 1.00 0.00 100 GLU A C 13
ATOM 20683 O O . GLU A 1 93 ? 13.686 -16.170 4.006 1.00 0.00 100 GLU A O 13
ATOM 20695 N N . LEU A 1 94 ? 14.008 -14.007 3.428 1.00 0.00 101 LEU A N 13
ATOM 20696 C CA . LEU A 1 94 ? 12.671 -13.590 3.813 1.00 0.00 101 LEU A CA 13
ATOM 20697 C C . LEU A 1 94 ? 11.645 -14.310 2.936 1.00 0.00 101 LEU A C 13
ATOM 20698 O O . LEU A 1 94 ? 10.540 -14.609 3.385 1.00 0.00 101 LEU A O 13
ATOM 20714 N N . LYS A 1 95 ? 12.047 -14.567 1.699 1.00 0.00 102 LYS A N 13
ATOM 20715 C CA . LYS A 1 95 ? 11.176 -15.246 0.755 1.00 0.00 102 LYS A CA 13
ATOM 20716 C C . LYS A 1 95 ? 10.694 -16.562 1.369 1.00 0.00 102 LYS A C 13
ATOM 20717 O O . LYS A 1 95 ? 9.610 -17.044 1.042 1.00 0.00 102 LYS A O 13
ATOM 20736 N N . SER A 1 96 ? 11.523 -17.107 2.247 1.00 0.00 103 SER A N 13
ATOM 20737 C CA . SER A 1 96 ? 11.195 -18.359 2.909 1.00 0.00 103 SER A CA 13
ATOM 20738 C C . SER A 1 96 ? 10.336 -18.087 4.146 1.00 0.00 103 SER A C 13
ATOM 20739 O O . SER A 1 96 ? 9.437 -18.864 4.465 1.00 0.00 103 SER A O 13
ATOM 20747 N N . LEU A 1 97 ? 10.643 -16.982 4.809 1.00 0.00 104 LEU A N 13
ATOM 20748 C CA . LEU A 1 97 ? 9.911 -16.598 6.004 1.00 0.00 104 LEU A CA 13
ATOM 20749 C C . LEU A 1 97 ? 8.596 -15.930 5.598 1.00 0.00 104 LEU A C 13
ATOM 20750 O O . LEU A 1 97 ? 7.739 -15.674 6.443 1.00 0.00 104 LEU A O 13
ATOM 20766 N N . GLY A 1 98 ? 8.477 -15.666 4.305 1.00 0.00 105 GLY A N 13
ATOM 20767 C CA . GLY A 1 98 ? 7.281 -15.032 3.777 1.00 0.00 105 GLY A CA 13
ATOM 20768 C C . GLY A 1 98 ? 6.754 -13.967 4.741 1.00 0.00 105 GLY A C 13
ATOM 20769 O O . GLY A 1 98 ? 5.962 -14.268 5.632 1.00 0.00 105 GLY A O 13
ATOM 20773 N N . THR A 1 99 ? 7.216 -12.743 4.529 1.00 0.00 106 THR A N 13
ATOM 20774 C CA . THR A 1 99 ? 6.801 -11.632 5.367 1.00 0.00 106 THR A CA 13
ATOM 20775 C C . THR A 1 99 ? 5.315 -11.749 5.712 1.00 0.00 106 THR A C 13
ATOM 20776 O O . THR A 1 99 ? 4.458 -11.347 4.927 1.00 0.00 106 THR A O 13
ATOM 20787 N N . GLY A 1 100 ? 5.055 -12.303 6.888 1.00 0.00 107 GLY A N 13
ATOM 20788 C CA . GLY A 1 100 ? 3.688 -12.478 7.346 1.00 0.00 107 GLY A CA 13
ATOM 20789 C C . GLY A 1 100 ? 3.357 -13.961 7.528 1.00 0.00 107 GLY A C 13
ATOM 20790 O O . GLY A 1 100 ? 4.246 -14.809 7.485 1.00 0.00 107 GLY A O 13
ATOM 20794 N N . ALA A 1 101 ? 2.074 -14.228 7.728 1.00 0.00 108 ALA A N 13
ATOM 20795 C CA . ALA A 1 101 ? 1.615 -15.593 7.917 1.00 0.00 108 ALA A CA 13
ATOM 20796 C C . ALA A 1 101 ? 1.806 -15.994 9.381 1.00 0.00 108 ALA A C 13
ATOM 20797 O O . ALA A 1 101 ? 2.727 -16.741 9.708 1.00 0.00 108 ALA A O 13
ATOM 20804 N N . PRO A 1 102 ? 0.899 -15.465 10.245 1.00 0.00 109 PRO A N 13
ATOM 20805 C CA . PRO A 1 102 ? 0.959 -15.759 11.666 1.00 0.00 109 PRO A CA 13
ATOM 20806 C C . PRO A 1 102 ? 0.459 -17.177 11.954 1.00 0.00 109 PRO A C 13
ATOM 20807 O O . PRO A 1 102 ? -0.418 -17.683 11.257 1.00 0.00 109 PRO A O 13
ATOM 20818 N N . VAL A 1 103 ? 1.039 -17.776 12.984 1.00 0.00 110 VAL A N 13
ATOM 20819 C CA . VAL A 1 103 ? 0.664 -19.125 13.373 1.00 0.00 110 VAL A CA 13
ATOM 20820 C C . VAL A 1 103 ? 0.560 -19.201 14.897 1.00 0.00 110 VAL A C 13
ATOM 20821 O O . VAL A 1 103 ? 1.281 -18.503 15.608 1.00 0.00 110 VAL A O 13
ATOM 20834 N N . ILE A 1 104 ? -0.345 -20.054 15.354 1.00 0.00 111 ILE A N 13
ATOM 20835 C CA . ILE A 1 104 ? -0.554 -20.231 16.781 1.00 0.00 111 ILE A CA 13
ATOM 20836 C C . ILE A 1 104 ? -1.174 -21.606 17.036 1.00 0.00 111 ILE A C 13
ATOM 20837 O O . ILE A 1 104 ? -1.803 -22.181 16.149 1.00 0.00 111 ILE A O 13
ATOM 20853 N N . ASP A 1 1 ? 1.325 0.000 0.000 1.00 0.00 8 ASP A N 14
ATOM 20854 C CA . ASP A 1 1 ? 2.073 0.000 -1.245 1.00 0.00 8 ASP A CA 14
ATOM 20855 C C . ASP A 1 1 ? 1.869 -1.339 -1.958 1.00 0.00 8 ASP A C 14
ATOM 20856 O O . ASP A 1 1 ? 1.530 -1.371 -3.140 1.00 0.00 8 ASP A O 14
ATOM 20865 N N . PRO A 1 2 ? 2.091 -2.438 -1.189 1.00 0.00 9 PRO A N 14
ATOM 20866 C CA . PRO A 1 2 ? 1.935 -3.776 -1.735 1.00 0.00 9 PRO A CA 14
ATOM 20867 C C . PRO A 1 2 ? 0.456 -4.138 -1.886 1.00 0.00 9 PRO A C 14
ATOM 20868 O O . PRO A 1 2 ? -0.098 -4.055 -2.981 1.00 0.00 9 PRO A O 14
ATOM 20879 N N . ALA A 1 3 ? -0.141 -4.531 -0.771 1.00 0.00 10 ALA A N 14
ATOM 20880 C CA . ALA A 1 3 ? -1.545 -4.905 -0.766 1.00 0.00 10 ALA A CA 14
ATOM 20881 C C . ALA A 1 3 ? -2.077 -4.857 0.668 1.00 0.00 10 ALA A C 14
ATOM 20882 O O . ALA A 1 3 ? -3.003 -5.587 1.015 1.00 0.00 10 ALA A O 14
ATOM 20889 N N . VAL A 1 4 ? -1.467 -3.989 1.462 1.00 0.00 11 VAL A N 14
ATOM 20890 C CA . VAL A 1 4 ? -1.867 -3.836 2.850 1.00 0.00 11 VAL A CA 14
ATOM 20891 C C . VAL A 1 4 ? -3.057 -2.878 2.931 1.00 0.00 11 VAL A C 14
ATOM 20892 O O . VAL A 1 4 ? -3.922 -3.028 3.793 1.00 0.00 11 VAL A O 14
ATOM 20905 N N . ASP A 1 5 ? -3.064 -1.915 2.021 1.00 0.00 12 ASP A N 14
ATOM 20906 C CA . ASP A 1 5 ? -4.134 -0.933 1.978 1.00 0.00 12 ASP A CA 14
ATOM 20907 C C . ASP A 1 5 ? -5.449 -1.634 1.633 1.00 0.00 12 ASP A C 14
ATOM 20908 O O . ASP A 1 5 ? -6.450 -1.460 2.327 1.00 0.00 12 ASP A O 14
ATOM 20917 N N . ARG A 1 6 ? -5.406 -2.411 0.560 1.00 0.00 13 ARG A N 14
ATOM 20918 C CA . ARG A 1 6 ? -6.582 -3.138 0.115 1.00 0.00 13 ARG A CA 14
ATOM 20919 C C . ARG A 1 6 ? -6.963 -4.209 1.139 1.00 0.00 13 ARG A C 14
ATOM 20920 O O . ARG A 1 6 ? -8.143 -4.414 1.418 1.00 0.00 13 ARG A O 14
ATOM 20941 N N . SER A 1 7 ? -5.941 -4.864 1.671 1.00 0.00 14 SER A N 14
ATOM 20942 C CA . SER A 1 7 ? -6.154 -5.909 2.658 1.00 0.00 14 SER A CA 14
ATOM 20943 C C . SER A 1 7 ? -6.886 -5.338 3.874 1.00 0.00 14 SER A C 14
ATOM 20944 O O . SER A 1 7 ? -7.803 -5.966 4.403 1.00 0.00 14 SER A O 14
ATOM 20952 N N . LEU A 1 8 ? -6.454 -4.154 4.284 1.00 0.00 15 LEU A N 14
ATOM 20953 C CA . LEU A 1 8 ? -7.056 -3.492 5.428 1.00 0.00 15 LEU A CA 14
ATOM 20954 C C . LEU A 1 8 ? -8.379 -2.851 5.003 1.00 0.00 15 LEU A C 14
ATOM 20955 O O . LEU A 1 8 ? -9.157 -2.407 5.846 1.00 0.00 15 LEU A O 14
ATOM 20971 N N . ARG A 1 9 ? -8.592 -2.822 3.695 1.00 0.00 16 ARG A N 14
ATOM 20972 C CA . ARG A 1 9 ? -9.807 -2.243 3.148 1.00 0.00 16 ARG A CA 14
ATOM 20973 C C . ARG A 1 9 ? -10.823 -3.342 2.830 1.00 0.00 16 ARG A C 14
ATOM 20974 O O . ARG A 1 9 ? -10.970 -3.741 1.675 1.00 0.00 16 ARG A O 14
ATOM 20995 N N . SER A 1 10 ? -11.498 -3.800 3.874 1.00 0.00 17 SER A N 14
ATOM 20996 C CA . SER A 1 10 ? -12.495 -4.845 3.720 1.00 0.00 17 SER A CA 14
ATOM 20997 C C . SER A 1 10 ? -12.750 -5.528 5.065 1.00 0.00 17 SER A C 14
ATOM 20998 O O . SER A 1 10 ? -11.821 -6.029 5.697 1.00 0.00 17 SER A O 14
ATOM 21006 N N . VAL A 1 11 ? -14.014 -5.526 5.463 1.00 0.00 18 VAL A N 14
ATOM 21007 C CA . VAL A 1 11 ? -14.402 -6.139 6.722 1.00 0.00 18 VAL A CA 14
ATOM 21008 C C . VAL A 1 11 ? -15.355 -7.304 6.445 1.00 0.00 18 VAL A C 14
ATOM 21009 O O . VAL A 1 11 ? -16.382 -7.128 5.791 1.00 0.00 18 VAL A O 14
ATOM 21022 N N . PHE A 1 12 ? -14.981 -8.467 6.956 1.00 0.00 19 PHE A N 14
ATOM 21023 C CA . PHE A 1 12 ? -15.790 -9.660 6.771 1.00 0.00 19 PHE A CA 14
ATOM 21024 C C . PHE A 1 12 ? -16.982 -9.668 7.730 1.00 0.00 19 PHE A C 14
ATOM 21025 O O . PHE A 1 12 ? -16.818 -9.466 8.932 1.00 0.00 19 PHE A O 14
ATOM 21042 N N . VAL A 1 13 ? -18.156 -9.904 7.162 1.00 0.00 20 VAL A N 14
ATOM 21043 C CA . VAL A 1 13 ? -19.375 -9.941 7.951 1.00 0.00 20 VAL A CA 14
ATOM 21044 C C . VAL A 1 13 ? -19.946 -11.360 7.934 1.00 0.00 20 VAL A C 14
ATOM 21045 O O . VAL A 1 13 ? -20.051 -11.978 6.875 1.00 0.00 20 VAL A O 14
ATOM 21058 N N . GLY A 1 14 ? -20.301 -11.836 9.118 1.00 0.00 21 GLY A N 14
ATOM 21059 C CA . GLY A 1 14 ? -20.858 -13.171 9.253 1.00 0.00 21 GLY A CA 14
ATOM 21060 C C . GLY A 1 14 ? -22.113 -13.155 10.127 1.00 0.00 21 GLY A C 14
ATOM 21061 O O . GLY A 1 14 ? -22.553 -12.095 10.570 1.00 0.00 21 GLY A O 14
ATOM 21065 N N . ASN A 1 15 ? -22.655 -14.344 10.350 1.00 0.00 22 ASN A N 14
ATOM 21066 C CA . ASN A 1 15 ? -23.851 -14.480 11.164 1.00 0.00 22 ASN A CA 14
ATOM 21067 C C . ASN A 1 15 ? -24.991 -13.683 10.526 1.00 0.00 22 ASN A C 14
ATOM 21068 O O . ASN A 1 15 ? -25.904 -13.237 11.218 1.00 0.00 22 ASN A O 14
ATOM 21079 N N . ILE A 1 16 ? -24.899 -13.527 9.213 1.00 0.00 23 ILE A N 14
ATOM 21080 C CA . ILE A 1 16 ? -25.911 -12.791 8.475 1.00 0.00 23 ILE A CA 14
ATOM 21081 C C . ILE A 1 16 ? -26.885 -13.779 7.829 1.00 0.00 23 ILE A C 14
ATOM 21082 O O . ILE A 1 16 ? -26.503 -14.546 6.947 1.00 0.00 23 ILE A O 14
ATOM 21098 N N . PRO A 1 17 ? -28.157 -13.726 8.307 1.00 0.00 24 PRO A N 14
ATOM 21099 C CA . PRO A 1 17 ? -29.189 -14.607 7.786 1.00 0.00 24 PRO A CA 14
ATOM 21100 C C . PRO A 1 17 ? -29.652 -14.150 6.401 1.00 0.00 24 PRO A C 14
ATOM 21101 O O . PRO A 1 17 ? -29.179 -13.139 5.887 1.00 0.00 24 PRO A O 14
ATOM 21112 N N . TYR A 1 18 ? -30.573 -14.918 5.837 1.00 0.00 25 TYR A N 14
ATOM 21113 C CA . TYR A 1 18 ? -31.106 -14.605 4.523 1.00 0.00 25 TYR A CA 14
ATOM 21114 C C . TYR A 1 18 ? -32.051 -13.403 4.586 1.00 0.00 25 TYR A C 14
ATOM 21115 O O . TYR A 1 18 ? -32.548 -12.945 3.558 1.00 0.00 25 TYR A O 14
ATOM 21133 N N . GLU A 1 19 ? -32.269 -12.926 5.803 1.00 0.00 26 GLU A N 14
ATOM 21134 C CA . GLU A 1 19 ? -33.145 -11.786 6.013 1.00 0.00 26 GLU A CA 14
ATOM 21135 C C . GLU A 1 19 ? -32.340 -10.486 5.986 1.00 0.00 26 GLU A C 14
ATOM 21136 O O . GLU A 1 19 ? -32.913 -9.397 5.964 1.00 0.00 26 GLU A O 14
ATOM 21148 N N . ALA A 1 20 ? -31.024 -10.642 5.989 1.00 0.00 27 ALA A N 14
ATOM 21149 C CA . ALA A 1 20 ? -30.135 -9.493 5.965 1.00 0.00 27 ALA A CA 14
ATOM 21150 C C . ALA A 1 20 ? -29.344 -9.494 4.655 1.00 0.00 27 ALA A C 14
ATOM 21151 O O . ALA A 1 20 ? -28.320 -10.167 4.545 1.00 0.00 27 ALA A O 14
ATOM 21158 N N . THR A 1 21 ? -29.848 -8.731 3.696 1.00 0.00 28 THR A N 14
ATOM 21159 C CA . THR A 1 21 ? -29.201 -8.635 2.399 1.00 0.00 28 THR A CA 14
ATOM 21160 C C . THR A 1 21 ? -28.194 -7.484 2.389 1.00 0.00 28 THR A C 14
ATOM 21161 O O . THR A 1 21 ? -28.099 -6.729 3.355 1.00 0.00 28 THR A O 14
ATOM 21172 N N . GLU A 1 22 ? -27.467 -7.386 1.286 1.00 0.00 29 GLU A N 14
ATOM 21173 C CA . GLU A 1 22 ? -26.470 -6.339 1.137 1.00 0.00 29 GLU A CA 14
ATOM 21174 C C . GLU A 1 22 ? -27.120 -4.962 1.289 1.00 0.00 29 GLU A C 14
ATOM 21175 O O . GLU A 1 22 ? -26.480 -4.016 1.746 1.00 0.00 29 GLU A O 14
ATOM 21187 N N . GLU A 1 23 ? -28.383 -4.892 0.896 1.00 0.00 30 GLU A N 14
ATOM 21188 C CA . GLU A 1 23 ? -29.126 -3.647 0.982 1.00 0.00 30 GLU A CA 14
ATOM 21189 C C . GLU A 1 23 ? -29.251 -3.203 2.441 1.00 0.00 30 GLU A C 14
ATOM 21190 O O . GLU A 1 23 ? -29.259 -2.008 2.731 1.00 0.00 30 GLU A O 14
ATOM 21202 N N . GLN A 1 24 ? -29.346 -4.190 3.320 1.00 0.00 31 GLN A N 14
ATOM 21203 C CA . GLN A 1 24 ? -29.470 -3.916 4.741 1.00 0.00 31 GLN A CA 14
ATOM 21204 C C . GLN A 1 24 ? -28.086 -3.761 5.375 1.00 0.00 31 GLN A C 14
ATOM 21205 O O . GLN A 1 24 ? -27.854 -2.833 6.148 1.00 0.00 31 GLN A O 14
ATOM 21219 N N . LEU A 1 25 ? -27.204 -4.685 5.025 1.00 0.00 32 LEU A N 14
ATOM 21220 C CA . LEU A 1 25 ? -25.849 -4.663 5.549 1.00 0.00 32 LEU A CA 14
ATOM 21221 C C . LEU A 1 25 ? -25.188 -3.332 5.186 1.00 0.00 32 LEU A C 14
ATOM 21222 O O . LEU A 1 25 ? -24.610 -2.666 6.044 1.00 0.00 32 LEU A O 14
ATOM 21238 N N . LYS A 1 26 ? -25.294 -2.983 3.912 1.00 0.00 33 LYS A N 14
ATOM 21239 C CA . LYS A 1 26 ? -24.713 -1.743 3.424 1.00 0.00 33 LYS A CA 14
ATOM 21240 C C . LYS A 1 26 ? -25.299 -0.568 4.209 1.00 0.00 33 LYS A C 14
ATOM 21241 O O . LYS A 1 26 ? -24.593 0.391 4.517 1.00 0.00 33 LYS A O 14
ATOM 21260 N N . ASP A 1 27 ? -26.585 -0.680 4.509 1.00 0.00 34 ASP A N 14
ATOM 21261 C CA . ASP A 1 27 ? -27.274 0.362 5.252 1.00 0.00 34 ASP A CA 14
ATOM 21262 C C . ASP A 1 27 ? -26.686 0.450 6.662 1.00 0.00 34 ASP A C 14
ATOM 21263 O O . ASP A 1 27 ? -26.553 1.541 7.215 1.00 0.00 34 ASP A O 14
ATOM 21272 N N . ILE A 1 28 ? -26.351 -0.712 7.202 1.00 0.00 35 ILE A N 14
ATOM 21273 C CA . ILE A 1 28 ? -25.782 -0.779 8.537 1.00 0.00 35 ILE A CA 14
ATOM 21274 C C . ILE A 1 28 ? -24.384 -0.156 8.523 1.00 0.00 35 ILE A C 14
ATOM 21275 O O . ILE A 1 28 ? -24.057 0.662 9.381 1.00 0.00 35 ILE A O 14
ATOM 21291 N N . PHE A 1 29 ? -23.598 -0.567 7.538 1.00 0.00 36 PHE A N 14
ATOM 21292 C CA . PHE A 1 29 ? -22.244 -0.059 7.401 1.00 0.00 36 PHE A CA 14
ATOM 21293 C C . PHE A 1 29 ? -22.250 1.417 6.997 1.00 0.00 36 PHE A C 14
ATOM 21294 O O . PHE A 1 29 ? -21.320 2.156 7.316 1.00 0.00 36 PHE A O 14
ATOM 21311 N N . SER A 1 30 ? -23.310 1.803 6.301 1.00 0.00 37 SER A N 14
ATOM 21312 C CA . SER A 1 30 ? -23.449 3.177 5.850 1.00 0.00 37 SER A CA 14
ATOM 21313 C C . SER A 1 30 ? -23.518 4.118 7.054 1.00 0.00 37 SER A C 14
ATOM 21314 O O . SER A 1 30 ? -22.997 5.232 7.007 1.00 0.00 37 SER A O 14
ATOM 21322 N N . GLU A 1 31 ? -24.165 3.637 8.106 1.00 0.00 38 GLU A N 14
ATOM 21323 C CA . GLU A 1 31 ? -24.308 4.421 9.320 1.00 0.00 38 GLU A CA 14
ATOM 21324 C C . GLU A 1 31 ? -22.964 4.530 10.043 1.00 0.00 38 GLU A C 14
ATOM 21325 O O . GLU A 1 31 ? -22.809 5.342 10.954 1.00 0.00 38 GLU A O 14
ATOM 21337 N N . VAL A 1 32 ? -22.026 3.701 9.610 1.00 0.00 39 VAL A N 14
ATOM 21338 C CA . VAL A 1 32 ? -20.701 3.694 10.205 1.00 0.00 39 VAL A CA 14
ATOM 21339 C C . VAL A 1 32 ? -19.716 4.377 9.254 1.00 0.00 39 VAL A C 14
ATOM 21340 O O . VAL A 1 32 ? -18.509 4.367 9.492 1.00 0.00 39 VAL A O 14
ATOM 21353 N N . GLY A 1 33 ? -20.268 4.954 8.196 1.00 0.00 40 GLY A N 14
ATOM 21354 C CA . GLY A 1 33 ? -19.453 5.641 7.208 1.00 0.00 40 GLY A CA 14
ATOM 21355 C C . GLY A 1 33 ? -19.862 5.243 5.789 1.00 0.00 40 GLY A C 14
ATOM 21356 O O . GLY A 1 33 ? -20.796 4.465 5.603 1.00 0.00 40 GLY A O 14
ATOM 21360 N N . PRO A 1 34 ? -19.124 5.811 4.797 1.00 0.00 41 PRO A N 14
ATOM 21361 C CA . PRO A 1 34 ? -19.401 5.524 3.400 1.00 0.00 41 PRO A CA 14
ATOM 21362 C C . PRO A 1 34 ? -18.903 4.129 3.018 1.00 0.00 41 PRO A C 14
ATOM 21363 O O . PRO A 1 34 ? -17.761 3.774 3.302 1.00 0.00 41 PRO A O 14
ATOM 21374 N N . VAL A 1 35 ? -19.786 3.375 2.379 1.00 0.00 42 VAL A N 14
ATOM 21375 C CA . VAL A 1 35 ? -19.452 2.026 1.955 1.00 0.00 42 VAL A CA 14
ATOM 21376 C C . VAL A 1 35 ? -19.199 2.019 0.446 1.00 0.00 42 VAL A C 14
ATOM 21377 O O . VAL A 1 35 ? -20.003 2.542 -0.324 1.00 0.00 42 VAL A O 14
ATOM 21390 N N . VAL A 1 36 ? -18.079 1.419 0.069 1.00 0.00 43 VAL A N 14
ATOM 21391 C CA . VAL A 1 36 ? -17.711 1.337 -1.334 1.00 0.00 43 VAL A CA 14
ATOM 21392 C C . VAL A 1 36 ? -18.462 0.174 -1.986 1.00 0.00 43 VAL A C 14
ATOM 21393 O O . VAL A 1 36 ? -19.429 0.386 -2.716 1.00 0.00 43 VAL A O 14
ATOM 21406 N N . SER A 1 37 ? -17.989 -1.030 -1.699 1.00 0.00 44 SER A N 14
ATOM 21407 C CA . SER A 1 37 ? -18.603 -2.226 -2.249 1.00 0.00 44 SER A CA 14
ATOM 21408 C C . SER A 1 37 ? -18.816 -3.261 -1.142 1.00 0.00 44 SER A C 14
ATOM 21409 O O . SER A 1 37 ? -18.303 -3.105 -0.035 1.00 0.00 44 SER A O 14
ATOM 21417 N N . PHE A 1 38 ? -19.573 -4.295 -1.479 1.00 0.00 45 PHE A N 14
ATOM 21418 C CA . PHE A 1 38 ? -19.859 -5.355 -0.528 1.00 0.00 45 PHE A CA 14
ATOM 21419 C C . PHE A 1 38 ? -20.359 -6.612 -1.242 1.00 0.00 45 PHE A C 14
ATOM 21420 O O . PHE A 1 38 ? -21.436 -6.606 -1.836 1.00 0.00 45 PHE A O 14
ATOM 21437 N N . ARG A 1 39 ? -19.553 -7.660 -1.160 1.00 0.00 46 ARG A N 14
ATOM 21438 C CA . ARG A 1 39 ? -19.899 -8.922 -1.791 1.00 0.00 46 ARG A CA 14
ATOM 21439 C C . ARG A 1 39 ? -19.753 -10.073 -0.793 1.00 0.00 46 ARG A C 14
ATOM 21440 O O . ARG A 1 39 ? -18.786 -10.122 -0.034 1.00 0.00 46 ARG A O 14
ATOM 21461 N N . LEU A 1 40 ? -20.727 -10.970 -0.827 1.00 0.00 47 LEU A N 14
ATOM 21462 C CA . LEU A 1 40 ? -20.719 -12.117 0.066 1.00 0.00 47 LEU A CA 14
ATOM 21463 C C . LEU A 1 40 ? -20.615 -13.400 -0.761 1.00 0.00 47 LEU A C 14
ATOM 21464 O O . LEU A 1 40 ? -20.624 -13.354 -1.990 1.00 0.00 47 LEU A O 14
ATOM 21480 N N . VAL A 1 41 ? -20.519 -14.516 -0.053 1.00 0.00 48 VAL A N 14
ATOM 21481 C CA . VAL A 1 41 ? -20.415 -15.810 -0.706 1.00 0.00 48 VAL A CA 14
ATOM 21482 C C . VAL A 1 41 ? -21.818 -16.339 -1.008 1.00 0.00 48 VAL A C 14
ATOM 21483 O O . VAL A 1 41 ? -22.632 -16.503 -0.101 1.00 0.00 48 VAL A O 14
ATOM 21496 N N . TYR A 1 42 ? -22.058 -16.592 -2.287 1.00 0.00 49 TYR A N 14
ATOM 21497 C CA . TYR A 1 42 ? -23.349 -17.100 -2.720 1.00 0.00 49 TYR A CA 14
ATOM 21498 C C . TYR A 1 42 ? -23.192 -18.413 -3.489 1.00 0.00 49 TYR A C 14
ATOM 21499 O O . TYR A 1 42 ? -22.523 -18.455 -4.521 1.00 0.00 49 TYR A O 14
ATOM 21517 N N . ASP A 1 43 ? -23.819 -19.452 -2.957 1.00 0.00 50 ASP A N 14
ATOM 21518 C CA . ASP A 1 43 ? -23.757 -20.762 -3.581 1.00 0.00 50 ASP A CA 14
ATOM 21519 C C . ASP A 1 43 ? -24.640 -20.770 -4.831 1.00 0.00 50 ASP A C 14
ATOM 21520 O O . ASP A 1 43 ? -25.865 -20.735 -4.730 1.00 0.00 50 ASP A O 14
ATOM 21529 N N . ARG A 1 44 ? -23.982 -20.814 -5.981 1.00 0.00 51 ARG A N 14
ATOM 21530 C CA . ARG A 1 44 ? -24.692 -20.827 -7.248 1.00 0.00 51 ARG A CA 14
ATOM 21531 C C . ARG A 1 44 ? -25.358 -22.186 -7.471 1.00 0.00 51 ARG A C 14
ATOM 21532 O O . ARG A 1 44 ? -26.396 -22.273 -8.124 1.00 0.00 51 ARG A O 14
ATOM 21553 N N . GLU A 1 45 ? -24.732 -23.214 -6.916 1.00 0.00 52 GLU A N 14
ATOM 21554 C CA . GLU A 1 45 ? -25.251 -24.565 -7.045 1.00 0.00 52 GLU A CA 14
ATOM 21555 C C . GLU A 1 45 ? -26.525 -24.726 -6.215 1.00 0.00 52 GLU A C 14
ATOM 21556 O O . GLU A 1 45 ? -27.391 -25.532 -6.550 1.00 0.00 52 GLU A O 14
ATOM 21568 N N . THR A 1 46 ? -26.600 -23.946 -5.146 1.00 0.00 53 THR A N 14
ATOM 21569 C CA . THR A 1 46 ? -27.754 -23.992 -4.265 1.00 0.00 53 THR A CA 14
ATOM 21570 C C . THR A 1 46 ? -28.563 -22.698 -4.378 1.00 0.00 53 THR A C 14
ATOM 21571 O O . THR A 1 46 ? -29.614 -22.563 -3.753 1.00 0.00 53 THR A O 14
ATOM 21582 N N . GLY A 1 47 ? -28.043 -21.780 -5.179 1.00 0.00 54 GLY A N 14
ATOM 21583 C CA . GLY A 1 47 ? -28.703 -20.502 -5.381 1.00 0.00 54 GLY A CA 14
ATOM 21584 C C . GLY A 1 47 ? -29.033 -19.837 -4.043 1.00 0.00 54 GLY A C 14
ATOM 21585 O O . GLY A 1 47 ? -29.877 -18.945 -3.981 1.00 0.00 54 GLY A O 14
ATOM 21589 N N . LYS A 1 48 ? -28.350 -20.298 -3.005 1.00 0.00 55 LYS A N 14
ATOM 21590 C CA . LYS A 1 48 ? -28.560 -19.759 -1.672 1.00 0.00 55 LYS A CA 14
ATOM 21591 C C . LYS A 1 48 ? -27.259 -19.126 -1.173 1.00 0.00 55 LYS A C 14
ATOM 21592 O O . LYS A 1 48 ? -26.171 -19.607 -1.484 1.00 0.00 55 LYS A O 14
ATOM 21611 N N . PRO A 1 49 ? -27.420 -18.029 -0.385 1.00 0.00 56 PRO A N 14
ATOM 21612 C CA . PRO A 1 49 ? -26.272 -17.326 0.161 1.00 0.00 56 PRO A CA 14
ATOM 21613 C C . PRO A 1 49 ? -25.649 -18.108 1.319 1.00 0.00 56 PRO A C 14
ATOM 21614 O O . PRO A 1 49 ? -26.363 -18.645 2.164 1.00 0.00 56 PRO A O 14
ATOM 21625 N N . LYS A 1 50 ? -24.325 -18.147 1.320 1.00 0.00 57 LYS A N 14
ATOM 21626 C CA . LYS A 1 50 ? -23.598 -18.855 2.360 1.00 0.00 57 LYS A CA 14
ATOM 21627 C C . LYS A 1 50 ? -24.044 -18.339 3.730 1.00 0.00 57 LYS A C 14
ATOM 21628 O O . LYS A 1 50 ? -24.519 -19.109 4.563 1.00 0.00 57 LYS A O 14
ATOM 21647 N N . GLY A 1 51 ? -23.875 -17.039 3.920 1.00 0.00 58 GLY A N 14
ATOM 21648 C CA . GLY A 1 51 ? -24.255 -16.410 5.174 1.00 0.00 58 GLY A CA 14
ATOM 21649 C C . GLY A 1 51 ? -23.253 -15.323 5.567 1.00 0.00 58 GLY A C 14
ATOM 21650 O O . GLY A 1 51 ? -23.593 -14.398 6.304 1.00 0.00 58 GLY A O 14
ATOM 21654 N N . TYR A 1 52 ? -22.039 -15.469 5.059 1.00 0.00 59 TYR A N 14
ATOM 21655 C CA . TYR A 1 52 ? -20.986 -14.511 5.348 1.00 0.00 59 TYR A CA 14
ATOM 21656 C C . TYR A 1 52 ? -20.461 -13.868 4.062 1.00 0.00 59 TYR A C 14
ATOM 21657 O O . TYR A 1 52 ? -20.592 -14.439 2.980 1.00 0.00 59 TYR A O 14
ATOM 21675 N N . GLY A 1 53 ? -19.879 -12.689 4.223 1.00 0.00 60 GLY A N 14
ATOM 21676 C CA . GLY A 1 53 ? -19.334 -11.963 3.088 1.00 0.00 60 GLY A CA 14
ATOM 21677 C C . GLY A 1 53 ? -18.297 -10.933 3.543 1.00 0.00 60 GLY A C 14
ATOM 21678 O O . GLY A 1 53 ? -17.883 -10.934 4.701 1.00 0.00 60 GLY A O 14
ATOM 21682 N N . PHE A 1 54 ? -17.908 -10.080 2.607 1.00 0.00 61 PHE A N 14
ATOM 21683 C CA . PHE A 1 54 ? -16.928 -9.048 2.897 1.00 0.00 61 PHE A CA 14
ATOM 21684 C C . PHE A 1 54 ? -17.394 -7.687 2.375 1.00 0.00 61 PHE A C 14
ATOM 21685 O O . PHE A 1 54 ? -17.919 -7.590 1.267 1.00 0.00 61 PHE A O 14
ATOM 21702 N N . CYS A 1 55 ? -17.184 -6.670 3.199 1.00 0.00 62 CYS A N 14
ATOM 21703 C CA . CYS A 1 55 ? -17.577 -5.319 2.834 1.00 0.00 62 CYS A CA 14
ATOM 21704 C C . CYS A 1 55 ? -16.308 -4.480 2.663 1.00 0.00 62 CYS A C 14
ATOM 21705 O O . CYS A 1 55 ? -15.547 -4.299 3.612 1.00 0.00 62 CYS A O 14
ATOM 21713 N N . GLU A 1 56 ? -16.120 -3.991 1.446 1.00 0.00 63 GLU A N 14
ATOM 21714 C CA . GLU A 1 56 ? -14.958 -3.176 1.139 1.00 0.00 63 GLU A CA 14
ATOM 21715 C C . GLU A 1 56 ? -15.324 -1.691 1.181 1.00 0.00 63 GLU A C 14
ATOM 21716 O O . GLU A 1 56 ? -16.328 -1.279 0.602 1.00 0.00 63 GLU A O 14
ATOM 21728 N N . TYR A 1 57 ? -14.491 -0.928 1.873 1.00 0.00 64 TYR A N 14
ATOM 21729 C CA . TYR A 1 57 ? -14.714 0.503 1.998 1.00 0.00 64 TYR A CA 14
ATOM 21730 C C . TYR A 1 57 ? -13.711 1.291 1.154 1.00 0.00 64 TYR A C 14
ATOM 21731 O O . TYR A 1 57 ? -12.887 0.704 0.454 1.00 0.00 64 TYR A O 14
ATOM 21749 N N . GLN A 1 58 ? -13.814 2.608 1.247 1.00 0.00 65 GLN A N 14
ATOM 21750 C CA . GLN A 1 58 ? -12.925 3.483 0.501 1.00 0.00 65 GLN A CA 14
ATOM 21751 C C . GLN A 1 58 ? -11.801 3.994 1.404 1.00 0.00 65 GLN A C 14
ATOM 21752 O O . GLN A 1 58 ? -10.817 4.552 0.922 1.00 0.00 65 GLN A O 14
ATOM 21766 N N . ASP A 1 59 ? -11.986 3.786 2.700 1.00 0.00 66 ASP A N 14
ATOM 21767 C CA . ASP A 1 59 ? -11.000 4.219 3.675 1.00 0.00 66 ASP A CA 14
ATOM 21768 C C . ASP A 1 59 ? -10.782 3.106 4.702 1.00 0.00 66 ASP A C 14
ATOM 21769 O O . ASP A 1 59 ? -11.741 2.566 5.251 1.00 0.00 66 ASP A O 14
ATOM 21778 N N . GLN A 1 60 ? -9.514 2.796 4.932 1.00 0.00 67 GLN A N 14
ATOM 21779 C CA . GLN A 1 60 ? -9.158 1.757 5.883 1.00 0.00 67 GLN A CA 14
ATOM 21780 C C . GLN A 1 60 ? -9.670 2.118 7.279 1.00 0.00 67 GLN A C 14
ATOM 21781 O O . GLN A 1 60 ? -10.163 1.257 8.005 1.00 0.00 67 GLN A O 14
ATOM 21795 N N . GLU A 1 61 ? -9.534 3.394 7.613 1.00 0.00 68 GLU A N 14
ATOM 21796 C CA . GLU A 1 61 ? -9.977 3.879 8.909 1.00 0.00 68 GLU A CA 14
ATOM 21797 C C . GLU A 1 61 ? -11.477 3.635 9.083 1.00 0.00 68 GLU A C 14
ATOM 21798 O O . GLU A 1 61 ? -11.932 3.297 10.174 1.00 0.00 68 GLU A O 14
ATOM 21810 N N . THR A 1 62 ? -12.205 3.817 7.990 1.00 0.00 69 THR A N 14
ATOM 21811 C CA . THR A 1 62 ? -13.644 3.621 8.009 1.00 0.00 69 THR A CA 14
ATOM 21812 C C . THR A 1 62 ? -13.979 2.146 8.239 1.00 0.00 69 THR A C 14
ATOM 21813 O O . THR A 1 62 ? -14.872 1.823 9.021 1.00 0.00 69 THR A O 14
ATOM 21824 N N . ALA A 1 63 ? -13.244 1.290 7.544 1.00 0.00 70 ALA A N 14
ATOM 21825 C CA . ALA A 1 63 ? -13.451 -0.143 7.663 1.00 0.00 70 ALA A CA 14
ATOM 21826 C C . ALA A 1 63 ? -13.081 -0.592 9.078 1.00 0.00 70 ALA A C 14
ATOM 21827 O O . ALA A 1 63 ? -13.756 -1.439 9.661 1.00 0.00 70 ALA A O 14
ATOM 21834 N N . LEU A 1 64 ? -12.010 -0.004 9.590 1.00 0.00 71 LEU A N 14
ATOM 21835 C CA . LEU A 1 64 ? -11.542 -0.333 10.926 1.00 0.00 71 LEU A CA 14
ATOM 21836 C C . LEU A 1 64 ? -12.556 0.170 11.955 1.00 0.00 71 LEU A C 14
ATOM 21837 O O . LEU A 1 64 ? -12.944 -0.567 12.860 1.00 0.00 71 LEU A O 14
ATOM 21853 N N . SER A 1 65 ? -12.957 1.421 11.781 1.00 0.00 72 SER A N 14
ATOM 21854 C CA . SER A 1 65 ? -13.919 2.031 12.684 1.00 0.00 72 SER A CA 14
ATOM 21855 C C . SER A 1 65 ? -15.226 1.236 12.670 1.00 0.00 72 SER A C 14
ATOM 21856 O O . SER A 1 65 ? -15.873 1.080 13.705 1.00 0.00 72 SER A O 14
ATOM 21864 N N . ALA A 1 66 ? -15.576 0.753 11.487 1.00 0.00 73 ALA A N 14
ATOM 21865 C CA . ALA A 1 66 ? -16.794 -0.022 11.325 1.00 0.00 73 ALA A CA 14
ATOM 21866 C C . ALA A 1 66 ? -16.661 -1.339 12.092 1.00 0.00 73 ALA A C 14
ATOM 21867 O O . ALA A 1 66 ? -17.624 -1.809 12.697 1.00 0.00 73 ALA A O 14
ATOM 21874 N N . MET A 1 67 ? -15.460 -1.897 12.043 1.00 0.00 74 MET A N 14
ATOM 21875 C CA . MET A 1 67 ? -15.189 -3.150 12.725 1.00 0.00 74 MET A CA 14
ATOM 21876 C C . MET A 1 67 ? -15.362 -3.000 14.238 1.00 0.00 74 MET A C 14
ATOM 21877 O O . MET A 1 67 ? -16.006 -3.829 14.878 1.00 0.00 74 MET A O 14
ATOM 21891 N N . ARG A 1 68 ? -14.776 -1.935 14.765 1.00 0.00 75 ARG A N 14
ATOM 21892 C CA . ARG A 1 68 ? -14.857 -1.665 16.191 1.00 0.00 75 ARG A CA 14
ATOM 21893 C C . ARG A 1 68 ? -16.224 -1.074 16.542 1.00 0.00 75 ARG A C 14
ATOM 21894 O O . ARG A 1 68 ? -16.687 -1.203 17.674 1.00 0.00 75 ARG A O 14
ATOM 21915 N N . ASN A 1 69 ? -16.830 -0.438 15.551 1.00 0.00 76 ASN A N 14
ATOM 21916 C CA . ASN A 1 69 ? -18.134 0.173 15.741 1.00 0.00 76 ASN A CA 14
ATOM 21917 C C . ASN A 1 69 ? -19.210 -0.914 15.719 1.00 0.00 76 ASN A C 14
ATOM 21918 O O . ASN A 1 69 ? -20.233 -0.794 16.392 1.00 0.00 76 ASN A O 14
ATOM 21929 N N . LEU A 1 70 ? -18.943 -1.951 14.939 1.00 0.00 77 LEU A N 14
ATOM 21930 C CA . LEU A 1 70 ? -19.876 -3.059 14.821 1.00 0.00 77 LEU A CA 14
ATOM 21931 C C . LEU A 1 70 ? -19.324 -4.267 15.579 1.00 0.00 77 LEU A C 14
ATOM 21932 O O . LEU A 1 70 ? -19.562 -4.415 16.777 1.00 0.00 77 LEU A O 14
ATOM 21948 N N . ASN A 1 71 ? -18.597 -5.101 14.850 1.00 0.00 78 ASN A N 14
ATOM 21949 C CA . ASN A 1 71 ? -18.009 -6.292 15.439 1.00 0.00 78 ASN A CA 14
ATOM 21950 C C . ASN A 1 71 ? -18.985 -6.889 16.454 1.00 0.00 78 ASN A C 14
ATOM 21951 O O . ASN A 1 71 ? -18.875 -6.631 17.652 1.00 0.00 78 ASN A O 14
ATOM 21962 N N . GLY A 1 72 ? -19.918 -7.676 15.939 1.00 0.00 79 GLY A N 14
ATOM 21963 C CA . GLY A 1 72 ? -20.913 -8.311 16.786 1.00 0.00 79 GLY A CA 14
ATOM 21964 C C . GLY A 1 72 ? -22.062 -7.350 17.099 1.00 0.00 79 GLY A C 14
ATOM 21965 O O . GLY A 1 72 ? -22.578 -7.335 18.215 1.00 0.00 79 GLY A O 14
ATOM 21969 N N . ARG A 1 73 ? -22.429 -6.570 16.092 1.00 0.00 80 ARG A N 14
ATOM 21970 C CA . ARG A 1 73 ? -23.507 -5.608 16.245 1.00 0.00 80 ARG A CA 14
ATOM 21971 C C . ARG A 1 73 ? -24.859 -6.282 16.000 1.00 0.00 80 ARG A C 14
ATOM 21972 O O . ARG A 1 73 ? -25.098 -6.827 14.924 1.00 0.00 80 ARG A O 14
ATOM 21993 N N . GLU A 1 74 ? -25.706 -6.223 17.016 1.00 0.00 81 GLU A N 14
ATOM 21994 C CA . GLU A 1 74 ? -27.028 -6.821 16.925 1.00 0.00 81 GLU A CA 14
ATOM 21995 C C . GLU A 1 74 ? -27.825 -6.174 15.791 1.00 0.00 81 GLU A C 14
ATOM 21996 O O . GLU A 1 74 ? -27.817 -4.953 15.639 1.00 0.00 81 GLU A O 14
ATOM 22008 N N . PHE A 1 75 ? -28.496 -7.021 15.023 1.00 0.00 82 PHE A N 14
ATOM 22009 C CA . PHE A 1 75 ? -29.297 -6.547 13.908 1.00 0.00 82 PHE A CA 14
ATOM 22010 C C . PHE A 1 75 ? -30.032 -7.705 13.230 1.00 0.00 82 PHE A C 14
ATOM 22011 O O . PHE A 1 75 ? -31.210 -7.587 12.897 1.00 0.00 82 PHE A O 14
ATOM 22028 N N . SER A 1 76 ? -29.306 -8.797 13.045 1.00 0.00 83 SER A N 14
ATOM 22029 C CA . SER A 1 76 ? -29.874 -9.975 12.412 1.00 0.00 83 SER A CA 14
ATOM 22030 C C . SER A 1 76 ? -30.521 -10.875 13.467 1.00 0.00 83 SER A C 14
ATOM 22031 O O . SER A 1 76 ? -30.730 -12.064 13.230 1.00 0.00 83 SER A O 14
ATOM 22039 N N . GLY A 1 77 ? -30.818 -10.274 14.610 1.00 0.00 84 GLY A N 14
ATOM 22040 C CA . GLY A 1 77 ? -31.436 -11.007 15.702 1.00 0.00 84 GLY A CA 14
ATOM 22041 C C . GLY A 1 77 ? -30.397 -11.823 16.472 1.00 0.00 84 GLY A C 14
ATOM 22042 O O . GLY A 1 77 ? -30.745 -12.594 17.366 1.00 0.00 84 GLY A O 14
ATOM 22046 N N . ARG A 1 78 ? -29.141 -11.626 16.099 1.00 0.00 85 ARG A N 14
ATOM 22047 C CA . ARG A 1 78 ? -28.048 -12.334 16.743 1.00 0.00 85 ARG A CA 14
ATOM 22048 C C . ARG A 1 78 ? -26.858 -11.396 16.952 1.00 0.00 85 ARG A C 14
ATOM 22049 O O . ARG A 1 78 ? -26.536 -11.039 18.084 1.00 0.00 85 ARG A O 14
ATOM 22070 N N . ALA A 1 79 ? -26.236 -11.024 15.843 1.00 0.00 86 ALA A N 14
ATOM 22071 C CA . ALA A 1 79 ? -25.089 -10.135 15.890 1.00 0.00 86 ALA A CA 14
ATOM 22072 C C . ALA A 1 79 ? -24.355 -10.183 14.548 1.00 0.00 86 ALA A C 14
ATOM 22073 O O . ALA A 1 79 ? -24.261 -11.240 13.927 1.00 0.00 86 ALA A O 14
ATOM 22080 N N . LEU A 1 80 ? -23.855 -9.026 14.141 1.00 0.00 87 LEU A N 14
ATOM 22081 C CA . LEU A 1 80 ? -23.133 -8.923 12.885 1.00 0.00 87 LEU A CA 14
ATOM 22082 C C . LEU A 1 80 ? -21.634 -9.086 13.148 1.00 0.00 87 LEU A C 14
ATOM 22083 O O . LEU A 1 80 ? -20.946 -8.115 13.457 1.00 0.00 87 LEU A O 14
ATOM 22099 N N . ARG A 1 81 ? -21.174 -10.322 13.015 1.00 0.00 88 ARG A N 14
ATOM 22100 C CA . ARG A 1 81 ? -19.770 -10.624 13.234 1.00 0.00 88 ARG A CA 14
ATOM 22101 C C . ARG A 1 81 ? -18.905 -9.924 12.184 1.00 0.00 88 ARG A C 14
ATOM 22102 O O . ARG A 1 81 ? -18.808 -10.385 11.048 1.00 0.00 88 ARG A O 14
ATOM 22123 N N . VAL A 1 82 ? -18.300 -8.822 12.601 1.00 0.00 89 VAL A N 14
ATOM 22124 C CA . VAL A 1 82 ? -17.447 -8.054 11.710 1.00 0.00 89 VAL A CA 14
ATOM 22125 C C . VAL A 1 82 ? -15.983 -8.274 12.098 1.00 0.00 89 VAL A C 14
ATOM 22126 O O . VAL A 1 82 ? -15.607 -8.078 13.252 1.00 0.00 89 VAL A O 14
ATOM 22139 N N . ASP A 1 83 ? -15.197 -8.678 11.111 1.00 0.00 90 ASP A N 14
ATOM 22140 C CA . ASP A 1 83 ? -13.783 -8.926 11.334 1.00 0.00 90 ASP A CA 14
ATOM 22141 C C . ASP A 1 83 ? -12.980 -8.373 10.155 1.00 0.00 90 ASP A C 14
ATOM 22142 O O . ASP A 1 83 ? -13.505 -8.238 9.050 1.00 0.00 90 ASP A O 14
ATOM 22151 N N . ASN A 1 84 ? -11.721 -8.066 10.429 1.00 0.00 91 ASN A N 14
ATOM 22152 C CA . ASN A 1 84 ? -10.840 -7.530 9.405 1.00 0.00 91 ASN A CA 14
ATOM 22153 C C . ASN A 1 84 ? -10.646 -8.578 8.307 1.00 0.00 91 ASN A C 14
ATOM 22154 O O . ASN A 1 84 ? -10.312 -9.727 8.592 1.00 0.00 91 ASN A O 14
ATOM 22165 N N . ALA A 1 85 ? -10.864 -8.143 7.074 1.00 0.00 92 ALA A N 14
ATOM 22166 C CA . ALA A 1 85 ? -10.717 -9.029 5.932 1.00 0.00 92 ALA A CA 14
ATOM 22167 C C . ALA A 1 85 ? -9.273 -9.528 5.861 1.00 0.00 92 ALA A C 14
ATOM 22168 O O . ALA A 1 85 ? -8.979 -10.491 5.154 1.00 0.00 92 ALA A O 14
ATOM 22175 N N . ALA A 1 86 ? -8.410 -8.852 6.605 1.00 0.00 93 ALA A N 14
ATOM 22176 C CA . ALA A 1 86 ? -7.003 -9.216 6.636 1.00 0.00 93 ALA A CA 14
ATOM 22177 C C . ALA A 1 86 ? -6.770 -10.240 7.748 1.00 0.00 93 ALA A C 14
ATOM 22178 O O . ALA A 1 86 ? -5.645 -10.407 8.217 1.00 0.00 93 ALA A O 14
ATOM 22185 N N . SER A 1 87 ? -7.851 -10.900 8.138 1.00 0.00 94 SER A N 14
ATOM 22186 C CA . SER A 1 87 ? -7.778 -11.903 9.186 1.00 0.00 94 SER A CA 14
ATOM 22187 C C . SER A 1 87 ? -7.237 -13.216 8.617 1.00 0.00 94 SER A C 14
ATOM 22188 O O . SER A 1 87 ? -7.515 -13.561 7.469 1.00 0.00 94 SER A O 14
ATOM 22196 N N . GLU A 1 88 ? -6.473 -13.913 9.446 1.00 0.00 95 GLU A N 14
ATOM 22197 C CA . GLU A 1 88 ? -5.891 -15.181 9.040 1.00 0.00 95 GLU A CA 14
ATOM 22198 C C . GLU A 1 88 ? -6.991 -16.176 8.668 1.00 0.00 95 GLU A C 14
ATOM 22199 O O . GLU A 1 88 ? -6.830 -16.968 7.741 1.00 0.00 95 GLU A O 14
ATOM 22211 N N . LYS A 1 89 ? -8.086 -16.104 9.411 1.00 0.00 96 LYS A N 14
ATOM 22212 C CA . LYS A 1 89 ? -9.213 -16.989 9.172 1.00 0.00 96 LYS A CA 14
ATOM 22213 C C . LYS A 1 89 ? -10.027 -16.462 7.989 1.00 0.00 96 LYS A C 14
ATOM 22214 O O . LYS A 1 89 ? -10.590 -17.241 7.221 1.00 0.00 96 LYS A O 14
ATOM 22233 N N . ASN A 1 90 ? -10.064 -15.142 7.878 1.00 0.00 97 ASN A N 14
ATOM 22234 C CA . ASN A 1 90 ? -10.801 -14.501 6.801 1.00 0.00 97 ASN A CA 14
ATOM 22235 C C . ASN A 1 90 ? -10.050 -14.706 5.484 1.00 0.00 97 ASN A C 14
ATOM 22236 O O . ASN A 1 90 ? -10.631 -14.576 4.407 1.00 0.00 97 ASN A O 14
ATOM 22247 N N . LYS A 1 91 ? -8.770 -15.024 5.612 1.00 0.00 98 LYS A N 14
ATOM 22248 C CA . LYS A 1 91 ? -7.934 -15.249 4.445 1.00 0.00 98 LYS A CA 14
ATOM 22249 C C . LYS A 1 91 ? -8.456 -16.464 3.675 1.00 0.00 98 LYS A C 14
ATOM 22250 O O . LYS A 1 91 ? -8.583 -16.421 2.452 1.00 0.00 98 LYS A O 14
ATOM 22269 N N . GLU A 1 92 ? -8.745 -17.519 4.423 1.00 0.00 99 GLU A N 14
ATOM 22270 C CA . GLU A 1 92 ? -9.251 -18.743 3.826 1.00 0.00 99 GLU A CA 14
ATOM 22271 C C . GLU A 1 92 ? -10.585 -18.480 3.124 1.00 0.00 99 GLU A C 14
ATOM 22272 O O . GLU A 1 92 ? -10.859 -19.053 2.071 1.00 0.00 99 GLU A O 14
ATOM 22284 N N . GLU A 1 93 ? -11.379 -17.614 3.737 1.00 0.00 100 GLU A N 14
ATOM 22285 C CA . GLU A 1 93 ? -12.677 -17.269 3.184 1.00 0.00 100 GLU A CA 14
ATOM 22286 C C . GLU A 1 93 ? -12.508 -16.402 1.934 1.00 0.00 100 GLU A C 14
ATOM 22287 O O . GLU A 1 93 ? -13.204 -16.600 0.939 1.00 0.00 100 GLU A O 14
ATOM 22299 N N . LEU A 1 94 ? -11.581 -15.461 2.026 1.00 0.00 101 LEU A N 14
ATOM 22300 C CA . LEU A 1 94 ? -11.312 -14.564 0.915 1.00 0.00 101 LEU A CA 14
ATOM 22301 C C . LEU A 1 94 ? -10.818 -15.376 -0.283 1.00 0.00 101 LEU A C 14
ATOM 22302 O O . LEU A 1 94 ? -11.084 -15.022 -1.430 1.00 0.00 101 LEU A O 14
ATOM 22318 N N . LYS A 1 95 ? -10.107 -16.451 0.025 1.00 0.00 102 LYS A N 14
ATOM 22319 C CA . LYS A 1 95 ? -9.573 -17.317 -1.013 1.00 0.00 102 LYS A CA 14
ATOM 22320 C C . LYS A 1 95 ? -10.701 -17.724 -1.962 1.00 0.00 102 LYS A C 14
ATOM 22321 O O . LYS A 1 95 ? -10.465 -17.967 -3.145 1.00 0.00 102 LYS A O 14
ATOM 22340 N N . SER A 1 96 ? -11.904 -17.786 -1.409 1.00 0.00 103 SER A N 14
ATOM 22341 C CA . SER A 1 96 ? -13.069 -18.159 -2.192 1.00 0.00 103 SER A CA 14
ATOM 22342 C C . SER A 1 96 ? -13.647 -16.927 -2.890 1.00 0.00 103 SER A C 14
ATOM 22343 O O . SER A 1 96 ? -14.234 -17.037 -3.966 1.00 0.00 103 SER A O 14
ATOM 22351 N N . LEU A 1 97 ? -13.460 -15.782 -2.251 1.00 0.00 104 LEU A N 14
ATOM 22352 C CA . LEU A 1 97 ? -13.955 -14.530 -2.798 1.00 0.00 104 LEU A CA 14
ATOM 22353 C C . LEU A 1 97 ? -13.000 -14.042 -3.889 1.00 0.00 104 LEU A C 14
ATOM 22354 O O . LEU A 1 97 ? -13.217 -12.987 -4.483 1.00 0.00 104 LEU A O 14
ATOM 22370 N N . GLY A 1 98 ? -11.962 -14.833 -4.120 1.00 0.00 105 GLY A N 14
ATOM 22371 C CA . GLY A 1 98 ? -10.973 -14.495 -5.130 1.00 0.00 105 GLY A CA 14
ATOM 22372 C C . GLY A 1 98 ? -11.637 -14.247 -6.486 1.00 0.00 105 GLY A C 14
ATOM 22373 O O . GLY A 1 98 ? -12.862 -14.212 -6.584 1.00 0.00 105 GLY A O 14
ATOM 22377 N N . THR A 1 99 ? -10.797 -14.081 -7.498 1.00 0.00 106 THR A N 14
ATOM 22378 C CA . THR A 1 99 ? -11.287 -13.837 -8.844 1.00 0.00 106 THR A CA 14
ATOM 22379 C C . THR A 1 99 ? -11.936 -15.100 -9.412 1.00 0.00 106 THR A C 14
ATOM 22380 O O . THR A 1 99 ? -11.577 -16.213 -9.029 1.00 0.00 106 THR A O 14
ATOM 22391 N N . GLY A 1 100 ? -12.880 -14.886 -10.317 1.00 0.00 107 GLY A N 14
ATOM 22392 C CA . GLY A 1 100 ? -13.582 -15.994 -10.942 1.00 0.00 107 GLY A CA 14
ATOM 22393 C C . GLY A 1 100 ? -15.095 -15.764 -10.926 1.00 0.00 107 GLY A C 14
ATOM 22394 O O . GLY A 1 100 ? -15.651 -15.348 -9.911 1.00 0.00 107 GLY A O 14
ATOM 22398 N N . ALA A 1 101 ? -15.716 -16.044 -12.061 1.00 0.00 108 ALA A N 14
ATOM 22399 C CA . ALA A 1 101 ? -17.153 -15.872 -12.190 1.00 0.00 108 ALA A CA 14
ATOM 22400 C C . ALA A 1 101 ? -17.609 -16.420 -13.544 1.00 0.00 108 ALA A C 14
ATOM 22401 O O . ALA A 1 101 ? -17.797 -15.660 -14.493 1.00 0.00 108 ALA A O 14
ATOM 22408 N N . PRO A 1 102 ? -17.777 -17.768 -13.592 1.00 0.00 109 PRO A N 14
ATOM 22409 C CA . PRO A 1 102 ? -18.207 -18.426 -14.814 1.00 0.00 109 PRO A CA 14
ATOM 22410 C C . PRO A 1 102 ? -19.698 -18.197 -15.065 1.00 0.00 109 PRO A C 14
ATOM 22411 O O . PRO A 1 102 ? -20.465 -17.989 -14.126 1.00 0.00 109 PRO A O 14
ATOM 22422 N N . VAL A 1 103 ? -20.066 -18.242 -16.337 1.00 0.00 110 VAL A N 14
ATOM 22423 C CA . VAL A 1 103 ? -21.452 -18.041 -16.724 1.00 0.00 110 VAL A CA 14
ATOM 22424 C C . VAL A 1 103 ? -21.829 -19.060 -17.800 1.00 0.00 110 VAL A C 14
ATOM 22425 O O . VAL A 1 103 ? -20.988 -19.462 -18.603 1.00 0.00 110 VAL A O 14
ATOM 22438 N N . ILE A 1 104 ? -23.096 -19.450 -17.783 1.00 0.00 111 ILE A N 14
ATOM 22439 C CA . ILE A 1 104 ? -23.595 -20.415 -18.748 1.00 0.00 111 ILE A CA 14
ATOM 22440 C C . ILE A 1 104 ? -24.677 -19.757 -19.607 1.00 0.00 111 ILE A C 14
ATOM 22441 O O . ILE A 1 104 ? -24.769 -18.532 -19.666 1.00 0.00 111 ILE A O 14
ATOM 22457 N N . ASP A 1 1 ? 1.325 0.000 0.000 1.00 0.00 8 ASP A N 15
ATOM 22458 C CA . ASP A 1 1 ? 2.073 0.000 -1.245 1.00 0.00 8 ASP A CA 15
ATOM 22459 C C . ASP A 1 1 ? 1.140 0.383 -2.396 1.00 0.00 8 ASP A C 15
ATOM 22460 O O . ASP A 1 1 ? 0.932 -0.403 -3.319 1.00 0.00 8 ASP A O 15
ATOM 22469 N N . PRO A 1 2 ? 0.590 1.623 -2.301 1.00 0.00 9 PRO A N 15
ATOM 22470 C CA . PRO A 1 2 ? -0.316 2.120 -3.323 1.00 0.00 9 PRO A CA 15
ATOM 22471 C C . PRO A 1 2 ? 0.449 2.519 -4.586 1.00 0.00 9 PRO A C 15
ATOM 22472 O O . PRO A 1 2 ? 0.640 1.701 -5.485 1.00 0.00 9 PRO A O 15
ATOM 22483 N N . ALA A 1 3 ? 0.866 3.776 -4.615 1.00 0.00 10 ALA A N 15
ATOM 22484 C CA . ALA A 1 3 ? 1.606 4.293 -5.754 1.00 0.00 10 ALA A CA 15
ATOM 22485 C C . ALA A 1 3 ? 2.042 5.731 -5.464 1.00 0.00 10 ALA A C 15
ATOM 22486 O O . ALA A 1 3 ? 1.300 6.674 -5.734 1.00 0.00 10 ALA A O 15
ATOM 22493 N N . VAL A 1 4 ? 3.242 5.852 -4.917 1.00 0.00 11 VAL A N 15
ATOM 22494 C CA . VAL A 1 4 ? 3.785 7.159 -4.587 1.00 0.00 11 VAL A CA 15
ATOM 22495 C C . VAL A 1 4 ? 4.178 7.884 -5.876 1.00 0.00 11 VAL A C 15
ATOM 22496 O O . VAL A 1 4 ? 4.125 9.111 -5.943 1.00 0.00 11 VAL A O 15
ATOM 22509 N N . ASP A 1 5 ? 4.562 7.094 -6.868 1.00 0.00 12 ASP A N 15
ATOM 22510 C CA . ASP A 1 5 ? 4.964 7.645 -8.151 1.00 0.00 12 ASP A CA 15
ATOM 22511 C C . ASP A 1 5 ? 3.811 8.466 -8.731 1.00 0.00 12 ASP A C 15
ATOM 22512 O O . ASP A 1 5 ? 4.037 9.475 -9.398 1.00 0.00 12 ASP A O 15
ATOM 22521 N N . ARG A 1 6 ? 2.600 8.004 -8.456 1.00 0.00 13 ARG A N 15
ATOM 22522 C CA . ARG A 1 6 ? 1.411 8.684 -8.942 1.00 0.00 13 ARG A CA 15
ATOM 22523 C C . ARG A 1 6 ? 1.337 10.100 -8.368 1.00 0.00 13 ARG A C 15
ATOM 22524 O O . ARG A 1 6 ? 0.883 11.024 -9.041 1.00 0.00 13 ARG A O 15
ATOM 22545 N N . SER A 1 7 ? 1.790 10.226 -7.129 1.00 0.00 14 SER A N 15
ATOM 22546 C CA . SER A 1 7 ? 1.780 11.514 -6.456 1.00 0.00 14 SER A CA 15
ATOM 22547 C C . SER A 1 7 ? 2.683 12.500 -7.200 1.00 0.00 14 SER A C 15
ATOM 22548 O O . SER A 1 7 ? 2.401 13.696 -7.242 1.00 0.00 14 SER A O 15
ATOM 22556 N N . LEU A 1 8 ? 3.751 11.961 -7.769 1.00 0.00 15 LEU A N 15
ATOM 22557 C CA . LEU A 1 8 ? 4.698 12.778 -8.510 1.00 0.00 15 LEU A CA 15
ATOM 22558 C C . LEU A 1 8 ? 4.044 13.259 -9.807 1.00 0.00 15 LEU A C 15
ATOM 22559 O O . LEU A 1 8 ? 4.550 14.170 -10.461 1.00 0.00 15 LEU A O 15
ATOM 22575 N N . ARG A 1 9 ? 2.929 12.626 -10.140 1.00 0.00 16 ARG A N 15
ATOM 22576 C CA . ARG A 1 9 ? 2.200 12.979 -11.347 1.00 0.00 16 ARG A CA 15
ATOM 22577 C C . ARG A 1 9 ? 1.079 13.967 -11.021 1.00 0.00 16 ARG A C 15
ATOM 22578 O O . ARG A 1 9 ? 1.126 15.124 -11.435 1.00 0.00 16 ARG A O 15
ATOM 22599 N N . SER A 1 10 ? 0.096 13.474 -10.281 1.00 0.00 17 SER A N 15
ATOM 22600 C CA . SER A 1 10 ? -1.035 14.300 -9.894 1.00 0.00 17 SER A CA 15
ATOM 22601 C C . SER A 1 10 ? -0.567 15.726 -9.601 1.00 0.00 17 SER A C 15
ATOM 22602 O O . SER A 1 10 ? 0.239 15.945 -8.697 1.00 0.00 17 SER A O 15
ATOM 22610 N N . VAL A 1 11 ? -1.091 16.660 -10.381 1.00 0.00 18 VAL A N 15
ATOM 22611 C CA . VAL A 1 11 ? -0.736 18.059 -10.216 1.00 0.00 18 VAL A CA 15
ATOM 22612 C C . VAL A 1 11 ? -1.951 18.831 -9.696 1.00 0.00 18 VAL A C 15
ATOM 22613 O O . VAL A 1 11 ? -3.024 18.782 -10.295 1.00 0.00 18 VAL A O 15
ATOM 22626 N N . PHE A 1 12 ? -1.741 19.525 -8.588 1.00 0.00 19 PHE A N 15
ATOM 22627 C CA . PHE A 1 12 ? -2.805 20.306 -7.981 1.00 0.00 19 PHE A CA 15
ATOM 22628 C C . PHE A 1 12 ? -3.015 21.623 -8.731 1.00 0.00 19 PHE A C 15
ATOM 22629 O O . PHE A 1 12 ? -2.060 22.357 -8.982 1.00 0.00 19 PHE A O 15
ATOM 22646 N N . VAL A 1 13 ? -4.270 21.883 -9.067 1.00 0.00 20 VAL A N 15
ATOM 22647 C CA . VAL A 1 13 ? -4.617 23.098 -9.783 1.00 0.00 20 VAL A CA 15
ATOM 22648 C C . VAL A 1 13 ? -5.526 23.961 -8.904 1.00 0.00 20 VAL A C 15
ATOM 22649 O O . VAL A 1 13 ? -6.482 23.460 -8.315 1.00 0.00 20 VAL A O 15
ATOM 22662 N N . GLY A 1 14 ? -5.195 25.242 -8.845 1.00 0.00 21 GLY A N 15
ATOM 22663 C CA . GLY A 1 14 ? -5.969 26.179 -8.048 1.00 0.00 21 GLY A CA 15
ATOM 22664 C C . GLY A 1 14 ? -5.767 27.614 -8.539 1.00 0.00 21 GLY A C 15
ATOM 22665 O O . GLY A 1 14 ? -4.975 27.857 -9.448 1.00 0.00 21 GLY A O 15
ATOM 22669 N N . ASN A 1 15 ? -6.497 28.527 -7.915 1.00 0.00 22 ASN A N 15
ATOM 22670 C CA . ASN A 1 15 ? -6.407 29.931 -8.277 1.00 0.00 22 ASN A CA 15
ATOM 22671 C C . ASN A 1 15 ? -7.094 30.151 -9.626 1.00 0.00 22 ASN A C 15
ATOM 22672 O O . ASN A 1 15 ? -6.803 31.121 -10.324 1.00 0.00 22 ASN A O 15
ATOM 22683 N N . ILE A 1 16 ? -7.993 29.234 -9.952 1.00 0.00 23 ILE A N 15
ATOM 22684 C CA . ILE A 1 16 ? -8.724 29.315 -11.206 1.00 0.00 23 ILE A CA 15
ATOM 22685 C C . ILE A 1 16 ? -10.130 29.854 -10.937 1.00 0.00 23 ILE A C 15
ATOM 22686 O O . ILE A 1 16 ? -10.752 29.504 -9.935 1.00 0.00 23 ILE A O 15
ATOM 22702 N N . PRO A 1 17 ? -10.603 30.720 -11.873 1.00 0.00 24 PRO A N 15
ATOM 22703 C CA . PRO A 1 17 ? -11.925 31.310 -11.747 1.00 0.00 24 PRO A CA 15
ATOM 22704 C C . PRO A 1 17 ? -13.015 30.292 -12.088 1.00 0.00 24 PRO A C 15
ATOM 22705 O O . PRO A 1 17 ? -12.763 29.088 -12.098 1.00 0.00 24 PRO A O 15
ATOM 22716 N N . TYR A 1 18 ? -14.203 30.813 -12.358 1.00 0.00 25 TYR A N 15
ATOM 22717 C CA . TYR A 1 18 ? -15.332 29.964 -12.698 1.00 0.00 25 TYR A CA 15
ATOM 22718 C C . TYR A 1 18 ? -15.495 29.850 -14.215 1.00 0.00 25 TYR A C 15
ATOM 22719 O O . TYR A 1 18 ? -16.332 29.089 -14.698 1.00 0.00 25 TYR A O 15
ATOM 22737 N N . GLU A 1 19 ? -14.681 30.618 -14.925 1.00 0.00 26 GLU A N 15
ATOM 22738 C CA . GLU A 1 19 ? -14.725 30.613 -16.377 1.00 0.00 26 GLU A CA 15
ATOM 22739 C C . GLU A 1 19 ? -13.747 29.576 -16.934 1.00 0.00 26 GLU A C 15
ATOM 22740 O O . GLU A 1 19 ? -13.755 29.289 -18.130 1.00 0.00 26 GLU A O 15
ATOM 22752 N N . ALA A 1 20 ? -12.927 29.044 -16.040 1.00 0.00 27 ALA A N 15
ATOM 22753 C CA . ALA A 1 20 ? -11.944 28.045 -16.426 1.00 0.00 27 ALA A CA 15
ATOM 22754 C C . ALA A 1 20 ? -12.345 26.689 -15.843 1.00 0.00 27 ALA A C 15
ATOM 22755 O O . ALA A 1 20 ? -12.045 26.392 -14.688 1.00 0.00 27 ALA A O 15
ATOM 22762 N N . THR A 1 21 ? -13.018 25.901 -16.669 1.00 0.00 28 THR A N 15
ATOM 22763 C CA . THR A 1 21 ? -13.463 24.583 -16.250 1.00 0.00 28 THR A CA 15
ATOM 22764 C C . THR A 1 21 ? -12.397 23.533 -16.571 1.00 0.00 28 THR A C 15
ATOM 22765 O O . THR A 1 21 ? -11.393 23.838 -17.212 1.00 0.00 28 THR A O 15
ATOM 22776 N N . GLU A 1 22 ? -12.653 22.317 -16.110 1.00 0.00 29 GLU A N 15
ATOM 22777 C CA . GLU A 1 22 ? -11.728 21.220 -16.341 1.00 0.00 29 GLU A CA 15
ATOM 22778 C C . GLU A 1 22 ? -11.510 21.016 -17.841 1.00 0.00 29 GLU A C 15
ATOM 22779 O O . GLU A 1 22 ? -10.432 20.601 -18.264 1.00 0.00 29 GLU A O 15
ATOM 22791 N N . GLU A 1 23 ? -12.550 21.316 -18.604 1.00 0.00 30 GLU A N 15
ATOM 22792 C CA . GLU A 1 23 ? -12.486 21.170 -20.048 1.00 0.00 30 GLU A CA 15
ATOM 22793 C C . GLU A 1 23 ? -11.403 22.084 -20.626 1.00 0.00 30 GLU A C 15
ATOM 22794 O O . GLU A 1 23 ? -10.753 21.736 -21.611 1.00 0.00 30 GLU A O 15
ATOM 22806 N N . GLN A 1 24 ? -11.243 23.235 -19.990 1.00 0.00 31 GLN A N 15
ATOM 22807 C CA . GLN A 1 24 ? -10.250 24.201 -20.428 1.00 0.00 31 GLN A CA 15
ATOM 22808 C C . GLN A 1 24 ? -8.879 23.854 -19.847 1.00 0.00 31 GLN A C 15
ATOM 22809 O O . GLN A 1 24 ? -7.874 23.886 -20.555 1.00 0.00 31 GLN A O 15
ATOM 22823 N N . LEU A 1 25 ? -8.881 23.529 -18.562 1.00 0.00 32 LEU A N 15
ATOM 22824 C CA . LEU A 1 25 ? -7.649 23.176 -17.877 1.00 0.00 32 LEU A CA 15
ATOM 22825 C C . LEU A 1 25 ? -7.001 21.984 -18.585 1.00 0.00 32 LEU A C 15
ATOM 22826 O O . LEU A 1 25 ? -5.809 22.010 -18.888 1.00 0.00 32 LEU A O 15
ATOM 22842 N N . LYS A 1 26 ? -7.815 20.966 -18.827 1.00 0.00 33 LYS A N 15
ATOM 22843 C CA . LYS A 1 26 ? -7.336 19.767 -19.493 1.00 0.00 33 LYS A CA 15
ATOM 22844 C C . LYS A 1 26 ? -6.721 20.148 -20.841 1.00 0.00 33 LYS A C 15
ATOM 22845 O O . LYS A 1 26 ? -5.711 19.578 -21.250 1.00 0.00 33 LYS A O 15
ATOM 22864 N N . ASP A 1 27 ? -7.356 21.111 -21.494 1.00 0.00 34 ASP A N 15
ATOM 22865 C CA . ASP A 1 27 ? -6.884 21.575 -22.787 1.00 0.00 34 ASP A CA 15
ATOM 22866 C C . ASP A 1 27 ? -5.523 22.253 -22.616 1.00 0.00 34 ASP A C 15
ATOM 22867 O O . ASP A 1 27 ? -4.644 22.112 -23.464 1.00 0.00 34 ASP A O 15
ATOM 22876 N N . ILE A 1 28 ? -5.392 22.974 -21.512 1.00 0.00 35 ILE A N 15
ATOM 22877 C CA . ILE A 1 28 ? -4.154 23.674 -21.218 1.00 0.00 35 ILE A CA 15
ATOM 22878 C C . ILE A 1 28 ? -3.053 22.653 -20.925 1.00 0.00 35 ILE A C 15
ATOM 22879 O O . ILE A 1 28 ? -1.950 22.753 -21.459 1.00 0.00 35 ILE A O 15
ATOM 22895 N N . PHE A 1 29 ? -3.391 21.694 -20.075 1.00 0.00 36 PHE A N 15
ATOM 22896 C CA . PHE A 1 29 ? -2.445 20.655 -19.704 1.00 0.00 36 PHE A CA 15
ATOM 22897 C C . PHE A 1 29 ? -2.148 19.735 -20.890 1.00 0.00 36 PHE A C 15
ATOM 22898 O O . PHE A 1 29 ? -1.068 19.152 -20.973 1.00 0.00 36 PHE A O 15
ATOM 22915 N N . SER A 1 30 ? -3.126 19.633 -21.778 1.00 0.00 37 SER A N 15
ATOM 22916 C CA . SER A 1 30 ? -2.982 18.794 -22.956 1.00 0.00 37 SER A CA 15
ATOM 22917 C C . SER A 1 30 ? -1.825 19.298 -23.821 1.00 0.00 37 SER A C 15
ATOM 22918 O O . SER A 1 30 ? -1.140 18.509 -24.469 1.00 0.00 37 SER A O 15
ATOM 22926 N N . GLU A 1 31 ? -1.644 20.611 -23.803 1.00 0.00 38 GLU A N 15
ATOM 22927 C CA . GLU A 1 31 ? -0.582 21.230 -24.577 1.00 0.00 38 GLU A CA 15
ATOM 22928 C C . GLU A 1 31 ? 0.785 20.843 -24.008 1.00 0.00 38 GLU A C 15
ATOM 22929 O O . GLU A 1 31 ? 1.813 21.073 -24.642 1.00 0.00 38 GLU A O 15
ATOM 22941 N N . VAL A 1 32 ? 0.752 20.260 -22.819 1.00 0.00 39 VAL A N 15
ATOM 22942 C CA . VAL A 1 32 ? 1.975 19.839 -22.157 1.00 0.00 39 VAL A CA 15
ATOM 22943 C C . VAL A 1 32 ? 2.118 18.321 -22.278 1.00 0.00 39 VAL A C 15
ATOM 22944 O O . VAL A 1 32 ? 3.172 17.766 -21.970 1.00 0.00 39 VAL A O 15
ATOM 22957 N N . GLY A 1 33 ? 1.043 17.691 -22.728 1.00 0.00 40 GLY A N 15
ATOM 22958 C CA . GLY A 1 33 ? 1.035 16.247 -22.894 1.00 0.00 40 GLY A CA 15
ATOM 22959 C C . GLY A 1 33 ? -0.370 15.679 -22.684 1.00 0.00 40 GLY A C 15
ATOM 22960 O O . GLY A 1 33 ? -1.298 16.414 -22.351 1.00 0.00 40 GLY A O 15
ATOM 22964 N N . PRO A 1 34 ? -0.485 14.340 -22.893 1.00 0.00 41 PRO A N 15
ATOM 22965 C CA . PRO A 1 34 ? -1.761 13.664 -22.731 1.00 0.00 41 PRO A CA 15
ATOM 22966 C C . PRO A 1 34 ? -2.108 13.498 -21.250 1.00 0.00 41 PRO A C 15
ATOM 22967 O O . PRO A 1 34 ? -1.384 12.834 -20.509 1.00 0.00 41 PRO A O 15
ATOM 22978 N N . VAL A 1 35 ? -3.217 14.111 -20.863 1.00 0.00 42 VAL A N 15
ATOM 22979 C CA . VAL A 1 35 ? -3.670 14.039 -19.484 1.00 0.00 42 VAL A CA 15
ATOM 22980 C C . VAL A 1 35 ? -4.503 12.771 -19.291 1.00 0.00 42 VAL A C 15
ATOM 22981 O O . VAL A 1 35 ? -5.505 12.572 -19.977 1.00 0.00 42 VAL A O 15
ATOM 22994 N N . VAL A 1 36 ? -4.059 11.946 -18.354 1.00 0.00 43 VAL A N 15
ATOM 22995 C CA . VAL A 1 36 ? -4.752 10.703 -18.062 1.00 0.00 43 VAL A CA 15
ATOM 22996 C C . VAL A 1 36 ? -6.155 11.016 -17.540 1.00 0.00 43 VAL A C 15
ATOM 22997 O O . VAL A 1 36 ? -7.147 10.748 -18.215 1.00 0.00 43 VAL A O 15
ATOM 23010 N N . SER A 1 37 ? -6.194 11.581 -16.341 1.00 0.00 44 SER A N 15
ATOM 23011 C CA . SER A 1 37 ? -7.459 11.934 -15.721 1.00 0.00 44 SER A CA 15
ATOM 23012 C C . SER A 1 37 ? -7.367 13.329 -15.101 1.00 0.00 44 SER A C 15
ATOM 23013 O O . SER A 1 37 ? -6.274 13.873 -14.946 1.00 0.00 44 SER A O 15
ATOM 23021 N N . PHE A 1 38 ? -8.528 13.870 -14.762 1.00 0.00 45 PHE A N 15
ATOM 23022 C CA . PHE A 1 38 ? -8.591 15.192 -14.162 1.00 0.00 45 PHE A CA 15
ATOM 23023 C C . PHE A 1 38 ? -9.935 15.413 -13.465 1.00 0.00 45 PHE A C 15
ATOM 23024 O O . PHE A 1 38 ? -10.974 15.483 -14.119 1.00 0.00 45 PHE A O 15
ATOM 23041 N N . ARG A 1 39 ? -9.871 15.518 -12.146 1.00 0.00 46 ARG A N 15
ATOM 23042 C CA . ARG A 1 39 ? -11.070 15.730 -11.352 1.00 0.00 46 ARG A CA 15
ATOM 23043 C C . ARG A 1 39 ? -10.846 16.859 -10.344 1.00 0.00 46 ARG A C 15
ATOM 23044 O O . ARG A 1 39 ? -9.871 16.842 -9.594 1.00 0.00 46 ARG A O 15
ATOM 23065 N N . LEU A 1 40 ? -11.766 17.812 -10.358 1.00 0.00 47 LEU A N 15
ATOM 23066 C CA . LEU A 1 40 ? -11.681 18.947 -9.454 1.00 0.00 47 LEU A CA 15
ATOM 23067 C C . LEU A 1 40 ? -12.767 18.822 -8.383 1.00 0.00 47 LEU A C 15
ATOM 23068 O O . LEU A 1 40 ? -13.568 17.889 -8.411 1.00 0.00 47 LEU A O 15
ATOM 23084 N N . VAL A 1 41 ? -12.759 19.776 -7.464 1.00 0.00 48 VAL A N 15
ATOM 23085 C CA . VAL A 1 41 ? -13.733 19.785 -6.386 1.00 0.00 48 VAL A CA 15
ATOM 23086 C C . VAL A 1 41 ? -14.981 20.546 -6.838 1.00 0.00 48 VAL A C 15
ATOM 23087 O O . VAL A 1 41 ? -14.900 21.718 -7.204 1.00 0.00 48 VAL A O 15
ATOM 23100 N N . TYR A 1 42 ? -16.107 19.848 -6.799 1.00 0.00 49 TYR A N 15
ATOM 23101 C CA . TYR A 1 42 ? -17.370 20.444 -7.201 1.00 0.00 49 TYR A CA 15
ATOM 23102 C C . TYR A 1 42 ? -18.379 20.417 -6.050 1.00 0.00 49 TYR A C 15
ATOM 23103 O O . TYR A 1 42 ? -18.735 19.348 -5.557 1.00 0.00 49 TYR A O 15
ATOM 23121 N N . ASP A 1 43 ? -18.811 21.606 -5.657 1.00 0.00 50 ASP A N 15
ATOM 23122 C CA . ASP A 1 43 ? -19.771 21.733 -4.574 1.00 0.00 50 ASP A CA 15
ATOM 23123 C C . ASP A 1 43 ? -21.161 21.347 -5.084 1.00 0.00 50 ASP A C 15
ATOM 23124 O O . ASP A 1 43 ? -21.760 22.074 -5.875 1.00 0.00 50 ASP A O 15
ATOM 23133 N N . ARG A 1 44 ? -21.635 20.204 -4.608 1.00 0.00 51 ARG A N 15
ATOM 23134 C CA . ARG A 1 44 ? -22.944 19.714 -5.006 1.00 0.00 51 ARG A CA 15
ATOM 23135 C C . ARG A 1 44 ? -24.045 20.559 -4.364 1.00 0.00 51 ARG A C 15
ATOM 23136 O O . ARG A 1 44 ? -25.139 20.681 -4.914 1.00 0.00 51 ARG A O 15
ATOM 23157 N N . GLU A 1 45 ? -23.719 21.122 -3.210 1.00 0.00 52 GLU A N 15
ATOM 23158 C CA . GLU A 1 45 ? -24.667 21.952 -2.487 1.00 0.00 52 GLU A CA 15
ATOM 23159 C C . GLU A 1 45 ? -24.901 23.265 -3.236 1.00 0.00 52 GLU A C 15
ATOM 23160 O O . GLU A 1 45 ? -25.995 23.826 -3.187 1.00 0.00 52 GLU A O 15
ATOM 23172 N N . THR A 1 46 ? -23.856 23.718 -3.914 1.00 0.00 53 THR A N 15
ATOM 23173 C CA . THR A 1 46 ? -23.934 24.954 -4.672 1.00 0.00 53 THR A CA 15
ATOM 23174 C C . THR A 1 46 ? -23.918 24.661 -6.174 1.00 0.00 53 THR A C 15
ATOM 23175 O O . THR A 1 46 ? -24.076 25.568 -6.989 1.00 0.00 53 THR A O 15
ATOM 23186 N N . GLY A 1 47 ? -23.726 23.389 -6.494 1.00 0.00 54 GLY A N 15
ATOM 23187 C CA . GLY A 1 47 ? -23.688 22.965 -7.883 1.00 0.00 54 GLY A CA 15
ATOM 23188 C C . GLY A 1 47 ? -22.623 23.739 -8.663 1.00 0.00 54 GLY A C 15
ATOM 23189 O O . GLY A 1 47 ? -22.615 23.721 -9.893 1.00 0.00 54 GLY A O 15
ATOM 23193 N N . LYS A 1 48 ? -21.752 24.401 -7.917 1.00 0.00 55 LYS A N 15
ATOM 23194 C CA . LYS A 1 48 ? -20.686 25.180 -8.523 1.00 0.00 55 LYS A CA 15
ATOM 23195 C C . LYS A 1 48 ? -19.334 24.617 -8.081 1.00 0.00 55 LYS A C 15
ATOM 23196 O O . LYS A 1 48 ? -19.192 24.148 -6.953 1.00 0.00 55 LYS A O 15
ATOM 23215 N N . PRO A 1 49 ? -18.349 24.684 -9.016 1.00 0.00 56 PRO A N 15
ATOM 23216 C CA . PRO A 1 49 ? -17.013 24.187 -8.734 1.00 0.00 56 PRO A CA 15
ATOM 23217 C C . PRO A 1 49 ? -16.254 25.147 -7.816 1.00 0.00 56 PRO A C 15
ATOM 23218 O O . PRO A 1 49 ? -16.319 26.363 -7.992 1.00 0.00 56 PRO A O 15
ATOM 23229 N N . LYS A 1 50 ? -15.551 24.565 -6.856 1.00 0.00 57 LYS A N 15
ATOM 23230 C CA . LYS A 1 50 ? -14.780 25.353 -5.909 1.00 0.00 57 LYS A CA 15
ATOM 23231 C C . LYS A 1 50 ? -13.876 26.321 -6.676 1.00 0.00 57 LYS A C 15
ATOM 23232 O O . LYS A 1 50 ? -13.934 27.531 -6.462 1.00 0.00 57 LYS A O 15
ATOM 23251 N N . GLY A 1 51 ? -13.061 25.752 -7.552 1.00 0.00 58 GLY A N 15
ATOM 23252 C CA . GLY A 1 51 ? -12.147 26.550 -8.351 1.00 0.00 58 GLY A CA 15
ATOM 23253 C C . GLY A 1 51 ? -10.808 25.832 -8.532 1.00 0.00 58 GLY A C 15
ATOM 23254 O O . GLY A 1 51 ? -10.002 26.218 -9.377 1.00 0.00 58 GLY A O 15
ATOM 23258 N N . TYR A 1 52 ? -10.613 24.799 -7.726 1.00 0.00 59 TYR A N 15
ATOM 23259 C CA . TYR A 1 52 ? -9.386 24.024 -7.786 1.00 0.00 59 TYR A CA 15
ATOM 23260 C C . TYR A 1 52 ? -9.686 22.537 -7.985 1.00 0.00 59 TYR A C 15
ATOM 23261 O O . TYR A 1 52 ? -10.792 22.080 -7.703 1.00 0.00 59 TYR A O 15
ATOM 23279 N N . GLY A 1 53 ? -8.681 21.823 -8.471 1.00 0.00 60 GLY A N 15
ATOM 23280 C CA . GLY A 1 53 ? -8.824 20.397 -8.711 1.00 0.00 60 GLY A CA 15
ATOM 23281 C C . GLY A 1 53 ? -7.457 19.729 -8.873 1.00 0.00 60 GLY A C 15
ATOM 23282 O O . GLY A 1 53 ? -6.425 20.348 -8.619 1.00 0.00 60 GLY A O 15
ATOM 23286 N N . PHE A 1 54 ? -7.494 18.473 -9.294 1.00 0.00 61 PHE A N 15
ATOM 23287 C CA . PHE A 1 54 ? -6.271 17.714 -9.492 1.00 0.00 61 PHE A CA 15
ATOM 23288 C C . PHE A 1 54 ? -6.282 17.000 -10.845 1.00 0.00 61 PHE A C 15
ATOM 23289 O O . PHE A 1 54 ? -7.299 16.436 -11.245 1.00 0.00 61 PHE A O 15
ATOM 23306 N N . CYS A 1 55 ? -5.138 17.048 -11.513 1.00 0.00 62 CYS A N 15
ATOM 23307 C CA . CYS A 1 55 ? -5.003 16.412 -12.813 1.00 0.00 62 CYS A CA 15
ATOM 23308 C C . CYS A 1 55 ? -3.877 15.381 -12.729 1.00 0.00 62 CYS A C 15
ATOM 23309 O O . CYS A 1 55 ? -2.742 15.722 -12.399 1.00 0.00 62 CYS A O 15
ATOM 23317 N N . GLU A 1 56 ? -4.229 14.140 -13.033 1.00 0.00 63 GLU A N 15
ATOM 23318 C CA . GLU A 1 56 ? -3.262 13.057 -12.996 1.00 0.00 63 GLU A CA 15
ATOM 23319 C C . GLU A 1 56 ? -2.774 12.733 -14.409 1.00 0.00 63 GLU A C 15
ATOM 23320 O O . GLU A 1 56 ? -3.575 12.433 -15.293 1.00 0.00 63 GLU A O 15
ATOM 23332 N N . TYR A 1 57 ? -1.461 12.804 -14.579 1.00 0.00 64 TYR A N 15
ATOM 23333 C CA . TYR A 1 57 ? -0.857 12.522 -15.870 1.00 0.00 64 TYR A CA 15
ATOM 23334 C C . TYR A 1 57 ? -0.483 11.044 -15.988 1.00 0.00 64 TYR A C 15
ATOM 23335 O O . TYR A 1 57 ? -0.779 10.251 -15.096 1.00 0.00 64 TYR A O 15
ATOM 23353 N N . GLN A 1 58 ? 0.164 10.717 -17.098 1.00 0.00 65 GLN A N 15
ATOM 23354 C CA . GLN A 1 58 ? 0.582 9.348 -17.345 1.00 0.00 65 GLN A CA 15
ATOM 23355 C C . GLN A 1 58 ? 2.097 9.216 -17.173 1.00 0.00 65 GLN A C 15
ATOM 23356 O O . GLN A 1 58 ? 2.618 8.109 -17.051 1.00 0.00 65 GLN A O 15
ATOM 23370 N N . ASP A 1 59 ? 2.762 10.362 -17.170 1.00 0.00 66 ASP A N 15
ATOM 23371 C CA . ASP A 1 59 ? 4.206 10.389 -17.016 1.00 0.00 66 ASP A CA 15
ATOM 23372 C C . ASP A 1 59 ? 4.585 11.452 -15.982 1.00 0.00 66 ASP A C 15
ATOM 23373 O O . ASP A 1 59 ? 4.073 12.570 -16.021 1.00 0.00 66 ASP A O 15
ATOM 23382 N N . GLN A 1 60 ? 5.478 11.066 -15.083 1.00 0.00 67 GLN A N 15
ATOM 23383 C CA . GLN A 1 60 ? 5.931 11.972 -14.041 1.00 0.00 67 GLN A CA 15
ATOM 23384 C C . GLN A 1 60 ? 6.558 13.222 -14.661 1.00 0.00 67 GLN A C 15
ATOM 23385 O O . GLN A 1 60 ? 6.257 14.342 -14.248 1.00 0.00 67 GLN A O 15
ATOM 23399 N N . GLU A 1 61 ? 7.418 12.990 -15.642 1.00 0.00 68 GLU A N 15
ATOM 23400 C CA . GLU A 1 61 ? 8.089 14.084 -16.323 1.00 0.00 68 GLU A CA 15
ATOM 23401 C C . GLU A 1 61 ? 7.064 15.011 -16.978 1.00 0.00 68 GLU A C 15
ATOM 23402 O O . GLU A 1 61 ? 7.246 16.228 -16.999 1.00 0.00 68 GLU A O 15
ATOM 23414 N N . THR A 1 62 ? 6.008 14.401 -17.496 1.00 0.00 69 THR A N 15
ATOM 23415 C CA . THR A 1 62 ? 4.954 15.157 -18.151 1.00 0.00 69 THR A CA 15
ATOM 23416 C C . THR A 1 62 ? 4.220 16.036 -17.136 1.00 0.00 69 THR A C 15
ATOM 23417 O O . THR A 1 62 ? 3.912 17.193 -17.420 1.00 0.00 69 THR A O 15
ATOM 23428 N N . ALA A 1 63 ? 3.961 15.454 -15.975 1.00 0.00 70 ALA A N 15
ATOM 23429 C CA . ALA A 1 63 ? 3.269 16.170 -14.916 1.00 0.00 70 ALA A CA 15
ATOM 23430 C C . ALA A 1 63 ? 4.171 17.288 -14.388 1.00 0.00 70 ALA A C 15
ATOM 23431 O O . ALA A 1 63 ? 3.701 18.389 -14.108 1.00 0.00 70 ALA A O 15
ATOM 23438 N N . LEU A 1 64 ? 5.450 16.965 -14.269 1.00 0.00 71 LEU A N 15
ATOM 23439 C CA . LEU A 1 64 ? 6.422 17.928 -13.780 1.00 0.00 71 LEU A CA 15
ATOM 23440 C C . LEU A 1 64 ? 6.613 19.029 -14.825 1.00 0.00 71 LEU A C 15
ATOM 23441 O O . LEU A 1 64 ? 6.720 20.205 -14.481 1.00 0.00 71 LEU A O 15
ATOM 23457 N N . SER A 1 65 ? 6.651 18.609 -16.081 1.00 0.00 72 SER A N 15
ATOM 23458 C CA . SER A 1 65 ? 6.827 19.545 -17.179 1.00 0.00 72 SER A CA 15
ATOM 23459 C C . SER A 1 65 ? 5.631 20.496 -17.253 1.00 0.00 72 SER A C 15
ATOM 23460 O O . SER A 1 65 ? 5.794 21.683 -17.527 1.00 0.00 72 SER A O 15
ATOM 23468 N N . ALA A 1 66 ? 4.455 19.937 -17.003 1.00 0.00 73 ALA A N 15
ATOM 23469 C CA . ALA A 1 66 ? 3.232 20.721 -17.039 1.00 0.00 73 ALA A CA 15
ATOM 23470 C C . ALA A 1 66 ? 3.247 21.733 -15.891 1.00 0.00 73 ALA A C 15
ATOM 23471 O O . ALA A 1 66 ? 2.805 22.869 -16.055 1.00 0.00 73 ALA A O 15
ATOM 23478 N N . MET A 1 67 ? 3.760 21.284 -14.755 1.00 0.00 74 MET A N 15
ATOM 23479 C CA . MET A 1 67 ? 3.838 22.136 -13.581 1.00 0.00 74 MET A CA 15
ATOM 23480 C C . MET A 1 67 ? 4.735 23.348 -13.841 1.00 0.00 74 MET A C 15
ATOM 23481 O O . MET A 1 67 ? 4.359 24.480 -13.541 1.00 0.00 74 MET A O 15
ATOM 23495 N N . ARG A 1 68 ? 5.906 23.069 -14.396 1.00 0.00 75 ARG A N 15
ATOM 23496 C CA . ARG A 1 68 ? 6.860 24.122 -14.700 1.00 0.00 75 ARG A CA 15
ATOM 23497 C C . ARG A 1 68 ? 6.444 24.864 -15.972 1.00 0.00 75 ARG A C 15
ATOM 23498 O O . ARG A 1 68 ? 6.785 26.032 -16.153 1.00 0.00 75 ARG A O 15
ATOM 23519 N N . ASN A 1 69 ? 5.713 24.155 -16.820 1.00 0.00 76 ASN A N 15
ATOM 23520 C CA . ASN A 1 69 ? 5.247 24.732 -18.070 1.00 0.00 76 ASN A CA 15
ATOM 23521 C C . ASN A 1 69 ? 4.040 25.631 -17.792 1.00 0.00 76 ASN A C 15
ATOM 23522 O O . ASN A 1 69 ? 3.713 26.503 -18.596 1.00 0.00 76 ASN A O 15
ATOM 23533 N N . LEU A 1 70 ? 3.411 25.388 -16.652 1.00 0.00 77 LEU A N 15
ATOM 23534 C CA . LEU A 1 70 ? 2.247 26.164 -16.259 1.00 0.00 77 LEU A CA 15
ATOM 23535 C C . LEU A 1 70 ? 2.587 26.992 -15.018 1.00 0.00 77 LEU A C 15
ATOM 23536 O O . LEU A 1 70 ? 3.081 28.112 -15.131 1.00 0.00 77 LEU A O 15
ATOM 23552 N N . ASN A 1 71 ? 2.309 26.408 -13.862 1.00 0.00 78 ASN A N 15
ATOM 23553 C CA . ASN A 1 71 ? 2.579 27.077 -12.601 1.00 0.00 78 ASN A CA 15
ATOM 23554 C C . ASN A 1 71 ? 2.712 28.582 -12.846 1.00 0.00 78 ASN A C 15
ATOM 23555 O O . ASN A 1 71 ? 3.813 29.083 -13.069 1.00 0.00 78 ASN A O 15
ATOM 23566 N N . GLY A 1 72 ? 1.575 29.260 -12.796 1.00 0.00 79 GLY A N 15
ATOM 23567 C CA . GLY A 1 72 ? 1.552 30.697 -13.010 1.00 0.00 79 GLY A CA 15
ATOM 23568 C C . GLY A 1 72 ? 1.182 31.031 -14.456 1.00 0.00 79 GLY A C 15
ATOM 23569 O O . GLY A 1 72 ? 1.498 32.112 -14.949 1.00 0.00 79 GLY A O 15
ATOM 23573 N N . ARG A 1 73 ? 0.516 30.081 -15.097 1.00 0.00 80 ARG A N 15
ATOM 23574 C CA . ARG A 1 73 ? 0.099 30.260 -16.477 1.00 0.00 80 ARG A CA 15
ATOM 23575 C C . ARG A 1 73 ? -1.228 31.019 -16.537 1.00 0.00 80 ARG A C 15
ATOM 23576 O O . ARG A 1 73 ? -2.235 30.559 -16.001 1.00 0.00 80 ARG A O 15
ATOM 23597 N N . GLU A 1 74 ? -1.186 32.169 -17.194 1.00 0.00 81 GLU A N 15
ATOM 23598 C CA . GLU A 1 74 ? -2.373 32.996 -17.331 1.00 0.00 81 GLU A CA 15
ATOM 23599 C C . GLU A 1 74 ? -3.436 32.268 -18.156 1.00 0.00 81 GLU A C 15
ATOM 23600 O O . GLU A 1 74 ? -3.114 31.600 -19.138 1.00 0.00 81 GLU A O 15
ATOM 23612 N N . PHE A 1 75 ? -4.680 32.421 -17.728 1.00 0.00 82 PHE A N 15
ATOM 23613 C CA . PHE A 1 75 ? -5.792 31.787 -18.415 1.00 0.00 82 PHE A CA 15
ATOM 23614 C C . PHE A 1 75 ? -7.127 32.186 -17.783 1.00 0.00 82 PHE A C 15
ATOM 23615 O O . PHE A 1 75 ? -7.215 32.362 -16.569 1.00 0.00 82 PHE A O 15
ATOM 23632 N N . SER A 1 76 ? -8.132 32.318 -18.636 1.00 0.00 83 SER A N 15
ATOM 23633 C CA . SER A 1 76 ? -9.459 32.694 -18.176 1.00 0.00 83 SER A CA 15
ATOM 23634 C C . SER A 1 76 ? -9.397 34.033 -17.439 1.00 0.00 83 SER A C 15
ATOM 23635 O O . SER A 1 76 ? -10.320 34.385 -16.707 1.00 0.00 83 SER A O 15
ATOM 23643 N N . GLY A 1 77 ? -8.300 34.743 -17.658 1.00 0.00 84 GLY A N 15
ATOM 23644 C CA . GLY A 1 77 ? -8.106 36.035 -17.024 1.00 0.00 84 GLY A CA 15
ATOM 23645 C C . GLY A 1 77 ? -7.534 35.874 -15.614 1.00 0.00 84 GLY A C 15
ATOM 23646 O O . GLY A 1 77 ? -7.576 36.806 -14.813 1.00 0.00 84 GLY A O 15
ATOM 23650 N N . ARG A 1 78 ? -7.014 34.684 -15.354 1.00 0.00 85 ARG A N 15
ATOM 23651 C CA . ARG A 1 78 ? -6.434 34.388 -14.055 1.00 0.00 85 ARG A CA 15
ATOM 23652 C C . ARG A 1 78 ? -5.263 33.414 -14.205 1.00 0.00 85 ARG A C 15
ATOM 23653 O O . ARG A 1 78 ? -5.222 32.629 -15.150 1.00 0.00 85 ARG A O 15
ATOM 23674 N N . ALA A 1 79 ? -4.340 33.499 -13.258 1.00 0.00 86 ALA A N 15
ATOM 23675 C CA . ALA A 1 79 ? -3.172 32.635 -13.273 1.00 0.00 86 ALA A CA 15
ATOM 23676 C C . ALA A 1 79 ? -3.585 31.218 -12.872 1.00 0.00 86 ALA A C 15
ATOM 23677 O O . ALA A 1 79 ? -4.451 31.038 -12.017 1.00 0.00 86 ALA A O 15
ATOM 23684 N N . LEU A 1 80 ? -2.947 30.247 -13.510 1.00 0.00 87 LEU A N 15
ATOM 23685 C CA . LEU A 1 80 ? -3.238 28.851 -13.230 1.00 0.00 87 LEU A CA 15
ATOM 23686 C C . LEU A 1 80 ? -2.161 28.286 -12.302 1.00 0.00 87 LEU A C 15
ATOM 23687 O O . LEU A 1 80 ? -1.092 27.883 -12.758 1.00 0.00 87 LEU A O 15
ATOM 23703 N N . ARG A 1 81 ? -2.480 28.275 -11.016 1.00 0.00 88 ARG A N 15
ATOM 23704 C CA . ARG A 1 81 ? -1.553 27.766 -10.019 1.00 0.00 88 ARG A CA 15
ATOM 23705 C C . ARG A 1 81 ? -1.480 26.240 -10.092 1.00 0.00 88 ARG A C 15
ATOM 23706 O O . ARG A 1 81 ? -2.476 25.555 -9.862 1.00 0.00 88 ARG A O 15
ATOM 23727 N N . VAL A 1 82 ? -0.292 25.750 -10.413 1.00 0.00 89 VAL A N 15
ATOM 23728 C CA . VAL A 1 82 ? -0.076 24.317 -10.519 1.00 0.00 89 VAL A CA 15
ATOM 23729 C C . VAL A 1 82 ? 1.093 23.914 -9.619 1.00 0.00 89 VAL A C 15
ATOM 23730 O O . VAL A 1 82 ? 2.202 24.424 -9.769 1.00 0.00 89 VAL A O 15
ATOM 23743 N N . ASP A 1 83 ? 0.805 23.002 -8.702 1.00 0.00 90 ASP A N 15
ATOM 23744 C CA . ASP A 1 83 ? 1.819 22.524 -7.777 1.00 0.00 90 ASP A CA 15
ATOM 23745 C C . ASP A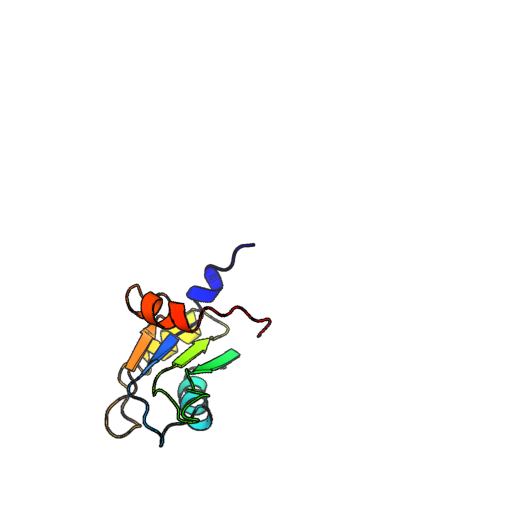 1 83 ? 1.644 21.018 -7.569 1.00 0.00 90 ASP A C 15
ATOM 23746 O O . ASP A 1 83 ? 0.545 20.490 -7.727 1.00 0.00 90 ASP A O 15
ATOM 23755 N N . ASN A 1 84 ? 2.745 20.370 -7.219 1.00 0.00 91 ASN A N 15
ATOM 23756 C CA . ASN A 1 84 ? 2.728 18.936 -6.987 1.00 0.00 91 ASN A CA 15
ATOM 23757 C C . ASN A 1 84 ? 1.544 18.583 -6.085 1.00 0.00 91 ASN A C 15
ATOM 23758 O O . ASN A 1 84 ? 1.441 19.083 -4.966 1.00 0.00 91 ASN A O 15
ATOM 23769 N N . ALA A 1 85 ? 0.679 17.725 -6.606 1.00 0.00 92 ALA A N 15
ATOM 23770 C CA . ALA A 1 85 ? -0.494 17.300 -5.861 1.00 0.00 92 ALA A CA 15
ATOM 23771 C C . ALA A 1 85 ? -0.051 16.536 -4.612 1.00 0.00 92 ALA A C 15
ATOM 23772 O O . ALA A 1 85 ? -0.857 16.276 -3.720 1.00 0.00 92 ALA A O 15
ATOM 23779 N N . ALA A 1 86 ? 1.230 16.199 -4.587 1.00 0.00 93 ALA A N 15
ATOM 23780 C CA . ALA A 1 86 ? 1.791 15.470 -3.462 1.00 0.00 93 ALA A CA 15
ATOM 23781 C C . ALA A 1 86 ? 2.323 16.466 -2.429 1.00 0.00 93 ALA A C 15
ATOM 23782 O O . ALA A 1 86 ? 3.203 16.134 -1.637 1.00 0.00 93 ALA A O 15
ATOM 23789 N N . SER A 1 87 ? 1.765 17.668 -2.471 1.00 0.00 94 SER A N 15
ATOM 23790 C CA . SER A 1 87 ? 2.173 18.714 -1.549 1.00 0.00 94 SER A CA 15
ATOM 23791 C C . SER A 1 87 ? 1.501 18.505 -0.190 1.00 0.00 94 SER A C 15
ATOM 23792 O O . SER A 1 87 ? 0.428 17.908 -0.110 1.00 0.00 94 SER A O 15
ATOM 23800 N N . GLU A 1 88 ? 2.159 19.009 0.844 1.00 0.00 95 GLU A N 15
ATOM 23801 C CA . GLU A 1 88 ? 1.638 18.885 2.194 1.00 0.00 95 GLU A CA 15
ATOM 23802 C C . GLU A 1 88 ? 0.363 19.716 2.350 1.00 0.00 95 GLU A C 15
ATOM 23803 O O . GLU A 1 88 ? -0.542 19.337 3.092 1.00 0.00 95 GLU A O 15
ATOM 23815 N N . LYS A 1 89 ? 0.332 20.833 1.638 1.00 0.00 96 LYS A N 15
ATOM 23816 C CA . LYS A 1 89 ? -0.818 21.720 1.687 1.00 0.00 96 LYS A CA 15
ATOM 23817 C C . LYS A 1 89 ? -1.911 21.184 0.761 1.00 0.00 96 LYS A C 15
ATOM 23818 O O . LYS A 1 89 ? -3.098 21.328 1.047 1.00 0.00 96 LYS A O 15
ATOM 23837 N N . ASN A 1 90 ? -1.471 20.576 -0.331 1.00 0.00 97 ASN A N 15
ATOM 23838 C CA . ASN A 1 90 ? -2.397 20.018 -1.302 1.00 0.00 97 ASN A CA 15
ATOM 23839 C C . ASN A 1 90 ? -3.041 18.758 -0.719 1.00 0.00 97 ASN A C 15
ATOM 23840 O O . ASN A 1 90 ? -4.096 18.326 -1.181 1.00 0.00 97 ASN A O 15
ATOM 23851 N N . LYS A 1 91 ? -2.380 18.205 0.287 1.00 0.00 98 LYS A N 15
ATOM 23852 C CA . LYS A 1 91 ? -2.875 17.004 0.937 1.00 0.00 98 LYS A CA 15
ATOM 23853 C C . LYS A 1 91 ? -4.210 17.311 1.618 1.00 0.00 98 LYS A C 15
ATOM 23854 O O . LYS A 1 91 ? -5.113 16.476 1.627 1.00 0.00 98 LYS A O 15
ATOM 23873 N N . GLU A 1 92 ? -4.292 18.511 2.173 1.00 0.00 99 GLU A N 15
ATOM 23874 C CA . GLU A 1 92 ? -5.501 18.939 2.856 1.00 0.00 99 GLU A CA 15
ATOM 23875 C C . GLU A 1 92 ? -6.670 19.007 1.871 1.00 0.00 99 GLU A C 15
ATOM 23876 O O . GLU A 1 92 ? -7.808 18.708 2.231 1.00 0.00 99 GLU A O 15
ATOM 23888 N N . GLU A 1 93 ? -6.350 19.401 0.647 1.00 0.00 100 GLU A N 15
ATOM 23889 C CA . GLU A 1 93 ? -7.359 19.512 -0.392 1.00 0.00 100 GLU A CA 15
ATOM 23890 C C . GLU A 1 93 ? -7.817 18.122 -0.838 1.00 0.00 100 GLU A C 15
ATOM 23891 O O . GLU A 1 93 ? -9.010 17.885 -1.019 1.00 0.00 100 GLU A O 15
ATOM 23903 N N . LEU A 1 94 ? -6.843 17.238 -1.002 1.00 0.00 101 LEU A N 15
ATOM 23904 C CA . LEU A 1 94 ? -7.131 15.877 -1.423 1.00 0.00 101 LEU A CA 15
ATOM 23905 C C . LEU A 1 94 ? -7.989 15.189 -0.360 1.00 0.00 101 LEU A C 15
ATOM 23906 O O . LEU A 1 94 ? -8.831 14.353 -0.682 1.00 0.00 101 LEU A O 15
ATOM 23922 N N . LYS A 1 95 ? -7.746 15.567 0.887 1.00 0.00 102 LYS A N 15
ATOM 23923 C CA . LYS A 1 95 ? -8.486 14.997 2.000 1.00 0.00 102 LYS A CA 15
ATOM 23924 C C . LYS A 1 95 ? -9.985 15.084 1.708 1.00 0.00 102 LYS A C 15
ATOM 23925 O O . LYS A 1 95 ? -10.762 14.255 2.179 1.00 0.00 102 LYS A O 15
ATOM 23944 N N . SER A 1 96 ? -10.347 16.095 0.932 1.00 0.00 103 SER A N 15
ATOM 23945 C CA . SER A 1 96 ? -11.739 16.301 0.571 1.00 0.00 103 SER A CA 15
ATOM 23946 C C . SER A 1 96 ? -12.091 15.460 -0.658 1.00 0.00 103 SER A C 15
ATOM 23947 O O . SER A 1 96 ? -13.221 14.991 -0.790 1.00 0.00 103 SER A O 15
ATOM 23955 N N . LEU A 1 97 ? -11.104 15.296 -1.525 1.00 0.00 104 LEU A N 15
ATOM 23956 C CA . LEU A 1 97 ? -11.295 14.520 -2.739 1.00 0.00 104 LEU A CA 15
ATOM 23957 C C . LEU A 1 97 ? -10.956 13.054 -2.461 1.00 0.00 104 LEU A C 15
ATOM 23958 O O . LEU A 1 97 ? -10.913 12.238 -3.380 1.00 0.00 104 LEU A O 15
ATOM 23974 N N . GLY A 1 98 ? -10.722 12.765 -1.189 1.00 0.00 105 GLY A N 15
ATOM 23975 C CA . GLY A 1 98 ? -10.387 11.412 -0.778 1.00 0.00 105 GLY A CA 15
ATOM 23976 C C . GLY A 1 98 ? -11.562 10.461 -1.014 1.00 0.00 105 GLY A C 15
ATOM 23977 O O . GLY A 1 98 ? -11.455 9.519 -1.798 1.00 0.00 105 GLY A O 15
ATOM 23981 N N . THR A 1 99 ? -12.657 10.740 -0.322 1.00 0.00 106 THR A N 15
ATOM 23982 C CA . THR A 1 99 ? -13.851 9.921 -0.446 1.00 0.00 106 THR A CA 15
ATOM 23983 C C . THR A 1 99 ? -14.959 10.699 -1.158 1.00 0.00 106 THR A C 15
ATOM 23984 O O . THR A 1 99 ? -15.163 11.882 -0.890 1.00 0.00 106 THR A O 15
ATOM 23995 N N . GLY A 1 100 ? -15.647 10.003 -2.051 1.00 0.00 107 GLY A N 15
ATOM 23996 C CA . GLY A 1 100 ? -16.730 10.614 -2.803 1.00 0.00 107 GLY A CA 15
ATOM 23997 C C . GLY A 1 100 ? -17.901 9.642 -2.966 1.00 0.00 107 GLY A C 15
ATOM 23998 O O . GLY A 1 100 ? -17.862 8.526 -2.451 1.00 0.00 107 GLY A O 15
ATOM 24002 N N . ALA A 1 101 ? -18.914 10.102 -3.685 1.00 0.00 108 ALA A N 15
ATOM 24003 C CA . ALA A 1 101 ? -20.094 9.288 -3.922 1.00 0.00 108 ALA A CA 15
ATOM 24004 C C . ALA A 1 101 ? -20.816 9.795 -5.172 1.00 0.00 108 ALA A C 15
ATOM 24005 O O . ALA A 1 101 ? -20.663 10.954 -5.554 1.00 0.00 108 ALA A O 15
ATOM 24012 N N . PRO A 1 102 ? -21.606 8.878 -5.791 1.00 0.00 109 PRO A N 15
ATOM 24013 C CA . PRO A 1 102 ? -22.352 9.221 -6.990 1.00 0.00 109 PRO A CA 15
ATOM 24014 C C . PRO A 1 102 ? -23.565 10.090 -6.652 1.00 0.00 109 PRO A C 15
ATOM 24015 O O . PRO A 1 102 ? -24.061 10.058 -5.527 1.00 0.00 109 PRO A O 15
ATOM 24026 N N . VAL A 1 103 ? -24.008 10.845 -7.647 1.00 0.00 110 VAL A N 15
ATOM 24027 C CA . VAL A 1 103 ? -25.153 11.721 -7.469 1.00 0.00 110 VAL A CA 15
ATOM 24028 C C . VAL A 1 103 ? -26.057 11.628 -8.700 1.00 0.00 110 VAL A C 15
ATOM 24029 O O . VAL A 1 103 ? -25.572 11.497 -9.822 1.00 0.00 110 VAL A O 15
ATOM 24042 N N . ILE A 1 104 ? -27.356 11.698 -8.447 1.00 0.00 111 ILE A N 15
ATOM 24043 C CA . ILE A 1 104 ? -28.332 11.623 -9.520 1.00 0.00 111 ILE A CA 15
ATOM 24044 C C . ILE A 1 104 ? -28.036 10.398 -10.389 1.00 0.00 111 ILE A C 15
ATOM 24045 O O . ILE A 1 104 ? -28.226 9.264 -9.954 1.00 0.00 111 ILE A O 15
ATOM 24061 N N . ASP A 1 1 ? 1.325 0.000 0.000 1.00 0.00 8 ASP A N 16
ATOM 24062 C CA . ASP A 1 1 ? 2.073 0.000 -1.245 1.00 0.00 8 ASP A CA 16
ATOM 24063 C C . ASP A 1 1 ? 1.153 0.432 -2.389 1.00 0.00 8 ASP A C 16
ATOM 24064 O O . ASP A 1 1 ? 0.674 -0.404 -3.154 1.00 0.00 8 ASP A O 16
ATOM 24073 N N . PRO A 1 2 ? 0.926 1.770 -2.470 1.00 0.00 9 PRO A N 16
ATOM 24074 C CA . PRO A 1 2 ? 0.071 2.323 -3.507 1.00 0.00 9 PRO A CA 16
ATOM 24075 C C . PRO A 1 2 ? 0.784 2.326 -4.861 1.00 0.00 9 PRO A C 16
ATOM 24076 O O . PRO A 1 2 ? 0.281 1.763 -5.832 1.00 0.00 9 PRO A O 16
ATOM 24087 N N . ALA A 1 3 ? 1.943 2.967 -4.882 1.00 0.00 10 ALA A N 16
ATOM 24088 C CA . ALA A 1 3 ? 2.729 3.051 -6.101 1.00 0.00 10 ALA A CA 16
ATOM 24089 C C . ALA A 1 3 ? 4.051 3.762 -5.802 1.00 0.00 10 ALA A C 16
ATOM 24090 O O . ALA A 1 3 ? 4.159 4.975 -5.975 1.00 0.00 10 ALA A O 16
ATOM 24097 N N . VAL A 1 4 ? 5.022 2.977 -5.359 1.00 0.00 11 VAL A N 16
ATOM 24098 C CA . VAL A 1 4 ? 6.331 3.517 -5.035 1.00 0.00 11 VAL A CA 16
ATOM 24099 C C . VAL A 1 4 ? 7.038 3.939 -6.325 1.00 0.00 11 VAL A C 16
ATOM 24100 O O . VAL A 1 4 ? 7.803 4.902 -6.331 1.00 0.00 11 VAL A O 16
ATOM 24113 N N . ASP A 1 5 ? 6.756 3.197 -7.386 1.00 0.00 12 ASP A N 16
ATOM 24114 C CA . ASP A 1 5 ? 7.356 3.482 -8.679 1.00 0.00 12 ASP A CA 16
ATOM 24115 C C . ASP A 1 5 ? 6.805 4.807 -9.210 1.00 0.00 12 ASP A C 16
ATOM 24116 O O . ASP A 1 5 ? 7.521 5.562 -9.867 1.00 0.00 12 ASP A O 16
ATOM 24125 N N . ARG A 1 6 ? 5.539 5.050 -8.905 1.00 0.00 13 ARG A N 16
ATOM 24126 C CA . ARG A 1 6 ? 4.885 6.271 -9.343 1.00 0.00 13 ARG A CA 16
ATOM 24127 C C . ARG A 1 6 ? 5.650 7.495 -8.837 1.00 0.00 13 ARG A C 16
ATOM 24128 O O . ARG A 1 6 ? 5.750 8.502 -9.535 1.00 0.00 13 ARG A O 16
ATOM 24149 N N . SER A 1 7 ? 6.172 7.367 -7.626 1.00 0.00 14 SER A N 16
ATOM 24150 C CA . SER A 1 7 ? 6.925 8.450 -7.017 1.00 0.00 14 SER A CA 16
ATOM 24151 C C . SER A 1 7 ? 8.156 8.773 -7.867 1.00 0.00 14 SER A C 16
ATOM 24152 O O . SER A 1 7 ? 8.500 9.940 -8.049 1.00 0.00 14 SER A O 16
ATOM 24160 N N . LEU A 1 8 ? 8.786 7.719 -8.364 1.00 0.00 15 LEU A N 16
ATOM 24161 C CA . LEU A 1 8 ? 9.971 7.875 -9.190 1.00 0.00 15 LEU A CA 16
ATOM 24162 C C . LEU A 1 8 ? 9.573 8.486 -10.535 1.00 0.00 15 LEU A C 16
ATOM 24163 O O . LEU A 1 8 ? 10.430 8.933 -11.295 1.00 0.00 15 LEU A O 16
ATOM 24179 N N . ARG A 1 9 ? 8.272 8.487 -10.787 1.00 0.00 16 ARG A N 16
ATOM 24180 C CA . ARG A 1 9 ? 7.750 9.036 -12.026 1.00 0.00 16 ARG A CA 16
ATOM 24181 C C . ARG A 1 9 ? 7.075 10.384 -11.767 1.00 0.00 16 ARG A C 16
ATOM 24182 O O . ARG A 1 9 ? 6.028 10.679 -12.341 1.00 0.00 16 ARG A O 16
ATOM 24203 N N . SER A 1 10 ? 7.703 11.167 -10.902 1.00 0.00 17 SER A N 16
ATOM 24204 C CA . SER A 1 10 ? 7.176 12.477 -10.560 1.00 0.00 17 SER A CA 16
ATOM 24205 C C . SER A 1 10 ? 8.311 13.394 -10.101 1.00 0.00 17 SER A C 16
ATOM 24206 O O . SER A 1 10 ? 9.120 13.012 -9.256 1.00 0.00 17 SER A O 16
ATOM 24214 N N . VAL A 1 11 ? 8.336 14.587 -10.678 1.00 0.00 18 VAL A N 16
ATOM 24215 C CA . VAL A 1 11 ? 9.359 15.561 -10.339 1.00 0.00 18 VAL A CA 16
ATOM 24216 C C . VAL A 1 11 ? 8.690 16.870 -9.914 1.00 0.00 18 VAL A C 16
ATOM 24217 O O . VAL A 1 11 ? 7.874 17.422 -10.651 1.00 0.00 18 VAL A O 16
ATOM 24230 N N . PHE A 1 12 ? 9.060 17.329 -8.727 1.00 0.00 19 PHE A N 16
ATOM 24231 C CA . PHE A 1 12 ? 8.506 18.562 -8.196 1.00 0.00 19 PHE A CA 16
ATOM 24232 C C . PHE A 1 12 ? 9.172 19.783 -8.834 1.00 0.00 19 PHE A C 16
ATOM 24233 O O . PHE A 1 12 ? 10.398 19.858 -8.906 1.00 0.00 19 PHE A O 16
ATOM 24250 N N . VAL A 1 13 ? 8.335 20.708 -9.280 1.00 0.00 20 VAL A N 16
ATOM 24251 C CA . VAL A 1 13 ? 8.828 21.921 -9.910 1.00 0.00 20 VAL A CA 16
ATOM 24252 C C . VAL A 1 13 ? 8.370 23.134 -9.098 1.00 0.00 20 VAL A C 16
ATOM 24253 O O . VAL A 1 13 ? 7.226 23.190 -8.650 1.00 0.00 20 VAL A O 16
ATOM 24266 N N . GLY A 1 14 ? 9.288 24.076 -8.932 1.00 0.00 21 GLY A N 16
ATOM 24267 C CA . GLY A 1 14 ? 8.993 25.284 -8.182 1.00 0.00 21 GLY A CA 16
ATOM 24268 C C . GLY A 1 14 ? 9.738 26.487 -8.764 1.00 0.00 21 GLY A C 16
ATOM 24269 O O . GLY A 1 14 ? 10.437 26.362 -9.768 1.00 0.00 21 GLY A O 16
ATOM 24273 N N . ASN A 1 15 ? 9.563 27.625 -8.108 1.00 0.00 22 ASN A N 16
ATOM 24274 C CA . ASN A 1 15 ? 10.211 28.849 -8.548 1.00 0.00 22 ASN A CA 16
ATOM 24275 C C . ASN A 1 15 ? 9.723 29.202 -9.955 1.00 0.00 22 ASN A C 16
ATOM 24276 O O . ASN A 1 15 ? 10.415 29.893 -10.701 1.00 0.00 22 ASN A O 16
ATOM 24287 N N . ILE A 1 16 ? 8.535 28.710 -10.275 1.00 0.00 23 ILE A N 16
ATOM 24288 C CA . ILE A 1 16 ? 7.947 28.965 -11.580 1.00 0.00 23 ILE A CA 16
ATOM 24289 C C . ILE A 1 16 ? 7.003 30.165 -11.483 1.00 0.00 23 ILE A C 16
ATOM 24290 O O . ILE A 1 16 ? 5.980 30.102 -10.803 1.00 0.00 23 ILE A O 16
ATOM 24306 N N . PRO A 1 17 ? 7.391 31.259 -12.192 1.00 0.00 24 PRO A N 16
ATOM 24307 C CA . PRO A 1 17 ? 6.591 32.472 -12.193 1.00 0.00 24 PRO A CA 16
ATOM 24308 C C . PRO A 1 17 ? 5.344 32.306 -13.065 1.00 0.00 24 PRO A C 16
ATOM 24309 O O . PRO A 1 17 ? 5.141 31.255 -13.669 1.00 0.00 24 PRO A O 16
ATOM 24320 N N . TYR A 1 18 ? 4.542 33.360 -13.101 1.00 0.00 25 TYR A N 16
ATOM 24321 C CA . TYR A 1 18 ? 3.321 33.344 -13.888 1.00 0.00 25 TYR A CA 16
ATOM 24322 C C . TYR A 1 18 ? 3.628 33.481 -15.380 1.00 0.00 25 TYR A C 16
ATOM 24323 O O . TYR A 1 18 ? 2.721 33.453 -16.210 1.00 0.00 25 TYR A O 16
ATOM 24341 N N . GLU A 1 19 ? 4.912 33.625 -15.676 1.00 0.00 26 GLU A N 16
ATOM 24342 C CA . GLU A 1 19 ? 5.350 33.766 -17.054 1.00 0.00 26 GLU A CA 16
ATOM 24343 C C . GLU A 1 19 ? 5.684 32.396 -17.648 1.00 0.00 26 GLU A C 16
ATOM 24344 O O . GLU A 1 19 ? 5.899 32.273 -18.853 1.00 0.00 26 GLU A O 16
ATOM 24356 N N . ALA A 1 20 ? 5.718 31.401 -16.774 1.00 0.00 27 ALA A N 16
ATOM 24357 C CA . ALA A 1 20 ? 6.023 30.044 -17.196 1.00 0.00 27 ALA A CA 16
ATOM 24358 C C . ALA A 1 20 ? 4.898 29.110 -16.746 1.00 0.00 27 ALA A C 16
ATOM 24359 O O . ALA A 1 20 ? 4.848 28.707 -15.585 1.00 0.00 27 ALA A O 16
ATOM 24366 N N . THR A 1 21 ? 4.023 28.792 -17.688 1.00 0.00 28 THR A N 16
ATOM 24367 C CA . THR A 1 21 ? 2.902 27.913 -17.403 1.00 0.00 28 THR A CA 16
ATOM 24368 C C . THR A 1 21 ? 3.275 26.459 -17.701 1.00 0.00 28 THR A C 16
ATOM 24369 O O . THR A 1 21 ? 4.357 26.186 -18.218 1.00 0.00 28 THR A O 16
ATOM 24380 N N . GLU A 1 22 ? 2.358 25.565 -17.362 1.00 0.00 29 GLU A N 16
ATOM 24381 C CA . GLU A 1 22 ? 2.577 24.146 -17.587 1.00 0.00 29 GLU A CA 16
ATOM 24382 C C . GLU A 1 22 ? 2.842 23.879 -19.070 1.00 0.00 29 GLU A C 16
ATOM 24383 O O . GLU A 1 22 ? 3.563 22.945 -19.417 1.00 0.00 29 GLU A O 16
ATOM 24395 N N . GLU A 1 23 ? 2.244 24.716 -19.906 1.00 0.00 30 GLU A N 16
ATOM 24396 C CA . GLU A 1 23 ? 2.407 24.582 -21.343 1.00 0.00 30 GLU A CA 16
ATOM 24397 C C . GLU A 1 23 ? 3.879 24.740 -21.728 1.00 0.00 30 GLU A C 16
ATOM 24398 O O . GLU A 1 23 ? 4.349 24.107 -22.672 1.00 0.00 30 GLU A O 16
ATOM 24410 N N . GLN A 1 24 ? 4.565 25.590 -20.978 1.00 0.00 31 GLN A N 16
ATOM 24411 C CA . GLN A 1 24 ? 5.974 25.840 -21.229 1.00 0.00 31 GLN A CA 16
ATOM 24412 C C . GLN A 1 24 ? 6.837 24.853 -20.440 1.00 0.00 31 GLN A C 16
ATOM 24413 O O . GLN A 1 24 ? 7.791 24.291 -20.976 1.00 0.00 31 GLN A O 16
ATOM 24427 N N . LEU A 1 25 ? 6.471 24.672 -19.180 1.00 0.00 32 LEU A N 16
ATOM 24428 C CA . LEU A 1 25 ? 7.200 23.763 -18.312 1.00 0.00 32 LEU A CA 16
ATOM 24429 C C . LEU A 1 25 ? 7.216 22.368 -18.940 1.00 0.00 32 LEU A C 16
ATOM 24430 O O . LEU A 1 25 ? 8.268 21.739 -19.038 1.00 0.00 32 LEU A O 16
ATOM 24446 N N . LYS A 1 26 ? 6.036 21.924 -19.349 1.00 0.00 33 LYS A N 16
ATOM 24447 C CA . LYS A 1 26 ? 5.901 20.615 -19.965 1.00 0.00 33 LYS A CA 16
ATOM 24448 C C . LYS A 1 26 ? 6.733 20.572 -21.248 1.00 0.00 33 LYS A C 16
ATOM 24449 O O . LYS A 1 26 ? 7.342 19.550 -21.563 1.00 0.00 33 LYS A O 16
ATOM 24468 N N . ASP A 1 27 ? 6.733 21.693 -21.954 1.00 0.00 34 ASP A N 16
ATOM 24469 C CA . ASP A 1 27 ? 7.481 21.796 -23.196 1.00 0.00 34 ASP A CA 16
ATOM 24470 C C . ASP A 1 27 ? 8.977 21.683 -22.896 1.00 0.00 34 ASP A C 16
ATOM 24471 O O . ASP A 1 27 ? 9.720 21.058 -23.652 1.00 0.00 34 ASP A O 16
ATOM 24480 N N . ILE A 1 28 ? 9.375 22.296 -21.791 1.00 0.00 35 ILE A N 16
ATOM 24481 C CA . ILE A 1 28 ? 10.769 22.272 -21.382 1.00 0.00 35 ILE A CA 16
ATOM 24482 C C . ILE A 1 28 ? 11.151 20.849 -20.971 1.00 0.00 35 ILE A C 16
ATOM 24483 O O . ILE A 1 28 ? 12.192 20.338 -21.381 1.00 0.00 35 ILE A O 16
ATOM 24499 N N . PHE A 1 29 ? 10.287 20.248 -20.165 1.00 0.00 36 PHE A N 16
ATOM 24500 C CA . PHE A 1 29 ? 10.521 18.893 -19.694 1.00 0.00 36 PHE A CA 16
ATOM 24501 C C . PHE A 1 29 ? 10.425 17.889 -20.844 1.00 0.00 36 PHE A C 16
ATOM 24502 O O . PHE A 1 29 ? 11.072 16.843 -20.815 1.00 0.00 36 PHE A O 16
ATOM 24519 N N . SER A 1 30 ? 9.612 18.241 -21.829 1.00 0.00 37 SER A N 16
ATOM 24520 C CA . SER A 1 30 ? 9.423 17.383 -22.986 1.00 0.00 37 SER A CA 16
ATOM 24521 C C . SER A 1 30 ? 10.742 17.230 -23.745 1.00 0.00 37 SER A C 16
ATOM 24522 O O . SER A 1 30 ? 11.011 16.178 -24.324 1.00 0.00 37 SER A O 16
ATOM 24530 N N . GLU A 1 31 ? 11.531 18.294 -23.718 1.00 0.00 38 GLU A N 16
ATOM 24531 C CA . GLU A 1 31 ? 12.816 18.291 -24.396 1.00 0.00 38 GLU A CA 16
ATOM 24532 C C . GLU A 1 31 ? 13.783 17.334 -23.697 1.00 0.00 38 GLU A C 16
ATOM 24533 O O . GLU A 1 31 ? 14.838 17.006 -24.238 1.00 0.00 38 GLU A O 16
ATOM 24545 N N . VAL A 1 32 ? 13.388 16.911 -22.504 1.00 0.00 39 VAL A N 16
ATOM 24546 C CA . VAL A 1 32 ? 14.207 15.998 -21.725 1.00 0.00 39 VAL A CA 16
ATOM 24547 C C . VAL A 1 32 ? 13.608 14.592 -21.802 1.00 0.00 39 VAL A C 16
ATOM 24548 O O . VAL A 1 32 ? 14.064 13.681 -21.112 1.00 0.00 39 VAL A O 16
ATOM 24561 N N . GLY A 1 33 ? 12.597 14.459 -22.647 1.00 0.00 40 GLY A N 16
ATOM 24562 C CA . GLY A 1 33 ? 11.931 13.179 -22.822 1.00 0.00 40 GLY A CA 16
ATOM 24563 C C . GLY A 1 33 ? 10.413 13.357 -22.898 1.00 0.00 40 GLY A C 16
ATOM 24564 O O . GLY A 1 33 ? 9.912 14.479 -22.844 1.00 0.00 40 GLY A O 16
ATOM 24568 N N . PRO A 1 34 ? 9.705 12.203 -23.024 1.00 0.00 41 PRO A N 16
ATOM 24569 C CA . PRO A 1 34 ? 8.255 12.220 -23.107 1.00 0.00 41 PRO A CA 16
ATOM 24570 C C . PRO A 1 34 ? 7.630 12.493 -21.737 1.00 0.00 41 PRO A C 16
ATOM 24571 O O . PRO A 1 34 ? 7.834 11.730 -20.795 1.00 0.00 41 PRO A O 16
ATOM 24582 N N . VAL A 1 35 ? 6.882 13.585 -21.671 1.00 0.00 42 VAL A N 16
ATOM 24583 C CA . VAL A 1 35 ? 6.227 13.969 -20.432 1.00 0.00 42 VAL A CA 16
ATOM 24584 C C . VAL A 1 35 ? 4.856 13.293 -20.355 1.00 0.00 42 VAL A C 16
ATOM 24585 O O . VAL A 1 35 ? 4.020 13.474 -21.239 1.00 0.00 42 VAL A O 16
ATOM 24598 N N . VAL A 1 36 ? 4.668 12.529 -19.289 1.00 0.00 43 VAL A N 16
ATOM 24599 C CA . VAL A 1 36 ? 3.413 11.825 -19.085 1.00 0.00 43 VAL A CA 16
ATOM 24600 C C . VAL A 1 36 ? 2.323 12.833 -18.714 1.00 0.00 43 VAL A C 16
ATOM 24601 O O . VAL A 1 36 ? 1.496 13.194 -19.549 1.00 0.00 43 VAL A O 16
ATOM 24614 N N . SER A 1 37 ? 2.358 13.258 -17.459 1.00 0.00 44 SER A N 16
ATOM 24615 C CA . SER A 1 37 ? 1.383 14.217 -16.967 1.00 0.00 44 SER A CA 16
ATOM 24616 C C . SER A 1 37 ? 2.092 15.339 -16.206 1.00 0.00 44 SER A C 16
ATOM 24617 O O . SER A 1 37 ? 3.309 15.304 -16.034 1.00 0.00 44 SER A O 16
ATOM 24625 N N . PHE A 1 38 ? 1.300 16.308 -15.772 1.00 0.00 45 PHE A N 16
ATOM 24626 C CA . PHE A 1 38 ? 1.836 17.439 -15.034 1.00 0.00 45 PHE A CA 16
ATOM 24627 C C . PHE A 1 38 ? 0.711 18.301 -14.458 1.00 0.00 45 PHE A C 16
ATOM 24628 O O . PHE A 1 38 ? -0.124 18.816 -15.200 1.00 0.00 45 PHE A O 16
ATOM 24645 N N . ARG A 1 39 ? 0.725 18.432 -13.139 1.00 0.00 46 ARG A N 16
ATOM 24646 C CA . ARG A 1 39 ? -0.284 19.224 -12.455 1.00 0.00 46 ARG A CA 16
ATOM 24647 C C . ARG A 1 39 ? 0.360 20.064 -11.351 1.00 0.00 46 ARG A C 16
ATOM 24648 O O . ARG A 1 39 ? 1.191 19.568 -10.593 1.00 0.00 46 ARG A O 16
ATOM 24669 N N . LEU A 1 40 ? -0.050 21.323 -11.295 1.00 0.00 47 LEU A N 16
ATOM 24670 C CA . LEU A 1 40 ? 0.477 22.238 -10.296 1.00 0.00 47 LEU A CA 16
ATOM 24671 C C . LEU A 1 40 ? -0.640 22.620 -9.322 1.00 0.00 47 LEU A C 16
ATOM 24672 O O . LEU A 1 40 ? -1.785 22.207 -9.493 1.00 0.00 47 LEU A O 16
ATOM 24688 N N . VAL A 1 41 ? -0.266 23.404 -8.322 1.00 0.00 48 VAL A N 16
ATOM 24689 C CA . VAL A 1 41 ? -1.221 23.846 -7.320 1.00 0.00 48 VAL A CA 16
ATOM 24690 C C . VAL A 1 41 ? -1.841 25.173 -7.764 1.00 0.00 48 VAL A C 16
ATOM 24691 O O . VAL A 1 41 ? -1.130 26.154 -7.977 1.00 0.00 48 VAL A O 16
ATOM 24704 N N . TYR A 1 42 ? -3.160 25.160 -7.890 1.00 0.00 49 TYR A N 16
ATOM 24705 C CA . TYR A 1 42 ? -3.884 26.350 -8.304 1.00 0.00 49 TYR A CA 16
ATOM 24706 C C . TYR A 1 42 ? -4.954 26.726 -7.277 1.00 0.00 49 TYR A C 16
ATOM 24707 O O . TYR A 1 42 ? -5.861 25.942 -7.005 1.00 0.00 49 TYR A O 16
ATOM 24725 N N . ASP A 1 43 ? -4.812 27.927 -6.735 1.00 0.00 50 ASP A N 16
ATOM 24726 C CA . ASP A 1 43 ? -5.755 28.417 -5.744 1.00 0.00 50 ASP A CA 16
ATOM 24727 C C . ASP A 1 43 ? -7.081 28.750 -6.430 1.00 0.00 50 ASP A C 16
ATOM 24728 O O . ASP A 1 43 ? -7.171 29.724 -7.176 1.00 0.00 50 ASP A O 16
ATOM 24737 N N . ARG A 1 44 ? -8.078 27.923 -6.152 1.00 0.00 51 ARG A N 16
ATOM 24738 C CA . ARG A 1 44 ? -9.396 28.117 -6.733 1.00 0.00 51 ARG A CA 16
ATOM 24739 C C . ARG A 1 44 ? -10.092 29.313 -6.080 1.00 0.00 51 ARG A C 16
ATOM 24740 O O . ARG A 1 44 ? -10.905 29.984 -6.714 1.00 0.00 51 ARG A O 16
ATOM 24761 N N . GLU A 1 45 ? -9.748 29.543 -4.822 1.00 0.00 52 GLU A N 16
ATOM 24762 C CA . GLU A 1 45 ? -10.329 30.646 -4.076 1.00 0.00 52 GLU A CA 16
ATOM 24763 C C . GLU A 1 45 ? -9.804 31.982 -4.607 1.00 0.00 52 GLU A C 16
ATOM 24764 O O . GLU A 1 45 ? -10.505 32.991 -4.561 1.00 0.00 52 GLU A O 16
ATOM 24776 N N . THR A 1 46 ? -8.574 31.944 -5.098 1.00 0.00 53 THR A N 16
ATOM 24777 C CA . THR A 1 46 ? -7.946 33.138 -5.637 1.00 0.00 53 THR A CA 16
ATOM 24778 C C . THR A 1 46 ? -7.817 33.033 -7.158 1.00 0.00 53 THR A C 16
ATOM 24779 O O . THR A 1 46 ? -7.362 33.970 -7.813 1.00 0.00 53 THR A O 16
ATOM 24790 N N . GLY A 1 47 ? -8.226 31.884 -7.677 1.00 0.00 54 GLY A N 16
ATOM 24791 C CA . GLY A 1 47 ? -8.162 31.644 -9.108 1.00 0.00 54 GLY A CA 16
ATOM 24792 C C . GLY A 1 47 ? -6.769 31.964 -9.656 1.00 0.00 54 GLY A C 16
ATOM 24793 O O . GLY A 1 47 ? -6.604 32.174 -10.857 1.00 0.00 54 GLY A O 16
ATOM 24797 N N . LYS A 1 48 ? -5.804 31.990 -8.749 1.00 0.00 55 LYS A N 16
ATOM 24798 C CA . LYS A 1 48 ? -4.431 32.280 -9.127 1.00 0.00 55 LYS A CA 16
ATOM 24799 C C . LYS A 1 48 ? -3.550 31.073 -8.798 1.00 0.00 55 LYS A C 16
ATOM 24800 O O . LYS A 1 48 ? -3.781 30.383 -7.807 1.00 0.00 55 LYS A O 16
ATOM 24819 N N . PRO A 1 49 ? -2.532 30.850 -9.672 1.00 0.00 56 PRO A N 16
ATOM 24820 C CA . PRO A 1 49 ? -1.615 29.738 -9.484 1.00 0.00 56 PRO A CA 16
ATOM 24821 C C . PRO A 1 49 ? -0.627 30.027 -8.353 1.00 0.00 56 PRO A C 16
ATOM 24822 O O . PRO A 1 49 ? -0.107 31.137 -8.246 1.00 0.00 56 PRO A O 16
ATOM 24833 N N . LYS A 1 50 ? -0.397 29.010 -7.536 1.00 0.00 57 LYS A N 16
ATOM 24834 C CA . LYS A 1 50 ? 0.520 29.141 -6.416 1.00 0.00 57 LYS A CA 16
ATOM 24835 C C . LYS A 1 50 ? 1.899 29.551 -6.937 1.00 0.00 57 LYS A C 16
ATOM 24836 O O . LYS A 1 50 ? 2.432 30.587 -6.544 1.00 0.00 57 LYS A O 16
ATOM 24855 N N . GLY A 1 51 ? 2.437 28.716 -7.814 1.00 0.00 58 GLY A N 16
ATOM 24856 C CA . GLY A 1 51 ? 3.744 28.978 -8.393 1.00 0.00 58 GLY A CA 16
ATOM 24857 C C . GLY A 1 51 ? 4.571 27.695 -8.484 1.00 0.00 58 GLY A C 16
ATOM 24858 O O . GLY A 1 51 ? 5.574 27.647 -9.195 1.00 0.00 58 GLY A O 16
ATOM 24862 N N . TYR A 1 52 ? 4.121 26.685 -7.753 1.00 0.00 59 TYR A N 16
ATOM 24863 C CA . TYR A 1 52 ? 4.807 25.405 -7.742 1.00 0.00 59 TYR A CA 16
ATOM 24864 C C . TYR A 1 52 ? 3.847 24.265 -8.090 1.00 0.00 59 TYR A C 16
ATOM 24865 O O . TYR A 1 52 ? 2.636 24.395 -7.920 1.00 0.00 59 TYR A O 16
ATOM 24883 N N . GLY A 1 53 ? 4.425 23.174 -8.572 1.00 0.00 60 GLY A N 16
ATOM 24884 C CA . GLY A 1 53 ? 3.636 22.013 -8.945 1.00 0.00 60 GLY A CA 16
ATOM 24885 C C . GLY A 1 53 ? 4.521 20.774 -9.096 1.00 0.00 60 GLY A C 16
ATOM 24886 O O . GLY A 1 53 ? 5.714 20.820 -8.803 1.00 0.00 60 GLY A O 16
ATOM 24890 N N . PHE A 1 54 ? 3.901 19.695 -9.553 1.00 0.00 61 PHE A N 16
ATOM 24891 C CA . PHE A 1 54 ? 4.618 18.446 -9.746 1.00 0.00 61 PHE A CA 16
ATOM 24892 C C . PHE A 1 54 ? 4.310 17.844 -11.119 1.00 0.00 61 PHE A C 16
ATOM 24893 O O . PHE A 1 54 ? 3.155 17.808 -11.540 1.00 0.00 61 PHE A O 16
ATOM 24910 N N . CYS A 1 55 ? 5.364 17.386 -11.778 1.00 0.00 62 CYS A N 16
ATOM 24911 C CA . CYS A 1 55 ? 5.220 16.787 -13.094 1.00 0.00 62 CYS A CA 16
ATOM 24912 C C . CYS A 1 55 ? 5.415 15.276 -12.958 1.00 0.00 62 CYS A C 16
ATOM 24913 O O . CYS A 1 55 ? 6.110 14.815 -12.054 1.00 0.00 62 CYS A O 16
ATOM 24921 N N . GLU A 1 56 ? 4.790 14.546 -13.870 1.00 0.00 63 GLU A N 16
ATOM 24922 C CA . GLU A 1 56 ? 4.885 13.096 -13.863 1.00 0.00 63 GLU A CA 16
ATOM 24923 C C . GLU A 1 56 ? 5.503 12.599 -15.172 1.00 0.00 63 GLU A C 16
ATOM 24924 O O . GLU A 1 56 ? 4.993 12.890 -16.253 1.00 0.00 63 GLU A O 16
ATOM 24936 N N . TYR A 1 57 ? 6.591 11.856 -15.031 1.00 0.00 64 TYR A N 16
ATOM 24937 C CA . TYR A 1 57 ? 7.283 11.315 -16.189 1.00 0.00 64 TYR A CA 16
ATOM 24938 C C . TYR A 1 57 ? 6.956 9.833 -16.380 1.00 0.00 64 TYR A C 16
ATOM 24939 O O . TYR A 1 57 ? 6.109 9.285 -15.677 1.00 0.00 64 TYR A O 16
ATOM 24957 N N . GLN A 1 58 ? 7.644 9.226 -17.336 1.00 0.00 65 GLN A N 16
ATOM 24958 C CA . GLN A 1 58 ? 7.438 7.818 -17.628 1.00 0.00 65 GLN A CA 16
ATOM 24959 C C . GLN A 1 58 ? 8.686 7.012 -17.265 1.00 0.00 65 GLN A C 16
ATOM 24960 O O . GLN A 1 58 ? 8.603 5.809 -17.021 1.00 0.00 65 GLN A O 16
ATOM 24974 N N . ASP A 1 59 ? 9.814 7.707 -17.239 1.00 0.00 66 ASP A N 16
ATOM 24975 C CA . ASP A 1 59 ? 11.078 7.070 -16.909 1.00 0.00 66 ASP A CA 16
ATOM 24976 C C . ASP A 1 59 ? 11.726 7.810 -15.736 1.00 0.00 66 ASP A C 16
ATOM 24977 O O . ASP A 1 59 ? 11.775 9.039 -15.724 1.00 0.00 66 ASP A O 16
ATOM 24986 N N . GLN A 1 60 ? 12.206 7.030 -14.779 1.00 0.00 67 GLN A N 16
ATOM 24987 C CA . GLN A 1 60 ? 12.848 7.596 -13.605 1.00 0.00 67 GLN A CA 16
ATOM 24988 C C . GLN A 1 60 ? 14.086 8.397 -14.012 1.00 0.00 67 GLN A C 16
ATOM 24989 O O . GLN A 1 60 ? 14.288 9.516 -13.542 1.00 0.00 67 GLN A O 16
ATOM 25003 N N . GLU A 1 61 ? 14.884 7.793 -14.880 1.00 0.00 68 GLU A N 16
ATOM 25004 C CA . GLU A 1 61 ? 16.097 8.436 -15.356 1.00 0.00 68 GLU A CA 16
ATOM 25005 C C . GLU A 1 61 ? 15.754 9.719 -16.116 1.00 0.00 68 GLU A C 16
ATOM 25006 O O . GLU A 1 61 ? 16.466 10.717 -16.009 1.00 0.00 68 GLU A O 16
ATOM 25018 N N . THR A 1 62 ? 14.665 9.652 -16.866 1.00 0.00 69 THR A N 16
ATOM 25019 C CA . THR A 1 62 ? 14.220 10.795 -17.644 1.00 0.00 69 THR A CA 16
ATOM 25020 C C . THR A 1 62 ? 13.773 11.929 -16.718 1.00 0.00 69 THR A C 16
ATOM 25021 O O . THR A 1 62 ? 14.083 13.094 -16.963 1.00 0.00 69 THR A O 16
ATOM 25032 N N . ALA A 1 63 ? 13.053 11.547 -15.674 1.00 0.00 70 ALA A N 16
ATOM 25033 C CA . ALA A 1 63 ? 12.561 12.517 -14.710 1.00 0.00 70 ALA A CA 16
ATOM 25034 C C . ALA A 1 63 ? 13.740 13.084 -13.917 1.00 0.00 70 ALA A C 16
ATOM 25035 O O . ALA A 1 63 ? 13.776 14.278 -13.620 1.00 0.00 70 ALA A O 16
ATOM 25042 N N . LEU A 1 64 ? 14.675 12.202 -13.595 1.00 0.00 71 LEU A N 16
ATOM 25043 C CA . LEU A 1 64 ? 15.852 12.600 -12.842 1.00 0.00 71 LEU A CA 16
ATOM 25044 C C . LEU A 1 64 ? 16.746 13.473 -13.725 1.00 0.00 71 LEU A C 16
ATOM 25045 O O . LEU A 1 64 ? 17.358 14.426 -13.245 1.00 0.00 71 LEU A O 16
ATOM 25061 N N . SER A 1 65 ? 16.793 13.116 -15.000 1.00 0.00 72 SER A N 16
ATOM 25062 C CA . SER A 1 65 ? 17.602 13.855 -15.954 1.00 0.00 72 SER A CA 16
ATOM 25063 C C . SER A 1 65 ? 16.966 15.218 -16.235 1.00 0.00 72 SER A C 16
ATOM 25064 O O . SER A 1 65 ? 17.664 16.228 -16.317 1.00 0.00 72 SER A O 16
ATOM 25072 N N . ALA A 1 66 ? 15.648 15.203 -16.374 1.00 0.00 73 ALA A N 16
ATOM 25073 C CA . ALA A 1 66 ? 14.911 16.426 -16.644 1.00 0.00 73 ALA A CA 16
ATOM 25074 C C . ALA A 1 66 ? 14.969 17.334 -15.414 1.00 0.00 73 ALA A C 16
ATOM 25075 O O . ALA A 1 66 ? 15.235 18.529 -15.532 1.00 0.00 73 ALA A O 16
ATOM 25082 N N . MET A 1 67 ? 14.717 16.732 -14.261 1.00 0.00 74 MET A N 16
ATOM 25083 C CA . MET A 1 67 ? 14.737 17.471 -13.010 1.00 0.00 74 MET A CA 16
ATOM 25084 C C . MET A 1 67 ? 16.153 17.945 -12.677 1.00 0.00 74 MET A C 16
ATOM 25085 O O . MET A 1 67 ? 16.343 19.071 -12.218 1.00 0.00 74 MET A O 16
ATOM 25099 N N . ARG A 1 68 ? 17.111 17.062 -12.920 1.00 0.00 75 ARG A N 16
ATOM 25100 C CA . ARG A 1 68 ? 18.504 17.376 -12.651 1.00 0.00 75 ARG A CA 16
ATOM 25101 C C . ARG A 1 68 ? 19.039 18.353 -13.700 1.00 0.00 75 ARG A C 16
ATOM 25102 O O . ARG A 1 68 ? 19.911 19.170 -13.405 1.00 0.00 75 ARG A O 16
ATOM 25123 N N . ASN A 1 69 ? 18.495 18.238 -14.902 1.00 0.00 76 ASN A N 16
ATOM 25124 C CA . ASN A 1 69 ? 18.907 19.101 -15.996 1.00 0.00 76 ASN A CA 16
ATOM 25125 C C . ASN A 1 69 ? 18.244 20.471 -15.837 1.00 0.00 76 ASN A C 16
ATOM 25126 O O . ASN A 1 69 ? 18.851 21.497 -16.138 1.00 0.00 76 ASN A O 16
ATOM 25137 N N . LEU A 1 70 ? 17.006 20.442 -15.365 1.00 0.00 77 LEU A N 16
ATOM 25138 C CA . LEU A 1 70 ? 16.254 21.668 -15.163 1.00 0.00 77 LEU A CA 16
ATOM 25139 C C . LEU A 1 70 ? 16.572 22.234 -13.777 1.00 0.00 77 LEU A C 16
ATOM 25140 O O . LEU A 1 70 ? 16.459 23.438 -13.553 1.00 0.00 77 LEU A O 16
ATOM 25156 N N . ASN A 1 71 ? 16.963 21.338 -12.883 1.00 0.00 78 ASN A N 16
ATOM 25157 C CA . ASN A 1 71 ? 17.298 21.733 -11.525 1.00 0.00 78 ASN A CA 16
ATOM 25158 C C . ASN A 1 71 ? 18.409 22.784 -11.564 1.00 0.00 78 ASN A C 16
ATOM 25159 O O . ASN A 1 71 ? 19.590 22.446 -11.501 1.00 0.00 78 ASN A O 16
ATOM 25170 N N . GLY A 1 72 ? 17.991 24.037 -11.666 1.00 0.00 79 GLY A N 16
ATOM 25171 C CA . GLY A 1 72 ? 18.937 25.139 -11.713 1.00 0.00 79 GLY A CA 16
ATOM 25172 C C . GLY A 1 72 ? 18.984 25.761 -13.111 1.00 0.00 79 GLY A C 16
ATOM 25173 O O . GLY A 1 72 ? 19.783 26.661 -13.367 1.00 0.00 79 GLY A O 16
ATOM 25177 N N . ARG A 1 73 ? 18.117 25.258 -13.977 1.00 0.00 80 ARG A N 16
ATOM 25178 C CA . ARG A 1 73 ? 18.050 25.753 -15.342 1.00 0.00 80 ARG A CA 16
ATOM 25179 C C . ARG A 1 73 ? 17.212 27.032 -15.401 1.00 0.00 80 ARG A C 16
ATOM 25180 O O . ARG A 1 73 ? 16.066 27.049 -14.956 1.00 0.00 80 ARG A O 16
ATOM 25201 N N . GLU A 1 74 ? 17.818 28.072 -15.955 1.00 0.00 81 GLU A N 16
ATOM 25202 C CA . GLU A 1 74 ? 17.142 29.353 -16.078 1.00 0.00 81 GLU A CA 16
ATOM 25203 C C . GLU A 1 74 ? 16.146 29.318 -17.238 1.00 0.00 81 GLU A C 16
ATOM 25204 O O . GLU A 1 74 ? 16.431 28.745 -18.289 1.00 0.00 81 GLU A O 16
ATOM 25216 N N . PHE A 1 75 ? 14.997 29.937 -17.009 1.00 0.00 82 PHE A N 16
ATOM 25217 C CA . PHE A 1 75 ? 13.957 29.984 -18.022 1.00 0.00 82 PHE A CA 16
ATOM 25218 C C . PHE A 1 75 ? 12.905 31.041 -17.679 1.00 0.00 82 PHE A C 16
ATOM 25219 O O . PHE A 1 75 ? 12.677 31.338 -16.508 1.00 0.00 82 PHE A O 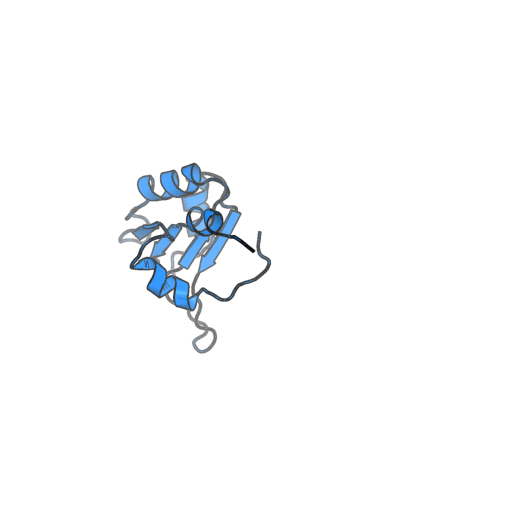16
ATOM 25236 N N . SER A 1 76 ? 12.291 31.579 -18.723 1.00 0.00 83 SER A N 16
ATOM 25237 C CA . SER A 1 76 ? 11.269 32.597 -18.547 1.00 0.00 83 SER A CA 16
ATOM 25238 C C . SER A 1 76 ? 11.814 33.744 -17.695 1.00 0.00 83 SER A C 16
ATOM 25239 O O . SER A 1 76 ? 11.049 34.468 -17.060 1.00 0.00 83 SER A O 16
ATOM 25247 N N . GLY A 1 77 ? 13.132 33.874 -17.708 1.00 0.00 84 GLY A N 16
ATOM 25248 C CA . GLY A 1 77 ? 13.789 34.921 -16.944 1.00 0.00 84 GLY A CA 16
ATOM 25249 C C . GLY A 1 77 ? 13.921 34.525 -15.472 1.00 0.00 84 GLY A C 16
ATOM 25250 O O . GLY A 1 77 ? 14.352 35.328 -14.646 1.00 0.00 84 GLY A O 16
ATOM 25254 N N . ARG A 1 78 ? 13.543 33.287 -15.189 1.00 0.00 85 ARG A N 16
ATOM 25255 C CA . ARG A 1 78 ? 13.615 32.774 -13.832 1.00 0.00 85 ARG A CA 16
ATOM 25256 C C . ARG A 1 78 ? 14.428 31.479 -13.796 1.00 0.00 85 ARG A C 16
ATOM 25257 O O . ARG A 1 78 ? 15.169 31.180 -14.731 1.00 0.00 85 ARG A O 16
ATOM 25278 N N . ALA A 1 79 ? 14.261 30.743 -12.706 1.00 0.00 86 ALA A N 16
ATOM 25279 C CA . ALA A 1 79 ? 14.970 29.486 -12.536 1.00 0.00 86 ALA A CA 16
ATOM 25280 C C . ALA A 1 79 ? 13.959 28.341 -12.466 1.00 0.00 86 ALA A C 16
ATOM 25281 O O . ALA A 1 79 ? 12.806 28.547 -12.089 1.00 0.00 86 ALA A O 16
ATOM 25288 N N . LEU A 1 80 ? 14.427 27.157 -12.835 1.00 0.00 87 LEU A N 16
ATOM 25289 C CA . LEU A 1 80 ? 13.577 25.978 -12.819 1.00 0.00 87 LEU A CA 16
ATOM 25290 C C . LEU A 1 80 ? 14.034 25.042 -11.699 1.00 0.00 87 LEU A C 16
ATOM 25291 O O . LEU A 1 80 ? 14.982 24.277 -11.872 1.00 0.00 87 LEU A O 16
ATOM 25307 N N . ARG A 1 81 ? 13.338 25.132 -10.575 1.00 0.00 88 ARG A N 16
ATOM 25308 C CA . ARG A 1 81 ? 13.660 24.302 -9.426 1.00 0.00 88 ARG A CA 16
ATOM 25309 C C . ARG A 1 81 ? 12.947 22.953 -9.530 1.00 0.00 88 ARG A C 16
ATOM 25310 O O . ARG A 1 81 ? 11.826 22.800 -9.045 1.00 0.00 88 ARG A O 16
ATOM 25331 N N . VAL A 1 82 ? 13.625 22.008 -10.165 1.00 0.00 89 VAL A N 16
ATOM 25332 C CA . VAL A 1 82 ? 13.070 20.676 -10.338 1.00 0.00 89 VAL A CA 16
ATOM 25333 C C . VAL A 1 82 ? 13.786 19.704 -9.399 1.00 0.00 89 VAL A C 16
ATOM 25334 O O . VAL A 1 82 ? 15.010 19.587 -9.437 1.00 0.00 89 VAL A O 16
ATOM 25347 N N . ASP A 1 83 ? 12.993 19.030 -8.579 1.00 0.00 90 ASP A N 16
ATOM 25348 C CA . ASP A 1 83 ? 13.536 18.071 -7.632 1.00 0.00 90 ASP A CA 16
ATOM 25349 C C . ASP A 1 83 ? 12.617 16.850 -7.565 1.00 0.00 90 ASP A C 16
ATOM 25350 O O . ASP A 1 83 ? 11.395 16.986 -7.595 1.00 0.00 90 ASP A O 16
ATOM 25359 N N . ASN A 1 84 ? 13.240 15.684 -7.476 1.00 0.00 91 ASN A N 16
ATOM 25360 C CA . ASN A 1 84 ? 12.493 14.440 -7.404 1.00 0.00 91 ASN A CA 16
ATOM 25361 C C . ASN A 1 84 ? 11.252 14.644 -6.533 1.00 0.00 91 ASN A C 16
ATOM 25362 O O . ASN A 1 84 ? 11.356 15.108 -5.398 1.00 0.00 91 ASN A O 16
ATOM 25373 N N . ALA A 1 85 ? 10.107 14.287 -7.095 1.00 0.00 92 ALA A N 16
ATOM 25374 C CA . ALA A 1 85 ? 8.848 14.426 -6.384 1.00 0.00 92 ALA A CA 16
ATOM 25375 C C . ALA A 1 85 ? 8.807 13.422 -5.230 1.00 0.00 92 ALA A C 16
ATOM 25376 O O . ALA A 1 85 ? 7.903 13.465 -4.397 1.00 0.00 92 ALA A O 16
ATOM 25383 N N . ALA A 1 86 ? 9.797 12.541 -5.218 1.00 0.00 93 ALA A N 16
ATOM 25384 C CA . ALA A 1 86 ? 9.885 11.528 -4.180 1.00 0.00 93 ALA A CA 16
ATOM 25385 C C . ALA A 1 86 ? 10.726 12.064 -3.020 1.00 0.00 93 ALA A C 16
ATOM 25386 O O . ALA A 1 86 ? 11.291 11.290 -2.248 1.00 0.00 93 ALA A O 16
ATOM 25393 N N . SER A 1 87 ? 10.783 13.385 -2.933 1.00 0.00 94 SER A N 16
ATOM 25394 C CA . SER A 1 87 ? 11.546 14.034 -1.881 1.00 0.00 94 SER A CA 16
ATOM 25395 C C . SER A 1 87 ? 10.745 14.034 -0.577 1.00 0.00 94 SER A C 16
ATOM 25396 O O . SER A 1 87 ? 9.516 14.099 -0.600 1.00 0.00 94 SER A O 16
ATOM 25404 N N . GLU A 1 88 ? 11.472 13.959 0.527 1.00 0.00 95 GLU A N 16
ATOM 25405 C CA . GLU A 1 88 ? 10.844 13.949 1.838 1.00 0.00 95 GLU A CA 16
ATOM 25406 C C . GLU A 1 88 ? 10.146 15.285 2.102 1.00 0.00 95 GLU A C 16
ATOM 25407 O O . GLU A 1 88 ? 9.121 15.330 2.779 1.00 0.00 95 GLU A O 16
ATOM 25419 N N . LYS A 1 89 ? 10.730 16.340 1.553 1.00 0.00 96 LYS A N 16
ATOM 25420 C CA . LYS A 1 89 ? 10.177 17.673 1.720 1.00 0.00 96 LYS A CA 16
ATOM 25421 C C . LYS A 1 89 ? 9.034 17.875 0.724 1.00 0.00 96 LYS A C 16
ATOM 25422 O O . LYS A 1 89 ? 8.062 18.569 1.020 1.00 0.00 96 LYS A O 16
ATOM 25441 N N . ASN A 1 90 ? 9.188 17.257 -0.438 1.00 0.00 97 ASN A N 16
ATOM 25442 C CA . ASN A 1 90 ? 8.181 17.361 -1.480 1.00 0.00 97 ASN A CA 16
ATOM 25443 C C . ASN A 1 90 ? 6.948 16.550 -1.074 1.00 0.00 97 ASN A C 16
ATOM 25444 O O . ASN A 1 90 ? 5.857 16.767 -1.600 1.00 0.00 97 ASN A O 16
ATOM 25455 N N . LYS A 1 91 ? 7.163 15.633 -0.142 1.00 0.00 98 LYS A N 16
ATOM 25456 C CA . LYS A 1 91 ? 6.083 14.790 0.340 1.00 0.00 98 LYS A CA 16
ATOM 25457 C C . LYS A 1 91 ? 5.037 15.658 1.043 1.00 0.00 98 LYS A C 16
ATOM 25458 O O . LYS A 1 91 ? 3.837 15.440 0.886 1.00 0.00 98 LYS A O 16
ATOM 25477 N N . GLU A 1 92 ? 5.532 16.625 1.802 1.00 0.00 99 GLU A N 16
ATOM 25478 C CA . GLU A 1 92 ? 4.655 17.528 2.529 1.00 0.00 99 GLU A CA 16
ATOM 25479 C C . GLU A 1 92 ? 3.776 18.314 1.554 1.00 0.00 99 GLU A C 16
ATOM 25480 O O . GLU A 1 92 ? 2.578 18.474 1.783 1.00 0.00 99 GLU A O 16
ATOM 25492 N N . GLU A 1 93 ? 4.405 18.784 0.487 1.00 0.00 100 GLU A N 16
ATOM 25493 C CA . GLU A 1 93 ? 3.695 19.550 -0.524 1.00 0.00 100 GLU A CA 16
ATOM 25494 C C . GLU A 1 93 ? 2.771 18.635 -1.330 1.00 0.00 100 GLU A C 16
ATOM 25495 O O . GLU A 1 93 ? 1.679 19.042 -1.724 1.00 0.00 100 GLU A O 16
ATOM 25507 N N . LEU A 1 94 ? 3.243 17.417 -1.552 1.00 0.00 101 LEU A N 16
ATOM 25508 C CA . LEU A 1 94 ? 2.472 16.442 -2.304 1.00 0.00 101 LEU A CA 16
ATOM 25509 C C . LEU A 1 94 ? 1.164 16.151 -1.565 1.00 0.00 101 LEU A C 16
ATOM 25510 O O . LEU A 1 94 ? 0.125 15.948 -2.191 1.00 0.00 101 LEU A O 16
ATOM 25526 N N . LYS A 1 95 ? 1.258 16.141 -0.244 1.00 0.00 102 LYS A N 16
ATOM 25527 C CA . LYS A 1 95 ? 0.096 15.879 0.587 1.00 0.00 102 LYS A CA 16
ATOM 25528 C C . LYS A 1 95 ? -1.094 16.684 0.061 1.00 0.00 102 LYS A C 16
ATOM 25529 O O . LYS A 1 95 ? -2.242 16.264 0.198 1.00 0.00 102 LYS A O 16
ATOM 25548 N N . SER A 1 96 ? -0.779 17.827 -0.531 1.00 0.00 103 SER A N 16
ATOM 25549 C CA . SER A 1 96 ? -1.808 18.695 -1.079 1.00 0.00 103 SER A CA 16
ATOM 25550 C C . SER A 1 96 ? -2.154 18.260 -2.504 1.00 0.00 103 SER A C 16
ATOM 25551 O O . SER A 1 96 ? -3.316 18.303 -2.905 1.00 0.00 103 SER A O 16
ATOM 25559 N N . LEU A 1 97 ? -1.124 17.852 -3.231 1.00 0.00 104 LEU A N 16
ATOM 25560 C CA . LEU A 1 97 ? -1.305 17.410 -4.603 1.00 0.00 104 LEU A CA 16
ATOM 25561 C C . LEU A 1 97 ? -1.837 15.975 -4.607 1.00 0.00 104 LEU A C 16
ATOM 25562 O O . LEU A 1 97 ? -2.055 15.393 -5.668 1.00 0.00 104 LEU A O 16
ATOM 25578 N N . GLY A 1 98 ? -2.031 15.447 -3.407 1.00 0.00 105 GLY A N 16
ATOM 25579 C CA . GLY A 1 98 ? -2.533 14.092 -3.259 1.00 0.00 105 GLY A CA 16
ATOM 25580 C C . GLY A 1 98 ? -4.004 14.095 -2.839 1.00 0.00 105 GLY A C 16
ATOM 25581 O O . GLY A 1 98 ? -4.475 15.047 -2.218 1.00 0.00 105 GLY A O 16
ATOM 25585 N N . THR A 1 99 ? -4.690 13.019 -3.196 1.00 0.00 106 THR A N 16
ATOM 25586 C CA . THR A 1 99 ? -6.099 12.886 -2.864 1.00 0.00 106 THR A CA 16
ATOM 25587 C C . THR A 1 99 ? -6.780 14.256 -2.871 1.00 0.00 106 THR A C 16
ATOM 25588 O O . THR A 1 99 ? -6.836 14.930 -1.844 1.00 0.00 106 THR A O 16
ATOM 25599 N N . GLY A 1 100 ? -7.282 14.626 -4.040 1.00 0.00 107 GLY A N 16
ATOM 25600 C CA . GLY A 1 100 ? -7.957 15.903 -4.194 1.00 0.00 107 GLY A CA 16
ATOM 25601 C C . GLY A 1 100 ? -7.922 16.370 -5.650 1.00 0.00 107 GLY A C 16
ATOM 25602 O O . GLY A 1 100 ? -6.850 16.511 -6.235 1.00 0.00 107 GLY A O 16
ATOM 25606 N N . ALA A 1 101 ? -9.109 16.597 -6.194 1.00 0.00 108 ALA A N 16
ATOM 25607 C CA . ALA A 1 101 ? -9.228 17.044 -7.571 1.00 0.00 108 ALA A CA 16
ATOM 25608 C C . ALA A 1 101 ? -10.677 17.454 -7.846 1.00 0.00 108 ALA A C 16
ATOM 25609 O O . ALA A 1 101 ? -11.453 16.673 -8.396 1.00 0.00 108 ALA A O 16
ATOM 25616 N N . PRO A 1 102 ? -11.006 18.710 -7.441 1.00 0.00 109 PRO A N 16
ATOM 25617 C CA . PRO A 1 102 ? -12.347 19.232 -7.638 1.00 0.00 109 PRO A CA 16
ATOM 25618 C C . PRO A 1 102 ? -12.580 19.606 -9.103 1.00 0.00 109 PRO A C 16
ATOM 25619 O O . PRO A 1 102 ? -11.628 19.764 -9.866 1.00 0.00 109 PRO A O 16
ATOM 25630 N N . VAL A 1 103 ? -13.852 19.738 -9.452 1.00 0.00 110 VAL A N 16
ATOM 25631 C CA . VAL A 1 103 ? -14.222 20.091 -10.812 1.00 0.00 110 VAL A CA 16
ATOM 25632 C C . VAL A 1 103 ? -15.340 21.134 -10.778 1.00 0.00 110 VAL A C 16
ATOM 25633 O O . VAL A 1 103 ? -16.164 21.136 -9.864 1.00 0.00 110 VAL A O 16
ATOM 25646 N N . ILE A 1 104 ? -15.334 21.995 -11.784 1.00 0.00 111 ILE A N 16
ATOM 25647 C CA . ILE A 1 104 ? -16.338 23.041 -11.881 1.00 0.00 111 ILE A CA 16
ATOM 25648 C C . ILE A 1 104 ? -17.730 22.421 -11.735 1.00 0.00 111 ILE A C 16
ATOM 25649 O O . ILE A 1 104 ? -18.471 22.761 -10.815 1.00 0.00 111 ILE A O 16
ATOM 25665 N N . ASP A 1 1 ? 1.325 0.000 0.000 1.00 0.00 8 ASP A N 17
ATOM 25666 C CA . ASP A 1 1 ? 2.073 0.000 -1.245 1.00 0.00 8 ASP A CA 17
ATOM 25667 C C . ASP A 1 1 ? 2.156 -1.429 -1.786 1.00 0.00 8 ASP A C 17
ATOM 25668 O O . ASP A 1 1 ? 1.694 -2.368 -1.140 1.00 0.00 8 ASP A O 17
ATOM 25677 N N . PRO A 1 2 ? 2.763 -1.551 -2.997 1.00 0.00 9 PRO A N 17
ATOM 25678 C CA . PRO A 1 2 ? 2.912 -2.850 -3.631 1.00 0.00 9 PRO A CA 17
ATOM 25679 C C . PRO A 1 2 ? 4.016 -3.667 -2.956 1.00 0.00 9 PRO A C 17
ATOM 25680 O O . PRO A 1 2 ? 3.806 -4.826 -2.601 1.00 0.00 9 PRO A O 17
ATOM 25691 N N . ALA A 1 3 ? 5.167 -3.030 -2.800 1.00 0.00 10 ALA A N 17
ATOM 25692 C CA . ALA A 1 3 ? 6.304 -3.683 -2.174 1.00 0.00 10 ALA A CA 17
ATOM 25693 C C . ALA A 1 3 ? 7.576 -2.893 -2.486 1.00 0.00 10 ALA A C 17
ATOM 25694 O O . ALA A 1 3 ? 8.304 -3.225 -3.420 1.00 0.00 10 ALA A O 17
ATOM 25701 N N . VAL A 1 4 ? 7.806 -1.862 -1.686 1.00 0.00 11 VAL A N 17
ATOM 25702 C CA . VAL A 1 4 ? 8.977 -1.022 -1.865 1.00 0.00 11 VAL A CA 17
ATOM 25703 C C . VAL A 1 4 ? 10.177 -1.673 -1.174 1.00 0.00 11 VAL A C 17
ATOM 25704 O O . VAL A 1 4 ? 11.310 -1.543 -1.636 1.00 0.00 11 VAL A O 17
ATOM 25717 N N . ASP A 1 5 ? 9.888 -2.361 -0.079 1.00 0.00 12 ASP A N 17
ATOM 25718 C CA . ASP A 1 5 ? 10.929 -3.033 0.680 1.00 0.00 12 ASP A CA 17
ATOM 25719 C C . ASP A 1 5 ? 11.544 -4.140 -0.177 1.00 0.00 12 ASP A C 17
ATOM 25720 O O . ASP A 1 5 ? 12.742 -4.407 -0.087 1.00 0.00 12 ASP A O 17
ATOM 25729 N N . ARG A 1 6 ? 10.698 -4.755 -0.990 1.00 0.00 13 ARG A N 17
ATOM 25730 C CA . ARG A 1 6 ? 11.143 -5.828 -1.863 1.00 0.00 13 ARG A CA 17
ATOM 25731 C C . ARG A 1 6 ? 12.275 -5.340 -2.769 1.00 0.00 13 ARG A C 17
ATOM 25732 O O . ARG A 1 6 ? 13.207 -6.087 -3.063 1.00 0.00 13 ARG A O 17
ATOM 25753 N N . SER A 1 7 ? 12.156 -4.088 -3.188 1.00 0.00 14 SER A N 17
ATOM 25754 C CA . SER A 1 7 ? 13.157 -3.491 -4.055 1.00 0.00 14 SER A CA 17
ATOM 25755 C C . SER A 1 7 ? 14.514 -3.469 -3.350 1.00 0.00 14 SER A C 17
ATOM 25756 O O . SER A 1 7 ? 15.550 -3.667 -3.984 1.00 0.00 14 SER A O 17
ATOM 25764 N N . LEU A 1 8 ? 14.466 -3.227 -2.049 1.00 0.00 15 LEU A N 17
ATOM 25765 C CA . LEU A 1 8 ? 15.679 -3.177 -1.251 1.00 0.00 15 LEU A CA 17
ATOM 25766 C C . LEU A 1 8 ? 16.288 -4.578 -1.167 1.00 0.00 15 LEU A C 17
ATOM 25767 O O . LEU A 1 8 ? 17.462 -4.730 -0.836 1.00 0.00 15 LEU A O 17
ATOM 25783 N N . ARG A 1 9 ? 15.461 -5.567 -1.475 1.00 0.00 16 ARG A N 17
ATOM 25784 C CA . ARG A 1 9 ? 15.903 -6.951 -1.439 1.00 0.00 16 ARG A CA 17
ATOM 25785 C C . ARG A 1 9 ? 16.248 -7.434 -2.849 1.00 0.00 16 ARG A C 17
ATOM 25786 O O . ARG A 1 9 ? 16.497 -6.626 -3.742 1.00 0.00 16 ARG A O 17
ATOM 25807 N N . SER A 1 10 ? 16.253 -8.750 -3.004 1.00 0.00 17 SER A N 17
ATOM 25808 C CA . SER A 1 10 ? 16.563 -9.351 -4.290 1.00 0.00 17 SER A CA 17
ATOM 25809 C C . SER A 1 10 ? 17.931 -8.867 -4.777 1.00 0.00 17 SER A C 17
ATOM 25810 O O . SER A 1 10 ? 18.134 -7.671 -4.979 1.00 0.00 17 SER A O 17
ATOM 25818 N N . VAL A 1 11 ? 18.833 -9.821 -4.951 1.00 0.00 18 VAL A N 17
ATOM 25819 C CA . VAL A 1 11 ? 20.175 -9.507 -5.411 1.00 0.00 18 VAL A CA 17
ATOM 25820 C C . VAL A 1 11 ? 20.476 -10.309 -6.679 1.00 0.00 18 VAL A C 17
ATOM 25821 O O . VAL A 1 11 ? 20.364 -11.534 -6.684 1.00 0.00 18 VAL A O 17
ATOM 25834 N N . PHE A 1 12 ? 20.852 -9.585 -7.723 1.00 0.00 19 PHE A N 17
ATOM 25835 C CA . PHE A 1 12 ? 21.170 -10.213 -8.994 1.00 0.00 19 PHE A CA 17
ATOM 25836 C C . PHE A 1 12 ? 22.519 -10.932 -8.928 1.00 0.00 19 PHE A C 17
ATOM 25837 O O . PHE A 1 12 ? 23.517 -10.350 -8.504 1.00 0.00 19 PHE A O 17
ATOM 25854 N N . VAL A 1 13 ? 22.507 -12.186 -9.354 1.00 0.00 20 VAL A N 17
ATOM 25855 C CA . VAL A 1 13 ? 23.717 -12.991 -9.349 1.00 0.00 20 VAL A CA 17
ATOM 25856 C C . VAL A 1 13 ? 24.034 -13.436 -10.778 1.00 0.00 20 VAL A C 17
ATOM 25857 O O . VAL A 1 13 ? 23.155 -13.918 -11.491 1.00 0.00 20 VAL A O 17
ATOM 25870 N N . GLY A 1 14 ? 25.292 -13.259 -11.153 1.00 0.00 21 GLY A N 17
ATOM 25871 C CA . GLY A 1 14 ? 25.736 -13.636 -12.484 1.00 0.00 21 GLY A CA 17
ATOM 25872 C C . GLY A 1 14 ? 27.033 -14.446 -12.421 1.00 0.00 21 GLY A C 17
ATOM 25873 O O . GLY A 1 14 ? 27.495 -14.800 -11.337 1.00 0.00 21 GLY A O 17
ATOM 25877 N N . ASN A 1 15 ? 27.583 -14.715 -13.595 1.00 0.00 22 ASN A N 17
ATOM 25878 C CA . ASN A 1 15 ? 28.817 -15.476 -13.687 1.00 0.00 22 ASN A CA 17
ATOM 25879 C C . ASN A 1 15 ? 28.588 -16.882 -13.127 1.00 0.00 22 ASN A C 17
ATOM 25880 O O . ASN A 1 15 ? 29.535 -17.557 -12.727 1.00 0.00 22 ASN A O 17
ATOM 25891 N N . ILE A 1 16 ? 27.324 -17.280 -13.116 1.00 0.00 23 ILE A N 17
ATOM 25892 C CA . ILE A 1 16 ? 26.958 -18.593 -12.612 1.00 0.00 23 ILE A CA 17
ATOM 25893 C C . ILE A 1 16 ? 26.825 -19.566 -13.785 1.00 0.00 23 ILE A C 17
ATOM 25894 O O . ILE A 1 16 ? 25.940 -19.415 -14.625 1.00 0.00 23 ILE A O 17
ATOM 25910 N N . PRO A 1 17 ? 27.742 -20.571 -13.805 1.00 0.00 24 PRO A N 17
ATOM 25911 C CA . PRO A 1 17 ? 27.736 -21.569 -14.861 1.00 0.00 24 PRO A CA 17
ATOM 25912 C C . PRO A 1 17 ? 26.595 -22.568 -14.664 1.00 0.00 24 PRO A C 17
ATOM 25913 O O . PRO A 1 17 ? 25.848 -22.480 -13.691 1.00 0.00 24 PRO A O 17
ATOM 25924 N N . TYR A 1 18 ? 26.495 -23.497 -15.604 1.00 0.00 25 TYR A N 17
ATOM 25925 C CA . TYR A 1 18 ? 25.457 -24.512 -15.546 1.00 0.00 25 TYR A CA 17
ATOM 25926 C C . TYR A 1 18 ? 25.755 -25.539 -14.452 1.00 0.00 25 TYR A C 17
ATOM 25927 O O . TYR A 1 18 ? 24.909 -26.371 -14.129 1.00 0.00 25 TYR A O 17
ATOM 25945 N N . GLU A 1 19 ? 26.961 -25.446 -13.910 1.00 0.00 26 GLU A N 17
ATOM 25946 C CA . GLU A 1 19 ? 27.381 -26.356 -12.858 1.00 0.00 26 GLU A CA 17
ATOM 25947 C C . GLU A 1 19 ? 27.059 -25.765 -11.484 1.00 0.00 26 GLU A C 17
ATOM 25948 O O . GLU A 1 19 ? 27.170 -26.450 -10.468 1.00 0.00 26 GLU A O 17
ATOM 25960 N N . ALA A 1 20 ? 26.665 -24.500 -11.497 1.00 0.00 27 ALA A N 17
ATOM 25961 C CA . ALA A 1 20 ? 26.325 -23.809 -10.265 1.00 0.00 27 ALA A CA 17
ATOM 25962 C C . ALA A 1 20 ? 24.811 -23.602 -10.202 1.00 0.00 27 ALA A C 17
ATOM 25963 O O . ALA A 1 20 ? 24.288 -22.644 -10.770 1.00 0.00 27 ALA A O 17
ATOM 25970 N N . THR A 1 21 ? 24.149 -24.515 -9.507 1.00 0.00 28 THR A N 17
ATOM 25971 C CA . THR A 1 21 ? 22.705 -24.443 -9.363 1.00 0.00 28 THR A CA 17
ATOM 25972 C C . THR A 1 21 ? 22.332 -23.640 -8.115 1.00 0.00 28 THR A C 17
ATOM 25973 O O . THR A 1 21 ? 23.205 -23.244 -7.344 1.00 0.00 28 THR A O 17
ATOM 25984 N N . GLU A 1 22 ? 21.035 -23.425 -7.954 1.00 0.00 29 GLU A N 17
ATOM 25985 C CA . GLU A 1 22 ? 20.536 -22.676 -6.813 1.00 0.00 29 GLU A CA 17
ATOM 25986 C C . GLU A 1 22 ? 20.980 -23.340 -5.508 1.00 0.00 29 GLU A C 17
ATOM 25987 O O . GLU A 1 22 ? 21.157 -22.667 -4.494 1.00 0.00 29 GLU A O 17
ATOM 25999 N N . GLU A 1 23 ? 21.146 -24.653 -5.576 1.00 0.00 30 GLU A N 17
ATOM 26000 C CA . GLU A 1 23 ? 21.566 -25.416 -4.413 1.00 0.00 30 GLU A CA 17
ATOM 26001 C C . GLU A 1 23 ? 22.930 -24.927 -3.921 1.00 0.00 30 GLU A C 17
ATOM 26002 O O . GLU A 1 23 ? 23.203 -24.941 -2.722 1.00 0.00 30 GLU A O 17
ATOM 26014 N N . GLN A 1 24 ? 23.750 -24.507 -4.873 1.00 0.00 31 GLN A N 17
ATOM 26015 C CA . GLN A 1 24 ? 25.079 -24.015 -4.552 1.00 0.00 31 GLN A CA 17
ATOM 26016 C C . GLN A 1 24 ? 25.045 -22.503 -4.326 1.00 0.00 31 GLN A C 17
ATOM 26017 O O . GLN A 1 24 ? 25.632 -22.001 -3.369 1.00 0.00 31 GLN A O 17
ATOM 26031 N N . LEU A 1 25 ? 24.352 -21.818 -5.224 1.00 0.00 32 LEU A N 17
ATOM 26032 C CA . LEU A 1 25 ? 24.234 -20.372 -5.135 1.00 0.00 32 LEU A CA 17
ATOM 26033 C C . LEU A 1 25 ? 23.631 -19.997 -3.780 1.00 0.00 32 LEU A C 17
ATOM 26034 O O . LEU A 1 25 ? 24.157 -19.133 -3.080 1.00 0.00 32 LEU A O 17
ATOM 26050 N N . LYS A 1 26 ? 22.536 -20.666 -3.450 1.00 0.00 33 LYS A N 17
ATOM 26051 C CA . LYS A 1 26 ? 21.855 -20.414 -2.191 1.00 0.00 33 LYS A CA 17
ATOM 26052 C C . LYS A 1 26 ? 22.800 -20.738 -1.032 1.00 0.00 33 LYS A C 17
ATOM 26053 O O . LYS A 1 26 ? 22.806 -20.042 -0.018 1.00 0.00 33 LYS A O 17
ATOM 26072 N N . ASP A 1 27 ? 23.576 -21.795 -1.221 1.00 0.00 34 ASP A N 17
ATOM 26073 C CA . ASP A 1 27 ? 24.522 -22.221 -0.203 1.00 0.00 34 ASP A CA 17
ATOM 26074 C C . ASP A 1 27 ? 25.602 -21.150 -0.039 1.00 0.00 34 ASP A C 17
ATOM 26075 O O . ASP A 1 27 ? 26.040 -20.871 1.076 1.00 0.00 34 ASP A O 17
ATOM 26084 N N . ILE A 1 28 ? 26.001 -20.579 -1.166 1.00 0.00 35 ILE A N 17
ATOM 26085 C CA . ILE A 1 28 ? 27.022 -19.545 -1.161 1.00 0.00 35 ILE A CA 17
ATOM 26086 C C . ILE A 1 28 ? 26.465 -18.287 -0.491 1.00 0.00 35 ILE A C 17
ATOM 26087 O O . ILE A 1 28 ? 27.122 -17.690 0.361 1.00 0.00 35 ILE A O 17
ATOM 26103 N N . PHE A 1 29 ? 25.259 -17.923 -0.900 1.00 0.00 36 PHE A N 17
ATOM 26104 C CA . PHE A 1 29 ? 24.605 -16.747 -0.350 1.00 0.00 36 PHE A CA 17
ATOM 26105 C C . PHE A 1 29 ? 24.236 -16.962 1.119 1.00 0.00 36 PHE A C 17
ATOM 26106 O O . PHE A 1 29 ? 24.189 -16.010 1.897 1.00 0.00 36 PHE A O 17
ATOM 26123 N N . SER A 1 30 ? 23.985 -18.218 1.456 1.00 0.00 37 SER A N 17
ATOM 26124 C CA . SER A 1 30 ? 23.622 -18.570 2.818 1.00 0.00 37 SER A CA 17
ATOM 26125 C C . SER A 1 30 ? 24.780 -18.254 3.766 1.00 0.00 37 SER A C 17
ATOM 26126 O O . SER A 1 30 ? 24.560 -17.863 4.912 1.00 0.00 37 SER A O 17
ATOM 26134 N N . GLU A 1 31 ? 25.988 -18.436 3.254 1.00 0.00 38 GLU A N 17
ATOM 26135 C CA . GLU A 1 31 ? 27.181 -18.175 4.042 1.00 0.00 38 GLU A CA 17
ATOM 26136 C C . GLU A 1 31 ? 27.360 -16.670 4.252 1.00 0.00 38 GLU A C 17
ATOM 26137 O O . GLU A 1 31 ? 28.169 -16.247 5.076 1.00 0.00 38 GLU A O 17
ATOM 26149 N N . VAL A 1 32 ? 26.593 -15.904 3.491 1.00 0.00 39 VAL A N 17
ATOM 26150 C CA . VAL A 1 32 ? 26.656 -14.455 3.583 1.00 0.00 39 VAL A CA 17
ATOM 26151 C C . VAL A 1 32 ? 25.434 -13.943 4.347 1.00 0.00 39 VAL A C 17
ATOM 26152 O O . VAL A 1 32 ? 25.212 -12.736 4.434 1.00 0.00 39 VAL A O 17
ATOM 26165 N N . GLY A 1 33 ? 24.673 -14.886 4.883 1.00 0.00 40 GLY A N 17
ATOM 26166 C CA . GLY A 1 33 ? 23.478 -14.545 5.637 1.00 0.00 40 GLY A CA 17
ATOM 26167 C C . GLY A 1 33 ? 22.338 -15.516 5.326 1.00 0.00 40 GLY A C 17
ATOM 26168 O O . GLY A 1 33 ? 22.481 -16.397 4.480 1.00 0.00 40 GLY A O 17
ATOM 26172 N N . PRO A 1 34 ? 21.201 -15.317 6.046 1.00 0.00 41 PRO A N 17
ATOM 26173 C CA . PRO A 1 34 ? 20.037 -16.165 5.856 1.00 0.00 41 PRO A CA 17
ATOM 26174 C C . PRO A 1 34 ? 19.313 -15.819 4.553 1.00 0.00 41 PRO A C 17
ATOM 26175 O O . PRO A 1 34 ? 18.698 -14.759 4.443 1.00 0.00 41 PRO A O 17
ATOM 26186 N N . VAL A 1 35 ? 19.411 -16.732 3.598 1.00 0.00 42 VAL A N 17
ATOM 26187 C CA . VAL A 1 35 ? 18.773 -16.536 2.308 1.00 0.00 42 VAL A CA 17
ATOM 26188 C C . VAL A 1 35 ? 17.339 -17.065 2.367 1.00 0.00 42 VAL A C 17
ATOM 26189 O O . VAL A 1 35 ? 17.088 -18.128 2.933 1.00 0.00 42 VAL A O 17
ATOM 26202 N N . VAL A 1 36 ? 16.435 -16.298 1.775 1.00 0.00 43 VAL A N 17
ATOM 26203 C CA . VAL A 1 36 ? 15.032 -16.675 1.754 1.00 0.00 43 VAL A CA 17
ATOM 26204 C C . VAL A 1 36 ? 14.754 -17.517 0.507 1.00 0.00 43 VAL A C 17
ATOM 26205 O O . VAL A 1 36 ? 14.707 -18.744 0.580 1.00 0.00 43 VAL A O 17
ATOM 26218 N N . SER A 1 37 ? 14.577 -16.825 -0.609 1.00 0.00 44 SER A N 17
ATOM 26219 C CA . SER A 1 37 ? 14.305 -17.494 -1.870 1.00 0.00 44 SER A CA 17
ATOM 26220 C C . SER A 1 37 ? 15.331 -17.066 -2.921 1.00 0.00 44 SER A C 17
ATOM 26221 O O . SER A 1 37 ? 16.023 -16.065 -2.746 1.00 0.00 44 SER A O 17
ATOM 26229 N N . PHE A 1 38 ? 15.396 -17.846 -3.990 1.00 0.00 45 PHE A N 17
ATOM 26230 C CA . PHE A 1 38 ? 16.326 -17.561 -5.069 1.00 0.00 45 PHE A CA 17
ATOM 26231 C C . PHE A 1 38 ? 15.810 -18.115 -6.398 1.00 0.00 45 PHE A C 17
ATOM 26232 O O . PHE A 1 38 ? 15.674 -19.327 -6.559 1.00 0.00 45 PHE A O 17
ATOM 26249 N N . ARG A 1 39 ? 15.536 -17.201 -7.318 1.00 0.00 46 ARG A N 17
ATOM 26250 C CA . ARG A 1 39 ? 15.038 -17.584 -8.628 1.00 0.00 46 ARG A CA 17
ATOM 26251 C C . ARG A 1 39 ? 15.850 -16.894 -9.727 1.00 0.00 46 ARG A C 17
ATOM 26252 O O . ARG A 1 39 ? 16.064 -15.684 -9.679 1.00 0.00 46 ARG A O 17
ATOM 26273 N N . LEU A 1 40 ? 16.280 -17.695 -10.691 1.00 0.00 47 LEU A N 17
ATOM 26274 C CA . LEU A 1 40 ? 17.064 -17.177 -11.800 1.00 0.00 47 LEU A CA 17
ATOM 26275 C C . LEU A 1 40 ? 16.230 -17.239 -13.081 1.00 0.00 47 LEU A C 17
ATOM 26276 O O . LEU A 1 40 ? 15.099 -17.724 -13.067 1.00 0.00 47 LEU A O 17
ATOM 26292 N N . VAL A 1 41 ? 16.820 -16.741 -14.158 1.00 0.00 48 VAL A N 17
ATOM 26293 C CA . VAL A 1 41 ? 16.146 -16.734 -15.445 1.00 0.00 48 VAL A CA 17
ATOM 26294 C C . VAL A 1 41 ? 16.453 -18.039 -16.184 1.00 0.00 48 VAL A C 17
ATOM 26295 O O . VAL A 1 41 ? 17.614 -18.356 -16.434 1.00 0.00 48 VAL A O 17
ATOM 26308 N N . TYR A 1 42 ? 15.391 -18.760 -16.512 1.00 0.00 49 TYR A N 17
ATOM 26309 C CA . TYR A 1 42 ? 15.532 -20.022 -17.217 1.00 0.00 49 TYR A CA 17
ATOM 26310 C C . TYR A 1 42 ? 14.671 -20.043 -18.481 1.00 0.00 49 TYR A C 17
ATOM 26311 O O . TYR A 1 42 ? 13.448 -19.930 -18.406 1.00 0.00 49 TYR A O 17
ATOM 26329 N N . ASP A 1 43 ? 15.342 -20.190 -19.614 1.00 0.00 50 ASP A N 17
ATOM 26330 C CA . ASP A 1 43 ? 14.654 -20.227 -20.893 1.00 0.00 50 ASP A CA 17
ATOM 26331 C C . ASP A 1 43 ? 13.882 -21.543 -21.013 1.00 0.00 50 ASP A C 17
ATOM 26332 O O . ASP A 1 43 ? 14.480 -22.607 -21.162 1.00 0.00 50 ASP A O 17
ATOM 26341 N N . ARG A 1 44 ? 12.564 -21.426 -20.943 1.00 0.00 51 ARG A N 17
ATOM 26342 C CA . ARG A 1 44 ? 11.703 -22.593 -21.042 1.00 0.00 51 ARG A CA 17
ATOM 26343 C C . ARG A 1 44 ? 11.667 -23.105 -22.483 1.00 0.00 51 ARG A C 17
ATOM 26344 O O . ARG A 1 44 ? 11.505 -24.302 -22.717 1.00 0.00 51 ARG A O 17
ATOM 26365 N N . GLU A 1 45 ? 11.821 -22.174 -23.413 1.00 0.00 52 GLU A N 17
ATOM 26366 C CA . GLU A 1 45 ? 11.808 -22.516 -24.825 1.00 0.00 52 GLU A CA 17
ATOM 26367 C C . GLU A 1 45 ? 13.087 -23.266 -25.201 1.00 0.00 52 GLU A C 17
ATOM 26368 O O . GLU A 1 45 ? 13.070 -24.130 -26.076 1.00 0.00 52 GLU A O 17
ATOM 26380 N N . THR A 1 46 ? 14.167 -22.909 -24.520 1.00 0.00 53 THR A N 17
ATOM 26381 C CA . THR A 1 46 ? 15.452 -23.538 -24.772 1.00 0.00 53 THR A CA 17
ATOM 26382 C C . THR A 1 46 ? 15.807 -24.499 -23.636 1.00 0.00 53 THR A C 17
ATOM 26383 O O . THR A 1 46 ? 16.826 -25.186 -23.694 1.00 0.00 53 THR A O 17
ATOM 26394 N N . GLY A 1 47 ? 14.947 -24.517 -22.628 1.00 0.00 54 GLY A N 17
ATOM 26395 C CA . GLY A 1 47 ? 15.157 -25.383 -21.480 1.00 0.00 54 GLY A CA 17
ATOM 26396 C C . GLY A 1 47 ? 16.574 -25.225 -20.926 1.00 0.00 54 GLY A C 17
ATOM 26397 O O . GLY A 1 47 ? 17.072 -26.104 -20.225 1.00 0.00 54 GLY A O 17
ATOM 26401 N N . LYS A 1 48 ? 17.184 -24.098 -21.263 1.00 0.00 55 LYS A N 17
ATOM 26402 C CA . LYS A 1 48 ? 18.535 -23.813 -20.808 1.00 0.00 55 LYS A CA 17
ATOM 26403 C C . LYS A 1 48 ? 18.520 -22.557 -19.935 1.00 0.00 55 LYS A C 17
ATOM 26404 O O . LYS A 1 48 ? 17.746 -21.634 -20.182 1.00 0.00 55 LYS A O 17
ATOM 26423 N N . PRO A 1 49 ? 19.408 -22.562 -18.905 1.00 0.00 56 PRO A N 17
ATOM 26424 C CA . PRO A 1 49 ? 19.505 -21.434 -17.994 1.00 0.00 56 PRO A CA 17
ATOM 26425 C C . PRO A 1 49 ? 20.224 -20.256 -18.654 1.00 0.00 56 PRO A C 17
ATOM 26426 O O . PRO A 1 49 ? 21.193 -20.448 -19.387 1.00 0.00 56 PRO A O 17
ATOM 26437 N N . LYS A 1 50 ? 19.722 -19.063 -18.370 1.00 0.00 57 LYS A N 17
ATOM 26438 C CA . LYS A 1 50 ? 20.305 -17.854 -18.927 1.00 0.00 57 LYS A CA 17
ATOM 26439 C C . LYS A 1 50 ? 21.744 -17.709 -18.427 1.00 0.00 57 LYS A C 17
ATOM 26440 O O . LYS A 1 50 ? 22.675 -17.608 -19.224 1.00 0.00 57 LYS A O 17
ATOM 26459 N N . GLY A 1 51 ? 21.880 -17.704 -17.109 1.00 0.00 58 GLY A N 17
ATOM 26460 C CA . GLY A 1 51 ? 23.189 -17.573 -16.492 1.00 0.00 58 GLY A CA 17
ATOM 26461 C C . GLY A 1 51 ? 23.135 -16.637 -15.283 1.00 0.00 58 GLY A C 17
ATOM 26462 O O . GLY A 1 51 ? 24.014 -16.677 -14.423 1.00 0.00 58 GLY A O 17
ATOM 26466 N N . TYR A 1 52 ? 22.094 -15.818 -15.256 1.00 0.00 59 TYR A N 17
ATOM 26467 C CA . TYR A 1 52 ? 21.914 -14.874 -14.166 1.00 0.00 59 TYR A CA 17
ATOM 26468 C C . TYR A 1 52 ? 20.549 -15.059 -13.500 1.00 0.00 59 TYR A C 17
ATOM 26469 O O . TYR A 1 52 ? 19.621 -15.583 -14.114 1.00 0.00 59 TYR A O 17
ATOM 26487 N N . GLY A 1 53 ? 20.469 -14.618 -12.253 1.00 0.00 60 GLY A N 17
ATOM 26488 C CA . GLY A 1 53 ? 19.233 -14.729 -11.498 1.00 0.00 60 GLY A CA 17
ATOM 26489 C C . GLY A 1 53 ? 19.195 -13.711 -10.356 1.00 0.00 60 GLY A C 17
ATOM 26490 O O . GLY A 1 53 ? 20.069 -12.850 -10.258 1.00 0.00 60 GLY A O 17
ATOM 26494 N N . PHE A 1 54 ? 18.174 -13.842 -9.523 1.00 0.00 61 PHE A N 17
ATOM 26495 C CA . PHE A 1 54 ? 18.010 -12.944 -8.392 1.00 0.00 61 PHE A CA 17
ATOM 26496 C C . PHE A 1 54 ? 17.716 -13.725 -7.110 1.00 0.00 61 PHE A C 17
ATOM 26497 O O . PHE A 1 54 ? 16.934 -14.674 -7.122 1.00 0.00 61 PHE A O 17
ATOM 26514 N N . CYS A 1 55 ? 18.359 -13.296 -6.033 1.00 0.00 62 CYS A N 17
ATOM 26515 C CA . CYS A 1 55 ? 18.176 -13.943 -4.745 1.00 0.00 62 CYS A CA 17
ATOM 26516 C C . CYS A 1 55 ? 17.492 -12.951 -3.802 1.00 0.00 62 CYS A C 17
ATOM 26517 O O . CYS A 1 55 ? 18.024 -11.874 -3.537 1.00 0.00 62 CYS A O 17
ATOM 26525 N N . GLU A 1 56 ? 16.324 -13.350 -3.321 1.00 0.00 63 GLU A N 17
ATOM 26526 C CA . GLU A 1 56 ? 15.562 -12.509 -2.413 1.00 0.00 63 GLU A CA 17
ATOM 26527 C C . GLU A 1 56 ? 15.832 -12.914 -0.963 1.00 0.00 63 GLU A C 17
ATOM 26528 O O . GLU A 1 56 ? 15.633 -14.069 -0.589 1.00 0.00 63 GLU A O 17
ATOM 26540 N N . TYR A 1 57 ? 16.281 -11.941 -0.184 1.00 0.00 64 TYR A N 17
ATOM 26541 C CA . TYR A 1 57 ? 16.580 -12.182 1.218 1.00 0.00 64 TYR A CA 17
ATOM 26542 C C . TYR A 1 57 ? 15.451 -11.671 2.115 1.00 0.00 64 TYR A C 17
ATOM 26543 O O . TYR A 1 57 ? 14.460 -11.130 1.625 1.00 0.00 64 TYR A O 17
ATOM 26561 N N . GLN A 1 58 ? 15.638 -11.861 3.413 1.00 0.00 65 GLN A N 17
ATOM 26562 C CA . GLN A 1 58 ? 14.647 -11.426 4.383 1.00 0.00 65 GLN A CA 17
ATOM 26563 C C . GLN A 1 58 ? 15.160 -10.209 5.156 1.00 0.00 65 GLN A C 17
ATOM 26564 O O . GLN A 1 58 ? 14.410 -9.582 5.903 1.00 0.00 65 GLN A O 17
ATOM 26578 N N . ASP A 1 59 ? 16.435 -9.912 4.951 1.00 0.00 66 ASP A N 17
ATOM 26579 C CA . ASP A 1 59 ? 17.057 -8.782 5.620 1.00 0.00 66 ASP A CA 17
ATOM 26580 C C . ASP A 1 59 ? 17.702 -7.869 4.575 1.00 0.00 66 ASP A C 17
ATOM 26581 O O . ASP A 1 59 ? 18.466 -8.330 3.729 1.00 0.00 66 ASP A O 17
ATOM 26590 N N . GLN A 1 60 ? 17.370 -6.589 4.669 1.00 0.00 67 GLN A N 17
ATOM 26591 C CA . GLN A 1 60 ? 17.907 -5.607 3.743 1.00 0.00 67 GLN A CA 17
ATOM 26592 C C . GLN A 1 60 ? 19.423 -5.489 3.914 1.00 0.00 67 GLN A C 17
ATOM 26593 O O . GLN A 1 60 ? 20.165 -5.494 2.933 1.00 0.00 67 GLN A O 17
ATOM 26607 N N . GLU A 1 61 ? 19.838 -5.386 5.168 1.00 0.00 68 GLU A N 17
ATOM 26608 C CA . GLU A 1 61 ? 21.252 -5.267 5.481 1.00 0.00 68 GLU A CA 17
ATOM 26609 C C . GLU A 1 61 ? 22.009 -6.504 4.994 1.00 0.00 68 GLU A C 17
ATOM 26610 O O . GLU A 1 61 ? 23.139 -6.398 4.519 1.00 0.00 68 GLU A O 17
ATOM 26622 N N . THR A 1 62 ? 21.356 -7.649 5.127 1.00 0.00 69 THR A N 17
ATOM 26623 C CA . THR A 1 62 ? 21.954 -8.905 4.707 1.00 0.00 69 THR A CA 17
ATOM 26624 C C . THR A 1 62 ? 22.129 -8.930 3.187 1.00 0.00 69 THR A C 17
ATOM 26625 O O . THR A 1 62 ? 23.136 -9.425 2.682 1.00 0.00 69 THR A O 17
ATOM 26636 N N . ALA A 1 63 ? 21.133 -8.390 2.500 1.00 0.00 70 ALA A N 17
ATOM 26637 C CA . ALA A 1 63 ? 21.164 -8.343 1.048 1.00 0.00 70 ALA A CA 17
ATOM 26638 C C . ALA A 1 63 ? 22.294 -7.415 0.596 1.00 0.00 70 ALA A C 17
ATOM 26639 O O . ALA A 1 63 ? 22.997 -7.712 -0.369 1.00 0.00 70 ALA A O 17
ATOM 26646 N N . LEU A 1 64 ? 22.432 -6.311 1.314 1.00 0.00 71 LEU A N 17
ATOM 26647 C CA . LEU A 1 64 ? 23.464 -5.337 0.999 1.00 0.00 71 LEU A CA 17
ATOM 26648 C C . LEU A 1 64 ? 24.834 -5.922 1.348 1.00 0.00 71 LEU A C 17
ATOM 26649 O O . LEU A 1 64 ? 25.758 -5.875 0.537 1.00 0.00 71 LEU A O 17
ATOM 26665 N N . SER A 1 65 ? 24.923 -6.459 2.556 1.00 0.00 72 SER A N 17
ATOM 26666 C CA . SER A 1 65 ? 26.165 -7.052 3.022 1.00 0.00 72 SER A CA 17
ATOM 26667 C C . SER A 1 65 ? 26.572 -8.204 2.102 1.00 0.00 72 SER A C 17
ATOM 26668 O O . SER A 1 65 ? 27.755 -8.387 1.817 1.00 0.00 72 SER A O 17
ATOM 26676 N N . ALA A 1 66 ? 25.570 -8.952 1.663 1.00 0.00 73 ALA A N 17
ATOM 26677 C CA . ALA A 1 66 ? 25.810 -10.081 0.780 1.00 0.00 73 ALA A CA 17
ATOM 26678 C C . ALA A 1 66 ? 26.323 -9.570 -0.568 1.00 0.00 73 ALA A C 17
ATOM 26679 O O . ALA A 1 66 ? 27.193 -10.187 -1.179 1.00 0.00 73 ALA A O 17
ATOM 26686 N N . MET A 1 67 ? 25.762 -8.447 -0.991 1.00 0.00 74 MET A N 17
ATOM 26687 C CA . MET A 1 67 ? 26.151 -7.845 -2.255 1.00 0.00 74 MET A CA 17
ATOM 26688 C C . MET A 1 67 ? 27.627 -7.444 -2.239 1.00 0.00 74 MET A C 17
ATOM 26689 O O . MET A 1 67 ? 28.367 -7.745 -3.175 1.00 0.00 74 MET A O 17
ATOM 26703 N N . ARG A 1 68 ? 28.012 -6.769 -1.166 1.00 0.00 75 ARG A N 17
ATOM 26704 C CA . ARG A 1 68 ? 29.387 -6.323 -1.016 1.00 0.00 75 ARG A CA 17
ATOM 26705 C C . ARG A 1 68 ? 30.281 -7.490 -0.590 1.00 0.00 75 ARG A C 17
ATOM 26706 O O . ARG A 1 68 ? 31.478 -7.493 -0.871 1.00 0.00 75 ARG A O 17
ATOM 26727 N N . ASN A 1 69 ? 29.664 -8.452 0.079 1.00 0.00 76 ASN A N 17
ATOM 26728 C CA . ASN A 1 69 ? 30.388 -9.622 0.546 1.00 0.00 76 ASN A CA 17
ATOM 26729 C C . ASN A 1 69 ? 30.815 -10.466 -0.657 1.00 0.00 76 ASN A C 17
ATOM 26730 O O . ASN A 1 69 ? 31.886 -11.070 -0.648 1.00 0.00 76 ASN A O 17
ATOM 26741 N N . LEU A 1 70 ? 29.954 -10.481 -1.664 1.00 0.00 77 LEU A N 17
ATOM 26742 C CA . LEU A 1 70 ? 30.228 -11.240 -2.872 1.00 0.00 77 LEU A CA 17
ATOM 26743 C C . LEU A 1 70 ? 30.656 -10.282 -3.986 1.00 0.00 77 LEU A C 17
ATOM 26744 O O . LEU A 1 70 ? 31.837 -10.199 -4.317 1.00 0.00 77 LEU A O 17
ATOM 26760 N N . ASN A 1 71 ? 29.671 -9.584 -4.533 1.00 0.00 78 ASN A N 17
ATOM 26761 C CA . ASN A 1 71 ? 29.931 -8.635 -5.602 1.00 0.00 78 ASN A CA 17
ATOM 26762 C C . ASN A 1 71 ? 31.029 -9.188 -6.513 1.00 0.00 78 ASN A C 17
ATOM 26763 O O . ASN A 1 71 ? 31.825 -8.429 -7.063 1.00 0.00 78 ASN A O 17
ATOM 26774 N N . GLY A 1 72 ? 31.037 -10.507 -6.644 1.00 0.00 79 GLY A N 17
ATOM 26775 C CA . GLY A 1 72 ? 32.024 -11.170 -7.478 1.00 0.00 79 GLY A CA 17
ATOM 26776 C C . GLY A 1 72 ? 32.918 -12.090 -6.644 1.00 0.00 79 GLY A C 17
ATOM 26777 O O . GLY A 1 72 ? 34.143 -12.029 -6.744 1.00 0.00 79 GLY A O 17
ATOM 26781 N N . ARG A 1 73 ? 32.272 -12.920 -5.840 1.00 0.00 80 ARG A N 17
ATOM 26782 C CA . ARG A 1 73 ? 32.993 -13.852 -4.989 1.00 0.00 80 ARG A CA 17
ATOM 26783 C C . ARG A 1 73 ? 33.399 -15.093 -5.786 1.00 0.00 80 ARG A C 17
ATOM 26784 O O . ARG A 1 73 ? 32.556 -15.744 -6.401 1.00 0.00 80 ARG A O 17
ATOM 26805 N N . GLU A 1 74 ? 34.691 -15.384 -5.748 1.00 0.00 81 GLU A N 17
ATOM 26806 C CA . GLU A 1 74 ? 35.220 -16.536 -6.459 1.00 0.00 81 GLU A CA 17
ATOM 26807 C C . GLU A 1 74 ? 34.528 -17.815 -5.985 1.00 0.00 81 GLU A C 17
ATOM 26808 O O . GLU A 1 74 ? 34.365 -18.029 -4.785 1.00 0.00 81 GLU A O 17
ATOM 26820 N N . PHE A 1 75 ? 34.140 -18.633 -6.953 1.00 0.00 82 PHE A N 17
ATOM 26821 C CA . PHE A 1 75 ? 33.469 -19.886 -6.649 1.00 0.00 82 PHE A CA 17
ATOM 26822 C C . PHE A 1 75 ? 33.216 -20.695 -7.923 1.00 0.00 82 PHE A C 17
ATOM 26823 O O . PHE A 1 75 ? 33.421 -21.907 -7.944 1.00 0.00 82 PHE A O 17
ATOM 26840 N N . SER A 1 76 ? 32.773 -19.991 -8.955 1.00 0.00 83 SER A N 17
ATOM 26841 C CA . SER A 1 76 ? 32.489 -20.628 -10.229 1.00 0.00 83 SER A CA 17
ATOM 26842 C C . SER A 1 76 ? 33.753 -20.658 -11.092 1.00 0.00 83 SER A C 17
ATOM 26843 O O . SER A 1 76 ? 33.674 -20.831 -12.307 1.00 0.00 83 SER A O 17
ATOM 26851 N N . GLY A 1 77 ? 34.887 -20.488 -10.430 1.00 0.00 84 GLY A N 17
ATOM 26852 C CA . GLY A 1 77 ? 36.165 -20.493 -11.121 1.00 0.00 84 GLY A CA 17
ATOM 26853 C C . GLY A 1 77 ? 36.549 -19.084 -11.575 1.00 0.00 84 GLY A C 17
ATOM 26854 O O . GLY A 1 77 ? 37.546 -18.902 -12.273 1.00 0.00 84 GLY A O 17
ATOM 26858 N N . ARG A 1 78 ? 35.737 -18.122 -11.162 1.00 0.00 85 ARG A N 17
ATOM 26859 C CA . ARG A 1 78 ? 35.979 -16.734 -11.518 1.00 0.00 85 ARG A CA 17
ATOM 26860 C C . ARG A 1 78 ? 35.513 -15.808 -10.392 1.00 0.00 85 ARG A C 17
ATOM 26861 O O . ARG A 1 78 ? 36.306 -15.414 -9.539 1.00 0.00 85 ARG A O 17
ATOM 26882 N N . ALA A 1 79 ? 34.227 -15.487 -10.427 1.00 0.00 86 ALA A N 17
ATOM 26883 C CA . ALA A 1 79 ? 33.646 -14.615 -9.421 1.00 0.00 86 ALA A CA 17
ATOM 26884 C C . ALA A 1 79 ? 32.132 -14.543 -9.628 1.00 0.00 86 ALA A C 17
ATOM 26885 O O . ALA A 1 79 ? 31.659 -14.485 -10.762 1.00 0.00 86 ALA A O 17
ATOM 26892 N N . LEU A 1 80 ? 31.413 -14.548 -8.515 1.00 0.00 87 LEU A N 17
ATOM 26893 C CA . LEU A 1 80 ? 29.963 -14.484 -8.560 1.00 0.00 87 LEU A CA 17
ATOM 26894 C C . LEU A 1 80 ? 29.516 -13.028 -8.417 1.00 0.00 87 LEU A C 17
ATOM 26895 O O . LEU A 1 80 ? 29.392 -12.520 -7.303 1.00 0.00 87 LEU A O 17
ATOM 26911 N N . ARG A 1 81 ? 29.287 -12.397 -9.559 1.00 0.00 88 ARG A N 17
ATOM 26912 C CA . ARG A 1 81 ? 28.857 -11.009 -9.574 1.00 0.00 88 ARG A CA 17
ATOM 26913 C C . ARG A 1 81 ? 27.524 -10.858 -8.838 1.00 0.00 88 ARG A C 17
ATOM 26914 O O . ARG A 1 81 ? 26.581 -11.605 -9.095 1.00 0.00 88 ARG A O 17
ATOM 26935 N N . VAL A 1 82 ? 27.489 -9.886 -7.938 1.00 0.00 89 VAL A N 17
ATOM 26936 C CA . VAL A 1 82 ? 26.287 -9.628 -7.163 1.00 0.00 89 VAL A CA 17
ATOM 26937 C C . VAL A 1 82 ? 25.893 -8.157 -7.316 1.00 0.00 89 VAL A C 17
ATOM 26938 O O . VAL A 1 82 ? 26.738 -7.270 -7.208 1.00 0.00 89 VAL A O 17
ATOM 26951 N N . ASP A 1 83 ? 24.610 -7.945 -7.566 1.00 0.00 90 ASP A N 17
ATOM 26952 C CA . ASP A 1 83 ? 24.093 -6.597 -7.735 1.00 0.00 90 ASP A CA 17
ATOM 26953 C C . ASP A 1 83 ? 22.738 -6.483 -7.035 1.00 0.00 90 ASP A C 17
ATOM 26954 O O . ASP A 1 83 ? 22.049 -7.484 -6.841 1.00 0.00 90 ASP A O 17
ATOM 26963 N N . ASN A 1 84 ? 22.394 -5.255 -6.676 1.00 0.00 91 ASN A N 17
ATOM 26964 C CA . ASN A 1 84 ? 21.133 -4.997 -6.002 1.00 0.00 91 ASN A CA 17
ATOM 26965 C C . ASN A 1 84 ? 20.000 -4.999 -7.031 1.00 0.00 91 ASN A C 17
ATOM 26966 O O . ASN A 1 84 ? 20.050 -4.261 -8.014 1.00 0.00 91 ASN A O 17
ATOM 26977 N N . ALA A 1 85 ? 19.007 -5.835 -6.769 1.00 0.00 92 ALA A N 17
ATOM 26978 C CA . ALA A 1 85 ? 17.864 -5.942 -7.660 1.00 0.00 92 ALA A CA 17
ATOM 26979 C C . ALA A 1 85 ? 17.185 -4.576 -7.777 1.00 0.00 92 ALA A C 17
ATOM 26980 O O . ALA A 1 85 ? 16.371 -4.358 -8.673 1.00 0.00 92 ALA A O 17
ATOM 26987 N N . ALA A 1 86 ? 17.544 -3.691 -6.858 1.00 0.00 93 ALA A N 17
ATOM 26988 C CA . ALA A 1 86 ? 16.980 -2.352 -6.848 1.00 0.00 93 ALA A CA 17
ATOM 26989 C C . ALA A 1 86 ? 17.794 -1.452 -7.780 1.00 0.00 93 ALA A C 17
ATOM 26990 O O . ALA A 1 86 ? 17.726 -0.228 -7.682 1.00 0.00 93 ALA A O 17
ATOM 26997 N N . SER A 1 87 ? 18.545 -2.094 -8.662 1.00 0.00 94 SER A N 17
ATOM 26998 C CA . SER A 1 87 ? 19.371 -1.367 -9.611 1.00 0.00 94 SER A CA 17
ATOM 26999 C C . SER A 1 87 ? 18.513 -0.863 -10.773 1.00 0.00 94 SER A C 17
ATOM 27000 O O . SER A 1 87 ? 17.518 -1.490 -11.132 1.00 0.00 94 SER A O 17
ATOM 27008 N N . GLU A 1 88 ? 18.931 0.265 -11.329 1.00 0.00 95 GLU A N 17
ATOM 27009 C CA . GLU A 1 88 ? 18.213 0.861 -12.443 1.00 0.00 95 GLU A CA 17
ATOM 27010 C C . GLU A 1 88 ? 18.342 -0.018 -13.688 1.00 0.00 95 GLU A C 17
ATOM 27011 O O . GLU A 1 88 ? 17.399 -0.137 -14.469 1.00 0.00 95 GLU A O 17
ATOM 27023 N N . LYS A 1 89 ? 19.518 -0.611 -13.836 1.00 0.00 96 LYS A N 17
ATOM 27024 C CA . LYS A 1 89 ? 19.783 -1.475 -14.973 1.00 0.00 96 LYS A CA 17
ATOM 27025 C C . LYS A 1 89 ? 19.184 -2.858 -14.707 1.00 0.00 96 LYS A C 17
ATOM 27026 O O . LYS A 1 89 ? 18.802 -3.563 -15.640 1.00 0.00 96 LYS A O 17
ATOM 27045 N N . ASN A 1 90 ? 19.122 -3.205 -13.430 1.00 0.00 97 ASN A N 17
ATOM 27046 C CA . ASN A 1 90 ? 18.577 -4.491 -13.030 1.00 0.00 97 ASN A CA 17
ATOM 27047 C C . ASN A 1 90 ? 17.059 -4.479 -13.222 1.00 0.00 97 ASN A C 17
ATOM 27048 O O . ASN A 1 90 ? 16.432 -5.534 -13.302 1.00 0.00 97 ASN A O 17
ATOM 27059 N N . LYS A 1 91 ? 16.513 -3.274 -13.291 1.00 0.00 98 LYS A N 17
ATOM 27060 C CA . LYS A 1 91 ? 15.081 -3.110 -13.472 1.00 0.00 98 LYS A CA 17
ATOM 27061 C C . LYS A 1 91 ? 14.676 -3.675 -14.835 1.00 0.00 98 LYS A C 17
ATOM 27062 O O . LYS A 1 91 ? 13.554 -4.149 -15.006 1.00 0.00 98 LYS A O 17
ATOM 27081 N N . GLU A 1 92 ? 15.612 -3.605 -15.770 1.00 0.00 99 GLU A N 17
ATOM 27082 C CA . GLU A 1 92 ? 15.367 -4.103 -17.113 1.00 0.00 99 GLU A CA 17
ATOM 27083 C C . GLU A 1 92 ? 15.274 -5.630 -17.104 1.00 0.00 99 GLU A C 17
ATOM 27084 O O . GLU A 1 92 ? 14.410 -6.207 -17.763 1.00 0.00 99 GLU A O 17
ATOM 27096 N N . GLU A 1 93 ? 16.175 -6.242 -16.350 1.00 0.00 100 GLU A N 17
ATOM 27097 C CA . GLU A 1 93 ? 16.206 -7.691 -16.246 1.00 0.00 100 GLU A CA 17
ATOM 27098 C C . GLU A 1 93 ? 15.013 -8.190 -15.429 1.00 0.00 100 GLU A C 17
ATOM 27099 O O . GLU A 1 93 ? 14.357 -9.159 -15.808 1.00 0.00 100 GLU A O 17
ATOM 27111 N N . LEU A 1 94 ? 14.766 -7.505 -14.322 1.00 0.00 101 LEU A N 17
ATOM 27112 C CA . LEU A 1 94 ? 13.663 -7.866 -13.448 1.00 0.00 101 LEU A CA 17
ATOM 27113 C C . LEU A 1 94 ? 12.343 -7.694 -14.202 1.00 0.00 101 LEU A C 17
ATOM 27114 O O . LEU A 1 94 ? 11.392 -8.439 -13.972 1.00 0.00 101 LEU A O 17
ATOM 27130 N N . LYS A 1 95 ? 12.328 -6.708 -15.086 1.00 0.00 102 LYS A N 17
ATOM 27131 C CA . LYS A 1 95 ? 11.140 -6.429 -15.875 1.00 0.00 102 LYS A CA 17
ATOM 27132 C C . LYS A 1 95 ? 10.705 -7.703 -16.602 1.00 0.00 102 LYS A C 17
ATOM 27133 O O . LYS A 1 95 ? 9.522 -7.889 -16.882 1.00 0.00 102 LYS A O 17
ATOM 27152 N N . SER A 1 96 ? 11.685 -8.548 -16.886 1.00 0.00 103 SER A N 17
ATOM 27153 C CA . SER A 1 96 ? 11.418 -9.800 -17.574 1.00 0.00 103 SER A CA 17
ATOM 27154 C C . SER A 1 96 ? 11.022 -10.878 -16.564 1.00 0.00 103 SER A C 17
ATOM 27155 O O . SER A 1 96 ? 10.172 -11.720 -16.851 1.00 0.00 103 SER A O 17
ATOM 27163 N N . LEU A 1 97 ? 11.656 -10.818 -15.403 1.00 0.00 104 LEU A N 17
ATOM 27164 C CA . LEU A 1 97 ? 11.381 -11.779 -14.349 1.00 0.00 104 LEU A CA 17
ATOM 27165 C C . LEU A 1 97 ? 10.091 -11.384 -13.628 1.00 0.00 104 LEU A C 17
ATOM 27166 O O . LEU A 1 97 ? 9.570 -12.146 -12.815 1.00 0.00 104 LEU A O 17
ATOM 27182 N N . GLY A 1 98 ? 9.611 -10.192 -13.952 1.00 0.00 105 GLY A N 17
ATOM 27183 C CA . GLY A 1 98 ? 8.392 -9.685 -13.345 1.00 0.00 105 GLY A CA 17
ATOM 27184 C C . GLY A 1 98 ? 8.678 -8.451 -12.487 1.00 0.00 105 GLY A C 17
ATOM 27185 O O . GLY A 1 98 ? 8.713 -7.332 -12.995 1.00 0.00 105 GLY A O 17
ATOM 27189 N N . THR A 1 99 ? 8.875 -8.698 -11.200 1.00 0.00 106 THR A N 17
ATOM 27190 C CA . THR A 1 99 ? 9.157 -7.621 -10.266 1.00 0.00 106 THR A CA 17
ATOM 27191 C C . THR A 1 99 ? 9.376 -8.179 -8.859 1.00 0.00 106 THR A C 17
ATOM 27192 O O . THR A 1 99 ? 10.286 -7.749 -8.152 1.00 0.00 106 THR A O 17
ATOM 27203 N N . GLY A 1 100 ? 8.526 -9.128 -8.494 1.00 0.00 107 GLY A N 17
ATOM 27204 C CA . GLY A 1 100 ? 8.616 -9.749 -7.184 1.00 0.00 107 GLY A CA 17
ATOM 27205 C C . GLY A 1 100 ? 7.309 -10.459 -6.823 1.00 0.00 107 GLY A C 17
ATOM 27206 O O . GLY A 1 100 ? 6.255 -9.829 -6.751 1.00 0.00 107 GLY A O 17
ATOM 27210 N N . ALA A 1 101 ? 7.421 -11.761 -6.606 1.00 0.00 108 ALA A N 17
ATOM 27211 C CA . ALA A 1 101 ? 6.262 -12.564 -6.255 1.00 0.00 108 ALA A CA 17
ATOM 27212 C C . ALA A 1 101 ? 6.713 -13.767 -5.425 1.00 0.00 108 ALA A C 17
ATOM 27213 O O . ALA A 1 101 ? 7.901 -14.081 -5.375 1.00 0.00 108 ALA A O 17
ATOM 27220 N N . PRO A 1 102 ? 5.714 -14.426 -4.778 1.00 0.00 109 PRO A N 17
ATOM 27221 C CA . PRO A 1 102 ? 5.996 -15.588 -3.953 1.00 0.00 109 PRO A CA 17
ATOM 27222 C C . PRO A 1 102 ? 6.292 -16.815 -4.817 1.00 0.00 109 PRO A C 17
ATOM 27223 O O . PRO A 1 102 ? 6.183 -16.758 -6.041 1.00 0.00 109 PRO A O 17
ATOM 27234 N N . VAL A 1 103 ? 6.660 -17.897 -4.147 1.00 0.00 110 VAL A N 17
ATOM 27235 C CA . VAL A 1 103 ? 6.973 -19.136 -4.838 1.00 0.00 110 VAL A CA 17
ATOM 27236 C C . VAL A 1 103 ? 6.233 -20.293 -4.163 1.00 0.00 110 VAL A C 17
ATOM 27237 O O . VAL A 1 103 ? 6.068 -20.301 -2.944 1.00 0.00 110 VAL A O 17
ATOM 27250 N N . ILE A 1 104 ? 5.808 -21.241 -4.984 1.00 0.00 111 ILE A N 17
ATOM 27251 C CA . ILE A 1 104 ? 5.090 -22.400 -4.482 1.00 0.00 111 ILE A CA 17
ATOM 27252 C C . ILE A 1 104 ? 5.926 -23.082 -3.397 1.00 0.00 111 ILE A C 17
ATOM 27253 O O . ILE A 1 104 ? 5.558 -23.067 -2.224 1.00 0.00 111 ILE A O 17
ATOM 27269 N N . ASP A 1 1 ? 1.325 0.000 0.000 1.00 0.00 8 ASP A N 18
ATOM 27270 C CA . ASP A 1 1 ? 2.073 0.000 -1.245 1.00 0.00 8 ASP A CA 18
ATOM 27271 C C . ASP A 1 1 ? 3.492 0.511 -0.983 1.00 0.00 8 ASP A C 18
ATOM 27272 O O . ASP A 1 1 ? 4.466 -0.106 -1.411 1.00 0.00 8 ASP A O 18
ATOM 27281 N N . PRO A 1 2 ? 3.564 1.662 -0.263 1.00 0.00 9 PRO A N 18
ATOM 27282 C CA . PRO A 1 2 ? 4.847 2.263 0.061 1.00 0.00 9 PRO A CA 18
ATOM 27283 C C . PRO A 1 2 ? 5.552 1.483 1.172 1.00 0.00 9 PRO A C 18
ATOM 27284 O O . PRO A 1 2 ? 4.900 0.843 1.996 1.00 0.00 9 PRO A O 18
ATOM 27295 N N . ALA A 1 3 ? 6.874 1.563 1.160 1.00 0.00 10 ALA A N 18
ATOM 27296 C CA . ALA A 1 3 ? 7.675 0.872 2.156 1.00 0.00 10 ALA A CA 18
ATOM 27297 C C . ALA A 1 3 ? 8.458 1.900 2.976 1.00 0.00 10 ALA A C 18
ATOM 27298 O O . ALA A 1 3 ? 9.123 1.546 3.949 1.00 0.00 10 ALA A O 18
ATOM 27305 N N . VAL A 1 4 ? 8.354 3.151 2.553 1.00 0.00 11 VAL A N 18
ATOM 27306 C CA . VAL A 1 4 ? 9.044 4.232 3.236 1.00 0.00 11 VAL A CA 18
ATOM 27307 C C . VAL A 1 4 ? 8.174 4.739 4.388 1.00 0.00 11 VAL A C 18
ATOM 27308 O O . VAL A 1 4 ? 8.690 5.164 5.420 1.00 0.00 11 VAL A O 18
ATOM 27321 N N . ASP A 1 5 ? 6.868 4.678 4.172 1.00 0.00 12 ASP A N 18
ATOM 27322 C CA . ASP A 1 5 ? 5.921 5.126 5.179 1.00 0.00 12 ASP A CA 18
ATOM 27323 C C . ASP A 1 5 ? 6.124 4.315 6.461 1.00 0.00 12 ASP A C 18
ATOM 27324 O O . ASP A 1 5 ? 5.970 4.839 7.563 1.00 0.00 12 ASP A O 18
ATOM 27333 N N . ARG A 1 6 ? 6.467 3.049 6.273 1.00 0.00 13 ARG A N 18
ATOM 27334 C CA . ARG A 1 6 ? 6.693 2.160 7.400 1.00 0.00 13 ARG A CA 18
ATOM 27335 C C . ARG A 1 6 ? 7.781 2.727 8.314 1.00 0.00 13 ARG A C 18
ATOM 27336 O O . ARG A 1 6 ? 7.674 2.645 9.537 1.00 0.00 13 ARG A O 18
ATOM 27357 N N . SER A 1 7 ? 8.802 3.290 7.686 1.00 0.00 14 SER A N 18
ATOM 27358 C CA . SER A 1 7 ? 9.909 3.871 8.427 1.00 0.00 14 SER A CA 18
ATOM 27359 C C . SER A 1 7 ? 9.419 5.065 9.249 1.00 0.00 14 SER A C 18
ATOM 27360 O O . SER A 1 7 ? 9.946 5.340 10.326 1.00 0.00 14 SER A O 18
ATOM 27368 N N . LEU A 1 8 ? 8.415 5.742 8.710 1.00 0.00 15 LEU A N 18
ATOM 27369 C CA . LEU A 1 8 ? 7.848 6.900 9.380 1.00 0.00 15 LEU A CA 18
ATOM 27370 C C . LEU A 1 8 ? 7.101 6.442 10.634 1.00 0.00 15 LEU A C 18
ATOM 27371 O O . LEU A 1 8 ? 6.808 7.249 11.515 1.00 0.00 15 LEU A O 18
ATOM 27387 N N . ARG A 1 9 ? 6.814 5.149 10.675 1.00 0.00 16 ARG A N 18
ATOM 27388 C CA . ARG A 1 9 ? 6.106 4.575 11.806 1.00 0.00 16 ARG A CA 18
ATOM 27389 C C . ARG A 1 9 ? 7.096 4.165 12.899 1.00 0.00 16 ARG A C 18
ATOM 27390 O O . ARG A 1 9 ? 7.071 4.712 14.000 1.00 0.00 16 ARG A O 18
ATOM 27411 N N . SER A 1 10 ? 7.943 3.206 12.555 1.00 0.00 17 SER A N 18
ATOM 27412 C CA . SER A 1 10 ? 8.940 2.717 13.493 1.00 0.00 17 SER A CA 18
ATOM 27413 C C . SER A 1 10 ? 9.482 3.876 14.332 1.00 0.00 17 SER A C 18
ATOM 27414 O O . SER A 1 10 ? 10.087 4.804 13.797 1.00 0.00 17 SER A O 18
ATOM 27422 N N . VAL A 1 11 ? 9.247 3.784 15.633 1.00 0.00 18 VAL A N 18
ATOM 27423 C CA . VAL A 1 11 ? 9.705 4.813 16.551 1.00 0.00 18 VAL A CA 18
ATOM 27424 C C . VAL A 1 11 ? 10.813 4.243 17.438 1.00 0.00 18 VAL A C 18
ATOM 27425 O O . VAL A 1 11 ? 10.626 3.214 18.087 1.00 0.00 18 VAL A O 18
ATOM 27438 N N . PHE A 1 12 ? 11.942 4.935 17.439 1.00 0.00 19 PHE A N 18
ATOM 27439 C CA . PHE A 1 12 ? 13.080 4.510 18.237 1.00 0.00 19 PHE A CA 18
ATOM 27440 C C . PHE A 1 12 ? 12.909 4.923 19.700 1.00 0.00 19 PHE A C 18
ATOM 27441 O O . PHE A 1 12 ? 12.621 6.083 19.992 1.00 0.00 19 PHE A O 18
ATOM 27458 N N . VAL A 1 13 ? 13.094 3.952 20.581 1.00 0.00 20 VAL A N 18
ATOM 27459 C CA . VAL A 1 13 ? 12.964 4.200 22.007 1.00 0.00 20 VAL A CA 18
ATOM 27460 C C . VAL A 1 13 ? 14.319 3.985 22.684 1.00 0.00 20 VAL A C 18
ATOM 27461 O O . VAL A 1 13 ? 14.990 2.984 22.434 1.00 0.00 20 VAL A O 18
ATOM 27474 N N . GLY A 1 14 ? 14.682 4.940 23.527 1.00 0.00 21 GLY A N 18
ATOM 27475 C CA . GLY A 1 14 ? 15.945 4.868 24.241 1.00 0.00 21 GLY A CA 18
ATOM 27476 C C . GLY A 1 14 ? 15.756 5.198 25.723 1.00 0.00 21 GLY A C 18
ATOM 27477 O O . GLY A 1 14 ? 14.634 5.418 26.176 1.00 0.00 21 GLY A O 18
ATOM 27481 N N . ASN A 1 15 ? 16.872 5.222 26.438 1.00 0.00 22 ASN A N 18
ATOM 27482 C CA . ASN A 1 15 ? 16.844 5.521 27.859 1.00 0.00 22 ASN A CA 18
ATOM 27483 C C . ASN A 1 15 ? 16.005 4.466 28.582 1.00 0.00 22 ASN A C 18
ATOM 27484 O O . ASN A 1 15 ? 15.469 4.724 29.659 1.00 0.00 22 ASN A O 18
ATOM 27495 N N . ILE A 1 16 ? 15.916 3.299 27.960 1.00 0.00 23 ILE A N 18
ATOM 27496 C CA . ILE A 1 16 ? 15.151 2.203 28.531 1.00 0.00 23 ILE A CA 18
ATOM 27497 C C . ILE A 1 16 ? 16.090 1.288 29.319 1.00 0.00 23 ILE A C 18
ATOM 27498 O O . ILE A 1 16 ? 16.968 0.649 28.742 1.00 0.00 23 ILE A O 18
ATOM 27514 N N . PRO A 1 17 ? 15.866 1.253 30.660 1.00 0.00 24 PRO A N 18
ATOM 27515 C CA . PRO A 1 17 ? 16.682 0.426 31.534 1.00 0.00 24 PRO A CA 18
ATOM 27516 C C . PRO A 1 17 ? 16.307 -1.051 31.398 1.00 0.00 24 PRO A C 18
ATOM 27517 O O . PRO A 1 17 ? 15.448 -1.406 30.592 1.00 0.00 24 PRO A O 18
ATOM 27528 N N . TYR A 1 18 ? 16.970 -1.873 32.198 1.00 0.00 25 TYR A N 18
ATOM 27529 C CA . TYR A 1 18 ? 16.717 -3.303 32.178 1.00 0.00 25 TYR A CA 18
ATOM 27530 C C . TYR A 1 18 ? 15.428 -3.644 32.929 1.00 0.00 25 TYR A C 18
ATOM 27531 O O . TYR A 1 18 ? 14.981 -4.789 32.914 1.00 0.00 25 TYR A O 18
ATOM 27549 N N . GLU A 1 19 ? 14.868 -2.627 33.569 1.00 0.00 26 GLU A N 18
ATOM 27550 C CA . GLU A 1 19 ? 13.640 -2.804 34.325 1.00 0.00 26 GLU A CA 18
ATOM 27551 C C . GLU A 1 19 ? 12.426 -2.515 33.441 1.00 0.00 26 GLU A C 18
ATOM 27552 O O . GLU A 1 19 ? 11.291 -2.781 33.832 1.00 0.00 26 GLU A O 18
ATOM 27564 N N . ALA A 1 20 ? 12.706 -1.974 32.264 1.00 0.00 27 ALA A N 18
ATOM 27565 C CA . ALA A 1 20 ? 11.651 -1.646 31.321 1.00 0.00 27 ALA A CA 18
ATOM 27566 C C . ALA A 1 20 ? 11.771 -2.551 30.093 1.00 0.00 27 ALA A C 18
ATOM 27567 O O . ALA A 1 20 ? 12.534 -2.258 29.173 1.00 0.00 27 ALA A O 18
ATOM 27574 N N . THR A 1 21 ? 11.006 -3.632 30.117 1.00 0.00 28 THR A N 18
ATOM 27575 C CA . THR A 1 21 ? 11.017 -4.582 29.017 1.00 0.00 28 THR A CA 18
ATOM 27576 C C . THR A 1 21 ? 9.955 -4.210 27.981 1.00 0.00 28 THR A C 18
ATOM 27577 O O . THR A 1 21 ? 9.169 -3.289 28.196 1.00 0.00 28 THR A O 18
ATOM 27588 N N . GLU A 1 22 ? 9.965 -4.947 26.880 1.00 0.00 29 GLU A N 18
ATOM 27589 C CA . GLU A 1 22 ? 9.011 -4.706 25.810 1.00 0.00 29 GLU A CA 18
ATOM 27590 C C . GLU A 1 22 ? 7.580 -4.831 26.337 1.00 0.00 29 GLU A C 18
ATOM 27591 O O . GLU A 1 22 ? 6.670 -4.175 25.833 1.00 0.00 29 GLU A O 18
ATOM 27603 N N . GLU A 1 23 ? 7.426 -5.678 27.344 1.00 0.00 30 GLU A N 18
ATOM 27604 C CA . GLU A 1 23 ? 6.121 -5.898 27.944 1.00 0.00 30 GLU A CA 18
ATOM 27605 C C . GLU A 1 23 ? 5.578 -4.591 28.526 1.00 0.00 30 GLU A C 18
ATOM 27606 O O . GLU A 1 23 ? 4.370 -4.358 28.517 1.00 0.00 30 GLU A O 18
ATOM 27618 N N . GLN A 1 24 ? 6.497 -3.774 29.020 1.00 0.00 31 GLN A N 18
ATOM 27619 C CA . GLN A 1 24 ? 6.126 -2.497 29.605 1.00 0.00 31 GLN A CA 18
ATOM 27620 C C . GLN A 1 24 ? 6.116 -1.404 28.534 1.00 0.00 31 GLN A C 18
ATOM 27621 O O . GLN A 1 24 ? 5.186 -0.602 28.469 1.00 0.00 31 GLN A O 18
ATOM 27635 N N . LEU A 1 25 ? 7.161 -1.409 27.720 1.00 0.00 32 LEU A N 18
ATOM 27636 C CA . LEU A 1 25 ? 7.285 -0.428 26.655 1.00 0.00 32 LEU A CA 18
ATOM 27637 C C . LEU A 1 25 ? 6.056 -0.511 25.747 1.00 0.00 32 LEU A C 18
ATOM 27638 O O . LEU A 1 25 ? 5.439 0.507 25.438 1.00 0.00 32 LEU A O 18
ATOM 27654 N N . LYS A 1 26 ? 5.738 -1.733 25.345 1.00 0.00 33 LYS A N 18
ATOM 27655 C CA . LYS A 1 26 ? 4.594 -1.961 24.478 1.00 0.00 33 LYS A CA 18
ATOM 27656 C C . LYS A 1 26 ? 3.321 -1.495 25.187 1.00 0.00 33 LYS A C 18
ATOM 27657 O O . LYS A 1 26 ? 2.424 -0.937 24.556 1.00 0.00 33 LYS A O 18
ATOM 27676 N N . ASP A 1 27 ? 3.283 -1.740 26.488 1.00 0.00 34 ASP A N 18
ATOM 27677 C CA . ASP A 1 27 ? 2.135 -1.351 27.290 1.00 0.00 34 ASP A CA 18
ATOM 27678 C C . ASP A 1 27 ? 2.038 0.175 27.327 1.00 0.00 34 ASP A C 18
ATOM 27679 O O . ASP A 1 27 ? 0.941 0.731 27.297 1.00 0.00 34 ASP A O 18
ATOM 27688 N N . ILE A 1 28 ? 3.199 0.809 27.393 1.00 0.00 35 ILE A N 18
ATOM 27689 C CA . ILE A 1 28 ? 3.259 2.260 27.435 1.00 0.00 35 ILE A CA 18
ATOM 27690 C C . ILE A 1 28 ? 2.800 2.824 26.089 1.00 0.00 35 ILE A C 18
ATOM 27691 O O . ILE A 1 28 ? 1.985 3.744 26.042 1.00 0.00 35 ILE A O 18
ATOM 27707 N N . PHE A 1 29 ? 3.344 2.249 25.027 1.00 0.00 36 PHE A N 18
ATOM 27708 C CA . PHE A 1 29 ? 3.001 2.683 23.683 1.00 0.00 36 PHE A CA 18
ATOM 27709 C C . PHE A 1 29 ? 1.552 2.325 23.344 1.00 0.00 36 PHE A C 18
ATOM 27710 O O . PHE A 1 29 ? 0.908 3.013 22.554 1.00 0.00 36 PHE A O 18
ATOM 27727 N N . SER A 1 30 ? 1.083 1.249 23.959 1.00 0.00 37 SER A N 18
ATOM 27728 C CA . SER A 1 30 ? -0.278 0.792 23.732 1.00 0.00 37 SER A CA 18
ATOM 27729 C C . SER A 1 30 ? -1.272 1.861 24.190 1.00 0.00 37 SER A C 18
ATOM 27730 O O . SER A 1 30 ? -2.265 2.122 23.512 1.00 0.00 37 SER A O 18
ATOM 27738 N N . GLU A 1 31 ? -0.971 2.452 25.337 1.00 0.00 38 GLU A N 18
ATOM 27739 C CA . GLU A 1 31 ? -1.826 3.487 25.893 1.00 0.00 38 GLU A CA 18
ATOM 27740 C C . GLU A 1 31 ? -1.817 4.723 24.992 1.00 0.00 38 GLU A C 18
ATOM 27741 O O . GLU A 1 31 ? -2.638 5.624 25.160 1.00 0.00 38 GLU A O 18
ATOM 27753 N N . VAL A 1 32 ? -0.879 4.727 24.056 1.00 0.00 39 VAL A N 18
ATOM 27754 C CA . VAL A 1 32 ? -0.753 5.839 23.129 1.00 0.00 39 VAL A CA 18
ATOM 27755 C C . VAL A 1 32 ? -1.321 5.429 21.768 1.00 0.00 39 VAL A C 18
ATOM 27756 O O . VAL A 1 32 ? -1.204 6.171 20.794 1.00 0.00 39 VAL A O 18
ATOM 27769 N N . GLY A 1 33 ? -1.925 4.250 21.746 1.00 0.00 40 GLY A N 18
ATOM 27770 C CA . GLY A 1 33 ? -2.512 3.733 20.521 1.00 0.00 40 GLY A CA 18
ATOM 27771 C C . GLY A 1 33 ? -2.200 2.245 20.350 1.00 0.00 40 GLY A C 18
ATOM 27772 O O . GLY A 1 33 ? -1.597 1.628 21.227 1.00 0.00 40 GLY A O 18
ATOM 27776 N N . PRO A 1 34 ? -2.636 1.697 19.184 1.00 0.00 41 PRO A N 18
ATOM 27777 C CA . PRO A 1 34 ? -2.410 0.293 18.886 1.00 0.00 41 PRO A CA 18
ATOM 27778 C C . PRO A 1 34 ? -0.952 0.043 18.498 1.00 0.00 41 PRO A C 18
ATOM 27779 O O . PRO A 1 34 ? -0.392 0.765 17.674 1.00 0.00 41 PRO A O 18
ATOM 27790 N N . VAL A 1 35 ? -0.377 -0.982 19.110 1.00 0.00 42 VAL A N 18
ATOM 27791 C CA . VAL A 1 35 ? 1.005 -1.337 18.839 1.00 0.00 42 VAL A CA 18
ATOM 27792 C C . VAL A 1 35 ? 1.044 -2.606 17.985 1.00 0.00 42 VAL A C 18
ATOM 27793 O O . VAL A 1 35 ? 0.268 -3.533 18.209 1.00 0.00 42 VAL A O 18
ATOM 27806 N N . VAL A 1 36 ? 1.955 -2.605 17.023 1.00 0.00 43 VAL A N 18
ATOM 27807 C CA . VAL A 1 36 ? 2.105 -3.745 16.134 1.00 0.00 43 VAL A CA 18
ATOM 27808 C C . VAL A 1 36 ? 3.243 -4.634 16.639 1.00 0.00 43 VAL A C 18
ATOM 27809 O O . VAL A 1 36 ? 3.000 -5.655 17.281 1.00 0.00 43 VAL A O 18
ATOM 27822 N N . SER A 1 37 ? 4.461 -4.214 16.329 1.00 0.00 44 SER A N 18
ATOM 27823 C CA . SER A 1 37 ? 5.637 -4.959 16.744 1.00 0.00 44 SER A CA 18
ATOM 27824 C C . SER A 1 37 ? 6.589 -4.045 17.519 1.00 0.00 44 SER A C 18
ATOM 27825 O O . SER A 1 37 ? 6.386 -2.833 17.572 1.00 0.00 44 SER A O 18
ATOM 27833 N N . PHE A 1 38 ? 7.608 -4.662 18.100 1.00 0.00 45 PHE A N 18
ATOM 27834 C CA . PHE A 1 38 ? 8.592 -3.919 18.869 1.00 0.00 45 PHE A CA 18
ATOM 27835 C C . PHE A 1 38 ? 9.816 -4.785 19.174 1.00 0.00 45 PHE A C 18
ATOM 27836 O O . PHE A 1 38 ? 9.717 -5.773 19.900 1.00 0.00 45 PHE A O 18
ATOM 27853 N N . ARG A 1 39 ? 10.942 -4.382 18.604 1.00 0.00 46 ARG A N 18
ATOM 27854 C CA . ARG A 1 39 ? 12.185 -5.108 18.806 1.00 0.00 46 ARG A CA 18
ATOM 27855 C C . ARG A 1 39 ? 13.328 -4.134 19.094 1.00 0.00 46 ARG A C 18
ATOM 27856 O O . ARG A 1 39 ? 13.495 -3.140 18.389 1.00 0.00 46 ARG A O 18
ATOM 27877 N N . LEU A 1 40 ? 14.087 -4.452 20.133 1.00 0.00 47 LEU A N 18
ATOM 27878 C CA . LEU A 1 40 ? 15.210 -3.617 20.523 1.00 0.00 47 LEU A CA 18
ATOM 27879 C C . LEU A 1 40 ? 16.517 -4.321 20.151 1.00 0.00 47 LEU A C 18
ATOM 27880 O O . LEU A 1 40 ? 16.500 -5.443 19.647 1.00 0.00 47 LEU A O 18
ATOM 27896 N N . VAL A 1 41 ? 17.618 -3.633 20.415 1.00 0.00 48 VAL A N 18
ATOM 27897 C CA . VAL A 1 41 ? 18.931 -4.178 20.115 1.00 0.00 48 VAL A CA 18
ATOM 27898 C C . VAL A 1 41 ? 19.431 -4.985 21.315 1.00 0.00 48 VAL A C 18
ATOM 27899 O O . VAL A 1 41 ? 19.552 -4.453 22.417 1.00 0.00 48 VAL A O 18
ATOM 27912 N N . TYR A 1 42 ? 19.707 -6.255 21.060 1.00 0.00 49 TYR A N 18
ATOM 27913 C CA . TYR A 1 42 ? 20.190 -7.140 22.106 1.00 0.00 49 TYR A CA 18
ATOM 27914 C C . TYR A 1 42 ? 21.465 -7.864 21.666 1.00 0.00 49 TYR A C 18
ATOM 27915 O O . TYR A 1 42 ? 21.453 -8.610 20.688 1.00 0.00 49 TYR A O 18
ATOM 27933 N N . ASP A 1 43 ? 22.533 -7.618 22.410 1.00 0.00 50 ASP A N 18
ATOM 27934 C CA . ASP A 1 43 ? 23.813 -8.236 22.109 1.00 0.00 50 ASP A CA 18
ATOM 27935 C C . ASP A 1 43 ? 23.739 -9.732 22.424 1.00 0.00 50 ASP A C 18
ATOM 27936 O O . ASP A 1 43 ? 23.682 -10.122 23.589 1.00 0.00 50 ASP A O 18
ATOM 27945 N N . ARG A 1 44 ? 23.741 -10.528 21.365 1.00 0.00 51 ARG A N 18
ATOM 27946 C CA . ARG A 1 44 ? 23.675 -11.972 21.514 1.00 0.00 51 ARG A CA 18
ATOM 27947 C C . ARG A 1 44 ? 25.008 -12.514 22.032 1.00 0.00 51 ARG A C 18
ATOM 27948 O O . ARG A 1 44 ? 25.042 -13.529 22.727 1.00 0.00 51 ARG A O 18
ATOM 27969 N N . GLU A 1 45 ? 26.074 -11.813 21.675 1.00 0.00 52 GLU A N 18
ATOM 27970 C CA . GLU A 1 45 ? 27.407 -12.212 22.096 1.00 0.00 52 GLU A CA 18
ATOM 27971 C C . GLU A 1 45 ? 27.586 -11.966 23.595 1.00 0.00 52 GLU A C 18
ATOM 27972 O O . GLU A 1 45 ? 28.305 -12.703 24.267 1.00 0.00 52 GLU A O 18
ATOM 27984 N N . THR A 1 46 ? 26.919 -10.926 24.076 1.00 0.00 53 THR A N 18
ATOM 27985 C CA . THR A 1 46 ? 26.996 -10.574 25.483 1.00 0.00 53 THR A CA 18
ATOM 27986 C C . THR A 1 46 ? 25.650 -10.820 26.169 1.00 0.00 53 THR A C 18
ATOM 27987 O O . THR A 1 46 ? 25.475 -10.486 27.339 1.00 0.00 53 THR A O 18
ATOM 27998 N N . GLY A 1 47 ? 24.734 -11.403 25.410 1.00 0.00 54 GLY A N 18
ATOM 27999 C CA . GLY A 1 47 ? 23.409 -11.698 25.930 1.00 0.00 54 GLY A CA 18
ATOM 28000 C C . GLY A 1 47 ? 22.905 -10.563 26.823 1.00 0.00 54 GLY A C 18
ATOM 28001 O O . GLY A 1 47 ? 22.109 -10.791 27.732 1.00 0.00 54 GLY A O 18
ATOM 28005 N N . LYS A 1 48 ? 23.391 -9.365 26.534 1.00 0.00 55 LYS A N 18
ATOM 28006 C CA . LYS A 1 48 ? 23.000 -8.194 27.300 1.00 0.00 55 LYS A CA 18
ATOM 28007 C C . LYS A 1 48 ? 22.289 -7.201 26.378 1.00 0.00 55 LYS A C 18
ATOM 28008 O O . LYS A 1 48 ? 22.643 -7.073 25.207 1.00 0.00 55 LYS A O 18
ATOM 28027 N N . PRO A 1 49 ? 21.274 -6.506 26.956 1.00 0.00 56 PRO A N 18
ATOM 28028 C CA . PRO A 1 49 ? 20.510 -5.528 26.200 1.00 0.00 56 PRO A CA 18
ATOM 28029 C C . PRO A 1 49 ? 21.316 -4.244 25.992 1.00 0.00 56 PRO A C 18
ATOM 28030 O O . PRO A 1 49 ? 22.047 -3.815 26.883 1.00 0.00 56 PRO A O 18
ATOM 28041 N N . LYS A 1 50 ? 21.156 -3.668 24.809 1.00 0.00 57 LYS A N 18
ATOM 28042 C CA . LYS A 1 50 ? 21.860 -2.442 24.473 1.00 0.00 57 LYS A CA 18
ATOM 28043 C C . LYS A 1 50 ? 21.319 -1.297 25.331 1.00 0.00 57 LYS A C 18
ATOM 28044 O O . LYS A 1 50 ? 22.080 -0.624 26.026 1.00 0.00 57 LYS A O 18
ATOM 28063 N N . GLY A 1 51 ? 20.010 -1.110 25.255 1.00 0.00 58 GLY A N 18
ATOM 28064 C CA . GLY A 1 51 ? 19.358 -0.057 26.016 1.00 0.00 58 GLY A CA 18
ATOM 28065 C C . GLY A 1 51 ? 18.321 0.675 25.162 1.00 0.00 58 GLY A C 18
ATOM 28066 O O . GLY A 1 51 ? 17.420 1.322 25.693 1.00 0.00 58 GLY A O 18
ATOM 28070 N N . TYR A 1 52 ? 18.484 0.549 23.853 1.00 0.00 59 TYR A N 18
ATOM 28071 C CA . TYR A 1 52 ? 17.573 1.191 22.921 1.00 0.00 59 TYR A CA 18
ATOM 28072 C C . TYR A 1 52 ? 16.986 0.174 21.940 1.00 0.00 59 TYR A C 18
ATOM 28073 O O . TYR A 1 52 ? 17.573 -0.881 21.708 1.00 0.00 59 TYR A O 18
ATOM 28091 N N . GLY A 1 53 ? 15.833 0.528 21.390 1.00 0.00 60 GLY A N 18
ATOM 28092 C CA . GLY A 1 53 ? 15.160 -0.341 20.439 1.00 0.00 60 GLY A CA 18
ATOM 28093 C C . GLY A 1 53 ? 14.208 0.458 19.546 1.00 0.00 60 GLY A C 18
ATOM 28094 O O . GLY A 1 53 ? 14.182 1.686 19.602 1.00 0.00 60 GLY A O 18
ATOM 28098 N N . PHE A 1 54 ? 13.450 -0.273 18.742 1.00 0.00 61 PHE A N 18
ATOM 28099 C CA . PHE A 1 54 ? 12.499 0.351 17.838 1.00 0.00 61 PHE A CA 18
ATOM 28100 C C . PHE A 1 54 ? 11.132 -0.329 17.925 1.00 0.00 61 PHE A C 18
ATOM 28101 O O . PHE A 1 54 ? 11.047 -1.555 17.984 1.00 0.00 61 PHE A O 18
ATOM 28118 N N . CYS A 1 55 ? 10.095 0.496 17.930 1.00 0.00 62 CYS A N 18
ATOM 28119 C CA . CYS A 1 55 ? 8.736 -0.011 18.009 1.00 0.00 62 CYS A CA 18
ATOM 28120 C C . CYS A 1 55 ? 8.017 0.335 16.703 1.00 0.00 62 CYS A C 18
ATOM 28121 O O . CYS A 1 55 ? 7.977 1.497 16.302 1.00 0.00 62 CYS A O 18
ATOM 28129 N N . GLU A 1 56 ? 7.468 -0.695 16.076 1.00 0.00 63 GLU A N 18
ATOM 28130 C CA . GLU A 1 56 ? 6.754 -0.514 14.824 1.00 0.00 63 GLU A CA 18
ATOM 28131 C C . GLU A 1 56 ? 5.246 -0.459 15.076 1.00 0.00 63 GLU A C 18
ATOM 28132 O O . GLU A 1 56 ? 4.675 -1.386 15.650 1.00 0.00 63 GLU A O 18
ATOM 28144 N N . TYR A 1 57 ? 4.643 0.635 14.635 1.00 0.00 64 TYR A N 18
ATOM 28145 C CA . TYR A 1 57 ? 3.213 0.823 14.807 1.00 0.00 64 TYR A CA 18
ATOM 28146 C C . TYR A 1 57 ? 2.448 0.371 13.561 1.00 0.00 64 TYR A C 18
ATOM 28147 O O . TYR A 1 57 ? 3.016 -0.266 12.676 1.00 0.00 64 TYR A O 18
ATOM 28165 N N . GLN A 1 58 ? 1.170 0.720 13.532 1.00 0.00 65 GLN A N 18
ATOM 28166 C CA . GLN A 1 58 ? 0.321 0.359 12.409 1.00 0.00 65 GLN A CA 18
ATOM 28167 C C . GLN A 1 58 ? -0.143 1.615 11.669 1.00 0.00 65 GLN A C 18
ATOM 28168 O O . GLN A 1 58 ? -0.636 1.531 10.545 1.00 0.00 65 GLN A O 18
ATOM 28182 N N . ASP A 1 59 ? 0.031 2.750 12.329 1.00 0.00 66 ASP A N 18
ATOM 28183 C CA . ASP A 1 59 ? -0.364 4.022 11.747 1.00 0.00 66 ASP A CA 18
ATOM 28184 C C . ASP A 1 59 ? 0.748 5.048 11.972 1.00 0.00 66 ASP A C 18
ATOM 28185 O O . ASP A 1 59 ? 1.264 5.176 13.081 1.00 0.00 66 ASP A O 18
ATOM 28194 N N . GLN A 1 60 ? 1.085 5.752 10.902 1.00 0.00 67 GLN A N 18
ATOM 28195 C CA . GLN A 1 60 ? 2.127 6.763 10.968 1.00 0.00 67 GLN A CA 18
ATOM 28196 C C . GLN A 1 60 ? 1.757 7.840 11.990 1.00 0.00 67 GLN A C 18
ATOM 28197 O O . GLN A 1 60 ? 2.600 8.273 12.774 1.00 0.00 67 GLN A O 18
ATOM 28211 N N . GLU A 1 61 ? 0.495 8.242 11.948 1.00 0.00 68 GLU A N 18
ATOM 28212 C CA . GLU A 1 61 ? 0.003 9.260 12.860 1.00 0.00 68 GLU A CA 18
ATOM 28213 C C . GLU A 1 61 ? 0.170 8.800 14.310 1.00 0.00 68 GLU A C 18
ATOM 28214 O O . GLU A 1 61 ? 0.498 9.600 15.185 1.00 0.00 68 GLU A O 18
ATOM 28226 N N . THR A 1 62 ? -0.062 7.512 14.519 1.00 0.00 69 THR A N 18
ATOM 28227 C CA . THR A 1 62 ? 0.059 6.936 15.847 1.00 0.00 69 THR A CA 18
ATOM 28228 C C . THR A 1 62 ? 1.521 6.937 16.298 1.00 0.00 69 THR A C 18
ATOM 28229 O O . THR A 1 62 ? 1.815 7.201 17.463 1.00 0.00 69 THR A O 18
ATOM 28240 N N . ALA A 1 63 ? 2.399 6.640 15.351 1.00 0.00 70 ALA A N 18
ATOM 28241 C CA . ALA A 1 63 ? 3.823 6.604 15.636 1.00 0.00 70 ALA A CA 18
ATOM 28242 C C . ALA A 1 63 ? 4.317 8.022 15.930 1.00 0.00 70 ALA A C 18
ATOM 28243 O O . ALA A 1 63 ? 5.143 8.224 16.818 1.00 0.00 70 ALA A O 18
ATOM 28250 N N . LEU A 1 64 ? 3.789 8.968 15.167 1.00 0.00 71 LEU A N 18
ATOM 28251 C CA . LEU A 1 64 ? 4.165 10.361 15.334 1.00 0.00 71 LEU A CA 18
ATOM 28252 C C . LEU A 1 64 ? 3.595 10.884 16.654 1.00 0.00 71 LEU A C 18
ATOM 28253 O O . LEU A 1 64 ? 4.298 11.538 17.422 1.00 0.00 71 LEU A O 18
ATOM 28269 N N . SER A 1 65 ? 2.326 10.575 16.877 1.00 0.00 72 SER A N 18
ATOM 28270 C CA . SER A 1 65 ? 1.653 11.006 18.091 1.00 0.00 72 SER A CA 18
ATOM 28271 C C . SER A 1 65 ? 2.311 10.359 19.312 1.00 0.00 72 SER A C 18
ATOM 28272 O O . SER A 1 65 ? 2.447 10.992 20.357 1.00 0.00 72 SER A O 18
ATOM 28280 N N . ALA A 1 66 ? 2.702 9.105 19.138 1.00 0.00 73 ALA A N 18
ATOM 28281 C CA . ALA A 1 66 ? 3.343 8.365 20.212 1.00 0.00 73 ALA A CA 18
ATOM 28282 C C . ALA A 1 66 ? 4.708 8.987 20.511 1.00 0.00 73 ALA A C 18
ATOM 28283 O O . ALA A 1 66 ? 5.114 9.075 21.669 1.00 0.00 73 ALA A O 18
ATOM 28290 N N . MET A 1 67 ? 5.379 9.404 19.447 1.00 0.00 74 MET A N 18
ATOM 28291 C CA . MET A 1 67 ? 6.690 10.015 19.580 1.00 0.00 74 MET A CA 18
ATOM 28292 C C . MET A 1 67 ? 6.610 11.313 20.387 1.00 0.00 74 MET A C 18
ATOM 28293 O O . MET A 1 67 ? 7.400 11.528 21.305 1.00 0.00 74 MET A O 18
ATOM 28307 N N . ARG A 1 68 ? 5.648 12.145 20.015 1.00 0.00 75 ARG A N 18
ATOM 28308 C CA . ARG A 1 68 ? 5.454 13.416 20.692 1.00 0.00 75 ARG A CA 18
ATOM 28309 C C . ARG A 1 68 ? 4.745 13.201 22.031 1.00 0.00 75 ARG A C 18
ATOM 28310 O O . ARG A 1 68 ? 4.906 13.994 22.957 1.00 0.00 75 ARG A O 18
ATOM 28331 N N . ASN A 1 69 ? 3.975 12.125 22.090 1.00 0.00 76 ASN A N 18
ATOM 28332 C CA . ASN A 1 69 ? 3.241 11.796 23.300 1.00 0.00 76 ASN A CA 18
ATOM 28333 C C . ASN A 1 69 ? 4.228 11.383 24.394 1.00 0.00 76 ASN A C 18
ATOM 28334 O O . ASN A 1 69 ? 4.016 11.679 25.569 1.00 0.00 76 ASN A O 18
ATOM 28345 N N . LEU A 1 70 ? 5.284 10.707 23.969 1.00 0.00 77 LEU A N 18
ATOM 28346 C CA . LEU A 1 70 ? 6.304 10.251 24.898 1.00 0.00 77 LEU A CA 18
ATOM 28347 C C . LEU A 1 70 ? 7.539 11.146 24.772 1.00 0.00 77 LEU A C 18
ATOM 28348 O O . LEU A 1 70 ? 7.819 11.951 25.659 1.00 0.00 77 LEU A O 18
ATOM 28364 N N . ASN A 1 71 ? 8.245 10.974 23.664 1.00 0.00 78 ASN A N 18
ATOM 28365 C CA . ASN A 1 71 ? 9.443 11.756 23.411 1.00 0.00 78 ASN A CA 18
ATOM 28366 C C . ASN A 1 71 ? 10.191 11.975 24.728 1.00 0.00 78 ASN A C 18
ATOM 28367 O O . ASN A 1 71 ? 10.819 13.014 24.924 1.00 0.00 78 ASN A O 18
ATOM 28378 N N . GLY A 1 72 ? 10.100 10.978 25.596 1.00 0.00 79 GLY A N 18
ATOM 28379 C CA . GLY A 1 72 ? 10.760 11.049 26.888 1.00 0.00 79 GLY A CA 18
ATOM 28380 C C . GLY A 1 72 ? 9.740 11.021 28.028 1.00 0.00 79 GLY A C 18
ATOM 28381 O O . GLY A 1 72 ? 9.739 11.902 28.887 1.00 0.00 79 GLY A O 18
ATOM 28385 N N . ARG A 1 73 ? 8.895 10.001 27.999 1.00 0.00 80 ARG A N 18
ATOM 28386 C CA . ARG A 1 73 ? 7.872 9.847 29.019 1.00 0.00 80 ARG A CA 18
ATOM 28387 C C . ARG A 1 73 ? 8.463 9.193 30.270 1.00 0.00 80 ARG A C 18
ATOM 28388 O O . ARG A 1 73 ? 8.990 8.084 30.204 1.00 0.00 80 ARG A O 18
ATOM 28409 N N . GLU A 1 74 ? 8.355 9.908 31.380 1.00 0.00 81 GLU A N 18
ATOM 28410 C CA . GLU A 1 74 ? 8.872 9.411 32.643 1.00 0.00 81 GLU A CA 18
ATOM 28411 C C . GLU A 1 74 ? 8.281 8.035 32.954 1.00 0.00 81 GLU A C 18
ATOM 28412 O O . GLU A 1 74 ? 7.088 7.809 32.759 1.00 0.00 81 GLU A O 18
ATOM 28424 N N . PHE A 1 75 ? 9.143 7.150 33.433 1.00 0.00 82 PHE A N 18
ATOM 28425 C CA . PHE A 1 75 ? 8.721 5.802 33.773 1.00 0.00 82 PHE A CA 18
ATOM 28426 C C . PHE A 1 75 ? 9.918 4.936 34.171 1.00 0.00 82 PHE A C 18
ATOM 28427 O O . PHE A 1 75 ? 9.839 4.160 35.122 1.00 0.00 82 PHE A O 18
ATOM 28444 N N . SER A 1 76 ? 11.000 5.099 33.424 1.00 0.00 83 SER A N 18
ATOM 28445 C CA . SER A 1 76 ? 12.212 4.342 33.687 1.00 0.00 83 SER A CA 18
ATOM 28446 C C . SER A 1 76 ? 13.091 5.093 34.689 1.00 0.00 83 SER A C 18
ATOM 28447 O O . SER A 1 76 ? 14.289 4.831 34.789 1.00 0.00 83 SER A O 18
ATOM 28455 N N . GLY A 1 77 ? 12.462 6.014 35.405 1.00 0.00 84 GLY A N 18
ATOM 28456 C CA . GLY A 1 77 ? 13.172 6.805 36.396 1.00 0.00 84 GLY A CA 18
ATOM 28457 C C . GLY A 1 77 ? 13.843 8.019 35.749 1.00 0.00 84 GLY A C 18
ATOM 28458 O O . GLY A 1 77 ? 14.581 8.749 36.409 1.00 0.00 84 GLY A O 18
ATOM 28462 N N . ARG A 1 78 ? 13.563 8.197 34.467 1.00 0.00 85 ARG A N 18
ATOM 28463 C CA . ARG A 1 78 ? 14.130 9.309 33.724 1.00 0.00 85 ARG A CA 18
ATOM 28464 C C . ARG A 1 78 ? 13.136 9.807 32.673 1.00 0.00 85 ARG A C 18
ATOM 28465 O O . ARG A 1 78 ? 12.529 10.864 32.839 1.00 0.00 85 ARG A O 18
ATOM 28486 N N . ALA A 1 79 ? 13.001 9.023 31.614 1.00 0.00 86 ALA A N 18
ATOM 28487 C CA . ALA A 1 79 ? 12.091 9.371 30.536 1.00 0.00 86 ALA A CA 18
ATOM 28488 C C . ALA A 1 79 ? 12.364 8.467 29.332 1.00 0.00 86 ALA A C 18
ATOM 28489 O O . ALA A 1 79 ? 13.517 8.257 28.957 1.00 0.00 86 ALA A O 18
ATOM 28496 N N . LEU A 1 80 ? 11.284 7.956 28.759 1.00 0.00 87 LEU A N 18
ATOM 28497 C CA . LEU A 1 80 ? 11.392 7.080 27.605 1.00 0.00 87 LEU A CA 18
ATOM 28498 C C . LEU A 1 80 ? 11.544 7.926 26.340 1.00 0.00 87 LEU A C 18
ATOM 28499 O O . LEU A 1 80 ? 10.551 8.345 25.746 1.00 0.00 87 LEU A O 18
ATOM 28515 N N . ARG A 1 81 ? 12.794 8.152 25.964 1.00 0.00 88 ARG A N 18
ATOM 28516 C CA . ARG A 1 81 ? 13.088 8.941 24.779 1.00 0.00 88 ARG A CA 18
ATOM 28517 C C . ARG A 1 81 ? 12.483 8.282 23.539 1.00 0.00 88 ARG A C 18
ATOM 28518 O O . ARG A 1 81 ? 12.700 7.097 23.292 1.00 0.00 88 ARG A O 18
ATOM 28539 N N . VAL A 1 82 ? 11.734 9.079 22.790 1.00 0.00 89 VAL A N 18
ATOM 28540 C CA . VAL A 1 82 ? 11.096 8.587 21.580 1.00 0.00 89 VAL A CA 18
ATOM 28541 C C . VAL A 1 82 ? 11.490 9.480 20.402 1.00 0.00 89 VAL A C 18
ATOM 28542 O O . VAL A 1 82 ? 11.295 10.694 20.446 1.00 0.00 89 VAL A O 18
ATOM 28555 N N . ASP A 1 83 ? 12.037 8.845 19.376 1.00 0.00 90 ASP A N 18
ATOM 28556 C CA . ASP A 1 83 ? 12.459 9.566 18.188 1.00 0.00 90 ASP A CA 18
ATOM 28557 C C . ASP A 1 83 ? 12.098 8.750 16.945 1.00 0.00 90 ASP A C 18
ATOM 28558 O O . ASP A 1 83 ? 11.981 7.527 17.014 1.00 0.00 90 ASP A O 18
ATOM 28567 N N . ASN A 1 84 ? 11.932 9.459 15.839 1.00 0.00 91 ASN A N 18
ATOM 28568 C CA . ASN A 1 84 ? 11.586 8.816 14.582 1.00 0.00 91 ASN A CA 18
ATOM 28569 C C . ASN A 1 84 ? 12.706 7.853 14.183 1.00 0.00 91 ASN A C 18
ATOM 28570 O O . ASN A 1 84 ? 13.862 8.254 14.066 1.00 0.00 91 ASN A O 18
ATOM 28581 N N . ALA A 1 85 ? 12.322 6.600 13.984 1.00 0.00 92 ALA A N 18
ATOM 28582 C CA . ALA A 1 85 ? 13.279 5.576 13.600 1.00 0.00 92 ALA A CA 18
ATOM 28583 C C . ALA A 1 85 ? 13.889 5.937 12.244 1.00 0.00 92 ALA A C 18
ATOM 28584 O O . ALA A 1 85 ? 14.897 5.360 11.839 1.00 0.00 92 ALA A O 18
ATOM 28591 N N . ALA A 1 86 ? 13.252 6.891 11.580 1.00 0.00 93 ALA A N 18
ATOM 28592 C CA . ALA A 1 86 ? 13.719 7.336 10.278 1.00 0.00 93 ALA A CA 18
ATOM 28593 C C . ALA A 1 86 ? 14.680 8.512 10.460 1.00 0.00 93 ALA A C 18
ATOM 28594 O O . ALA A 1 86 ? 14.852 9.324 9.552 1.00 0.00 93 ALA A O 18
ATOM 28601 N N . SER A 1 87 ? 15.281 8.567 11.639 1.00 0.00 94 SER A N 18
ATOM 28602 C CA . SER A 1 87 ? 16.220 9.630 11.952 1.00 0.00 94 SER A CA 18
ATOM 28603 C C . SER A 1 87 ? 17.583 9.325 11.329 1.00 0.00 94 SER A C 18
ATOM 28604 O O . SER A 1 87 ? 17.946 8.162 11.158 1.00 0.00 94 SER A O 18
ATOM 28612 N N . GLU A 1 88 ? 18.302 10.390 11.005 1.00 0.00 95 GLU A N 18
ATOM 28613 C CA . GLU A 1 88 ? 19.618 10.251 10.404 1.00 0.00 95 GLU A CA 18
ATOM 28614 C C . GLU A 1 88 ? 20.574 9.556 11.375 1.00 0.00 95 GLU A C 18
ATOM 28615 O O . GLU A 1 88 ? 21.419 8.764 10.960 1.00 0.00 95 GLU A O 18
ATOM 28627 N N . LYS A 1 89 ? 20.410 9.878 12.650 1.00 0.00 96 LYS A N 18
ATOM 28628 C CA . LYS A 1 89 ? 21.248 9.295 13.683 1.00 0.00 96 LYS A CA 18
ATOM 28629 C C . LYS A 1 89 ? 20.716 7.907 14.043 1.00 0.00 96 LYS A C 18
ATOM 28630 O O . LYS A 1 89 ? 21.488 7.006 14.366 1.00 0.00 96 LYS A O 18
ATOM 28649 N N . ASN A 1 90 ? 19.399 7.777 13.975 1.00 0.00 97 ASN A N 18
ATOM 28650 C CA . ASN A 1 90 ? 18.753 6.514 14.290 1.00 0.00 97 ASN A CA 18
ATOM 28651 C C . ASN A 1 90 ? 19.026 5.513 13.165 1.00 0.00 97 ASN A C 18
ATOM 28652 O O . ASN A 1 90 ? 18.902 4.305 13.360 1.00 0.00 97 ASN A O 18
ATOM 28663 N N . LYS A 1 91 ? 19.391 6.053 12.011 1.00 0.00 98 LYS A N 18
ATOM 28664 C CA . LYS A 1 91 ? 19.682 5.223 10.855 1.00 0.00 98 LYS A CA 18
ATOM 28665 C C . LYS A 1 91 ? 20.906 4.355 11.151 1.00 0.00 98 LYS A C 18
ATOM 28666 O O . LYS A 1 91 ? 20.969 3.200 10.732 1.00 0.00 98 LYS A O 18
ATOM 28685 N N . GLU A 1 92 ? 21.850 4.944 11.871 1.00 0.00 99 GLU A N 18
ATOM 28686 C CA . GLU A 1 92 ? 23.069 4.239 12.228 1.00 0.00 99 GLU A CA 18
ATOM 28687 C C . GLU A 1 92 ? 22.748 3.048 13.134 1.00 0.00 99 GLU A C 18
ATOM 28688 O O . GLU A 1 92 ? 23.364 1.990 13.016 1.00 0.00 99 GLU A O 18
ATOM 28700 N N . GLU A 1 93 ? 21.783 3.261 14.017 1.00 0.00 100 GLU A N 18
ATOM 28701 C CA . GLU A 1 93 ? 21.373 2.219 14.942 1.00 0.00 100 GLU A CA 18
ATOM 28702 C C . GLU A 1 93 ? 20.609 1.120 14.200 1.00 0.00 100 GLU A C 18
ATOM 28703 O O . GLU A 1 93 ? 20.826 -0.066 14.444 1.00 0.00 100 GLU A O 18
ATOM 28715 N N . LEU A 1 94 ? 19.731 1.554 13.307 1.00 0.00 101 LEU A N 18
ATOM 28716 C CA . LEU A 1 94 ? 18.934 0.622 12.527 1.00 0.00 101 LEU A CA 18
ATOM 28717 C C . LEU A 1 94 ? 19.860 -0.228 11.655 1.00 0.00 101 LEU A C 18
ATOM 28718 O O . LEU A 1 94 ? 19.573 -1.395 11.392 1.00 0.00 101 LEU A O 18
ATOM 28734 N N . LYS A 1 95 ? 20.953 0.389 11.231 1.00 0.00 102 LYS A N 18
ATOM 28735 C CA . LYS A 1 95 ? 21.923 -0.297 10.394 1.00 0.00 102 LYS A CA 18
ATOM 28736 C C . LYS A 1 95 ? 22.298 -1.630 11.043 1.00 0.00 102 LYS A C 18
ATOM 28737 O O . LYS A 1 95 ? 22.641 -2.587 10.351 1.00 0.00 102 LYS A O 18
ATOM 28756 N N . SER A 1 96 ? 22.219 -1.651 12.366 1.00 0.00 103 SER A N 18
ATOM 28757 C CA . SER A 1 96 ? 22.546 -2.851 13.116 1.00 0.00 103 SER A CA 18
ATOM 28758 C C . SER A 1 96 ? 21.321 -3.764 13.203 1.00 0.00 103 SER A C 18
ATOM 28759 O O . SER A 1 96 ? 21.451 -4.987 13.181 1.00 0.00 103 SER A O 18
ATOM 28767 N N . LEU A 1 97 ? 20.160 -3.135 13.300 1.00 0.00 104 LEU A N 18
ATOM 28768 C CA . LEU A 1 97 ? 18.912 -3.875 13.390 1.00 0.00 104 LEU A CA 18
ATOM 28769 C C . LEU A 1 97 ? 18.433 -4.230 11.981 1.00 0.00 104 LEU A C 18
ATOM 28770 O O . LEU A 1 97 ? 17.326 -4.738 11.808 1.00 0.00 104 LEU A O 18
ATOM 28786 N N . GLY A 1 98 ? 19.289 -3.949 11.010 1.00 0.00 105 GLY A N 18
ATOM 28787 C CA . GLY A 1 98 ? 18.966 -4.232 9.622 1.00 0.00 105 GLY A CA 18
ATOM 28788 C C . GLY A 1 98 ? 18.917 -5.740 9.367 1.00 0.00 105 GLY A C 18
ATOM 28789 O O . GLY A 1 98 ? 17.842 -6.339 9.370 1.00 0.00 105 GLY A O 18
ATOM 28793 N N . THR A 1 99 ? 20.093 -6.311 9.154 1.00 0.00 106 THR A N 18
ATOM 28794 C CA . THR A 1 99 ? 20.198 -7.737 8.898 1.00 0.00 106 THR A CA 18
ATOM 28795 C C . THR A 1 99 ? 21.436 -8.313 9.588 1.00 0.00 106 THR A C 18
ATOM 28796 O O . THR A 1 99 ? 22.496 -7.689 9.593 1.00 0.00 106 THR A O 18
ATOM 28807 N N . GLY A 1 100 ? 21.261 -9.498 10.154 1.00 0.00 107 GLY A N 18
ATOM 28808 C CA . GLY A 1 100 ? 22.351 -10.166 10.845 1.00 0.00 107 GLY A CA 18
ATOM 28809 C C . GLY A 1 100 ? 23.645 -10.086 10.033 1.00 0.00 107 GLY A C 18
ATOM 28810 O O . GLY A 1 100 ? 23.618 -10.157 8.806 1.00 0.00 107 GLY A O 18
ATOM 28814 N N . ALA A 1 101 ? 24.749 -9.940 10.752 1.00 0.00 108 ALA A N 18
ATOM 28815 C CA . ALA A 1 101 ? 26.051 -9.849 10.114 1.00 0.00 108 ALA A CA 18
ATOM 28816 C C . ALA A 1 101 ? 27.143 -9.895 11.185 1.00 0.00 108 ALA A C 18
ATOM 28817 O O . ALA A 1 101 ? 27.691 -8.860 11.562 1.00 0.00 108 ALA A O 18
ATOM 28824 N N . PRO A 1 102 ? 27.434 -11.136 11.657 1.00 0.00 109 PRO A N 18
ATOM 28825 C CA . PRO A 1 102 ? 28.450 -11.330 12.677 1.00 0.00 109 PRO A CA 18
ATOM 28826 C C . PRO A 1 102 ? 29.854 -11.188 12.086 1.00 0.00 109 PRO A C 18
ATOM 28827 O O . PRO A 1 102 ? 30.085 -11.548 10.933 1.00 0.00 109 PRO A O 18
ATOM 28838 N N . VAL A 1 103 ? 30.756 -10.664 12.903 1.00 0.00 110 VAL A N 18
ATOM 28839 C CA . VAL A 1 103 ? 32.131 -10.470 12.475 1.00 0.00 110 VAL A CA 18
ATOM 28840 C C . VAL A 1 103 ? 33.073 -11.109 13.497 1.00 0.00 110 VAL A C 18
ATOM 28841 O O . VAL A 1 103 ? 32.743 -11.203 14.678 1.00 0.00 110 VAL A O 18
ATOM 28854 N N . ILE A 1 104 ? 34.228 -11.534 13.005 1.00 0.00 111 ILE A N 18
ATOM 28855 C CA . ILE A 1 104 ? 35.220 -12.162 13.861 1.00 0.00 111 ILE A CA 18
ATOM 28856 C C . ILE A 1 104 ? 35.285 -11.414 15.194 1.00 0.00 111 ILE A C 18
ATOM 28857 O O . ILE A 1 104 ? 35.246 -10.184 15.222 1.00 0.00 111 ILE A O 18
ATOM 28873 N N . ASP A 1 1 ? 1.325 0.000 0.000 1.00 0.00 8 ASP A N 19
ATOM 28874 C CA . ASP A 1 1 ? 2.073 0.000 -1.245 1.00 0.00 8 ASP A CA 19
ATOM 28875 C C . ASP A 1 1 ? 1.170 0.492 -2.378 1.00 0.00 8 ASP A C 19
ATOM 28876 O O . ASP A 1 1 ? 0.576 -0.310 -3.096 1.00 0.00 8 ASP A O 19
ATOM 28885 N N . PRO A 1 2 ? 1.094 1.844 -2.506 1.00 0.00 9 PRO A N 19
ATOM 28886 C CA . PRO A 1 2 ? 0.273 2.453 -3.539 1.00 0.00 9 PRO A CA 19
ATOM 28887 C C . PRO A 1 2 ? 0.936 2.326 -4.912 1.00 0.00 9 PRO A C 19
ATOM 28888 O O . PRO A 1 2 ? 2.092 1.917 -5.011 1.00 0.00 9 PRO A O 19
ATOM 28899 N N . ALA A 1 3 ? 0.176 2.685 -5.936 1.00 0.00 10 ALA A N 19
ATOM 28900 C CA . ALA A 1 3 ? 0.676 2.616 -7.299 1.00 0.00 10 ALA A CA 19
ATOM 28901 C C . ALA A 1 3 ? -0.504 2.637 -8.272 1.00 0.00 10 ALA A C 19
ATOM 28902 O O . ALA A 1 3 ? -0.367 3.080 -9.411 1.00 0.00 10 ALA A O 19
ATOM 28909 N N . VAL A 1 4 ? -1.638 2.153 -7.787 1.00 0.00 11 VAL A N 19
ATOM 28910 C CA . VAL A 1 4 ? -2.842 2.110 -8.600 1.00 0.00 11 VAL A CA 19
ATOM 28911 C C . VAL A 1 4 ? -3.539 3.471 -8.542 1.00 0.00 11 VAL A C 19
ATOM 28912 O O . VAL A 1 4 ? -4.160 3.896 -9.516 1.00 0.00 11 VAL A O 19
ATOM 28925 N N . ASP A 1 5 ? -3.414 4.116 -7.392 1.00 0.00 12 ASP A N 19
ATOM 28926 C CA . ASP A 1 5 ? -4.025 5.420 -7.195 1.00 0.00 12 ASP A CA 19
ATOM 28927 C C . ASP A 1 5 ? -3.460 6.403 -8.222 1.00 0.00 12 ASP A C 19
ATOM 28928 O O . ASP A 1 5 ? -4.172 7.285 -8.699 1.00 0.00 12 ASP A O 19
ATOM 28937 N N . ARG A 1 6 ? -2.185 6.218 -8.532 1.00 0.00 13 ARG A N 19
ATOM 28938 C CA . ARG A 1 6 ? -1.517 7.078 -9.494 1.00 0.00 13 ARG A CA 19
ATOM 28939 C C . ARG A 1 6 ? -2.227 7.014 -10.847 1.00 0.00 13 ARG A C 19
ATOM 28940 O O . ARG A 1 6 ? -2.344 8.023 -11.540 1.00 0.00 13 ARG A O 19
ATOM 28961 N N . SER A 1 7 ? -2.683 5.816 -11.183 1.00 0.00 14 SER A N 19
ATOM 28962 C CA . SER A 1 7 ? -3.379 5.606 -12.442 1.00 0.00 14 SER A CA 19
ATOM 28963 C C . SER A 1 7 ? -4.649 6.458 -12.485 1.00 0.00 14 SER A C 19
ATOM 28964 O O . SER A 1 7 ? -4.973 7.043 -13.518 1.00 0.00 14 SER A O 19
ATOM 28972 N N . LEU A 1 8 ? -5.335 6.500 -11.352 1.00 0.00 15 LEU A N 19
ATOM 28973 C CA . LEU A 1 8 ? -6.562 7.270 -11.248 1.00 0.00 15 LEU A CA 19
ATOM 28974 C C . LEU A 1 8 ? -6.228 8.762 -11.286 1.00 0.00 15 LEU A C 19
ATOM 28975 O O . LEU A 1 8 ? -7.115 9.597 -11.458 1.00 0.00 15 LEU A O 19
ATOM 28991 N N . ARG A 1 9 ? -4.946 9.053 -11.122 1.00 0.00 16 ARG A N 19
ATOM 28992 C CA . ARG A 1 9 ? -4.483 10.430 -11.135 1.00 0.00 16 ARG A CA 19
ATOM 28993 C C . ARG A 1 9 ? -3.803 10.749 -12.468 1.00 0.00 16 ARG A C 19
ATOM 28994 O O . ARG A 1 9 ? -2.626 11.107 -12.498 1.00 0.00 16 ARG A O 19
ATOM 29015 N N . SER A 1 10 ? -4.572 10.607 -13.537 1.00 0.00 17 SER A N 19
ATOM 29016 C CA . SER A 1 10 ? -4.059 10.876 -14.870 1.00 0.00 17 SER A CA 19
ATOM 29017 C C . SER A 1 10 ? -5.177 10.723 -15.902 1.00 0.00 17 SER A C 19
ATOM 29018 O O . SER A 1 10 ? -5.979 9.793 -15.821 1.00 0.00 17 SER A O 19
ATOM 29026 N N . VAL A 1 11 ? -5.195 11.648 -16.850 1.00 0.00 18 VAL A N 19
ATOM 29027 C CA . VAL A 1 11 ? -6.201 11.627 -17.898 1.00 0.00 18 VAL A CA 19
ATOM 29028 C C . VAL A 1 11 ? -5.511 11.618 -19.263 1.00 0.00 18 VAL A C 19
ATOM 29029 O O . VAL A 1 11 ? -4.687 12.485 -19.552 1.00 0.00 18 VAL A O 19
ATOM 29042 N N . PHE A 1 12 ? -5.872 10.629 -20.067 1.00 0.00 19 PHE A N 19
ATOM 29043 C CA . PHE A 1 12 ? -5.297 10.495 -21.394 1.00 0.00 19 PHE A CA 19
ATOM 29044 C C . PHE A 1 12 ? -5.911 11.509 -22.362 1.00 0.00 19 PHE A C 19
ATOM 29045 O O . PHE A 1 12 ? -7.133 11.616 -22.462 1.00 0.00 19 PHE A O 19
ATOM 29062 N N . VAL A 1 13 ? -5.036 12.227 -23.050 1.00 0.00 20 VAL A N 19
ATOM 29063 C CA . VAL A 1 13 ? -5.477 13.229 -24.006 1.00 0.00 20 VAL A CA 19
ATOM 29064 C C . VAL A 1 13 ? -4.993 12.841 -25.405 1.00 0.00 20 VAL A C 19
ATOM 29065 O O . VAL A 1 13 ? -3.828 12.487 -25.586 1.00 0.00 20 VAL A O 19
ATOM 29078 N N . GLY A 1 14 ? -5.910 12.920 -26.357 1.00 0.00 21 GLY A N 19
ATOM 29079 C CA . GLY A 1 14 ? -5.591 12.581 -27.734 1.00 0.00 21 GLY A CA 19
ATOM 29080 C C . GLY A 1 14 ? -6.124 13.643 -28.698 1.00 0.00 21 GLY A C 19
ATOM 29081 O O . GLY A 1 14 ? -6.608 14.689 -28.268 1.00 0.00 21 GLY A O 19
ATOM 29085 N N . ASN A 1 15 ? -6.018 13.337 -29.982 1.00 0.00 22 ASN A N 19
ATOM 29086 C CA . ASN A 1 15 ? -6.484 14.252 -31.010 1.00 0.00 22 ASN A CA 19
ATOM 29087 C C . ASN A 1 15 ? -5.888 15.638 -30.761 1.00 0.00 22 ASN A C 19
ATOM 29088 O O . ASN A 1 15 ? -6.546 16.652 -30.991 1.00 0.00 22 ASN A O 19
ATOM 29099 N N . ILE A 1 16 ? -4.647 15.639 -30.295 1.00 0.00 23 ILE A N 19
ATOM 29100 C CA . ILE A 1 16 ? -3.955 16.885 -30.013 1.00 0.00 23 ILE A CA 19
ATOM 29101 C C . ILE A 1 16 ? -3.098 17.272 -31.219 1.00 0.00 23 ILE A C 19
ATOM 29102 O O . ILE A 1 16 ? -2.142 16.575 -31.555 1.00 0.00 23 ILE A O 19
ATOM 29118 N N . PRO A 1 17 ? -3.481 18.412 -31.854 1.00 0.00 24 PRO A N 19
ATOM 29119 C CA . PRO A 1 17 ? -2.758 18.900 -33.017 1.00 0.00 24 PRO A CA 19
ATOM 29120 C C . PRO A 1 17 ? -1.427 19.534 -32.608 1.00 0.00 24 PRO A C 19
ATOM 29121 O O . PRO A 1 17 ? -1.196 19.796 -31.429 1.00 0.00 24 PRO A O 19
ATOM 29132 N N . TYR A 1 18 ? -0.586 19.762 -33.606 1.00 0.00 25 TYR A N 19
ATOM 29133 C CA . TYR A 1 18 ? 0.716 20.360 -33.366 1.00 0.00 25 TYR A CA 19
ATOM 29134 C C . TYR A 1 18 ? 0.575 21.806 -32.885 1.00 0.00 25 TYR A C 19
ATOM 29135 O O . TYR A 1 18 ? 1.555 22.428 -32.480 1.00 0.00 25 TYR A O 19
ATOM 29153 N N . GLU A 1 19 ? -0.654 22.299 -32.946 1.00 0.00 26 GLU A N 19
ATOM 29154 C CA . GLU A 1 19 ? -0.936 23.660 -32.523 1.00 0.00 26 GLU A CA 19
ATOM 29155 C C . GLU A 1 19 ? -1.334 23.684 -31.045 1.00 0.00 26 GLU A C 19
ATOM 29156 O O . GLU A 1 19 ? -1.405 24.750 -30.435 1.00 0.00 26 GLU A O 19
ATOM 29168 N N . ALA A 1 20 ? -1.583 22.497 -30.513 1.00 0.00 27 ALA A N 19
ATOM 29169 C CA . ALA A 1 20 ? -1.971 22.368 -29.119 1.00 0.00 27 ALA A CA 19
ATOM 29170 C C . ALA A 1 20 ? -0.895 21.585 -28.364 1.00 0.00 27 ALA A C 19
ATOM 29171 O O . ALA A 1 20 ? -0.899 20.355 -28.369 1.00 0.00 27 ALA A O 19
ATOM 29178 N N . THR A 1 21 ? 0.000 22.330 -27.732 1.00 0.00 28 THR A N 19
ATOM 29179 C CA . THR A 1 21 ? 1.079 21.721 -26.974 1.00 0.00 28 THR A CA 19
ATOM 29180 C C . THR A 1 21 ? 0.651 21.496 -25.522 1.00 0.00 28 THR A C 19
ATOM 29181 O O . THR A 1 21 ? -0.429 21.923 -25.117 1.00 0.00 28 THR A O 19
ATOM 29192 N N . GLU A 1 22 ? 1.520 20.827 -24.780 1.00 0.00 29 GLU A N 19
ATOM 29193 C CA . GLU A 1 22 ? 1.245 20.540 -23.382 1.00 0.00 29 GLU A CA 19
ATOM 29194 C C . GLU A 1 22 ? 1.016 21.840 -22.608 1.00 0.00 29 GLU A C 19
ATOM 29195 O O . GLU A 1 22 ? 0.258 21.865 -21.640 1.00 0.00 29 GLU A O 19
ATOM 29207 N N . GLU A 1 23 ? 1.686 22.888 -23.065 1.00 0.00 30 GLU A N 19
ATOM 29208 C CA . GLU A 1 23 ? 1.565 24.189 -22.428 1.00 0.00 30 GLU A CA 19
ATOM 29209 C C . GLU A 1 23 ? 0.135 24.716 -22.565 1.00 0.00 30 GLU A C 19
ATOM 29210 O O . GLU A 1 23 ? -0.364 25.405 -21.677 1.00 0.00 30 GLU A O 19
ATOM 29222 N N . GLN A 1 24 ? -0.483 24.373 -23.686 1.00 0.00 31 GLN A N 19
ATOM 29223 C CA . GLN A 1 24 ? -1.845 24.803 -23.951 1.00 0.00 31 GLN A CA 19
ATOM 29224 C C . GLN A 1 24 ? -2.842 23.829 -23.318 1.00 0.00 31 GLN A C 19
ATOM 29225 O O . GLN A 1 24 ? -3.825 24.250 -22.710 1.00 0.00 31 GLN A O 19
ATOM 29239 N N . LEU A 1 25 ? -2.553 22.547 -23.483 1.00 0.00 32 LEU A N 19
ATOM 29240 C CA . LEU A 1 25 ? -3.412 21.510 -22.935 1.00 0.00 32 LEU A CA 19
ATOM 29241 C C . LEU A 1 25 ? -3.477 21.659 -21.414 1.00 0.00 32 LEU A C 19
ATOM 29242 O O . LEU A 1 25 ? -4.561 21.654 -20.832 1.00 0.00 32 LEU A O 19
ATOM 29258 N N . LYS A 1 26 ? -2.303 21.787 -20.813 1.00 0.00 33 LYS A N 19
ATOM 29259 C CA . LYS A 1 26 ? -2.213 21.936 -19.370 1.00 0.00 33 LYS A CA 19
ATOM 29260 C C . LYS A 1 26 ? -3.048 23.141 -18.934 1.00 0.00 33 LYS A C 19
ATOM 29261 O O . LYS A 1 26 ? -3.697 23.106 -17.889 1.00 0.00 33 LYS A O 19
ATOM 29280 N N . ASP A 1 27 ? -3.005 24.180 -19.755 1.00 0.00 34 ASP A N 19
ATOM 29281 C CA . ASP A 1 27 ? -3.750 25.393 -19.467 1.00 0.00 34 ASP A CA 19
ATOM 29282 C C . ASP A 1 27 ? -5.249 25.093 -19.525 1.00 0.00 34 ASP A C 19
ATOM 29283 O O . ASP A 1 27 ? -6.022 25.616 -18.724 1.00 0.00 34 ASP A O 19
ATOM 29292 N N . ILE A 1 28 ? -5.615 24.250 -20.480 1.00 0.00 35 ILE A N 19
ATOM 29293 C CA . ILE A 1 28 ? -7.007 23.873 -20.652 1.00 0.00 35 ILE A CA 19
ATOM 29294 C C . ILE A 1 28 ? -7.454 23.028 -19.458 1.00 0.00 35 ILE A C 19
ATOM 29295 O O . ILE A 1 28 ? -8.516 23.269 -18.885 1.00 0.00 35 ILE A O 19
ATOM 29311 N N . PHE A 1 29 ? -6.621 22.056 -19.117 1.00 0.00 36 PHE A N 19
ATOM 29312 C CA . PHE A 1 29 ? -6.917 21.174 -18.001 1.00 0.00 36 PHE A CA 19
ATOM 29313 C C . PHE A 1 29 ? -6.859 21.931 -16.673 1.00 0.00 36 PHE A C 19
ATOM 29314 O O . PHE A 1 29 ? -7.550 21.575 -15.720 1.00 0.00 36 PHE A O 19
ATOM 29331 N N . SER A 1 30 ? -6.026 22.962 -16.652 1.00 0.00 37 SER A N 19
ATOM 29332 C CA . SER A 1 30 ? -5.868 23.772 -15.457 1.00 0.00 37 SER A CA 19
ATOM 29333 C C . SER A 1 30 ? -7.192 24.454 -15.108 1.00 0.00 37 SER A C 19
ATOM 29334 O O . SER A 1 30 ? -7.491 24.674 -13.935 1.00 0.00 37 SER A O 19
ATOM 29342 N N . GLU A 1 31 ? -7.950 24.770 -16.148 1.00 0.00 38 GLU A N 19
ATOM 29343 C CA . GLU A 1 31 ? -9.236 25.422 -15.966 1.00 0.00 38 GLU A CA 19
ATOM 29344 C C . GLU A 1 31 ? -10.192 24.507 -15.198 1.00 0.00 38 GLU A C 19
ATOM 29345 O O . GLU A 1 31 ? -11.256 24.942 -14.761 1.00 0.00 38 GLU A O 19
ATOM 29357 N N . VAL A 1 32 ? -9.777 23.257 -15.056 1.00 0.00 39 VAL A N 19
ATOM 29358 C CA . VAL A 1 32 ? -10.583 22.277 -14.348 1.00 0.00 39 VAL A CA 19
ATOM 29359 C C . VAL A 1 32 ? -10.011 22.071 -12.944 1.00 0.00 39 VAL A C 19
ATOM 29360 O O . VAL A 1 32 ? -10.617 21.393 -12.116 1.00 0.00 39 VAL A O 19
ATOM 29373 N N . GLY A 1 33 ? -8.850 22.668 -12.719 1.00 0.00 40 GLY A N 19
ATOM 29374 C CA . GLY A 1 33 ? -8.189 22.558 -11.430 1.00 0.00 40 GLY A CA 19
ATOM 29375 C C . GLY A 1 33 ? -6.669 22.626 -11.585 1.00 0.00 40 GLY A C 19
ATOM 29376 O O . GLY A 1 33 ? -6.165 22.983 -12.649 1.00 0.00 40 GLY A O 19
ATOM 29380 N N . PRO A 1 34 ? -5.961 22.267 -10.480 1.00 0.00 41 PRO A N 19
ATOM 29381 C CA . PRO A 1 34 ? -4.508 22.284 -10.484 1.00 0.00 41 PRO A CA 19
ATOM 29382 C C . PRO A 1 34 ? -3.949 21.096 -11.270 1.00 0.00 41 PRO A C 19
ATOM 29383 O O . PRO A 1 34 ? -4.428 19.972 -11.129 1.00 0.00 41 PRO A O 19
ATOM 29394 N N . VAL A 1 35 ? -2.942 21.386 -12.081 1.00 0.00 42 VAL A N 19
ATOM 29395 C CA . VAL A 1 35 ? -2.312 20.356 -12.889 1.00 0.00 42 VAL A CA 19
ATOM 29396 C C . VAL A 1 35 ? -0.943 20.015 -12.296 1.00 0.00 42 VAL A C 19
ATOM 29397 O O . VAL A 1 35 ? -0.089 20.888 -12.155 1.00 0.00 42 VAL A O 19
ATOM 29410 N N . VAL A 1 36 ? -0.777 18.742 -11.966 1.00 0.00 43 VAL A N 19
ATOM 29411 C CA . VAL A 1 36 ? 0.473 18.275 -11.392 1.00 0.00 43 VAL A CA 19
ATOM 29412 C C . VAL A 1 36 ? 1.560 18.289 -12.468 1.00 0.00 43 VAL A C 19
ATOM 29413 O O . VAL A 1 36 ? 2.567 18.983 -12.330 1.00 0.00 43 VAL A O 19
ATOM 29426 N N . SER A 1 37 ? 1.321 17.514 -13.516 1.00 0.00 44 SER A N 19
ATOM 29427 C CA . SER A 1 37 ? 2.267 17.428 -14.615 1.00 0.00 44 SER A CA 19
ATOM 29428 C C . SER A 1 37 ? 1.570 16.883 -15.863 1.00 0.00 44 SER A C 19
ATOM 29429 O O . SER A 1 37 ? 0.480 16.320 -15.774 1.00 0.00 44 SER A O 19
ATOM 29437 N N . PHE A 1 38 ? 2.229 17.068 -16.998 1.00 0.00 45 PHE A N 19
ATOM 29438 C CA . PHE A 1 38 ? 1.687 16.601 -18.263 1.00 0.00 45 PHE A CA 19
ATOM 29439 C C . PHE A 1 38 ? 2.798 16.082 -19.177 1.00 0.00 45 PHE A C 19
ATOM 29440 O O . PHE A 1 38 ? 3.734 16.812 -19.500 1.00 0.00 45 PHE A O 19
ATOM 29457 N N . ARG A 1 39 ? 2.658 14.824 -19.570 1.00 0.00 46 ARG A N 19
ATOM 29458 C CA . ARG A 1 39 ? 3.638 14.198 -20.441 1.00 0.00 46 ARG A CA 19
ATOM 29459 C C . ARG A 1 39 ? 2.939 13.474 -21.593 1.00 0.00 46 ARG A C 19
ATOM 29460 O O . ARG A 1 39 ? 1.993 12.718 -21.373 1.00 0.00 46 ARG A O 19
ATOM 29481 N N . LEU A 1 40 ? 3.431 13.730 -22.796 1.00 0.00 47 LEU A N 19
ATOM 29482 C CA . LEU A 1 40 ? 2.865 13.111 -23.983 1.00 0.00 47 LEU A CA 19
ATOM 29483 C C . LEU A 1 40 ? 3.959 12.337 -24.720 1.00 0.00 47 LEU A C 19
ATOM 29484 O O . LEU A 1 40 ? 5.115 12.335 -24.299 1.00 0.00 47 LEU A O 19
ATOM 29500 N N . VAL A 1 41 ? 3.556 11.697 -25.808 1.00 0.00 48 VAL A N 19
ATOM 29501 C CA . VAL A 1 41 ? 4.487 10.920 -26.608 1.00 0.00 48 VAL A CA 19
ATOM 29502 C C . VAL A 1 41 ? 5.171 11.839 -27.623 1.00 0.00 48 VAL A C 19
ATOM 29503 O O . VAL A 1 41 ? 4.505 12.465 -28.446 1.00 0.00 48 VAL A O 19
ATOM 29516 N N . TYR A 1 42 ? 6.492 11.891 -27.530 1.00 0.00 49 TYR A N 19
ATOM 29517 C CA . TYR A 1 42 ? 7.273 12.722 -28.430 1.00 0.00 49 TYR A CA 19
ATOM 29518 C C . TYR A 1 42 ? 8.312 11.890 -29.183 1.00 0.00 49 TYR A C 19
ATOM 29519 O O . TYR A 1 42 ? 9.185 11.278 -28.570 1.00 0.00 49 TYR A O 19
ATOM 29537 N N . ASP A 1 43 ? 8.183 11.893 -30.502 1.00 0.00 50 ASP A N 19
ATOM 29538 C CA . ASP A 1 43 ? 9.100 11.145 -31.345 1.00 0.00 50 ASP A CA 19
ATOM 29539 C C . ASP A 1 43 ? 10.457 11.851 -31.366 1.00 0.00 50 ASP A C 19
ATOM 29540 O O . ASP A 1 43 ? 10.595 12.922 -31.955 1.00 0.00 50 ASP A O 19
ATOM 29549 N N . ARG A 1 44 ? 11.425 11.222 -30.716 1.00 0.00 51 ARG A N 19
ATOM 29550 C CA . ARG A 1 44 ? 12.767 11.777 -30.653 1.00 0.00 51 ARG A CA 19
ATOM 29551 C C . ARG A 1 44 ? 13.471 11.618 -32.002 1.00 0.00 51 ARG A C 19
ATOM 29552 O O . ARG A 1 44 ? 14.321 12.431 -32.362 1.00 0.00 51 ARG A O 19
ATOM 29573 N N . GLU A 1 45 ? 13.093 10.564 -32.710 1.00 0.00 52 GLU A N 19
ATOM 29574 C CA . GLU A 1 45 ? 13.677 10.288 -34.012 1.00 0.00 52 GLU A CA 19
ATOM 29575 C C . GLU A 1 45 ? 13.197 11.316 -35.038 1.00 0.00 52 GLU A C 19
ATOM 29576 O O . GLU A 1 45 ? 13.930 11.665 -35.962 1.00 0.00 52 GLU A O 19
ATOM 29588 N N . THR A 1 46 ? 11.969 11.772 -34.842 1.00 0.00 53 THR A N 19
ATOM 29589 C CA . THR A 1 46 ? 11.382 12.752 -35.739 1.00 0.00 53 THR A CA 19
ATOM 29590 C C . THR A 1 46 ? 11.203 14.092 -35.022 1.00 0.00 53 THR A C 19
ATOM 29591 O O . THR A 1 46 ? 10.662 15.038 -35.591 1.00 0.00 53 THR A O 19
ATOM 29602 N N . GLY A 1 47 ? 11.669 14.130 -33.782 1.00 0.00 54 GLY A N 19
ATOM 29603 C CA . GLY A 1 47 ? 11.568 15.337 -32.981 1.00 0.00 54 GLY A CA 19
ATOM 29604 C C . GLY A 1 47 ? 10.190 15.985 -33.136 1.00 0.00 54 GLY A C 19
ATOM 29605 O O . GLY A 1 47 ? 10.040 17.189 -32.935 1.00 0.00 54 GLY A O 19
ATOM 29609 N N . LYS A 1 48 ? 9.220 15.156 -33.493 1.00 0.00 55 LYS A N 19
ATOM 29610 C CA . LYS A 1 48 ? 7.859 15.633 -33.678 1.00 0.00 55 LYS A CA 19
ATOM 29611 C C . LYS A 1 48 ? 6.937 14.929 -32.680 1.00 0.00 55 LYS A C 19
ATOM 29612 O O . LYS A 1 48 ? 7.147 13.763 -32.352 1.00 0.00 55 LYS A O 19
ATOM 29631 N N . PRO A 1 49 ? 5.909 15.688 -32.214 1.00 0.00 56 PRO A N 19
ATOM 29632 C CA . PRO A 1 49 ? 4.954 15.149 -31.261 1.00 0.00 56 PRO A CA 19
ATOM 29633 C C . PRO A 1 49 ? 3.980 14.188 -31.944 1.00 0.00 56 PRO A C 19
ATOM 29634 O O . PRO A 1 49 ? 3.498 14.463 -33.042 1.00 0.00 56 PRO A O 19
ATOM 29645 N N . LYS A 1 50 ? 3.719 13.080 -31.266 1.00 0.00 57 LYS A N 19
ATOM 29646 C CA . LYS A 1 50 ? 2.811 12.076 -31.794 1.00 0.00 57 LYS A CA 19
ATOM 29647 C C . LYS A 1 50 ? 1.433 12.704 -32.011 1.00 0.00 57 LYS A C 19
ATOM 29648 O O . LYS A 1 50 ? 0.917 12.706 -33.128 1.00 0.00 57 LYS A O 19
ATOM 29667 N N . GLY A 1 51 ? 0.877 13.223 -30.926 1.00 0.00 58 GLY A N 19
ATOM 29668 C CA . GLY A 1 51 ? -0.431 13.853 -30.984 1.00 0.00 58 GLY A CA 19
ATOM 29669 C C . GLY A 1 51 ? -1.260 13.511 -29.744 1.00 0.00 58 GLY A C 19
ATOM 29670 O O . GLY A 1 51 ? -2.258 14.171 -29.459 1.00 0.00 58 GLY A O 19
ATOM 29674 N N . TYR A 1 52 ? -0.815 12.480 -29.040 1.00 0.00 59 TYR A N 19
ATOM 29675 C CA . TYR A 1 52 ? -1.503 12.043 -27.837 1.00 0.00 59 TYR A CA 19
ATOM 29676 C C . TYR A 1 52 ? -0.539 11.964 -26.652 1.00 0.00 59 TYR A C 19
ATOM 29677 O O . TYR A 1 52 ? 0.670 11.835 -26.839 1.00 0.00 59 TYR A O 19
ATOM 29695 N N . GLY A 1 53 ? -1.110 12.043 -25.459 1.00 0.00 60 GLY A N 19
ATOM 29696 C CA . GLY A 1 53 ? -0.316 11.982 -24.244 1.00 0.00 60 GLY A CA 19
ATOM 29697 C C . GLY A 1 53 ? -1.209 11.803 -23.014 1.00 0.00 60 GLY A C 19
ATOM 29698 O O . GLY A 1 53 ? -2.416 11.601 -23.143 1.00 0.00 60 GLY A O 19
ATOM 29702 N N . PHE A 1 54 ? -0.582 11.884 -21.850 1.00 0.00 61 PHE A N 19
ATOM 29703 C CA . PHE A 1 54 ? -1.304 11.734 -20.599 1.00 0.00 61 PHE A CA 19
ATOM 29704 C C . PHE A 1 54 ? -0.926 12.839 -19.611 1.00 0.00 61 PHE A C 19
ATOM 29705 O O . PHE A 1 54 ? 0.248 13.184 -19.479 1.00 0.00 61 PHE A O 19
ATOM 29722 N N . CYS A 1 55 ? -1.941 13.364 -18.941 1.00 0.00 62 CYS A N 19
ATOM 29723 C CA . CYS A 1 55 ? -1.730 14.423 -17.969 1.00 0.00 62 CYS A CA 19
ATOM 29724 C C . CYS A 1 55 ? -2.097 13.885 -16.585 1.00 0.00 62 CYS A C 19
ATOM 29725 O O . CYS A 1 55 ? -3.195 13.366 -16.388 1.00 0.00 62 CYS A O 19
ATOM 29733 N N . GLU A 1 56 ? -1.158 14.028 -15.661 1.00 0.00 63 GLU A N 19
ATOM 29734 C CA . GLU A 1 56 ? -1.369 13.562 -14.301 1.00 0.00 63 GLU A CA 19
ATOM 29735 C C . GLU A 1 56 ? -1.771 14.730 -13.397 1.00 0.00 63 GLU A C 19
ATOM 29736 O O . GLU A 1 56 ? -1.124 15.776 -13.404 1.00 0.00 63 GLU A O 19
ATOM 29748 N N . TYR A 1 57 ? -2.837 14.511 -12.641 1.00 0.00 64 TYR A N 19
ATOM 29749 C CA . TYR A 1 57 ? -3.333 15.532 -11.734 1.00 0.00 64 TYR A CA 19
ATOM 29750 C C . TYR A 1 57 ? -2.870 15.263 -10.300 1.00 0.00 64 TYR A C 19
ATOM 29751 O O . TYR A 1 57 ? -2.009 14.416 -10.071 1.00 0.00 64 TYR A O 19
ATOM 29769 N N . GLN A 1 58 ? -3.463 16.001 -9.373 1.00 0.00 65 GLN A N 19
ATOM 29770 C CA . GLN A 1 58 ? -3.122 15.853 -7.968 1.00 0.00 65 GLN A CA 19
ATOM 29771 C C . GLN A 1 58 ? -4.278 15.200 -7.208 1.00 0.00 65 GLN A C 19
ATOM 29772 O O . GLN A 1 58 ? -4.081 14.650 -6.125 1.00 0.00 65 GLN A O 19
ATOM 29786 N N . ASP A 1 59 ? -5.458 15.282 -7.804 1.00 0.00 66 ASP A N 19
ATOM 29787 C CA . ASP A 1 59 ? -6.646 14.706 -7.197 1.00 0.00 66 ASP A CA 19
ATOM 29788 C C . ASP A 1 59 ? -7.460 13.978 -8.269 1.00 0.00 66 ASP A C 19
ATOM 29789 O O . ASP A 1 59 ? -7.620 14.481 -9.380 1.00 0.00 66 ASP A O 19
ATOM 29798 N N . GLN A 1 60 ? -7.952 12.806 -7.897 1.00 0.00 67 GLN A N 19
ATOM 29799 C CA . GLN A 1 60 ? -8.746 12.003 -8.813 1.00 0.00 67 GLN A CA 19
ATOM 29800 C C . GLN A 1 60 ? -9.957 12.800 -9.303 1.00 0.00 67 GLN A C 19
ATOM 29801 O O . GLN A 1 60 ? -10.333 12.709 -10.471 1.00 0.00 67 GLN A O 19
ATOM 29815 N N . GLU A 1 61 ? -10.534 13.562 -8.386 1.00 0.00 68 GLU A N 19
ATOM 29816 C CA . GLU A 1 61 ? -11.695 14.374 -8.711 1.00 0.00 68 GLU A CA 19
ATOM 29817 C C . GLU A 1 61 ? -11.330 15.426 -9.761 1.00 0.00 68 GLU A C 19
ATOM 29818 O O . GLU A 1 61 ? -12.128 15.723 -10.649 1.00 0.00 68 GLU A O 19
ATOM 29830 N N . THR A 1 62 ? -10.125 15.959 -9.624 1.00 0.00 69 THR A N 19
ATOM 29831 C CA . THR A 1 62 ? -9.646 16.971 -10.550 1.00 0.00 69 THR A CA 19
ATOM 29832 C C . THR A 1 62 ? -9.451 16.370 -11.943 1.00 0.00 69 THR A C 19
ATOM 29833 O O . THR A 1 62 ? -9.821 16.981 -12.945 1.00 0.00 69 THR A O 19
ATOM 29844 N N . ALA A 1 63 ? -8.870 15.179 -11.963 1.00 0.00 70 ALA A N 19
ATOM 29845 C CA . ALA A 1 63 ? -8.621 14.488 -13.217 1.00 0.00 70 ALA A CA 19
ATOM 29846 C C . ALA A 1 63 ? -9.956 14.076 -13.840 1.00 0.00 70 ALA A C 19
ATOM 29847 O O . ALA A 1 63 ? -10.130 14.158 -15.055 1.00 0.00 70 ALA A O 19
ATOM 29854 N N . LEU A 1 64 ? -10.865 13.641 -12.980 1.00 0.00 71 LEU A N 19
ATOM 29855 C CA . LEU A 1 64 ? -12.179 13.215 -13.431 1.00 0.00 71 LEU A CA 19
ATOM 29856 C C . LEU A 1 64 ? -12.957 14.430 -13.940 1.00 0.00 71 LEU A C 19
ATOM 29857 O O . LEU A 1 64 ? -13.622 14.358 -14.973 1.00 0.00 71 LEU A O 19
ATOM 29873 N N . SER A 1 65 ? -12.849 15.518 -13.192 1.00 0.00 72 SER A N 19
ATOM 29874 C CA . SER A 1 65 ? -13.534 16.747 -13.554 1.00 0.00 72 SER A CA 19
ATOM 29875 C C . SER A 1 65 ? -13.012 17.260 -14.898 1.00 0.00 72 SER A C 19
ATOM 29876 O O . SER A 1 65 ? -13.782 17.760 -15.717 1.00 0.00 72 SER A O 19
ATOM 29884 N N . ALA A 1 66 ? -11.708 17.119 -15.083 1.00 0.00 73 ALA A N 19
ATOM 29885 C CA . ALA A 1 66 ? -11.074 17.562 -16.314 1.00 0.00 73 ALA A CA 19
ATOM 29886 C C . ALA A 1 66 ? -11.568 16.698 -17.476 1.00 0.00 73 ALA A C 19
ATOM 29887 O O . ALA A 1 66 ? -11.788 17.199 -18.577 1.00 0.00 73 ALA A O 19
ATOM 29894 N N . MET A 1 67 ? -11.726 15.413 -17.191 1.00 0.00 74 MET A N 19
ATOM 29895 C CA . MET A 1 67 ? -12.189 14.475 -18.199 1.00 0.00 74 MET A CA 19
ATOM 29896 C C . MET A 1 67 ? -13.587 14.849 -18.696 1.00 0.00 74 MET A C 19
ATOM 29897 O O . MET A 1 67 ? -13.828 14.902 -19.901 1.00 0.00 74 MET A O 19
ATOM 29911 N N . ARG A 1 68 ? -14.472 15.100 -17.742 1.00 0.00 75 ARG A N 19
ATOM 29912 C CA . ARG A 1 68 ? -15.839 15.468 -18.068 1.00 0.00 75 ARG A CA 19
ATOM 29913 C C . ARG A 1 68 ? -15.902 16.927 -18.522 1.00 0.00 75 ARG A C 19
ATOM 29914 O O . ARG A 1 68 ? -16.790 17.306 -19.284 1.00 0.00 75 ARG A O 19
ATOM 29935 N N . ASN A 1 69 ? -14.948 17.707 -18.035 1.00 0.00 76 ASN A N 19
ATOM 29936 C CA . ASN A 1 69 ? -14.884 19.117 -18.381 1.00 0.00 76 ASN A CA 19
ATOM 29937 C C . ASN A 1 69 ? -14.295 19.266 -19.785 1.00 0.00 76 ASN A C 19
ATOM 29938 O O . ASN A 1 69 ? -14.459 20.305 -20.424 1.00 0.00 76 ASN A O 19
ATOM 29949 N N . LEU A 1 70 ? -13.621 18.214 -20.225 1.00 0.00 77 LEU A N 19
ATOM 29950 C CA . LEU A 1 70 ? -13.007 18.215 -21.542 1.00 0.00 77 LEU A CA 19
ATOM 29951 C C . LEU A 1 70 ? -13.610 17.087 -22.382 1.00 0.00 77 LEU A C 19
ATOM 29952 O O . LEU A 1 70 ? -14.490 17.326 -23.208 1.00 0.00 77 LEU A O 19
ATOM 29968 N N . ASN A 1 71 ? -13.114 15.883 -22.142 1.00 0.00 78 ASN A N 19
ATOM 29969 C CA . ASN A 1 71 ? -13.593 14.718 -22.866 1.00 0.00 78 ASN A CA 19
ATOM 29970 C C . ASN A 1 71 ? -14.025 15.139 -24.272 1.00 0.00 78 ASN A C 19
ATOM 29971 O O . ASN A 1 71 ? -15.207 15.082 -24.605 1.00 0.00 78 ASN A O 19
ATOM 29982 N N . GLY A 1 72 ? -13.043 15.552 -25.060 1.00 0.00 79 GLY A N 19
ATOM 29983 C CA . GLY A 1 72 ? -13.306 15.983 -26.422 1.00 0.00 79 GLY A CA 19
ATOM 29984 C C . GLY A 1 72 ? -13.660 17.471 -26.468 1.00 0.00 79 GLY A C 19
ATOM 29985 O O . GLY A 1 72 ? -14.697 17.850 -27.010 1.00 0.00 79 GLY A O 19
ATOM 29989 N N . ARG A 1 73 ? -12.778 18.274 -25.892 1.00 0.00 80 ARG A N 19
ATOM 29990 C CA . ARG A 1 73 ? -12.983 19.712 -25.861 1.00 0.00 80 ARG A CA 19
ATOM 29991 C C . ARG A 1 73 ? -12.396 20.360 -27.116 1.00 0.00 80 ARG A C 19
ATOM 29992 O O . ARG A 1 73 ? -11.201 20.238 -27.381 1.00 0.00 80 ARG A O 19
ATOM 30013 N N . GLU A 1 74 ? -13.263 21.035 -27.856 1.00 0.00 81 GLU A N 19
ATOM 30014 C CA . GLU A 1 74 ? -12.845 21.702 -29.077 1.00 0.00 81 GLU A CA 19
ATOM 30015 C C . GLU A 1 74 ? -11.683 22.655 -28.791 1.00 0.00 81 GLU A C 19
ATOM 30016 O O . GLU A 1 74 ? -11.712 23.398 -27.811 1.00 0.00 81 GLU A O 19
ATOM 30028 N N . PHE A 1 75 ? -10.688 22.602 -29.663 1.00 0.00 82 PHE A N 19
ATOM 30029 C CA . PHE A 1 75 ? -9.518 23.451 -29.516 1.00 0.00 82 PHE A CA 19
ATOM 30030 C C . PHE A 1 75 ? -8.518 23.209 -30.649 1.00 0.00 82 PHE A C 19
ATOM 30031 O O . PHE A 1 75 ? -7.979 22.112 -30.781 1.00 0.00 82 PHE A O 19
ATOM 30048 N N . SER A 1 76 ? -8.301 24.252 -31.437 1.00 0.00 83 SER A N 19
ATOM 30049 C CA . SER A 1 76 ? -7.376 24.166 -32.554 1.00 0.00 83 SER A CA 19
ATOM 30050 C C . SER A 1 76 ? -8.090 23.596 -33.781 1.00 0.00 83 SER A C 19
ATOM 30051 O O . SER A 1 76 ? -7.444 23.203 -34.752 1.00 0.00 83 SER A O 19
ATOM 30059 N N . GLY A 1 77 ? -9.412 23.569 -33.699 1.00 0.00 84 GLY A N 19
ATOM 30060 C CA . GLY A 1 77 ? -10.220 23.053 -34.791 1.00 0.00 84 GLY A CA 19
ATOM 30061 C C . GLY A 1 77 ? -10.478 21.555 -34.621 1.00 0.00 84 GLY A C 19
ATOM 30062 O O . GLY A 1 77 ? -10.874 20.878 -35.569 1.00 0.00 84 GLY A O 19
ATOM 30066 N N . ARG A 1 78 ? -10.243 21.080 -33.407 1.00 0.00 85 ARG A N 19
ATOM 30067 C CA . ARG A 1 78 ? -10.445 19.674 -33.101 1.00 0.00 85 ARG A CA 19
ATOM 30068 C C . ARG A 1 78 ? -10.813 19.499 -31.626 1.00 0.00 85 ARG A C 19
ATOM 30069 O O . ARG A 1 78 ? -10.551 20.379 -30.809 1.00 0.00 85 ARG A O 19
ATOM 30090 N N . ALA A 1 79 ? -11.416 18.356 -31.331 1.00 0.00 86 ALA A N 19
ATOM 30091 C CA . ALA A 1 79 ? -11.823 18.055 -29.969 1.00 0.00 86 ALA A CA 19
ATOM 30092 C C . ALA A 1 79 ? -10.676 17.347 -29.244 1.00 0.00 86 ALA A C 19
ATOM 30093 O O . ALA A 1 79 ? -10.021 16.476 -29.813 1.00 0.00 86 ALA A O 19
ATOM 30100 N N . LEU A 1 80 ? -10.469 17.749 -27.999 1.00 0.00 87 LEU A N 19
ATOM 30101 C CA . LEU A 1 80 ? -9.413 17.165 -27.190 1.00 0.00 87 LEU A CA 19
ATOM 30102 C C . LEU A 1 80 ? -9.971 15.966 -26.420 1.00 0.00 87 LEU A C 19
ATOM 30103 O O . LEU A 1 80 ? -10.425 16.108 -25.286 1.00 0.00 87 LEU A O 19
ATOM 30119 N N . ARG A 1 81 ? -9.917 14.811 -27.068 1.00 0.00 88 ARG A N 19
ATOM 30120 C CA . ARG A 1 81 ? -10.411 13.588 -26.458 1.00 0.00 88 ARG A CA 19
ATOM 30121 C C . ARG A 1 81 ? -9.717 13.345 -25.117 1.00 0.00 88 ARG A C 19
ATOM 30122 O O . ARG A 1 81 ? -8.490 13.300 -25.047 1.00 0.00 88 ARG A O 19
ATOM 30143 N N . VAL A 1 82 ? -10.533 13.195 -24.083 1.00 0.00 89 VAL A N 19
ATOM 30144 C CA . VAL A 1 82 ? -10.013 12.958 -22.747 1.00 0.00 89 VAL A CA 19
ATOM 30145 C C . VAL A 1 82 ? -10.643 11.686 -22.178 1.00 0.00 89 VAL A C 19
ATOM 30146 O O . VAL A 1 82 ? -11.866 11.572 -22.109 1.00 0.00 89 VAL A O 19
ATOM 30159 N N . ASP A 1 83 ? -9.780 10.761 -21.783 1.00 0.00 90 ASP A N 19
ATOM 30160 C CA . ASP A 1 83 ? -10.237 9.502 -21.222 1.00 0.00 90 ASP A CA 19
ATOM 30161 C C . ASP A 1 83 ? -9.339 9.118 -20.043 1.00 0.00 90 ASP A C 19
ATOM 30162 O O . ASP A 1 83 ? -8.117 9.228 -20.128 1.00 0.00 90 ASP A O 19
ATOM 30171 N N . ASN A 1 84 ? -9.980 8.676 -18.971 1.00 0.00 91 ASN A N 19
ATOM 30172 C CA . ASN A 1 84 ? -9.255 8.276 -17.778 1.00 0.00 91 ASN A CA 19
ATOM 30173 C C . ASN A 1 84 ? -7.964 7.564 -18.185 1.00 0.00 91 ASN A C 19
ATOM 30174 O O . ASN A 1 84 ? -7.970 6.729 -19.088 1.00 0.00 91 ASN A O 19
ATOM 30185 N N . ALA A 1 85 ? -6.887 7.921 -17.500 1.00 0.00 92 ALA A N 19
ATOM 30186 C CA . ALA A 1 85 ? -5.591 7.327 -17.779 1.00 0.00 92 ALA A CA 19
ATOM 30187 C C . ALA A 1 85 ? -5.480 5.988 -17.046 1.00 0.00 92 ALA A C 19
ATOM 30188 O O . ALA A 1 85 ? -4.483 5.725 -16.376 1.00 0.00 92 ALA A O 19
ATOM 30195 N N . ALA A 1 86 ? -6.518 5.179 -17.197 1.00 0.00 93 ALA A N 19
ATOM 30196 C CA . ALA A 1 86 ? -6.549 3.874 -16.558 1.00 0.00 93 ALA A CA 19
ATOM 30197 C C . ALA A 1 86 ? -7.498 2.955 -17.329 1.00 0.00 93 ALA A C 19
ATOM 30198 O O . ALA A 1 86 ? -8.039 2.004 -16.768 1.00 0.00 93 ALA A O 19
ATOM 30205 N N . SER A 1 87 ? -7.672 3.273 -18.604 1.00 0.00 94 SER A N 19
ATOM 30206 C CA . SER A 1 87 ? -8.547 2.488 -19.458 1.00 0.00 94 SER A CA 19
ATOM 30207 C C . SER A 1 87 ? -7.836 1.206 -19.898 1.00 0.00 94 SER A C 19
ATOM 30208 O O . SER A 1 87 ? -6.607 1.151 -19.924 1.00 0.00 94 SER A O 19
ATOM 30216 N N . GLU A 1 88 ? -8.639 0.208 -20.235 1.00 0.00 95 GLU A N 19
ATOM 30217 C CA . GLU A 1 88 ? -8.102 -1.069 -20.673 1.00 0.00 95 GLU A CA 19
ATOM 30218 C C . GLU A 1 88 ? -7.420 -0.919 -22.035 1.00 0.00 95 GLU A C 19
ATOM 30219 O O . GLU A 1 88 ? -6.435 -1.600 -22.318 1.00 0.00 95 GLU A O 19
ATOM 30231 N N . LYS A 1 89 ? -7.971 -0.024 -22.841 1.00 0.00 96 LYS A N 19
ATOM 30232 C CA . LYS A 1 89 ? -7.428 0.224 -24.166 1.00 0.00 96 LYS A CA 19
ATOM 30233 C C . LYS A 1 89 ? -6.245 1.189 -24.055 1.00 0.00 96 LYS A C 19
ATOM 30234 O O . LYS A 1 89 ? -5.268 1.065 -24.792 1.00 0.00 96 LYS A O 19
ATOM 30253 N N . ASN A 1 90 ? -6.373 2.128 -23.129 1.00 0.00 97 ASN A N 19
ATOM 30254 C CA . ASN A 1 90 ? -5.327 3.113 -22.913 1.00 0.00 97 ASN A CA 19
ATOM 30255 C C . ASN A 1 90 ? -4.145 2.448 -22.205 1.00 0.00 97 ASN A C 19
ATOM 30256 O O . ASN A 1 90 ? -3.041 2.990 -22.190 1.00 0.00 97 ASN A O 19
ATOM 30267 N N . LYS A 1 91 ? -4.417 1.283 -21.635 1.00 0.00 98 LYS A N 19
ATOM 30268 C CA . LYS A 1 91 ? -3.389 0.538 -20.928 1.00 0.00 98 LYS A CA 19
ATOM 30269 C C . LYS A 1 91 ? -2.258 0.192 -21.897 1.00 0.00 98 LYS A C 19
ATOM 30270 O O . LYS A 1 91 ? -1.089 0.177 -21.513 1.00 0.00 98 LYS A O 19
ATOM 30289 N N . GLU A 1 92 ? -2.644 -0.079 -23.135 1.00 0.00 99 GLU A N 19
ATOM 30290 C CA . GLU A 1 92 ? -1.676 -0.424 -24.163 1.00 0.00 99 GLU A CA 19
ATOM 30291 C C . GLU A 1 92 ? -0.807 0.788 -24.503 1.00 0.00 99 GLU A C 19
ATOM 30292 O O . GLU A 1 92 ? 0.390 0.649 -24.749 1.00 0.00 99 GLU A O 19
ATOM 30304 N N . GLU A 1 93 ? -1.444 1.950 -24.505 1.00 0.00 100 GLU A N 19
ATOM 30305 C CA . GLU A 1 93 ? -0.744 3.186 -24.811 1.00 0.00 100 GLU A CA 19
ATOM 30306 C C . GLU A 1 93 ? 0.178 3.574 -23.653 1.00 0.00 100 GLU A C 19
ATOM 30307 O O . GLU A 1 93 ? 1.316 3.986 -23.872 1.00 0.00 100 GLU A O 19
ATOM 30319 N N . LEU A 1 94 ? -0.349 3.430 -22.446 1.00 0.00 101 LEU A N 19
ATOM 30320 C CA . LEU A 1 94 ? 0.413 3.761 -21.253 1.00 0.00 101 LEU A CA 19
ATOM 30321 C C . LEU A 1 94 ? 1.662 2.879 -21.190 1.00 0.00 101 LEU A C 19
ATOM 30322 O O . LEU A 1 94 ? 2.732 3.341 -20.798 1.00 0.00 101 LEU A O 19
ATOM 30338 N N . LYS A 1 95 ? 1.483 1.626 -21.582 1.00 0.00 102 LYS A N 19
ATOM 30339 C CA . LYS A 1 95 ? 2.583 0.676 -21.574 1.00 0.00 102 LYS A CA 19
ATOM 30340 C C . LYS A 1 95 ? 3.817 1.326 -22.203 1.00 0.00 102 LYS A C 19
ATOM 30341 O O . LYS A 1 95 ? 4.946 1.008 -21.834 1.00 0.00 102 LYS A O 19
ATOM 30360 N N . SER A 1 96 ? 3.559 2.225 -23.142 1.00 0.00 103 SER A N 19
ATOM 30361 C CA . SER A 1 96 ? 4.635 2.923 -23.825 1.00 0.00 103 SER A CA 19
ATOM 30362 C C . SER A 1 96 ? 5.058 4.151 -23.018 1.00 0.00 103 SER A C 19
ATOM 30363 O O . SER A 1 96 ? 6.231 4.523 -23.014 1.00 0.00 103 SER A O 19
ATOM 30371 N N . LEU A 1 97 ? 4.080 4.748 -22.353 1.00 0.00 104 LEU A N 19
ATOM 30372 C CA . LEU A 1 97 ? 4.336 5.927 -21.543 1.00 0.00 104 LEU A CA 19
ATOM 30373 C C . LEU A 1 97 ? 4.945 5.500 -20.206 1.00 0.00 104 LEU A C 19
ATOM 30374 O O . LEU A 1 97 ? 5.403 6.340 -19.432 1.00 0.00 104 LEU A O 19
ATOM 30390 N N . GLY A 1 98 ? 4.931 4.196 -19.975 1.00 0.00 105 GLY A N 19
ATOM 30391 C CA . GLY A 1 98 ? 5.476 3.647 -18.745 1.00 0.00 105 GLY A CA 19
ATOM 30392 C C . GLY A 1 98 ? 7.005 3.706 -18.749 1.00 0.00 105 GLY A C 19
ATOM 30393 O O . GLY A 1 98 ? 7.602 4.356 -19.605 1.00 0.00 105 GLY A O 19
ATOM 30397 N N . THR A 1 99 ? 7.594 3.018 -17.782 1.00 0.00 106 THR A N 19
ATOM 30398 C CA . THR A 1 99 ? 9.041 2.983 -17.663 1.00 0.00 106 THR A CA 19
ATOM 30399 C C . THR A 1 99 ? 9.590 4.390 -17.417 1.00 0.00 106 THR A C 19
ATOM 30400 O O . THR A 1 99 ? 9.126 5.356 -18.021 1.00 0.00 106 THR A O 19
ATOM 30411 N N . GLY A 1 100 ? 10.570 4.461 -16.528 1.00 0.00 107 GLY A N 19
ATOM 30412 C CA . GLY A 1 100 ? 11.187 5.734 -16.195 1.00 0.00 107 GLY A CA 19
ATOM 30413 C C . GLY A 1 100 ? 12.008 6.270 -17.370 1.00 0.00 107 GLY A C 19
ATOM 30414 O O . GLY A 1 100 ? 11.453 6.624 -18.409 1.00 0.00 107 GLY A O 19
ATOM 30418 N N . ALA A 1 101 ? 13.316 6.313 -17.165 1.00 0.00 108 ALA A N 19
ATOM 30419 C CA . ALA A 1 101 ? 14.219 6.800 -18.195 1.00 0.00 108 ALA A CA 19
ATOM 30420 C C . ALA A 1 101 ? 13.874 8.254 -18.523 1.00 0.00 108 ALA A C 19
ATOM 30421 O O . ALA A 1 101 ? 13.191 8.527 -19.509 1.00 0.00 108 ALA A O 19
ATOM 30428 N N . PRO A 1 102 ? 14.375 9.174 -17.655 1.00 0.00 109 PRO A N 19
ATOM 30429 C CA . PRO A 1 102 ? 14.127 10.593 -17.843 1.00 0.00 109 PRO A CA 19
ATOM 30430 C C . PRO A 1 102 ? 14.980 11.153 -18.983 1.00 0.00 109 PRO A C 19
ATOM 30431 O O . PRO A 1 102 ? 15.960 10.532 -19.392 1.00 0.00 109 PRO A O 19
ATOM 30442 N N . VAL A 1 103 ? 14.576 12.320 -19.464 1.00 0.00 110 VAL A N 19
ATOM 30443 C CA . VAL A 1 103 ? 15.292 12.970 -20.549 1.00 0.00 110 VAL A CA 19
ATOM 30444 C C . VAL A 1 103 ? 15.749 14.357 -20.093 1.00 0.00 110 VAL A C 19
ATOM 30445 O O . VAL A 1 103 ? 15.099 14.986 -19.260 1.00 0.00 110 VAL A O 19
ATOM 30458 N N . ILE A 1 104 ? 16.865 14.793 -20.660 1.00 0.00 111 ILE A N 19
ATOM 30459 C CA . ILE A 1 104 ? 17.417 16.094 -20.322 1.00 0.00 111 ILE A CA 19
ATOM 30460 C C . ILE A 1 104 ? 17.949 16.762 -21.591 1.00 0.00 111 ILE A C 19
ATOM 30461 O O . ILE A 1 104 ? 18.593 16.114 -22.415 1.00 0.00 111 ILE A O 19
ATOM 30477 N N . ASP A 1 1 ? 1.325 0.000 0.000 1.00 0.00 8 ASP A N 20
ATOM 30478 C CA . ASP A 1 1 ? 2.073 0.000 -1.245 1.00 0.00 8 ASP A CA 20
ATOM 30479 C C . ASP A 1 1 ? 2.725 -1.370 -1.444 1.00 0.00 8 ASP A C 20
ATOM 30480 O O . ASP A 1 1 ? 3.949 -1.479 -1.485 1.00 0.00 8 ASP A O 20
ATOM 30489 N N . PRO A 1 2 ? 1.854 -2.408 -1.565 1.00 0.00 9 PRO A N 20
ATOM 30490 C CA . PRO A 1 2 ? 2.332 -3.767 -1.758 1.00 0.00 9 PRO A CA 20
ATOM 30491 C C . PRO A 1 2 ? 2.832 -3.974 -3.189 1.00 0.00 9 PRO A C 20
ATOM 30492 O O . PRO A 1 2 ? 2.227 -3.480 -4.139 1.00 0.00 9 PRO A O 20
ATOM 30503 N N . ALA A 1 3 ? 3.932 -4.705 -3.298 1.00 0.00 10 ALA A N 20
ATOM 30504 C CA . ALA A 1 3 ? 4.520 -4.983 -4.597 1.00 0.00 10 ALA A CA 20
ATOM 30505 C C . ALA A 1 3 ? 4.422 -6.483 -4.886 1.00 0.00 10 ALA A C 20
ATOM 30506 O O . ALA A 1 3 ? 4.657 -6.918 -6.012 1.00 0.00 10 ALA A O 20
ATOM 30513 N N . VAL A 1 4 ? 4.075 -7.231 -3.849 1.00 0.00 11 VAL A N 20
ATOM 30514 C CA . VAL A 1 4 ? 3.943 -8.672 -3.976 1.00 0.00 11 VAL A CA 20
ATOM 30515 C C . VAL A 1 4 ? 2.531 -9.010 -4.456 1.00 0.00 11 VAL A C 20
ATOM 30516 O O . VAL A 1 4 ? 2.335 -9.981 -5.186 1.00 0.00 11 VAL A O 20
ATOM 30529 N N . ASP A 1 5 ? 1.582 -8.190 -4.028 1.00 0.00 12 ASP A N 20
ATOM 30530 C CA . ASP A 1 5 ? 0.193 -8.391 -4.405 1.00 0.00 12 ASP A CA 20
ATOM 30531 C C . ASP A 1 5 ? 0.069 -8.332 -5.929 1.00 0.00 12 ASP A C 20
ATOM 30532 O O . ASP A 1 5 ? -0.683 -9.102 -6.524 1.00 0.00 12 ASP A O 20
ATOM 30541 N N . ARG A 1 6 ? 0.819 -7.411 -6.516 1.00 0.00 13 ARG A N 20
ATOM 30542 C CA . ARG A 1 6 ? 0.802 -7.242 -7.959 1.00 0.00 13 ARG A CA 20
ATOM 30543 C C . ARG A 1 6 ? 1.182 -8.553 -8.652 1.00 0.00 13 ARG A C 20
ATOM 30544 O O . ARG A 1 6 ? 0.578 -8.926 -9.656 1.00 0.00 13 ARG A O 20
ATOM 30565 N N . SER A 1 7 ? 2.181 -9.215 -8.087 1.00 0.00 14 SER A N 20
ATOM 30566 C CA . SER A 1 7 ? 2.649 -10.476 -8.638 1.00 0.00 14 SER A CA 20
ATOM 30567 C C . SER A 1 7 ? 1.530 -11.518 -8.583 1.00 0.00 14 SER A C 20
ATOM 30568 O O . SER A 1 7 ? 1.359 -12.300 -9.517 1.00 0.00 14 SER A O 20
ATOM 30576 N N . LEU A 1 8 ? 0.797 -11.495 -7.480 1.00 0.00 15 LEU A N 20
ATOM 30577 C CA . LEU A 1 8 ? -0.301 -12.428 -7.291 1.00 0.00 15 LEU A CA 20
ATOM 30578 C C . LEU A 1 8 ? -1.451 -12.052 -8.228 1.00 0.00 15 LEU A C 20
ATOM 30579 O O . LEU A 1 8 ? -2.387 -12.829 -8.410 1.00 0.00 15 LEU A O 20
ATOM 30595 N N . ARG A 1 9 ? -1.343 -10.860 -8.796 1.00 0.00 16 ARG A N 20
ATOM 30596 C CA . ARG A 1 9 ? -2.362 -10.371 -9.710 1.00 0.00 16 ARG A CA 20
ATOM 30597 C C . ARG A 1 9 ? -2.047 -10.812 -11.141 1.00 0.00 16 ARG A C 20
ATOM 30598 O O . ARG A 1 9 ? -2.630 -11.773 -11.641 1.00 0.00 16 ARG A O 20
ATOM 30619 N N . SER A 1 10 ? -1.126 -10.088 -11.760 1.00 0.00 17 SER A N 20
ATOM 30620 C CA . SER A 1 10 ? -0.727 -10.392 -13.123 1.00 0.00 17 SER A CA 20
ATOM 30621 C C . SER A 1 10 ? -0.671 -11.908 -13.327 1.00 0.00 17 SER A C 20
ATOM 30622 O O . SER A 1 10 ? 0.160 -12.588 -12.727 1.00 0.00 17 SER A O 20
ATOM 30630 N N . VAL A 1 11 ? -1.566 -12.393 -14.174 1.00 0.00 18 VAL A N 20
ATOM 30631 C CA . VAL A 1 11 ? -1.629 -13.815 -14.464 1.00 0.00 18 VAL A CA 20
ATOM 30632 C C . VAL A 1 11 ? -1.192 -14.057 -15.910 1.00 0.00 18 VAL A C 20
ATOM 30633 O O . VAL A 1 11 ? -1.734 -13.454 -16.835 1.00 0.00 18 VAL A O 20
ATOM 30646 N N . PHE A 1 12 ? -0.215 -14.940 -16.060 1.00 0.00 19 PHE A N 20
ATOM 30647 C CA . PHE A 1 12 ? 0.301 -15.268 -17.378 1.00 0.00 19 PHE A CA 20
ATOM 30648 C C . PHE A 1 12 ? -0.635 -16.233 -18.108 1.00 0.00 19 PHE A C 20
ATOM 30649 O O . PHE A 1 12 ? -1.030 -17.258 -17.556 1.00 0.00 19 PHE A O 20
ATOM 30666 N N . VAL A 1 13 ? -0.963 -15.870 -19.340 1.00 0.00 20 VAL A N 20
ATOM 30667 C CA . VAL A 1 13 ? -1.845 -16.691 -20.152 1.00 0.00 20 VAL A CA 20
ATOM 30668 C C . VAL A 1 13 ? -1.075 -17.211 -21.367 1.00 0.00 20 VAL A C 20
ATOM 30669 O O . VAL A 1 13 ? -0.375 -16.452 -22.035 1.00 0.00 20 VAL A O 20
ATOM 30682 N N . GLY A 1 14 ? -1.230 -18.503 -21.618 1.00 0.00 21 GLY A N 20
ATOM 30683 C CA . GLY A 1 14 ? -0.558 -19.134 -22.741 1.00 0.00 21 GLY A CA 20
ATOM 30684 C C . GLY A 1 14 ? -1.519 -20.035 -23.519 1.00 0.00 21 GLY A C 20
ATOM 30685 O O . GLY A 1 14 ? -2.714 -20.073 -23.228 1.00 0.00 21 GLY A O 20
ATOM 30689 N N . ASN A 1 15 ? -0.962 -20.739 -24.493 1.00 0.00 22 ASN A N 20
ATOM 30690 C CA . ASN A 1 15 ? -1.754 -21.638 -25.315 1.00 0.00 22 ASN A CA 20
ATOM 30691 C C . ASN A 1 15 ? -2.814 -20.832 -26.069 1.00 0.00 22 ASN A C 20
ATOM 30692 O O . ASN A 1 15 ? -3.852 -21.369 -26.451 1.00 0.00 22 ASN A O 20
ATOM 30703 N N . ILE A 1 16 ? -2.515 -19.555 -26.260 1.00 0.00 23 ILE A N 20
ATOM 30704 C CA . ILE A 1 16 ? -3.429 -18.669 -26.960 1.00 0.00 23 ILE A CA 20
ATOM 30705 C C . ILE A 1 16 ? -3.013 -18.572 -28.429 1.00 0.00 23 ILE A C 20
ATOM 30706 O O . ILE A 1 16 ? -1.946 -18.045 -28.742 1.00 0.00 23 ILE A O 20
ATOM 30722 N N . PRO A 1 17 ? -3.899 -19.102 -29.315 1.00 0.00 24 PRO A N 20
ATOM 30723 C CA . PRO A 1 17 ? -3.634 -19.079 -30.743 1.00 0.00 24 PRO A CA 20
ATOM 30724 C C . PRO A 1 17 ? -3.844 -17.677 -31.318 1.00 0.00 24 PRO A C 20
ATOM 30725 O O . PRO A 1 17 ? -4.284 -16.772 -30.611 1.00 0.00 24 PRO A O 20
ATOM 30736 N N . TYR A 1 18 ? -3.520 -17.542 -32.596 1.00 0.00 25 TYR A N 20
ATOM 30737 C CA . TYR A 1 18 ? -3.669 -16.265 -33.274 1.00 0.00 25 TYR A CA 20
ATOM 30738 C C . TYR A 1 18 ? -5.141 -15.966 -33.565 1.00 0.00 25 TYR A C 20
ATOM 30739 O O . TYR A 1 18 ? -5.473 -14.891 -34.060 1.00 0.00 25 TYR A O 20
ATOM 30757 N N . GLU A 1 19 ? -5.983 -16.938 -33.245 1.00 0.00 26 GLU A N 20
ATOM 30758 C CA . GLU A 1 19 ? -7.412 -16.792 -33.465 1.00 0.00 26 GLU A CA 20
ATOM 30759 C C . GLU A 1 19 ? -8.086 -16.216 -32.218 1.00 0.00 26 GLU A C 20
ATOM 30760 O O . GLU A 1 19 ? -9.261 -15.856 -32.254 1.00 0.00 26 GLU A O 20
ATOM 30772 N N . ALA A 1 20 ? -7.312 -16.147 -31.145 1.00 0.00 27 ALA A N 20
ATOM 30773 C CA . ALA A 1 20 ? -7.819 -15.620 -29.890 1.00 0.00 27 ALA A CA 20
ATOM 30774 C C . ALA A 1 20 ? -6.967 -14.423 -29.462 1.00 0.00 27 ALA A C 20
ATOM 30775 O O . ALA A 1 20 ? -5.835 -14.591 -29.013 1.00 0.00 27 ALA A O 20
ATOM 30782 N N . THR A 1 21 ? -7.545 -13.241 -29.617 1.00 0.00 28 THR A N 20
ATOM 30783 C CA . THR A 1 21 ? -6.853 -12.016 -29.253 1.00 0.00 28 THR A CA 20
ATOM 30784 C C . THR A 1 21 ? -7.254 -11.577 -27.843 1.00 0.00 28 THR A C 20
ATOM 30785 O O . THR A 1 21 ? -8.101 -12.205 -27.210 1.00 0.00 28 THR A O 20
ATOM 30796 N N . GLU A 1 22 ? -6.626 -10.500 -27.393 1.00 0.00 29 GLU A N 20
ATOM 30797 C CA . GLU A 1 22 ? -6.906 -9.969 -26.070 1.00 0.00 29 GLU A CA 20
ATOM 30798 C C . GLU A 1 22 ? -8.402 -9.686 -25.918 1.00 0.00 29 GLU A C 20
ATOM 30799 O O . GLU A 1 22 ? -8.935 -9.723 -24.810 1.00 0.00 29 GLU A O 20
ATOM 30811 N N . GLU A 1 23 ? -9.037 -9.408 -27.047 1.00 0.00 30 GLU A N 20
ATOM 30812 C CA . GLU A 1 23 ? -10.461 -9.119 -27.053 1.00 0.00 30 GLU A CA 20
ATOM 30813 C C . GLU A 1 23 ? -11.246 -10.306 -26.493 1.00 0.00 30 GLU A C 20
ATOM 30814 O O . GLU A 1 23 ? -12.284 -10.125 -25.858 1.00 0.00 30 GLU A O 20
ATOM 30826 N N . GLN A 1 24 ? -10.722 -11.495 -26.750 1.00 0.00 31 GLN A N 20
ATOM 30827 C CA . GLN A 1 24 ? -11.362 -12.713 -26.280 1.00 0.00 31 GLN A CA 20
ATOM 30828 C C . GLN A 1 24 ? -10.834 -13.088 -24.894 1.00 0.00 31 GLN A C 20
ATOM 30829 O O . GLN A 1 24 ? -11.610 -13.424 -24.000 1.00 0.00 31 GLN A O 20
ATOM 30843 N N . LEU A 1 25 ? -9.518 -13.018 -24.758 1.00 0.00 32 LEU A N 20
ATOM 30844 C CA . LEU A 1 25 ? -8.878 -13.347 -23.495 1.00 0.00 32 LEU A CA 20
ATOM 30845 C C . LEU A 1 25 ? -9.461 -12.466 -22.388 1.00 0.00 32 LEU A C 20
ATOM 30846 O O . LEU A 1 25 ? -9.845 -12.964 -21.332 1.00 0.00 32 LEU A O 20
ATOM 30862 N N . LYS A 1 26 ? -9.509 -11.172 -22.669 1.00 0.00 33 LYS A N 20
ATOM 30863 C CA . LYS A 1 26 ? -10.038 -10.217 -21.710 1.00 0.00 33 LYS A CA 20
ATOM 30864 C C . LYS A 1 26 ? -11.504 -10.551 -21.422 1.00 0.00 33 LYS A C 20
ATOM 30865 O O . LYS A 1 26 ? -11.960 -10.426 -20.287 1.00 0.00 33 LYS A O 20
ATOM 30884 N N . ASP A 1 27 ? -12.199 -10.968 -22.469 1.00 0.00 34 ASP A N 20
ATOM 30885 C CA . ASP A 1 27 ? -13.603 -11.320 -22.342 1.00 0.00 34 ASP A CA 20
ATOM 30886 C C . ASP A 1 27 ? -13.737 -12.549 -21.440 1.00 0.00 34 ASP A C 20
ATOM 30887 O O . ASP A 1 27 ? -14.659 -12.631 -20.631 1.00 0.00 34 ASP A O 20
ATOM 30896 N N . ILE A 1 28 ? -12.803 -13.473 -21.611 1.00 0.00 35 ILE A N 20
ATOM 30897 C CA . ILE A 1 28 ? -12.806 -14.694 -20.822 1.00 0.00 35 ILE A CA 20
ATOM 30898 C C . ILE A 1 28 ? -12.490 -14.354 -19.364 1.00 0.00 35 ILE A C 20
ATOM 30899 O O . ILE A 1 28 ? -13.167 -14.826 -18.453 1.00 0.00 35 ILE A O 20
ATOM 30915 N N . PHE A 1 29 ? -11.461 -13.538 -19.190 1.00 0.00 36 PHE A N 20
ATOM 30916 C CA . PHE A 1 29 ? -11.048 -13.129 -17.858 1.00 0.00 36 PHE A CA 20
ATOM 30917 C C . PHE A 1 29 ? -12.102 -12.232 -17.207 1.00 0.00 36 PHE A C 20
ATOM 30918 O O . PHE A 1 29 ? -12.240 -12.214 -15.985 1.00 0.00 36 PHE A O 20
ATOM 30935 N N . SER A 1 30 ? -12.820 -11.507 -18.054 1.00 0.00 37 SER A N 20
ATOM 30936 C CA . SER A 1 30 ? -13.858 -10.609 -17.577 1.00 0.00 37 SER A CA 20
ATOM 30937 C C . SER A 1 30 ? -14.969 -11.409 -16.895 1.00 0.00 37 SER A C 20
ATOM 30938 O O . SER A 1 30 ? -15.583 -10.937 -15.939 1.00 0.00 37 SER A O 20
ATOM 30946 N N . GLU A 1 31 ? -15.196 -12.608 -17.413 1.00 0.00 38 GLU A N 20
ATOM 30947 C CA . GLU A 1 31 ? -16.223 -13.478 -16.866 1.00 0.00 38 GLU A CA 20
ATOM 30948 C C . GLU A 1 31 ? -15.879 -13.865 -15.427 1.00 0.00 38 GLU A C 20
ATOM 30949 O O . GLU A 1 31 ? -16.709 -14.431 -14.717 1.00 0.00 38 GLU A O 20
ATOM 30961 N N . VAL A 1 32 ? -14.654 -13.545 -15.038 1.00 0.00 39 VAL A N 20
ATOM 30962 C CA . VAL A 1 32 ? -14.190 -13.852 -13.696 1.00 0.00 39 VAL A CA 20
ATOM 30963 C C . VAL A 1 32 ? -14.234 -12.583 -12.842 1.00 0.00 39 VAL A C 20
ATOM 30964 O O . VAL A 1 32 ? -14.080 -12.645 -11.624 1.00 0.00 39 VAL A O 20
ATOM 30977 N N . GLY A 1 33 ? -14.445 -11.462 -13.516 1.00 0.00 40 GLY A N 20
ATOM 30978 C CA . GLY A 1 33 ? -14.512 -10.180 -12.835 1.00 0.00 40 GLY A CA 20
ATOM 30979 C C . GLY A 1 33 ? -13.988 -9.056 -13.731 1.00 0.00 40 GLY A C 20
ATOM 30980 O O . GLY A 1 33 ? -13.864 -9.229 -14.942 1.00 0.00 40 GLY A O 20
ATOM 30984 N N . PRO A 1 34 ? -13.685 -7.899 -13.083 1.00 0.00 41 PRO A N 20
ATOM 30985 C CA . PRO A 1 34 ? -13.177 -6.747 -13.807 1.00 0.00 41 PRO A CA 20
ATOM 30986 C C . PRO A 1 34 ? -11.713 -6.949 -14.202 1.00 0.00 41 PRO A C 20
ATOM 30987 O O . PRO A 1 34 ? -10.904 -7.400 -13.392 1.00 0.00 41 PRO A O 20
ATOM 30998 N N . VAL A 1 35 ? -11.415 -6.605 -15.446 1.00 0.00 42 VAL A N 20
ATOM 30999 C CA . VAL A 1 35 ? -10.063 -6.743 -15.958 1.00 0.00 42 VAL A CA 20
ATOM 31000 C C . VAL A 1 35 ? -9.419 -5.359 -16.065 1.00 0.00 42 VAL A C 20
ATOM 31001 O O . VAL A 1 35 ? -9.940 -4.479 -16.748 1.00 0.00 42 VAL A O 20
ATOM 31014 N N . VAL A 1 36 ? -8.295 -5.210 -15.380 1.00 0.00 43 VAL A N 20
ATOM 31015 C CA . VAL A 1 36 ? -7.574 -3.949 -15.390 1.00 0.00 43 VAL A CA 20
ATOM 31016 C C . VAL A 1 36 ? -6.892 -3.766 -16.747 1.00 0.00 43 VAL A C 20
ATOM 31017 O O . VAL A 1 36 ? -7.341 -2.969 -17.569 1.00 0.00 43 VAL A O 20
ATOM 31030 N N . SER A 1 37 ? -5.818 -4.518 -16.940 1.00 0.00 44 SER A N 20
ATOM 31031 C CA . SER A 1 37 ? -5.070 -4.449 -18.183 1.00 0.00 44 SER A CA 20
ATOM 31032 C C . SER A 1 37 ? -4.688 -5.858 -18.643 1.00 0.00 44 SER A C 20
ATOM 31033 O O . SER A 1 37 ? -4.926 -6.833 -17.931 1.00 0.00 44 SER A O 20
ATOM 31041 N N . PHE A 1 38 ? -4.101 -5.920 -19.829 1.00 0.00 45 PHE A N 20
ATOM 31042 C CA . PHE A 1 38 ? -3.684 -7.193 -20.392 1.00 0.00 45 PHE A CA 20
ATOM 31043 C C . PHE A 1 38 ? -2.770 -6.985 -21.601 1.00 0.00 45 PHE A C 20
ATOM 31044 O O . PHE A 1 38 ? -3.207 -6.482 -22.635 1.00 0.00 45 PHE A O 20
ATOM 31061 N N . ARG A 1 39 ? -1.518 -7.383 -21.431 1.00 0.00 46 ARG A N 20
ATOM 31062 C CA . ARG A 1 39 ? -0.538 -7.246 -22.496 1.00 0.00 46 ARG A CA 20
ATOM 31063 C C . ARG A 1 39 ? 0.248 -8.548 -22.665 1.00 0.00 46 ARG A C 20
ATOM 31064 O O . ARG A 1 39 ? 0.641 -9.171 -21.680 1.00 0.00 46 ARG A O 20
ATOM 31085 N N . LEU A 1 40 ? 0.453 -8.920 -23.920 1.00 0.00 47 LEU A N 20
ATOM 31086 C CA . LEU A 1 40 ? 1.185 -10.136 -24.230 1.00 0.00 47 LEU A CA 20
ATOM 31087 C C . LEU A 1 40 ? 2.521 -9.770 -24.880 1.00 0.00 47 LEU A C 20
ATOM 31088 O O . LEU A 1 40 ? 2.813 -8.593 -25.086 1.00 0.00 47 LEU A O 20
ATOM 31104 N N . VAL A 1 41 ? 3.296 -10.801 -25.184 1.00 0.00 48 VAL A N 20
ATOM 31105 C CA . VAL A 1 41 ? 4.594 -10.603 -25.806 1.00 0.00 48 VAL A CA 20
ATOM 31106 C C . VAL A 1 41 ? 4.433 -10.616 -27.328 1.00 0.00 48 VAL A C 20
ATOM 31107 O O . VAL A 1 41 ? 3.939 -11.589 -27.895 1.00 0.00 48 VAL A O 20
ATOM 31120 N N . TYR A 1 42 ? 4.858 -9.524 -27.946 1.00 0.00 49 TYR A N 20
ATOM 31121 C CA . TYR A 1 42 ? 4.767 -9.398 -29.390 1.00 0.00 49 TYR A CA 20
ATOM 31122 C C . TYR A 1 42 ? 6.122 -9.025 -29.995 1.00 0.00 49 TYR A C 20
ATOM 31123 O O . TYR A 1 42 ? 6.681 -7.976 -29.676 1.00 0.00 49 TYR A O 20
ATOM 31141 N N . ASP A 1 43 ? 6.612 -9.903 -30.857 1.00 0.00 50 ASP A N 20
ATOM 31142 C CA . ASP A 1 43 ? 7.891 -9.679 -31.509 1.00 0.00 50 ASP A CA 20
ATOM 31143 C C . ASP A 1 43 ? 7.745 -8.555 -32.536 1.00 0.00 50 ASP A C 20
ATOM 31144 O O . ASP A 1 43 ? 7.108 -8.736 -33.573 1.00 0.00 50 ASP A O 20
ATOM 31153 N N . ARG A 1 44 ? 8.346 -7.420 -32.213 1.00 0.00 51 ARG A N 20
ATOM 31154 C CA . ARG A 1 44 ? 8.291 -6.267 -33.095 1.00 0.00 51 ARG A CA 20
ATOM 31155 C C . ARG A 1 44 ? 9.182 -6.491 -34.319 1.00 0.00 51 ARG A C 20
ATOM 31156 O O . ARG A 1 44 ? 8.883 -6.002 -35.407 1.00 0.00 51 ARG A O 20
ATOM 31177 N N . GLU A 1 45 ? 10.259 -7.230 -34.099 1.00 0.00 52 GLU A N 20
ATOM 31178 C CA . GLU A 1 45 ? 11.196 -7.525 -35.169 1.00 0.00 52 GLU A CA 20
ATOM 31179 C C . GLU A 1 45 ? 10.580 -8.521 -36.154 1.00 0.00 52 GLU A C 20
ATOM 31180 O O . GLU A 1 45 ? 10.862 -8.472 -37.351 1.00 0.00 52 GLU A O 20
ATOM 31192 N N . THR A 1 46 ? 9.751 -9.402 -35.614 1.00 0.00 53 THR A N 20
ATOM 31193 C CA . THR A 1 46 ? 9.093 -10.408 -36.431 1.00 0.00 53 THR A CA 20
ATOM 31194 C C . THR A 1 46 ? 7.625 -10.038 -36.653 1.00 0.00 53 THR A C 20
ATOM 31195 O O . THR A 1 46 ? 6.909 -10.731 -37.374 1.00 0.00 53 THR A O 20
ATOM 31206 N N . GLY A 1 47 ? 7.221 -8.945 -36.021 1.00 0.00 54 GLY A N 20
ATOM 31207 C CA . GLY A 1 47 ? 5.852 -8.474 -36.141 1.00 0.00 54 GLY A CA 20
ATOM 31208 C C . GLY A 1 47 ? 4.858 -9.615 -35.915 1.00 0.00 54 GLY A C 20
ATOM 31209 O O . GLY A 1 47 ? 3.708 -9.536 -36.346 1.00 0.00 54 GLY A O 20
ATOM 31213 N N . LYS A 1 48 ? 5.337 -10.650 -35.241 1.00 0.00 55 LYS A N 20
ATOM 31214 C CA . LYS A 1 48 ? 4.505 -11.806 -34.952 1.00 0.00 55 LYS A CA 20
ATOM 31215 C C . LYS A 1 48 ? 4.365 -11.963 -33.437 1.00 0.00 55 LYS A C 20
ATOM 31216 O O . LYS A 1 48 ? 5.301 -11.681 -32.691 1.00 0.00 55 LYS A O 20
ATOM 31235 N N . PRO A 1 49 ? 3.157 -12.424 -33.016 1.00 0.00 56 PRO A N 20
ATOM 31236 C CA . PRO A 1 49 ? 2.882 -12.622 -31.603 1.00 0.00 56 PRO A CA 20
ATOM 31237 C C . PRO A 1 49 ? 3.583 -13.877 -31.079 1.00 0.00 56 PRO A C 20
ATOM 31238 O O . PRO A 1 49 ? 3.622 -14.901 -31.759 1.00 0.00 56 PRO A O 20
ATOM 31249 N N . LYS A 1 50 ? 4.120 -13.757 -29.873 1.00 0.00 57 LYS A N 20
ATOM 31250 C CA . LYS A 1 50 ? 4.818 -14.869 -29.250 1.00 0.00 57 LYS A CA 20
ATOM 31251 C C . LYS A 1 50 ? 3.845 -16.036 -29.065 1.00 0.00 57 LYS A C 20
ATOM 31252 O O . LYS A 1 50 ? 4.095 -17.139 -29.550 1.00 0.00 57 LYS A O 20
ATOM 31271 N N . GLY A 1 51 ? 2.758 -15.753 -28.364 1.00 0.00 58 GLY A N 20
ATOM 31272 C CA . GLY A 1 51 ? 1.747 -16.765 -28.109 1.00 0.00 58 GLY A CA 20
ATOM 31273 C C . GLY A 1 51 ? 1.249 -16.691 -26.664 1.00 0.00 58 GLY A C 20
ATOM 31274 O O . GLY A 1 51 ? 0.158 -17.168 -26.355 1.00 0.00 58 GLY A O 20
ATOM 31278 N N . TYR A 1 52 ? 2.073 -16.090 -25.818 1.00 0.00 59 TYR A N 20
ATOM 31279 C CA . TYR A 1 52 ? 1.730 -15.948 -24.413 1.00 0.00 59 TYR A CA 20
ATOM 31280 C C . TYR A 1 52 ? 1.789 -14.482 -23.980 1.00 0.00 59 TYR A C 20
ATOM 31281 O O . TYR A 1 52 ? 2.469 -13.672 -24.609 1.00 0.00 59 TYR A O 20
ATOM 31299 N N . GLY A 1 53 ? 1.067 -14.184 -22.909 1.00 0.00 60 GLY A N 20
ATOM 31300 C CA . GLY A 1 53 ? 1.029 -12.830 -22.385 1.00 0.00 60 GLY A CA 20
ATOM 31301 C C . GLY A 1 53 ? 0.653 -12.826 -20.902 1.00 0.00 60 GLY A C 20
ATOM 31302 O O . GLY A 1 53 ? 0.575 -13.882 -20.275 1.00 0.00 60 GLY A O 20
ATOM 31306 N N . PHE A 1 54 ? 0.430 -11.628 -20.384 1.00 0.00 61 PHE A N 20
ATOM 31307 C CA . PHE A 1 54 ? 0.065 -11.473 -18.986 1.00 0.00 61 PHE A CA 20
ATOM 31308 C C . PHE A 1 54 ? -1.138 -10.539 -18.834 1.00 0.00 61 PHE A C 20
ATOM 31309 O O . PHE A 1 54 ? -1.214 -9.506 -19.498 1.00 0.00 61 PHE A O 20
ATOM 31326 N N . CYS A 1 55 ? -2.048 -10.936 -17.956 1.00 0.00 62 CYS A N 20
ATOM 31327 C CA . CYS A 1 55 ? -3.242 -10.147 -17.709 1.00 0.00 62 CYS A CA 20
ATOM 31328 C C . CYS A 1 55 ? -3.184 -9.624 -16.272 1.00 0.00 62 CYS A C 20
ATOM 31329 O O . CYS A 1 55 ? -3.054 -10.403 -15.329 1.00 0.00 62 CYS A O 20
ATOM 31337 N N . GLU A 1 56 ? -3.282 -8.308 -16.151 1.00 0.00 63 GLU A N 20
ATOM 31338 C CA . GLU A 1 56 ? -3.242 -7.672 -14.845 1.00 0.00 63 GLU A CA 20
ATOM 31339 C C . GLU A 1 56 ? -4.658 -7.332 -14.377 1.00 0.00 63 GLU A C 20
ATOM 31340 O O . GLU A 1 56 ? -5.407 -6.663 -15.087 1.00 0.00 63 GLU A O 20
ATOM 31352 N N . TYR A 1 57 ? -4.983 -7.808 -13.184 1.00 0.00 64 TYR A N 20
ATOM 31353 C CA . TYR A 1 57 ? -6.296 -7.563 -12.612 1.00 0.00 64 TYR A CA 20
ATOM 31354 C C . TYR A 1 57 ? -6.272 -6.346 -11.684 1.00 0.00 64 TYR A C 20
ATOM 31355 O O . TYR A 1 57 ? -5.307 -5.583 -11.681 1.00 0.00 64 TYR A O 20
ATOM 31373 N N . GLN A 1 58 ? -7.345 -6.203 -10.920 1.00 0.00 65 GLN A N 20
ATOM 31374 C CA . GLN A 1 58 ? -7.459 -5.092 -9.991 1.00 0.00 65 GLN A CA 20
ATOM 31375 C C . GLN A 1 58 ? -7.470 -5.606 -8.549 1.00 0.00 65 GLN A C 20
ATOM 31376 O O . GLN A 1 58 ? -7.285 -4.833 -7.610 1.00 0.00 65 GLN A O 20
ATOM 31390 N N . ASP A 1 59 ? -7.690 -6.906 -8.420 1.00 0.00 66 ASP A N 20
ATOM 31391 C CA . ASP A 1 59 ? -7.728 -7.531 -7.109 1.00 0.00 66 ASP A CA 20
ATOM 31392 C C . ASP A 1 59 ? -7.024 -8.887 -7.175 1.00 0.00 66 ASP A C 20
ATOM 31393 O O . ASP A 1 59 ? -7.232 -9.654 -8.114 1.00 0.00 66 ASP A O 20
ATOM 31402 N N . GLN A 1 60 ? -6.204 -9.142 -6.166 1.00 0.00 67 GLN A N 20
ATOM 31403 C CA . GLN A 1 60 ? -5.467 -10.393 -6.097 1.00 0.00 67 GLN A CA 20
ATOM 31404 C C . GLN A 1 60 ? -6.433 -11.580 -6.122 1.00 0.00 67 GLN A C 20
ATOM 31405 O O . GLN A 1 60 ? -6.150 -12.602 -6.745 1.00 0.00 67 GLN A O 20
ATOM 31419 N N . GLU A 1 61 ? -7.553 -11.404 -5.437 1.00 0.00 68 GLU A N 20
ATOM 31420 C CA . GLU A 1 61 ? -8.562 -12.448 -5.373 1.00 0.00 68 GLU A CA 20
ATOM 31421 C C . GLU A 1 61 ? -9.123 -12.731 -6.769 1.00 0.00 68 GLU A C 20
ATOM 31422 O O . GLU A 1 61 ? -9.400 -13.880 -7.109 1.00 0.00 68 GLU A O 20
ATOM 31434 N N . THR A 1 62 ? -9.274 -11.663 -7.538 1.00 0.00 69 THR A N 20
ATOM 31435 C CA . THR A 1 62 ? -9.796 -11.782 -8.889 1.00 0.00 69 THR A CA 20
ATOM 31436 C C . THR A 1 62 ? -8.802 -12.526 -9.782 1.00 0.00 69 THR A C 20
ATOM 31437 O O . THR A 1 62 ? -9.194 -13.379 -10.577 1.00 0.00 69 THR A O 20
ATOM 31448 N N . ALA A 1 63 ? -7.534 -12.177 -9.621 1.00 0.00 70 ALA A N 20
ATOM 31449 C CA . ALA A 1 63 ? -6.481 -12.801 -10.403 1.00 0.00 70 ALA A CA 20
ATOM 31450 C C . ALA A 1 63 ? -6.342 -14.267 -9.985 1.00 0.00 70 ALA A C 20
ATOM 31451 O O . ALA A 1 63 ? -6.135 -15.139 -10.827 1.00 0.00 70 ALA A O 20
ATOM 31458 N N . LEU A 1 64 ? -6.462 -14.492 -8.685 1.00 0.00 71 LEU A N 20
ATOM 31459 C CA . LEU A 1 64 ? -6.352 -15.836 -8.145 1.00 0.00 71 LEU A CA 20
ATOM 31460 C C . LEU A 1 64 ? -7.567 -16.658 -8.583 1.00 0.00 71 LEU A C 20
ATOM 31461 O O . LEU A 1 64 ? -7.431 -17.821 -8.958 1.00 0.00 71 LEU A O 20
ATOM 31477 N N . SER A 1 65 ? -8.726 -16.019 -8.521 1.00 0.00 72 SER A N 20
ATOM 31478 C CA . SER A 1 65 ? -9.964 -16.676 -8.906 1.00 0.00 72 SER A CA 20
ATOM 31479 C C . SER A 1 65 ? -9.935 -17.011 -10.399 1.00 0.00 72 SER A C 20
ATOM 31480 O O . SER A 1 65 ? -10.425 -18.061 -10.812 1.00 0.00 72 SER A O 20
ATOM 31488 N N . ALA A 1 66 ? -9.358 -16.099 -11.166 1.00 0.00 73 ALA A N 20
ATOM 31489 C CA . ALA A 1 66 ? -9.259 -16.284 -12.604 1.00 0.00 73 ALA A CA 20
ATOM 31490 C C . ALA A 1 66 ? -8.322 -17.456 -12.900 1.00 0.00 73 ALA A C 20
ATOM 31491 O O . ALA A 1 66 ? -8.572 -18.240 -13.814 1.00 0.00 73 ALA A O 20
ATOM 31498 N N . MET A 1 67 ? -7.262 -17.540 -12.109 1.00 0.00 74 MET A N 20
ATOM 31499 C CA . MET A 1 67 ? -6.287 -18.603 -12.275 1.00 0.00 74 MET A CA 20
ATOM 31500 C C . MET A 1 67 ? -6.918 -19.972 -12.014 1.00 0.00 74 MET A C 20
ATOM 31501 O O . MET A 1 67 ? -6.731 -20.905 -12.794 1.00 0.00 74 MET A O 20
ATOM 31515 N N . ARG A 1 68 ? -7.654 -20.050 -10.915 1.00 0.00 75 ARG A N 20
ATOM 31516 C CA . ARG A 1 68 ? -8.314 -21.289 -10.542 1.00 0.00 75 ARG A CA 20
ATOM 31517 C C . ARG A 1 68 ? -9.575 -21.493 -11.385 1.00 0.00 75 ARG A C 20
ATOM 31518 O O . ARG A 1 68 ? -10.014 -22.624 -11.586 1.00 0.00 75 ARG A O 20
ATOM 31539 N N . ASN A 1 69 ? -10.120 -20.381 -11.855 1.00 0.00 76 ASN A N 20
ATOM 31540 C CA . ASN A 1 69 ? -11.321 -20.424 -12.672 1.00 0.00 76 ASN A CA 20
ATOM 31541 C C . ASN A 1 69 ? -10.958 -20.898 -14.081 1.00 0.00 76 ASN A C 20
ATOM 31542 O O . ASN A 1 69 ? -11.734 -21.605 -14.721 1.00 0.00 76 ASN A O 20
ATOM 31553 N N . LEU A 1 70 ? -9.778 -20.489 -14.522 1.00 0.00 77 LEU A N 20
ATOM 31554 C CA . LEU A 1 70 ? -9.302 -20.862 -15.843 1.00 0.00 77 LEU A CA 20
ATOM 31555 C C . LEU A 1 70 ? -8.249 -21.964 -15.709 1.00 0.00 77 LEU A C 20
ATOM 31556 O O . LEU A 1 70 ? -8.582 -23.148 -15.695 1.00 0.00 77 LEU A O 20
ATOM 31572 N N . ASN A 1 71 ? -6.999 -21.535 -15.613 1.00 0.00 78 ASN A N 20
ATOM 31573 C CA . ASN A 1 71 ? -5.895 -22.470 -15.481 1.00 0.00 78 ASN A CA 20
ATOM 31574 C C . ASN A 1 71 ? -6.167 -23.700 -16.348 1.00 0.00 78 ASN A C 20
ATOM 31575 O O . ASN A 1 71 ? -6.748 -24.678 -15.880 1.00 0.00 78 ASN A O 20
ATOM 31586 N N . GLY A 1 72 ? -5.735 -23.611 -17.598 1.00 0.00 79 GLY A N 20
ATOM 31587 C CA . GLY A 1 72 ? -5.924 -24.705 -18.535 1.00 0.00 79 GLY A CA 20
ATOM 31588 C C . GLY A 1 72 ? -7.394 -24.828 -18.944 1.00 0.00 79 GLY A C 20
ATOM 31589 O O . GLY A 1 72 ? -7.933 -25.932 -19.012 1.00 0.00 79 GLY A O 20
ATOM 31593 N N . ARG A 1 73 ? -8.000 -23.679 -19.205 1.00 0.00 80 ARG A N 20
ATOM 31594 C CA . ARG A 1 73 ? -9.397 -23.645 -19.606 1.00 0.00 80 ARG A CA 20
ATOM 31595 C C . ARG A 1 73 ? -9.520 -23.835 -21.119 1.00 0.00 80 ARG A C 20
ATOM 31596 O O . ARG A 1 73 ? -8.979 -23.047 -21.893 1.00 0.00 80 ARG A O 20
ATOM 31617 N N . GLU A 1 74 ? -10.236 -24.885 -21.495 1.00 0.00 81 GLU A N 20
ATOM 31618 C CA . GLU A 1 74 ? -10.437 -25.188 -22.901 1.00 0.00 81 GLU A CA 20
ATOM 31619 C C . GLU A 1 74 ? -11.160 -24.032 -23.595 1.00 0.00 81 GLU A C 20
ATOM 31620 O O . GLU A 1 74 ? -12.130 -23.494 -23.064 1.00 0.00 81 GLU A O 20
ATOM 31632 N N . PHE A 1 75 ? -10.661 -23.686 -24.773 1.00 0.00 82 PHE A N 20
ATOM 31633 C CA . PHE A 1 75 ? -11.248 -22.604 -25.545 1.00 0.00 82 PHE A CA 20
ATOM 31634 C C . PHE A 1 75 ? -10.523 -22.428 -26.881 1.00 0.00 82 PHE A C 20
ATOM 31635 O O . PHE A 1 75 ? -11.159 -22.240 -27.917 1.00 0.00 82 PHE A O 20
ATOM 31652 N N . SER A 1 76 ? -9.202 -22.496 -26.814 1.00 0.00 83 SER A N 20
ATOM 31653 C CA . SER A 1 76 ? -8.383 -22.347 -28.005 1.00 0.00 83 SER A CA 20
ATOM 31654 C C . SER A 1 76 ? -8.181 -23.707 -28.675 1.00 0.00 83 SER A C 20
ATOM 31655 O O . SER A 1 76 ? -7.261 -23.879 -29.474 1.00 0.00 83 SER A O 20
ATOM 31663 N N . GLY A 1 77 ? -9.055 -24.639 -28.325 1.00 0.00 84 GLY A N 20
ATOM 31664 C CA . GLY A 1 77 ? -8.983 -25.979 -28.882 1.00 0.00 84 GLY A CA 20
ATOM 31665 C C . GLY A 1 77 ? -7.991 -26.845 -28.103 1.00 0.00 84 GLY A C 20
ATOM 31666 O O . GLY A 1 77 ? -7.713 -27.979 -28.491 1.00 0.00 84 GLY A O 20
ATOM 31670 N N . ARG A 1 78 ? -7.484 -26.277 -27.019 1.00 0.00 85 ARG A N 20
ATOM 31671 C CA . ARG A 1 78 ? -6.529 -26.983 -26.182 1.00 0.00 85 ARG A CA 20
ATOM 31672 C C . ARG A 1 78 ? -6.781 -26.668 -24.706 1.00 0.00 85 ARG A C 20
ATOM 31673 O O . ARG A 1 78 ? -7.356 -27.480 -23.983 1.00 0.00 85 ARG A O 20
ATOM 31694 N N . ALA A 1 79 ? -6.339 -25.485 -24.303 1.00 0.00 86 ALA A N 20
ATOM 31695 C CA . ALA A 1 79 ? -6.510 -25.053 -22.926 1.00 0.00 86 ALA A CA 20
ATOM 31696 C C . ALA A 1 79 ? -5.722 -23.761 -22.701 1.00 0.00 86 ALA A C 20
ATOM 31697 O O . ALA A 1 79 ? -4.600 -23.622 -23.184 1.00 0.00 86 ALA A O 20
ATOM 31704 N N . LEU A 1 80 ? -6.341 -22.848 -21.966 1.00 0.00 87 LEU A N 20
ATOM 31705 C CA . LEU A 1 80 ? -5.712 -21.572 -21.671 1.00 0.00 87 LEU A CA 20
ATOM 31706 C C . LEU A 1 80 ? -4.895 -21.697 -20.383 1.00 0.00 87 LEU A C 20
ATOM 31707 O O . LEU A 1 80 ? -5.431 -21.542 -19.287 1.00 0.00 87 LEU A O 20
ATOM 31723 N N . ARG A 1 81 ? -3.612 -21.977 -20.559 1.00 0.00 88 ARG A N 20
ATOM 31724 C CA . ARG A 1 81 ? -2.716 -22.125 -19.424 1.00 0.00 88 ARG A CA 20
ATOM 31725 C C . ARG A 1 81 ? -2.578 -20.795 -18.680 1.00 0.00 88 ARG A C 20
ATOM 31726 O O . ARG A 1 81 ? -1.984 -19.849 -19.197 1.00 0.00 88 ARG A O 20
ATOM 31747 N N . VAL A 1 82 ? -3.136 -20.764 -17.479 1.00 0.00 89 VAL A N 20
ATOM 31748 C CA . VAL A 1 82 ? -3.082 -19.566 -16.659 1.00 0.00 89 VAL A CA 20
ATOM 31749 C C . VAL A 1 82 ? -2.264 -19.852 -15.398 1.00 0.00 89 VAL A C 20
ATOM 31750 O O . VAL A 1 82 ? -2.599 -20.750 -14.627 1.00 0.00 89 VAL A O 20
ATOM 31763 N N . ASP A 1 83 ? -1.206 -19.072 -15.228 1.00 0.00 90 ASP A N 20
ATOM 31764 C CA . ASP A 1 83 ? -0.338 -19.231 -14.073 1.00 0.00 90 ASP A CA 20
ATOM 31765 C C . ASP A 1 83 ? 0.091 -17.851 -13.570 1.00 0.00 90 ASP A C 20
ATOM 31766 O O . ASP A 1 83 ? 0.121 -16.889 -14.336 1.00 0.00 90 ASP A O 20
ATOM 31775 N N . ASN A 1 84 ? 0.413 -17.799 -12.286 1.00 0.00 91 ASN A N 20
ATOM 31776 C CA . ASN A 1 84 ? 0.839 -16.553 -11.671 1.00 0.00 91 ASN A CA 20
ATOM 31777 C C . ASN A 1 84 ? 2.009 -15.971 -12.467 1.00 0.00 91 ASN A C 20
ATOM 31778 O O . ASN A 1 84 ? 3.035 -16.626 -12.638 1.00 0.00 91 ASN A O 20
ATOM 31789 N N . ALA A 1 85 ? 1.814 -14.745 -12.932 1.00 0.00 92 ALA A N 20
ATOM 31790 C CA . ALA A 1 85 ? 2.841 -14.067 -13.706 1.00 0.00 92 ALA A CA 20
ATOM 31791 C C . ALA A 1 85 ? 4.127 -13.989 -12.881 1.00 0.00 92 ALA A C 20
ATOM 31792 O O . ALA A 1 85 ? 5.206 -13.763 -13.427 1.00 0.00 92 ALA A O 20
ATOM 31799 N N . ALA A 1 86 ? 3.970 -14.179 -11.580 1.00 0.00 93 ALA A N 20
ATOM 31800 C CA . ALA A 1 86 ? 5.105 -14.133 -10.674 1.00 0.00 93 ALA A CA 20
ATOM 31801 C C . ALA A 1 86 ? 5.692 -15.538 -10.527 1.00 0.00 93 ALA A C 20
ATOM 31802 O O . ALA A 1 86 ? 6.105 -15.931 -9.436 1.00 0.00 93 ALA A O 20
ATOM 31809 N N . SER A 1 87 ? 5.711 -16.257 -11.639 1.00 0.00 94 SER A N 20
ATOM 31810 C CA . SER A 1 87 ? 6.240 -17.610 -11.648 1.00 0.00 94 SER A CA 20
ATOM 31811 C C . SER A 1 87 ? 7.725 -17.588 -12.015 1.00 0.00 94 SER A C 20
ATOM 31812 O O . SER A 1 87 ? 8.190 -16.666 -12.683 1.00 0.00 94 SER A O 20
ATOM 31820 N N . GLU A 1 88 ? 8.429 -18.615 -11.561 1.00 0.00 95 GLU A N 20
ATOM 31821 C CA . GLU A 1 88 ? 9.852 -18.726 -11.833 1.00 0.00 95 GLU A CA 20
ATOM 31822 C C . GLU A 1 88 ? 10.098 -18.825 -13.340 1.00 0.00 95 GLU A C 20
ATOM 31823 O O . GLU A 1 88 ? 11.076 -18.280 -13.850 1.00 0.00 95 GLU A O 20
ATOM 31835 N N . LYS A 1 89 ? 9.194 -19.524 -14.010 1.00 0.00 96 LYS A N 20
ATOM 31836 C CA . LYS A 1 89 ? 9.301 -19.702 -15.448 1.00 0.00 96 LYS A CA 20
ATOM 31837 C C . LYS A 1 89 ? 8.751 -18.460 -16.153 1.00 0.00 96 LYS A C 20
ATOM 31838 O O . LYS A 1 89 ? 9.244 -18.074 -17.212 1.00 0.00 96 LYS A O 20
ATOM 31857 N N . ASN A 1 90 ? 7.737 -17.869 -15.537 1.00 0.00 97 ASN A N 20
ATOM 31858 C CA . ASN A 1 90 ? 7.115 -16.679 -16.093 1.00 0.00 97 ASN A CA 20
ATOM 31859 C C . ASN A 1 90 ? 8.062 -15.489 -15.925 1.00 0.00 97 ASN A C 20
ATOM 31860 O O . ASN A 1 90 ? 7.928 -14.482 -16.619 1.00 0.00 97 ASN A O 20
ATOM 31871 N N . LYS A 1 91 ? 8.998 -15.644 -15.000 1.00 0.00 98 LYS A N 20
ATOM 31872 C CA . LYS 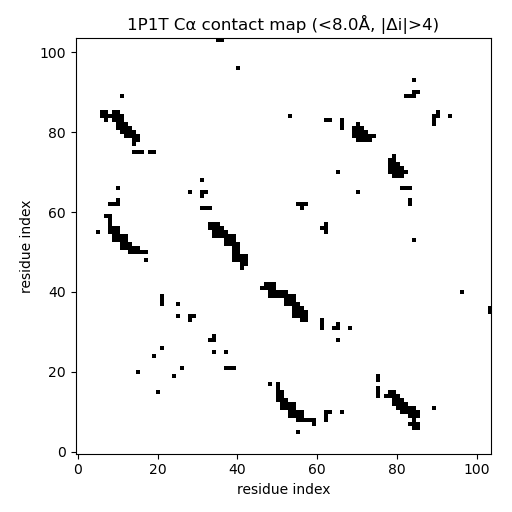A 1 91 ? 9.966 -14.594 -14.733 1.00 0.00 98 LYS A CA 20
ATOM 31873 C C . LYS A 1 91 ? 10.840 -14.384 -15.972 1.00 0.00 98 LYS A C 20
ATOM 31874 O O . LYS A 1 91 ? 11.106 -13.249 -16.363 1.00 0.00 98 LYS A O 20
ATOM 31893 N N . GLU A 1 92 ? 11.261 -15.497 -16.555 1.00 0.00 99 GLU A N 20
ATOM 31894 C CA . GLU A 1 92 ? 12.099 -15.450 -17.741 1.00 0.00 99 GLU A CA 20
ATOM 31895 C C . GLU A 1 92 ? 11.348 -14.779 -18.894 1.00 0.00 99 GLU A C 20
ATOM 31896 O O . GLU A 1 92 ? 11.946 -14.060 -19.693 1.00 0.00 99 GLU A O 20
ATOM 31908 N N . GLU A 1 93 ? 10.050 -15.039 -18.943 1.00 0.00 100 GLU A N 20
ATOM 31909 C CA . GLU A 1 93 ? 9.212 -14.470 -19.985 1.00 0.00 100 GLU A CA 20
ATOM 31910 C C . GLU A 1 93 ? 9.021 -12.970 -19.752 1.00 0.00 100 GLU A C 20
ATOM 31911 O O . GLU A 1 93 ? 9.089 -12.179 -20.692 1.00 0.00 100 GLU A O 20
ATOM 31923 N N . LEU A 1 94 ? 8.786 -12.624 -18.495 1.00 0.00 101 LEU A N 20
ATOM 31924 C CA . LEU A 1 94 ? 8.584 -11.233 -18.127 1.00 0.00 101 LEU A CA 20
ATOM 31925 C C . LEU A 1 94 ? 9.859 -10.441 -18.424 1.00 0.00 101 LEU A C 20
ATOM 31926 O O . LEU A 1 94 ? 9.796 -9.264 -18.774 1.00 0.00 101 LEU A O 20
ATOM 31942 N N . LYS A 1 95 ? 10.988 -11.120 -18.273 1.00 0.00 102 LYS A N 20
ATOM 31943 C CA . LYS A 1 95 ? 12.276 -10.495 -18.520 1.00 0.00 102 LYS A CA 20
ATOM 31944 C C . LYS A 1 95 ? 12.263 -9.842 -19.904 1.00 0.00 102 LYS A C 20
ATOM 31945 O O . LYS A 1 95 ? 12.966 -8.860 -20.138 1.00 0.00 102 LYS A O 20
ATOM 31964 N N . SER A 1 96 ? 11.456 -10.414 -20.786 1.00 0.00 103 SER A N 20
ATOM 31965 C CA . SER A 1 96 ? 11.343 -9.900 -22.140 1.00 0.00 103 SER A CA 20
ATOM 31966 C C . SER A 1 96 ? 10.312 -8.771 -22.187 1.00 0.00 103 SER A C 20
ATOM 31967 O O . SER A 1 96 ? 10.479 -7.803 -22.928 1.00 0.00 103 SER A O 20
ATOM 31975 N N . LEU A 1 97 ? 9.269 -8.932 -21.387 1.00 0.00 104 LEU A N 20
ATOM 31976 C CA . LEU A 1 97 ? 8.211 -7.938 -21.327 1.00 0.00 104 LEU A CA 20
ATOM 31977 C C . LEU A 1 97 ? 8.662 -6.770 -20.448 1.00 0.00 104 LEU A C 20
ATOM 31978 O O . LEU A 1 97 ? 7.999 -5.735 -20.395 1.00 0.00 104 LEU A O 20
ATOM 31994 N N . GLY A 1 98 ? 9.787 -6.976 -19.779 1.00 0.00 105 GLY A N 20
ATOM 31995 C CA . GLY A 1 98 ? 10.335 -5.953 -18.904 1.00 0.00 105 GLY A CA 20
ATOM 31996 C C . GLY A 1 98 ? 11.261 -5.010 -19.675 1.00 0.00 105 GLY A C 20
ATOM 31997 O O . GLY A 1 98 ? 10.805 -4.244 -20.524 1.00 0.00 105 GLY A O 20
ATOM 32001 N N . THR A 1 99 ? 12.543 -5.096 -19.353 1.00 0.00 106 THR A N 20
ATOM 32002 C CA . THR A 1 99 ? 13.536 -4.260 -20.005 1.00 0.00 106 THR A CA 20
ATOM 32003 C C . THR A 1 99 ? 13.214 -4.111 -21.493 1.00 0.00 106 THR A C 20
ATOM 32004 O O . THR A 1 99 ? 12.681 -5.030 -22.112 1.00 0.00 106 THR A O 20
ATOM 32015 N N . GLY A 1 100 ? 13.551 -2.945 -22.025 1.00 0.00 107 GLY A N 20
ATOM 32016 C CA . GLY A 1 100 ? 13.305 -2.664 -23.429 1.00 0.00 107 GLY A CA 20
ATOM 32017 C C . GLY A 1 100 ? 11.840 -2.290 -23.664 1.00 0.00 107 GLY A C 20
ATOM 32018 O O . GLY A 1 100 ? 11.093 -3.049 -24.280 1.00 0.00 107 GLY A O 20
ATOM 32022 N N . ALA A 1 101 ? 11.472 -1.121 -23.161 1.00 0.00 108 ALA A N 20
ATOM 32023 C CA . ALA A 1 101 ? 10.110 -0.638 -23.308 1.00 0.00 108 ALA A CA 20
ATOM 32024 C C . ALA A 1 101 ? 10.137 0.811 -23.801 1.00 0.00 108 ALA A C 20
ATOM 32025 O O . ALA A 1 101 ? 9.950 1.740 -23.017 1.00 0.00 108 ALA A O 20
ATOM 32032 N N . PRO A 1 102 ? 10.378 0.961 -25.131 1.00 0.00 109 PRO A N 20
ATOM 32033 C CA . PRO A 1 102 ? 10.433 2.280 -25.737 1.00 0.00 109 PRO A CA 20
ATOM 32034 C C . PRO A 1 102 ? 9.030 2.872 -25.889 1.00 0.00 109 PRO A C 20
ATOM 32035 O O . PRO A 1 102 ? 8.064 2.335 -25.350 1.00 0.00 109 PRO A O 20
ATOM 32046 N N . VAL A 1 103 ? 8.963 3.971 -26.626 1.00 0.00 110 VAL A N 20
ATOM 32047 C CA . VAL A 1 103 ? 7.695 4.642 -26.856 1.00 0.00 110 VAL A CA 20
ATOM 32048 C C . VAL A 1 103 ? 7.468 4.791 -28.361 1.00 0.00 110 VAL A C 20
ATOM 32049 O O . VAL A 1 103 ? 8.386 5.144 -29.100 1.00 0.00 110 VAL A O 20
ATOM 32062 N N . ILE A 1 104 ? 6.238 4.515 -28.772 1.00 0.00 111 ILE A N 20
ATOM 32063 C CA . ILE A 1 104 ? 5.878 4.615 -30.176 1.00 0.00 111 ILE A CA 20
ATOM 32064 C C . ILE A 1 104 ? 5.446 6.049 -30.487 1.00 0.00 111 ILE A C 20
ATOM 32065 O O . ILE A 1 104 ? 6.236 6.982 -30.352 1.00 0.00 111 ILE A O 20
#

Foldseek 3Di:
DDPVLQLLFWKKKFPADPVADCVNVCVLLCVLPHFDAWDQDADPVVRHGPGMTITGHDGSCSRNSSCVVFQQNDDSPTGIHIGRCNDPVNVVVVVRVPPDDDDD

Secondary structure (DSSP, 8-state):
---SHHHHS-EEEES--TTS-HHHHHHHHHTTS--SEEEEEEETTTTEEEEEEEEE-S-HHHHHHHHHHSSSBS-SSS-BEEEETT-TTHHHHHHHHTT-----